Protein AF-Q54VB5-F1 (afdb_monomer_lite)

pLDDT: mean 70.69, std 23.84, range [20.03, 97.38]

Radius of gyration: 65.0 Å; chains: 1; bounding box: 183×133×172 Å

Foldseek 3Di:
DDDDDPFDADPPWDWDADPVRQTWIAHPVVRDIGSDHPPPRDDDDDDDDDDDDDPDDDDDDDDDDDDFDFDDADPQKDWDADPVRQIWIARNPVRDIGSDGCVLVVVVVDPDPDDDDDDDDDDDDDDDDDDDDDDDDDDDDDDDDDDDDDDDDDDDPPDDDPPPPPDDDDDDDDDDDDDDDDDDDDDDDDDDDDDDDDDDDDDDDDDDDDDDDDDDDDDDDDDDDDDDDDDDDDDDDDDDDDDDDDCPPVLADDDDPPCPPPQQAAPPPRHGDDPVQHWDAAPPQRGTHTCVQWVFWDQDVSHPRNDTDIHGPVCVVCVVPPAADPLLPLLVCLLPPDPDLVVNQVSLVVLVVVCVVCVVPLSNNLNNLVVALPSLLVVLLVPVPLPRPSNLSSLVSLLSNLLRCSNLVNQLDQVSLLSLLVCLLPHPDLSSVLSSLSNNLSSLVNVVVPDDDPDDDDDDDDDDDDDDDDDDDDDDDDDDDDDDDDDDDDDDDDDDDDQSHPLVSLLSLLVVLLDPPSVSSNLSSLSSVVSSCVPVVSVLSCVVSVNLVSLVVQCPPPDPSSVVSSLVNVVSNCVVCVPCVVVSVVVVVVVCVVVVVVVPSDPPPVVVVCVVQLADLPDPVNVVVLVVLLVVLVPDDPVVNQVSLVSCQVRLSNLLSLLVCCVPVVCVVSSLSSLLSSLQHPVNLVSNVVSPNLVSLVVQLPPPVHLNLSSLSSLLSSLAVDQVSLVVCVVVPVVVSLVCLLPPDQDPQDDPDDDDDDDDDDDDDDDDDDDDDDDDDDDDDDDDDDDDDDVSVVVSVVVNVSSVSSNLSSLSSLLSSLQHPVSLVVCCPVVPNVSLLSLLVQLAPPHDPSSLLSSLSNLLSSLLDVSSLVSCVVSVSLVSLQVQLPPPDLSNVLSSLSNLLSNLQNDLVSLVVCVVDCNLLSLLVQLPDPDPSSVLSSLSSLLSSLVVPPPSLVVNVVSVNLVSLLVCQLVCLVVLVSLLSSLSSLLSQLPPDVVSLVVVVVDCSLVVLLVSLVVLQDDPDDDPVCPVVVVSSLSSLLSSLSSLLSSLDLVCVVVLVVCVVSVSLLSLLSQLVPPDPSSLLSSLSNLLSNLVVDDPVNLVVNVVSPSLLSLLVQLPDPDPSNLLSSLSSLLSSLLAQSSLSSCLSSCSLLSLLCLCQDPPRDPSSNVSSLSNLVSNCVRYPPNVSSLVSSCVRNPQLSLLVQCPDPDLSSVLSSLLVLLVQLQDPVSLVRCVVSVNLLSLLVQLQDPQLSSVQSSLSNLLSNLQDLVCLVVCVVSPVLVSLLVQLPDCVNVPHPVNDPSNLSSLSSLLSSLVHPVSLVVQLVDPRNLLSLQVLLPPDPDQSSLLSSLSSLLRNLPALVSLVVCVVSVVLLSLLQQLAPPHDLSSNLSSLSNLLSSCVHPVVVLVVLQCHAYPVRHRSVLRLLVLLLDDDDDPDDDDDDDDDDDDDDDDPPPSSLSSLLSSLSSLLSSLVDPVNLVSCLVSVSLLSLLSNLVSLLVVQPPPPPDDDDDPPVLVSSLSSVLSSLSSLLSNLLDPSSVVSCLVSCSLLSLLLLADFDDDPDDPDPPPCVPPPVPPPPDDDDDDDDDDPDSPNRPRPDDPVSNVVSLLSSLSSLLSLLVDPSSLVSCVVSVVLLRLLRQCPPPDLSSVLSSLSSLLSNLQDPVSLVVCVVSCSLVSLLVSLPDPDDDPSNVLSSLSNLLSNVVDVVSVVVCVVVVCLVSLLVVQLVDPDLSSVQSSLSSCQPRQLDQVRLCCCCVPVVVLLSLLVCCVPPPDPSSVLSSLSSLLSNCVHPSSVVSLVVRHDLVSLVVQCPDPDPSSNVSSVSSNVSCPPDPD

Organism: Dictyostelium discoideum (NCBI:txid44689)

InterPro domains:
  IPR000225 Armadillo [PS50176] (1194-1236)
  IPR000225 Armadillo [PS50176] (1235-1277)
  IPR000225 Armadillo [SM00185] (535-575)
  IPR000225 Armadillo [SM00185] (681-720)
  IPR000225 Armadillo [SM00185] (820-864)
  IPR000225 Armadillo [SM00185] (906-947)
  IPR000225 Armadillo [SM00185] (949-988)
  IPR000225 Armadillo [SM00185] (1052-1092)
  IPR000225 Armadillo [SM00185] (1095-1135)
  IPR000225 Armadillo [SM00185] (1182-1223)
  IPR000225 Armadillo [SM00185] (1224-1264)
  IPR000225 Armadillo [SM00185] (1265-1312)
  IPR000225 Armadillo [SM00185] (1356-1397)
  IPR000225 Armadillo [SM00185] (1469-1530)
  IPR000225 Armadillo [SM00185] (1616-1653)
  IPR000225 Armadillo [SM00185] (1657-1699)
  IPR000306 FYVE zinc finger [PF01363] (257-319)
  IPR000306 FYVE zinc finger [SM00064] (252-321)
  IPR001202 WW domain [PF00397] (73-102)
  IPR001202 WW domain [PS01159] (77-102)

Sequence (1828 aa):
MNNNNNIKLPPPWQLVNDGMGRQLYYNPMTNQQSYTPPPGSTPQQQPTQQQPQQMQFPISNLGTPNSSISKSLPDGWEESTDNQGRVYYIDHVNKKTSWIHPSFTHQLHQQPTSPATPTNNNNNNTTSSKVTPAQSVPIVSKPITSPSPSSSYQDNAFYPSFSEYGYAPNSNNNISSSSSTTTTTTAHIPTQSKPIPSTSNNNNSNNSSYSDDSSYKSRNVASSPPSVKTPVSTSSTSPQGSGSKTNVLLSHISPLWDLEKIVPACSNCYSPFTVIKRRHHCRCCYREFCDACSTKRIKIPQFNYNDPVRVCEYCYSHTSSNEKTCISRLVPYLFENYKNATQQYQALLEIYDYVLTYQNYPTSIEAAIVGGLKPFLEYVIRDQSDKSETVALCCQIMAFTSKFEKVLKPITDKESLISLFDILYTSKNQSVQVDCAKVIKEILVYNSKKSPVGTNTSNQSINNNNTSTTTTTSTTTTTAAATTTTATTNNTTPSPTDPMIPTSTLQQFISTLDVKNKEDYQLEALKILKRLVQDENTAIAMVGAGAIDIVTPMLLSSKQGILRRVLKLLLTFIEYDQKNSDKIFNLGGALYLENANNITNMDGLLDSLLEPFNNNPNSKEFKELLLLVNNLLAATTVSNSQSLINRICAHEGFLSALISTMSVTAIEPTSIKTLLYLSQGEKVKEKLRDLGIIDPLLSVICDKSKNPLNALTILTNLAKNNESICKNIFEVGGLALLMDIVTAPTPKLAPPSVSASPSPNPVGASILSANGKLTSVPYSGDVVSTSANNTATEENDKKMSDFKATQYQSVLLLSMLSRSKDIVREFVNFENGNGVKTLVGLMNPTCDDQMKVATSECLCNFCDDETCAILVISEGGLTYAQALLSSNQTHIKANTLKLIQKLATHSPDIKLAISEGTSIQKMVEMLTNSNPELKKCAIFSLSELCRENNSNRDLAYKCGCLQLLVNSFNTYTNDTKTLVCLLEIISGYVQQSDQYRNVILGTDLVQSIIEYLFSSVPSQNPTQSESTNSSFIIQSQLYSVLILSVLIKDTSSDLIRKVIDSGIILSLIPMLAIKNSYLQEYTLATLKMVSKSTTPELRDTMISSGILACLSDLLFSKNESILTNTLHILIELSKSQDCGGYLLSTNAITQVSELVISQTTPQPVKSLAIQLISTLLETSSNTSNIWETFTSKSGIPGIISLLSSDNPSLAINAANALSSIVVDGPGRARVVENGGLPLLLQAMSSSNVNIACAALVTVLGLSLEDELCEMIVNLGGLKTLDLMISDNSYMSNSINIDTKLYACETIFNLGSNNQCRGSICQDNQIIPQIIFILLLSTNPNYHSVACKTLALLVTNAIIAKQVVELGGVIGLGPLLSNKTDEITRISASVALTNLAKYYNPSRVEILITVNENNEPCLLEYIKILSNKPPQSQSNTTENNNKDSNIIDSSTSDIRLKLQILELLELLSNEPQFSEVIENINGVPSIISLLSNHLSSSSSNNNNNNSNNNNNNEDNILLFKTLSIITNLGSNLSNRNALLNNGFLKQLAGLMTPPPETLISLDDNISNSLSSLLDIQEKPSTPSTTDFAKFNISTTDEEKEDINKLALNLIYTFSLSEDGKHIIRNSKLINIVIRFIDSKVEDQVCFALRTIALLGLSSLNRLEILNNGGMDKVLNQFSKANNNPNVILCCLVAIYNLVFLEQNLASFIQKDCLKHLVNVGLMYPNETIQQQSILIINRHLNSTKYVEELVNKFDIITLLVNILSNASSESLILHVLKTLTDFIPFDSARTSISSKIPVQILKTLQNVSNPSLREYSEKLLQLFCGIDL

Structure (mmCIF, N/CA/C/O backbone):
data_AF-Q54VB5-F1
#
_entry.id   AF-Q54VB5-F1
#
loop_
_atom_site.group_PDB
_atom_site.id
_atom_site.type_symbol
_atom_site.label_atom_id
_atom_site.label_alt_id
_atom_site.label_comp_id
_atom_site.label_asym_id
_atom_site.label_entity_id
_atom_site.label_seq_id
_atom_site.pdbx_PDB_ins_code
_atom_site.Cartn_x
_atom_site.Cartn_y
_atom_site.Cartn_z
_atom_site.occupancy
_atom_site.B_iso_or_equiv
_atom_site.auth_seq_id
_atom_site.auth_comp_id
_atom_site.auth_asym_id
_atom_site.auth_atom_id
_atom_site.pdbx_PDB_model_num
ATOM 1 N N . MET A 1 1 ? 50.742 26.862 5.890 1.00 21.30 1 MET A N 1
ATOM 2 C CA . MET A 1 1 ? 51.092 25.976 7.020 1.00 21.30 1 MET A CA 1
ATOM 3 C C . MET A 1 1 ? 50.202 26.313 8.207 1.00 21.30 1 MET A C 1
ATOM 5 O O . MET A 1 1 ? 50.382 27.366 8.793 1.00 21.30 1 MET A O 1
ATOM 9 N N . ASN A 1 2 ? 49.217 25.464 8.499 1.00 23.67 2 ASN A N 1
ATOM 10 C CA . ASN A 1 2 ? 48.636 25.269 9.832 1.00 23.67 2 ASN A CA 1
ATOM 11 C C . ASN A 1 2 ? 47.852 23.948 9.775 1.00 23.67 2 ASN A C 1
ATOM 13 O O . ASN A 1 2 ? 46.644 23.914 9.570 1.00 23.67 2 ASN A O 1
ATOM 17 N N . ASN A 1 3 ? 48.608 22.849 9.848 1.00 28.62 3 ASN A N 1
ATOM 18 C CA . ASN A 1 3 ? 48.093 21.498 10.043 1.00 28.62 3 ASN A CA 1
ATOM 19 C C . ASN A 1 3 ? 47.633 21.380 11.497 1.00 28.62 3 ASN A C 1
ATOM 21 O O . ASN A 1 3 ? 48.480 21.307 12.378 1.00 28.62 3 ASN A O 1
ATOM 25 N N . ASN A 1 4 ? 46.326 21.367 11.747 1.00 28.52 4 ASN A N 1
ATOM 26 C CA . ASN A 1 4 ? 45.745 20.871 12.996 1.00 28.52 4 ASN A CA 1
ATOM 27 C C . ASN A 1 4 ? 44.266 20.556 12.750 1.00 28.52 4 ASN A C 1
ATOM 29 O O . ASN A 1 4 ? 43.441 21.448 12.881 1.00 28.52 4 ASN A O 1
ATOM 33 N N . ASN A 1 5 ? 43.956 19.320 12.334 1.00 33.53 5 ASN A N 1
ATOM 34 C CA . ASN A 1 5 ? 42.635 18.675 12.452 1.00 33.53 5 ASN A CA 1
ATOM 35 C C . ASN A 1 5 ? 42.758 17.170 12.118 1.00 33.53 5 ASN A C 1
ATOM 37 O O . ASN A 1 5 ? 42.269 16.692 11.100 1.00 33.53 5 ASN A O 1
ATOM 41 N N . ASN A 1 6 ? 43.451 16.405 12.970 1.00 41.22 6 ASN A N 1
ATOM 42 C CA . ASN A 1 6 ? 43.485 14.938 12.881 1.00 41.22 6 ASN A CA 1
ATOM 43 C C . ASN A 1 6 ? 42.200 14.343 13.496 1.00 41.22 6 ASN A C 1
ATOM 45 O O . ASN A 1 6 ? 42.196 13.909 14.648 1.00 41.22 6 ASN A O 1
ATOM 49 N N . ILE A 1 7 ? 41.100 14.334 12.735 1.00 50.06 7 ILE A N 1
ATOM 50 C CA . ILE A 1 7 ? 39.878 13.577 13.061 1.00 50.06 7 ILE A CA 1
ATOM 51 C C . ILE A 1 7 ? 40.120 12.115 12.657 1.00 50.06 7 ILE A C 1
ATOM 53 O O . ILE A 1 7 ? 40.323 11.820 11.481 1.00 50.06 7 ILE A O 1
ATOM 57 N N . LYS A 1 8 ? 40.132 11.184 13.622 1.00 52.59 8 LYS A N 1
ATOM 58 C CA . LYS A 1 8 ? 40.300 9.747 13.344 1.00 52.59 8 LYS A CA 1
ATOM 59 C C . LYS A 1 8 ? 38.975 9.172 12.829 1.00 52.59 8 LYS A C 1
ATOM 61 O O . LYS A 1 8 ? 38.008 9.081 13.583 1.00 52.59 8 LYS A O 1
ATOM 66 N N . LEU A 1 9 ? 38.942 8.824 11.544 1.00 68.69 9 LEU A N 1
ATOM 67 C CA . LEU A 1 9 ? 37.770 8.297 10.844 1.00 68.69 9 LEU A CA 1
ATOM 68 C C . LEU A 1 9 ? 37.672 6.767 10.976 1.00 68.69 9 LEU A C 1
ATOM 70 O O . LEU A 1 9 ? 38.704 6.092 10.928 1.00 68.69 9 LEU A O 1
ATOM 74 N N . PRO A 1 10 ? 36.464 6.197 11.140 1.00 65.06 10 PRO A N 1
ATOM 75 C CA . PRO A 1 10 ? 36.273 4.751 11.118 1.00 65.06 10 PRO A CA 1
ATOM 76 C C . PRO A 1 10 ? 36.534 4.197 9.701 1.00 65.06 10 PRO A C 1
ATOM 78 O O . PRO A 1 10 ? 35.935 4.692 8.746 1.00 65.06 10 PRO A O 1
ATOM 81 N N . PRO A 1 11 ? 37.396 3.176 9.522 1.00 59.81 11 PRO A N 1
ATOM 82 C CA . PRO A 1 11 ? 37.638 2.572 8.212 1.00 59.81 11 PRO A CA 1
ATOM 83 C C . PRO A 1 11 ? 36.327 2.072 7.577 1.00 59.81 11 PRO A C 1
ATOM 85 O O . PRO A 1 11 ? 35.522 1.466 8.288 1.00 59.81 11 PRO A O 1
ATOM 88 N N . PRO A 1 12 ? 36.083 2.317 6.276 1.00 62.72 12 PRO A N 1
ATOM 89 C CA . PRO A 1 12 ? 37.011 2.826 5.264 1.00 62.72 12 PRO A CA 1
ATOM 90 C C . PRO A 1 12 ? 36.830 4.327 4.963 1.00 62.72 12 PRO A C 1
ATOM 92 O O . PRO A 1 12 ? 37.307 4.793 3.930 1.00 62.72 12 PRO A O 1
ATOM 95 N N . TRP A 1 13 ? 36.150 5.086 5.833 1.00 81.44 13 TRP A N 1
ATOM 96 C CA . TRP A 1 13 ? 35.854 6.505 5.614 1.00 81.44 13 TRP A CA 1
ATOM 97 C C . TRP A 1 13 ? 37.122 7.360 5.535 1.00 81.44 13 TRP A C 1
ATOM 99 O O . TRP A 1 13 ? 38.021 7.256 6.370 1.00 81.44 13 TRP A O 1
ATOM 109 N N . GLN A 1 14 ? 37.158 8.244 4.542 1.00 85.62 14 GLN A N 1
ATOM 110 C CA . GLN A 1 14 ? 38.266 9.146 4.238 1.00 85.62 14 GLN A CA 1
ATOM 111 C C . GLN A 1 14 ? 37.756 10.584 4.139 1.00 85.62 14 GLN A C 1
ATOM 113 O O . GLN A 1 14 ? 36.587 10.813 3.832 1.00 85.62 14 GLN A O 1
ATOM 118 N N . LEU A 1 15 ? 38.631 11.557 4.379 1.00 83.50 15 LEU A N 1
ATOM 119 C CA . LEU A 1 15 ? 38.334 12.967 4.142 1.00 83.50 15 LEU A CA 1
ATOM 120 C C . LEU A 1 15 ? 38.836 13.340 2.743 1.00 83.50 15 LEU A C 1
ATOM 122 O O . LEU A 1 15 ? 40.022 13.177 2.460 1.00 83.50 15 LEU A O 1
ATOM 126 N N . VAL A 1 16 ? 37.952 13.826 1.879 1.00 82.62 16 VAL A N 1
ATOM 127 C CA . VAL A 1 16 ? 38.259 14.191 0.489 1.00 82.62 16 VAL A CA 1
ATOM 128 C C . VAL A 1 16 ? 37.841 15.642 0.276 1.00 82.62 16 VAL A C 1
ATOM 130 O O . VAL A 1 16 ? 36.862 16.096 0.863 1.00 82.62 16 VAL A O 1
ATOM 133 N N . ASN A 1 17 ? 38.591 16.392 -0.526 1.00 73.56 17 ASN A N 1
ATOM 134 C CA . ASN A 1 17 ? 38.191 17.740 -0.923 1.00 73.56 17 ASN A CA 1
ATOM 135 C C . ASN A 1 17 ? 37.389 17.647 -2.224 1.00 73.56 17 ASN A C 1
ATOM 137 O O . ASN A 1 17 ? 37.867 17.032 -3.177 1.00 73.56 17 ASN A O 1
ATOM 141 N N . ASP A 1 18 ? 36.196 18.244 -2.276 1.00 57.81 18 ASP A N 1
ATOM 142 C CA . ASP A 1 18 ? 35.494 18.416 -3.552 1.00 57.81 18 ASP A CA 1
ATOM 143 C C . ASP A 1 18 ? 36.240 19.398 -4.473 1.00 57.81 18 ASP A C 1
ATOM 145 O O . ASP A 1 18 ? 37.185 20.081 -4.065 1.00 57.81 18 ASP A O 1
ATOM 149 N N . GLY A 1 19 ? 35.793 19.502 -5.729 1.00 53.75 19 GLY A N 1
ATOM 150 C CA . GLY A 1 19 ? 36.325 20.468 -6.699 1.00 53.75 19 GLY A CA 1
ATOM 151 C C . GLY A 1 19 ? 36.214 21.939 -6.262 1.00 53.75 19 GLY A C 1
ATOM 152 O O . GLY A 1 19 ? 36.756 22.809 -6.934 1.00 53.75 19 GLY A O 1
ATOM 153 N N . MET A 1 20 ? 35.548 22.230 -5.136 1.00 46.59 20 MET A N 1
ATOM 154 C CA . MET A 1 20 ? 35.440 23.559 -4.527 1.00 46.59 20 MET A CA 1
ATOM 155 C C . MET A 1 20 ? 36.318 23.723 -3.270 1.00 46.59 20 MET A C 1
ATOM 157 O O . MET A 1 20 ? 36.219 24.741 -2.582 1.00 46.59 20 MET A O 1
ATOM 161 N N . GLY A 1 21 ? 37.169 22.744 -2.944 1.00 48.09 21 GLY A N 1
ATOM 162 C CA . GLY A 1 21 ? 38.066 22.782 -1.787 1.00 48.09 21 GLY A CA 1
ATOM 163 C C . GLY A 1 21 ? 37.377 22.552 -0.437 1.00 48.09 21 GLY A C 1
ATOM 164 O O . GLY A 1 21 ? 37.997 22.785 0.604 1.00 48.09 21 GLY A O 1
ATOM 165 N N . ARG A 1 22 ? 36.112 22.110 -0.419 1.00 58.22 22 ARG A N 1
ATOM 166 C CA . ARG A 1 22 ? 35.388 21.787 0.817 1.00 58.22 22 ARG A CA 1
ATOM 167 C C . ARG A 1 22 ? 35.664 20.339 1.205 1.00 58.22 22 ARG A C 1
ATOM 169 O O . ARG A 1 22 ? 35.585 19.436 0.378 1.00 58.22 22 ARG A O 1
ATOM 176 N N . GLN A 1 23 ? 35.960 20.129 2.484 1.00 66.06 23 GLN A N 1
ATOM 177 C CA . GLN A 1 23 ? 36.181 18.799 3.048 1.00 66.06 23 GLN A CA 1
ATOM 178 C C . GLN A 1 23 ? 34.847 18.054 3.189 1.00 66.06 23 GLN A C 1
ATOM 180 O O . GLN A 1 23 ? 33.942 18.528 3.879 1.00 66.06 23 GLN A O 1
ATOM 185 N N . LEU A 1 24 ? 34.744 16.881 2.567 1.00 79.94 24 LEU A N 1
ATOM 186 C CA . LEU A 1 24 ? 33.637 15.935 2.704 1.00 79.94 24 LEU A CA 1
ATOM 187 C C . LEU A 1 24 ? 34.157 14.551 3.109 1.00 79.94 24 LEU A C 1
ATOM 189 O O . LEU A 1 24 ? 35.277 14.156 2.788 1.00 79.94 24 LEU A O 1
ATOM 193 N N . TYR A 1 25 ? 33.334 13.809 3.837 1.00 84.62 25 TYR A N 1
ATOM 194 C CA . TYR A 1 25 ? 33.599 12.446 4.275 1.00 84.62 25 TYR A CA 1
ATOM 195 C C . TYR A 1 25 ? 33.120 11.478 3.192 1.00 84.62 25 TYR A C 1
ATOM 197 O O . TYR A 1 25 ? 31.936 11.459 2.858 1.00 84.62 25 TYR A O 1
ATOM 205 N N . TYR A 1 26 ? 34.037 10.687 2.645 1.00 84.94 26 TYR A N 1
ATOM 206 C CA . TYR A 1 26 ? 33.799 9.748 1.552 1.00 84.94 26 TYR A CA 1
ATOM 207 C C . TYR A 1 26 ? 34.070 8.318 2.008 1.00 84.94 26 TYR A C 1
ATOM 209 O O . TYR A 1 26 ? 35.111 8.041 2.606 1.00 84.94 26 TYR A O 1
ATOM 217 N N . ASN A 1 27 ? 33.153 7.404 1.713 1.00 83.88 27 ASN A N 1
ATOM 218 C CA . ASN A 1 27 ? 33.331 5.978 1.943 1.00 83.88 27 ASN A CA 1
ATOM 219 C C . ASN A 1 27 ? 33.593 5.265 0.602 1.00 83.88 27 ASN A C 1
ATOM 221 O O . ASN A 1 27 ? 32.649 5.064 -0.159 1.00 83.88 27 ASN A O 1
ATOM 225 N N . PRO A 1 28 ? 34.834 4.835 0.309 1.00 69.81 28 PRO A N 1
ATOM 226 C CA . PRO A 1 28 ? 35.188 4.209 -0.966 1.00 69.81 28 PRO A CA 1
ATOM 227 C C . PRO A 1 28 ? 34.551 2.836 -1.188 1.00 69.81 28 PRO A C 1
ATOM 229 O O . PRO A 1 28 ? 34.497 2.378 -2.320 1.00 69.81 28 PRO A O 1
ATOM 232 N N . MET A 1 29 ? 34.109 2.147 -0.129 1.00 65.62 29 MET A N 1
ATOM 233 C CA . MET A 1 29 ? 33.472 0.831 -0.279 1.00 65.62 29 MET A CA 1
ATOM 234 C C . MET A 1 29 ? 32.002 0.946 -0.679 1.00 65.62 29 MET A C 1
ATOM 236 O O . MET A 1 29 ? 31.451 0.005 -1.237 1.00 65.62 29 MET A O 1
ATOM 240 N N . THR A 1 30 ? 31.356 2.073 -0.374 1.00 74.94 30 THR A N 1
ATOM 241 C CA . THR A 1 30 ? 29.920 2.275 -0.623 1.00 74.94 30 THR A CA 1
ATOM 242 C C . THR A 1 30 ? 29.632 3.444 -1.561 1.00 74.94 30 THR A C 1
ATOM 244 O O . THR A 1 30 ? 28.468 3.726 -1.831 1.00 74.94 30 THR A O 1
ATOM 247 N N . ASN A 1 31 ? 30.669 4.158 -2.014 1.00 64.94 31 ASN A N 1
ATOM 248 C CA . ASN A 1 31 ? 30.592 5.433 -2.735 1.00 64.94 31 ASN A CA 1
ATOM 249 C C . ASN A 1 31 ? 29.731 6.508 -2.037 1.00 64.94 31 ASN A C 1
ATOM 251 O O . ASN A 1 31 ? 29.302 7.475 -2.663 1.00 64.94 31 ASN A O 1
ATOM 255 N N . GLN A 1 32 ? 29.489 6.378 -0.727 1.00 69.88 32 GLN A N 1
ATOM 256 C CA . GLN A 1 32 ? 28.712 7.351 0.043 1.00 69.88 32 GLN A CA 1
ATOM 257 C C . GLN A 1 32 ? 29.534 8.608 0.348 1.00 69.88 32 GLN A C 1
ATOM 259 O O . GLN A 1 32 ? 30.713 8.525 0.698 1.00 69.88 32 GLN A O 1
ATOM 264 N N . GLN A 1 33 ? 28.886 9.772 0.269 1.00 76.19 33 GLN A N 1
ATOM 265 C CA . GLN A 1 33 ? 29.459 11.092 0.548 1.00 76.19 33 GLN A CA 1
ATOM 266 C C . GLN A 1 33 ? 28.624 11.822 1.610 1.00 76.19 33 GLN A C 1
ATOM 268 O O . GLN A 1 33 ? 27.396 11.773 1.581 1.00 76.19 33 GLN A O 1
ATOM 273 N N . SER A 1 34 ? 29.278 12.498 2.557 1.00 68.06 34 SER A N 1
ATOM 274 C CA . SER A 1 34 ? 28.623 13.254 3.634 1.00 68.06 34 SER A CA 1
ATOM 275 C C . SER A 1 34 ? 29.439 14.489 4.019 1.00 68.06 34 SER A C 1
ATOM 277 O O . SER A 1 34 ? 30.654 14.409 4.153 1.00 68.06 34 SER A O 1
ATOM 279 N N . TYR A 1 35 ? 28.786 15.628 4.269 1.00 75.19 35 TYR A N 1
ATOM 280 C CA . TYR A 1 35 ? 29.441 16.829 4.826 1.00 75.19 35 TYR A CA 1
ATOM 281 C C . TYR A 1 35 ? 29.495 16.828 6.362 1.00 75.19 35 TYR A C 1
ATOM 283 O O . TYR A 1 35 ? 30.181 17.646 6.973 1.00 75.19 35 TYR A O 1
ATOM 291 N N . THR A 1 36 ? 28.794 15.893 7.003 1.00 67.56 36 THR A N 1
ATOM 292 C CA . THR A 1 36 ? 28.841 15.666 8.451 1.00 67.56 36 THR A CA 1
ATOM 293 C C . THR A 1 36 ? 29.678 14.423 8.776 1.00 67.56 36 THR A C 1
ATOM 295 O O . THR A 1 36 ? 29.600 13.448 8.021 1.00 67.56 36 THR A O 1
ATOM 298 N N . PRO A 1 37 ? 30.456 14.410 9.878 1.00 72.81 37 PRO A N 1
ATOM 299 C CA . PRO A 1 37 ? 31.285 13.263 10.241 1.00 72.81 37 PRO A CA 1
ATOM 300 C C . PRO A 1 37 ? 30.444 11.982 10.374 1.00 72.81 37 PRO A C 1
ATOM 302 O O . PRO A 1 37 ? 29.387 12.026 11.010 1.00 72.81 37 PRO A O 1
ATOM 305 N N . PRO A 1 38 ? 30.889 10.841 9.818 1.00 68.25 38 PRO A N 1
ATOM 306 C CA . PRO A 1 38 ? 30.165 9.583 9.928 1.00 68.25 38 PRO A CA 1
ATOM 307 C C . PRO A 1 38 ? 30.090 9.114 11.396 1.00 68.25 38 PRO A C 1
ATOM 309 O O . PRO A 1 38 ? 31.000 9.408 12.189 1.00 68.25 38 PRO A O 1
ATOM 312 N N . PRO A 1 39 ? 29.031 8.375 11.779 1.00 65.25 39 PRO A N 1
ATOM 313 C CA . PRO A 1 39 ? 28.871 7.840 13.130 1.00 65.25 39 PRO A CA 1
ATOM 314 C C . PRO A 1 39 ? 30.124 7.067 13.577 1.00 65.25 39 PRO A C 1
ATOM 316 O O . PRO A 1 39 ? 30.583 6.173 12.873 1.00 65.25 39 PRO A O 1
ATOM 319 N N . GLY A 1 40 ? 30.696 7.421 14.734 1.00 63.94 40 GLY A N 1
ATOM 320 C CA . GLY A 1 40 ? 31.933 6.814 15.263 1.00 63.94 40 GLY A CA 1
ATOM 321 C C . GLY A 1 40 ? 33.203 7.665 15.120 1.00 63.94 40 GLY A C 1
ATOM 322 O O . GLY A 1 40 ? 34.245 7.295 15.655 1.00 63.94 40 GLY A O 1
ATOM 323 N N . SER A 1 41 ? 33.126 8.825 14.466 1.00 58.66 41 SER A N 1
ATOM 324 C CA . SER A 1 41 ? 34.224 9.802 14.411 1.00 58.66 41 SER A CA 1
ATOM 325 C C . SER A 1 41 ? 34.435 10.439 15.795 1.00 58.66 41 SER A C 1
ATOM 327 O O . SER A 1 41 ? 33.615 11.251 16.215 1.00 58.66 41 SER A O 1
ATOM 329 N N . THR A 1 42 ? 35.485 10.063 16.539 1.00 40.50 42 THR A N 1
ATOM 330 C CA . THR A 1 42 ? 35.721 10.545 17.919 1.00 40.50 42 THR A CA 1
ATOM 331 C C . THR A 1 42 ? 36.396 11.925 17.948 1.00 40.50 42 THR A C 1
ATOM 333 O O . THR A 1 42 ? 37.559 12.025 17.546 1.00 40.50 42 THR A O 1
ATOM 336 N N . PRO A 1 43 ? 35.748 12.977 18.483 1.00 36.22 43 PRO A N 1
ATOM 337 C CA . PRO A 1 43 ? 36.381 14.257 18.789 1.00 36.22 43 PRO A CA 1
ATOM 338 C C . PRO A 1 43 ? 37.043 14.189 20.175 1.00 36.22 43 PRO A C 1
ATOM 340 O O . PRO A 1 43 ? 36.449 13.666 21.122 1.00 36.22 43 PRO A O 1
ATOM 343 N N . GLN A 1 44 ? 38.266 14.713 20.320 1.00 28.91 44 GLN A N 1
ATOM 344 C CA . GLN A 1 44 ? 38.910 14.835 21.632 1.00 28.91 44 GLN A CA 1
ATOM 345 C C . GLN A 1 44 ? 38.082 15.757 22.541 1.00 28.91 44 GLN A C 1
ATOM 347 O O . GLN A 1 44 ? 37.864 16.929 22.248 1.00 28.91 44 GLN A O 1
ATOM 352 N N . GLN A 1 45 ? 37.591 15.165 23.627 1.00 27.72 45 GLN A N 1
ATOM 353 C CA . GLN A 1 45 ? 36.764 15.764 24.669 1.00 27.72 45 GLN A CA 1
ATOM 354 C C . GLN A 1 45 ? 37.531 16.800 25.496 1.00 27.72 45 GLN A C 1
ATOM 356 O O . GLN A 1 45 ? 38.700 16.574 25.802 1.00 27.72 45 GLN A O 1
ATOM 361 N N . GLN A 1 46 ? 36.826 17.823 25.996 1.00 25.03 46 GLN A N 1
ATOM 362 C CA . GLN A 1 46 ? 36.972 18.331 27.371 1.00 25.03 46 GLN A CA 1
ATOM 363 C C . GLN A 1 46 ? 35.771 19.228 27.762 1.00 25.03 46 GLN A C 1
ATOM 365 O O . GLN A 1 46 ? 35.064 19.707 26.878 1.00 25.03 46 GLN A O 1
ATOM 370 N N . PRO A 1 47 ? 35.441 19.350 29.063 1.00 42.94 47 PRO A N 1
ATOM 371 C CA . PRO A 1 47 ? 34.280 18.691 29.679 1.00 42.94 47 PRO A CA 1
ATOM 372 C C . PRO A 1 47 ? 33.306 19.748 30.260 1.00 42.94 47 PRO A C 1
ATOM 374 O O . PRO A 1 47 ? 33.607 20.932 30.240 1.00 42.94 47 PRO A O 1
ATOM 377 N N . THR A 1 48 ? 32.092 19.490 30.737 1.00 22.45 48 THR A N 1
ATOM 378 C CA . THR A 1 48 ? 31.595 18.569 31.769 1.00 22.45 48 THR A CA 1
ATOM 379 C C . THR A 1 48 ? 30.079 18.814 31.812 1.00 22.45 48 THR A C 1
ATOM 381 O O . THR A 1 48 ? 29.674 19.971 31.816 1.00 22.45 48 THR A O 1
ATOM 384 N N . GLN A 1 49 ? 29.242 17.782 31.926 1.00 25.38 49 GLN A N 1
ATOM 385 C CA . GLN A 1 49 ? 28.088 17.773 32.842 1.00 25.38 49 GLN A CA 1
ATOM 386 C C . GLN A 1 49 ? 27.395 16.409 32.787 1.00 25.38 49 GLN A C 1
ATOM 388 O O . GLN A 1 49 ? 27.174 15.820 31.734 1.00 25.38 49 GLN A O 1
ATOM 393 N N . GLN A 1 50 ? 27.175 15.884 33.983 1.00 24.00 50 GLN A N 1
ATOM 394 C CA . GLN A 1 50 ? 26.881 14.500 34.314 1.00 24.00 50 GLN A CA 1
ATOM 395 C C . GLN A 1 50 ? 25.532 14.052 33.737 1.00 24.00 50 GLN A C 1
ATOM 397 O O . GLN A 1 50 ? 24.499 14.636 34.051 1.00 24.00 50 GLN A O 1
ATOM 402 N N . GLN A 1 51 ? 25.537 12.986 32.934 1.00 20.38 51 GLN A N 1
ATOM 403 C CA . GLN A 1 51 ? 24.333 12.220 32.617 1.00 20.38 51 GLN A CA 1
ATOM 404 C C . GLN A 1 51 ? 24.054 11.248 33.775 1.00 20.38 51 GLN A C 1
ATOM 406 O O . GLN A 1 51 ? 24.893 10.384 34.045 1.00 20.38 51 GLN A O 1
ATOM 411 N N . PRO A 1 52 ? 22.906 11.358 34.470 1.00 25.08 52 PRO A N 1
ATOM 412 C CA . PRO A 1 52 ? 22.460 10.339 35.402 1.00 25.08 52 PRO A CA 1
ATOM 413 C C . PRO A 1 52 ? 22.079 9.087 34.616 1.00 25.08 52 PRO A C 1
ATOM 415 O O . PRO A 1 52 ? 21.381 9.145 33.603 1.00 25.08 52 PRO A O 1
ATOM 418 N N . GLN A 1 53 ? 22.578 7.964 35.110 1.00 23.42 53 GLN A N 1
ATOM 419 C CA . GLN A 1 53 ? 22.402 6.625 34.577 1.00 23.42 53 GLN A CA 1
ATOM 420 C C . GLN A 1 53 ? 20.920 6.312 34.331 1.00 23.42 53 GLN A C 1
ATOM 422 O O . GLN A 1 53 ? 20.081 6.388 35.228 1.00 23.42 53 GLN A O 1
ATOM 427 N N . GLN A 1 54 ? 20.626 5.948 33.084 1.00 21.91 54 GLN A N 1
ATOM 428 C CA . GLN A 1 54 ? 19.345 5.426 32.633 1.00 21.91 54 GLN A CA 1
ATOM 429 C C . GLN A 1 54 ? 19.088 4.072 33.309 1.00 21.91 54 GLN A C 1
ATOM 431 O O . GLN A 1 54 ? 19.562 3.038 32.844 1.00 21.91 54 GLN A O 1
ATOM 436 N N . MET A 1 55 ? 18.324 4.065 34.404 1.00 20.33 55 MET A N 1
ATOM 437 C CA . MET A 1 55 ? 17.606 2.860 34.813 1.00 20.33 55 MET A CA 1
ATOM 438 C C . MET A 1 55 ? 16.430 2.661 33.855 1.00 20.33 55 MET A C 1
ATOM 440 O O . MET A 1 55 ? 15.453 3.409 33.872 1.00 20.33 55 MET A O 1
ATOM 444 N N . GLN A 1 56 ? 16.573 1.659 32.989 1.00 20.44 56 GLN A N 1
ATOM 445 C CA . GLN A 1 56 ? 15.514 1.104 32.156 1.00 20.44 56 GLN A CA 1
ATOM 446 C C . GLN A 1 56 ? 14.384 0.585 33.052 1.00 20.44 56 GLN A C 1
ATOM 448 O O . GLN A 1 56 ? 14.508 -0.472 33.667 1.00 20.44 56 GLN A O 1
ATOM 453 N N . PHE A 1 57 ? 13.269 1.310 33.100 1.00 22.97 57 PHE A N 1
ATOM 454 C CA . PHE A 1 57 ? 11.991 0.742 33.515 1.00 22.97 57 PHE A CA 1
ATOM 455 C C . PHE A 1 57 ? 11.243 0.280 32.256 1.00 22.97 57 PHE A C 1
ATOM 457 O O . PHE A 1 57 ? 11.002 1.098 31.363 1.00 22.97 57 PHE A O 1
ATOM 464 N N . PRO A 1 58 ? 10.906 -1.015 32.139 1.00 24.97 58 PRO A N 1
ATOM 465 C CA . PRO A 1 58 ? 10.237 -1.552 30.969 1.00 24.97 58 PRO A CA 1
ATOM 466 C C . PRO A 1 58 ? 8.755 -1.182 31.039 1.00 24.97 58 PRO A C 1
ATOM 468 O O . PRO A 1 58 ? 8.017 -1.693 31.876 1.00 24.97 58 PRO A O 1
ATOM 471 N N . ILE A 1 59 ? 8.316 -0.289 30.155 1.00 23.91 59 ILE A N 1
ATOM 472 C CA . ILE A 1 59 ? 6.892 -0.048 29.907 1.00 23.91 59 ILE A CA 1
ATOM 473 C C . ILE A 1 59 ? 6.591 -0.594 28.517 1.00 23.91 59 ILE A C 1
ATOM 475 O O . ILE A 1 59 ? 6.572 0.116 27.515 1.00 23.91 59 ILE A O 1
ATOM 479 N N . SER A 1 60 ? 6.407 -1.907 28.475 1.00 21.83 60 SER A N 1
ATOM 480 C CA . SER A 1 60 ? 5.667 -2.573 27.415 1.00 21.83 60 SER A CA 1
ATOM 481 C C . SER A 1 60 ? 4.178 -2.271 27.617 1.00 21.83 60 SER A C 1
ATOM 483 O O . SER A 1 60 ? 3.681 -2.372 28.736 1.00 21.83 60 SER A O 1
ATOM 485 N N . ASN A 1 61 ? 3.481 -1.984 26.517 1.00 22.66 61 ASN A N 1
ATOM 486 C CA . ASN A 1 61 ? 2.021 -1.900 26.363 1.00 22.66 61 ASN A CA 1
ATOM 487 C C . ASN A 1 61 ? 1.333 -0.589 26.774 1.00 22.66 61 ASN A C 1
ATOM 489 O O . ASN A 1 61 ? 0.669 -0.520 27.801 1.00 22.66 61 ASN A O 1
ATOM 493 N N . LEU A 1 62 ? 1.306 0.376 25.851 1.00 21.91 62 LEU A N 1
ATOM 494 C CA . LEU A 1 62 ? 0.050 1.049 25.505 1.00 21.91 62 LEU A CA 1
ATOM 495 C C . LEU A 1 62 ? -0.020 1.222 23.989 1.00 21.91 62 LEU A C 1
ATOM 497 O O . LEU A 1 62 ? 0.668 2.045 23.392 1.00 21.91 62 LEU A O 1
ATOM 501 N N . GLY A 1 63 ? -0.825 0.345 23.392 1.00 22.64 63 GLY A N 1
ATOM 502 C CA . GLY A 1 63 ? -1.092 0.281 21.970 1.00 22.64 63 GLY A CA 1
ATOM 503 C C . GLY A 1 63 ? -1.826 1.516 21.462 1.00 22.64 63 GLY A C 1
ATOM 504 O O . GLY A 1 63 ? -2.744 2.038 22.090 1.00 22.64 63 GLY A O 1
ATOM 505 N N . THR A 1 64 ? -1.397 1.928 20.281 1.00 24.12 64 THR A N 1
ATOM 506 C CA . THR A 1 64 ? -2.071 2.802 19.329 1.00 24.12 64 THR A CA 1
ATOM 507 C C . THR A 1 64 ? -3.360 2.159 18.807 1.00 24.12 64 THR A C 1
ATOM 509 O O . THR A 1 64 ? -3.316 1.016 18.351 1.00 24.12 64 THR A O 1
ATOM 512 N N . PRO A 1 65 ? -4.489 2.890 18.785 1.00 23.22 65 PRO A N 1
ATOM 513 C CA . PRO A 1 65 ? -5.509 2.662 17.770 1.00 23.22 65 PRO A CA 1
ATOM 514 C C . PRO A 1 65 ? -5.903 3.971 17.061 1.00 23.22 65 PRO A C 1
ATOM 516 O O . PRO A 1 65 ? -6.622 4.808 17.598 1.00 23.22 65 PRO A O 1
ATOM 519 N N . ASN A 1 66 ? -5.376 4.082 15.842 1.00 23.61 66 ASN A N 1
ATOM 520 C CA . ASN A 1 66 ? -6.041 4.365 14.566 1.00 23.61 66 ASN A CA 1
ATOM 521 C C . ASN A 1 66 ? -6.886 5.635 14.360 1.00 23.61 66 ASN A C 1
ATOM 523 O O . ASN A 1 66 ? -8.023 5.775 14.800 1.00 23.61 66 ASN A O 1
ATOM 527 N N . SER A 1 67 ? -6.299 6.479 13.512 1.00 25.88 67 SER A N 1
ATOM 528 C CA . SER A 1 67 ? -6.849 7.529 12.662 1.00 25.88 67 SER A CA 1
ATOM 529 C C . SER A 1 67 ? -7.452 6.981 11.355 1.00 25.88 67 SER A C 1
ATOM 531 O O . SER A 1 67 ? -6.765 6.256 10.635 1.00 25.88 67 SER A O 1
ATOM 533 N N . SER A 1 68 ? -8.664 7.418 10.999 1.00 25.28 68 SER A N 1
ATOM 534 C CA . SER A 1 68 ? -9.222 7.369 9.633 1.00 25.28 68 SER A CA 1
ATOM 535 C C . SER A 1 68 ? -10.298 8.456 9.437 1.00 25.28 68 SER A C 1
ATOM 537 O O . SER A 1 68 ? -11.430 8.311 9.887 1.00 25.28 68 SER A O 1
ATOM 539 N N . ILE A 1 69 ? -9.944 9.564 8.767 1.00 30.58 69 ILE A N 1
ATOM 540 C CA . ILE A 1 69 ? -10.870 10.494 8.084 1.00 30.58 69 ILE A CA 1
ATOM 541 C C . ILE A 1 69 ? -10.123 11.066 6.869 1.00 30.58 69 ILE A C 1
ATOM 543 O O . ILE A 1 69 ? -9.262 11.929 7.029 1.00 30.58 69 ILE A O 1
ATOM 547 N N . SER A 1 70 ? -10.488 10.636 5.662 1.00 32.69 70 SER A N 1
ATOM 548 C CA . SER A 1 70 ? -10.038 11.237 4.396 1.00 32.69 70 SER A CA 1
ATOM 549 C C . SER A 1 70 ? -11.238 11.405 3.464 1.00 32.69 70 SER A C 1
ATOM 551 O O . SER A 1 70 ? -12.067 10.514 3.304 1.00 32.69 70 SER A O 1
ATOM 553 N N . LYS A 1 71 ? -11.365 12.599 2.889 1.00 43.19 71 LYS A N 1
ATOM 554 C CA . LYS A 1 71 ? -12.334 12.979 1.853 1.00 43.19 71 LYS A CA 1
ATOM 555 C C . LYS A 1 71 ? -11.562 13.807 0.829 1.00 43.19 71 LYS A C 1
ATOM 557 O O . LYS A 1 71 ? -10.881 14.740 1.241 1.00 43.19 71 LYS A O 1
ATOM 562 N N . SER A 1 72 ? -11.698 13.440 -0.443 1.00 48.91 72 SER A N 1
ATOM 563 C CA . SER A 1 72 ? -11.010 13.934 -1.649 1.00 48.91 72 SER A CA 1
ATOM 564 C C . SER A 1 72 ? -10.977 15.462 -1.849 1.00 48.91 72 SER A C 1
ATOM 566 O O . SER A 1 72 ? -11.792 16.208 -1.297 1.00 48.91 72 SER A O 1
ATOM 568 N N . LEU A 1 73 ? -9.989 15.914 -2.636 1.00 66.88 73 LEU A N 1
ATOM 569 C CA . LEU A 1 73 ? -9.653 17.312 -2.948 1.00 66.88 73 LEU A CA 1
ATOM 570 C C . LEU A 1 73 ? -10.654 17.934 -3.950 1.00 66.88 73 LEU A C 1
ATOM 572 O O . LEU A 1 73 ? -11.040 17.251 -4.894 1.00 66.88 73 LEU A O 1
ATOM 576 N N . PRO A 1 74 ? -11.085 19.203 -3.783 1.00 64.50 74 PRO A N 1
ATOM 577 C CA . PRO A 1 74 ? -11.901 19.924 -4.766 1.00 64.50 74 PRO A CA 1
ATOM 578 C C . PRO A 1 74 ? -11.165 20.180 -6.090 1.00 64.50 74 PRO A C 1
ATOM 580 O O . PRO A 1 74 ? -9.939 20.286 -6.108 1.00 64.50 74 PRO A O 1
ATOM 583 N N . ASP A 1 75 ? -11.920 20.371 -7.176 1.00 65.69 75 ASP A N 1
ATOM 584 C CA . ASP A 1 75 ? -11.378 20.645 -8.512 1.00 65.69 75 ASP A CA 1
ATOM 585 C C . ASP A 1 75 ? -10.364 21.799 -8.517 1.00 65.69 75 ASP A C 1
ATOM 587 O O . ASP A 1 75 ? -10.603 22.884 -7.979 1.00 65.69 75 ASP A O 1
ATOM 591 N N . GLY A 1 76 ? -9.217 21.548 -9.152 1.00 65.31 76 GLY A N 1
ATOM 592 C CA . GLY A 1 76 ? -8.095 22.482 -9.223 1.00 65.31 76 GLY A CA 1
ATOM 593 C C . GLY A 1 76 ? -7.117 22.406 -8.050 1.00 65.31 76 GLY A C 1
ATOM 594 O O . GLY A 1 76 ? -6.128 23.134 -8.074 1.00 65.31 76 GLY A O 1
ATOM 595 N N . TRP A 1 77 ? -7.345 21.539 -7.059 1.00 80.75 77 TRP A N 1
ATOM 596 C CA . TRP A 1 77 ? -6.398 21.299 -5.973 1.00 80.75 77 TRP A CA 1
ATOM 597 C C . TRP A 1 77 ? -5.619 19.991 -6.143 1.00 80.75 77 TRP A C 1
ATOM 599 O O . TRP A 1 77 ? -6.195 18.945 -6.421 1.00 80.75 77 TRP A O 1
ATOM 609 N N . GLU A 1 78 ? -4.313 20.049 -5.913 1.00 82.56 78 GLU A N 1
ATOM 610 C CA . GLU A 1 78 ? -3.386 18.912 -5.924 1.00 82.56 78 GLU A CA 1
ATOM 611 C C . GLU A 1 78 ? -2.754 18.741 -4.538 1.00 82.56 78 GLU A C 1
ATOM 613 O O . GLU A 1 78 ? -2.554 19.720 -3.827 1.00 82.56 78 GLU A O 1
ATOM 618 N N . GLU A 1 79 ? -2.436 17.516 -4.136 1.00 82.12 79 GLU A N 1
ATOM 619 C CA . GLU A 1 79 ? -1.664 17.202 -2.930 1.00 82.12 79 GLU A CA 1
ATOM 620 C C . GLU A 1 79 ? -0.238 16.814 -3.338 1.00 82.12 79 GLU A C 1
ATOM 622 O O . GLU A 1 79 ? -0.046 16.077 -4.297 1.00 82.12 79 GLU A O 1
ATOM 627 N N . SER A 1 80 ? 0.770 17.325 -2.639 1.00 77.81 80 SER A N 1
ATOM 628 C CA . SER A 1 80 ? 2.185 17.126 -2.949 1.00 77.81 80 SER A CA 1
ATOM 629 C C . SER A 1 80 ? 3.005 17.004 -1.664 1.00 77.81 80 SER A C 1
ATOM 631 O O . SER A 1 80 ? 2.591 17.473 -0.606 1.00 77.81 80 SER A O 1
ATOM 633 N N . THR A 1 81 ? 4.190 16.398 -1.730 1.00 71.44 81 THR A N 1
ATOM 634 C CA . THR A 1 81 ? 5.096 16.231 -0.581 1.00 71.44 81 THR A CA 1
ATOM 635 C C . THR A 1 81 ? 6.405 16.974 -0.779 1.00 71.44 81 THR A C 1
ATOM 637 O O . THR A 1 81 ? 6.990 16.948 -1.861 1.00 71.44 81 THR A O 1
ATOM 640 N N . ASP A 1 82 ? 6.902 17.619 0.275 1.00 69.62 82 ASP A N 1
ATOM 641 C CA . ASP A 1 82 ? 8.249 18.183 0.261 1.00 69.62 82 ASP A CA 1
ATOM 642 C C . ASP A 1 82 ? 9.335 17.110 0.470 1.00 69.62 82 ASP A C 1
ATOM 644 O O . ASP A 1 82 ? 9.069 15.945 0.762 1.00 69.62 82 ASP A O 1
ATOM 648 N N . ASN A 1 83 ? 10.597 17.515 0.352 1.00 52.56 83 ASN A N 1
ATOM 649 C CA . ASN A 1 83 ? 11.772 16.666 0.571 1.00 52.56 83 ASN A CA 1
ATOM 650 C C . ASN A 1 83 ? 11.935 16.142 2.016 1.00 52.56 83 ASN A C 1
ATOM 652 O O . ASN A 1 83 ? 12.849 15.362 2.276 1.00 52.56 83 ASN A O 1
ATOM 656 N N . GLN A 1 84 ? 11.082 16.561 2.957 1.00 47.62 84 GLN A N 1
ATOM 657 C CA . GLN A 1 84 ? 10.992 16.015 4.317 1.00 47.62 84 GLN A CA 1
ATOM 658 C C . GLN A 1 84 ? 9.790 15.066 4.477 1.00 47.62 84 GLN A C 1
ATOM 660 O O . GLN A 1 84 ? 9.509 14.628 5.593 1.00 47.62 84 GLN A O 1
ATOM 665 N N . GLY A 1 85 ? 9.079 14.757 3.387 1.00 42.12 85 GLY A N 1
ATOM 666 C CA . GLY A 1 85 ? 7.888 13.910 3.377 1.00 42.12 85 GLY A CA 1
ATOM 667 C C . GLY A 1 85 ? 6.632 14.601 3.913 1.00 42.12 85 GLY A C 1
ATOM 668 O O . GLY A 1 85 ? 5.668 13.921 4.259 1.00 42.12 85 GLY A O 1
ATOM 669 N N . ARG A 1 86 ? 6.620 15.937 4.036 1.00 51.28 86 ARG A N 1
ATOM 670 C CA . ARG A 1 86 ? 5.452 16.678 4.537 1.00 51.28 86 ARG A CA 1
ATOM 671 C C . ARG A 1 86 ? 4.504 17.013 3.396 1.00 51.28 86 ARG A C 1
ATOM 673 O O . ARG A 1 86 ? 4.914 17.627 2.414 1.00 51.28 86 ARG A O 1
ATOM 680 N N . VAL A 1 87 ? 3.234 16.677 3.588 1.00 64.25 87 VAL A N 1
ATOM 681 C CA . VAL A 1 87 ? 2.146 16.912 2.636 1.00 64.25 87 VAL A CA 1
ATOM 682 C C . VAL A 1 87 ? 1.691 18.378 2.649 1.00 64.25 87 VAL A C 1
ATOM 684 O O . VAL A 1 87 ? 1.365 18.915 3.710 1.00 64.25 87 VAL A O 1
ATOM 687 N N . TYR A 1 88 ? 1.622 19.012 1.480 1.00 77.38 88 TYR A N 1
ATOM 688 C CA . TYR A 1 88 ? 0.998 20.310 1.221 1.00 77.38 88 TYR A CA 1
ATOM 689 C C . TYR A 1 88 ? 0.091 20.233 -0.014 1.00 77.38 88 TYR A C 1
ATOM 691 O O . TYR A 1 88 ? 0.237 19.364 -0.858 1.00 77.38 88 TYR A O 1
ATOM 699 N N . TYR A 1 89 ? -0.855 21.155 -0.126 1.00 78.50 89 TYR A N 1
ATOM 700 C CA . TYR A 1 89 ? -1.899 21.206 -1.139 1.00 78.50 89 TYR A CA 1
ATOM 701 C C . TYR A 1 89 ? -1.736 22.451 -2.014 1.00 78.50 89 TYR A C 1
ATOM 703 O O . TYR A 1 89 ? -1.484 23.544 -1.503 1.00 78.50 89 TYR A O 1
ATOM 711 N N . ILE A 1 90 ? -1.879 22.307 -3.323 1.00 77.38 90 ILE A N 1
ATOM 712 C CA . ILE A 1 90 ? -1.626 23.322 -4.344 1.00 77.38 90 ILE A CA 1
ATOM 713 C C . ILE A 1 90 ? -2.948 23.636 -5.044 1.00 77.38 90 ILE A C 1
ATOM 715 O O . ILE A 1 90 ? -3.525 22.767 -5.679 1.00 77.38 90 ILE A O 1
ATOM 719 N N . ASP A 1 91 ? -3.425 24.873 -4.940 1.00 78.94 91 ASP A N 1
ATOM 720 C CA . ASP A 1 91 ? -4.574 25.397 -5.682 1.00 78.94 91 ASP A CA 1
ATOM 721 C C . ASP A 1 91 ? -4.091 25.983 -7.016 1.00 78.94 91 ASP A C 1
ATOM 723 O O . ASP A 1 91 ? -3.531 27.089 -7.056 1.00 78.94 91 ASP A O 1
ATOM 727 N N . HIS A 1 92 ? -4.307 25.251 -8.109 1.00 64.88 92 HIS A N 1
ATOM 728 C CA . HIS A 1 92 ? -3.937 25.648 -9.472 1.00 64.88 92 HIS A CA 1
ATOM 729 C C . HIS A 1 92 ? -4.778 26.814 -10.003 1.00 64.88 92 HIS A C 1
ATOM 731 O O . HIS A 1 92 ? -4.292 27.592 -10.828 1.00 64.88 92 HIS A O 1
ATOM 737 N N . VAL A 1 93 ? -6.006 26.990 -9.501 1.00 62.38 93 VAL A N 1
ATOM 738 C CA . VAL A 1 93 ? -6.929 28.054 -9.931 1.00 62.38 93 VAL A CA 1
ATOM 739 C C . VAL A 1 93 ? -6.495 29.399 -9.353 1.00 62.38 93 VAL A C 1
ATOM 741 O O . VAL A 1 93 ? -6.419 30.396 -10.072 1.00 62.38 93 VAL A O 1
ATOM 744 N N . ASN A 1 94 ? -6.157 29.432 -8.061 1.00 66.06 94 ASN A N 1
ATOM 745 C CA . ASN A 1 94 ? -5.746 30.657 -7.371 1.00 66.06 94 ASN A CA 1
ATOM 746 C C . ASN A 1 94 ? -4.223 30.843 -7.280 1.00 66.06 94 ASN A C 1
ATOM 748 O O . ASN A 1 94 ? -3.783 31.866 -6.745 1.00 66.06 94 ASN A O 1
ATOM 752 N N . LYS A 1 95 ? -3.432 29.880 -7.775 1.00 62.38 95 LYS A N 1
ATOM 753 C CA . LYS A 1 95 ? -1.962 29.821 -7.674 1.00 62.38 95 LYS A CA 1
ATOM 754 C C . LYS A 1 95 ? -1.465 29.986 -6.233 1.00 62.38 95 LYS A C 1
ATOM 756 O O . LYS A 1 95 ? -0.622 30.838 -5.943 1.00 62.38 95 LYS A O 1
ATOM 761 N N . LYS A 1 96 ? -2.026 29.201 -5.310 1.00 61.03 96 LYS A N 1
ATOM 762 C CA . LYS A 1 96 ? -1.702 29.233 -3.870 1.00 61.03 96 LYS A CA 1
ATOM 763 C C . LYS A 1 96 ? -1.299 27.848 -3.388 1.00 61.03 96 LYS A C 1
ATOM 765 O O . LYS A 1 96 ? -1.748 26.853 -3.934 1.00 61.03 96 LYS A O 1
ATOM 770 N N . THR A 1 97 ? -0.496 27.791 -2.332 1.00 73.50 97 THR A N 1
ATOM 771 C CA . THR A 1 97 ? -0.194 26.545 -1.623 1.00 73.50 97 THR A CA 1
ATOM 772 C C . THR A 1 97 ? -0.653 26.645 -0.171 1.00 73.50 97 THR A C 1
ATOM 774 O O . THR A 1 97 ? -0.614 27.713 0.445 1.00 73.50 97 THR A O 1
ATOM 777 N N . SER A 1 98 ? -1.142 25.537 0.368 1.00 58.97 98 SER A N 1
ATOM 778 C CA . SER A 1 98 ? -1.732 25.403 1.696 1.00 58.97 98 SER A CA 1
ATOM 779 C C . SER A 1 98 ? -1.190 24.141 2.345 1.00 58.97 98 SER A C 1
ATOM 781 O O . SER A 1 98 ? -1.054 23.128 1.688 1.00 58.97 98 SER A O 1
ATOM 783 N N . TRP A 1 99 ? -0.930 24.141 3.647 1.00 69.56 99 TRP A N 1
ATOM 784 C CA . TRP A 1 99 ? -0.625 22.892 4.369 1.00 69.56 99 TRP A CA 1
ATOM 785 C C . TRP A 1 99 ? -1.900 22.165 4.836 1.00 69.56 99 TRP A C 1
ATOM 787 O O . TRP A 1 99 ? -1.827 21.161 5.536 1.00 69.56 99 TRP A O 1
ATOM 797 N N . ILE A 1 100 ? -3.073 22.705 4.489 1.00 51.81 100 ILE A N 1
ATOM 798 C CA . ILE A 1 100 ? -4.396 22.276 4.949 1.00 51.81 100 ILE A CA 1
ATOM 799 C C . ILE A 1 100 ? -5.220 21.837 3.743 1.00 51.81 100 ILE A C 1
ATOM 801 O O . ILE A 1 100 ? -5.293 22.568 2.751 1.00 51.81 100 ILE A O 1
ATOM 805 N N . HIS A 1 101 ? -5.865 20.679 3.871 1.00 62.97 101 HIS A N 1
ATOM 806 C CA . HIS A 1 101 ? -6.659 20.068 2.818 1.00 62.97 101 HIS A CA 1
ATOM 807 C C . HIS A 1 101 ? -7.889 20.947 2.462 1.00 62.97 101 HIS A C 1
ATOM 809 O O . HIS A 1 101 ? -8.689 21.283 3.342 1.00 62.97 101 HIS A O 1
ATOM 815 N N . PRO A 1 102 ? -8.089 21.317 1.188 1.00 58.22 102 PRO A N 1
ATOM 816 C CA . PRO A 1 102 ? -9.106 22.275 0.718 1.00 58.22 102 PRO A CA 1
ATOM 817 C C . PRO A 1 102 ? -10.574 21.896 0.956 1.00 58.22 102 PRO A C 1
ATOM 819 O O . PRO A 1 102 ? -11.441 22.773 0.992 1.00 58.22 102 PRO A O 1
ATOM 822 N N . SER A 1 103 ? -10.888 20.619 1.193 1.00 54.12 103 SER A N 1
ATOM 823 C CA . SER A 1 103 ? -12.246 20.221 1.606 1.00 54.12 103 SER A CA 1
ATOM 824 C C . SER A 1 103 ? -12.669 20.828 2.956 1.00 54.12 103 SER A C 1
ATOM 826 O O . SER A 1 103 ? -13.868 20.958 3.210 1.00 54.12 103 SER A O 1
ATOM 828 N N . PHE A 1 104 ? -11.725 21.314 3.774 1.00 43.47 104 PHE A N 1
ATOM 829 C CA . PHE A 1 104 ? -12.045 22.101 4.967 1.00 43.47 104 PHE A CA 1
ATOM 830 C C . PHE A 1 104 ? -12.597 23.492 4.607 1.00 43.47 104 PHE A C 1
ATOM 832 O O . PHE A 1 104 ? -13.526 23.972 5.247 1.00 43.47 104 PHE A O 1
ATOM 839 N N . THR A 1 105 ? -12.097 24.124 3.537 1.00 39.56 105 THR A N 1
ATOM 840 C CA . THR A 1 105 ? -12.527 25.468 3.110 1.00 39.56 105 THR A CA 1
ATOM 841 C C . THR A 1 105 ? -13.901 25.450 2.431 1.00 39.56 105 THR A C 1
ATOM 843 O O . THR A 1 105 ? -14.681 26.389 2.591 1.00 39.56 105 THR A O 1
ATOM 846 N N . HIS A 1 106 ? -14.241 24.366 1.720 1.00 39.88 106 HIS A N 1
ATOM 847 C CA . HIS A 1 106 ? -15.547 24.220 1.062 1.00 39.88 106 HIS A CA 1
ATOM 848 C C . HIS A 1 106 ? -16.705 23.970 2.043 1.00 39.88 106 HIS A C 1
ATOM 850 O O . HIS A 1 106 ? -17.812 24.452 1.804 1.00 39.88 106 HIS A O 1
ATOM 856 N N . GLN A 1 107 ? -16.464 23.304 3.180 1.00 30.83 107 GLN A N 1
ATOM 857 C CA . GLN A 1 107 ? -17.501 23.107 4.207 1.00 30.83 107 GLN A CA 1
ATOM 858 C C . GLN A 1 107 ? -17.900 24.403 4.928 1.00 30.83 107 GLN A C 1
ATOM 860 O O . GLN A 1 107 ? -18.973 24.468 5.521 1.00 30.83 107 GLN A O 1
ATOM 865 N N . LEU A 1 108 ? -17.095 25.461 4.819 1.00 30.95 108 LEU A N 1
ATOM 866 C CA . LEU A 1 108 ? -17.387 26.761 5.425 1.00 30.95 108 LEU A CA 1
ATOM 867 C C . LEU A 1 108 ? -18.122 27.718 4.477 1.00 30.95 108 LEU A C 1
ATOM 869 O O . LEU A 1 108 ? -18.715 28.689 4.934 1.00 30.95 108 LEU A O 1
ATOM 873 N N . HIS A 1 109 ? -18.134 27.443 3.167 1.00 32.00 109 HIS A N 1
ATOM 874 C CA . HIS A 1 109 ? -18.883 28.236 2.178 1.00 32.00 109 HIS A CA 1
ATOM 875 C C . HIS A 1 109 ? -20.092 27.512 1.569 1.00 32.00 109 HIS A C 1
ATOM 877 O O . HIS A 1 109 ? -20.795 28.089 0.743 1.00 32.00 109 HIS A O 1
ATOM 883 N N . GLN A 1 110 ? -20.392 26.290 2.010 1.00 25.09 110 GLN A N 1
ATOM 884 C CA . GLN A 1 110 ? -21.620 25.581 1.654 1.00 25.09 110 GLN A CA 1
ATOM 885 C C . GLN A 1 110 ? -22.392 25.172 2.914 1.00 25.09 110 GLN A C 1
ATOM 887 O O . GLN A 1 110 ? -22.526 23.992 3.219 1.00 25.09 110 GLN A O 1
ATOM 892 N N . GLN A 1 111 ? -22.962 26.148 3.630 1.00 24.11 111 GLN A N 1
ATOM 893 C CA . GLN A 1 111 ? -24.294 25.914 4.192 1.00 24.11 111 GLN A CA 1
ATOM 894 C C . GLN A 1 111 ? -25.282 26.059 3.026 1.00 24.11 111 GLN A C 1
ATOM 896 O O . GLN A 1 111 ? -25.471 27.172 2.530 1.00 24.11 111 GLN A O 1
ATOM 901 N N . PRO A 1 112 ? -25.840 24.953 2.502 1.00 27.28 112 PRO A N 1
ATOM 902 C CA . PRO A 1 112 ? -26.513 24.964 1.215 1.00 27.28 112 PRO A CA 1
ATOM 903 C C . PRO A 1 112 ? -27.902 25.578 1.346 1.00 27.28 112 PRO A C 1
ATOM 905 O O . PRO A 1 112 ? -28.745 25.103 2.114 1.00 27.28 112 PRO A O 1
ATOM 908 N N . THR A 1 113 ? -28.168 26.586 0.518 1.00 25.05 113 THR A N 1
ATOM 909 C CA . THR A 1 113 ? -29.514 26.939 0.062 1.00 25.05 113 THR A CA 1
ATOM 910 C C . THR A 1 113 ? -30.144 25.688 -0.548 1.00 25.05 113 THR A C 1
ATOM 912 O O . THR A 1 113 ? -29.896 25.350 -1.705 1.00 25.05 113 THR A O 1
ATOM 915 N N . SER A 1 114 ? -30.879 24.946 0.274 1.00 25.92 114 SER A N 1
ATOM 916 C CA . SER A 1 114 ? -31.467 23.668 -0.106 1.00 25.92 114 SER A CA 1
ATOM 917 C C . SER A 1 114 ? -32.792 23.924 -0.837 1.00 25.92 114 SER A C 1
ATOM 919 O O . SER A 1 114 ? -33.635 24.664 -0.321 1.00 25.92 114 SER A O 1
ATOM 921 N N . PRO A 1 115 ? -32.967 23.379 -2.051 1.00 26.80 115 PRO A N 1
ATOM 922 C CA . PRO A 1 115 ? -34.080 23.688 -2.932 1.00 26.80 115 PRO A CA 1
ATOM 923 C C . PRO A 1 115 ? -35.382 23.040 -2.463 1.00 26.80 115 PRO A C 1
ATOM 925 O O . PRO A 1 115 ? -35.431 21.908 -1.986 1.00 26.80 115 PRO A O 1
ATOM 928 N N . ALA A 1 116 ? -36.443 23.820 -2.638 1.00 23.83 116 ALA A N 1
ATOM 929 C CA . ALA A 1 116 ? -37.817 23.522 -2.296 1.00 23.83 116 ALA A CA 1
ATOM 930 C C . ALA A 1 116 ? -38.328 22.211 -2.914 1.00 23.83 116 ALA A C 1
ATOM 932 O O . ALA A 1 116 ? -38.268 22.014 -4.125 1.00 23.83 116 ALA A O 1
ATOM 933 N N . THR A 1 117 ? -38.953 21.377 -2.087 1.00 24.03 117 THR A N 1
ATOM 934 C CA . THR A 1 117 ? -40.015 20.452 -2.507 1.00 24.03 117 THR A CA 1
ATOM 935 C C . THR A 1 117 ? -41.164 20.521 -1.492 1.00 24.03 117 THR A C 1
ATOM 937 O O . THR A 1 117 ? -40.938 20.836 -0.324 1.00 24.03 117 THR A O 1
ATOM 940 N N . PRO A 1 118 ? -42.419 20.399 -1.955 1.00 29.81 118 PRO A N 1
ATOM 941 C CA . PRO A 1 118 ? -43.512 21.228 -1.469 1.00 29.81 118 PRO A CA 1
ATOM 942 C C . PRO A 1 118 ? -44.168 20.691 -0.197 1.00 29.81 118 PRO A C 1
ATOM 944 O O . PRO A 1 118 ? -44.523 19.520 -0.080 1.00 29.81 118 PRO A O 1
ATOM 947 N N . THR A 1 119 ? -44.388 21.622 0.725 1.00 24.31 119 THR A N 1
ATOM 948 C CA . THR A 1 119 ? -45.170 21.490 1.948 1.00 24.31 119 THR A CA 1
ATOM 949 C C . THR A 1 119 ? -46.628 21.165 1.636 1.00 24.31 119 THR A C 1
ATOM 951 O O . THR A 1 119 ? -47.332 21.961 1.013 1.00 24.31 119 THR A O 1
ATOM 954 N N . ASN A 1 120 ? -47.087 20.004 2.108 1.00 22.78 120 ASN A N 1
ATOM 955 C CA . ASN A 1 120 ? -48.493 19.631 2.087 1.00 22.78 120 ASN A CA 1
ATOM 956 C C . ASN A 1 120 ? -49.166 20.080 3.391 1.00 22.78 120 ASN A C 1
ATOM 958 O O . ASN A 1 120 ? -48.688 19.810 4.493 1.00 22.78 120 ASN A O 1
ATOM 962 N N . ASN A 1 121 ? -50.253 20.821 3.206 1.00 21.53 121 ASN A N 1
ATOM 963 C CA . ASN A 1 121 ? -51.100 21.460 4.201 1.00 21.53 121 ASN A CA 1
ATOM 964 C C . ASN A 1 121 ? -51.597 20.489 5.278 1.00 21.53 121 ASN A C 1
ATOM 966 O O . ASN A 1 121 ? -52.008 19.382 4.943 1.00 21.53 121 ASN A O 1
ATOM 970 N N . ASN A 1 122 ? -51.700 20.956 6.529 1.00 22.08 122 ASN A N 1
ATOM 971 C CA . ASN A 1 122 ? -52.962 20.875 7.272 1.00 22.08 122 ASN A CA 1
ATOM 972 C C . ASN A 1 122 ? -52.955 21.656 8.598 1.00 22.08 122 ASN A C 1
ATOM 974 O O . ASN A 1 122 ? -52.035 21.557 9.403 1.00 22.08 122 ASN A O 1
ATOM 978 N N . ASN A 1 123 ? -54.093 22.323 8.814 1.00 23.62 123 ASN A N 1
ATOM 979 C CA . ASN A 1 123 ? -54.704 22.732 10.084 1.00 23.62 123 ASN A CA 1
ATOM 980 C C . ASN A 1 123 ? -54.356 24.106 10.678 1.00 23.62 123 ASN A C 1
ATOM 982 O O . ASN A 1 123 ? -53.609 24.252 11.638 1.00 23.62 123 ASN A O 1
ATOM 986 N N . ASN A 1 124 ? -55.046 25.115 10.131 1.00 22.45 124 ASN A N 1
ATOM 987 C CA . ASN A 1 124 ? -56.100 25.876 10.819 1.00 22.45 124 ASN A CA 1
ATOM 988 C C . ASN A 1 124 ? -56.035 25.915 12.357 1.00 22.45 124 ASN A C 1
ATOM 990 O O . ASN A 1 124 ? -56.385 24.942 13.018 1.00 22.45 124 ASN A O 1
ATOM 994 N N . ASN A 1 125 ? -55.770 27.102 12.909 1.00 25.25 125 ASN A N 1
ATOM 995 C CA . ASN A 1 125 ? -56.773 27.823 13.698 1.00 25.25 125 ASN A CA 1
ATOM 996 C C . ASN A 1 125 ? -56.323 29.266 13.981 1.00 25.25 125 ASN A C 1
ATOM 998 O O . ASN A 1 125 ? -55.415 29.543 14.755 1.00 25.25 125 ASN A O 1
ATOM 1002 N N . THR A 1 126 ? -57.012 30.171 13.289 1.00 21.70 126 THR A N 1
ATOM 1003 C CA . THR A 1 126 ? -57.435 31.517 13.693 1.00 21.70 126 THR A CA 1
ATOM 1004 C C . THR A 1 126 ? -57.128 31.958 15.128 1.00 21.70 126 THR A C 1
ATOM 1006 O O . THR A 1 126 ? -57.605 31.343 16.075 1.00 21.70 126 THR A O 1
ATOM 1009 N N . THR A 1 127 ? -56.536 33.146 15.280 1.00 25.52 127 THR A N 1
ATOM 1010 C CA . THR A 1 127 ? -57.181 34.268 15.991 1.00 25.52 127 THR A CA 1
ATOM 1011 C C . THR A 1 127 ? -56.477 35.597 15.700 1.00 25.52 127 THR A C 1
ATOM 1013 O O . THR A 1 127 ? -55.274 35.767 15.866 1.00 25.52 127 THR A O 1
ATOM 1016 N N . SER A 1 128 ? -57.288 36.536 15.217 1.00 20.84 128 SER A N 1
ATOM 1017 C CA . SER A 1 128 ? -57.008 37.941 14.938 1.00 20.84 128 SER A CA 1
ATOM 1018 C C . SER A 1 128 ? -56.336 38.694 16.085 1.00 20.84 128 SER A C 1
ATOM 1020 O O . SER A 1 128 ? -56.772 38.576 17.226 1.00 20.84 128 SER A O 1
ATOM 1022 N N . SER A 1 129 ? -55.443 39.629 15.750 1.00 25.06 129 SER A N 1
ATOM 1023 C CA . SER A 1 129 ? -55.427 40.985 16.325 1.00 25.06 129 SER A CA 1
ATOM 1024 C C . SER A 1 129 ? -54.637 41.934 15.425 1.00 25.06 129 SER A C 1
ATOM 1026 O O . SER A 1 129 ? -53.572 41.618 14.911 1.00 25.06 129 SER A O 1
ATOM 1028 N N . LYS A 1 130 ? -55.247 43.088 15.192 1.00 22.16 130 LYS A N 1
ATOM 1029 C CA . LYS A 1 130 ? -55.127 43.996 14.054 1.00 22.16 130 LYS A CA 1
ATOM 1030 C C . LYS A 1 130 ? -54.474 45.289 14.540 1.00 22.16 130 LYS A C 1
ATOM 1032 O O . LYS A 1 130 ? -55.036 45.909 15.434 1.00 22.16 130 LYS A O 1
ATOM 1037 N N . VAL A 1 131 ? -53.366 45.732 13.943 1.00 25.58 131 VAL A N 1
ATOM 1038 C CA . VAL A 1 131 ? -52.904 47.129 14.055 1.00 25.58 131 VAL A CA 1
ATOM 1039 C C . VAL A 1 131 ? -52.398 47.597 12.689 1.00 25.58 131 VAL A C 1
ATOM 1041 O O . VAL A 1 131 ? -51.498 47.011 12.096 1.00 25.58 131 VAL A O 1
ATOM 1044 N N . THR A 1 132 ? -53.078 48.615 12.174 1.00 25.92 132 THR A N 1
ATOM 1045 C CA . THR A 1 132 ? -52.974 49.235 10.847 1.00 25.92 132 THR A CA 1
ATOM 1046 C C . THR A 1 132 ? -51.866 50.300 10.746 1.00 25.92 132 THR A C 1
ATOM 1048 O O . THR A 1 132 ? -51.446 50.832 11.772 1.00 25.92 132 THR A O 1
ATOM 1051 N N . PRO A 1 133 ? -51.421 50.647 9.519 1.00 38.78 133 PRO A N 1
ATOM 1052 C CA . PRO A 1 133 ? -50.222 51.445 9.254 1.00 38.78 133 PRO A CA 1
ATOM 1053 C C . PRO A 1 133 ? -50.511 52.941 9.008 1.00 38.78 133 PRO A C 1
ATOM 1055 O O . PRO A 1 133 ? -51.553 53.298 8.462 1.00 38.78 133 PRO A O 1
ATOM 1058 N N . ALA A 1 134 ? -49.538 53.802 9.323 1.00 23.91 134 ALA A N 1
ATOM 1059 C CA . ALA A 1 134 ? -49.468 55.212 8.914 1.00 23.91 134 ALA A CA 1
ATOM 1060 C C . ALA A 1 134 ? -48.051 55.467 8.360 1.00 23.91 134 ALA A C 1
ATOM 1062 O O . ALA A 1 134 ? -47.064 55.249 9.053 1.00 23.91 134 ALA A O 1
ATOM 1063 N N . GLN A 1 135 ? -47.906 55.560 7.038 1.00 24.50 135 GLN A N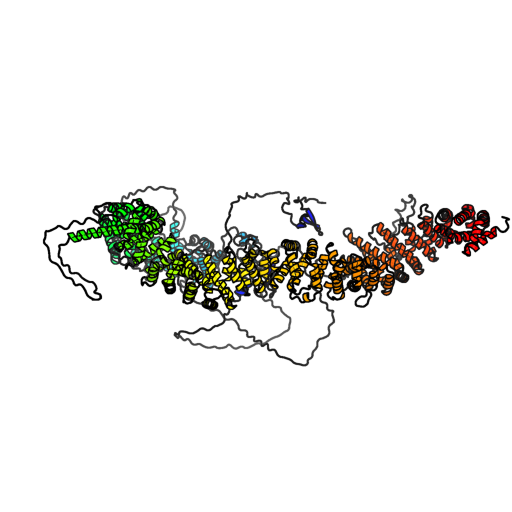 1
ATOM 1064 C CA . GLN A 1 135 ? -47.908 56.785 6.223 1.00 24.50 135 GLN A CA 1
ATOM 1065 C C . GLN A 1 135 ? -46.592 57.586 6.260 1.00 24.50 135 GLN A C 1
ATOM 1067 O O . GLN A 1 135 ? -46.265 58.319 7.184 1.00 24.50 135 GLN A O 1
ATOM 1072 N N . SER A 1 136 ? -45.891 57.408 5.143 1.00 21.58 136 SER A N 1
ATOM 1073 C CA . SER A 1 136 ? -44.856 58.201 4.485 1.00 21.58 136 SER A CA 1
ATOM 1074 C C . SER A 1 136 ? -45.082 59.716 4.444 1.00 21.58 136 SER A C 1
ATOM 1076 O O . SER A 1 136 ? -46.173 60.144 4.075 1.00 21.58 136 SER A O 1
ATOM 1078 N N . VAL A 1 137 ? -44.003 60.498 4.602 1.00 25.88 137 VAL A N 1
ATOM 1079 C CA . VAL A 1 137 ? -43.827 61.820 3.963 1.00 25.88 137 VAL A CA 1
ATOM 1080 C C . VAL A 1 137 ? -42.342 62.010 3.572 1.00 25.88 137 VAL A C 1
ATOM 1082 O O . VAL A 1 137 ? -41.468 61.671 4.371 1.00 25.88 137 VAL A O 1
ATOM 1085 N N . PRO A 1 138 ? -42.041 62.508 2.353 1.00 30.48 138 PRO A N 1
ATOM 1086 C CA . PRO A 1 138 ? -40.698 62.587 1.775 1.00 30.48 138 PRO A CA 1
ATOM 1087 C C . PRO A 1 138 ? -40.010 63.934 2.052 1.00 30.48 138 PRO A C 1
ATOM 1089 O O . PRO A 1 138 ? -40.674 64.967 2.138 1.00 30.48 138 PRO A O 1
ATOM 1092 N N . ILE A 1 139 ? -38.673 63.947 2.101 1.00 26.09 139 ILE A N 1
ATOM 1093 C CA . ILE A 1 139 ? -37.880 65.185 2.097 1.00 26.09 139 ILE A CA 1
ATOM 1094 C C . ILE A 1 139 ? -37.111 65.294 0.782 1.00 26.09 139 ILE A C 1
ATOM 1096 O O . ILE A 1 139 ? -36.380 64.402 0.360 1.00 26.09 139 ILE A O 1
ATOM 1100 N N . VAL A 1 140 ? -37.376 66.426 0.144 1.00 25.11 140 VAL A N 1
ATOM 1101 C CA . VAL A 1 140 ? -37.010 66.862 -1.195 1.00 25.11 140 VAL A CA 1
ATOM 1102 C C . VAL A 1 140 ? -35.532 67.244 -1.287 1.00 25.11 140 VAL A C 1
ATOM 1104 O O . VAL A 1 140 ? -35.001 68.006 -0.485 1.00 25.11 140 VAL A O 1
ATOM 1107 N N . SER A 1 141 ? -34.916 66.748 -2.352 1.00 23.64 141 SER A N 1
ATOM 1108 C CA . SER A 1 141 ? -33.659 67.166 -2.968 1.00 23.64 141 SER A CA 1
ATOM 1109 C C . SER A 1 141 ? -33.680 68.614 -3.476 1.00 23.64 141 SER A C 1
ATOM 1111 O O . SER A 1 141 ? -34.632 68.994 -4.159 1.00 23.64 141 SER A O 1
ATOM 1113 N N . LYS A 1 142 ? -32.580 69.365 -3.304 1.00 25.72 142 LYS A N 1
ATOM 1114 C CA . LYS A 1 142 ? -32.156 70.406 -4.264 1.00 25.72 142 LYS A CA 1
ATOM 1115 C C . LYS A 1 142 ? -30.627 70.650 -4.245 1.00 25.72 142 LYS A C 1
ATOM 1117 O O . LYS A 1 142 ? -30.009 70.428 -3.208 1.00 25.72 142 LYS A O 1
ATOM 1122 N N . PRO A 1 143 ? -30.029 71.073 -5.380 1.00 38.81 143 PRO A N 1
ATOM 1123 C CA . PRO A 1 143 ? -28.593 71.000 -5.677 1.00 38.81 143 PRO A CA 1
ATOM 1124 C C . PRO A 1 143 ? -27.880 72.362 -5.608 1.00 38.81 143 PRO A C 1
ATOM 1126 O O . PRO A 1 143 ? -28.514 73.387 -5.853 1.00 38.81 143 PRO A O 1
ATOM 1129 N N . ILE A 1 144 ? -26.554 72.370 -5.400 1.00 26.20 144 ILE A N 1
ATOM 1130 C CA . ILE A 1 144 ? -25.677 73.526 -5.677 1.00 26.20 144 ILE A CA 1
ATOM 1131 C C . ILE A 1 144 ? -24.333 73.043 -6.269 1.00 26.20 144 ILE A C 1
ATOM 1133 O O . ILE A 1 144 ? -23.489 72.487 -5.578 1.00 26.20 144 ILE A O 1
ATOM 1137 N N . THR A 1 145 ? -24.234 73.227 -7.589 1.00 25.94 145 THR A N 1
ATOM 1138 C CA . THR A 1 145 ? -23.096 73.608 -8.459 1.00 25.94 145 THR A CA 1
ATOM 1139 C C . THR A 1 145 ? -21.639 73.194 -8.178 1.00 25.94 145 THR A C 1
ATOM 1141 O O . THR A 1 145 ? -21.014 73.566 -7.191 1.00 25.94 145 THR A O 1
ATOM 1144 N N . SER A 1 146 ? -21.093 72.577 -9.231 1.00 20.73 146 SER A N 1
ATOM 1145 C CA . SER A 1 146 ? -19.702 72.410 -9.680 1.00 20.73 146 SER A CA 1
ATOM 1146 C C . SER A 1 146 ? -18.760 73.608 -9.502 1.00 20.73 146 SER A C 1
ATOM 1148 O O . SER A 1 146 ? -19.151 74.744 -9.783 1.00 20.73 146 SER A O 1
ATOM 1150 N N . PRO A 1 147 ? -17.469 73.319 -9.257 1.00 27.88 147 PRO A N 1
ATOM 1151 C CA . PRO A 1 147 ? -16.446 73.687 -10.240 1.00 27.88 147 PRO A CA 1
ATOM 1152 C C . PRO A 1 147 ? -15.430 72.557 -10.508 1.00 27.88 147 PRO A C 1
ATOM 1154 O O . PRO A 1 147 ? -14.902 71.926 -9.596 1.00 27.88 147 PRO A O 1
ATOM 1157 N N . SER A 1 148 ? -15.149 72.325 -11.789 1.00 20.39 148 SER A N 1
ATOM 1158 C CA . SER A 1 148 ? -14.041 71.503 -12.297 1.00 20.39 148 SER A CA 1
ATOM 1159 C C . SER A 1 148 ? -12.723 72.287 -12.215 1.00 20.39 148 SER A C 1
ATOM 1161 O O . SER A 1 148 ? -12.736 73.489 -12.489 1.00 20.39 148 SER A O 1
ATOM 1163 N N . PRO A 1 149 ? -11.588 71.641 -11.882 1.00 27.58 149 PRO A N 1
ATOM 1164 C CA . PRO A 1 149 ? -10.543 71.506 -12.906 1.00 27.58 149 PRO A CA 1
ATOM 1165 C C . PRO A 1 149 ? -9.695 70.210 -12.831 1.00 27.58 149 PRO A C 1
ATOM 1167 O O . PRO A 1 149 ? -9.232 69.789 -11.778 1.00 27.58 149 PRO A O 1
ATOM 1170 N N . SER A 1 150 ? -9.485 69.628 -14.017 1.00 24.31 150 SER A N 1
ATOM 1171 C CA . SER A 1 150 ? -8.277 68.952 -14.538 1.00 24.31 150 SER A CA 1
ATOM 1172 C C . SER A 1 150 ? -7.417 68.028 -13.648 1.00 24.31 150 SER A C 1
ATOM 1174 O O . SER A 1 150 ? -6.529 68.469 -12.927 1.00 24.31 150 SER A O 1
ATOM 1176 N N . SER A 1 151 ? -7.595 66.723 -13.887 1.00 21.70 151 SER A N 1
ATOM 1177 C CA . SER A 1 151 ? -6.569 65.734 -14.285 1.00 21.70 151 SER A CA 1
ATOM 1178 C C . SER A 1 151 ? -5.166 65.764 -13.643 1.00 21.70 151 SER A C 1
ATOM 1180 O O . SER A 1 151 ? -4.253 66.400 -14.166 1.00 21.70 151 SER A O 1
ATOM 1182 N N . SER A 1 152 ? -4.947 64.880 -12.669 1.00 25.08 152 SER A N 1
ATOM 1183 C CA . SER A 1 152 ? -3.874 63.869 -12.695 1.00 25.08 152 SER A CA 1
ATOM 1184 C C . SER A 1 152 ? -4.182 62.780 -11.655 1.00 25.08 152 SER A C 1
ATOM 1186 O O . SER A 1 152 ? -4.722 63.051 -10.587 1.00 25.08 152 SER A O 1
ATOM 1188 N N . TYR A 1 153 ? -3.956 61.525 -12.043 1.00 22.88 153 TYR A N 1
ATOM 1189 C CA . TYR A 1 153 ? -4.391 60.302 -11.366 1.00 22.88 153 TYR A CA 1
ATOM 1190 C C . TYR A 1 153 ? -3.877 60.205 -9.916 1.00 22.88 153 TYR A C 1
ATOM 1192 O O . TYR A 1 153 ? -2.670 60.174 -9.689 1.00 22.88 153 TYR A O 1
ATOM 1200 N N . GLN A 1 154 ? -4.798 60.115 -8.948 1.00 25.59 154 GLN A N 1
ATOM 1201 C CA . GLN A 1 154 ? -4.523 59.714 -7.567 1.00 25.59 154 GLN A CA 1
ATOM 1202 C C . GLN A 1 154 ? -4.910 58.249 -7.366 1.00 25.59 154 GLN A C 1
ATOM 1204 O O . GLN A 1 154 ? -6.061 57.862 -7.570 1.00 25.59 154 GLN A O 1
ATOM 1209 N N . ASP A 1 155 ? -3.918 57.468 -6.949 1.00 25.27 155 ASP A N 1
ATOM 1210 C CA . ASP A 1 155 ? -4.053 56.095 -6.489 1.00 25.27 155 ASP A CA 1
ATOM 1211 C C . ASP A 1 155 ? -4.703 56.027 -5.101 1.00 25.27 155 ASP A C 1
ATOM 1213 O O . ASP A 1 155 ? -4.400 56.793 -4.182 1.00 25.27 155 ASP A O 1
ATOM 1217 N N . ASN A 1 156 ? -5.596 55.050 -4.972 1.00 25.62 156 ASN A N 1
ATOM 1218 C CA . ASN A 1 156 ? -6.388 54.724 -3.796 1.00 25.62 156 ASN A CA 1
ATOM 1219 C C . ASN A 1 156 ? -5.528 54.133 -2.666 1.00 25.62 156 ASN A C 1
ATOM 1221 O O . ASN A 1 156 ? -5.245 52.935 -2.653 1.00 25.62 156 ASN A O 1
ATOM 1225 N N . ALA A 1 157 ? -5.206 54.935 -1.650 1.00 26.55 157 ALA A N 1
ATOM 1226 C CA . ALA A 1 157 ? -4.767 54.437 -0.346 1.00 26.55 157 ALA A CA 1
ATOM 1227 C C . ALA A 1 157 ? -5.983 54.240 0.582 1.00 26.55 157 ALA A C 1
ATOM 1229 O O . ALA A 1 157 ? -6.320 55.081 1.414 1.00 26.55 157 ALA A O 1
ATOM 1230 N N . PHE A 1 158 ? -6.658 53.100 0.422 1.00 27.67 158 PHE A N 1
ATOM 1231 C CA . PHE A 1 158 ? -7.620 52.552 1.380 1.00 27.67 158 PHE A CA 1
ATOM 1232 C C . PHE A 1 158 ? -6.843 52.062 2.611 1.00 27.67 158 PHE A C 1
ATOM 1234 O O . PHE A 1 158 ? -6.451 50.910 2.632 1.00 27.67 158 PHE A O 1
ATOM 1241 N N . TYR A 1 159 ? -6.493 52.952 3.546 1.00 23.98 159 TYR A N 1
ATOM 1242 C CA . TYR A 1 159 ? -6.369 52.732 5.002 1.00 23.98 159 TYR A CA 1
ATOM 1243 C C . TYR A 1 159 ? -5.778 54.006 5.651 1.00 23.98 159 TYR A C 1
ATOM 1245 O O . TYR A 1 159 ? -4.676 54.421 5.285 1.00 23.98 159 TYR A O 1
ATOM 1253 N N . PRO A 1 160 ? -6.486 54.649 6.599 1.00 25.95 160 PRO A N 1
ATOM 1254 C CA . PRO A 1 160 ? -6.061 55.912 7.195 1.00 25.95 160 PRO A CA 1
ATOM 1255 C C . PRO A 1 160 ? -4.867 55.738 8.150 1.00 25.95 160 PRO A C 1
ATOM 1257 O O . PRO A 1 160 ? -4.774 54.773 8.910 1.00 25.95 160 PRO A O 1
ATOM 1260 N N . SER A 1 161 ? -3.947 56.702 8.075 1.00 26.25 161 SER A N 1
ATOM 1261 C CA . SER A 1 161 ? -2.655 56.767 8.771 1.00 26.25 161 SER A CA 1
ATOM 1262 C C . SER A 1 161 ? -2.792 56.899 10.296 1.00 26.25 161 SER A C 1
ATOM 1264 O O . SER A 1 161 ? -3.457 57.796 10.800 1.00 26.25 161 SER A O 1
ATOM 1266 N N . PHE A 1 162 ? -2.080 56.039 11.030 1.00 27.39 162 PHE A N 1
ATOM 1267 C CA . PHE A 1 162 ? -2.108 55.880 12.493 1.00 27.39 162 PHE A CA 1
ATOM 1268 C C . PHE A 1 162 ? -1.298 56.924 13.293 1.00 27.39 162 PHE A C 1
ATOM 1270 O O . PHE A 1 162 ? -1.022 56.716 14.476 1.00 27.39 162 PHE A O 1
ATOM 1277 N N . SER A 1 163 ? -0.931 58.064 12.699 1.00 31.48 163 SER A N 1
ATOM 1278 C CA . SER A 1 163 ? -0.253 59.154 13.427 1.00 31.48 163 SER A CA 1
ATOM 1279 C C . SER A 1 163 ? -1.130 59.824 14.498 1.00 31.48 163 SER A C 1
ATOM 1281 O O . SER A 1 163 ? -0.631 60.647 15.259 1.00 31.48 163 SER A O 1
ATOM 1283 N N . GLU A 1 164 ? -2.407 59.451 14.610 1.00 28.95 164 GLU A N 1
ATOM 1284 C CA . GLU A 1 164 ? -3.342 60.007 15.596 1.00 28.95 164 GLU A CA 1
ATOM 1285 C C . GLU A 1 164 ? -3.356 59.266 16.951 1.00 28.95 164 GLU A C 1
ATOM 1287 O O . GLU A 1 164 ? -3.956 59.749 17.905 1.00 28.95 164 GLU A O 1
ATOM 1292 N N . TYR A 1 165 ? -2.637 58.142 17.097 1.00 31.98 165 TYR A N 1
ATOM 1293 C CA . TYR A 1 165 ? -2.602 57.377 18.359 1.00 31.98 165 TYR A CA 1
ATOM 1294 C C . TYR A 1 165 ? -1.261 57.411 19.108 1.00 31.98 165 TYR A C 1
ATOM 1296 O O . TYR A 1 165 ? -0.979 56.538 19.922 1.00 31.98 165 TYR A O 1
ATOM 1304 N N . GLY A 1 166 ? -0.448 58.448 18.890 1.00 25.36 166 GLY A N 1
ATOM 1305 C CA . GLY A 1 166 ? 0.512 58.931 19.897 1.00 25.36 166 GLY A CA 1
ATOM 1306 C C . GLY A 1 166 ? 1.704 58.033 20.261 1.00 25.36 166 GLY A C 1
ATOM 1307 O O . GLY A 1 166 ? 2.435 58.367 21.190 1.00 25.36 166 GLY A O 1
ATOM 1308 N N . TYR A 1 167 ? 1.959 56.935 19.547 1.00 24.00 167 TYR A N 1
ATOM 1309 C CA . TYR A 1 167 ? 3.146 56.106 19.777 1.00 24.00 167 TYR A CA 1
ATOM 1310 C C . TYR A 1 167 ? 4.282 56.502 18.829 1.00 24.00 167 TYR A C 1
ATOM 1312 O O . TYR A 1 167 ? 4.338 56.083 17.674 1.00 24.00 167 TYR A O 1
ATOM 1320 N N . ALA A 1 168 ? 5.196 57.329 19.343 1.00 27.12 168 ALA A N 1
ATOM 1321 C CA . ALA A 1 168 ? 6.439 57.694 18.674 1.00 27.12 168 ALA A CA 1
ATOM 1322 C C . ALA A 1 168 ? 7.358 56.459 18.512 1.00 27.12 168 ALA A C 1
ATOM 1324 O O . ALA A 1 168 ? 7.556 55.712 19.477 1.00 27.12 168 ALA A O 1
ATOM 1325 N N . PRO A 1 169 ? 7.934 56.220 17.319 1.00 27.14 169 PRO A N 1
ATOM 1326 C CA . PRO A 1 169 ? 8.805 55.080 17.078 1.00 27.14 169 PRO A CA 1
ATOM 1327 C C . PRO A 1 169 ? 10.180 55.348 17.689 1.00 27.14 169 PRO A C 1
ATOM 1329 O O . PRO A 1 169 ? 10.930 56.213 17.240 1.00 27.14 169 PRO A O 1
ATOM 1332 N N . ASN A 1 170 ? 10.498 54.588 18.733 1.00 25.33 170 ASN A N 1
ATOM 1333 C CA . ASN A 1 170 ? 11.788 54.637 19.399 1.00 25.33 170 ASN A CA 1
ATOM 1334 C C . ASN A 1 170 ? 12.862 54.045 18.471 1.00 25.33 170 ASN A C 1
ATOM 1336 O O . ASN A 1 170 ? 12.856 52.853 18.157 1.00 25.33 170 ASN A O 1
ATOM 1340 N N . SER A 1 171 ? 13.744 54.916 17.997 1.00 22.77 171 SER A N 1
ATOM 1341 C CA . SER A 1 171 ? 14.930 54.626 17.197 1.00 22.77 171 SER A CA 1
ATOM 1342 C C . SER A 1 171 ? 16.030 53.942 18.016 1.00 22.77 171 SER A C 1
ATOM 1344 O O . SER A 1 171 ? 16.174 54.222 19.203 1.00 22.77 171 SER A O 1
ATOM 1346 N N . ASN A 1 172 ? 16.869 53.176 17.310 1.00 22.58 172 ASN A N 1
ATOM 1347 C CA . ASN A 1 172 ? 18.181 52.616 17.681 1.00 22.58 172 ASN A CA 1
ATOM 1348 C C . ASN A 1 172 ? 18.205 51.153 18.145 1.00 22.58 172 ASN A C 1
ATOM 1350 O O . ASN A 1 172 ? 18.019 50.841 19.315 1.00 22.58 172 ASN A O 1
ATOM 1354 N N . ASN A 1 173 ? 18.568 50.266 17.211 1.00 25.80 173 ASN A N 1
ATOM 1355 C CA . ASN A 1 173 ? 19.785 49.458 17.341 1.00 25.80 173 ASN A CA 1
ATOM 1356 C C . ASN A 1 173 ? 20.187 48.892 15.970 1.00 25.80 173 ASN A C 1
ATOM 1358 O O . ASN A 1 173 ? 19.666 47.881 15.505 1.00 25.80 173 ASN A O 1
ATOM 1362 N N . ASN A 1 174 ? 21.124 49.594 15.330 1.00 21.67 174 ASN A N 1
ATOM 1363 C CA . ASN A 1 174 ? 21.904 49.115 14.195 1.00 21.67 174 ASN A CA 1
ATOM 1364 C C . ASN A 1 174 ? 22.902 48.061 14.685 1.00 21.67 174 ASN A C 1
ATOM 1366 O O . ASN A 1 174 ? 23.817 48.404 15.430 1.00 21.67 174 ASN A O 1
ATOM 1370 N N . ILE A 1 175 ? 22.781 46.821 14.211 1.00 23.67 175 ILE A N 1
ATOM 1371 C CA . ILE A 1 175 ? 23.926 45.916 14.061 1.00 23.67 175 ILE A CA 1
ATOM 1372 C C . ILE A 1 175 ? 23.817 45.287 12.672 1.00 23.67 175 ILE A C 1
ATOM 1374 O O . ILE A 1 175 ? 22.969 44.440 12.405 1.00 23.67 175 ILE A O 1
ATOM 1378 N N . SER A 1 176 ? 24.675 45.782 11.788 1.00 20.83 176 SER A N 1
ATOM 1379 C CA . SER A 1 176 ? 24.920 45.301 10.433 1.00 20.83 176 SER A CA 1
ATOM 1380 C C . SER A 1 176 ? 25.966 44.185 10.452 1.00 20.83 176 SER A C 1
ATOM 1382 O O . SER A 1 176 ? 26.990 44.342 11.114 1.00 20.83 176 SER A O 1
ATOM 1384 N N . SER A 1 177 ? 25.734 43.101 9.705 1.00 22.61 177 SER A N 1
ATOM 1385 C CA . SER A 1 177 ? 26.718 42.252 8.979 1.00 22.61 177 SER A CA 1
ATOM 1386 C C . SER A 1 177 ? 25.992 40.983 8.490 1.00 22.61 177 SER A C 1
ATOM 1388 O O . SER A 1 177 ? 25.442 40.242 9.295 1.00 22.61 177 SER A O 1
ATOM 1390 N N . SER A 1 178 ? 25.689 40.883 7.185 1.00 21.31 178 SER A N 1
ATOM 1391 C CA . SER A 1 178 ? 26.355 39.997 6.193 1.00 21.31 178 SER A CA 1
ATOM 1392 C C . SER A 1 178 ? 26.292 38.503 6.578 1.00 21.31 178 SER A C 1
ATOM 1394 O O . SER A 1 178 ? 26.759 38.136 7.645 1.00 21.31 178 SER A O 1
ATOM 1396 N N . SER A 1 179 ? 25.752 37.565 5.795 1.00 22.64 179 SER A N 1
ATOM 1397 C CA . SER A 1 179 ? 26.011 37.333 4.370 1.00 22.64 179 SER A CA 1
ATOM 1398 C C . SER A 1 179 ? 24.958 36.403 3.751 1.00 22.64 179 SER A C 1
ATOM 1400 O O . SER A 1 179 ? 24.410 35.515 4.399 1.00 22.64 179 SER A O 1
ATOM 1402 N N . SER A 1 180 ? 24.730 36.639 2.468 1.00 21.80 180 SER A N 1
ATOM 1403 C CA . SER A 1 180 ? 23.807 36.036 1.510 1.00 21.80 180 SER A CA 1
ATOM 1404 C C . SER A 1 180 ? 24.106 34.563 1.190 1.00 21.80 180 SER A C 1
ATOM 1406 O O . SER A 1 180 ? 25.261 34.185 1.013 1.00 21.80 180 SER A O 1
ATOM 1408 N N . THR A 1 181 ? 23.057 33.754 1.011 1.00 23.36 181 THR A N 1
ATOM 1409 C CA . THR A 1 181 ? 23.105 32.452 0.323 1.00 23.36 181 THR A CA 1
ATOM 1410 C C . THR A 1 181 ? 22.193 32.535 -0.899 1.00 23.36 181 THR A C 1
ATOM 1412 O O . THR A 1 181 ? 20.995 32.795 -0.783 1.00 23.36 181 THR A O 1
ATOM 1415 N N . THR A 1 182 ? 22.800 32.399 -2.071 1.00 22.22 182 THR A N 1
ATOM 1416 C CA . THR A 1 182 ? 22.212 32.503 -3.406 1.00 22.22 182 THR A CA 1
ATOM 1417 C C . THR A 1 182 ? 21.321 31.301 -3.708 1.00 22.22 182 THR A C 1
ATOM 1419 O O . THR A 1 182 ? 21.693 30.155 -3.467 1.00 22.22 182 THR A O 1
ATOM 1422 N N . THR A 1 183 ? 20.135 31.589 -4.240 1.00 23.33 183 THR A N 1
ATOM 1423 C CA . THR A 1 183 ? 19.143 30.633 -4.735 1.00 23.33 183 THR A CA 1
ATOM 1424 C C . THR A 1 183 ? 19.085 30.688 -6.260 1.00 23.33 183 THR A C 1
ATOM 1426 O O . THR A 1 183 ? 19.183 31.742 -6.883 1.00 23.33 183 THR A O 1
ATOM 1429 N N . THR A 1 184 ? 18.946 29.492 -6.808 1.00 22.58 184 THR A N 1
ATOM 1430 C CA . THR A 1 184 ? 18.727 29.047 -8.183 1.00 22.58 184 THR A CA 1
ATOM 1431 C C . THR A 1 184 ? 17.627 29.804 -8.948 1.00 22.58 184 THR A C 1
ATOM 1433 O O . THR A 1 184 ? 16.528 30.003 -8.442 1.00 22.58 184 THR A O 1
ATOM 1436 N N . THR A 1 185 ? 17.905 30.172 -10.204 1.00 25.58 185 THR A N 1
ATOM 1437 C CA . THR A 1 185 ? 16.929 30.643 -11.216 1.00 25.58 185 THR A CA 1
ATOM 1438 C C . THR A 1 185 ? 17.282 29.981 -12.558 1.00 25.58 185 THR A C 1
ATOM 1440 O O . THR A 1 185 ? 18.356 30.232 -13.089 1.00 25.58 185 THR A O 1
ATOM 1443 N N . THR A 1 186 ? 16.650 28.864 -12.939 1.00 25.28 186 THR A N 1
ATOM 1444 C CA . THR A 1 186 ? 15.511 28.705 -13.881 1.00 25.28 186 THR A CA 1
ATOM 1445 C C . THR A 1 186 ? 15.577 29.496 -15.195 1.00 25.28 186 THR A C 1
ATOM 1447 O O . THR A 1 186 ? 15.466 30.719 -15.234 1.00 25.28 186 THR A O 1
ATOM 1450 N N . ALA A 1 187 ? 15.703 28.725 -16.280 1.00 21.75 187 ALA A N 1
ATOM 1451 C CA . ALA A 1 187 ? 15.725 29.131 -17.676 1.00 21.75 187 ALA A CA 1
ATOM 1452 C C . ALA A 1 187 ? 14.370 29.675 -18.162 1.00 21.75 187 ALA A C 1
ATOM 1454 O O . ALA A 1 187 ? 13.320 29.090 -17.896 1.00 21.75 187 ALA A O 1
ATOM 1455 N N . HIS A 1 188 ? 14.419 30.760 -18.938 1.00 27.31 188 HIS A N 1
ATOM 1456 C CA . HIS A 1 188 ? 13.308 31.283 -19.729 1.00 27.31 188 HIS A CA 1
ATOM 1457 C C . HIS A 1 188 ? 13.664 31.222 -21.221 1.00 27.31 188 HIS A C 1
ATOM 1459 O O . HIS A 1 188 ? 14.733 31.652 -21.647 1.00 27.31 188 HIS A O 1
ATOM 1465 N N . ILE A 1 189 ? 12.726 30.659 -21.979 1.00 25.08 189 ILE A N 1
ATOM 1466 C CA . ILE A 1 189 ? 12.746 30.357 -23.413 1.00 25.08 189 ILE A CA 1
ATOM 1467 C C . ILE A 1 189 ? 12.727 31.654 -24.253 1.00 25.08 189 ILE A C 1
ATOM 1469 O O . ILE A 1 189 ? 11.902 32.529 -23.976 1.00 25.08 189 ILE A O 1
ATOM 1473 N N . PRO A 1 190 ? 13.576 31.788 -25.295 1.00 26.02 190 PRO A N 1
ATOM 1474 C CA . PRO A 1 190 ? 13.635 32.973 -26.142 1.00 26.02 190 PRO A CA 1
ATOM 1475 C C . PRO A 1 190 ? 12.701 32.844 -27.353 1.00 26.02 190 PRO A C 1
ATOM 1477 O O . PRO A 1 190 ? 12.836 31.937 -28.172 1.00 26.02 190 PRO A O 1
ATOM 1480 N N . THR A 1 191 ? 11.779 33.795 -27.504 1.00 28.53 191 THR A N 1
ATOM 1481 C CA . THR A 1 191 ? 11.020 34.007 -28.743 1.00 28.53 191 THR A CA 1
ATOM 1482 C C . THR A 1 191 ? 11.513 35.273 -29.435 1.00 28.53 191 THR A C 1
ATOM 1484 O O . THR A 1 191 ? 11.653 36.341 -28.843 1.00 28.53 191 THR A O 1
ATOM 1487 N N . GLN A 1 192 ? 11.855 35.093 -30.705 1.00 22.19 192 GLN A N 1
ATOM 1488 C CA . GLN A 1 192 ? 12.327 36.095 -31.647 1.00 22.19 192 GLN A CA 1
ATOM 1489 C C . GLN A 1 192 ? 11.187 37.039 -32.053 1.00 22.19 192 GLN A C 1
ATOM 1491 O O . GLN A 1 192 ? 10.118 36.560 -32.415 1.00 22.19 192 GLN A O 1
ATOM 1496 N N . SER A 1 193 ? 11.452 38.345 -32.152 1.00 25.50 193 SER A N 1
ATOM 1497 C CA . SER A 1 193 ? 10.885 39.181 -33.225 1.00 25.50 193 SER A CA 1
ATOM 1498 C C . SER A 1 193 ? 11.539 40.565 -33.272 1.00 25.50 193 SER A C 1
ATOM 1500 O O . SER A 1 193 ? 11.635 41.265 -32.268 1.00 25.50 193 SER A O 1
ATOM 1502 N N . LYS A 1 194 ? 11.993 40.916 -34.479 1.00 24.98 194 LY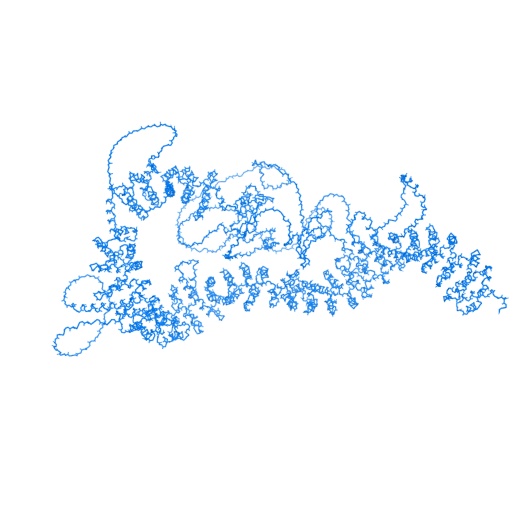S A N 1
ATOM 1503 C CA . LYS A 1 194 ? 12.661 42.156 -34.903 1.00 24.98 194 LYS A CA 1
ATOM 1504 C C . LYS A 1 194 ? 11.819 43.431 -34.676 1.00 24.98 194 LYS A C 1
ATOM 1506 O O . LYS A 1 194 ? 10.594 43.356 -34.731 1.00 24.98 194 LYS A O 1
ATOM 1511 N N . PRO A 1 195 ? 12.462 44.610 -34.539 1.00 36.31 195 PRO A N 1
ATOM 1512 C CA . PRO A 1 195 ? 11.799 45.902 -34.373 1.00 36.31 195 PRO A CA 1
ATOM 1513 C C . PRO A 1 195 ? 11.531 46.579 -35.727 1.00 36.31 195 PRO A C 1
ATOM 1515 O O . PRO A 1 195 ? 12.433 46.661 -36.560 1.00 36.31 195 PRO A O 1
ATOM 1518 N N . ILE A 1 196 ? 10.320 47.100 -35.945 1.00 26.00 196 ILE A N 1
ATOM 1519 C CA . ILE A 1 196 ? 9.971 47.958 -37.096 1.00 26.00 196 ILE A CA 1
ATOM 1520 C C . ILE A 1 196 ? 9.013 49.071 -36.606 1.00 26.00 196 ILE A C 1
ATOM 1522 O O . ILE A 1 196 ? 8.224 48.814 -35.695 1.00 26.00 196 ILE A O 1
ATOM 1526 N N . PRO A 1 197 ? 9.132 50.321 -37.105 1.00 40.38 197 PRO A N 1
ATOM 1527 C CA . PRO A 1 197 ? 8.958 51.519 -36.292 1.00 40.38 197 PRO A CA 1
ATOM 1528 C C . PRO A 1 197 ? 7.594 52.204 -36.432 1.00 40.38 197 PRO A C 1
ATOM 1530 O O . PRO A 1 197 ? 6.840 52.003 -37.380 1.00 40.38 197 PRO A O 1
ATOM 1533 N N . SER A 1 198 ? 7.364 53.097 -35.470 1.00 21.48 198 SER A N 1
ATOM 1534 C CA . SER A 1 198 ? 6.426 54.221 -35.465 1.00 21.48 198 SER A CA 1
ATOM 1535 C C . SER A 1 198 ? 5.945 54.698 -36.840 1.00 21.48 198 SER A C 1
ATOM 1537 O O . SER A 1 198 ? 6.742 55.194 -37.632 1.00 21.48 198 SER A O 1
ATOM 1539 N N . THR A 1 199 ? 4.630 54.696 -37.058 1.00 26.27 199 THR A N 1
ATOM 1540 C CA . THR A 1 199 ? 3.932 55.739 -37.830 1.00 26.27 199 THR A CA 1
ATOM 1541 C C . THR A 1 199 ? 2.451 55.791 -37.435 1.00 26.27 199 THR A C 1
ATOM 1543 O O . THR A 1 199 ? 1.673 54.891 -37.715 1.00 26.27 199 THR A O 1
ATOM 1546 N N . SER A 1 200 ? 2.109 56.866 -36.719 1.00 23.64 200 SER A N 1
ATOM 1547 C CA . SER A 1 200 ? 0.854 57.633 -36.775 1.00 23.64 200 SER A CA 1
ATOM 1548 C C . SER A 1 200 ? -0.468 56.901 -37.068 1.00 23.64 200 SER A C 1
ATOM 1550 O O . SER A 1 200 ? -0.880 56.747 -38.216 1.00 23.64 200 SER A O 1
ATOM 1552 N N . ASN A 1 201 ? -1.188 56.629 -35.976 1.00 21.81 201 ASN A N 1
ATOM 1553 C CA . ASN A 1 201 ? -2.640 56.464 -35.893 1.00 21.81 201 ASN A CA 1
ATOM 1554 C C . ASN A 1 201 ? -3.394 57.668 -36.481 1.00 21.81 201 ASN A C 1
ATOM 1556 O O . ASN A 1 201 ? -3.192 58.792 -36.022 1.00 21.81 201 ASN A O 1
ATOM 1560 N N . ASN A 1 202 ? -4.331 57.421 -37.400 1.00 24.59 202 ASN A N 1
ATOM 1561 C CA . ASN A 1 202 ? -5.555 58.215 -37.524 1.00 24.59 202 ASN A CA 1
ATOM 1562 C C . ASN A 1 202 ? -6.611 57.497 -38.382 1.00 24.59 202 ASN A C 1
ATOM 1564 O O . ASN A 1 202 ? -6.382 57.218 -39.552 1.00 24.59 202 ASN A O 1
ATOM 1568 N N . ASN A 1 203 ? -7.763 57.248 -37.751 1.00 23.30 203 ASN A N 1
ATOM 1569 C CA . ASN A 1 203 ? -9.132 57.373 -38.262 1.00 23.30 203 ASN A CA 1
ATOM 1570 C C . ASN A 1 203 ? -9.409 57.036 -39.738 1.00 23.30 203 ASN A C 1
ATOM 1572 O O . ASN A 1 203 ? -9.087 57.827 -40.619 1.00 23.30 203 ASN A O 1
ATOM 1576 N N . ASN A 1 204 ? -10.202 55.987 -39.984 1.00 23.69 204 ASN A N 1
ATOM 1577 C CA . ASN A 1 204 ? -11.619 56.129 -40.366 1.00 23.69 204 ASN A CA 1
ATOM 1578 C C . ASN A 1 204 ? -12.216 54.806 -40.882 1.00 23.69 204 ASN A C 1
ATOM 1580 O O . ASN A 1 204 ? -11.718 54.204 -41.826 1.00 23.69 204 ASN A O 1
ATOM 1584 N N . SER A 1 205 ? -13.305 54.399 -40.224 1.00 21.33 205 SER A N 1
ATOM 1585 C CA . SER A 1 205 ? -14.575 53.950 -40.816 1.00 21.33 205 SER A CA 1
ATOM 1586 C C . SER A 1 205 ? -14.577 53.321 -42.223 1.00 21.33 205 SER A C 1
ATOM 1588 O O . SER A 1 205 ? -14.406 54.011 -43.222 1.00 21.33 205 SER A O 1
ATOM 1590 N N . ASN A 1 206 ? -14.989 52.048 -42.315 1.00 23.02 206 ASN A N 1
ATOM 1591 C CA . ASN A 1 206 ? -16.301 51.646 -42.858 1.00 23.02 206 ASN A CA 1
ATOM 1592 C C . ASN A 1 206 ? -16.375 50.150 -43.227 1.00 23.02 206 ASN A C 1
ATOM 1594 O O . ASN A 1 206 ? -15.507 49.617 -43.906 1.00 23.02 206 ASN A O 1
ATOM 1598 N N . ASN A 1 207 ? -17.539 49.580 -42.901 1.00 23.16 207 ASN A N 1
ATOM 1599 C CA . ASN A 1 207 ? -18.302 48.599 -43.681 1.00 23.16 207 ASN A CA 1
ATOM 1600 C C . ASN A 1 207 ? -17.940 47.096 -43.697 1.00 23.16 207 ASN A C 1
ATOM 1602 O O . ASN A 1 207 ? -17.126 46.616 -44.472 1.00 23.16 207 ASN A O 1
ATOM 1606 N N . SER A 1 208 ? -18.793 46.372 -42.955 1.00 22.58 208 SER A N 1
ATOM 1607 C CA . SER A 1 208 ? -19.732 45.342 -43.445 1.00 22.58 208 SER A CA 1
ATOM 1608 C C . SER A 1 208 ? -19.189 44.010 -43.977 1.00 22.58 208 SER A C 1
ATOM 1610 O O . SER A 1 208 ? -18.697 43.939 -45.098 1.00 22.58 208 SER A O 1
ATOM 1612 N N . SER A 1 209 ? -19.495 42.912 -43.274 1.00 24.02 209 SER A N 1
ATOM 1613 C CA . SER A 1 209 ? -20.490 41.906 -43.714 1.00 24.02 209 SER A CA 1
ATOM 1614 C C . SER A 1 209 ? -20.555 40.693 -42.757 1.00 24.02 209 SER A C 1
ATOM 1616 O O . SER A 1 209 ? -19.534 40.101 -42.439 1.00 24.02 209 SER A O 1
ATOM 1618 N N . TYR A 1 210 ? -21.780 40.411 -42.281 1.00 20.03 210 TYR A N 1
ATOM 1619 C CA . TYR A 1 210 ? -22.431 39.130 -41.925 1.00 20.03 210 TYR A CA 1
ATOM 1620 C C . TYR A 1 210 ? -21.545 37.886 -41.658 1.00 20.03 210 TYR A C 1
ATOM 1622 O O . TYR A 1 210 ? -20.782 37.464 -42.516 1.00 20.03 210 TYR A O 1
ATOM 1630 N N . SER A 1 211 ? -21.695 37.140 -40.553 1.00 27.64 211 SER A N 1
ATOM 1631 C CA . SER A 1 211 ? -22.908 36.366 -40.217 1.00 27.64 211 SER A CA 1
ATOM 1632 C C . SER A 1 211 ? -22.947 35.991 -38.722 1.00 27.64 211 SER A C 1
ATOM 1634 O O . SER A 1 211 ? -22.052 35.302 -38.234 1.00 27.64 211 SER A O 1
ATOM 1636 N N . ASP A 1 212 ? -23.999 36.444 -38.038 1.00 21.52 212 ASP A N 1
ATOM 1637 C CA . ASP A 1 212 ? -24.461 36.022 -36.708 1.00 21.52 212 ASP A CA 1
ATOM 1638 C C . ASP A 1 212 ? -25.087 34.614 -36.755 1.00 21.52 212 ASP A C 1
ATOM 1640 O O . ASP A 1 212 ? -25.722 34.277 -37.753 1.00 21.52 212 ASP A O 1
ATOM 1644 N N . ASP A 1 213 ? -24.969 33.828 -35.675 1.00 22.31 213 ASP A N 1
ATOM 1645 C CA . ASP A 1 213 ? -26.106 33.450 -34.802 1.00 22.31 213 ASP A CA 1
ATOM 1646 C C . ASP A 1 213 ? -25.674 32.385 -33.764 1.00 22.31 213 ASP A C 1
ATOM 1648 O O . ASP A 1 213 ? -25.602 31.192 -34.051 1.00 22.31 213 ASP A O 1
ATOM 1652 N N . SER A 1 214 ? -25.381 32.800 -32.527 1.00 24.62 214 SER A N 1
ATOM 1653 C CA . SER A 1 214 ? -25.525 31.921 -31.356 1.00 24.62 214 SER A CA 1
ATOM 1654 C C . SER A 1 214 ? -25.678 32.767 -30.094 1.00 24.62 214 SER A C 1
ATOM 1656 O O . SER A 1 214 ? -24.729 33.324 -29.539 1.00 24.62 214 SER A O 1
ATOM 1658 N N . SER A 1 215 ? -26.932 32.884 -29.679 1.00 22.78 215 SER A N 1
ATOM 1659 C CA . SER A 1 215 ? -27.449 33.667 -28.568 1.00 22.78 215 SER A CA 1
ATOM 1660 C C . SER A 1 215 ? -26.880 33.270 -27.196 1.00 22.78 215 SER A C 1
ATOM 1662 O O . SER A 1 215 ? -27.332 32.300 -26.589 1.00 22.78 215 SER A O 1
ATOM 1664 N N . TYR A 1 216 ? -25.987 34.093 -26.643 1.00 20.23 216 TYR A N 1
ATOM 1665 C CA . TYR A 1 216 ? -25.710 34.165 -25.204 1.00 20.23 216 TYR A CA 1
ATOM 1666 C C . TYR A 1 216 ? -26.410 35.402 -24.628 1.00 20.23 216 TYR A C 1
ATOM 1668 O O . TYR A 1 216 ? -25.987 36.538 -24.842 1.00 20.23 216 TYR A O 1
ATOM 1676 N N . LYS A 1 217 ? -27.517 35.198 -23.903 1.00 23.39 217 LYS A N 1
ATOM 1677 C CA . LYS A 1 217 ? -28.193 36.261 -23.146 1.00 23.39 217 LYS A CA 1
ATOM 1678 C C . LYS A 1 217 ? -27.758 36.231 -21.686 1.00 23.39 217 LYS A C 1
ATOM 1680 O O . LYS A 1 217 ? -28.237 35.428 -20.892 1.00 23.39 217 LYS A O 1
ATOM 1685 N N . SER A 1 218 ? -26.901 37.190 -21.356 1.00 20.36 218 SER A N 1
ATOM 1686 C CA . SER A 1 218 ? -26.674 37.719 -20.015 1.00 20.36 218 SER A CA 1
ATOM 1687 C C . SER A 1 218 ? -27.973 38.202 -19.364 1.00 20.36 218 SER A C 1
ATOM 1689 O O . SER A 1 218 ? -28.787 38.878 -20.000 1.00 20.36 218 SER A O 1
ATOM 1691 N N . ARG A 1 219 ? -28.110 37.978 -18.053 1.00 21.45 219 ARG A N 1
ATOM 1692 C CA . ARG A 1 219 ? -28.947 38.824 -17.194 1.00 21.45 219 ARG A CA 1
ATOM 1693 C C . ARG A 1 219 ? -28.314 38.984 -15.811 1.00 21.45 219 ARG A C 1
ATOM 1695 O O . ARG A 1 219 ? -28.450 38.140 -14.937 1.00 21.45 219 ARG A O 1
ATOM 1702 N N . ASN A 1 220 ? -27.630 40.117 -15.663 1.00 21.30 220 ASN A N 1
ATOM 1703 C CA . ASN A 1 220 ? -27.396 40.815 -14.402 1.00 21.30 220 ASN A CA 1
ATOM 1704 C C . ASN A 1 220 ? -28.724 41.046 -13.674 1.00 21.30 220 ASN A C 1
ATOM 1706 O O . ASN A 1 220 ? -29.636 41.541 -14.331 1.00 21.30 220 ASN A O 1
ATOM 1710 N N . VAL A 1 221 ? -28.781 40.842 -12.353 1.00 23.56 221 VAL A N 1
ATOM 1711 C CA . VAL A 1 221 ? -29.395 41.788 -11.397 1.00 23.56 221 VAL A CA 1
ATOM 1712 C C . VAL A 1 221 ? -28.746 41.587 -10.022 1.00 23.56 221 VAL A C 1
ATOM 1714 O O . VAL A 1 221 ? -28.759 40.497 -9.460 1.00 23.56 221 VAL A O 1
ATOM 1717 N N . ALA A 1 222 ? -28.193 42.680 -9.502 1.00 21.23 222 ALA A N 1
ATOM 1718 C CA . ALA A 1 222 ? -27.733 42.858 -8.136 1.00 21.23 222 ALA A CA 1
ATOM 1719 C C . ALA A 1 222 ? -28.913 43.064 -7.168 1.00 21.23 222 ALA A C 1
ATOM 1721 O O . ALA A 1 222 ? -29.853 43.786 -7.497 1.00 21.23 222 ALA A O 1
ATOM 1722 N N . SER A 1 223 ? -28.829 42.532 -5.946 1.00 23.91 223 SER A N 1
ATOM 1723 C CA . SER A 1 223 ? -29.662 42.989 -4.825 1.00 23.91 223 SER A CA 1
ATOM 1724 C C . SER A 1 223 ? -28.990 42.742 -3.472 1.00 23.91 223 SER A C 1
ATOM 1726 O O . SER A 1 223 ? -28.476 41.660 -3.203 1.00 23.91 223 SER A O 1
ATOM 1728 N N . SER A 1 224 ? -28.999 43.799 -2.663 1.00 22.39 224 SER A N 1
ATOM 1729 C CA . SER A 1 224 ? -28.326 44.022 -1.380 1.00 22.39 224 SER A CA 1
ATOM 1730 C C . SER A 1 224 ? -28.879 43.192 -0.195 1.00 22.39 224 SER A C 1
ATOM 1732 O O . SER A 1 224 ? -30.003 42.696 -0.276 1.00 22.39 224 SER A O 1
ATOM 1734 N N . PRO A 1 225 ? -28.116 43.054 0.913 1.00 23.80 225 PRO A N 1
ATOM 1735 C CA . PRO A 1 225 ? -28.327 42.037 1.949 1.00 23.80 225 PRO A CA 1
ATOM 1736 C C . PRO A 1 225 ? -29.261 42.491 3.098 1.00 23.80 225 PRO A C 1
ATOM 1738 O O . PRO A 1 225 ? -29.215 43.663 3.483 1.00 23.80 225 PRO A O 1
ATOM 1741 N N . PRO A 1 226 ? -30.077 41.587 3.688 1.00 24.97 226 PRO A N 1
ATOM 1742 C CA . PRO A 1 226 ? -31.023 41.913 4.754 1.00 24.97 226 PRO A CA 1
ATOM 1743 C C . PRO A 1 226 ? -30.530 41.557 6.170 1.00 24.97 226 PRO A C 1
ATOM 1745 O O . PRO A 1 226 ? -29.805 40.590 6.397 1.00 24.97 226 PRO A O 1
ATOM 1748 N N . SER A 1 227 ? -30.997 42.361 7.125 1.00 22.36 227 SER A N 1
ATOM 1749 C CA . SER A 1 227 ? -30.674 42.363 8.553 1.00 22.36 227 SER A CA 1
ATOM 1750 C C . SER A 1 227 ? -31.311 41.219 9.358 1.00 22.36 227 SER A C 1
ATOM 1752 O O . SER A 1 227 ? -32.493 40.909 9.213 1.00 22.36 227 SER A O 1
ATOM 1754 N N . VAL A 1 228 ? -30.513 40.662 10.273 1.00 24.66 228 VAL A N 1
ATOM 1755 C CA . VAL A 1 228 ? -30.805 39.550 11.193 1.00 24.66 228 VAL A CA 1
ATOM 1756 C C . VAL A 1 228 ? -31.686 40.003 12.368 1.00 24.66 228 VAL A C 1
ATOM 1758 O O . VAL A 1 228 ? -31.392 41.009 13.014 1.00 24.66 228 VAL A O 1
ATOM 1761 N N . LYS A 1 229 ? -32.746 39.240 12.674 1.00 22.25 229 LYS A N 1
ATOM 1762 C CA . LYS A 1 229 ? -33.538 39.346 13.912 1.00 22.25 229 LYS A CA 1
ATOM 1763 C C . LYS A 1 229 ? -33.391 38.074 14.751 1.00 22.25 229 LYS A C 1
ATOM 1765 O O . LYS A 1 229 ? -33.425 36.965 14.229 1.00 22.25 229 LYS A O 1
ATOM 1770 N N . THR A 1 230 ? -33.219 38.301 16.046 1.00 22.27 230 THR A N 1
ATOM 1771 C CA . THR A 1 230 ? -32.934 37.376 17.148 1.00 22.27 230 THR A CA 1
ATOM 1772 C C . THR A 1 230 ? -34.130 36.483 17.536 1.00 22.27 230 THR A C 1
ATOM 1774 O O . THR A 1 230 ? -35.257 36.984 17.580 1.00 22.27 230 THR A O 1
ATOM 1777 N N . PRO A 1 231 ? -33.913 35.186 17.851 1.00 26.81 231 PRO A N 1
ATOM 1778 C CA . PRO A 1 231 ? -34.963 34.246 18.253 1.00 26.81 231 PRO A CA 1
ATOM 1779 C C . PRO A 1 231 ? -35.044 34.015 19.777 1.00 26.81 231 PRO A C 1
ATOM 1781 O O . PRO A 1 231 ? -34.058 34.133 20.500 1.00 26.81 231 PRO A O 1
ATOM 1784 N N . VAL A 1 232 ? -36.252 33.671 20.235 1.00 23.89 232 VAL A N 1
ATOM 1785 C CA . VAL A 1 232 ? -36.700 33.535 21.632 1.00 23.89 232 VAL A CA 1
ATOM 1786 C C . VAL A 1 232 ? -36.864 32.058 22.031 1.00 23.89 232 VAL A C 1
ATOM 1788 O O . VAL A 1 232 ? -37.509 31.292 21.323 1.00 23.89 232 VAL A O 1
ATOM 1791 N N . SER A 1 233 ? -36.294 31.738 23.197 1.00 22.78 233 SER A N 1
ATOM 1792 C CA . SER A 1 233 ? -36.675 30.800 24.273 1.00 22.78 233 SER A CA 1
ATOM 1793 C C . SER A 1 233 ? -37.262 29.413 23.963 1.00 22.78 233 SER A C 1
ATOM 1795 O O . SER A 1 233 ? -38.439 29.258 23.646 1.00 22.78 233 SER A O 1
ATOM 1797 N N . THR A 1 234 ? -36.460 28.389 24.268 1.00 25.22 234 THR A N 1
ATOM 1798 C CA . THR A 1 234 ? -36.829 26.969 24.366 1.00 25.22 234 THR A CA 1
ATOM 1799 C C . THR A 1 234 ? -36.992 26.519 25.818 1.00 25.22 234 THR A C 1
ATOM 1801 O O . THR A 1 234 ? -36.126 26.758 26.661 1.00 25.22 234 THR A O 1
ATOM 1804 N N . SER A 1 235 ? -38.099 25.832 26.086 1.00 22.22 235 SER A N 1
ATOM 1805 C CA . SER A 1 235 ? -38.460 25.203 27.352 1.00 22.22 235 SER A CA 1
ATOM 1806 C C . SER A 1 235 ? -37.889 23.787 27.498 1.00 22.22 235 SER A C 1
ATOM 1808 O O . SER A 1 235 ? -37.716 23.028 26.549 1.00 22.22 235 SER A O 1
ATOM 1810 N N . SER A 1 236 ? -37.614 23.476 28.758 1.00 21.95 236 SER A N 1
ATOM 1811 C CA . SER A 1 236 ? -37.051 22.276 29.366 1.00 21.95 236 SER A CA 1
ATOM 1812 C C . SER A 1 236 ? -37.800 20.965 29.106 1.00 21.95 236 SER A C 1
ATOM 1814 O O . SER A 1 236 ? -39.003 20.882 29.356 1.00 21.95 236 SER A O 1
ATOM 1816 N N . THR A 1 237 ? -37.062 19.887 28.827 1.00 24.66 237 THR A N 1
ATOM 1817 C CA . THR A 1 237 ? -37.375 18.547 29.360 1.00 24.66 237 THR A CA 1
ATOM 1818 C C . THR A 1 237 ? -36.091 17.726 29.510 1.00 24.66 237 THR A C 1
ATOM 1820 O O . THR A 1 237 ? -35.301 17.589 28.581 1.00 24.66 237 THR A O 1
ATOM 1823 N N . SER A 1 238 ? -35.874 17.231 30.722 1.00 22.27 238 SER A N 1
ATOM 1824 C CA . SER A 1 238 ? -34.721 16.466 31.199 1.00 22.27 238 SER A CA 1
ATOM 1825 C C . SER A 1 238 ? -34.826 14.982 30.826 1.00 22.27 238 SER A C 1
ATOM 1827 O O . SER A 1 238 ? -35.908 14.412 30.968 1.00 22.27 238 SER A O 1
ATOM 1829 N N . PRO A 1 239 ? -33.702 14.320 30.500 1.00 27.23 239 PRO A N 1
ATOM 1830 C CA . PRO A 1 239 ? -33.575 12.887 30.759 1.00 27.23 239 PRO A CA 1
ATOM 1831 C C . PRO A 1 239 ? -32.277 12.509 31.496 1.00 27.23 239 PRO A C 1
ATOM 1833 O O . PRO A 1 239 ? -31.186 13.004 31.225 1.00 27.23 239 PRO A O 1
ATOM 1836 N N . GLN A 1 240 ? -32.451 11.601 32.455 1.00 22.16 240 GLN A N 1
ATOM 1837 C CA . GLN A 1 240 ? -31.446 10.908 33.261 1.00 22.16 240 GLN A CA 1
ATOM 1838 C C . GLN A 1 240 ? -30.795 9.763 32.461 1.00 22.16 240 GLN A C 1
ATOM 1840 O O . GLN A 1 240 ? -31.489 9.090 31.704 1.00 22.16 240 GLN A O 1
ATOM 1845 N N . GLY A 1 241 ? -29.508 9.469 32.692 1.00 24.34 241 GLY A N 1
ATOM 1846 C CA . GLY A 1 241 ? -28.884 8.223 32.218 1.00 24.34 241 GLY A CA 1
ATOM 1847 C C . GLY A 1 241 ? -27.356 8.257 32.120 1.00 24.34 241 GLY A C 1
ATOM 1848 O O . GLY A 1 241 ? -26.785 9.017 31.354 1.00 24.34 241 GLY A O 1
ATOM 1849 N N . SER A 1 242 ? -26.709 7.419 32.924 1.00 22.72 242 SER A N 1
ATOM 1850 C CA . SER A 1 242 ? -25.272 7.238 33.162 1.00 22.72 242 SER A CA 1
ATOM 1851 C C . SER A 1 242 ? -24.479 6.571 32.027 1.00 22.72 242 SER A C 1
ATOM 1853 O O . SER A 1 242 ? -24.944 5.592 31.452 1.00 22.72 242 SER A O 1
ATOM 1855 N N . GLY A 1 243 ? -23.222 6.992 31.829 1.00 23.77 243 GLY A N 1
ATOM 1856 C CA . GLY A 1 243 ? -22.233 6.308 30.983 1.00 23.77 243 GLY A CA 1
ATOM 1857 C C . GLY A 1 243 ? -20.966 7.140 30.776 1.00 23.77 243 GLY A C 1
ATOM 1858 O O . GLY A 1 243 ? -20.824 7.830 29.775 1.00 23.77 243 GLY A O 1
ATOM 1859 N N . SER A 1 244 ? -20.062 7.104 31.757 1.00 26.62 244 SER A N 1
ATOM 1860 C CA . SER A 1 244 ? -18.791 7.837 31.788 1.00 26.62 244 SER A CA 1
ATOM 1861 C C . SER A 1 244 ? -17.850 7.409 30.648 1.00 26.62 244 SER A C 1
ATOM 1863 O O . SER A 1 244 ? -17.102 6.443 30.775 1.00 26.62 244 SER A O 1
ATOM 1865 N N . LYS A 1 245 ? -17.870 8.137 29.528 1.00 24.81 245 LYS A N 1
ATOM 1866 C CA . LYS A 1 245 ? -16.713 8.297 28.639 1.00 24.81 245 LYS A CA 1
ATOM 1867 C C . LYS A 1 245 ? -16.285 9.749 28.758 1.00 24.81 245 LYS A C 1
ATOM 1869 O O . LYS A 1 245 ? -16.987 10.666 28.341 1.00 24.81 245 LYS A O 1
ATOM 1874 N N . THR A 1 246 ? -15.171 9.936 29.449 1.00 25.27 246 THR A N 1
ATOM 1875 C CA . THR A 1 246 ? -14.534 11.212 29.748 1.00 25.27 246 THR A CA 1
ATOM 1876 C C . THR A 1 246 ? -14.231 11.959 28.452 1.00 25.27 246 THR A C 1
ATOM 1878 O O . THR A 1 246 ? -13.201 11.725 27.821 1.00 25.27 246 THR A O 1
ATOM 1881 N N . ASN A 1 247 ? -15.132 12.862 28.064 1.00 26.27 247 ASN A N 1
ATOM 1882 C CA . ASN A 1 247 ? -14.906 13.891 27.055 1.00 26.27 247 ASN A CA 1
ATOM 1883 C C . ASN A 1 247 ? -13.856 14.881 27.582 1.00 26.27 247 ASN A C 1
ATOM 1885 O O . ASN A 1 247 ? -14.158 16.009 27.963 1.00 26.27 247 ASN A O 1
ATOM 1889 N N . VAL A 1 248 ? -12.594 14.445 27.575 1.00 25.72 248 VAL A N 1
ATOM 1890 C CA . VAL A 1 248 ? -11.395 15.293 27.598 1.00 25.72 248 VAL A CA 1
ATOM 1891 C C . VAL A 1 248 ? -11.275 15.946 26.212 1.00 25.72 248 VAL A C 1
ATOM 1893 O O . VAL A 1 248 ? -10.333 15.724 25.456 1.00 25.72 248 VAL A O 1
ATOM 1896 N N . LEU A 1 249 ? -12.317 16.681 25.817 1.00 29.12 249 LEU A N 1
ATOM 1897 C CA . LEU A 1 249 ? -12.573 17.018 24.416 1.00 29.12 249 LEU A CA 1
ATOM 1898 C C . LEU A 1 249 ? -12.092 18.424 24.027 1.00 29.12 249 LEU A C 1
ATOM 1900 O O . LEU A 1 249 ? -12.219 18.803 22.873 1.00 29.12 249 LEU A O 1
ATOM 1904 N N . LEU A 1 250 ? -11.463 19.172 24.945 1.00 26.03 250 LEU A N 1
ATOM 1905 C CA . LEU A 1 250 ? -10.775 20.431 24.609 1.00 26.03 250 LEU A CA 1
ATOM 1906 C C . LEU A 1 250 ? -9.249 20.418 24.799 1.00 26.03 250 LEU A C 1
ATOM 1908 O O . LEU A 1 250 ? -8.606 21.412 24.476 1.00 26.03 250 LEU A O 1
ATOM 1912 N N . SER A 1 251 ? -8.644 19.308 25.242 1.00 28.50 251 SER A N 1
ATOM 1913 C CA . SER A 1 251 ? -7.184 19.123 25.126 1.00 28.50 251 SER A CA 1
ATOM 1914 C C . SER A 1 251 ? -6.773 18.096 24.069 1.00 28.50 251 SER A C 1
ATOM 1916 O O . SER A 1 251 ? -5.600 18.065 23.712 1.00 28.50 251 SER A O 1
ATOM 1918 N N . HIS A 1 252 ? -7.702 17.290 23.538 1.00 28.59 252 HIS A N 1
ATOM 1919 C CA . HIS A 1 252 ? -7.381 16.239 22.559 1.00 28.59 252 HIS A CA 1
ATOM 1920 C C . HIS A 1 252 ? -8.138 16.313 21.226 1.00 28.59 252 HIS A C 1
ATOM 1922 O O . HIS A 1 252 ? -7.956 15.431 20.393 1.00 28.59 252 HIS A O 1
ATOM 1928 N N . ILE A 1 253 ? -8.921 17.364 20.966 1.00 24.36 253 ILE A N 1
ATOM 1929 C CA . ILE A 1 253 ? -9.511 17.596 19.639 1.00 24.36 253 ILE A CA 1
ATOM 1930 C C . ILE A 1 253 ? -9.039 18.946 19.116 1.00 24.36 253 ILE A C 1
ATOM 1932 O O . ILE A 1 253 ? -9.233 19.956 19.783 1.00 24.36 253 ILE A O 1
ATOM 1936 N N . SER A 1 254 ? -8.408 18.949 17.936 1.00 26.44 254 SER A N 1
ATOM 1937 C CA . SER A 1 254 ? -8.053 20.157 17.179 1.00 26.44 254 SER A CA 1
ATOM 1938 C C . SER A 1 254 ? -9.312 20.994 16.909 1.00 26.44 254 SER A C 1
ATOM 1940 O O . SER A 1 254 ? -10.137 20.567 16.098 1.00 26.44 254 SER A O 1
ATOM 1942 N N . PRO A 1 255 ? -9.506 22.167 17.547 1.00 30.86 255 PRO A N 1
ATOM 1943 C CA . PRO A 1 255 ? -10.725 22.946 17.375 1.00 30.86 255 PRO A CA 1
ATOM 1944 C C . PRO A 1 255 ? -10.572 23.982 16.249 1.00 30.86 255 PRO A C 1
ATOM 1946 O O . PRO A 1 255 ? -9.694 24.841 16.293 1.00 30.86 255 PRO A O 1
ATOM 1949 N N . LEU A 1 256 ? -11.454 23.848 15.255 1.00 24.97 256 LEU A N 1
ATOM 1950 C CA . LEU A 1 256 ? -12.039 24.833 14.328 1.00 24.97 256 LEU A CA 1
ATOM 1951 C C . LEU A 1 256 ? -11.223 26.116 14.020 1.00 24.97 256 LEU A C 1
ATOM 1953 O O . LEU A 1 256 ? -11.366 27.142 14.680 1.00 24.97 256 LEU A O 1
ATOM 1957 N N . TRP A 1 257 ? -10.411 26.082 12.957 1.00 33.50 257 TRP A N 1
ATOM 1958 C CA . TRP A 1 257 ? -9.517 27.174 12.518 1.00 33.50 257 TRP A CA 1
ATOM 1959 C C . TRP A 1 257 ? -10.202 28.335 11.777 1.00 33.50 257 TRP A C 1
ATOM 1961 O O . TRP A 1 257 ? -9.530 29.129 11.127 1.00 33.50 257 TRP A O 1
ATOM 1971 N N . ASP A 1 258 ? -11.521 28.499 11.881 1.00 31.02 258 ASP A N 1
ATOM 1972 C CA . ASP A 1 258 ? -12.225 29.448 11.009 1.00 31.02 258 ASP A CA 1
ATOM 1973 C C . ASP A 1 258 ? -12.342 30.890 11.534 1.00 31.02 258 ASP A C 1
ATOM 1975 O O . ASP A 1 258 ? -13.090 31.709 11.004 1.00 31.02 258 ASP A O 1
ATOM 1979 N N . LEU A 1 259 ? -11.546 31.249 12.548 1.00 27.56 259 LEU A N 1
ATOM 1980 C CA . LEU A 1 259 ? -11.354 32.649 12.951 1.00 27.56 259 LEU A CA 1
ATOM 1981 C C . LEU A 1 259 ? -10.100 33.311 12.345 1.00 27.56 259 LEU A C 1
ATOM 1983 O O . LEU A 1 259 ? -9.795 34.449 12.709 1.00 27.56 259 LEU A O 1
ATOM 1987 N N . GLU A 1 260 ? -9.430 32.673 11.371 1.00 32.69 260 GLU A N 1
ATOM 1988 C CA . GLU A 1 260 ? -8.240 33.205 10.665 1.00 32.69 260 GLU A CA 1
ATOM 1989 C C . GLU A 1 260 ? -8.470 34.565 9.967 1.00 32.69 260 GLU A C 1
ATOM 1991 O O . GLU A 1 260 ? -7.523 35.254 9.579 1.00 32.69 260 GLU A O 1
ATOM 1996 N N . LYS A 1 261 ? -9.729 34.994 9.791 1.00 39.97 261 LYS A N 1
ATOM 1997 C CA . LYS A 1 261 ? -10.059 36.261 9.116 1.00 39.97 261 LYS A CA 1
ATOM 1998 C C . LYS A 1 261 ? -10.431 37.425 10.039 1.00 39.97 261 LYS A C 1
ATOM 2000 O O . LYS A 1 261 ? -10.609 38.527 9.524 1.00 39.97 261 LYS A O 1
ATOM 2005 N N . ILE A 1 262 ? -10.503 37.248 11.364 1.00 45.41 262 ILE A N 1
ATOM 2006 C CA . ILE A 1 262 ? -10.994 38.309 12.279 1.00 45.41 262 ILE A CA 1
ATOM 2007 C C . ILE A 1 262 ? -9.905 38.862 13.209 1.00 45.41 262 ILE A C 1
ATOM 2009 O O . ILE A 1 262 ? -10.146 39.844 13.901 1.00 45.41 262 ILE A O 1
ATOM 2013 N N . VAL A 1 263 ? -8.683 38.318 13.215 1.00 50.31 263 VAL A N 1
ATOM 2014 C CA . VAL A 1 263 ? -7.601 38.853 14.060 1.00 50.31 263 VAL A CA 1
ATOM 2015 C C . VAL A 1 263 ? -6.710 39.796 13.225 1.00 50.31 263 VAL A C 1
ATOM 2017 O O . VAL A 1 263 ? -5.806 39.353 12.506 1.00 50.31 263 VAL A O 1
ATOM 2020 N N . PRO A 1 264 ? -6.955 41.127 13.237 1.00 56.28 264 PRO A N 1
ATOM 2021 C CA . PRO A 1 264 ? -6.202 42.068 12.406 1.00 56.28 264 PRO A CA 1
ATOM 2022 C C . PRO A 1 264 ? -4.775 42.295 12.912 1.00 56.28 264 PRO A C 1
ATOM 2024 O O . PRO A 1 264 ? -3.963 42.864 12.186 1.00 56.28 264 PRO A O 1
ATOM 2027 N N . ALA A 1 265 ? -4.454 41.878 14.141 1.00 54.56 265 ALA A N 1
ATOM 2028 C CA . ALA A 1 265 ? -3.219 42.233 14.821 1.00 54.56 265 ALA A CA 1
ATOM 2029 C C . ALA A 1 265 ? -2.671 41.127 15.728 1.00 54.56 265 ALA A C 1
ATOM 2031 O O . ALA A 1 265 ? -3.409 40.304 16.258 1.00 54.56 265 ALA A O 1
ATOM 2032 N N . CYS A 1 266 ? -1.356 41.141 15.944 1.00 69.75 266 CYS A N 1
ATOM 2033 C CA . CYS A 1 266 ? -0.660 40.196 16.814 1.00 69.75 266 CYS A CA 1
ATOM 2034 C C . CYS A 1 266 ? -1.281 40.145 18.219 1.00 69.75 266 CYS A C 1
ATOM 2036 O O . CYS A 1 266 ? -1.327 41.153 18.908 1.00 69.75 266 CYS A O 1
ATOM 2038 N N . SER A 1 267 ? -1.635 38.961 18.718 1.00 72.81 267 SER A N 1
ATOM 2039 C CA . SER A 1 267 ? -2.264 38.774 20.040 1.00 72.81 267 SER A CA 1
ATOM 2040 C C . SER A 1 267 ? -1.365 39.124 21.239 1.00 72.81 267 SER A C 1
ATOM 2042 O O . SER A 1 267 ? -1.805 39.024 22.383 1.00 72.81 267 SER A O 1
ATOM 2044 N N . ASN A 1 268 ? -0.090 39.456 20.998 1.00 68.00 268 ASN A N 1
ATOM 2045 C CA . ASN A 1 268 ? 0.859 39.884 22.030 1.00 68.00 268 ASN A CA 1
ATOM 2046 C C . ASN A 1 268 ? 1.211 41.369 21.913 1.00 68.00 268 ASN A C 1
ATOM 2048 O O . ASN A 1 268 ? 0.999 42.123 22.852 1.00 68.00 268 ASN A O 1
ATOM 2052 N N . CYS A 1 269 ? 1.764 41.793 20.772 1.00 67.31 269 CYS A N 1
ATOM 2053 C CA . CYS A 1 269 ? 2.177 43.187 20.587 1.00 67.31 269 CYS A CA 1
ATOM 2054 C C . CYS A 1 269 ? 1.092 44.073 19.969 1.00 67.31 269 CYS A C 1
ATOM 2056 O O . CYS A 1 269 ? 1.336 45.259 19.776 1.00 67.31 269 CYS A O 1
ATOM 2058 N N . TYR A 1 270 ? -0.056 43.499 19.597 1.00 61.34 270 TYR A N 1
ATOM 2059 C CA . TYR A 1 270 ? -1.201 44.169 18.968 1.00 61.34 270 TYR A CA 1
ATOM 2060 C C . TYR A 1 270 ? -0.847 44.979 17.715 1.00 61.34 270 TYR A C 1
ATOM 2062 O O . TYR A 1 270 ? -1.628 45.794 17.238 1.00 61.34 270 TYR A O 1
ATOM 2070 N N . SER A 1 271 ? 0.323 44.707 17.130 1.00 59.06 271 SER A N 1
ATOM 2071 C CA . SER A 1 271 ? 0.738 45.284 15.862 1.00 59.06 271 SER A CA 1
ATOM 2072 C C . SER A 1 271 ? -0.063 44.627 14.736 1.00 59.06 271 SER A C 1
ATOM 2074 O O . SER A 1 271 ? -0.082 43.391 14.674 1.00 59.06 271 SER A O 1
ATOM 2076 N N . PRO A 1 272 ? -0.704 45.418 13.859 1.00 50.47 272 PRO A N 1
ATOM 2077 C CA . PRO A 1 272 ? -1.486 44.889 12.756 1.00 50.47 272 PRO A CA 1
ATOM 2078 C C . PRO A 1 272 ? -0.620 44.039 11.830 1.00 50.47 272 PRO A C 1
ATOM 2080 O O . PRO A 1 272 ? 0.561 44.328 11.604 1.00 50.47 272 PRO A O 1
ATOM 2083 N N . PHE A 1 273 ? -1.209 42.966 11.318 1.00 57.62 273 PHE A N 1
ATOM 2084 C CA . PHE A 1 273 ? -0.544 42.100 10.360 1.00 57.62 273 PHE A CA 1
ATOM 2085 C C . PHE A 1 273 ? -0.473 42.786 8.994 1.00 57.62 273 PHE A C 1
ATOM 2087 O O . PHE A 1 273 ? -1.457 43.341 8.509 1.00 57.62 273 PHE A O 1
ATOM 2094 N N . THR A 1 274 ? 0.704 42.749 8.373 1.00 66.38 274 THR A N 1
ATOM 2095 C CA . THR A 1 274 ? 0.977 43.343 7.055 1.00 66.38 274 THR A CA 1
ATOM 2096 C C . THR A 1 274 ? 1.637 42.313 6.138 1.00 66.38 274 THR A C 1
ATOM 2098 O O . THR A 1 274 ? 1.972 41.208 6.568 1.00 66.38 274 THR A O 1
ATOM 2101 N N . VAL A 1 275 ? 1.875 42.665 4.869 1.00 59.97 275 VAL A N 1
ATOM 2102 C CA . VAL A 1 275 ? 2.567 41.785 3.902 1.00 59.97 275 VAL A CA 1
ATOM 2103 C C . VAL A 1 275 ? 3.951 41.348 4.410 1.00 59.97 275 VAL A C 1
ATOM 2105 O O . VAL A 1 275 ? 4.360 40.204 4.187 1.00 59.97 275 VAL A O 1
ATOM 2108 N N . ILE A 1 276 ? 4.641 42.243 5.131 1.00 61.06 276 ILE A N 1
ATOM 2109 C CA . ILE A 1 276 ? 5.975 42.013 5.704 1.00 61.06 276 ILE A CA 1
ATOM 2110 C C . ILE A 1 276 ? 5.868 41.454 7.134 1.00 61.06 276 ILE A C 1
ATOM 2112 O O . ILE A 1 276 ? 6.632 40.571 7.516 1.00 61.06 276 ILE A O 1
ATOM 2116 N N . LYS A 1 277 ? 4.893 41.913 7.932 1.00 64.81 277 LYS A N 1
ATOM 2117 C CA . LYS A 1 277 ? 4.647 41.427 9.298 1.00 64.81 277 LYS A CA 1
ATOM 2118 C C . LYS A 1 277 ? 3.546 40.366 9.279 1.00 64.81 277 LYS A C 1
ATOM 2120 O O . LYS A 1 277 ? 2.381 40.659 9.539 1.00 64.81 277 LYS A O 1
ATOM 2125 N N . ARG A 1 278 ? 3.940 39.138 8.940 1.00 75.00 278 ARG A N 1
ATOM 2126 C CA . ARG A 1 278 ? 3.034 38.002 8.715 1.00 75.00 278 ARG A CA 1
ATOM 2127 C C . ARG A 1 278 ? 2.490 37.386 10.010 1.00 75.00 278 ARG A C 1
ATOM 2129 O O . ARG A 1 278 ? 3.027 37.601 11.099 1.00 75.00 278 ARG A O 1
ATOM 2136 N N . ARG A 1 279 ? 1.405 36.621 9.858 1.00 76.00 279 ARG A N 1
ATOM 2137 C CA . ARG A 1 279 ? 0.735 35.850 10.914 1.00 76.00 279 ARG A CA 1
ATOM 2138 C C . ARG A 1 279 ? 1.484 34.554 11.209 1.00 76.00 279 ARG A C 1
ATOM 2140 O O . ARG A 1 279 ? 1.845 33.817 10.296 1.00 76.00 279 ARG A O 1
ATOM 2147 N N . HIS A 1 280 ? 1.671 34.256 12.488 1.00 77.56 280 HIS A N 1
ATOM 2148 C CA . HIS A 1 280 ? 2.291 33.032 12.980 1.00 77.56 280 HIS A CA 1
ATOM 2149 C C . HIS A 1 280 ? 1.505 32.475 14.169 1.00 77.56 280 HIS A C 1
ATOM 2151 O O . HIS A 1 280 ? 1.326 33.141 15.186 1.00 77.56 280 HIS A O 1
ATOM 2157 N N . HIS A 1 281 ? 1.074 31.222 14.059 1.00 79.94 281 HIS A N 1
ATOM 2158 C CA . HIS A 1 281 ? 0.334 30.534 15.113 1.00 79.94 281 HIS A CA 1
ATOM 2159 C C . HIS A 1 281 ? 1.263 29.921 16.164 1.00 79.94 281 HIS A C 1
ATOM 2161 O O . HIS A 1 281 ? 2.216 29.204 15.826 1.00 79.94 281 HIS A O 1
ATOM 2167 N N . CYS A 1 282 ? 0.942 30.149 17.439 1.00 81.50 282 CYS A N 1
ATOM 2168 C CA . CYS A 1 282 ? 1.527 29.407 18.553 1.00 81.50 282 CYS A CA 1
ATOM 2169 C C . CYS A 1 282 ? 0.926 27.994 18.603 1.00 81.50 282 CYS A C 1
ATOM 2171 O O . CYS A 1 282 ? -0.266 27.861 18.846 1.00 81.50 282 CYS A O 1
ATOM 2173 N N . ARG A 1 283 ? 1.732 26.935 18.459 1.00 79.75 283 ARG A N 1
ATOM 2174 C CA . ARG A 1 283 ? 1.262 25.532 18.532 1.00 79.75 283 ARG A CA 1
ATOM 2175 C C . ARG A 1 283 ? 0.793 25.090 19.926 1.00 79.75 283 ARG A C 1
ATOM 2177 O O . ARG A 1 283 ? 0.340 23.967 20.080 1.00 79.75 283 ARG A O 1
ATOM 2184 N N . CYS A 1 284 ? 0.919 25.950 20.938 1.00 67.31 284 CYS A N 1
ATOM 2185 C CA . CYS A 1 284 ? 0.461 25.671 22.297 1.00 67.31 284 CYS A CA 1
ATOM 2186 C C . CYS A 1 284 ? -0.872 26.366 22.625 1.00 67.31 284 CYS A C 1
ATOM 2188 O O . CYS A 1 284 ? -1.790 25.703 23.088 1.00 67.31 284 CYS A O 1
ATOM 2190 N N . CYS A 1 285 ? -1.007 27.677 22.379 1.00 66.44 285 CYS A N 1
ATOM 2191 C CA . CYS A 1 285 ? -2.241 28.426 22.680 1.00 66.44 285 CYS A CA 1
ATOM 2192 C C . CYS A 1 285 ? -3.087 28.792 21.453 1.00 66.44 285 CYS A C 1
ATOM 2194 O O . CYS A 1 285 ? -4.120 29.436 21.609 1.00 66.44 285 CYS A O 1
ATOM 2196 N N . TYR A 1 286 ? -2.625 28.445 20.249 1.00 62.69 286 TYR A N 1
ATOM 2197 C CA . TYR A 1 286 ? -3.311 28.596 18.958 1.00 62.69 286 TYR A CA 1
ATOM 2198 C C . TYR A 1 286 ? -3.700 30.024 18.541 1.00 62.69 286 TYR A C 1
ATOM 2200 O O . TYR A 1 286 ? -4.349 30.216 17.522 1.00 62.69 286 TYR A O 1
ATOM 2208 N N . ARG A 1 287 ? -3.243 31.053 19.264 1.00 67.69 287 ARG A N 1
ATOM 2209 C CA . ARG A 1 287 ? -3.432 32.461 18.881 1.00 67.69 287 ARG A CA 1
ATOM 2210 C C . ARG A 1 287 ? -2.458 32.904 17.782 1.00 67.69 287 ARG A C 1
ATOM 2212 O O . ARG A 1 287 ? -1.359 32.352 17.652 1.00 67.69 287 ARG A O 1
ATOM 2219 N N . GLU A 1 288 ? -2.851 33.939 17.041 1.00 72.75 288 GLU A N 1
ATOM 2220 C CA . GLU A 1 288 ? -2.053 34.577 15.988 1.00 72.75 288 GLU A CA 1
ATOM 2221 C C . GLU A 1 288 ? -1.087 35.621 16.562 1.00 72.75 288 GLU A C 1
ATOM 2223 O O . GLU A 1 288 ? -1.488 36.564 17.248 1.00 72.75 288 GLU A O 1
ATOM 2228 N N . PHE A 1 289 ? 0.197 35.489 16.239 1.00 82.12 289 PHE A N 1
ATOM 2229 C CA . PHE A 1 289 ? 1.275 36.388 16.649 1.00 82.12 289 PHE A CA 1
ATOM 2230 C C . PHE A 1 289 ? 2.115 36.810 15.441 1.00 82.12 289 PHE A C 1
ATOM 2232 O O . PHE A 1 289 ? 2.147 36.120 14.429 1.00 82.12 289 PHE A O 1
ATOM 2239 N N . CYS A 1 290 ? 2.826 37.934 15.522 1.00 83.81 290 CYS A N 1
ATOM 2240 C CA . CYS A 1 290 ? 3.868 38.240 14.540 1.00 83.81 290 CYS A CA 1
ATOM 2241 C C . CYS A 1 290 ? 5.118 37.387 14.803 1.00 83.81 290 CYS A C 1
ATOM 2243 O O . CYS A 1 290 ? 5.250 36.776 15.871 1.00 83.81 290 CYS A O 1
ATOM 2245 N N . ASP A 1 291 ? 6.047 37.359 13.844 1.00 84.56 291 ASP A N 1
ATOM 2246 C CA . ASP A 1 291 ? 7.238 36.505 13.930 1.00 84.56 291 ASP A CA 1
ATOM 2247 C C . ASP A 1 291 ? 8.035 36.781 15.212 1.00 84.56 291 ASP A C 1
ATOM 2249 O O . ASP A 1 291 ? 8.286 35.868 15.995 1.00 84.56 291 ASP A O 1
ATOM 2253 N N . ALA A 1 292 ? 8.270 38.065 15.510 1.00 81.00 292 ALA A N 1
ATOM 2254 C CA . ALA A 1 292 ? 8.978 38.522 16.706 1.00 81.00 292 ALA A CA 1
ATOM 2255 C C . ALA A 1 292 ? 8.332 38.077 18.035 1.00 81.00 292 ALA A C 1
ATOM 2257 O O . ALA A 1 292 ? 9.032 37.913 19.027 1.00 81.00 292 ALA A O 1
ATOM 2258 N N . CYS A 1 293 ? 7.011 37.863 18.077 1.00 84.81 293 CYS A N 1
ATOM 2259 C CA . CYS A 1 293 ? 6.292 37.428 19.284 1.00 84.81 293 CYS A CA 1
ATOM 2260 C C . CYS A 1 293 ? 6.165 35.898 19.410 1.00 84.81 293 CYS A C 1
ATOM 2262 O O . CYS A 1 293 ? 5.582 35.405 20.380 1.00 84.81 293 CYS A O 1
ATOM 2264 N N . SER A 1 294 ? 6.667 35.143 18.429 1.00 89.25 294 SER A N 1
ATOM 2265 C CA . SER A 1 294 ? 6.543 33.684 18.360 1.00 89.25 294 SER A CA 1
ATOM 2266 C C . SER A 1 294 ? 7.809 32.996 17.855 1.00 89.25 294 SER A C 1
ATOM 2268 O O . SER A 1 294 ? 7.735 31.989 17.158 1.00 89.25 294 SER A O 1
ATOM 2270 N N . THR A 1 295 ? 8.982 33.537 18.176 1.00 85.50 295 THR A N 1
ATOM 2271 C CA . THR A 1 295 ? 10.278 33.021 17.699 1.00 85.50 295 THR A CA 1
ATOM 2272 C C . THR A 1 295 ? 10.689 31.701 18.353 1.00 85.50 295 THR A C 1
ATOM 2274 O O . THR A 1 295 ? 11.540 30.982 17.831 1.00 85.50 295 THR A O 1
ATOM 2277 N N . LYS A 1 296 ? 10.094 31.360 19.498 1.00 85.50 296 LYS A N 1
ATOM 2278 C CA . LYS A 1 296 ? 10.492 30.215 20.313 1.00 85.50 296 LYS A CA 1
ATOM 2279 C C . LYS A 1 296 ? 9.938 28.895 19.782 1.00 85.50 296 LYS A C 1
ATOM 2281 O O . LYS A 1 296 ? 8.867 28.856 19.175 1.00 85.50 296 LYS A O 1
ATOM 2286 N N . ARG A 1 297 ? 10.656 27.794 20.033 1.00 88.56 297 ARG A N 1
ATOM 2287 C CA . ARG A 1 297 ? 10.244 26.436 19.648 1.00 88.56 297 ARG A CA 1
ATOM 2288 C C . ARG A 1 297 ? 10.421 25.442 20.790 1.00 88.56 297 ARG A C 1
ATOM 2290 O O . ARG A 1 297 ? 11.433 25.494 21.478 1.00 88.56 297 ARG A O 1
ATOM 2297 N N . ILE A 1 298 ? 9.454 24.544 20.972 1.00 76.62 298 ILE A N 1
ATOM 2298 C CA . ILE A 1 298 ? 9.441 23.504 22.019 1.00 76.62 298 ILE A CA 1
ATOM 2299 C C . ILE A 1 298 ? 8.834 22.214 21.477 1.00 76.62 298 ILE A C 1
ATOM 2301 O O . ILE A 1 298 ? 7.972 22.262 20.603 1.00 76.62 298 ILE A O 1
ATOM 2305 N N . LYS A 1 299 ? 9.255 21.061 21.998 1.00 70.69 299 LYS A N 1
ATOM 2306 C CA . LYS A 1 299 ? 8.538 19.798 21.772 1.00 70.69 299 LYS A CA 1
ATOM 2307 C C . LYS A 1 299 ? 7.256 19.825 22.602 1.00 70.69 299 LYS A C 1
ATOM 2309 O O . LYS A 1 299 ? 7.307 20.229 23.762 1.00 70.69 299 LYS A O 1
ATOM 2314 N N . ILE A 1 300 ? 6.129 19.408 22.029 1.00 63.38 300 ILE A N 1
ATOM 2315 C CA . ILE A 1 300 ? 4.835 19.357 22.727 1.00 63.38 300 ILE A CA 1
ATOM 2316 C C . ILE A 1 300 ? 4.254 17.945 22.564 1.00 63.38 300 ILE A C 1
ATOM 2318 O O . ILE A 1 300 ? 3.338 17.747 21.761 1.00 63.38 300 ILE A O 1
ATOM 2322 N N . PRO A 1 301 ? 4.789 16.942 23.290 1.00 55.47 301 PRO A N 1
ATOM 2323 C CA . PRO A 1 301 ? 4.396 15.545 23.116 1.00 55.47 301 PRO A CA 1
ATOM 2324 C C . PRO A 1 301 ? 2.902 15.319 23.360 1.00 55.47 301 PRO A C 1
ATOM 2326 O O . PRO A 1 301 ? 2.297 14.507 22.669 1.00 55.47 301 PRO A O 1
ATOM 2329 N N . GLN A 1 302 ? 2.270 16.089 24.263 1.00 47.50 302 GLN A N 1
ATOM 2330 C CA . GLN A 1 302 ? 0.823 15.983 24.500 1.00 47.50 302 GLN A CA 1
ATOM 2331 C C . GLN A 1 302 ? -0.045 16.351 23.281 1.00 47.50 302 GLN A C 1
ATOM 2333 O O . GLN A 1 302 ? -1.219 15.995 23.246 1.00 47.50 302 GLN A O 1
ATOM 2338 N N . PHE A 1 303 ? 0.527 17.030 22.281 1.00 46.44 303 PHE A N 1
ATOM 2339 C CA . PHE A 1 303 ? -0.112 17.338 20.998 1.00 46.44 303 PHE A CA 1
ATOM 2340 C C . PHE A 1 303 ? 0.565 16.606 19.822 1.00 46.44 303 PHE A C 1
ATOM 2342 O O . PHE A 1 303 ? 0.483 17.067 18.688 1.00 46.44 303 PHE A O 1
ATOM 2349 N N . ASN A 1 304 ? 1.265 15.490 20.076 1.00 50.59 304 ASN A N 1
ATOM 2350 C CA . ASN A 1 304 ? 2.018 14.709 19.080 1.00 50.59 304 ASN A CA 1
ATOM 2351 C C . ASN A 1 304 ? 3.109 15.487 18.317 1.00 50.59 304 ASN A C 1
ATOM 2353 O O . ASN A 1 304 ? 3.613 15.029 17.291 1.00 50.59 304 ASN A O 1
ATOM 2357 N N . TYR A 1 305 ? 3.553 16.632 18.838 1.00 59.50 305 TYR A N 1
ATOM 2358 C CA . TYR A 1 305 ? 4.714 17.342 18.308 1.00 59.50 305 TYR A CA 1
ATOM 2359 C C . TYR A 1 305 ? 5.991 16.835 18.986 1.00 59.50 305 TYR A C 1
ATOM 2361 O O . TYR A 1 305 ? 6.489 17.430 19.946 1.00 59.50 305 TYR A O 1
ATOM 2369 N N . ASN A 1 306 ? 6.513 15.714 18.477 1.00 70.81 306 ASN A N 1
ATOM 2370 C CA . ASN A 1 306 ? 7.764 15.099 18.947 1.00 70.81 306 ASN A CA 1
ATOM 2371 C C . ASN A 1 306 ? 9.018 15.896 18.537 1.00 70.81 306 ASN A C 1
ATOM 2373 O O . ASN A 1 306 ? 10.079 15.764 19.162 1.00 70.81 306 ASN A O 1
ATOM 2377 N N . ASP A 1 307 ? 8.865 16.779 17.549 1.00 62.22 307 ASP A N 1
ATOM 2378 C CA . ASP A 1 307 ? 9.865 17.753 17.121 1.00 62.22 307 ASP A CA 1
ATOM 2379 C C . ASP A 1 307 ? 9.560 19.164 17.655 1.00 62.22 307 ASP A C 1
ATOM 2381 O O . ASP A 1 307 ? 8.399 19.493 17.915 1.00 62.22 307 ASP A O 1
ATOM 2385 N N . PRO A 1 308 ? 10.575 20.033 17.845 1.00 74.81 308 PRO A N 1
ATOM 2386 C CA . PRO A 1 308 ? 10.362 21.377 18.375 1.00 74.81 308 PRO A CA 1
ATOM 2387 C C . PRO A 1 308 ? 9.519 22.272 17.441 1.00 74.81 308 PRO A C 1
ATOM 2389 O O . PRO A 1 308 ? 9.969 22.709 16.377 1.00 74.81 308 PRO A O 1
ATOM 2392 N N . VAL A 1 309 ? 8.305 22.629 17.869 1.00 82.38 309 VAL A N 1
ATOM 2393 C CA . VAL A 1 309 ? 7.341 23.461 17.128 1.00 82.38 309 VAL A CA 1
ATOM 2394 C C . VAL A 1 309 ? 7.217 24.880 17.678 1.00 82.38 309 VAL A C 1
ATOM 2396 O O . VAL A 1 309 ? 7.485 25.139 18.847 1.00 82.38 309 VAL A O 1
ATOM 2399 N N . ARG A 1 310 ? 6.803 25.818 16.814 1.00 89.38 310 ARG A N 1
ATOM 2400 C CA . ARG A 1 310 ? 6.704 27.261 17.097 1.00 89.38 310 ARG A CA 1
ATOM 2401 C C . ARG A 1 310 ? 5.675 27.583 18.185 1.00 89.38 310 ARG A C 1
ATOM 2403 O O . ARG A 1 310 ? 4.508 27.226 18.042 1.00 89.38 310 ARG A O 1
ATOM 2410 N N . VAL A 1 311 ? 6.069 28.352 19.196 1.00 81.88 311 VAL A N 1
ATOM 2411 C CA . VAL A 1 311 ? 5.197 28.850 20.270 1.00 81.88 311 VAL A CA 1
ATOM 2412 C C . VAL A 1 311 ? 5.444 30.333 20.563 1.00 81.88 311 VAL A C 1
ATOM 2414 O O . VAL A 1 311 ? 6.508 30.867 20.258 1.00 81.88 311 VAL A O 1
ATOM 2417 N N . CYS A 1 312 ? 4.456 31.024 21.139 1.00 79.69 312 CYS A N 1
ATOM 2418 C CA . CYS A 1 312 ? 4.641 32.393 21.618 1.00 79.69 312 CYS A CA 1
ATOM 2419 C C . CYS A 1 312 ? 5.541 32.430 22.858 1.00 79.69 312 CYS A C 1
ATOM 2421 O O . CYS A 1 312 ? 5.647 31.438 23.581 1.00 79.69 312 CYS A O 1
ATOM 2423 N N . GLU A 1 313 ? 6.151 33.586 23.127 1.00 76.25 313 GLU A N 1
ATOM 2424 C CA . GLU A 1 313 ? 7.067 33.772 24.267 1.00 76.25 313 GLU A CA 1
ATOM 2425 C C . GLU A 1 313 ? 6.433 33.359 25.611 1.00 76.25 313 GLU A C 1
ATOM 2427 O O . GLU A 1 313 ? 7.092 32.790 26.482 1.00 76.25 313 GLU A O 1
ATOM 2432 N N . TYR A 1 314 ? 5.123 33.577 25.772 1.00 64.94 314 TYR A N 1
ATOM 2433 C CA . TYR A 1 314 ? 4.392 33.170 26.973 1.00 64.94 314 TYR A CA 1
ATOM 2434 C C . TYR A 1 314 ? 4.314 31.645 27.115 1.00 64.94 314 TYR A C 1
ATOM 2436 O O . TYR A 1 314 ? 4.693 31.102 28.148 1.00 64.94 314 TYR A O 1
ATOM 2444 N N . CYS A 1 315 ? 3.871 30.945 26.067 1.00 75.88 315 CYS A N 1
ATOM 2445 C CA . CYS A 1 315 ? 3.818 29.484 26.073 1.00 75.88 315 CYS A CA 1
ATOM 2446 C C . CYS A 1 315 ? 5.207 28.880 26.258 1.00 75.88 315 CYS A C 1
ATOM 2448 O O . CYS A 1 315 ? 5.340 27.908 26.986 1.00 75.88 315 CYS A O 1
ATOM 2450 N N . TYR A 1 316 ? 6.237 29.484 25.661 1.00 76.12 316 TYR A N 1
ATOM 2451 C CA . TYR A 1 316 ? 7.621 29.074 25.865 1.00 76.12 316 TYR A CA 1
ATOM 2452 C C . TYR A 1 316 ? 8.030 29.145 27.341 1.00 76.12 316 TYR A C 1
ATOM 2454 O O . TYR A 1 316 ? 8.462 28.143 27.907 1.00 76.12 316 TYR A O 1
ATOM 2462 N N . SER A 1 317 ? 7.831 30.306 27.972 1.00 69.38 317 SER A N 1
ATOM 2463 C CA . SER A 1 317 ? 8.221 30.562 29.367 1.00 69.38 317 SER A CA 1
ATOM 2464 C C . SER A 1 317 ? 7.399 29.795 30.409 1.00 69.38 317 SER A C 1
ATOM 2466 O O . SER A 1 317 ? 7.871 29.626 31.529 1.00 69.38 317 SER A O 1
ATOM 2468 N N . HIS A 1 318 ? 6.201 29.315 30.059 1.00 58.47 318 HIS A N 1
ATOM 2469 C CA . HIS A 1 318 ? 5.272 28.657 30.991 1.00 58.47 318 HIS A CA 1
ATOM 2470 C C . HIS A 1 318 ? 5.055 27.163 30.704 1.00 58.47 318 HIS A C 1
ATOM 2472 O O . HIS A 1 318 ? 4.170 26.547 31.296 1.00 58.47 318 HIS A O 1
ATOM 2478 N N . THR A 1 319 ? 5.877 26.556 29.842 1.00 55.00 319 THR A N 1
ATOM 2479 C CA . THR A 1 319 ? 5.850 25.106 29.560 1.00 55.00 319 THR A CA 1
ATOM 2480 C C . THR A 1 319 ? 6.010 24.231 30.799 1.00 55.00 319 THR A C 1
ATOM 2482 O O . THR A 1 319 ? 5.519 23.107 30.817 1.00 55.00 319 THR A O 1
ATOM 2485 N N . SER A 1 320 ? 6.674 24.733 31.840 1.00 49.03 320 SER A N 1
ATOM 2486 C CA . SER A 1 320 ? 6.890 24.007 33.091 1.00 49.03 320 SER A CA 1
ATOM 2487 C C . SER A 1 320 ? 5.669 23.980 34.021 1.00 49.03 320 SER A C 1
ATOM 2489 O O . SER A 1 320 ? 5.676 23.215 34.981 1.00 49.03 320 SER A O 1
ATOM 2491 N N . SER A 1 321 ? 4.606 24.754 33.753 1.00 37.12 321 SER A N 1
ATOM 2492 C CA . SER A 1 321 ? 3.397 24.784 34.590 1.00 37.12 321 SER A CA 1
ATOM 2493 C C . SER A 1 321 ? 2.133 24.597 33.745 1.00 37.12 321 SER A C 1
ATOM 2495 O O . SER A 1 321 ? 1.613 25.557 33.177 1.00 37.12 321 SER A O 1
ATOM 2497 N N . ASN A 1 322 ? 1.615 23.371 33.693 1.00 39.78 322 ASN A N 1
ATOM 2498 C CA . ASN A 1 322 ? 0.439 22.934 32.923 1.00 39.78 322 ASN A CA 1
ATOM 2499 C C . ASN A 1 322 ? -0.914 23.638 33.258 1.00 39.78 322 ASN A C 1
ATOM 2501 O O . ASN A 1 322 ? -1.963 23.115 32.900 1.00 39.78 322 ASN A O 1
ATOM 2505 N N . GLU A 1 323 ? -0.952 24.797 33.935 1.00 40.00 323 GLU A N 1
ATOM 2506 C CA . GLU A 1 323 ? -2.154 25.252 34.672 1.00 40.00 323 GLU A CA 1
ATOM 2507 C C . GLU A 1 323 ? -2.695 26.676 34.391 1.00 40.00 323 GLU A C 1
ATOM 2509 O O . GLU A 1 323 ? -3.550 27.140 35.140 1.00 40.00 323 GLU A O 1
ATOM 2514 N N . LYS A 1 324 ? -2.290 27.418 33.346 1.00 39.81 324 LYS A N 1
ATOM 2515 C CA . LYS A 1 324 ? -2.784 28.813 33.157 1.00 39.81 324 LYS A CA 1
ATOM 2516 C C . LYS A 1 324 ? -3.495 29.054 31.815 1.00 39.81 324 LYS A C 1
ATOM 2518 O O . LYS A 1 324 ? -2.850 29.195 30.779 1.00 39.81 324 LYS A O 1
ATOM 2523 N N . THR A 1 325 ? -4.834 29.136 31.849 1.00 47.56 325 THR A N 1
ATOM 2524 C CA . THR A 1 325 ? -5.727 29.386 30.696 1.00 47.56 325 THR A CA 1
ATOM 2525 C C . THR A 1 325 ? -6.093 30.869 30.531 1.00 47.56 325 THR A C 1
ATOM 2527 O O . THR A 1 325 ? -5.978 31.683 31.451 1.00 47.56 325 THR A O 1
ATOM 2530 N N . CYS A 1 326 ? -6.561 31.240 29.334 1.00 46.59 326 CYS A N 1
ATOM 2531 C CA . CYS A 1 326 ? -6.866 32.620 28.944 1.00 46.59 326 CYS A CA 1
ATOM 2532 C C . CYS A 1 326 ? -8.013 33.290 29.728 1.00 46.59 326 CYS A C 1
ATOM 2534 O O . CYS A 1 326 ? -8.056 34.517 29.786 1.00 46.59 326 CYS A O 1
ATOM 2536 N N . ILE A 1 327 ? -8.916 32.505 30.327 1.00 45.06 327 ILE A N 1
ATOM 2537 C CA . ILE A 1 327 ? -10.097 32.991 31.070 1.00 45.06 327 ILE A CA 1
ATOM 2538 C C . ILE A 1 327 ? -9.714 33.744 32.343 1.00 45.06 327 ILE A C 1
ATOM 2540 O O . ILE A 1 327 ? -10.404 34.687 32.720 1.00 45.06 327 ILE A O 1
ATOM 2544 N N . SER A 1 328 ? -8.550 33.431 32.922 1.00 45.25 328 SER A N 1
ATOM 2545 C CA . SER A 1 328 ? -7.979 34.161 34.064 1.00 45.25 328 SER A CA 1
ATOM 2546 C C . SER A 1 328 ? -7.858 35.678 33.849 1.00 45.25 328 SER A C 1
ATOM 2548 O O . SER A 1 328 ? -7.784 36.429 34.819 1.00 45.25 328 SER A O 1
ATOM 2550 N N . ARG A 1 329 ? -7.857 36.150 32.591 1.00 48.69 329 ARG A N 1
ATOM 2551 C CA . ARG A 1 329 ? -7.828 37.579 32.242 1.00 48.69 329 ARG A CA 1
ATOM 2552 C C . ARG A 1 329 ? -9.212 38.213 32.062 1.00 48.69 329 ARG A C 1
ATOM 2554 O O . ARG A 1 329 ? -9.301 39.434 32.129 1.00 48.69 329 ARG A O 1
ATOM 2561 N N . LEU A 1 330 ? -10.267 37.428 31.822 1.00 50.59 330 LEU A N 1
ATOM 2562 C CA . LEU A 1 330 ? -11.599 37.951 31.488 1.00 50.59 330 LEU A CA 1
ATOM 2563 C C . LEU A 1 330 ? -12.312 38.531 32.720 1.00 50.59 330 LEU A C 1
ATOM 2565 O O . LEU A 1 330 ? -12.950 39.571 32.614 1.00 50.59 330 LEU A O 1
ATOM 2569 N N . VAL A 1 331 ? -12.160 37.899 33.893 1.00 54.50 331 VAL A N 1
ATOM 2570 C CA . VAL A 1 331 ? -12.859 38.289 35.136 1.00 54.50 331 VAL A CA 1
ATOM 2571 C C . VAL A 1 331 ? -12.464 39.693 35.631 1.00 54.50 331 VAL A C 1
ATOM 2573 O O . VAL A 1 331 ? -13.368 40.495 35.849 1.00 54.50 331 VAL A O 1
ATOM 2576 N N . PRO A 1 332 ? -11.171 40.071 35.754 1.00 48.69 332 PRO A N 1
ATOM 2577 C CA . PRO A 1 332 ? -10.812 41.445 36.127 1.00 48.69 332 PRO A CA 1
ATOM 2578 C C . PRO A 1 332 ? -11.244 42.466 35.064 1.00 48.69 332 PRO A C 1
ATOM 2580 O O . PRO A 1 332 ? -11.751 43.539 35.381 1.00 48.69 332 PRO A O 1
ATOM 2583 N N . TYR A 1 333 ? -11.106 42.099 33.785 1.00 53.44 333 TYR A N 1
ATOM 2584 C CA . TYR A 1 333 ? -11.442 42.967 32.658 1.00 53.44 333 TYR A CA 1
ATOM 2585 C C . TYR A 1 333 ? -12.952 43.249 32.560 1.00 53.44 333 TYR A C 1
ATOM 2587 O O . TYR A 1 333 ? -13.335 44.374 32.231 1.00 53.44 333 TYR A O 1
ATOM 2595 N N . LEU A 1 334 ? -13.794 42.259 32.902 1.00 59.78 334 LEU A N 1
ATOM 2596 C CA . LEU A 1 334 ? -15.253 42.369 32.970 1.00 59.78 334 LEU A CA 1
ATOM 2597 C C . LEU A 1 334 ? -15.679 43.574 33.824 1.00 59.78 334 LEU A C 1
ATOM 2599 O O . LEU A 1 334 ? -16.435 44.434 33.369 1.00 59.78 334 LEU A O 1
ATOM 2603 N N . PHE A 1 335 ? -15.186 43.615 35.065 1.00 61.31 335 PHE A N 1
ATOM 2604 C CA . PHE A 1 335 ? -15.653 44.547 36.090 1.00 61.31 335 PHE A CA 1
ATOM 2605 C C . PHE A 1 335 ? -15.025 45.944 35.989 1.00 61.31 335 PHE A C 1
ATOM 2607 O O . PHE A 1 335 ? -15.636 46.903 36.468 1.00 61.31 335 PHE A O 1
ATOM 2614 N N . GLU A 1 336 ? -13.858 46.075 35.347 1.00 56.78 336 GLU A N 1
ATOM 2615 C CA . GLU A 1 336 ? -13.186 47.365 35.136 1.00 56.78 336 GLU A CA 1
ATOM 2616 C C . GLU A 1 336 ? -13.636 48.094 33.857 1.00 56.78 336 GLU A C 1
ATOM 2618 O O . GLU A 1 336 ? -13.776 49.318 33.876 1.00 56.78 336 GLU A O 1
ATOM 2623 N N . ASN A 1 337 ? -13.876 47.381 32.745 1.00 49.91 337 ASN A N 1
ATOM 2624 C CA . ASN A 1 337 ? -13.898 48.020 31.417 1.00 49.91 337 ASN A CA 1
ATOM 2625 C C . ASN A 1 337 ? -15.251 48.010 30.697 1.00 49.91 337 ASN A C 1
ATOM 2627 O O . ASN A 1 337 ? -15.512 48.896 29.877 1.00 49.91 337 ASN A O 1
ATOM 2631 N N . TYR A 1 338 ? -16.148 47.070 30.996 1.00 50.88 338 TYR A N 1
ATOM 2632 C CA . TYR A 1 338 ? -17.449 47.034 30.329 1.00 50.88 338 TYR A CA 1
ATOM 2633 C C . TYR A 1 338 ? -18.449 47.933 31.047 1.00 50.88 338 TYR A C 1
ATOM 2635 O O . TYR A 1 338 ? -19.031 47.556 32.058 1.00 50.88 338 TYR A O 1
ATOM 2643 N N . LYS A 1 339 ? -18.681 49.135 30.511 1.00 57.78 339 LYS A N 1
ATOM 2644 C CA . LYS A 1 339 ? -19.721 50.051 31.019 1.00 57.78 339 LYS A CA 1
ATOM 2645 C C . LYS A 1 339 ? -21.130 49.721 30.506 1.00 57.78 339 LYS A C 1
ATOM 2647 O O . LYS A 1 339 ? -22.102 50.214 31.063 1.00 57.78 339 LYS A O 1
ATOM 2652 N N . ASN A 1 340 ? -21.253 48.915 29.448 1.00 68.69 340 ASN A N 1
ATOM 2653 C CA . ASN A 1 340 ? -22.534 48.573 28.828 1.00 68.69 340 ASN A CA 1
ATOM 2654 C C . ASN A 1 340 ? -23.101 47.260 29.402 1.00 68.69 340 ASN A C 1
ATOM 2656 O O . ASN A 1 340 ? -22.440 46.224 29.329 1.00 68.69 340 ASN A O 1
ATOM 2660 N N . ALA A 1 341 ? -24.344 47.289 29.892 1.00 65.00 341 ALA A N 1
ATOM 2661 C CA . ALA A 1 341 ? -25.053 46.129 30.439 1.00 65.00 341 ALA A CA 1
ATOM 2662 C C . ALA A 1 341 ? -25.112 44.930 29.472 1.00 65.00 341 ALA A C 1
ATOM 2664 O O . ALA A 1 341 ? -24.985 43.791 29.908 1.00 65.00 341 ALA A O 1
ATOM 2665 N N . THR A 1 342 ? -25.230 45.163 28.156 1.00 68.44 342 THR A N 1
ATOM 2666 C CA . THR A 1 342 ? -25.241 44.073 27.157 1.00 68.44 342 THR A CA 1
ATOM 2667 C C . THR A 1 342 ? -23.898 43.349 27.090 1.00 68.44 342 THR A C 1
ATOM 2669 O O . THR A 1 342 ? -23.848 42.124 27.021 1.00 68.44 342 THR A O 1
ATOM 2672 N N . GLN A 1 343 ? -22.799 44.105 27.151 1.00 68.62 343 GLN A N 1
ATOM 2673 C CA . GLN A 1 343 ? -21.456 43.531 27.112 1.00 68.62 343 GLN A CA 1
ATOM 2674 C C . GLN A 1 343 ? -21.127 42.802 28.420 1.00 68.62 343 GLN A C 1
ATOM 2676 O O . GLN A 1 343 ? -20.525 41.733 28.390 1.00 68.62 343 GLN A O 1
ATOM 2681 N N . GLN A 1 344 ? -21.575 43.348 29.556 1.00 71.81 344 GLN A N 1
ATOM 2682 C CA . GLN A 1 344 ? -21.477 42.677 30.855 1.00 71.81 344 GLN A CA 1
ATOM 2683 C C . GLN A 1 344 ? -22.237 41.343 30.848 1.00 71.81 344 GLN A C 1
ATOM 2685 O O . GLN A 1 344 ? -21.693 40.334 31.288 1.00 71.81 344 GLN A O 1
ATOM 2690 N N . TYR A 1 345 ? -23.455 41.314 30.296 1.00 76.38 345 TYR A N 1
ATOM 2691 C CA . TYR A 1 345 ? -24.250 40.091 30.178 1.00 76.38 345 TYR A CA 1
ATOM 2692 C C . TYR A 1 345 ? -23.576 39.039 29.284 1.00 76.38 345 TYR A C 1
ATOM 2694 O O . TYR A 1 345 ? -23.449 37.886 29.688 1.00 76.38 345 TYR A O 1
ATOM 2702 N N . GLN A 1 346 ? -23.072 39.433 28.107 1.00 69.94 346 GLN A N 1
ATOM 2703 C CA . GLN A 1 346 ? -22.363 38.520 27.197 1.00 69.94 346 GLN A CA 1
ATOM 2704 C C . GLN A 1 346 ? -21.107 37.916 27.827 1.00 69.94 346 GLN A C 1
ATOM 2706 O O . GLN A 1 346 ? -20.885 36.713 27.731 1.00 69.94 346 GLN A O 1
ATOM 2711 N N . ALA A 1 347 ? -20.305 38.722 28.513 1.00 68.62 347 ALA A N 1
ATOM 2712 C CA . ALA A 1 347 ? -19.091 38.215 29.132 1.00 68.62 347 ALA A CA 1
ATOM 2713 C C . ALA A 1 347 ? -19.376 37.371 30.396 1.00 68.62 347 ALA A C 1
ATOM 2715 O O . ALA A 1 347 ? -18.632 36.432 30.678 1.00 68.62 347 ALA A O 1
ATOM 2716 N N . LEU A 1 348 ? -20.480 37.612 31.117 1.00 81.00 348 LEU A N 1
ATOM 2717 C CA . LEU A 1 348 ? -20.958 36.684 32.153 1.00 81.00 348 LEU A CA 1
ATOM 2718 C C . LEU A 1 348 ? -21.463 35.359 31.562 1.00 81.00 348 LEU A C 1
ATOM 2720 O O . LEU A 1 348 ? -21.206 34.316 32.159 1.00 81.00 348 LEU A O 1
ATOM 2724 N N . LEU A 1 349 ? -22.120 35.371 30.395 1.00 74.94 349 LEU A N 1
ATOM 2725 C CA . LEU A 1 349 ? -22.522 34.141 29.698 1.00 74.94 349 LEU A CA 1
ATOM 2726 C C . LEU A 1 349 ? -21.309 33.285 29.321 1.00 74.94 349 LEU A C 1
ATOM 2728 O O . LEU A 1 349 ? -21.329 32.083 29.561 1.00 74.94 349 LEU A O 1
ATOM 2732 N N . GLU A 1 350 ? -20.229 33.891 28.821 1.00 75.19 350 GLU A N 1
ATOM 2733 C CA . GLU A 1 350 ? -18.988 33.163 28.512 1.00 75.19 350 GLU A CA 1
ATOM 2734 C C . GLU A 1 350 ? -18.367 32.509 29.757 1.00 75.19 350 GLU A C 1
ATOM 2736 O O . GLU A 1 350 ? -17.902 31.366 29.712 1.00 75.19 350 GLU A O 1
ATOM 2741 N N . ILE A 1 351 ? -18.384 33.212 30.896 1.00 79.06 351 ILE A N 1
ATOM 2742 C CA . ILE A 1 351 ? -17.921 32.658 32.175 1.00 79.06 351 ILE A CA 1
ATOM 2743 C C . ILE A 1 351 ? -18.828 31.499 32.609 1.00 79.06 351 ILE A C 1
ATOM 2745 O O . ILE A 1 351 ? -18.327 30.463 33.053 1.00 79.06 351 ILE A O 1
ATOM 2749 N N . TYR A 1 352 ? -20.146 31.652 32.477 1.00 83.38 352 TYR A N 1
ATOM 2750 C CA . TYR A 1 352 ? -21.113 30.625 32.851 1.00 83.38 352 TYR A CA 1
ATOM 2751 C C . TYR A 1 352 ? -20.975 29.360 31.993 1.00 83.38 352 TYR A C 1
ATOM 2753 O O . TYR A 1 352 ? -20.885 28.264 32.548 1.00 83.38 352 TYR A O 1
ATOM 2761 N N . ASP A 1 353 ? -20.843 29.500 30.672 1.00 72.50 353 ASP A N 1
ATOM 2762 C CA . ASP A 1 353 ? -20.617 28.381 29.749 1.00 72.50 353 ASP A CA 1
ATOM 2763 C C . ASP A 1 353 ? -19.320 27.635 30.067 1.00 72.50 353 ASP A C 1
ATOM 2765 O O . ASP A 1 353 ? -19.292 26.398 30.078 1.00 72.50 353 ASP A O 1
ATOM 2769 N N . TYR A 1 354 ? -18.246 28.356 30.405 1.00 79.88 354 TYR A N 1
ATOM 2770 C CA . TYR A 1 354 ? -17.011 27.717 30.853 1.00 79.88 354 TYR A CA 1
ATOM 2771 C C . TYR A 1 354 ? -17.223 26.920 32.145 1.00 79.88 354 TYR A C 1
ATOM 2773 O O . TYR A 1 354 ? -16.815 25.763 32.251 1.00 79.88 354 TYR A O 1
ATOM 2781 N N . VAL A 1 355 ? -17.891 27.516 33.128 1.00 78.94 355 VAL A N 1
ATOM 2782 C CA . VAL A 1 355 ? -18.165 26.880 34.419 1.00 78.94 355 VAL A CA 1
ATOM 2783 C C . VAL A 1 355 ? -19.035 25.623 34.261 1.00 78.94 355 VAL A C 1
ATOM 2785 O O . VAL A 1 355 ? -18.770 24.617 34.924 1.00 78.94 355 VAL A O 1
ATOM 2788 N N . LEU A 1 356 ? -20.022 25.641 33.360 1.00 73.50 356 LEU A N 1
ATOM 2789 C CA . LEU A 1 356 ? -20.842 24.473 33.028 1.00 73.50 356 LEU A CA 1
ATOM 2790 C C . LEU A 1 356 ? -20.031 23.390 32.311 1.00 73.50 356 LEU A C 1
ATOM 2792 O O . LEU A 1 356 ? -20.108 22.216 32.679 1.00 73.50 356 LEU A O 1
ATOM 2796 N N . THR A 1 357 ? -19.210 23.784 31.338 1.00 76.31 357 THR A N 1
ATOM 2797 C CA . THR A 1 357 ? -18.357 22.866 30.567 1.00 76.31 357 THR A CA 1
ATOM 2798 C C . THR A 1 357 ? -17.364 22.138 31.474 1.00 76.31 357 THR A C 1
ATOM 2800 O O . THR A 1 357 ? -17.167 20.929 31.350 1.00 76.31 357 THR A O 1
ATOM 2803 N N . TYR A 1 358 ? -16.773 22.853 32.434 1.00 76.06 358 TYR A N 1
ATOM 2804 C CA . TYR A 1 358 ? -15.738 22.328 33.325 1.00 76.06 358 TYR A CA 1
ATOM 2805 C C . TYR A 1 358 ? -16.255 21.948 34.714 1.00 76.06 358 TYR A C 1
ATOM 2807 O O . TYR A 1 358 ? -15.468 21.784 35.644 1.00 76.06 358 TYR A O 1
ATOM 2815 N N . GLN A 1 359 ? -17.563 21.744 34.881 1.00 76.56 359 GLN A N 1
ATOM 2816 C CA . GLN A 1 359 ? -18.175 21.490 36.190 1.00 76.56 359 GLN A CA 1
ATOM 2817 C C . GLN A 1 359 ? -17.612 20.286 36.956 1.00 76.56 359 GLN A C 1
ATOM 2819 O O . GLN A 1 359 ? -17.671 20.257 38.187 1.00 76.56 359 GLN A O 1
ATOM 2824 N N . ASN A 1 360 ? -17.070 19.311 36.223 1.00 76.75 360 ASN A N 1
ATOM 2825 C CA . ASN A 1 360 ? -16.457 18.096 36.759 1.00 76.75 360 ASN A CA 1
ATOM 2826 C C . ASN A 1 360 ? -14.944 18.253 37.015 1.00 76.75 360 ASN A C 1
ATOM 2828 O O . ASN A 1 360 ? -14.305 17.313 37.481 1.00 76.75 360 ASN A O 1
ATOM 2832 N N . TYR A 1 361 ? -14.371 19.426 36.728 1.00 76.75 361 TYR A N 1
ATOM 2833 C CA . TYR A 1 361 ? -12.941 19.733 36.810 1.00 76.75 361 TYR A CA 1
ATOM 2834 C C . TYR A 1 361 ? -12.701 20.917 37.765 1.00 76.75 361 TYR A C 1
ATOM 2836 O O . TYR A 1 361 ? -12.429 22.038 37.326 1.00 76.75 361 TYR A O 1
ATOM 2844 N N . PRO A 1 362 ? -12.807 20.693 39.091 1.00 75.38 362 PRO A N 1
ATOM 2845 C CA . PRO A 1 362 ? -12.739 21.753 40.099 1.00 75.38 362 PRO A CA 1
ATOM 2846 C C . PRO A 1 362 ? -11.458 22.587 40.006 1.00 75.38 362 PRO A C 1
ATOM 2848 O O . PRO A 1 362 ? -11.520 23.810 40.067 1.00 75.38 362 PRO A O 1
ATOM 2851 N N . THR A 1 363 ? -10.308 21.951 39.780 1.00 74.94 363 THR A N 1
ATOM 2852 C CA . THR A 1 363 ? -9.013 22.636 39.638 1.00 74.94 363 THR A CA 1
ATOM 2853 C C . THR A 1 363 ? -8.984 23.608 38.460 1.00 74.94 363 THR A C 1
ATOM 2855 O O . THR A 1 363 ? -8.419 24.693 38.577 1.00 74.94 363 THR A O 1
ATOM 2858 N N . SER A 1 364 ? -9.634 23.265 37.346 1.00 73.75 364 SER A N 1
ATOM 2859 C CA . SER A 1 364 ? -9.729 24.131 36.167 1.00 73.75 364 SER A CA 1
ATOM 2860 C C . SER A 1 364 ? -10.583 25.368 36.439 1.00 73.75 364 SER A C 1
ATOM 2862 O O . SER A 1 364 ? -10.199 26.471 36.057 1.00 73.75 364 SER A O 1
ATOM 2864 N N . ILE A 1 365 ? -11.701 25.208 37.153 1.00 74.25 365 ILE A N 1
ATOM 2865 C CA . ILE A 1 365 ? -12.560 26.333 37.552 1.00 74.25 365 ILE A CA 1
ATOM 2866 C C . ILE A 1 365 ? -11.835 27.235 38.560 1.00 74.25 365 ILE A C 1
ATOM 2868 O O . ILE A 1 365 ? -11.829 28.455 38.397 1.00 74.25 365 ILE A O 1
ATOM 2872 N N . GLU A 1 366 ? -11.173 26.648 39.562 1.00 79.69 366 GLU A N 1
ATOM 2873 C CA . GLU A 1 366 ? -10.389 27.387 40.560 1.00 79.69 366 GLU A CA 1
ATOM 2874 C C . GLU A 1 366 ? -9.251 28.206 39.933 1.00 79.69 366 GLU A C 1
ATOM 2876 O O . GLU A 1 366 ? -8.980 29.319 40.381 1.00 79.69 366 GLU A O 1
ATOM 2881 N N . ALA A 1 367 ? -8.598 27.681 38.891 1.00 68.19 367 ALA A N 1
ATOM 2882 C CA . ALA A 1 367 ? -7.542 28.385 38.166 1.00 68.19 367 ALA A CA 1
ATOM 2883 C C . ALA A 1 367 ? -8.081 29.490 37.238 1.00 68.19 367 ALA A C 1
ATOM 2885 O O . ALA A 1 367 ? -7.397 30.488 36.998 1.00 68.19 367 ALA A O 1
ATOM 2886 N N . ALA A 1 368 ? -9.293 29.320 36.706 1.00 66.50 368 ALA A N 1
ATOM 2887 C CA . ALA A 1 368 ? -9.906 30.255 35.769 1.00 66.50 368 ALA A CA 1
ATOM 2888 C C . ALA A 1 368 ? -10.499 31.497 36.458 1.00 66.50 368 ALA A C 1
ATOM 2890 O O . ALA A 1 368 ? -10.376 32.601 35.926 1.00 66.50 368 ALA A O 1
ATOM 2891 N N . ILE A 1 369 ? -11.103 31.347 37.643 1.00 74.81 369 ILE A N 1
ATOM 2892 C CA . ILE A 1 369 ? -11.742 32.446 38.390 1.00 74.81 369 ILE A CA 1
ATOM 2893 C C . ILE A 1 369 ? -10.733 33.070 39.367 1.00 74.81 369 ILE A C 1
ATOM 2895 O O . ILE A 1 369 ? -10.821 32.940 40.592 1.00 74.81 369 ILE A O 1
ATOM 2899 N N . VAL A 1 370 ? -9.729 33.747 38.806 1.00 64.69 370 VAL A N 1
ATOM 2900 C CA . VAL A 1 370 ? -8.677 34.426 39.577 1.00 64.69 370 VAL A CA 1
ATOM 2901 C C . VAL A 1 370 ? -9.285 35.578 40.386 1.00 64.69 370 VAL A C 1
ATOM 2903 O O . VAL A 1 370 ? -9.896 36.481 39.824 1.00 64.69 370 VAL A O 1
ATOM 2906 N N . GLY A 1 371 ? -9.126 35.535 41.714 1.00 67.69 371 GLY A N 1
ATOM 2907 C CA . GLY A 1 371 ? -9.772 36.462 42.660 1.00 67.69 371 GLY A CA 1
ATOM 2908 C C . GLY A 1 371 ? -11.046 35.913 43.322 1.00 67.69 371 GLY A C 1
ATOM 2909 O O . GLY A 1 371 ? -11.544 36.513 44.275 1.00 67.69 371 GLY A O 1
ATOM 2910 N N . GLY A 1 372 ? -11.531 34.747 42.881 1.00 83.50 372 GLY A N 1
ATOM 2911 C CA . GLY A 1 372 ? -12.698 34.060 43.438 1.00 83.50 372 GLY A CA 1
ATOM 2912 C C . GLY A 1 372 ? -14.005 34.841 43.280 1.00 83.50 372 GLY A C 1
ATOM 2913 O O . GLY A 1 372 ? -14.193 35.560 42.303 1.00 83.50 372 GLY A O 1
ATOM 2914 N N . LEU A 1 373 ? -14.928 34.680 44.233 1.00 89.94 373 LEU A N 1
ATOM 2915 C CA . LEU A 1 373 ? -16.284 35.244 44.145 1.00 89.94 373 LEU A CA 1
ATOM 2916 C C . LEU A 1 373 ? -16.418 36.720 44.534 1.00 89.94 373 LEU A C 1
ATOM 2918 O O . LEU A 1 373 ? -17.475 37.306 44.308 1.00 89.94 373 LEU A O 1
ATOM 2922 N N . LYS A 1 374 ? -15.379 37.336 45.105 1.00 86.25 374 LYS A N 1
ATOM 2923 C CA . LYS A 1 374 ? -15.464 38.710 45.622 1.00 86.25 374 LYS A CA 1
ATOM 2924 C C . LYS A 1 374 ? -15.855 39.747 44.552 1.00 86.25 374 LYS A C 1
ATOM 2926 O O . LYS A 1 374 ? -16.789 40.500 44.815 1.00 86.25 374 LYS A O 1
ATOM 2931 N N . PRO A 1 375 ? -15.280 39.731 43.333 1.00 83.44 375 PRO A N 1
ATOM 2932 C CA . PRO A 1 375 ? -15.680 40.661 42.272 1.00 83.44 375 PRO A CA 1
ATOM 2933 C C . PRO A 1 375 ? -17.155 40.525 41.853 1.00 83.44 375 PRO A C 1
ATOM 2935 O O . PRO A 1 375 ? -17.810 41.516 41.540 1.00 83.44 375 PRO A O 1
ATOM 2938 N N . PHE A 1 376 ? -17.700 39.303 41.889 1.00 89.12 376 PHE A N 1
ATOM 2939 C CA . PHE A 1 376 ? -19.102 39.034 41.559 1.00 89.12 376 PHE A CA 1
ATOM 2940 C C . PHE A 1 376 ? -20.045 39.575 42.640 1.00 89.12 376 PHE A C 1
ATOM 2942 O O . PHE A 1 376 ? -21.028 40.239 42.316 1.00 89.12 376 PHE A O 1
ATOM 2949 N N . LEU A 1 377 ? -19.720 39.354 43.920 1.00 89.50 377 LEU A N 1
ATOM 2950 C CA . LEU A 1 377 ? -20.497 39.890 45.039 1.00 89.50 377 LEU A CA 1
ATOM 2951 C C . LEU A 1 377 ? -20.483 41.428 45.048 1.00 89.50 377 LEU A C 1
ATOM 2953 O O . LEU A 1 377 ? -21.538 42.044 45.168 1.00 89.50 377 LEU A O 1
ATOM 2957 N N . GLU A 1 378 ? -19.319 42.052 44.850 1.00 85.62 378 GLU A N 1
ATOM 2958 C CA . GLU A 1 378 ? -19.190 43.515 44.763 1.00 85.62 378 GLU A CA 1
ATOM 2959 C C . GLU A 1 378 ? -20.012 44.101 43.604 1.00 85.62 378 GLU A C 1
ATOM 2961 O O . GLU A 1 378 ? -20.607 45.172 43.740 1.00 85.62 378 GLU A O 1
ATOM 2966 N N . TYR A 1 379 ? -20.104 43.388 42.477 1.00 84.94 379 TYR A N 1
ATOM 2967 C CA . TYR A 1 379 ? -20.961 43.782 41.361 1.00 84.94 379 TYR A CA 1
ATOM 2968 C C . TYR A 1 379 ? -22.451 43.736 41.717 1.00 84.94 379 TYR A C 1
ATOM 2970 O O . TYR A 1 379 ? -23.155 44.707 41.442 1.00 84.94 379 TYR A O 1
ATOM 2978 N N . VAL A 1 380 ? -22.916 42.661 42.366 1.00 86.12 380 VAL A N 1
ATOM 2979 C CA . VAL A 1 380 ? -24.318 42.524 42.809 1.00 86.12 380 VAL A CA 1
ATOM 2980 C C . VAL A 1 380 ? -24.681 43.598 43.838 1.00 86.12 380 VAL A C 1
ATOM 2982 O O . VAL A 1 380 ? -25.761 44.172 43.766 1.00 86.12 380 VAL A O 1
ATOM 2985 N N . ILE A 1 381 ? -23.772 43.923 44.763 1.00 83.69 381 ILE A N 1
ATOM 2986 C CA . ILE A 1 381 ? -23.991 44.986 45.759 1.00 83.69 381 ILE A CA 1
ATOM 2987 C C . ILE A 1 381 ? -24.087 46.366 45.086 1.00 83.69 381 ILE A C 1
ATOM 2989 O O . ILE A 1 381 ? -24.895 47.203 45.494 1.00 83.69 381 ILE A O 1
ATOM 2993 N N . ARG A 1 382 ? -23.265 46.620 44.057 1.00 78.94 382 ARG A N 1
ATOM 2994 C CA . ARG A 1 382 ? -23.228 47.902 43.337 1.00 78.94 382 ARG A CA 1
ATOM 2995 C C . ARG A 1 382 ? -24.446 48.108 42.436 1.00 78.94 382 ARG A C 1
ATOM 2997 O O . ARG A 1 382 ? -24.937 49.232 42.340 1.00 78.94 382 ARG A O 1
ATOM 3004 N N . ASP A 1 383 ? -24.908 47.059 41.760 1.00 69.38 383 ASP A N 1
ATOM 3005 C CA . ASP A 1 383 ? -26.062 47.112 40.862 1.00 69.38 383 ASP A CA 1
ATOM 3006 C C . ASP A 1 383 ? -27.339 46.666 41.589 1.00 69.38 383 ASP A C 1
ATOM 3008 O O . ASP A 1 383 ? -27.793 45.532 41.463 1.00 69.38 383 ASP A O 1
ATOM 3012 N N . GLN A 1 384 ? -27.955 47.587 42.340 1.00 59.50 384 GLN A N 1
ATOM 3013 C CA . GLN A 1 384 ? -29.208 47.341 43.078 1.00 59.50 384 GLN A CA 1
ATOM 3014 C C . GLN A 1 384 ? -30.440 47.120 42.175 1.00 59.50 384 GLN A C 1
ATOM 3016 O O . GLN A 1 384 ? -31.580 47.097 42.652 1.00 59.50 384 GLN A O 1
ATOM 3021 N N . SER A 1 385 ? -30.263 46.976 40.858 1.00 62.34 385 SER A N 1
ATOM 3022 C CA . SER A 1 385 ? -31.357 46.643 39.955 1.00 62.34 385 SER A CA 1
ATOM 3023 C C . SER A 1 385 ? -31.699 45.149 40.052 1.00 62.34 385 SER A C 1
ATOM 3025 O O . SER A 1 385 ? -31.347 44.341 39.203 1.00 62.34 385 SER A O 1
ATOM 3027 N N . ASP A 1 386 ? -32.499 44.778 41.056 1.00 52.94 386 ASP A N 1
ATOM 3028 C CA . ASP A 1 386 ? -33.055 43.419 41.257 1.00 52.94 386 ASP A CA 1
ATOM 3029 C C . ASP A 1 386 ? -33.731 42.797 40.010 1.00 52.94 386 ASP A C 1
ATOM 3031 O O . ASP A 1 386 ? -34.038 41.603 39.971 1.00 52.94 386 ASP A O 1
ATOM 3035 N N . LYS A 1 387 ? -34.034 43.620 38.999 1.00 53.69 387 LYS A N 1
ATOM 3036 C CA . LYS A 1 387 ? -34.667 43.227 37.734 1.00 53.69 387 LYS A CA 1
ATOM 3037 C C . LYS A 1 387 ? -33.679 42.979 36.587 1.00 53.69 387 LYS A C 1
ATOM 3039 O O . LYS A 1 387 ? -34.128 42.616 35.505 1.00 53.69 387 LYS A O 1
ATOM 3044 N N . SER A 1 388 ? -32.381 43.202 36.780 1.00 68.81 388 SER A N 1
ATOM 3045 C CA . SER A 1 388 ? -31.366 43.011 35.742 1.00 68.81 388 SER A CA 1
ATOM 3046 C C . SER A 1 388 ? -31.085 41.522 35.535 1.00 68.81 388 SER A C 1
ATOM 3048 O O . SER A 1 388 ? -30.689 40.812 36.461 1.00 68.81 388 SER A O 1
ATOM 3050 N N . GLU A 1 389 ? -31.266 41.039 34.303 1.00 78.19 389 GLU A N 1
ATOM 3051 C CA . GLU A 1 389 ? -30.882 39.676 33.898 1.00 78.19 389 GLU A CA 1
ATOM 3052 C C . GLU A 1 389 ? -29.397 39.400 34.192 1.00 78.19 389 GLU A C 1
ATOM 3054 O O . GLU A 1 389 ? -29.017 38.272 34.503 1.00 78.19 389 GLU A O 1
ATOM 3059 N N . THR A 1 390 ? -28.570 40.448 34.181 1.00 82.62 390 THR A N 1
ATOM 3060 C CA . THR A 1 390 ? -27.143 40.409 34.507 1.00 82.62 390 THR A CA 1
ATOM 3061 C C . THR A 1 390 ? -26.891 40.081 35.979 1.00 82.62 390 THR A C 1
ATOM 3063 O O . THR A 1 390 ? -26.024 39.260 36.277 1.00 82.62 390 THR A O 1
ATOM 3066 N N . VAL A 1 391 ? -27.675 40.648 36.906 1.00 84.19 391 VAL A N 1
ATOM 3067 C CA . VAL A 1 391 ? -27.589 40.332 38.346 1.00 84.19 391 VAL A CA 1
ATOM 3068 C C . VAL A 1 391 ? -28.022 38.888 38.600 1.00 84.19 391 VAL A C 1
ATOM 3070 O O . VAL A 1 391 ? -27.329 38.155 39.305 1.00 84.19 391 VAL A O 1
ATOM 3073 N N . ALA A 1 392 ? -29.112 38.442 37.967 1.00 85.06 392 ALA A N 1
ATOM 3074 C CA . ALA A 1 392 ? -29.578 37.061 38.088 1.00 85.06 392 ALA A CA 1
ATOM 3075 C C . ALA A 1 392 ? -28.528 36.049 37.591 1.00 85.06 392 ALA A C 1
ATOM 3077 O O . ALA A 1 392 ? -28.231 35.083 38.295 1.00 85.06 392 ALA A O 1
ATOM 3078 N N . LEU A 1 393 ? -27.913 36.297 36.427 1.00 88.38 393 LEU A N 1
ATOM 3079 C CA . LEU A 1 393 ? -26.842 35.453 35.886 1.00 88.38 393 LEU A CA 1
ATOM 3080 C C . LEU A 1 393 ? -25.592 35.465 36.784 1.00 88.38 393 LEU A C 1
ATOM 3082 O O . LEU A 1 393 ? -24.979 34.422 37.012 1.00 88.38 393 LEU A O 1
ATOM 3086 N N . CYS A 1 394 ? -25.246 36.619 37.361 1.00 88.94 394 CYS A N 1
ATOM 3087 C CA . CYS A 1 394 ? -24.149 36.744 38.322 1.00 88.94 394 CYS A CA 1
ATOM 3088 C C . CYS A 1 394 ? -24.389 35.880 39.578 1.00 88.94 394 CYS A C 1
ATOM 3090 O O . CYS A 1 394 ? -23.524 35.089 39.968 1.00 88.94 394 CYS A O 1
ATOM 3092 N N . CYS A 1 395 ? -25.590 35.945 40.165 1.00 91.50 395 CYS A N 1
ATOM 3093 C CA . CYS A 1 395 ? -25.975 35.112 41.309 1.00 91.50 395 CYS A CA 1
ATOM 3094 C C . CYS A 1 395 ? -25.974 33.612 40.970 1.00 91.50 395 CYS A C 1
ATOM 3096 O O . CYS A 1 395 ? -25.538 32.807 41.795 1.00 91.50 395 CYS A O 1
ATOM 3098 N N . GLN A 1 396 ? -26.384 33.226 39.758 1.00 90.12 396 GLN A N 1
ATOM 3099 C CA . GLN A 1 396 ? -26.320 31.834 39.295 1.00 90.12 396 GLN A CA 1
ATOM 3100 C C . GLN A 1 396 ? -24.878 31.324 39.195 1.00 90.12 396 GLN A C 1
ATOM 3102 O O . GLN A 1 396 ? -24.582 30.221 39.667 1.00 90.12 396 GLN A O 1
ATOM 3107 N N . ILE A 1 397 ? -23.965 32.132 38.640 1.00 91.69 397 ILE A N 1
ATOM 3108 C CA . ILE A 1 397 ? -22.530 31.813 38.593 1.00 91.69 397 ILE A CA 1
ATOM 3109 C C . ILE A 1 397 ? -21.987 31.638 40.015 1.00 91.69 397 ILE A C 1
ATOM 3111 O O . ILE A 1 397 ? -21.332 30.628 40.295 1.00 91.69 397 ILE A O 1
ATOM 3115 N N . MET A 1 398 ? -22.295 32.565 40.930 1.00 94.19 398 MET A N 1
ATOM 3116 C CA . MET A 1 398 ? -21.877 32.477 42.334 1.00 94.19 398 MET A CA 1
ATOM 3117 C C . MET A 1 398 ? -22.406 31.208 43.009 1.00 94.19 398 MET A C 1
ATOM 3119 O O . MET A 1 398 ? -21.635 30.474 43.623 1.00 94.19 398 MET A O 1
ATOM 3123 N N . ALA A 1 399 ? -23.696 30.901 42.863 1.00 92.31 399 ALA A N 1
ATOM 3124 C CA . ALA A 1 399 ? -24.302 29.710 43.450 1.00 92.31 399 ALA A CA 1
ATOM 3125 C C . ALA A 1 399 ? -23.658 28.425 42.924 1.00 92.31 399 ALA A C 1
ATOM 3127 O O . ALA A 1 399 ? -23.341 27.529 43.708 1.00 92.31 399 ALA A O 1
ATOM 3128 N N . PHE A 1 400 ? -23.400 28.343 41.619 1.00 90.12 400 PHE A N 1
ATOM 3129 C CA . PHE A 1 400 ? -22.792 27.161 41.020 1.00 90.12 400 PHE A CA 1
ATOM 3130 C C . PHE A 1 400 ? -21.341 26.951 41.462 1.00 90.12 400 PHE A C 1
ATOM 3132 O O . PHE A 1 400 ? -20.923 25.819 41.718 1.00 90.12 400 PHE A O 1
ATOM 3139 N N . THR A 1 401 ? -20.570 28.036 41.540 1.00 90.38 401 THR A N 1
ATOM 3140 C CA . THR A 1 401 ? -19.132 27.989 41.837 1.00 90.38 401 THR A CA 1
ATOM 3141 C C . THR A 1 401 ? -18.826 28.017 43.335 1.00 90.38 401 THR A C 1
ATOM 3143 O O . THR A 1 401 ? -17.734 27.618 43.732 1.00 90.38 401 THR A O 1
ATOM 3146 N N . SER A 1 402 ? -19.796 28.375 44.186 1.00 91.38 402 SER A N 1
ATOM 3147 C CA . SER A 1 402 ? -19.653 28.400 45.653 1.00 91.38 402 SER A CA 1
ATOM 3148 C C . SER A 1 402 ? -19.255 27.058 46.278 1.00 91.38 402 SER A C 1
ATOM 3150 O O . SER A 1 402 ? -18.648 27.039 47.343 1.00 91.38 402 SER A O 1
ATOM 3152 N N . LYS A 1 403 ? -19.513 25.935 45.597 1.00 87.12 403 LYS A N 1
ATOM 3153 C CA . LYS A 1 403 ? -19.062 24.595 46.014 1.00 87.12 403 LYS A CA 1
ATOM 3154 C C . LYS A 1 403 ? -17.538 24.397 45.942 1.00 87.12 403 LYS A C 1
ATOM 3156 O O . LYS A 1 403 ? -17.031 23.424 46.496 1.00 87.12 403 LYS A O 1
ATOM 3161 N N . PHE A 1 404 ? -16.811 25.275 45.243 1.00 89.56 404 PHE A N 1
ATOM 3162 C CA . PHE A 1 404 ? -15.357 25.198 45.083 1.00 89.56 404 PHE A CA 1
ATOM 3163 C C . PHE A 1 404 ? -14.654 26.082 46.116 1.00 89.56 404 PHE A C 1
ATOM 3165 O O . PHE A 1 404 ? -14.734 27.311 46.084 1.00 89.56 404 PHE A O 1
ATOM 3172 N N . GLU A 1 405 ? -13.933 25.445 47.036 1.00 85.06 405 GLU A N 1
ATOM 3173 C CA . GLU A 1 405 ? -13.425 26.080 48.253 1.00 85.06 405 GLU A CA 1
ATOM 3174 C C . GLU A 1 405 ? -12.483 27.267 47.984 1.00 85.06 405 GLU A C 1
ATOM 3176 O O . GLU A 1 405 ? -12.609 28.313 48.630 1.00 85.06 405 GLU A O 1
ATOM 3181 N N . LYS A 1 406 ? -11.575 27.162 46.999 1.00 81.62 406 LYS A N 1
ATOM 3182 C CA . LYS A 1 406 ? -10.652 28.269 46.675 1.00 81.62 406 LYS A CA 1
ATOM 3183 C C . LYS A 1 406 ? -11.362 29.480 46.073 1.00 81.62 406 LYS A C 1
ATOM 3185 O O . LYS A 1 406 ? -10.918 30.605 46.293 1.00 81.62 406 LYS A O 1
ATOM 3190 N N . VAL A 1 407 ? -12.455 29.250 45.346 1.00 87.19 407 VAL A N 1
ATOM 3191 C CA . VAL A 1 407 ? -13.272 30.298 44.716 1.00 87.19 407 VAL A CA 1
ATOM 3192 C C . VAL A 1 407 ? -14.175 30.972 45.753 1.00 87.19 407 VAL A C 1
ATOM 3194 O O . VAL A 1 407 ? -14.353 32.188 45.702 1.00 87.19 407 VAL A O 1
ATOM 3197 N N . LEU A 1 408 ? -14.670 30.209 46.736 1.00 91.69 408 LEU A N 1
ATOM 3198 C CA . LEU A 1 408 ? -15.510 30.691 47.838 1.00 91.69 408 LEU A CA 1
ATOM 3199 C C . LEU A 1 408 ? -14.739 31.525 48.873 1.00 91.69 408 LEU A C 1
ATOM 3201 O O . LEU A 1 408 ? -15.256 32.527 49.362 1.00 91.69 408 LEU A O 1
ATOM 3205 N N . LYS A 1 409 ? -13.497 31.136 49.200 1.00 87.31 409 LYS A N 1
ATOM 3206 C CA . LYS A 1 409 ? -12.669 31.730 50.270 1.00 87.31 409 LYS A CA 1
ATOM 3207 C C . LYS A 1 409 ? -12.706 33.273 50.360 1.00 87.31 409 LYS A C 1
ATOM 3209 O O . LYS A 1 409 ? -12.786 33.756 51.490 1.00 87.31 409 LYS A O 1
ATOM 3214 N N . PRO A 1 410 ? -12.666 34.053 49.261 1.00 87.00 410 PRO A N 1
ATOM 3215 C CA . PRO A 1 410 ? -12.652 35.518 49.317 1.00 87.00 410 PRO A CA 1
ATOM 3216 C C . PRO A 1 410 ? -13.923 36.197 49.847 1.00 87.00 410 PRO A C 1
ATOM 3218 O O . PRO A 1 410 ? -13.840 37.378 50.157 1.00 87.00 410 PRO A O 1
ATOM 3221 N N . ILE A 1 411 ? -15.059 35.491 49.938 1.00 90.62 411 ILE A N 1
ATOM 3222 C CA . ILE A 1 411 ? -16.354 36.036 50.409 1.00 90.62 411 ILE A CA 1
ATOM 3223 C C . ILE A 1 411 ? -16.860 35.359 51.694 1.00 90.62 411 ILE A C 1
ATOM 3225 O O . ILE A 1 411 ? -18.055 35.337 51.974 1.00 90.62 411 ILE A O 1
ATOM 3229 N N . THR A 1 412 ? -15.964 34.719 52.448 1.00 88.06 412 THR A N 1
ATOM 3230 C CA . THR A 1 412 ? -16.322 33.939 53.654 1.00 88.06 412 THR A CA 1
ATOM 3231 C C . THR A 1 412 ? -16.292 34.752 54.947 1.00 88.06 412 THR A C 1
ATOM 3233 O O . THR A 1 412 ? -16.588 34.229 56.022 1.00 88.06 412 THR A O 1
ATOM 3236 N N . ASP A 1 413 ? -15.933 36.028 54.846 1.00 86.81 413 ASP A N 1
ATOM 3237 C CA . ASP A 1 413 ? -15.929 36.990 55.938 1.00 86.81 413 ASP A CA 1
ATOM 3238 C C . ASP A 1 413 ? -17.353 37.401 56.366 1.00 86.81 413 ASP A C 1
ATOM 3240 O O . ASP A 1 413 ? -18.341 37.203 55.655 1.00 86.81 413 ASP A O 1
ATOM 3244 N N . LYS A 1 414 ? -17.456 37.971 57.572 1.00 82.12 414 LYS A N 1
ATOM 3245 C CA . LYS A 1 414 ? -18.735 38.353 58.190 1.00 82.12 414 LYS A CA 1
ATOM 3246 C C . LYS A 1 414 ? -19.470 39.437 57.390 1.00 82.12 414 LYS A C 1
ATOM 3248 O O . LYS A 1 414 ? -20.695 39.418 57.357 1.00 82.12 414 LYS A O 1
ATOM 3253 N N . GLU A 1 415 ? -18.745 40.349 56.744 1.00 85.44 415 GLU A N 1
ATOM 3254 C CA . GLU A 1 415 ? -19.314 41.466 55.978 1.00 85.44 415 GLU A CA 1
ATOM 3255 C C . GLU A 1 415 ? -19.961 40.968 54.677 1.00 85.44 415 GLU A C 1
ATOM 3257 O O . GLU A 1 415 ? -21.115 41.297 54.391 1.00 85.44 415 GLU A O 1
ATOM 3262 N N . SER A 1 416 ? -19.287 40.066 53.959 1.00 89.25 416 SER A N 1
ATOM 3263 C CA . SER A 1 416 ? -19.839 39.373 52.789 1.00 89.25 416 SER A CA 1
ATOM 3264 C C . SER A 1 416 ? -21.074 38.537 53.142 1.00 89.25 416 SER A C 1
ATOM 3266 O O . SER A 1 416 ? -22.062 38.538 52.406 1.00 89.25 416 SER A O 1
ATOM 3268 N N . LEU A 1 417 ? -21.048 37.845 54.288 1.00 87.88 417 LEU A N 1
ATOM 3269 C CA . LEU A 1 417 ? -22.171 37.032 54.758 1.00 87.88 417 LEU A CA 1
ATOM 3270 C C . LEU A 1 417 ? -23.392 37.897 55.108 1.00 87.88 417 LEU A C 1
ATOM 3272 O O . LEU A 1 417 ? -24.497 37.562 54.684 1.00 87.88 417 LEU A O 1
ATOM 3276 N N . ILE A 1 418 ? -23.204 39.021 55.811 1.00 85.88 418 ILE A N 1
ATOM 3277 C CA . ILE A 1 418 ? -24.275 39.999 56.079 1.00 85.88 418 ILE A CA 1
ATOM 3278 C C . ILE A 1 418 ? -24.836 40.543 54.760 1.00 85.88 418 ILE A C 1
ATOM 3280 O O . ILE A 1 418 ? -26.046 40.500 54.560 1.00 85.88 418 ILE A O 1
ATOM 3284 N N . SER A 1 419 ? -23.966 40.945 53.828 1.00 87.88 419 SER A N 1
ATOM 3285 C CA . SER A 1 419 ? -24.375 41.456 52.510 1.00 87.88 419 SER A CA 1
ATOM 3286 C C . SER A 1 419 ? -25.239 40.453 51.733 1.00 87.88 419 SER A C 1
ATOM 3288 O O . SER A 1 419 ? -26.222 40.826 51.100 1.00 87.88 419 SER A O 1
ATOM 3290 N N . LEU A 1 420 ? -24.909 39.158 51.795 1.00 90.44 420 LEU A N 1
ATOM 3291 C CA . LEU A 1 420 ? -25.696 38.101 51.150 1.00 90.44 420 LEU A CA 1
ATOM 3292 C C . LEU A 1 420 ? -27.064 37.891 51.804 1.00 90.44 420 LEU A C 1
ATOM 3294 O O . LEU A 1 420 ? -28.041 37.646 51.094 1.00 90.44 420 LEU A O 1
ATOM 3298 N N . PHE A 1 421 ? -27.143 37.975 53.134 1.00 88.06 421 PHE A N 1
ATOM 3299 C CA . PHE A 1 421 ? -28.423 37.948 53.837 1.00 88.06 421 PHE A CA 1
ATOM 3300 C C . PHE A 1 421 ? -29.274 39.168 53.468 1.00 88.06 421 PHE A C 1
ATOM 3302 O O . PHE A 1 421 ? -30.447 38.999 53.144 1.00 88.06 421 PHE A O 1
ATOM 3309 N N . ASP A 1 422 ? -28.678 40.358 53.394 1.00 84.44 422 ASP A N 1
ATOM 3310 C CA . ASP A 1 422 ? -29.372 41.572 52.956 1.00 84.44 422 ASP A CA 1
ATOM 3311 C C . ASP A 1 422 ? -29.925 41.431 51.530 1.00 84.44 422 ASP A C 1
ATOM 3313 O O . ASP A 1 422 ? -31.091 41.759 51.295 1.00 84.44 422 ASP A O 1
ATOM 3317 N N . ILE A 1 423 ? -29.157 40.866 50.589 1.00 85.38 423 ILE A N 1
ATOM 3318 C CA . ILE A 1 423 ? -29.638 40.563 49.226 1.00 85.38 423 ILE A CA 1
ATOM 3319 C C . ILE A 1 423 ? -30.802 39.556 49.266 1.00 85.38 423 ILE A C 1
ATOM 3321 O O . ILE A 1 423 ? -31.812 39.737 48.585 1.00 85.38 423 ILE A O 1
ATOM 3325 N N . LEU A 1 424 ? -30.704 38.510 50.091 1.00 84.06 424 LEU A N 1
ATOM 3326 C CA . LEU A 1 424 ? -31.740 37.481 50.236 1.00 84.06 424 LEU A CA 1
ATOM 3327 C C . LEU A 1 424 ? -33.072 38.056 50.758 1.00 84.06 424 LEU A C 1
ATOM 3329 O O . LEU A 1 424 ? -34.142 37.626 50.311 1.00 84.06 424 LEU A O 1
ATOM 3333 N N . TYR A 1 425 ? -33.017 39.053 51.647 1.00 80.25 425 TYR A N 1
ATOM 3334 C CA . TYR A 1 425 ? -34.201 39.749 52.164 1.00 80.25 425 TYR A CA 1
ATOM 3335 C C . TYR A 1 425 ? -34.757 40.796 51.199 1.00 80.25 425 TYR A C 1
ATOM 3337 O O . TYR A 1 425 ? -35.974 40.905 51.046 1.00 80.25 425 TYR A O 1
ATOM 3345 N N . THR A 1 426 ? -33.883 41.588 50.576 1.00 79.12 426 THR A N 1
ATOM 3346 C CA . THR A 1 426 ? -34.284 42.724 49.731 1.00 79.12 426 THR A CA 1
ATOM 3347 C C . THR A 1 426 ? -34.777 42.282 48.358 1.00 79.12 426 THR A C 1
ATOM 3349 O O . THR A 1 426 ? -35.688 42.912 47.810 1.00 79.12 426 THR A O 1
ATOM 3352 N N . SER A 1 427 ? -34.262 41.163 47.837 1.00 81.19 427 SER A N 1
ATOM 3353 C CA . SER A 1 427 ? -34.557 40.752 46.471 1.00 81.19 427 SER A CA 1
ATOM 3354 C C . SER A 1 427 ? -35.988 40.251 46.287 1.00 81.19 427 SER A C 1
ATOM 3356 O O . SER A 1 427 ? -36.460 39.312 46.941 1.00 81.19 427 SER A O 1
ATOM 3358 N N . LYS A 1 428 ? -36.689 40.837 45.312 1.00 77.00 428 LYS A N 1
ATOM 3359 C CA . LYS A 1 428 ? -38.015 40.366 44.866 1.00 77.00 428 LYS A CA 1
ATOM 3360 C C . LYS A 1 428 ? -37.937 39.165 43.920 1.00 77.00 428 LYS A C 1
ATOM 3362 O O . LYS A 1 428 ? -38.963 38.527 43.678 1.00 77.00 428 LYS A O 1
ATOM 3367 N N . ASN A 1 429 ? -36.757 38.859 43.377 1.00 81.25 429 ASN A N 1
ATOM 3368 C CA . ASN A 1 429 ? -36.565 37.779 42.416 1.00 81.25 429 ASN A CA 1
ATOM 3369 C C . ASN A 1 429 ? -36.314 36.448 43.141 1.00 81.25 429 ASN A C 1
ATOM 3371 O O . ASN A 1 429 ? -35.296 36.263 43.804 1.00 81.25 429 ASN A O 1
ATOM 3375 N N . GLN A 1 430 ? -37.232 35.492 42.979 1.00 79.00 430 GLN A N 1
ATOM 3376 C CA . GLN A 1 430 ? -37.129 34.183 43.627 1.00 79.00 430 GLN A CA 1
ATOM 3377 C C . GLN A 1 430 ? -35.873 33.401 43.204 1.00 79.00 430 GLN A C 1
ATOM 3379 O O . GLN A 1 430 ? -35.312 32.693 44.037 1.00 79.00 430 GLN A O 1
ATOM 3384 N N . SER A 1 431 ? -35.401 33.538 41.957 1.00 79.44 431 SER A N 1
ATOM 3385 C CA . SER A 1 431 ? -34.159 32.880 41.513 1.00 79.44 431 SER A CA 1
ATOM 3386 C C . SER A 1 431 ? -32.962 33.416 42.288 1.00 79.44 431 SER A C 1
ATOM 3388 O O . SER A 1 431 ? -32.180 32.636 42.820 1.00 79.44 431 SER A O 1
ATOM 3390 N N . VAL A 1 432 ? -32.870 34.742 42.425 1.00 85.31 432 VAL A N 1
ATOM 3391 C CA . VAL A 1 432 ? -31.800 35.402 43.185 1.00 85.31 432 VAL A CA 1
ATOM 3392 C C . VAL A 1 432 ? -31.851 34.975 44.652 1.00 85.31 432 VAL A C 1
ATOM 3394 O O . VAL A 1 432 ? -30.828 34.587 45.203 1.00 85.31 432 VAL A O 1
ATOM 3397 N N . GLN A 1 433 ? -33.041 34.929 45.263 1.00 85.81 433 GLN A N 1
ATOM 3398 C CA . GLN A 1 433 ? -33.208 34.448 46.643 1.00 85.81 433 GLN A CA 1
ATOM 3399 C C . GLN A 1 433 ? -32.705 33.010 46.828 1.00 85.81 433 GLN A C 1
ATOM 3401 O O . GLN A 1 433 ? -31.998 32.718 47.793 1.00 85.81 433 GLN A O 1
ATOM 3406 N N . VAL A 1 434 ? -33.051 32.106 45.907 1.00 85.38 434 VAL A N 1
ATOM 3407 C CA . VAL A 1 434 ? -32.611 30.702 45.942 1.00 85.38 434 VAL A CA 1
ATOM 3408 C C . VAL A 1 434 ? -31.098 30.591 45.749 1.00 85.38 434 VAL A C 1
ATOM 3410 O O . VAL A 1 434 ? -30.439 29.834 46.463 1.00 85.38 434 VAL A O 1
ATOM 3413 N N . ASP A 1 435 ? -30.533 31.339 44.807 1.00 90.38 435 ASP A N 1
ATOM 3414 C CA . ASP A 1 435 ? -29.108 31.281 44.495 1.00 90.38 435 ASP A CA 1
ATOM 3415 C C . ASP A 1 435 ? -28.258 31.900 45.614 1.00 90.38 435 ASP A C 1
ATOM 3417 O O . ASP A 1 435 ? -27.291 31.278 46.058 1.00 90.38 435 ASP A O 1
ATOM 3421 N N . CYS A 1 436 ? -28.683 33.025 46.194 1.00 89.69 436 CYS A N 1
ATOM 3422 C CA . CYS A 1 436 ? -28.079 33.587 47.403 1.00 89.69 436 CYS A CA 1
ATOM 3423 C C . CYS A 1 436 ? -28.159 32.617 48.591 1.00 89.69 436 CYS A C 1
ATOM 3425 O O . CYS A 1 436 ? -27.159 32.426 49.286 1.00 89.69 436 CYS A O 1
ATOM 3427 N N . ALA A 1 437 ? -29.294 31.936 48.795 1.00 89.06 437 ALA A N 1
ATOM 3428 C CA . ALA A 1 437 ? -29.439 30.946 49.865 1.00 89.06 437 ALA A CA 1
ATOM 3429 C C . ALA A 1 437 ? -28.429 29.790 49.726 1.00 89.06 437 ALA A C 1
ATOM 3431 O O . ALA A 1 437 ? -27.835 29.351 50.716 1.00 89.06 437 ALA A O 1
ATOM 3432 N N . LYS A 1 438 ? -28.177 29.320 48.495 1.00 91.06 438 LYS A N 1
ATOM 3433 C CA . LYS A 1 438 ? -27.157 28.290 48.229 1.00 91.06 438 LYS A CA 1
ATOM 3434 C C . LYS A 1 438 ? -25.755 28.781 48.586 1.00 91.06 438 LYS A C 1
ATOM 3436 O O . LYS A 1 438 ? -25.023 28.040 49.240 1.00 91.06 438 LYS A O 1
ATOM 3441 N N . VAL A 1 439 ? -25.402 30.013 48.208 1.00 93.19 439 VAL A N 1
ATOM 3442 C CA . VAL A 1 439 ? -24.090 30.602 48.527 1.00 93.19 439 VAL A CA 1
ATOM 3443 C C . VAL A 1 439 ? -23.909 30.720 50.042 1.00 93.19 439 VAL A C 1
ATOM 3445 O O . VAL A 1 439 ? -22.904 30.250 50.570 1.00 93.19 439 VAL A O 1
ATOM 3448 N N . ILE A 1 440 ? -24.905 31.254 50.761 1.00 91.69 440 ILE A N 1
ATOM 3449 C CA . ILE A 1 440 ? -24.878 31.366 52.230 1.00 91.69 440 ILE A CA 1
ATOM 3450 C C . ILE A 1 440 ? -24.666 29.994 52.871 1.00 91.69 440 ILE A C 1
ATOM 3452 O O . ILE A 1 440 ? -23.818 29.841 53.751 1.00 91.69 440 ILE A O 1
ATOM 3456 N N . LYS A 1 441 ? -25.395 28.973 52.407 1.00 89.50 441 LYS A N 1
ATOM 3457 C CA . LYS A 1 441 ? -25.247 27.599 52.898 1.00 89.50 441 LYS A CA 1
ATOM 3458 C C . LYS A 1 441 ? -23.804 27.102 52.748 1.00 89.50 441 LYS A C 1
ATOM 3460 O O . LYS A 1 441 ? -23.273 26.533 53.699 1.00 89.50 441 LYS A O 1
ATOM 3465 N N . GLU A 1 442 ? -23.168 27.312 51.594 1.00 90.62 442 GLU A N 1
ATOM 3466 C CA . GLU A 1 442 ? -21.771 26.900 51.381 1.00 90.62 442 GLU A CA 1
ATOM 3467 C C . GLU A 1 442 ? -20.783 27.698 52.249 1.00 90.62 442 GLU A C 1
ATOM 3469 O O . GLU A 1 442 ? -19.849 27.110 52.796 1.00 90.62 442 GLU A O 1
ATOM 3474 N N . ILE A 1 443 ? -21.019 28.995 52.485 1.00 89.50 443 ILE A N 1
ATOM 3475 C CA . ILE A 1 443 ? -20.196 29.796 53.413 1.00 89.50 443 ILE A CA 1
ATOM 3476 C C . ILE A 1 443 ? -20.301 29.258 54.844 1.00 89.50 443 ILE A C 1
ATOM 3478 O O . ILE A 1 443 ? -19.281 29.091 55.514 1.00 89.50 443 ILE A O 1
ATOM 3482 N N . LEU A 1 444 ? -21.509 28.932 55.317 1.00 86.00 444 LEU A N 1
ATOM 3483 C CA . LEU A 1 444 ? -21.703 28.347 56.650 1.00 86.00 444 LEU A CA 1
ATOM 3484 C C . LEU A 1 444 ? -20.995 26.991 56.778 1.00 86.00 444 LEU A C 1
ATOM 3486 O O . LEU A 1 444 ? -20.355 26.708 57.795 1.00 86.00 444 LEU A O 1
ATOM 3490 N N . VAL A 1 445 ? -21.061 26.160 55.733 1.00 84.25 445 VAL A N 1
ATOM 3491 C CA . VAL A 1 445 ? -20.329 24.886 55.670 1.00 84.25 445 VAL A CA 1
ATOM 3492 C C . VAL A 1 445 ? -18.820 25.123 55.719 1.00 84.25 445 VAL A C 1
ATOM 3494 O O . VAL A 1 445 ? -18.130 24.449 56.479 1.00 84.25 445 VAL A O 1
ATOM 3497 N N . TYR A 1 446 ? -18.299 26.096 54.979 1.00 85.25 446 TYR A N 1
ATOM 3498 C CA . TYR A 1 446 ? -16.877 26.424 54.996 1.00 85.25 446 TYR A CA 1
ATOM 3499 C C . TYR A 1 446 ? -16.407 26.953 56.360 1.00 85.25 446 TYR A C 1
ATOM 3501 O O . TYR A 1 446 ? -15.427 26.452 56.909 1.00 85.25 446 TYR A O 1
ATOM 3509 N N . ASN A 1 447 ? -17.133 27.899 56.958 1.00 82.44 447 ASN A N 1
ATOM 3510 C CA . ASN A 1 447 ? -16.753 28.508 58.236 1.00 82.44 447 ASN A CA 1
ATOM 3511 C C . ASN A 1 447 ? -16.763 27.494 59.387 1.00 82.44 447 ASN A C 1
ATOM 3513 O O . ASN A 1 447 ? -15.849 27.475 60.207 1.00 82.44 447 ASN A O 1
ATOM 3517 N N . SER A 1 448 ? -17.722 26.569 59.390 1.00 75.12 448 SER A N 1
ATOM 3518 C CA . SER A 1 448 ? -17.765 25.485 60.380 1.00 75.12 448 SER A CA 1
ATOM 3519 C C . SER A 1 448 ? -16.610 24.472 60.279 1.00 75.12 448 SER A C 1
ATOM 3521 O O . SER A 1 448 ? -16.322 23.797 61.262 1.00 75.12 448 SER A O 1
ATOM 3523 N N . LYS A 1 449 ? -15.919 24.366 59.132 1.00 76.50 449 LYS A N 1
ATOM 3524 C CA . LYS A 1 449 ? -14.705 23.535 58.994 1.00 76.50 449 LYS A CA 1
ATOM 3525 C C . LYS A 1 449 ? -13.451 24.203 59.577 1.00 76.50 449 LYS A C 1
ATOM 3527 O O . LYS A 1 449 ? -12.447 23.524 59.762 1.00 76.50 449 LYS A O 1
ATOM 3532 N N . LYS A 1 450 ? -13.481 25.521 59.819 1.00 62.25 450 LYS A N 1
ATOM 3533 C CA . LYS A 1 450 ? -12.302 26.340 60.146 1.00 62.25 450 LYS A CA 1
ATOM 3534 C C . LYS A 1 450 ? -12.083 26.632 61.627 1.00 62.25 450 LYS A C 1
ATOM 3536 O O . LYS A 1 450 ? -11.013 27.144 61.955 1.00 62.25 450 LYS A O 1
ATOM 3541 N N . SER A 1 451 ? -13.039 26.340 62.510 1.00 42.94 451 SER A N 1
ATOM 3542 C CA . SER A 1 451 ? -12.789 26.500 63.946 1.00 42.94 451 SER A CA 1
ATOM 3543 C C . SER A 1 451 ? -11.602 25.621 64.362 1.00 42.94 451 SER A C 1
ATOM 3545 O O . SER A 1 451 ? -11.582 24.433 64.032 1.00 42.94 451 SER A O 1
ATOM 3547 N N . PRO A 1 452 ? -10.579 26.205 65.014 1.00 36.34 452 PRO A N 1
ATOM 3548 C CA . PRO A 1 452 ? -9.278 25.583 65.181 1.00 36.34 452 PRO A CA 1
ATOM 3549 C C . PRO A 1 452 ? -9.399 24.371 66.097 1.00 36.34 452 PRO A C 1
ATOM 3551 O O . PRO A 1 452 ? -9.678 24.491 67.289 1.00 36.34 452 PRO A O 1
ATOM 3554 N N . VAL A 1 453 ? -9.157 23.194 65.525 1.00 32.53 453 VAL A N 1
ATOM 3555 C CA . VAL A 1 453 ? -8.876 21.976 66.278 1.00 32.53 453 VAL A CA 1
ATOM 3556 C C . VAL A 1 453 ? -7.580 22.229 67.038 1.00 32.53 453 VAL A C 1
ATOM 3558 O O . VAL A 1 453 ? -6.495 22.238 66.455 1.00 32.53 453 VAL A O 1
ATOM 3561 N N . GLY A 1 454 ? -7.718 22.493 68.338 1.00 30.05 454 GLY A N 1
ATOM 3562 C CA . GLY A 1 454 ? -6.618 22.495 69.285 1.00 30.05 454 GLY A CA 1
ATOM 3563 C C . GLY A 1 454 ? -5.835 21.200 69.125 1.00 30.05 454 GLY A C 1
ATOM 3564 O O . GLY A 1 454 ? -6.340 20.102 69.349 1.00 30.05 454 GLY A O 1
ATOM 3565 N N . THR A 1 455 ? -4.602 21.349 68.671 1.00 25.64 455 THR A N 1
ATOM 3566 C CA . THR A 1 455 ? -3.602 20.298 68.610 1.00 25.64 455 THR A CA 1
ATOM 3567 C C . THR A 1 455 ? -3.354 19.772 70.016 1.00 25.64 455 THR A C 1
ATOM 3569 O O . THR A 1 455 ? -2.792 20.489 70.835 1.00 25.64 455 THR A O 1
ATOM 3572 N N . ASN A 1 456 ? -3.757 18.533 70.283 1.00 25.03 456 ASN A N 1
ATOM 3573 C CA . ASN A 1 456 ? -2.992 17.591 71.095 1.00 25.03 456 ASN A CA 1
ATOM 3574 C C . ASN A 1 456 ? -3.418 16.164 70.729 1.00 25.03 456 ASN A C 1
ATOM 3576 O O . ASN A 1 456 ? -4.416 15.627 71.191 1.00 25.03 456 ASN A O 1
ATOM 3580 N N . THR A 1 457 ? -2.652 15.629 69.779 1.00 24.78 457 THR A N 1
ATOM 3581 C CA . THR A 1 457 ? -2.066 14.283 69.763 1.00 24.78 457 THR A CA 1
ATOM 3582 C C . THR A 1 457 ? -2.807 13.134 70.457 1.00 24.78 457 THR A C 1
ATOM 3584 O O . THR A 1 457 ? -2.841 13.028 71.678 1.00 24.78 457 THR A O 1
ATOM 3587 N N . SER A 1 458 ? -3.174 12.181 69.592 1.00 22.47 458 SER A N 1
ATOM 3588 C CA . SER A 1 458 ? -3.072 10.723 69.752 1.00 22.47 458 SER A CA 1
ATOM 3589 C C . SER A 1 458 ? -3.940 10.026 70.804 1.00 22.47 458 SER A C 1
ATOM 3591 O O . SER A 1 458 ? -3.630 10.024 71.986 1.00 22.47 458 SER A O 1
ATOM 3593 N N . ASN A 1 459 ? -4.918 9.280 70.275 1.00 21.84 459 ASN A N 1
ATOM 3594 C CA . ASN A 1 459 ? -5.214 7.882 70.604 1.00 21.84 459 ASN A CA 1
ATOM 3595 C C . ASN A 1 459 ? -5.256 7.507 72.095 1.00 21.84 459 ASN A C 1
ATOM 3597 O O . ASN A 1 459 ? -4.239 7.142 72.666 1.00 21.84 459 ASN A O 1
ATOM 3601 N N . GLN A 1 460 ? -6.455 7.375 72.659 1.00 22.19 460 GLN A N 1
ATOM 3602 C CA . GLN A 1 460 ? -7.090 6.064 72.853 1.00 22.19 460 GLN A CA 1
ATOM 3603 C C . GLN A 1 460 ? -8.401 6.219 73.628 1.00 22.19 460 GLN A C 1
ATOM 3605 O O . GLN A 1 460 ? -8.498 6.886 74.652 1.00 22.19 460 GLN A O 1
ATOM 3610 N N . SER A 1 461 ? -9.410 5.560 73.079 1.00 21.02 461 SER A N 1
ATOM 3611 C CA . SER A 1 461 ? -10.687 5.205 73.675 1.00 21.02 461 SER A CA 1
ATOM 3612 C C . SER A 1 461 ? -10.558 4.669 75.100 1.00 21.02 461 SER A C 1
ATOM 3614 O O . SER A 1 461 ? -10.007 3.585 75.257 1.00 21.02 461 SER A O 1
ATOM 3616 N N . ILE A 1 462 ? -11.178 5.322 76.085 1.00 21.08 462 ILE A N 1
ATOM 3617 C CA . ILE A 1 462 ? -11.877 4.632 77.179 1.00 21.08 462 ILE A CA 1
ATOM 3618 C C . ILE A 1 462 ? -13.137 5.440 77.516 1.00 21.08 462 ILE A C 1
ATOM 3620 O O . ILE A 1 462 ? -13.074 6.560 78.016 1.00 21.08 462 ILE A O 1
ATOM 3624 N N . ASN A 1 463 ? -14.280 4.827 77.198 1.00 22.17 463 ASN A N 1
ATOM 3625 C CA . ASN A 1 463 ? -15.590 5.087 77.785 1.00 22.17 463 ASN A CA 1
ATOM 3626 C C . ASN A 1 463 ? -15.475 5.295 79.296 1.00 22.17 463 ASN A C 1
ATOM 3628 O O . ASN A 1 463 ? -14.933 4.427 79.969 1.00 22.17 463 ASN A O 1
ATOM 3632 N N . ASN A 1 464 ? -16.106 6.335 79.834 1.00 22.94 464 ASN A N 1
ATOM 3633 C CA . ASN A 1 464 ? -16.888 6.152 81.050 1.00 22.94 464 ASN A CA 1
ATOM 3634 C C . ASN A 1 464 ? -17.925 7.261 81.202 1.00 22.94 464 ASN A C 1
ATOM 3636 O O . ASN A 1 464 ? -17.613 8.428 81.430 1.00 22.94 464 ASN A O 1
ATOM 3640 N N . ASN A 1 465 ? -19.178 6.824 81.102 1.00 22.52 465 ASN A N 1
ATOM 3641 C CA . ASN A 1 465 ? -20.324 7.464 81.715 1.00 22.52 465 ASN A CA 1
ATOM 3642 C C . ASN A 1 465 ? -20.023 7.717 83.194 1.00 22.52 465 ASN A C 1
ATOM 3644 O O . ASN A 1 465 ? -19.614 6.797 83.896 1.00 22.52 465 ASN A O 1
ATOM 3648 N N . ASN A 1 466 ? -20.284 8.934 83.662 1.00 23.08 466 ASN A N 1
ATOM 3649 C CA . ASN A 1 466 ? -20.961 9.135 84.937 1.00 23.08 466 ASN A CA 1
ATOM 3650 C C . ASN A 1 466 ? -21.571 10.536 84.981 1.00 23.08 466 ASN A C 1
ATOM 3652 O O . ASN A 1 466 ? -20.917 11.551 85.202 1.00 23.08 466 ASN A O 1
ATOM 3656 N N . THR A 1 467 ? -22.874 10.532 84.738 1.00 22.27 467 THR A N 1
ATOM 3657 C CA . THR A 1 467 ? -23.855 11.536 85.118 1.00 22.27 467 THR A CA 1
ATOM 3658 C C . THR A 1 467 ? -23.956 11.646 86.638 1.00 22.27 467 THR A C 1
ATOM 3660 O O . THR A 1 467 ? -24.284 10.659 87.294 1.00 22.27 467 THR A O 1
ATOM 3663 N N . SER A 1 468 ? -23.799 12.855 87.176 1.00 21.58 468 SER A N 1
ATOM 3664 C CA . SER A 1 468 ? -24.426 13.257 88.442 1.00 21.58 468 SER A CA 1
ATOM 3665 C C . SER A 1 468 ? -24.391 14.782 88.622 1.00 21.58 468 SER A C 1
ATOM 3667 O O . SER A 1 468 ? -23.357 15.348 88.955 1.00 21.58 468 SER A O 1
ATOM 3669 N N . THR A 1 469 ? -25.554 15.403 88.383 1.00 22.08 469 THR A N 1
ATOM 3670 C CA . THR A 1 469 ? -26.253 16.384 89.248 1.00 22.08 469 THR A CA 1
ATOM 3671 C C . THR A 1 469 ? -25.468 17.480 89.985 1.00 22.08 469 THR A C 1
ATOM 3673 O O . THR A 1 469 ? -24.669 17.162 90.860 1.00 22.08 469 THR A O 1
ATOM 3676 N N . THR A 1 470 ? -25.858 18.751 89.770 1.00 22.59 470 THR A N 1
ATOM 3677 C CA . THR A 1 470 ? -26.218 19.798 90.782 1.00 22.59 470 THR A CA 1
ATOM 3678 C C . THR A 1 470 ? -26.415 21.162 90.071 1.00 22.59 470 THR A C 1
ATOM 3680 O O . THR A 1 470 ? -25.510 21.646 89.409 1.00 22.59 470 THR A O 1
ATOM 3683 N N . THR A 1 471 ? -27.644 21.671 89.874 1.00 21.05 471 THR A N 1
ATOM 3684 C CA . THR A 1 471 ? -28.406 22.659 90.695 1.00 21.05 471 THR A CA 1
ATOM 3685 C C . THR A 1 471 ? -27.662 23.928 91.128 1.00 21.05 471 THR A C 1
ATOM 3687 O O . THR A 1 471 ? -26.747 23.790 91.927 1.00 21.05 471 THR A O 1
ATOM 3690 N N . THR A 1 472 ? -28.160 25.112 90.701 1.00 23.03 472 THR A N 1
ATOM 3691 C CA . THR A 1 472 ? -28.506 26.353 91.476 1.00 23.03 472 THR A CA 1
ATOM 3692 C C . THR A 1 472 ? -28.629 27.562 90.513 1.00 23.03 472 THR A C 1
ATOM 3694 O O . THR A 1 472 ? -27.690 27.822 89.773 1.00 23.03 472 THR A O 1
ATOM 3697 N N . THR A 1 473 ? -29.816 28.169 90.293 1.00 20.59 473 THR A N 1
ATOM 3698 C CA . THR A 1 473 ? -30.330 29.445 90.894 1.00 20.59 473 THR A CA 1
ATOM 3699 C C . THR A 1 473 ? -29.344 30.629 90.758 1.00 20.59 473 THR A C 1
ATOM 3701 O O . THR A 1 473 ? -28.201 30.470 91.148 1.00 20.59 473 THR A O 1
ATOM 3704 N N . SER A 1 474 ? -29.641 31.847 90.275 1.00 21.22 474 SER A N 1
ATOM 3705 C CA . SER A 1 474 ? -30.812 32.723 90.467 1.00 21.22 474 SER A CA 1
ATOM 3706 C C . SER A 1 474 ? -30.590 34.112 89.802 1.00 21.22 474 SER A C 1
ATOM 3708 O O . SER A 1 474 ? -29.488 34.640 89.866 1.00 21.22 474 SER A O 1
ATOM 3710 N N . THR A 1 475 ? -31.674 34.708 89.278 1.00 21.33 475 THR A N 1
ATOM 3711 C CA . THR A 1 475 ? -32.118 36.130 89.389 1.00 21.33 475 THR A CA 1
ATOM 3712 C C . THR A 1 475 ? -31.304 37.358 88.899 1.00 21.33 475 THR A C 1
ATOM 3714 O O . THR A 1 475 ? -30.153 37.575 89.255 1.00 21.33 475 THR A O 1
ATOM 3717 N N . THR A 1 476 ? -32.090 38.281 88.300 1.00 22.28 476 THR A N 1
ATOM 3718 C CA . THR A 1 476 ? -32.176 39.760 88.500 1.00 22.28 476 THR A CA 1
ATOM 3719 C C . THR A 1 476 ? -31.408 40.775 87.615 1.00 22.28 476 THR A C 1
ATOM 3721 O O . THR A 1 476 ? -30.243 41.066 87.831 1.00 22.28 476 THR A O 1
ATOM 3724 N N . THR A 1 477 ? -32.193 41.411 86.721 1.00 21.70 477 THR A N 1
ATOM 3725 C CA . THR A 1 477 ? -32.480 42.869 86.566 1.00 21.70 477 THR A CA 1
ATOM 3726 C C . THR A 1 477 ? -31.470 43.902 86.014 1.00 21.70 477 THR A C 1
ATOM 3728 O O . THR A 1 477 ? -30.417 44.156 86.581 1.00 21.70 477 THR A O 1
ATOM 3731 N N . THR A 1 478 ? -32.007 44.655 85.030 1.00 22.20 478 THR A N 1
ATOM 3732 C CA . THR A 1 478 ? -32.026 46.135 84.842 1.00 22.20 478 THR A CA 1
ATOM 3733 C C . THR A 1 478 ? -30.859 46.904 84.190 1.00 22.20 478 THR A C 1
ATOM 3735 O O . THR A 1 478 ? -29.825 47.136 84.794 1.00 22.20 478 THR A O 1
ATOM 3738 N N . THR A 1 479 ? -31.172 47.422 82.986 1.00 22.84 479 THR A N 1
ATOM 3739 C CA . THR A 1 479 ? -31.036 48.815 82.474 1.00 22.84 479 THR A CA 1
ATOM 3740 C C . THR A 1 479 ? -29.712 49.592 82.590 1.00 22.84 479 THR A C 1
ATOM 3742 O O . THR A 1 479 ? -29.313 49.945 83.691 1.00 22.84 479 THR A O 1
ATOM 3745 N N . ALA A 1 480 ? -29.189 50.072 81.446 1.00 24.02 480 ALA A N 1
ATOM 3746 C CA . ALA A 1 480 ? -29.159 51.499 81.041 1.00 24.02 480 ALA A CA 1
ATOM 3747 C C . ALA A 1 480 ? -27.972 51.871 80.110 1.00 24.02 480 ALA A C 1
ATOM 3749 O O . ALA A 1 480 ? -26.811 51.725 80.459 1.00 24.02 480 ALA A O 1
ATOM 3750 N N . ALA A 1 481 ? -28.337 52.378 78.927 1.00 22.73 481 ALA A N 1
ATOM 3751 C CA . ALA A 1 481 ? -27.817 53.526 78.166 1.00 22.73 481 ALA A CA 1
ATOM 3752 C C . ALA A 1 481 ? -26.334 54.007 78.221 1.00 22.73 481 ALA A C 1
ATOM 3754 O O . ALA A 1 481 ? -25.845 54.466 79.245 1.00 22.73 481 ALA A O 1
ATOM 3755 N N . ALA A 1 482 ? -25.798 54.167 76.995 1.00 23.83 482 ALA A N 1
ATOM 3756 C CA . ALA A 1 482 ? -25.164 55.374 76.418 1.00 23.83 482 ALA A CA 1
ATOM 3757 C C . ALA A 1 482 ? -23.620 55.536 76.325 1.00 23.83 482 ALA A C 1
ATOM 3759 O O . ALA A 1 482 ? -22.889 55.583 77.306 1.00 23.83 482 ALA A O 1
ATOM 3760 N N . THR A 1 483 ? -23.222 55.848 75.074 1.00 23.62 483 THR A N 1
ATOM 3761 C CA . THR A 1 483 ? -22.176 56.789 74.587 1.00 23.62 483 THR A CA 1
ATOM 3762 C C . THR A 1 483 ? -20.673 56.432 74.586 1.00 23.62 483 THR A C 1
ATOM 3764 O O . THR A 1 483 ? -19.977 56.548 75.582 1.00 23.62 483 THR A O 1
ATOM 3767 N N . THR A 1 484 ? -20.183 56.138 73.366 1.00 24.81 484 THR A N 1
ATOM 3768 C CA . THR A 1 484 ? -19.011 56.715 72.644 1.00 24.81 484 THR A CA 1
ATOM 3769 C C . THR A 1 484 ? -17.725 57.103 73.397 1.00 24.81 484 THR A C 1
ATOM 3771 O O . THR A 1 484 ? -17.727 58.108 74.100 1.00 24.81 484 THR A O 1
ATOM 3774 N N . THR A 1 485 ? -16.581 56.478 73.050 1.00 23.64 485 THR A N 1
ATOM 3775 C CA . THR A 1 485 ? -15.390 57.113 72.401 1.00 23.64 485 THR A CA 1
ATOM 3776 C C . THR A 1 485 ? -14.186 56.152 72.205 1.00 23.64 485 THR A C 1
ATOM 3778 O O . THR A 1 485 ? -13.798 55.411 73.094 1.00 23.64 485 THR A O 1
ATOM 3781 N N . THR A 1 486 ? -13.636 56.184 70.982 1.00 23.42 486 THR A N 1
ATOM 3782 C CA . THR A 1 486 ? -12.241 56.010 70.491 1.00 23.42 486 THR A CA 1
ATOM 3783 C C . THR A 1 486 ? -11.146 55.211 71.243 1.00 23.42 486 THR A C 1
ATOM 3785 O O . THR A 1 486 ? -10.651 55.633 72.278 1.00 23.42 486 THR A O 1
ATOM 3788 N N . ALA A 1 487 ? -10.624 54.206 70.515 1.00 24.31 487 ALA A N 1
ATOM 3789 C CA . ALA A 1 487 ? -9.210 53.860 70.248 1.00 24.31 487 ALA A CA 1
ATOM 3790 C C . ALA A 1 487 ? -8.211 53.615 71.406 1.00 24.31 487 ALA A C 1
ATOM 3792 O O . ALA A 1 487 ? -7.689 54.552 71.994 1.00 24.31 487 ALA A O 1
ATOM 3793 N N . THR A 1 488 ? -7.769 52.361 71.586 1.00 23.52 488 THR A N 1
ATOM 3794 C CA . THR A 1 488 ? -6.409 51.847 71.263 1.00 23.52 488 THR A CA 1
ATOM 3795 C C . THR A 1 488 ? -6.200 50.427 71.817 1.00 23.52 488 THR A C 1
ATOM 3797 O O . THR A 1 488 ? -6.866 49.973 72.737 1.00 23.52 488 THR A O 1
ATOM 3800 N N . THR A 1 489 ? -5.293 49.717 71.158 1.00 25.05 489 THR A N 1
ATOM 3801 C CA . THR A 1 489 ? -4.862 48.318 71.279 1.00 25.05 489 THR A CA 1
ATOM 3802 C C . THR A 1 489 ? -4.432 47.855 72.678 1.00 25.05 489 THR A C 1
ATOM 3804 O O . THR A 1 489 ? -3.595 48.512 73.290 1.00 25.05 489 THR A O 1
ATOM 3807 N N . ASN A 1 490 ? -4.875 46.665 73.113 1.00 25.02 490 ASN A N 1
ATOM 3808 C CA . ASN A 1 490 ? -4.000 45.548 73.520 1.00 25.02 490 ASN A CA 1
ATOM 3809 C C . ASN A 1 490 ? -4.796 44.304 73.961 1.00 25.02 490 ASN A C 1
ATOM 3811 O O . ASN A 1 490 ? -5.821 44.395 74.625 1.00 25.02 490 ASN A O 1
ATOM 3815 N N . ASN A 1 491 ? -4.278 43.145 73.551 1.00 24.84 491 ASN A N 1
ATOM 3816 C CA . ASN A 1 491 ? -4.829 41.803 73.717 1.00 24.84 491 ASN A CA 1
ATOM 3817 C C . ASN A 1 491 ? -5.009 41.375 75.184 1.00 24.84 491 ASN A C 1
ATOM 3819 O O . ASN A 1 491 ? -4.023 41.228 75.905 1.00 24.84 491 ASN A O 1
ATOM 3823 N N . THR A 1 492 ? -6.238 41.009 75.552 1.00 26.97 492 THR A N 1
ATOM 3824 C CA . THR A 1 492 ? -6.573 40.144 76.695 1.00 26.97 492 THR A CA 1
ATOM 3825 C C . THR A 1 492 ? -7.803 39.287 76.357 1.00 26.97 492 THR A C 1
ATOM 3827 O O . THR A 1 492 ? -8.859 39.818 76.043 1.00 26.97 492 THR A O 1
ATOM 3830 N N . THR A 1 493 ? -7.618 37.958 76.410 1.00 26.41 493 THR A N 1
ATOM 3831 C CA . THR A 1 493 ? -8.596 36.861 76.648 1.00 26.41 493 THR A CA 1
ATOM 3832 C C . THR A 1 493 ? -9.986 36.906 75.968 1.00 26.41 493 THR A C 1
ATOM 3834 O O . THR A 1 493 ? -10.794 37.768 76.307 1.00 26.41 493 THR A O 1
ATOM 3837 N N . PRO A 1 494 ? -10.342 35.930 75.098 1.00 30.59 494 PRO A N 1
ATOM 3838 C CA . PRO A 1 494 ? -11.626 35.917 74.397 1.00 30.59 494 PRO A CA 1
ATOM 3839 C C . PRO A 1 494 ? -12.779 35.560 75.347 1.00 30.59 494 PRO A C 1
ATOM 3841 O O . PRO A 1 494 ? -12.882 34.442 75.851 1.00 30.59 494 PRO A O 1
ATOM 3844 N N . SER A 1 495 ? -13.632 36.551 75.587 1.00 30.08 495 SER A N 1
ATOM 3845 C CA . SER A 1 495 ? -14.975 36.445 76.156 1.00 30.08 495 SER A CA 1
ATOM 3846 C C . SER A 1 495 ? -15.942 35.784 75.139 1.00 30.08 495 SER A C 1
ATOM 3848 O O . SER A 1 495 ? -15.550 35.560 73.990 1.00 30.08 495 SER A O 1
ATOM 3850 N N . PRO A 1 496 ? -17.159 35.369 75.550 1.00 41.69 496 PRO A N 1
ATOM 3851 C CA . PRO A 1 496 ? -17.926 34.322 74.882 1.00 41.69 496 PRO A CA 1
ATOM 3852 C C . PRO A 1 496 ? -18.342 34.745 73.475 1.00 41.69 496 PRO A C 1
ATOM 3854 O O . PRO A 1 496 ? -18.797 35.863 73.247 1.00 41.69 496 PRO A O 1
ATOM 3857 N N . THR A 1 497 ? -18.139 33.818 72.544 1.00 45.44 497 THR A N 1
ATOM 3858 C CA . THR A 1 497 ? -18.333 33.964 71.104 1.00 45.44 497 THR A CA 1
ATOM 3859 C C . THR A 1 497 ? -19.700 34.553 70.780 1.00 45.44 497 THR A C 1
ATOM 3861 O O . THR A 1 497 ? -20.721 33.897 70.989 1.00 45.44 497 THR A O 1
ATOM 3864 N N . ASP A 1 498 ? -19.699 35.775 70.245 1.00 50.59 498 ASP A N 1
ATOM 3865 C CA . ASP A 1 498 ? -20.857 36.377 69.588 1.00 50.59 498 ASP A CA 1
ATOM 3866 C C . ASP A 1 498 ? -21.506 35.362 68.630 1.00 50.59 498 ASP A C 1
ATOM 3868 O O . ASP A 1 498 ? -20.776 34.640 67.934 1.00 50.59 498 ASP A O 1
ATOM 3872 N N . PRO A 1 499 ? -22.850 35.317 68.543 1.00 56.53 499 PRO A N 1
ATOM 3873 C CA . PRO A 1 499 ? -23.529 34.477 67.570 1.00 56.53 499 PRO A CA 1
ATOM 3874 C C . PRO A 1 499 ? -22.966 34.754 66.173 1.00 56.53 499 PRO A C 1
ATOM 3876 O O . PRO A 1 499 ? -22.673 35.897 65.798 1.00 56.53 499 PRO A O 1
ATOM 3879 N N . MET A 1 500 ? -22.803 33.676 65.401 1.00 67.44 500 MET A N 1
ATOM 3880 C CA . MET A 1 500 ? -22.158 33.684 64.082 1.00 67.44 500 MET A CA 1
ATOM 3881 C C . MET A 1 500 ? -22.778 34.730 63.132 1.00 67.44 500 MET A C 1
ATOM 3883 O O . MET A 1 500 ? -22.119 35.229 62.218 1.00 67.44 500 MET A O 1
ATOM 3887 N N . ILE A 1 501 ? -24.039 35.086 63.389 1.00 74.00 501 ILE A N 1
ATOM 3888 C CA . ILE A 1 501 ? -24.838 36.092 62.700 1.00 74.00 501 ILE A CA 1
ATOM 3889 C C . ILE A 1 501 ? -25.503 36.984 63.767 1.00 74.00 501 ILE A C 1
ATOM 3891 O O . ILE A 1 501 ? -25.983 36.450 64.769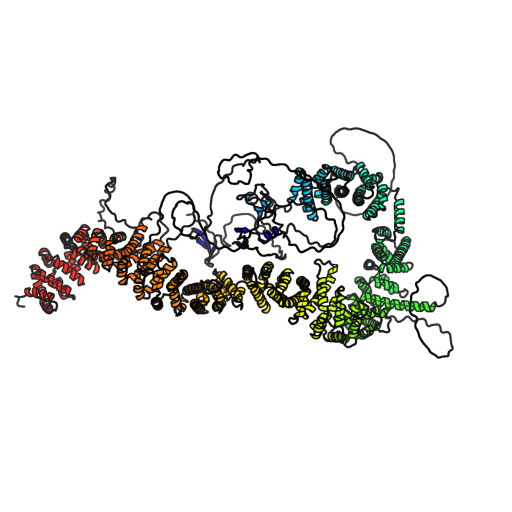 1.00 74.00 501 ILE A O 1
ATOM 3895 N N . PRO A 1 502 ? -25.581 38.318 63.582 1.00 76.38 502 PRO A N 1
ATOM 3896 C CA . PRO A 1 502 ? -26.321 39.193 64.491 1.00 76.38 502 PRO A CA 1
ATOM 3897 C C . PRO A 1 502 ? -27.774 38.732 64.679 1.00 76.38 502 PRO A C 1
ATOM 3899 O O . PRO A 1 502 ? -28.453 38.384 63.710 1.00 76.38 502 PRO A O 1
ATOM 3902 N N . THR A 1 503 ? -28.285 38.784 65.910 1.00 75.38 503 THR A N 1
ATOM 3903 C CA . THR A 1 503 ? -29.650 38.334 66.244 1.00 75.38 503 THR A CA 1
ATOM 3904 C C . THR A 1 503 ? -30.729 39.053 65.424 1.00 75.38 503 THR A C 1
ATOM 3906 O O . THR A 1 503 ? -31.726 38.440 65.052 1.00 75.38 503 THR A O 1
ATOM 3909 N N . SER A 1 504 ? -30.516 40.327 65.074 1.00 79.50 504 SER A N 1
ATOM 3910 C CA . SER A 1 504 ? -31.415 41.097 64.200 1.00 79.50 504 SER A CA 1
ATOM 3911 C C . SER A 1 504 ? -31.524 40.499 62.793 1.00 79.50 504 SER A C 1
ATOM 3913 O O . SER A 1 504 ? -32.627 40.332 62.273 1.00 79.50 504 SER A O 1
ATOM 3915 N N . THR A 1 505 ? -30.390 40.121 62.199 1.00 82.62 505 THR A N 1
ATOM 3916 C CA . THR A 1 505 ? -30.313 39.452 60.894 1.00 82.62 505 THR A CA 1
ATOM 3917 C C . THR A 1 505 ? -30.967 38.069 60.959 1.00 82.62 505 THR A C 1
ATOM 3919 O O . THR A 1 505 ? -31.708 37.699 60.053 1.00 82.62 505 THR A O 1
ATOM 3922 N N . LEU A 1 506 ? -30.769 37.321 62.051 1.00 81.12 506 LEU A N 1
ATOM 3923 C CA . LEU A 1 506 ? -31.399 36.012 62.272 1.00 81.12 506 LEU A CA 1
ATOM 3924 C C . LEU A 1 506 ? -32.933 36.115 62.365 1.00 81.12 506 LEU A C 1
ATOM 3926 O O . LEU A 1 506 ? -33.650 35.315 61.764 1.00 81.12 506 LEU A O 1
ATOM 3930 N N . GLN A 1 507 ? -33.441 37.117 63.086 1.00 80.25 507 GLN A N 1
ATOM 3931 C CA . GLN A 1 507 ? -34.876 37.345 63.248 1.00 80.25 507 GLN A CA 1
ATOM 3932 C C . GLN A 1 507 ? -35.534 37.749 61.919 1.00 80.25 507 GLN A C 1
ATOM 3934 O O . GLN A 1 507 ? -36.607 37.244 61.581 1.00 80.25 507 GLN A O 1
ATOM 3939 N N . GLN A 1 508 ? -34.859 38.584 61.120 1.00 81.81 508 GLN A N 1
ATOM 3940 C CA . GLN A 1 508 ? -35.285 38.890 59.752 1.00 81.81 508 GLN A CA 1
ATOM 3941 C C . GLN A 1 508 ? -35.313 37.632 58.876 1.00 81.81 508 GLN A C 1
ATOM 3943 O O . GLN A 1 508 ? -36.328 37.387 58.226 1.00 81.81 508 GLN A O 1
ATOM 3948 N N . PHE A 1 509 ? -34.283 36.780 58.921 1.00 85.75 509 PHE A N 1
ATOM 3949 C CA . PHE A 1 509 ? -34.269 35.518 58.173 1.00 85.75 509 PHE A CA 1
ATOM 3950 C C . PHE A 1 509 ? -35.440 34.609 58.520 1.00 85.75 509 PHE A C 1
ATOM 3952 O O . PHE A 1 509 ? -36.151 34.159 57.621 1.00 85.75 509 PHE A O 1
ATOM 3959 N N . ILE A 1 510 ? -35.669 34.370 59.811 1.00 82.69 510 ILE A N 1
ATOM 3960 C CA . ILE A 1 510 ? -36.740 33.490 60.286 1.00 82.69 510 ILE A CA 1
ATOM 3961 C C . ILE A 1 510 ? -38.107 33.986 59.792 1.00 82.69 510 ILE A C 1
ATOM 3963 O O . ILE A 1 510 ? -38.900 33.189 59.292 1.00 82.69 510 ILE A O 1
ATOM 3967 N N . SER A 1 511 ? -38.345 35.302 59.813 1.00 79.06 511 SER A N 1
ATOM 3968 C CA . SER A 1 511 ? -39.597 35.885 59.312 1.00 79.06 511 SER A CA 1
ATOM 3969 C C . SER A 1 511 ? -39.843 35.641 57.814 1.00 79.06 511 SER A C 1
ATOM 3971 O O . SER A 1 511 ? -40.991 35.580 57.379 1.00 79.06 511 SER A O 1
ATOM 3973 N N . THR A 1 512 ? -38.792 35.431 57.010 1.00 80.00 512 THR A N 1
ATOM 3974 C CA . THR A 1 512 ? -38.946 35.150 55.570 1.00 80.00 512 THR A CA 1
ATOM 3975 C C . THR A 1 512 ? -39.443 33.735 55.255 1.00 80.00 512 THR A C 1
ATOM 3977 O O . THR A 1 512 ? -39.872 33.484 54.127 1.00 80.00 512 THR A O 1
ATOM 3980 N N . LEU A 1 513 ? -39.407 32.796 56.210 1.00 78.62 513 LEU A N 1
ATOM 3981 C CA . LEU A 1 513 ? -39.895 31.425 55.994 1.00 78.62 513 LEU A CA 1
ATOM 3982 C C . LEU A 1 513 ? -41.426 31.331 55.959 1.00 78.62 513 LEU A C 1
ATOM 3984 O O . LEU A 1 513 ? -41.953 30.412 55.328 1.00 78.62 513 LEU A O 1
ATOM 3988 N N . ASP A 1 514 ? -42.125 32.306 56.548 1.00 73.12 514 ASP A N 1
ATOM 3989 C CA . ASP A 1 514 ? -43.595 32.378 56.600 1.00 73.12 514 ASP A CA 1
ATOM 3990 C C . ASP A 1 514 ? -44.239 32.766 55.245 1.00 73.12 514 ASP A C 1
ATOM 3992 O O . ASP A 1 514 ? -45.455 32.894 55.095 1.00 73.12 514 ASP A O 1
ATOM 3996 N N . VAL A 1 515 ? -43.436 32.944 54.189 1.00 66.06 515 VAL A N 1
ATOM 3997 C CA . VAL A 1 515 ? -43.951 33.315 52.866 1.00 66.06 515 VAL A CA 1
ATOM 3998 C C . VAL A 1 515 ? -44.610 32.108 52.188 1.00 66.06 515 VAL A C 1
ATOM 4000 O O . VAL A 1 515 ? -43.948 31.233 51.623 1.00 66.06 515 VAL A O 1
ATOM 4003 N N . LYS A 1 516 ? -45.949 32.092 52.198 1.00 57.12 516 LYS A N 1
ATOM 4004 C CA . LYS A 1 516 ? -46.773 31.120 51.461 1.00 57.12 516 LYS A CA 1
ATOM 4005 C C . LYS A 1 516 ? -46.419 31.133 49.963 1.00 57.12 516 LYS A C 1
ATOM 4007 O O . LYS A 1 516 ? -46.289 32.197 49.362 1.00 57.12 516 LYS A O 1
ATOM 4012 N N . ASN A 1 517 ? -46.315 29.944 49.362 1.00 59.94 517 ASN A N 1
ATOM 4013 C CA . ASN A 1 517 ? -46.060 29.683 47.931 1.00 59.94 517 ASN A CA 1
ATOM 4014 C C . ASN A 1 517 ? -44.606 29.823 47.419 1.00 59.94 517 ASN A C 1
ATOM 4016 O O . ASN A 1 517 ? -44.405 29.903 46.209 1.00 59.94 517 ASN A O 1
ATOM 4020 N N . LYS A 1 518 ? -43.579 29.789 48.283 1.00 70.62 518 LYS A N 1
ATOM 4021 C CA . LYS A 1 518 ? -42.154 29.786 47.867 1.00 70.62 518 LYS A CA 1
ATOM 4022 C C . LYS A 1 518 ? -41.384 28.543 48.333 1.00 70.62 518 LYS A C 1
ATOM 4024 O O . LYS A 1 518 ? -40.337 28.645 48.969 1.00 70.62 518 LYS A O 1
ATOM 4029 N N . GLU A 1 519 ? -41.878 27.352 48.007 1.00 75.56 519 GLU A N 1
ATOM 4030 C CA . GLU A 1 519 ? -41.339 26.099 48.559 1.00 75.56 519 GLU A CA 1
ATOM 4031 C C . GLU A 1 519 ? -39.853 25.825 48.233 1.00 75.56 519 GLU A C 1
ATOM 4033 O O . GLU A 1 519 ? -39.144 25.253 49.057 1.00 75.56 519 GLU A O 1
ATOM 4038 N N . ASP A 1 520 ? -39.348 26.227 47.059 1.00 76.75 520 ASP A N 1
ATOM 4039 C CA . ASP A 1 520 ? -37.937 25.985 46.696 1.00 76.75 520 ASP A CA 1
ATOM 4040 C C . ASP A 1 520 ? -36.976 26.867 47.501 1.00 76.75 520 ASP A C 1
ATOM 4042 O O . ASP A 1 520 ? -35.917 26.416 47.939 1.00 76.75 520 ASP A O 1
ATOM 4046 N N . TYR A 1 521 ? -37.389 28.107 47.768 1.00 82.06 521 TYR A N 1
ATOM 4047 C CA . TYR A 1 521 ? -36.691 28.994 48.689 1.00 82.06 521 TYR A CA 1
ATOM 4048 C C . TYR A 1 521 ? -36.767 28.457 50.121 1.00 82.06 521 TYR A C 1
ATOM 4050 O O . TYR A 1 521 ? -35.737 28.341 50.780 1.00 82.06 521 TYR A O 1
ATOM 4058 N N . GLN A 1 522 ? -37.956 28.044 50.576 1.00 82.81 522 GLN A N 1
ATOM 4059 C CA . GLN A 1 522 ? -38.147 27.429 51.894 1.00 82.81 522 GLN A CA 1
ATOM 4060 C C . GLN A 1 522 ? -37.243 26.205 52.087 1.00 82.81 522 GLN A C 1
ATOM 4062 O O . GLN A 1 522 ? -36.663 26.024 53.155 1.00 82.81 522 GLN A O 1
ATOM 4067 N N . LEU A 1 523 ? -37.068 25.379 51.055 1.00 81.88 523 LEU A N 1
ATOM 4068 C CA . LEU A 1 523 ? -36.202 24.208 51.112 1.00 81.88 523 LEU A CA 1
ATOM 4069 C C . LEU A 1 523 ? -34.723 24.570 51.313 1.00 81.88 523 LEU A C 1
ATOM 4071 O O . LEU A 1 523 ? -34.049 23.904 52.104 1.00 81.88 523 LEU A O 1
ATOM 4075 N N . GLU A 1 524 ? -34.202 25.579 50.609 1.00 85.19 524 GLU A N 1
ATOM 4076 C CA . GLU A 1 524 ? -32.828 26.063 50.822 1.00 85.19 524 GLU A CA 1
ATOM 4077 C C . GLU A 1 524 ? -32.689 26.798 52.161 1.00 85.19 524 GLU A C 1
ATOM 4079 O O . GLU A 1 524 ? -31.735 26.544 52.900 1.00 85.19 524 GLU A O 1
ATOM 4084 N N . ALA A 1 525 ? -33.678 27.605 52.547 1.00 84.38 525 ALA A N 1
ATOM 4085 C CA . ALA A 1 525 ? -33.713 28.286 53.837 1.00 84.38 525 ALA A CA 1
ATOM 4086 C C . ALA A 1 525 ? -33.691 27.289 55.012 1.00 84.38 525 ALA A C 1
ATOM 4088 O O . ALA A 1 525 ? -32.921 27.455 55.955 1.00 84.38 525 ALA A O 1
ATOM 4089 N N . LEU A 1 526 ? -34.428 26.177 54.924 1.00 84.94 526 LEU A N 1
ATOM 4090 C CA . LEU A 1 526 ? -34.386 25.095 55.918 1.00 84.94 526 LEU A CA 1
ATOM 4091 C C . LEU A 1 526 ? -33.008 24.423 56.018 1.00 84.94 526 LEU A C 1
ATOM 4093 O O . LEU A 1 526 ? -32.644 23.919 57.083 1.00 84.94 526 LEU A O 1
ATOM 4097 N N . LYS A 1 527 ? -32.215 24.394 54.937 1.00 85.38 527 LYS A N 1
ATOM 4098 C CA . LYS A 1 527 ? -30.831 23.888 55.000 1.00 85.38 527 LYS A CA 1
ATOM 4099 C C . LYS A 1 527 ? -29.917 24.858 55.743 1.00 85.38 527 LYS A C 1
ATOM 4101 O O . LYS A 1 527 ? -29.064 24.390 56.495 1.00 85.38 527 LYS A O 1
ATOM 4106 N N . ILE A 1 528 ? -30.113 26.164 55.555 1.00 86.25 528 ILE A N 1
ATOM 4107 C CA . ILE A 1 528 ? -29.424 27.209 56.321 1.00 86.25 528 ILE A CA 1
ATOM 4108 C C . ILE A 1 528 ? -29.795 27.078 57.805 1.00 86.25 528 ILE A C 1
ATOM 4110 O O . ILE A 1 528 ? -28.895 26.921 58.626 1.00 86.25 528 ILE A O 1
ATOM 4114 N N . LEU A 1 529 ? -31.095 27.005 58.139 1.00 85.62 529 LEU A N 1
ATOM 4115 C CA . LEU A 1 529 ? -31.581 26.812 59.517 1.00 85.62 529 LEU A CA 1
ATOM 4116 C C . LEU A 1 529 ? -30.939 25.591 60.178 1.00 85.62 529 LEU A C 1
ATOM 4118 O O . LEU A 1 529 ? -30.387 25.700 61.266 1.00 85.62 529 LEU A O 1
ATOM 4122 N N . LYS A 1 530 ? -30.935 24.436 59.499 1.00 82.62 530 LYS A N 1
ATOM 4123 C CA . LYS A 1 530 ? -30.313 23.212 60.023 1.00 82.62 530 LYS A CA 1
ATOM 4124 C C . LYS A 1 530 ? -28.839 23.413 60.385 1.00 82.62 530 LYS A C 1
ATOM 4126 O O . LYS A 1 530 ? -28.364 22.778 61.320 1.00 82.62 530 LYS A O 1
ATOM 4131 N N . ARG A 1 531 ? -28.097 24.222 59.622 1.00 82.12 531 ARG A N 1
ATOM 4132 C CA . ARG A 1 531 ? -26.679 24.468 59.906 1.00 82.12 531 ARG A CA 1
ATOM 4133 C C . ARG A 1 531 ? -26.500 25.470 61.043 1.00 82.12 531 ARG A C 1
ATOM 4135 O O . ARG A 1 531 ? -25.620 25.255 61.864 1.00 82.12 531 ARG A O 1
ATOM 4142 N N . LEU A 1 532 ? -27.347 26.495 61.108 1.00 82.75 532 LEU A N 1
ATOM 4143 C CA . LEU A 1 532 ? -27.340 27.493 62.180 1.00 82.75 532 LEU A CA 1
ATOM 4144 C C . LEU A 1 532 ? -27.712 26.895 63.544 1.00 82.75 532 LEU A C 1
ATOM 4146 O O . LEU A 1 532 ? -27.076 27.231 64.532 1.00 82.75 532 LEU A O 1
ATOM 4150 N N . VAL A 1 533 ? -28.649 25.941 63.589 1.00 81.31 533 VAL A N 1
ATOM 4151 C CA . VAL A 1 533 ? -29.054 25.233 64.823 1.00 81.31 533 VAL A CA 1
ATOM 4152 C C . VAL A 1 533 ? -27.923 24.408 65.455 1.00 81.31 533 VAL A C 1
ATOM 4154 O O . VAL A 1 533 ? -28.023 24.011 66.606 1.00 81.31 533 VAL A O 1
ATOM 4157 N N . GLN A 1 534 ? -26.831 24.135 64.737 1.00 78.25 534 GLN A N 1
ATOM 4158 C CA . GLN A 1 534 ? -25.703 23.394 65.316 1.00 78.25 534 GLN A CA 1
ATOM 4159 C C . GLN A 1 534 ? -24.839 24.233 66.257 1.00 78.25 534 GLN A C 1
ATOM 4161 O O . GLN A 1 534 ? -24.060 23.666 67.017 1.00 78.25 534 GLN A O 1
ATOM 4166 N N . ASP A 1 535 ? -24.941 25.558 66.178 1.00 75.88 535 ASP A N 1
ATOM 4167 C CA . ASP A 1 535 ? -24.366 26.450 67.173 1.00 75.88 535 ASP A CA 1
ATOM 4168 C C . ASP A 1 535 ? -25.403 26.676 68.273 1.00 75.88 535 ASP A C 1
ATOM 4170 O O . ASP A 1 535 ? -26.482 27.199 68.003 1.00 75.88 535 ASP A O 1
ATOM 4174 N N . GLU A 1 536 ? -25.087 26.278 69.503 1.00 75.50 536 GLU A N 1
ATOM 4175 C CA . GLU A 1 536 ? -26.022 26.299 70.635 1.00 75.50 536 GLU A CA 1
ATOM 4176 C C . GLU A 1 536 ? -26.576 27.708 70.906 1.00 75.50 536 GLU A C 1
ATOM 4178 O O . GLU A 1 536 ? -27.786 27.884 71.055 1.00 75.50 536 GLU A O 1
ATOM 4183 N N . ASN A 1 537 ? -25.719 28.735 70.870 1.00 78.56 537 ASN A N 1
ATOM 4184 C CA . ASN A 1 537 ? -26.132 30.129 71.060 1.00 78.56 537 ASN A CA 1
ATOM 4185 C C . ASN A 1 537 ? -27.092 30.592 69.956 1.00 78.56 537 ASN A C 1
ATOM 4187 O O . ASN A 1 537 ? -28.102 31.247 70.230 1.00 78.56 537 ASN A O 1
ATOM 4191 N N . THR A 1 538 ? -26.806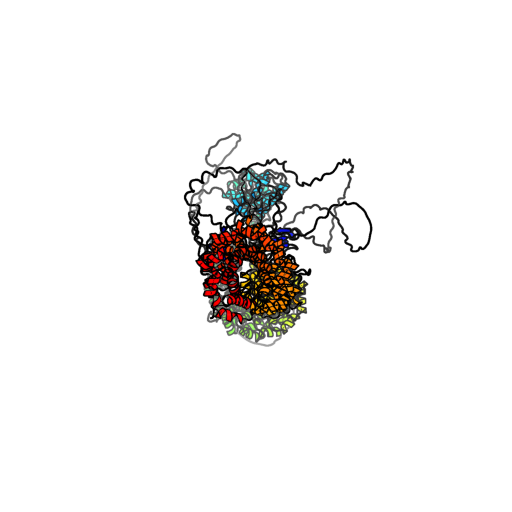 30.225 68.704 1.00 81.44 538 THR A N 1
ATOM 4192 C CA . THR A 1 538 ? -27.696 30.499 67.575 1.00 81.44 538 THR A CA 1
ATOM 4193 C C . THR A 1 538 ? -28.998 29.700 67.696 1.00 81.44 538 THR A C 1
ATOM 4195 O O . THR A 1 538 ? -30.061 30.275 67.488 1.00 81.44 538 THR A O 1
ATOM 4198 N N . ALA A 1 539 ? -28.968 28.427 68.102 1.00 79.00 539 ALA A N 1
ATOM 4199 C CA . ALA A 1 539 ? -30.156 27.592 68.298 1.00 79.00 539 ALA A CA 1
ATOM 4200 C C . ALA A 1 539 ? -31.107 28.179 69.352 1.00 79.00 539 ALA A C 1
ATOM 4202 O O . ALA A 1 539 ? -32.303 28.321 69.086 1.00 79.00 539 ALA A O 1
ATOM 4203 N N . ILE A 1 540 ? -30.569 28.606 70.499 1.00 77.12 540 ILE A N 1
ATOM 4204 C CA . ILE A 1 540 ? -31.328 29.290 71.556 1.00 77.12 540 ILE A CA 1
ATOM 4205 C C . ILE A 1 540 ? -31.929 30.597 71.020 1.00 77.12 540 ILE A C 1
ATOM 4207 O O . ILE A 1 540 ? -33.114 30.864 71.230 1.00 77.12 540 ILE A O 1
ATOM 4211 N N . ALA A 1 541 ? -31.153 31.391 70.272 1.00 80.12 541 ALA A N 1
ATOM 4212 C CA . ALA A 1 541 ? -31.644 32.620 69.650 1.00 80.12 541 ALA A CA 1
ATOM 4213 C C . ALA A 1 541 ? -32.746 32.360 68.602 1.00 80.12 541 ALA A C 1
ATOM 4215 O O . ALA A 1 541 ? -33.690 33.140 68.506 1.00 80.12 541 ALA A O 1
ATOM 4216 N N . MET A 1 542 ? -32.668 31.259 67.846 1.00 82.56 542 MET A N 1
ATOM 4217 C CA . MET A 1 542 ? -33.677 30.855 66.857 1.00 82.56 542 MET A CA 1
ATOM 4218 C C . MET A 1 542 ? -34.988 30.429 67.520 1.00 82.56 542 MET A C 1
ATOM 4220 O O . MET A 1 542 ? -36.061 30.847 67.079 1.00 82.56 542 MET A O 1
ATOM 4224 N N . VAL A 1 543 ? -34.907 29.627 68.587 1.00 78.25 543 VAL A N 1
ATOM 4225 C CA . VAL A 1 543 ? -36.075 29.259 69.401 1.00 78.25 543 VAL A CA 1
ATOM 4226 C C . VAL A 1 543 ? -36.700 30.521 70.001 1.00 78.25 543 VAL A C 1
ATOM 4228 O O . VAL A 1 543 ? -37.900 30.738 69.842 1.00 78.25 543 VAL A O 1
ATOM 4231 N N . GLY A 1 544 ? -35.885 31.411 70.582 1.00 77.94 544 GLY A N 1
ATOM 4232 C CA . GLY A 1 544 ? -36.333 32.700 71.122 1.00 77.94 544 GLY A CA 1
ATOM 4233 C C . GLY A 1 544 ? -36.932 33.655 70.078 1.00 77.94 544 GLY A C 1
ATOM 4234 O O . GLY A 1 544 ? -37.795 34.461 70.414 1.00 77.94 544 GLY A O 1
ATOM 4235 N N . ALA A 1 545 ? -36.529 33.541 68.810 1.00 78.69 545 ALA A N 1
ATOM 4236 C CA . ALA A 1 545 ? -37.082 34.294 67.684 1.00 78.69 545 ALA A CA 1
ATOM 4237 C C . ALA A 1 545 ? -38.364 33.673 67.083 1.00 78.69 545 ALA A C 1
ATOM 4239 O O . ALA A 1 545 ? -38.858 34.177 66.074 1.00 78.69 545 ALA A O 1
ATOM 4240 N N . GLY A 1 546 ? -38.911 32.602 67.676 1.00 78.31 546 GLY A N 1
ATOM 4241 C CA . GLY A 1 546 ? -40.174 31.984 67.250 1.00 78.31 546 GLY A CA 1
ATOM 4242 C C . GLY A 1 546 ? -40.044 30.971 66.106 1.00 78.31 546 GLY A C 1
ATOM 4243 O O . GLY A 1 546 ? -41.018 30.717 65.397 1.00 78.31 546 GLY A O 1
ATOM 4244 N N . ALA A 1 547 ? -38.865 30.368 65.900 1.00 81.81 547 ALA A N 1
ATOM 4245 C CA . ALA A 1 547 ? -38.651 29.412 64.806 1.00 81.81 547 ALA A CA 1
ATOM 4246 C C . ALA A 1 547 ? -39.587 28.188 64.864 1.00 81.81 547 ALA A C 1
ATOM 4248 O O . ALA A 1 547 ? -40.001 27.694 63.817 1.00 81.81 547 ALA A O 1
ATOM 4249 N N . ILE A 1 548 ? -39.946 27.707 66.060 1.00 76.38 548 ILE A N 1
ATOM 4250 C CA . ILE A 1 548 ? -40.849 26.554 66.221 1.00 76.38 548 ILE A CA 1
ATOM 4251 C C . ILE A 1 548 ? -42.225 26.872 65.624 1.00 76.38 548 ILE A C 1
ATOM 4253 O O . ILE A 1 548 ? -42.733 26.094 64.816 1.00 76.38 548 ILE A O 1
ATOM 4257 N N . ASP A 1 549 ? -42.796 28.032 65.953 1.00 73.69 549 ASP A N 1
ATOM 4258 C CA . ASP A 1 549 ? -44.135 28.431 65.504 1.00 73.69 549 ASP A CA 1
ATOM 4259 C C . ASP A 1 549 ? -44.199 28.665 63.988 1.00 73.69 549 ASP A C 1
ATOM 4261 O O . ASP A 1 549 ? -45.215 28.378 63.359 1.00 73.69 549 ASP A O 1
ATOM 4265 N N . ILE A 1 550 ? -43.100 29.126 63.385 1.00 77.75 550 ILE A N 1
ATOM 4266 C CA . ILE A 1 550 ? -43.008 29.374 61.937 1.00 77.75 550 ILE A CA 1
ATOM 4267 C C . ILE A 1 550 ? -42.787 28.074 61.151 1.00 77.75 550 ILE A C 1
ATOM 4269 O O . ILE A 1 550 ? -43.325 27.903 60.057 1.00 77.75 550 ILE A O 1
ATOM 4273 N N . VAL A 1 551 ? -42.010 27.133 61.696 1.00 79.06 551 VAL A N 1
ATOM 4274 C CA . VAL A 1 551 ? -41.622 25.902 60.989 1.00 79.06 551 VAL A CA 1
ATOM 4275 C C . VAL A 1 551 ? -42.646 24.775 61.196 1.00 79.06 551 VAL A C 1
ATOM 4277 O O . VAL A 1 551 ? -42.826 23.944 60.308 1.00 79.06 551 VAL A O 1
ATOM 4280 N N . THR A 1 552 ? -43.384 24.757 62.311 1.00 72.06 552 THR A N 1
ATOM 4281 C CA . THR A 1 552 ? -44.405 23.725 62.599 1.00 72.06 552 THR A CA 1
ATOM 4282 C C . THR A 1 552 ? -45.503 23.625 61.526 1.00 72.06 552 THR A C 1
ATOM 4284 O O . THR A 1 552 ? -45.774 22.508 61.077 1.00 72.06 552 THR A O 1
ATOM 4287 N N . PRO A 1 553 ? -46.099 24.728 61.021 1.00 68.12 553 PRO A N 1
ATOM 4288 C CA . PRO A 1 553 ? -47.082 24.677 59.934 1.00 68.12 553 PRO A CA 1
ATOM 4289 C C . PRO A 1 553 ? -46.554 24.017 58.653 1.00 68.12 553 PRO A C 1
ATOM 4291 O O . PRO A 1 553 ? -47.332 23.488 57.859 1.00 68.12 553 PRO A O 1
ATOM 4294 N N . MET A 1 554 ? -45.232 23.992 58.452 1.00 74.62 554 MET A N 1
ATOM 4295 C CA . MET A 1 554 ? -44.601 23.361 57.290 1.00 74.62 554 MET A CA 1
ATOM 4296 C C . MET A 1 554 ? -44.661 21.822 57.333 1.00 74.62 554 MET A C 1
ATOM 4298 O O . MET A 1 554 ? -44.366 21.186 56.320 1.00 74.62 554 MET A O 1
ATOM 4302 N N . LEU A 1 555 ? -45.096 21.210 58.446 1.00 67.50 555 LEU A N 1
ATOM 4303 C CA . LEU A 1 555 ? -45.469 19.786 58.505 1.00 67.50 555 LEU A CA 1
ATOM 4304 C C . LEU A 1 555 ? -46.661 19.444 57.599 1.00 67.50 555 LEU A C 1
ATOM 4306 O O . LEU A 1 555 ? -46.867 18.280 57.277 1.00 67.50 555 LEU A O 1
ATOM 4310 N N . LEU A 1 556 ? -47.424 20.447 57.157 1.00 62.00 556 LEU A N 1
ATOM 4311 C CA . LEU A 1 556 ? -48.500 20.285 56.179 1.00 62.00 556 LEU A CA 1
ATOM 4312 C C . LEU A 1 556 ? -47.999 20.372 54.724 1.00 62.00 556 LEU A C 1
ATOM 4314 O O . LEU A 1 556 ? -48.799 20.275 53.794 1.00 62.00 556 LEU A O 1
ATOM 4318 N N . SER A 1 557 ? -46.695 20.585 54.498 1.00 63.19 557 SER A N 1
ATOM 4319 C CA . SER A 1 557 ? -46.140 20.676 53.145 1.00 63.19 557 SER A CA 1
ATOM 4320 C C . SER A 1 557 ? -46.222 19.335 52.417 1.00 63.19 557 SER A C 1
ATOM 4322 O O . SER A 1 557 ? -45.833 18.292 52.942 1.00 63.19 557 SER A O 1
ATOM 4324 N N . SER A 1 558 ? -46.642 19.386 51.152 1.00 61.91 558 SER A N 1
ATOM 4325 C CA . SER A 1 558 ? -46.626 18.228 50.252 1.00 61.91 558 SER A CA 1
ATOM 4326 C C . SER A 1 558 ? -45.210 17.830 49.803 1.00 61.91 558 SER A C 1
ATOM 4328 O O . SER A 1 558 ? -44.991 16.700 49.360 1.00 61.91 558 SER A O 1
ATOM 4330 N N . LYS A 1 559 ? -44.212 18.720 49.940 1.00 62.44 559 LYS A N 1
ATOM 4331 C CA . LYS A 1 559 ? -42.821 18.429 49.570 1.00 62.44 559 LYS A CA 1
ATOM 4332 C C . LYS A 1 559 ? -42.107 17.661 50.681 1.00 62.44 559 LYS A C 1
ATOM 4334 O O . LYS A 1 559 ? -41.674 18.226 51.684 1.00 62.44 559 LYS A O 1
ATOM 4339 N N . GLN A 1 560 ? -41.840 16.379 50.428 1.00 59.91 560 GLN A N 1
ATOM 4340 C CA . GLN A 1 560 ? -41.109 15.462 51.320 1.00 59.91 560 GLN A CA 1
ATOM 4341 C C . GLN A 1 560 ? -39.787 16.046 51.865 1.00 59.91 560 GLN A C 1
ATOM 4343 O O . GLN A 1 560 ? -39.410 15.818 53.017 1.00 59.91 560 GLN A O 1
ATOM 4348 N N . GLY A 1 561 ? -39.075 16.834 51.048 1.00 63.22 561 GLY A N 1
ATOM 4349 C CA . GLY A 1 561 ? -37.826 17.491 51.439 1.00 63.22 561 GLY A CA 1
ATOM 4350 C C . GLY A 1 561 ? -37.984 18.551 52.536 1.00 63.22 561 GLY A C 1
ATOM 4351 O O . GLY A 1 561 ? -37.039 18.734 53.311 1.00 63.22 561 GLY A O 1
ATOM 4352 N N . ILE A 1 562 ? -39.142 19.212 52.599 1.00 66.00 562 ILE A N 1
ATOM 4353 C CA . ILE A 1 562 ? -39.525 20.165 53.647 1.00 66.00 562 ILE A CA 1
ATOM 4354 C C . ILE A 1 562 ? -39.912 19.379 54.898 1.00 66.00 562 ILE A C 1
ATOM 4356 O O . ILE A 1 562 ? -39.260 19.549 55.927 1.00 66.00 562 ILE A O 1
ATOM 4360 N N . LEU A 1 563 ? -40.848 18.428 54.770 1.00 60.59 563 LEU A N 1
ATOM 4361 C CA . LEU A 1 563 ? -41.342 17.587 55.869 1.00 60.59 563 LEU A CA 1
ATOM 4362 C C . LEU A 1 563 ? -40.195 16.962 56.681 1.00 60.59 563 LEU A C 1
ATOM 4364 O O . LEU A 1 563 ? -40.108 17.129 57.895 1.00 60.59 563 LEU A O 1
ATOM 4368 N N . ARG A 1 564 ? -39.239 16.319 55.994 1.00 62.25 564 ARG A N 1
ATOM 4369 C CA . ARG A 1 564 ? -38.083 15.659 56.625 1.00 62.25 564 ARG A CA 1
ATOM 4370 C C . ARG A 1 564 ? -37.180 16.629 57.392 1.00 62.25 564 ARG A C 1
ATOM 4372 O O . ARG A 1 564 ? -36.590 16.254 58.404 1.00 62.25 564 ARG A O 1
ATOM 4379 N N . ARG A 1 565 ? -36.995 17.847 56.878 1.00 71.56 565 ARG A N 1
ATOM 4380 C CA . ARG A 1 565 ? -36.121 18.860 57.494 1.00 71.56 565 ARG A CA 1
ATOM 4381 C C . ARG A 1 565 ? -36.801 19.520 58.682 1.00 71.56 565 ARG A C 1
ATOM 4383 O O . ARG A 1 565 ? -36.147 19.676 59.705 1.00 71.56 565 ARG A O 1
ATOM 4390 N N . VAL A 1 566 ? -38.089 19.825 58.551 1.00 72.25 566 VAL A N 1
ATOM 4391 C CA . VAL A 1 566 ? -38.947 20.337 59.624 1.00 72.25 566 VAL A CA 1
ATOM 4392 C C . VAL A 1 566 ? -38.957 19.364 60.798 1.00 72.25 566 VAL A C 1
ATOM 4394 O O . VAL A 1 566 ? -38.665 19.769 61.913 1.00 72.25 566 VAL A O 1
ATOM 4397 N N . LEU A 1 567 ? -39.178 18.071 60.544 1.00 65.81 567 LEU A N 1
ATOM 4398 C CA . LEU A 1 567 ? -39.225 17.060 61.603 1.00 65.81 567 LEU A CA 1
ATOM 4399 C C . LEU A 1 567 ? -37.886 16.937 62.346 1.00 65.81 567 LEU A C 1
ATOM 4401 O O . LEU A 1 567 ? -37.860 16.913 63.571 1.00 65.81 567 LEU A O 1
ATOM 4405 N N . LYS A 1 568 ? -36.762 16.918 61.611 1.00 68.12 568 LYS A N 1
ATOM 4406 C CA . LYS A 1 568 ? -35.423 16.925 62.226 1.00 68.12 568 LYS A CA 1
ATOM 4407 C C . LYS A 1 568 ? -35.164 18.195 63.032 1.00 68.12 568 LYS A C 1
ATOM 4409 O O . LYS A 1 568 ? -34.597 18.096 64.107 1.00 68.12 568 LYS A O 1
ATOM 4414 N N . LEU A 1 569 ? -35.568 19.358 62.521 1.00 69.94 569 LEU A N 1
ATOM 4415 C CA . LEU A 1 569 ? -35.440 20.629 63.234 1.00 69.94 569 LEU A CA 1
ATOM 4416 C C . LEU A 1 569 ? -36.277 20.638 64.512 1.00 69.94 569 LEU A C 1
ATOM 4418 O O . LEU A 1 569 ? -35.761 21.042 65.541 1.00 69.94 569 LEU A O 1
ATOM 4422 N N . LEU A 1 570 ? -37.519 20.146 64.472 1.00 71.44 570 LEU A N 1
ATOM 4423 C CA . LEU A 1 570 ? -38.375 20.029 65.654 1.00 71.44 570 LEU A CA 1
ATOM 4424 C C . LEU A 1 570 ? -37.772 19.075 66.690 1.00 71.44 570 LEU A C 1
ATOM 4426 O O . LEU A 1 570 ? -37.728 19.428 67.860 1.00 71.44 570 LEU A O 1
ATOM 4430 N N . LEU A 1 571 ? -37.241 17.923 66.264 1.00 67.50 571 LEU A N 1
ATOM 4431 C CA . LEU A 1 571 ? -36.513 17.004 67.149 1.00 67.50 571 LEU A CA 1
ATOM 4432 C C . LEU A 1 571 ? -35.292 17.668 67.796 1.00 67.50 571 LEU A C 1
ATOM 4434 O O . LEU A 1 571 ? -35.055 17.460 68.977 1.00 67.50 571 LEU A O 1
ATOM 4438 N N . THR A 1 572 ? -34.546 18.494 67.059 1.00 68.00 572 THR A N 1
ATOM 4439 C CA . THR A 1 572 ? -33.426 19.250 67.637 1.00 68.00 572 THR A CA 1
ATOM 4440 C C . THR A 1 572 ? -33.911 20.382 68.549 1.00 68.00 572 THR A C 1
ATOM 4442 O O . THR A 1 572 ? -33.345 20.592 69.611 1.00 68.00 572 THR A O 1
ATOM 4445 N N . PHE A 1 573 ? -34.989 21.089 68.201 1.00 70.06 573 PHE A N 1
ATOM 4446 C CA . PHE A 1 573 ? -35.564 22.139 69.047 1.00 70.06 573 PHE A CA 1
ATOM 4447 C C . PHE A 1 573 ? -36.150 21.599 70.356 1.00 70.06 573 PHE A C 1
ATOM 4449 O O . PHE A 1 573 ? -36.133 22.321 71.348 1.00 70.06 573 PHE A O 1
ATOM 4456 N N . ILE A 1 574 ? -36.600 20.339 70.393 1.00 66.50 574 ILE A N 1
ATOM 4457 C CA . ILE A 1 574 ? -37.048 19.660 71.622 1.00 66.50 574 ILE A CA 1
ATOM 4458 C C . ILE A 1 574 ? -35.949 19.630 72.691 1.00 66.50 574 ILE A C 1
ATOM 4460 O O . ILE A 1 574 ? -36.263 19.740 73.876 1.00 66.50 574 ILE A O 1
ATOM 4464 N N . GLU A 1 575 ? -34.676 19.522 72.298 1.00 66.69 575 GLU A N 1
ATOM 4465 C CA . GLU A 1 575 ? -33.550 19.538 73.244 1.00 66.69 575 GLU A CA 1
ATOM 4466 C C . GLU A 1 575 ? -33.413 20.899 73.951 1.00 66.69 575 GLU A C 1
ATOM 4468 O O . GLU A 1 575 ? -32.975 20.954 75.099 1.00 66.69 575 GLU A O 1
ATOM 4473 N N . TYR A 1 576 ? -33.852 21.983 73.302 1.00 66.19 576 TYR A N 1
ATOM 4474 C CA . TYR A 1 576 ? -33.733 23.363 73.788 1.00 66.19 576 TYR A CA 1
ATOM 4475 C C . TYR A 1 576 ? -35.050 23.951 74.324 1.00 66.19 576 TYR A C 1
ATOM 4477 O O . TYR A 1 576 ? -35.027 24.949 75.044 1.00 66.19 576 TYR A O 1
ATOM 4485 N N . ASP A 1 577 ? -36.195 23.335 74.014 1.00 62.91 577 ASP A N 1
ATOM 4486 C CA . ASP A 1 577 ? -37.521 23.720 74.503 1.00 62.91 577 ASP A CA 1
ATOM 4487 C C . ASP A 1 577 ? -38.278 22.516 75.085 1.00 62.91 577 ASP A C 1
ATOM 4489 O O . ASP A 1 577 ? -39.204 21.952 74.491 1.00 62.91 577 ASP A O 1
ATOM 4493 N N . GLN A 1 578 ? -37.909 22.157 76.318 1.00 56.34 578 GLN A N 1
ATOM 4494 C CA . GLN A 1 578 ? -38.586 21.108 77.089 1.00 56.34 578 GLN A CA 1
ATOM 4495 C C . GLN A 1 578 ? -40.089 21.367 77.275 1.00 56.34 578 GLN A C 1
ATOM 4497 O O . GLN A 1 578 ? -40.838 20.432 77.548 1.00 56.34 578 GLN A O 1
ATOM 4502 N N . LYS A 1 579 ? -40.566 22.612 77.131 1.00 55.28 579 LYS A N 1
ATOM 4503 C CA . LYS A 1 579 ? -41.965 22.972 77.394 1.00 55.28 579 LYS A CA 1
ATOM 4504 C C . LYS A 1 579 ? -42.926 22.466 76.309 1.00 55.28 579 LYS A C 1
ATOM 4506 O O . LYS A 1 579 ? -44.129 22.400 76.560 1.00 55.28 579 LYS A O 1
ATOM 4511 N N . ASN A 1 580 ? -42.412 22.102 75.129 1.00 49.31 580 ASN A N 1
ATOM 4512 C CA . ASN A 1 580 ? -43.198 21.672 73.968 1.00 49.31 580 ASN A CA 1
ATOM 4513 C C . ASN A 1 580 ? -42.966 20.201 73.536 1.00 49.31 580 ASN A C 1
ATOM 4515 O O . ASN A 1 580 ? -43.616 19.751 72.589 1.00 49.31 580 ASN A O 1
ATOM 4519 N N . SER A 1 581 ? -42.118 19.422 74.224 1.00 50.06 581 SER A N 1
ATOM 4520 C CA . SER A 1 581 ? -41.744 18.041 73.840 1.00 50.06 581 SER A CA 1
ATOM 4521 C C . SER A 1 581 ? -42.929 17.061 73.774 1.00 50.06 581 SER A C 1
ATOM 4523 O O . SER A 1 581 ? -43.091 16.339 72.787 1.00 50.06 581 SER A O 1
ATOM 4525 N N . ASP A 1 582 ? -43.812 17.085 74.774 1.00 48.50 582 ASP A N 1
ATOM 4526 C CA . ASP A 1 582 ? -44.961 16.171 74.876 1.00 48.50 582 ASP A CA 1
ATOM 4527 C C . ASP A 1 582 ? -46.006 16.395 73.772 1.00 48.50 582 ASP A C 1
ATOM 4529 O O . ASP A 1 582 ? -46.671 15.458 73.317 1.00 48.50 582 ASP A O 1
ATOM 4533 N N . LYS A 1 583 ? -46.149 17.641 73.300 1.00 46.88 583 LYS A N 1
ATOM 4534 C CA . LYS A 1 583 ? -47.050 17.967 72.183 1.00 46.88 583 LYS A CA 1
ATOM 4535 C C . LYS A 1 583 ? -46.549 17.376 70.867 1.00 46.88 583 LYS A C 1
ATOM 4537 O O . LYS A 1 583 ? -47.365 17.020 70.023 1.00 46.88 583 LYS A O 1
ATOM 4542 N N . ILE A 1 584 ? -45.235 17.235 70.704 1.00 48.47 584 ILE A N 1
ATOM 4543 C CA . ILE A 1 584 ? -44.613 16.737 69.473 1.00 48.47 584 ILE A CA 1
ATOM 4544 C C . ILE A 1 584 ? -44.712 15.199 69.381 1.00 48.47 584 ILE A C 1
ATOM 4546 O O . ILE A 1 584 ? -45.022 14.681 68.307 1.00 48.47 584 ILE A O 1
ATOM 4550 N N . PHE A 1 585 ? -44.559 14.460 70.493 1.00 52.88 585 PHE A N 1
ATOM 4551 C CA . PHE A 1 585 ? -44.685 12.987 70.514 1.00 52.88 585 PHE A CA 1
ATOM 4552 C C . PHE A 1 585 ? -46.122 12.485 70.304 1.00 52.88 585 PHE A C 1
ATOM 4554 O O . PHE A 1 585 ? -46.346 11.563 69.516 1.00 52.88 585 PHE A O 1
ATOM 4561 N N . ASN A 1 586 ? -47.106 13.119 70.952 1.00 49.44 586 ASN A N 1
ATOM 4562 C CA . ASN A 1 586 ? -48.521 12.766 70.775 1.00 49.44 586 ASN A CA 1
ATOM 4563 C C . ASN A 1 586 ? -49.007 13.032 69.340 1.00 49.44 586 ASN A C 1
ATOM 4565 O O . ASN A 1 586 ? -49.793 12.259 68.792 1.00 49.44 586 ASN A O 1
ATOM 4569 N N . LEU A 1 587 ? -48.484 14.085 68.702 1.00 43.28 587 LEU A N 1
ATOM 4570 C CA . LEU A 1 587 ? -48.754 14.393 67.300 1.00 43.28 587 LEU A CA 1
ATOM 4571 C C . LEU A 1 587 ? -48.149 13.331 66.358 1.00 43.28 587 LEU A C 1
ATOM 4573 O O . LEU A 1 587 ? -48.797 12.935 65.392 1.00 43.28 587 LEU A O 1
ATOM 4577 N N . GLY A 1 588 ? -46.950 12.815 66.663 1.00 48.88 588 GLY A N 1
ATOM 4578 C CA . GLY A 1 588 ? -46.272 11.780 65.869 1.00 48.88 588 GLY A CA 1
ATOM 4579 C C . GLY A 1 588 ? -46.982 10.420 65.861 1.00 48.88 588 GLY A C 1
ATOM 4580 O O . GLY A 1 588 ? -47.095 9.801 64.805 1.00 48.88 588 GLY A O 1
ATOM 4581 N N . GLY A 1 589 ? -47.507 9.975 67.010 1.00 47.97 589 GLY A N 1
ATOM 4582 C CA . GLY A 1 589 ? -48.264 8.719 67.120 1.00 47.97 589 GLY A CA 1
ATOM 4583 C C . GLY A 1 589 ? -49.640 8.771 66.441 1.00 47.97 589 GLY A C 1
ATOM 4584 O O . GLY A 1 589 ? -50.012 7.835 65.731 1.00 47.97 589 GLY A O 1
ATOM 4585 N N . ALA A 1 590 ? -50.369 9.883 66.599 1.00 40.72 590 ALA A N 1
ATOM 4586 C CA . ALA A 1 590 ? -51.684 10.080 65.982 1.00 40.72 590 ALA A CA 1
ATOM 4587 C C . ALA A 1 590 ? -51.601 10.188 64.447 1.00 40.72 590 ALA A C 1
ATOM 4589 O O . ALA A 1 590 ? -52.376 9.544 63.741 1.00 40.72 590 ALA A O 1
ATOM 4590 N N . LEU A 1 591 ? -50.602 10.910 63.922 1.00 45.28 591 LEU A N 1
ATOM 4591 C CA . LEU A 1 591 ? -50.377 11.035 62.477 1.00 45.28 591 LEU A CA 1
ATOM 4592 C C . LEU A 1 591 ? -49.958 9.711 61.803 1.00 45.28 591 LEU A C 1
ATOM 4594 O O . LEU A 1 591 ? -50.153 9.571 60.593 1.00 45.28 591 LEU A O 1
ATOM 4598 N N . TYR A 1 592 ? -49.395 8.743 62.547 1.00 44.34 592 TYR A N 1
ATOM 4599 C CA . TYR A 1 592 ? -48.922 7.463 61.990 1.00 44.34 592 TYR A CA 1
ATOM 4600 C C . TYR A 1 592 ? -50.042 6.421 61.830 1.00 44.34 592 TYR A C 1
ATOM 4602 O O . TYR A 1 592 ? -50.048 5.682 60.846 1.00 44.34 592 TYR A O 1
ATOM 4610 N N . LEU A 1 593 ? -51.016 6.387 62.750 1.00 44.78 593 LEU A N 1
ATOM 4611 C CA . LEU A 1 593 ? -52.190 5.504 62.650 1.00 44.78 593 LEU A CA 1
ATOM 4612 C C . LEU A 1 593 ? -53.176 5.961 61.564 1.00 44.78 593 LEU A C 1
ATOM 4614 O O . LEU A 1 593 ? -53.742 5.117 60.873 1.00 44.78 593 LEU A O 1
ATOM 4618 N N . GLU A 1 594 ? -53.345 7.271 61.356 1.00 46.25 594 GLU A N 1
ATOM 4619 C CA . GLU A 1 594 ? -54.250 7.795 60.319 1.00 46.25 594 GLU A CA 1
ATOM 4620 C C . GLU A 1 594 ? -53.723 7.597 58.886 1.00 46.25 594 GLU A C 1
ATOM 4622 O O . GLU A 1 594 ? -54.509 7.493 57.947 1.00 46.25 594 GLU A O 1
ATOM 4627 N N . ASN A 1 595 ? -52.403 7.482 58.695 1.00 43.47 595 ASN A N 1
ATOM 4628 C CA . ASN A 1 595 ? -51.779 7.408 57.368 1.00 43.47 595 ASN A CA 1
ATOM 4629 C C . ASN A 1 595 ? -51.195 6.028 57.008 1.00 43.47 595 ASN A C 1
ATOM 4631 O O . ASN A 1 595 ? -50.351 5.937 56.114 1.00 43.47 595 ASN A O 1
ATOM 4635 N N . ALA A 1 596 ? -51.671 4.936 57.624 1.00 44.09 596 ALA A N 1
ATOM 4636 C CA . ALA A 1 596 ? -51.221 3.563 57.343 1.00 44.09 596 ALA A CA 1
ATOM 4637 C C . ALA A 1 596 ? -51.357 3.132 55.858 1.00 44.09 596 ALA A C 1
ATOM 4639 O O . ALA A 1 596 ? -50.666 2.223 55.404 1.00 44.09 596 ALA A O 1
ATOM 4640 N N . ASN A 1 597 ? -52.172 3.816 55.049 1.00 47.12 597 ASN A N 1
ATOM 4641 C CA . ASN A 1 597 ? -52.233 3.562 53.603 1.00 47.12 597 ASN A CA 1
ATOM 4642 C C . ASN A 1 597 ? -51.079 4.208 52.800 1.00 47.12 597 ASN A C 1
ATOM 4644 O O . ASN A 1 597 ? -50.865 3.829 51.653 1.00 47.12 597 ASN A O 1
ATOM 4648 N N . ASN A 1 598 ? -50.284 5.106 53.401 1.00 45.81 598 ASN A N 1
ATOM 4649 C CA . ASN A 1 598 ? -49.148 5.806 52.773 1.00 45.81 598 ASN A CA 1
ATOM 4650 C C . ASN A 1 598 ? -47.760 5.315 53.272 1.00 45.81 598 ASN A C 1
ATOM 4652 O O . ASN A 1 598 ? -46.751 6.003 53.087 1.00 45.81 598 ASN A O 1
ATOM 4656 N N . ILE A 1 599 ? -47.686 4.115 53.877 1.00 47.38 599 ILE A N 1
ATOM 4657 C CA . ILE A 1 599 ? -46.502 3.508 54.547 1.00 47.38 599 ILE A CA 1
ATOM 4658 C C . ILE A 1 599 ? -45.215 3.455 53.693 1.00 47.38 599 ILE A C 1
ATOM 4660 O O . ILE A 1 599 ? -44.107 3.373 54.242 1.00 47.38 599 ILE A O 1
ATOM 4664 N N . THR A 1 600 ? -45.299 3.541 52.363 1.00 47.47 600 THR A N 1
ATOM 4665 C CA . THR A 1 600 ? -44.107 3.439 51.509 1.00 47.47 600 THR A CA 1
ATOM 4666 C C . THR A 1 600 ? -43.164 4.644 51.619 1.00 47.47 600 THR A C 1
ATOM 4668 O O . THR A 1 600 ? -41.963 4.454 51.459 1.00 47.47 600 THR A O 1
ATOM 4671 N N . ASN A 1 601 ? -43.636 5.849 51.978 1.00 47.97 601 ASN A N 1
ATOM 4672 C CA . ASN A 1 601 ? -42.832 7.085 51.860 1.00 47.97 601 ASN A CA 1
ATOM 4673 C C . ASN A 1 601 ? -42.216 7.639 53.168 1.00 47.97 601 ASN A C 1
ATOM 4675 O O . ASN A 1 601 ? -41.548 8.678 53.130 1.00 47.97 601 ASN A O 1
ATOM 4679 N N . MET A 1 602 ? -42.401 6.966 54.311 1.00 44.88 602 MET A N 1
ATOM 4680 C CA . MET A 1 602 ? -41.920 7.415 55.634 1.00 44.88 602 MET A CA 1
ATOM 4681 C C . MET A 1 602 ? -40.637 6.680 56.068 1.00 44.88 602 MET A C 1
ATOM 4683 O O . MET A 1 602 ? -40.638 5.891 57.011 1.00 44.88 602 MET A O 1
ATOM 4687 N N . ASP A 1 603 ? -39.532 6.914 55.356 1.00 47.47 603 ASP A N 1
ATOM 4688 C CA . ASP A 1 603 ? -38.220 6.328 55.675 1.00 47.47 603 ASP A CA 1
ATOM 4689 C C . ASP A 1 603 ? -37.640 6.862 57.004 1.00 47.47 603 ASP A C 1
ATOM 4691 O O . ASP A 1 603 ? -37.467 8.074 57.174 1.00 47.47 603 ASP A O 1
ATOM 4695 N N . GLY A 1 604 ? -37.289 5.943 57.917 1.00 51.69 604 GLY A N 1
ATOM 4696 C CA . GLY A 1 604 ? -36.559 6.196 59.171 1.00 51.69 604 GLY A CA 1
ATOM 4697 C C . GLY A 1 604 ? -37.347 5.989 60.471 1.00 51.69 604 GLY A C 1
ATOM 4698 O O . GLY A 1 604 ? -36.744 5.839 61.525 1.00 51.69 604 GLY A O 1
ATOM 4699 N N . LEU A 1 605 ? -38.684 5.970 60.427 1.00 51.91 605 LEU A N 1
ATOM 4700 C CA . LEU A 1 605 ? -39.503 5.941 61.652 1.00 51.91 605 LEU A CA 1
ATOM 4701 C C . LEU A 1 605 ? -39.653 4.528 62.241 1.00 51.91 605 LEU A C 1
ATOM 4703 O O . LEU A 1 605 ? -39.579 4.364 63.456 1.00 51.91 605 LEU A O 1
ATOM 4707 N N . LEU A 1 606 ? -39.798 3.503 61.385 1.00 58.94 606 LEU A N 1
ATOM 4708 C CA . LEU A 1 606 ? -39.734 2.098 61.818 1.00 58.94 606 LEU A CA 1
ATOM 4709 C C . LEU A 1 606 ? -38.372 1.790 62.457 1.00 58.94 606 LEU A C 1
ATOM 4711 O O . LEU A 1 606 ? -38.321 1.064 63.446 1.00 58.94 606 LEU A O 1
ATOM 4715 N N . ASP A 1 607 ? -37.306 2.405 61.932 1.00 58.62 607 ASP A N 1
ATOM 4716 C CA . ASP A 1 607 ? -35.951 2.211 62.439 1.00 58.62 607 ASP A CA 1
ATOM 4717 C C . ASP A 1 607 ? -35.849 2.681 63.896 1.00 58.62 607 ASP A C 1
ATOM 4719 O O . ASP A 1 607 ? -35.378 1.934 64.750 1.00 58.62 607 ASP A O 1
ATOM 4723 N N . SER A 1 608 ? -36.406 3.856 64.211 1.00 56.41 608 SER A N 1
ATOM 4724 C CA . SER A 1 608 ? -36.460 4.396 65.577 1.00 56.41 608 SER A CA 1
ATOM 4725 C C . SER A 1 608 ? -37.357 3.599 66.539 1.00 56.41 608 SER A C 1
ATOM 4727 O O . SER A 1 608 ? -37.133 3.643 67.745 1.00 56.41 608 SER A O 1
ATOM 4729 N N . LEU A 1 609 ? -38.368 2.874 66.040 1.00 57.38 609 LEU A N 1
ATOM 4730 C CA . LEU A 1 609 ? -39.242 2.017 66.862 1.00 57.38 609 LEU A CA 1
ATOM 4731 C C . LEU A 1 609 ? -38.601 0.669 67.210 1.00 57.38 609 LEU A C 1
ATOM 4733 O O . LEU A 1 609 ? -38.850 0.133 68.288 1.00 57.38 609 LEU A O 1
ATOM 4737 N N . LEU A 1 610 ? -37.811 0.106 66.294 1.00 64.06 610 LEU A N 1
ATOM 4738 C CA . LEU A 1 610 ? -37.159 -1.194 66.471 1.00 64.06 610 LEU A CA 1
ATOM 4739 C C . LEU A 1 610 ? -35.818 -1.078 67.221 1.00 64.06 610 LEU A C 1
ATOM 4741 O O . LEU A 1 610 ? -35.417 -2.030 67.890 1.00 64.06 610 LEU A O 1
ATOM 4745 N N . GLU A 1 611 ? -35.152 0.084 67.162 1.00 61.28 611 GLU A N 1
ATOM 4746 C CA . GLU A 1 611 ? -33.851 0.359 67.801 1.00 61.28 611 GLU A CA 1
ATOM 4747 C C . GLU A 1 611 ? -33.770 -0.001 69.305 1.00 61.28 611 GLU A C 1
ATOM 4749 O O . GLU A 1 611 ? -32.783 -0.633 69.698 1.00 61.28 611 GLU A O 1
ATOM 4754 N N . PRO A 1 612 ? -34.784 0.281 70.156 1.00 58.69 612 PRO A N 1
ATOM 4755 C CA . PRO A 1 612 ? -34.716 -0.013 71.592 1.00 58.69 612 PRO A CA 1
ATOM 4756 C C . PRO A 1 612 ? -34.731 -1.510 71.946 1.00 58.69 612 PRO A C 1
ATOM 4758 O O . PRO A 1 612 ? -34.331 -1.884 73.048 1.00 58.69 612 PRO A O 1
ATOM 4761 N N . PHE A 1 613 ? -35.193 -2.383 71.044 1.00 56.31 613 PHE A N 1
ATOM 4762 C CA . PHE A 1 613 ? -35.515 -3.784 71.357 1.00 56.31 613 PHE A CA 1
ATOM 4763 C C . PHE A 1 613 ? -34.463 -4.796 70.897 1.00 56.31 613 PHE A C 1
ATOM 4765 O O . PHE A 1 613 ? -34.687 -6.003 70.979 1.00 56.31 613 PHE A O 1
ATOM 4772 N N . ASN A 1 614 ? -33.290 -4.327 70.468 1.00 60.25 614 ASN A N 1
ATOM 4773 C CA . ASN A 1 614 ? -32.230 -5.183 69.934 1.00 60.25 614 ASN A CA 1
ATOM 4774 C C . ASN A 1 614 ? -31.664 -6.225 70.930 1.00 60.25 614 ASN A C 1
ATOM 4776 O O . ASN A 1 614 ? -31.006 -7.154 70.477 1.00 60.25 614 ASN A O 1
ATOM 4780 N N . ASN A 1 615 ? -31.910 -6.112 72.248 1.00 56.38 615 ASN A N 1
ATOM 4781 C CA . ASN A 1 615 ? -31.135 -6.845 73.265 1.00 56.38 615 ASN A CA 1
ATOM 4782 C C . ASN A 1 615 ? -31.934 -7.656 74.319 1.00 56.38 615 ASN A C 1
ATOM 4784 O O . ASN A 1 615 ? -31.315 -8.127 75.271 1.00 56.38 615 ASN A O 1
ATOM 4788 N N . ASN A 1 616 ? -33.265 -7.837 74.229 1.00 61.03 616 ASN A N 1
ATOM 4789 C CA . ASN A 1 616 ? -34.005 -8.539 75.304 1.00 61.03 616 ASN A CA 1
ATOM 4790 C C . ASN A 1 616 ? -35.222 -9.382 74.833 1.00 61.03 616 ASN A C 1
ATOM 4792 O O . ASN A 1 616 ? -36.356 -8.906 74.899 1.00 61.03 616 ASN A O 1
ATOM 4796 N N . PRO A 1 617 ? -35.031 -10.648 74.396 1.00 55.50 617 PRO A N 1
ATOM 4797 C CA . PRO A 1 617 ? -36.111 -11.490 73.851 1.00 55.50 617 PRO A CA 1
ATOM 4798 C C . PRO A 1 617 ? -37.189 -11.893 74.874 1.00 55.50 617 PRO A C 1
ATOM 4800 O O . PRO A 1 617 ? -38.301 -12.244 74.487 1.00 55.50 617 PRO A O 1
ATOM 4803 N N . ASN A 1 618 ? -36.883 -11.843 76.175 1.00 54.53 618 ASN A N 1
ATOM 4804 C CA . ASN A 1 618 ? -37.786 -12.294 77.242 1.00 54.53 618 ASN A CA 1
ATOM 4805 C C . ASN A 1 618 ? -38.633 -11.170 77.857 1.00 54.53 618 ASN A C 1
ATOM 4807 O O . ASN A 1 618 ? -39.354 -11.407 78.829 1.00 54.53 618 ASN A O 1
ATOM 4811 N N . SER A 1 619 ? -38.544 -9.945 77.336 1.00 63.12 619 SER A N 1
ATOM 4812 C CA . SER A 1 619 ? -39.295 -8.824 77.888 1.00 63.12 619 SER A CA 1
ATOM 4813 C C . SER A 1 619 ? -40.779 -8.917 77.500 1.00 63.12 619 SER A C 1
ATOM 4815 O O . SER A 1 619 ? -41.142 -9.381 76.413 1.00 63.12 619 SER A O 1
ATOM 4817 N N . LYS A 1 620 ? -41.670 -8.493 78.403 1.00 55.31 620 LYS A N 1
ATOM 4818 C CA . LYS A 1 620 ? -43.118 -8.476 78.135 1.00 55.31 620 LYS A CA 1
ATOM 4819 C C . LYS A 1 620 ? -43.433 -7.557 76.945 1.00 55.31 620 LYS A C 1
ATOM 4821 O O . LYS A 1 620 ? -44.292 -7.875 76.126 1.00 55.31 620 LYS A O 1
ATOM 4826 N N . GLU A 1 621 ? -42.651 -6.490 76.818 1.00 60.94 621 GLU A N 1
ATOM 4827 C CA . GLU A 1 621 ? -42.658 -5.523 75.724 1.00 60.94 621 GLU A CA 1
ATOM 4828 C C . GLU A 1 621 ? -42.265 -6.173 74.386 1.00 60.94 621 GLU A C 1
ATOM 4830 O O . GLU A 1 621 ? -42.883 -5.870 73.370 1.00 60.94 621 GLU A O 1
ATOM 4835 N N . PHE A 1 622 ? -41.320 -7.129 74.366 1.00 64.19 622 PHE A N 1
ATOM 4836 C CA . PHE A 1 622 ? -40.967 -7.861 73.142 1.00 64.19 622 PHE A CA 1
ATOM 4837 C C . PHE A 1 622 ? -42.107 -8.767 72.667 1.00 64.19 622 PHE A C 1
ATOM 4839 O O . PHE A 1 622 ? -42.340 -8.876 71.468 1.00 64.19 622 PHE A O 1
ATOM 4846 N N . LYS A 1 623 ? -42.869 -9.388 73.580 1.00 59.72 623 LYS A N 1
ATOM 4847 C CA . LYS A 1 623 ? -44.048 -10.194 73.209 1.00 59.72 623 LYS A CA 1
ATOM 4848 C C . LYS A 1 623 ? -45.158 -9.334 72.596 1.00 59.72 623 LYS A C 1
ATOM 4850 O O . LYS A 1 623 ? -45.775 -9.749 71.615 1.00 59.72 623 LYS A O 1
ATOM 4855 N N . GLU A 1 624 ? -45.408 -8.152 73.158 1.00 63.34 624 GLU A N 1
ATOM 4856 C CA . GLU A 1 624 ? -46.373 -7.184 72.617 1.00 63.34 624 GLU A CA 1
ATOM 4857 C C . GLU A 1 624 ? -45.904 -6.622 71.269 1.00 63.34 624 GLU A C 1
ATOM 4859 O O . GLU A 1 624 ? -46.693 -6.565 70.325 1.00 63.34 624 GLU A O 1
ATOM 4864 N N . LEU A 1 625 ? -44.608 -6.323 71.136 1.00 69.06 625 LEU A N 1
ATOM 4865 C CA . LEU A 1 625 ? -43.989 -5.926 69.874 1.00 69.06 625 LEU A CA 1
ATOM 4866 C C . LEU A 1 625 ? -44.073 -7.042 68.826 1.00 69.06 625 LEU A C 1
ATOM 4868 O O . LEU A 1 625 ? -44.434 -6.774 67.686 1.00 69.06 625 LEU A O 1
ATOM 4872 N N . LEU A 1 626 ? -43.789 -8.295 69.190 1.00 71.50 626 LEU A N 1
ATOM 4873 C CA . LEU A 1 626 ? -43.868 -9.439 68.280 1.00 71.50 626 LEU A CA 1
ATOM 4874 C C . LEU A 1 626 ? -45.307 -9.668 67.810 1.00 71.50 626 LEU A C 1
ATOM 4876 O O . LEU A 1 626 ? -45.523 -9.960 66.635 1.00 71.50 626 LEU A O 1
ATOM 4880 N N . LEU A 1 627 ? -46.294 -9.492 68.694 1.00 63.56 627 LEU A N 1
ATOM 4881 C CA . LEU A 1 627 ? -47.707 -9.545 68.326 1.00 63.56 627 LEU A CA 1
ATOM 4882 C C . LEU A 1 627 ? -48.091 -8.378 67.405 1.00 63.56 627 LEU A C 1
ATOM 4884 O O . LEU A 1 627 ? -48.784 -8.604 66.416 1.00 63.56 627 LEU A O 1
ATOM 4888 N N . LEU A 1 628 ? -47.611 -7.160 67.681 1.00 66.62 628 LEU A N 1
ATOM 4889 C CA . LEU A 1 628 ? -47.808 -5.982 66.830 1.00 66.62 628 LEU A CA 1
ATOM 4890 C C . LEU A 1 628 ? -47.194 -6.190 65.440 1.00 66.62 628 LEU A C 1
ATOM 4892 O O . LEU A 1 628 ? -47.863 -5.947 64.441 1.00 66.62 628 LEU A O 1
ATOM 4896 N N . VAL A 1 629 ? -45.959 -6.690 65.367 1.00 73.19 629 VAL A N 1
ATOM 4897 C CA . VAL A 1 629 ? -45.254 -7.004 64.115 1.00 73.19 629 VAL A CA 1
ATOM 4898 C C . VAL A 1 629 ? -45.975 -8.113 63.354 1.00 73.19 629 VAL A C 1
ATOM 4900 O O . VAL A 1 629 ? -46.200 -7.974 62.156 1.00 73.19 629 VAL A O 1
ATOM 4903 N N . ASN A 1 630 ? -46.398 -9.182 64.031 1.00 67.19 630 ASN A N 1
ATOM 4904 C CA . ASN A 1 630 ? -47.168 -10.258 63.410 1.00 67.19 630 ASN A CA 1
ATOM 4905 C C . ASN A 1 630 ? -48.528 -9.754 62.890 1.00 67.19 630 ASN A C 1
ATOM 4907 O O . ASN A 1 630 ? -48.921 -10.100 61.780 1.00 67.19 630 ASN A O 1
ATOM 4911 N N . ASN A 1 631 ? -49.215 -8.884 63.636 1.00 65.38 631 ASN A N 1
ATOM 4912 C CA . ASN A 1 631 ? -50.463 -8.258 63.194 1.00 65.38 631 ASN A CA 1
ATOM 4913 C C . ASN A 1 631 ? -50.238 -7.289 62.024 1.00 65.38 631 ASN A C 1
ATOM 4915 O O . ASN A 1 631 ? -51.039 -7.282 61.098 1.00 65.38 631 ASN A O 1
ATOM 4919 N N . LEU A 1 632 ? -49.145 -6.519 62.015 1.00 67.31 632 LEU A N 1
ATOM 4920 C CA . LEU A 1 632 ? -48.755 -5.649 60.897 1.00 67.31 632 LEU A CA 1
ATOM 4921 C C . LEU A 1 632 ? -48.441 -6.464 59.635 1.00 67.31 632 LEU A C 1
ATOM 4923 O O . LEU A 1 632 ? -48.901 -6.128 58.545 1.00 67.31 632 LEU A O 1
ATOM 4927 N N . LEU A 1 633 ? -47.696 -7.562 59.773 1.00 71.75 633 LEU A N 1
ATOM 4928 C CA . LEU A 1 633 ? -47.400 -8.479 58.670 1.00 71.75 633 LEU A CA 1
ATOM 4929 C C . LEU A 1 633 ? -48.668 -9.180 58.162 1.00 71.75 633 LEU A C 1
ATOM 4931 O O . LEU A 1 633 ? -48.820 -9.353 56.959 1.00 71.75 633 LEU A O 1
ATOM 4935 N N . ALA A 1 634 ? -49.602 -9.525 59.052 1.00 63.41 634 ALA A N 1
ATOM 4936 C CA . ALA A 1 634 ? -50.880 -10.125 58.677 1.00 63.41 634 ALA A CA 1
ATOM 4937 C C . ALA A 1 634 ? -51.867 -9.121 58.048 1.00 63.41 634 ALA A C 1
ATOM 4939 O O . ALA A 1 634 ? -52.653 -9.507 57.187 1.00 63.41 634 ALA A O 1
ATOM 4940 N N . ALA A 1 635 ? -51.841 -7.852 58.470 1.00 61.53 635 ALA A N 1
ATOM 4941 C CA . ALA A 1 635 ? -52.743 -6.797 57.997 1.00 61.53 635 ALA A CA 1
ATOM 4942 C C . ALA A 1 635 ? -52.268 -6.109 56.707 1.00 61.53 635 ALA A C 1
ATOM 4944 O O . ALA A 1 635 ? -53.029 -5.362 56.089 1.00 61.53 635 ALA A O 1
ATOM 4945 N N . THR A 1 636 ? -51.018 -6.320 56.291 1.00 61.00 636 THR A N 1
ATOM 4946 C CA . THR A 1 636 ? -50.473 -5.691 55.084 1.00 61.00 636 THR A CA 1
ATOM 4947 C C . THR A 1 636 ? -50.886 -6.444 53.823 1.00 61.00 636 THR A C 1
ATOM 4949 O O . THR A 1 636 ? -50.844 -7.669 53.743 1.00 61.00 636 THR A O 1
ATOM 4952 N N . THR A 1 637 ? -51.278 -5.691 52.794 1.00 53.66 637 THR A N 1
ATOM 4953 C CA . THR A 1 637 ? -51.478 -6.228 51.445 1.00 53.66 637 THR A CA 1
ATOM 4954 C C . THR A 1 637 ? -50.156 -6.771 50.889 1.00 53.66 637 THR A C 1
ATOM 4956 O O . THR A 1 637 ? -49.080 -6.302 51.262 1.00 53.66 637 THR A O 1
ATOM 4959 N N . VAL A 1 638 ? -50.224 -7.739 49.965 1.00 55.16 638 VAL A N 1
ATOM 4960 C CA . VAL A 1 638 ? -49.059 -8.472 49.413 1.00 55.16 638 VAL A CA 1
ATOM 4961 C C . VAL A 1 638 ? -47.944 -7.551 48.883 1.00 55.16 638 VAL A C 1
ATOM 4963 O O . VAL A 1 638 ? -46.772 -7.906 48.931 1.00 55.16 638 VAL A O 1
ATOM 4966 N N . SER A 1 639 ? -48.276 -6.353 48.391 1.00 50.09 639 SER A N 1
ATOM 4967 C CA . SER A 1 639 ? -47.284 -5.368 47.937 1.00 50.09 639 SER A CA 1
ATOM 4968 C C . SER A 1 639 ? -46.593 -4.630 49.089 1.00 50.09 639 SER A C 1
ATOM 4970 O O . SER A 1 639 ? -45.391 -4.368 49.031 1.00 50.09 639 SER A O 1
ATOM 4972 N N . ASN A 1 640 ? -47.339 -4.294 50.144 1.00 57.28 640 ASN A N 1
ATOM 4973 C CA . ASN A 1 640 ? -46.823 -3.547 51.290 1.00 57.28 640 ASN A CA 1
ATOM 4974 C C . ASN A 1 640 ? -45.997 -4.444 52.219 1.00 57.28 640 ASN A C 1
ATOM 4976 O O . ASN A 1 640 ? -45.024 -3.966 52.815 1.00 57.28 640 ASN A O 1
ATOM 4980 N N . SER A 1 641 ? -46.330 -5.738 52.281 1.00 64.12 641 SER A N 1
ATOM 4981 C CA . SER A 1 641 ? -45.630 -6.719 53.112 1.00 64.12 641 SER A CA 1
ATOM 4982 C C . SER A 1 641 ? -44.136 -6.778 52.786 1.00 64.12 641 SER A C 1
ATOM 4984 O O . SER A 1 641 ? -43.331 -6.729 53.707 1.00 64.12 641 SER A O 1
ATOM 4986 N N . GLN A 1 642 ? -43.723 -6.739 51.512 1.00 68.00 642 GLN A N 1
ATOM 4987 C CA . GLN A 1 642 ? -42.299 -6.827 51.150 1.00 68.00 642 GLN A CA 1
ATOM 4988 C C . GLN A 1 642 ? -41.464 -5.638 51.651 1.00 68.00 642 GLN A C 1
ATOM 4990 O O . GLN A 1 642 ? -40.313 -5.806 52.063 1.00 68.00 642 GLN A O 1
ATOM 4995 N N . SER A 1 643 ? -42.033 -4.428 51.634 1.00 65.25 643 SER A N 1
ATOM 4996 C CA . SER A 1 643 ? -41.358 -3.229 52.150 1.00 65.25 643 SER A CA 1
ATOM 4997 C C . SER A 1 643 ? -41.160 -3.312 53.664 1.00 65.25 643 SER A C 1
ATOM 4999 O O . SER A 1 643 ? -40.074 -3.022 54.168 1.00 65.25 643 SER A O 1
ATOM 5001 N N . LEU A 1 644 ? -42.190 -3.785 54.369 1.00 70.62 644 LEU A N 1
ATOM 5002 C CA . LEU A 1 644 ? -42.184 -3.963 55.811 1.00 70.62 644 LEU A CA 1
ATOM 5003 C C . LEU A 1 644 ? -41.217 -5.081 56.217 1.00 70.62 644 LEU A C 1
ATOM 5005 O O . LEU A 1 644 ? -40.380 -4.871 57.089 1.00 70.62 644 LEU A O 1
ATOM 5009 N N . ILE A 1 645 ? -41.269 -6.224 55.528 1.00 76.06 645 ILE A N 1
ATOM 5010 C CA . ILE A 1 645 ? -40.374 -7.370 55.723 1.00 76.06 645 ILE A CA 1
ATOM 5011 C C . ILE A 1 645 ? -38.906 -6.939 55.571 1.00 76.06 645 ILE A C 1
ATOM 5013 O O . ILE A 1 645 ? -38.092 -7.209 56.453 1.00 76.06 645 ILE A O 1
ATOM 5017 N N . ASN A 1 646 ? -38.564 -6.209 54.501 1.00 74.44 646 ASN A N 1
ATOM 5018 C CA . ASN A 1 646 ? -37.195 -5.734 54.274 1.00 74.44 646 ASN A CA 1
ATOM 5019 C C . ASN A 1 646 ? -36.704 -4.777 55.371 1.00 74.44 646 ASN A C 1
ATOM 5021 O O . ASN A 1 646 ? -35.528 -4.833 55.729 1.00 74.44 646 ASN A O 1
ATOM 5025 N N . ARG A 1 647 ? -37.579 -3.911 55.902 1.00 75.12 647 ARG A N 1
ATOM 5026 C CA . ARG A 1 647 ? -37.214 -2.980 56.982 1.00 75.12 647 ARG A CA 1
ATOM 5027 C C . ARG A 1 647 ? -37.066 -3.689 58.324 1.00 75.12 647 ARG A C 1
ATOM 5029 O O . ARG A 1 647 ? -36.069 -3.467 58.994 1.00 75.12 647 ARG A O 1
ATOM 5036 N N . ILE A 1 648 ? -37.975 -4.605 58.676 1.00 76.50 648 ILE A N 1
ATOM 5037 C CA . ILE A 1 648 ? -37.819 -5.455 59.873 1.00 76.50 648 ILE A CA 1
ATOM 5038 C C . ILE A 1 648 ? -36.463 -6.169 59.827 1.00 76.50 648 ILE A C 1
ATOM 5040 O O . ILE A 1 648 ? -35.763 -6.255 60.831 1.00 76.50 648 ILE A O 1
ATOM 5044 N N . CYS A 1 649 ? -36.041 -6.597 58.637 1.00 76.44 649 CYS A N 1
ATOM 5045 C CA . CYS A 1 649 ? -34.773 -7.296 58.469 1.00 76.44 649 CYS A CA 1
ATOM 5046 C C . CYS A 1 649 ? -33.528 -6.405 58.509 1.00 76.44 649 CYS A C 1
ATOM 5048 O O . CYS A 1 649 ? -32.415 -6.922 58.613 1.00 76.44 649 CYS A O 1
ATOM 5050 N N . ALA A 1 650 ? -33.674 -5.079 58.489 1.00 76.69 650 ALA A N 1
ATOM 5051 C CA . ALA A 1 650 ? -32.560 -4.183 58.783 1.00 76.69 650 ALA A CA 1
ATOM 5052 C C . ALA A 1 650 ? -32.104 -4.305 60.252 1.00 76.69 650 ALA A C 1
ATOM 5054 O O . ALA A 1 650 ? -30.930 -4.073 60.535 1.00 76.69 650 ALA A O 1
ATOM 5055 N N . HIS A 1 651 ? -32.979 -4.756 61.159 1.00 79.06 651 HIS A N 1
ATOM 5056 C CA . HIS A 1 651 ? -32.704 -4.866 62.592 1.00 79.06 651 HIS A CA 1
ATOM 5057 C C . HIS A 1 651 ? -32.220 -6.268 62.982 1.00 79.06 651 HIS A C 1
ATOM 5059 O O . HIS A 1 651 ? -32.999 -7.141 63.363 1.00 79.06 651 HIS A O 1
ATOM 5065 N N . GLU A 1 652 ? -30.905 -6.476 62.911 1.00 80.56 652 GLU A N 1
ATOM 5066 C CA . GLU A 1 652 ? -30.257 -7.752 63.265 1.00 80.56 652 GLU A CA 1
ATOM 5067 C C . GLU A 1 652 ? -30.544 -8.201 64.695 1.00 80.56 652 GLU A C 1
ATOM 5069 O O . GLU A 1 652 ? -30.805 -9.383 64.914 1.00 80.56 652 GLU A O 1
ATOM 5074 N N . GLY A 1 653 ? -30.561 -7.267 65.653 1.00 78.56 653 GLY A N 1
ATOM 5075 C CA . GLY A 1 653 ? -30.859 -7.580 67.052 1.00 78.56 653 GLY A CA 1
ATOM 5076 C C . GLY A 1 653 ? -32.261 -8.165 67.228 1.00 78.56 653 GLY A C 1
ATOM 5077 O O . GLY A 1 653 ? -32.424 -9.194 67.883 1.00 78.56 653 GLY A O 1
ATOM 5078 N N . PHE A 1 654 ? -33.265 -7.588 66.558 1.00 81.56 654 PHE A N 1
ATOM 5079 C CA . PHE A 1 654 ? -34.633 -8.119 66.555 1.00 81.56 654 PHE A CA 1
ATOM 5080 C C . PHE A 1 654 ? -34.719 -9.521 65.931 1.00 81.56 654 PHE A C 1
ATOM 5082 O O . PHE A 1 654 ? -35.365 -10.405 66.494 1.00 81.56 654 PHE A O 1
ATOM 5089 N N . LEU A 1 655 ? -34.064 -9.748 64.787 1.00 85.62 655 LEU A N 1
ATOM 5090 C CA . LEU A 1 655 ? -34.074 -11.057 64.125 1.00 85.62 655 LEU A CA 1
ATOM 5091 C C . LEU A 1 655 ? -33.379 -12.140 64.966 1.00 85.62 655 LEU A C 1
ATOM 5093 O O . LEU A 1 655 ? -33.891 -13.254 65.068 1.00 85.62 655 LEU A O 1
ATOM 5097 N N . SER A 1 656 ? -32.250 -11.808 65.599 1.00 81.88 656 SER A N 1
ATOM 5098 C CA . SER A 1 656 ? -31.526 -12.714 66.500 1.00 81.88 656 SER A CA 1
ATOM 5099 C C . SER A 1 656 ? -32.382 -13.090 67.716 1.00 81.88 656 SER A C 1
ATOM 5101 O O . SER A 1 656 ? -32.547 -14.271 68.039 1.00 81.88 656 SER A O 1
ATOM 5103 N N . ALA A 1 657 ? -33.037 -12.093 68.326 1.00 80.69 657 ALA A N 1
ATOM 5104 C CA . ALA A 1 657 ? -34.009 -12.306 69.392 1.00 80.69 657 ALA A CA 1
ATOM 5105 C C . ALA A 1 657 ? -35.154 -13.225 68.930 1.00 80.69 657 ALA A C 1
ATOM 5107 O O . ALA A 1 657 ? -35.456 -14.207 69.607 1.00 80.69 657 ALA A O 1
ATOM 5108 N N . LEU A 1 658 ? -35.732 -12.984 67.749 1.00 86.25 658 LEU A N 1
ATOM 5109 C CA . LEU A 1 658 ? -36.799 -13.812 67.184 1.00 86.25 658 LEU A CA 1
ATOM 5110 C C . LEU A 1 658 ? -36.372 -15.277 66.988 1.00 86.25 658 LEU A C 1
ATOM 5112 O O . LEU A 1 658 ? -37.110 -16.173 67.399 1.00 86.25 658 LEU A O 1
ATOM 5116 N N . ILE A 1 659 ? -35.192 -15.541 66.421 1.00 87.25 659 ILE A N 1
ATOM 5117 C CA . ILE A 1 659 ? -34.691 -16.912 66.205 1.00 87.25 659 ILE A CA 1
ATOM 5118 C C . ILE A 1 659 ? -34.491 -17.635 67.543 1.00 87.25 659 ILE A C 1
ATOM 5120 O O . ILE A 1 659 ? -34.916 -18.782 67.689 1.00 87.25 659 ILE A O 1
ATOM 5124 N N . SER A 1 660 ? -33.952 -16.952 68.561 1.00 82.31 660 SER A N 1
ATOM 5125 C CA . SER A 1 660 ? -33.749 -17.546 69.892 1.00 82.31 660 SER A CA 1
ATOM 5126 C C . SER A 1 660 ? -35.055 -18.035 70.542 1.00 82.31 660 SER A C 1
ATOM 5128 O O . SER A 1 660 ? -35.070 -19.069 71.217 1.00 82.31 660 SER A O 1
ATOM 5130 N N . THR A 1 661 ? -36.181 -17.360 70.268 1.00 84.19 661 THR A N 1
ATOM 5131 C CA . THR A 1 661 ? -37.497 -17.736 70.817 1.00 84.19 661 THR A CA 1
ATOM 5132 C C . THR A 1 661 ? -38.072 -19.031 70.236 1.00 84.19 661 THR A C 1
ATOM 5134 O O . THR A 1 661 ? -39.015 -19.567 70.814 1.00 84.19 661 THR A O 1
ATOM 5137 N N . MET A 1 662 ? -37.506 -19.590 69.157 1.00 83.25 662 MET A N 1
ATOM 5138 C CA . MET A 1 662 ? -37.926 -20.904 68.636 1.00 83.25 662 MET A CA 1
ATOM 5139 C C . MET A 1 662 ? -37.662 -22.049 69.623 1.00 83.25 662 MET A C 1
ATOM 5141 O O . MET A 1 662 ? -38.330 -23.075 69.562 1.00 83.25 662 MET A O 1
ATOM 5145 N N . SER A 1 663 ? -36.722 -21.865 70.554 1.00 76.62 663 SER A N 1
ATOM 5146 C CA . SER A 1 663 ? -36.463 -22.815 71.644 1.00 76.62 663 SER A CA 1
ATOM 5147 C C . SER A 1 663 ? -37.470 -22.708 72.803 1.00 76.62 663 SER A C 1
ATOM 5149 O O . SER A 1 663 ? -37.507 -23.572 73.679 1.00 76.62 663 SER A O 1
ATOM 5151 N N . VAL A 1 664 ? -38.302 -21.658 72.820 1.00 79.56 664 VAL A N 1
ATOM 5152 C CA . VAL A 1 664 ? -39.247 -21.353 73.901 1.00 79.56 664 VAL A CA 1
ATOM 5153 C C . VAL A 1 664 ? -40.641 -21.838 73.513 1.00 79.56 664 VAL A C 1
ATOM 5155 O O . VAL A 1 664 ? -41.379 -21.151 72.808 1.00 79.56 664 VAL A O 1
ATOM 5158 N N . THR A 1 665 ? -41.048 -22.990 74.044 1.00 74.25 665 THR A N 1
ATOM 5159 C CA . THR A 1 665 ? -42.310 -23.686 73.715 1.00 74.25 665 THR A CA 1
ATOM 5160 C C . THR A 1 665 ? -43.572 -22.812 73.756 1.00 74.25 665 THR A C 1
ATOM 5162 O O . THR A 1 665 ? -44.487 -23.026 72.966 1.00 74.25 665 THR A O 1
ATOM 5165 N N . ALA A 1 666 ? -43.648 -21.810 74.641 1.00 73.19 666 ALA A N 1
ATOM 5166 C CA . ALA A 1 666 ? -44.823 -20.936 74.761 1.00 73.19 666 ALA A CA 1
ATOM 5167 C C . ALA A 1 666 ? -44.970 -19.909 73.620 1.00 73.19 666 ALA A C 1
ATOM 5169 O O . ALA A 1 666 ? -46.082 -19.455 73.343 1.00 73.19 666 ALA A O 1
ATOM 5170 N N . ILE A 1 667 ? -43.861 -19.503 72.995 1.00 78.88 667 ILE A N 1
ATOM 5171 C CA . ILE A 1 667 ? -43.825 -18.453 71.962 1.00 78.88 667 ILE A CA 1
ATOM 5172 C C . ILE A 1 667 ? -43.501 -19.062 70.592 1.00 78.88 667 ILE A C 1
ATOM 5174 O O . ILE A 1 667 ? -43.961 -18.524 69.586 1.00 78.88 667 ILE A O 1
ATOM 5178 N N . GLU A 1 668 ? -42.837 -20.225 70.558 1.00 83.12 668 GLU A N 1
ATOM 5179 C CA . GLU A 1 668 ? -42.437 -20.979 69.362 1.00 83.12 668 GLU A CA 1
ATOM 5180 C C . GLU A 1 668 ? -43.498 -20.969 68.243 1.00 83.12 668 GLU A C 1
ATOM 5182 O O . GLU A 1 668 ? -43.137 -20.607 67.124 1.00 83.12 668 GLU A O 1
ATOM 5187 N N . PRO A 1 669 ? -44.801 -21.247 68.474 1.00 78.88 669 PRO A N 1
ATOM 5188 C CA . PRO A 1 669 ? -45.790 -21.229 67.391 1.00 78.88 669 PRO A CA 1
ATOM 5189 C C . PRO A 1 669 ? -45.970 -19.843 66.756 1.00 78.88 669 PRO A C 1
ATOM 5191 O O . PRO A 1 669 ? -46.145 -19.725 65.543 1.00 78.88 669 PRO A O 1
ATOM 5194 N N . THR A 1 670 ? -45.917 -18.788 67.573 1.00 78.44 670 THR A N 1
ATOM 5195 C CA . THR A 1 670 ? -46.001 -17.397 67.103 1.00 78.44 670 THR A CA 1
ATOM 5196 C C . THR A 1 670 ? -44.712 -17.015 66.387 1.00 78.44 670 THR A C 1
ATOM 5198 O O . THR A 1 670 ? -44.773 -16.413 65.321 1.00 78.44 670 THR A O 1
ATOM 5201 N N . SER A 1 671 ? -43.557 -17.434 66.908 1.00 86.12 671 SER A N 1
ATOM 5202 C CA . SER A 1 671 ? -42.251 -17.200 66.289 1.00 86.12 671 SER A CA 1
ATOM 5203 C C . SER A 1 671 ? -42.132 -17.882 64.928 1.00 86.12 671 SER A C 1
ATOM 5205 O O . SER A 1 671 ? -41.778 -17.220 63.959 1.00 86.12 671 SER A O 1
ATOM 5207 N N . ILE A 1 672 ? -42.512 -19.161 64.815 1.00 85.81 672 ILE A N 1
ATOM 5208 C CA . ILE A 1 672 ? -42.545 -19.906 63.545 1.00 85.81 672 ILE A CA 1
ATOM 5209 C C . ILE A 1 672 ? -43.505 -19.235 62.560 1.00 85.81 672 ILE A C 1
ATOM 5211 O O . ILE A 1 672 ? -43.176 -19.111 61.384 1.00 85.81 672 ILE A O 1
ATOM 5215 N N . LYS A 1 673 ? -44.667 -18.753 63.015 1.00 82.31 673 LYS A N 1
ATOM 5216 C CA . LYS A 1 673 ? -45.622 -18.050 62.146 1.00 82.31 673 LYS A CA 1
ATOM 5217 C C . LYS A 1 673 ? -45.080 -16.703 61.654 1.00 82.31 673 LYS A C 1
ATOM 5219 O O . LYS A 1 673 ? -45.187 -16.409 60.466 1.00 82.31 673 LYS A O 1
ATOM 5224 N N . THR A 1 674 ? -44.448 -15.916 62.524 1.00 84.94 674 THR A N 1
ATOM 5225 C CA . THR A 1 674 ? -43.771 -14.670 62.133 1.00 84.94 674 THR A CA 1
ATOM 5226 C C . THR A 1 674 ? -42.633 -14.959 61.154 1.00 84.94 674 THR A C 1
ATOM 5228 O O . THR A 1 674 ? -42.533 -14.302 60.122 1.00 84.94 674 THR A O 1
ATOM 5231 N N . LEU A 1 675 ? -41.818 -15.987 61.414 1.00 88.44 675 LEU A N 1
ATOM 5232 C CA . LEU A 1 675 ? -40.747 -16.429 60.516 1.00 88.44 675 LEU A CA 1
ATOM 5233 C C . LEU A 1 675 ? -41.284 -16.934 59.175 1.00 88.44 675 LEU A C 1
ATOM 5235 O O . LEU A 1 675 ? -40.665 -16.680 58.147 1.00 88.44 675 LEU A O 1
ATOM 5239 N N . LEU A 1 676 ? -42.454 -17.576 59.151 1.00 85.81 676 LEU A N 1
ATOM 5240 C CA . LEU A 1 676 ? -43.126 -17.959 57.913 1.00 85.81 676 LEU A CA 1
ATOM 5241 C C . LEU A 1 676 ? -43.466 -16.726 57.064 1.00 85.81 676 LEU A C 1
ATOM 5243 O O . LEU A 1 676 ? -43.172 -16.739 55.869 1.00 85.81 676 LEU A O 1
ATOM 5247 N N . TYR A 1 677 ? -43.996 -15.649 57.659 1.00 82.19 677 TYR A N 1
ATOM 5248 C CA . TYR A 1 677 ? -44.214 -14.382 56.945 1.00 82.19 677 TYR A CA 1
ATOM 5249 C C . TYR A 1 677 ? -42.897 -13.741 56.489 1.00 82.19 677 TYR A C 1
ATOM 5251 O O . TYR A 1 677 ? -42.779 -13.333 55.336 1.00 82.19 677 TYR A O 1
ATOM 5259 N N . LEU A 1 678 ? -41.884 -13.703 57.357 1.00 86.00 678 LEU A N 1
ATOM 5260 C CA . LEU A 1 678 ? -40.578 -13.116 57.040 1.00 86.00 678 LEU A CA 1
ATOM 5261 C C . LEU A 1 678 ? -39.829 -13.891 55.943 1.00 86.00 678 LEU A C 1
ATOM 5263 O O . LEU A 1 678 ? -39.169 -13.273 55.110 1.00 86.00 678 LEU A O 1
ATOM 5267 N N . SER A 1 679 ? -39.978 -15.221 55.886 1.00 85.69 679 SER A N 1
ATOM 5268 C CA . SER A 1 679 ? -39.329 -16.090 54.888 1.00 85.69 679 SER A CA 1
ATOM 5269 C C . SER A 1 679 ? -39.755 -15.798 53.445 1.00 85.69 679 SER A C 1
ATOM 5271 O O . SER A 1 679 ? -39.071 -16.203 52.506 1.00 85.69 679 SER A O 1
ATOM 5273 N N . GLN A 1 680 ? -40.861 -15.073 53.252 1.00 79.94 680 GLN A N 1
ATOM 5274 C CA . GLN A 1 680 ? -41.333 -14.639 51.935 1.00 79.94 680 GLN A CA 1
ATOM 5275 C C . GLN A 1 680 ? -40.490 -13.483 51.365 1.00 79.94 680 GLN A C 1
ATOM 5277 O O . GLN A 1 680 ? -40.517 -13.232 50.160 1.00 79.94 680 GLN A O 1
ATOM 5282 N N . GLY A 1 681 ? -39.719 -12.789 52.210 1.00 78.19 681 GLY A N 1
ATOM 5283 C CA . GLY A 1 681 ? -38.862 -11.682 51.803 1.00 78.19 681 GLY A CA 1
ATOM 5284 C C . GLY A 1 681 ? -37.521 -12.133 51.230 1.00 78.19 681 GLY A C 1
ATOM 5285 O O . GLY A 1 681 ? -36.789 -12.872 51.875 1.00 78.19 681 GLY A O 1
ATOM 5286 N N . GLU A 1 682 ? -37.134 -11.634 50.053 1.00 74.19 682 GLU A N 1
ATOM 5287 C CA . GLU A 1 682 ? -35.894 -12.062 49.378 1.00 74.19 682 GLU A CA 1
ATOM 5288 C C . GLU A 1 682 ? -34.622 -11.655 50.142 1.00 74.19 682 GLU A C 1
ATOM 5290 O O . GLU A 1 682 ? -33.742 -12.484 50.354 1.00 74.19 682 GLU A O 1
ATOM 5295 N N . LYS A 1 683 ? -34.540 -10.410 50.642 1.00 73.56 683 LYS A N 1
ATOM 5296 C CA . LYS A 1 683 ? -33.361 -9.919 51.393 1.00 73.56 683 LYS A CA 1
ATOM 5297 C C . LYS A 1 683 ? -33.179 -10.598 52.752 1.00 73.56 683 LYS A C 1
ATOM 5299 O O . LYS A 1 683 ? -32.114 -10.535 53.354 1.00 73.56 683 LYS A O 1
ATOM 5304 N N . VAL A 1 684 ? -34.246 -11.206 53.250 1.00 78.94 684 VAL A N 1
ATOM 5305 C CA . VAL A 1 684 ? -34.324 -11.788 54.588 1.00 78.94 684 VAL A CA 1
ATOM 5306 C C . VAL A 1 684 ? -33.662 -13.154 54.635 1.00 78.94 684 VAL A C 1
ATOM 5308 O O . VAL A 1 684 ? -33.116 -13.535 55.664 1.00 78.94 684 VAL A O 1
ATOM 5311 N N . LYS A 1 685 ? -33.675 -13.874 53.509 1.00 81.31 685 LYS A N 1
ATOM 5312 C CA . LYS A 1 685 ? -33.197 -15.255 53.415 1.00 81.31 685 LYS A CA 1
ATOM 5313 C C . LYS A 1 685 ? -31.736 -15.384 53.842 1.00 81.31 685 LYS A C 1
ATOM 5315 O O . LYS A 1 685 ? -31.429 -16.194 54.709 1.00 81.31 685 LYS A O 1
ATOM 5320 N N . GLU A 1 686 ? -30.853 -14.550 53.286 1.00 79.38 686 GLU A N 1
ATOM 5321 C CA . GLU A 1 686 ? -29.421 -14.547 53.631 1.00 79.38 686 GLU A CA 1
ATOM 5322 C C . GLU A 1 686 ? -29.187 -14.146 55.086 1.00 79.38 686 GLU A C 1
ATOM 5324 O O . GLU A 1 686 ? -28.368 -14.737 55.778 1.00 79.38 686 GLU A O 1
ATOM 5329 N N . LYS A 1 687 ? -29.974 -13.194 55.582 1.00 82.81 687 LYS A N 1
ATOM 5330 C CA . LYS A 1 687 ? -29.823 -12.678 56.937 1.00 82.81 687 LYS A CA 1
ATOM 5331 C C . LYS A 1 687 ? -30.264 -13.681 58.001 1.00 82.81 687 LYS A C 1
ATOM 5333 O O . LYS A 1 687 ? -29.579 -13.862 58.999 1.00 82.81 687 LYS A O 1
ATOM 5338 N N . LEU A 1 688 ? -31.377 -14.380 57.773 1.00 84.31 688 LEU A N 1
ATOM 5339 C CA . LEU A 1 688 ? -31.816 -15.476 58.641 1.00 84.31 688 LEU A CA 1
ATOM 5340 C C . LEU A 1 688 ? -30.839 -16.659 58.596 1.00 84.31 688 LEU A C 1
ATOM 5342 O O . LEU A 1 688 ? -30.627 -17.305 59.622 1.00 84.31 688 LEU A O 1
ATOM 5346 N N . ARG A 1 689 ? -30.222 -16.926 57.434 1.00 81.12 689 ARG A N 1
ATOM 5347 C CA . ARG A 1 689 ? -29.134 -17.909 57.304 1.00 81.12 689 ARG A CA 1
ATOM 5348 C C . ARG A 1 689 ? -27.949 -17.523 58.185 1.00 81.12 689 ARG A C 1
ATOM 5350 O O . ARG A 1 689 ? -27.504 -18.358 58.964 1.00 81.12 689 ARG A O 1
ATOM 5357 N N . ASP A 1 690 ? -27.474 -16.284 58.088 1.00 82.69 690 ASP A N 1
ATOM 5358 C CA . ASP A 1 690 ? -26.310 -15.803 58.848 1.00 82.69 690 ASP A CA 1
ATOM 5359 C C . ASP A 1 690 ? -26.561 -15.798 60.361 1.00 82.69 690 ASP A C 1
ATOM 5361 O O . ASP A 1 690 ? -25.643 -15.999 61.150 1.00 82.69 690 ASP A O 1
ATOM 5365 N N . LEU A 1 691 ? -27.824 -15.647 60.766 1.00 85.88 691 LEU A N 1
ATOM 5366 C CA . LEU A 1 691 ? -28.263 -15.765 62.156 1.00 85.88 691 LEU A CA 1
ATOM 5367 C C . LEU A 1 691 ? -28.541 -17.215 62.606 1.00 85.88 691 LEU A C 1
ATOM 5369 O O . LEU A 1 691 ? -29.011 -17.422 63.723 1.00 85.88 691 LEU A O 1
ATOM 5373 N N . GLY A 1 692 ? -28.265 -18.220 61.768 1.00 84.88 692 GLY A N 1
ATOM 5374 C CA . GLY A 1 692 ? -28.303 -19.634 62.151 1.00 84.88 692 GLY A CA 1
ATOM 5375 C C . GLY A 1 692 ? -29.698 -20.263 62.229 1.00 84.88 692 GLY A C 1
ATOM 5376 O O . GLY A 1 692 ? -29.906 -21.171 63.025 1.00 84.88 692 GLY A O 1
ATOM 5377 N N . ILE A 1 693 ? -30.672 -19.823 61.419 1.00 88.25 693 ILE A N 1
ATOM 5378 C CA . ILE A 1 693 ? -32.052 -20.360 61.462 1.00 88.25 693 ILE A CA 1
ATOM 5379 C C . ILE A 1 693 ? -32.184 -21.836 61.025 1.00 88.25 693 ILE A C 1
ATOM 5381 O O . ILE A 1 693 ? -33.176 -22.493 61.346 1.00 88.25 693 ILE A O 1
ATOM 5385 N N . ILE A 1 694 ? -31.218 -22.361 60.264 1.00 86.12 694 ILE A N 1
ATOM 5386 C CA . ILE A 1 694 ? -31.336 -23.667 59.595 1.00 86.12 694 ILE A CA 1
ATOM 5387 C C . ILE A 1 694 ? -31.347 -24.815 60.614 1.00 86.12 694 ILE A C 1
ATOM 5389 O O . ILE A 1 694 ? -32.248 -25.651 60.550 1.00 86.12 694 ILE A O 1
ATOM 5393 N N . ASP A 1 695 ? -30.434 -24.824 61.591 1.00 84.50 695 ASP A N 1
ATOM 5394 C CA . ASP A 1 695 ? -30.363 -25.887 62.607 1.00 84.50 695 ASP A CA 1
ATOM 5395 C C . ASP A 1 695 ? -31.625 -25.957 63.490 1.00 84.50 695 ASP A C 1
ATOM 5397 O O . ASP A 1 695 ? -32.170 -27.053 63.656 1.00 84.50 695 ASP A O 1
ATOM 5401 N N . PRO A 1 696 ? -32.181 -24.833 63.999 1.00 85.56 696 PRO A N 1
ATOM 5402 C CA . PRO A 1 696 ? -33.477 -24.833 64.671 1.00 85.56 696 PRO A CA 1
ATOM 5403 C C . PRO A 1 696 ? -34.599 -25.434 63.821 1.00 85.56 696 PRO A C 1
ATOM 5405 O O . PRO A 1 696 ? -35.380 -26.238 64.328 1.00 85.56 696 PRO A O 1
ATOM 5408 N N . LEU A 1 697 ? -34.682 -25.097 62.531 1.00 88.81 697 LEU A N 1
ATOM 5409 C CA . LEU A 1 697 ? -35.716 -25.641 61.646 1.00 88.81 697 LEU A CA 1
ATOM 5410 C C . LEU A 1 697 ? -35.534 -27.142 61.411 1.00 88.81 697 LEU A C 1
ATOM 5412 O O . LEU A 1 697 ? -36.510 -27.885 61.492 1.00 88.81 697 LEU A O 1
ATOM 5416 N N . LEU A 1 698 ? -34.303 -27.601 61.177 1.00 84.12 698 LEU A N 1
ATOM 5417 C CA . LEU A 1 698 ? -34.004 -29.026 61.036 1.00 84.12 698 LEU A CA 1
ATOM 5418 C C . LEU A 1 698 ? -34.308 -29.791 62.329 1.00 84.12 698 LEU A C 1
ATOM 5420 O O . LEU A 1 698 ? -34.889 -30.871 62.265 1.00 84.12 698 LEU A O 1
ATOM 5424 N N . SER A 1 699 ? -34.037 -29.206 63.501 1.00 83.50 699 SER A N 1
ATOM 5425 C CA . SER A 1 699 ? -34.390 -29.811 64.792 1.00 83.50 699 SER A CA 1
ATOM 5426 C C . SER A 1 699 ? -35.901 -30.013 64.954 1.00 83.50 699 SER A C 1
ATOM 5428 O O . SER A 1 699 ? -36.332 -31.061 65.434 1.00 83.50 699 SER A O 1
ATOM 5430 N N . VAL A 1 700 ? -36.713 -29.057 64.480 1.00 84.69 700 VAL A N 1
ATOM 5431 C CA . VAL A 1 700 ? -38.181 -29.166 64.469 1.00 84.69 700 VAL A CA 1
ATOM 5432 C C . VAL A 1 700 ? -38.645 -30.268 63.517 1.00 84.69 700 VAL A C 1
ATOM 5434 O O . VAL A 1 700 ? -39.640 -30.927 63.802 1.00 84.69 700 VAL A O 1
ATOM 5437 N N . ILE A 1 701 ? -37.936 -30.493 62.408 1.00 85.50 701 ILE A N 1
ATOM 5438 C CA . ILE A 1 701 ? -38.281 -31.542 61.438 1.00 85.50 701 ILE A CA 1
ATOM 5439 C C . ILE A 1 701 ? -37.879 -32.935 61.948 1.00 85.50 701 ILE A C 1
ATOM 5441 O O . ILE A 1 701 ? -38.621 -33.896 61.751 1.00 85.50 701 ILE A O 1
ATOM 5445 N N . CYS A 1 702 ? -36.736 -33.052 62.630 1.00 81.88 702 CYS A N 1
ATOM 5446 C CA . CYS A 1 702 ? -36.284 -34.296 63.261 1.00 81.88 702 CYS A CA 1
ATOM 5447 C C . CYS A 1 702 ? -37.177 -34.728 64.437 1.00 81.88 702 CYS A C 1
ATOM 5449 O O . CYS A 1 702 ? -37.247 -35.918 64.763 1.00 81.88 702 CYS A O 1
ATOM 5451 N N . ASP A 1 703 ? -37.841 -33.777 65.098 1.00 80.44 703 ASP A N 1
ATOM 5452 C CA . ASP A 1 703 ? -38.720 -34.045 66.231 1.00 80.44 703 ASP A CA 1
ATOM 5453 C C . ASP A 1 703 ? -40.053 -34.652 65.772 1.00 80.44 703 ASP A C 1
ATOM 5455 O O . ASP A 1 703 ? -40.986 -33.960 65.367 1.00 80.44 703 ASP A O 1
ATOM 5459 N N . LYS A 1 704 ? -40.166 -35.978 65.913 1.00 73.06 704 LYS A N 1
ATOM 5460 C CA . LYS A 1 704 ? -41.369 -36.750 65.557 1.00 73.06 704 LYS A CA 1
ATOM 5461 C C . LYS A 1 704 ? -42.636 -36.326 66.317 1.00 73.06 704 LYS A C 1
ATOM 5463 O O . LYS A 1 704 ? -43.723 -36.757 65.935 1.00 73.06 704 LYS A O 1
ATOM 5468 N N . SER A 1 705 ? -42.521 -35.541 67.394 1.00 75.75 705 SER A N 1
ATOM 5469 C CA . SER A 1 705 ? -43.674 -35.000 68.131 1.00 75.75 705 SER A CA 1
ATOM 5470 C C . SER A 1 705 ? -44.248 -33.723 67.511 1.00 75.75 705 SER A C 1
ATOM 5472 O O . SER A 1 705 ? -45.397 -33.367 67.790 1.00 75.75 705 SER A O 1
ATOM 5474 N N . LYS A 1 706 ? -43.473 -33.042 66.661 1.00 79.44 706 LYS A N 1
ATOM 5475 C CA . LYS A 1 706 ? -43.839 -31.774 66.032 1.00 79.44 706 LYS A CA 1
ATOM 5476 C C . LYS A 1 706 ? -44.313 -32.009 64.603 1.00 79.44 706 LYS A C 1
ATOM 5478 O O . LYS A 1 706 ? -43.915 -32.958 63.937 1.00 79.44 706 LYS A O 1
ATOM 5483 N N . ASN A 1 707 ? -45.191 -31.131 64.120 1.00 79.25 707 ASN A N 1
ATOM 5484 C CA . ASN A 1 707 ? -45.583 -31.149 62.715 1.00 79.25 707 ASN A CA 1
ATOM 5485 C C . ASN A 1 707 ? -44.481 -30.455 61.887 1.00 79.25 707 ASN A C 1
ATOM 5487 O O . ASN A 1 707 ? -44.314 -29.236 62.022 1.00 79.25 707 ASN A O 1
ATOM 5491 N N . PRO A 1 708 ? -43.748 -31.182 61.022 1.00 85.81 708 PRO A N 1
ATOM 5492 C CA . PRO A 1 708 ? -42.629 -30.621 60.269 1.00 85.81 708 PRO A CA 1
ATOM 5493 C C . PRO A 1 708 ? -43.076 -29.656 59.162 1.00 85.81 708 PRO A C 1
ATOM 5495 O O . PRO A 1 708 ? -42.242 -28.950 58.600 1.00 85.81 708 PRO A O 1
ATOM 5498 N N . LEU A 1 709 ? -44.373 -29.587 58.838 1.00 87.50 709 LEU A N 1
ATOM 5499 C CA . LEU A 1 709 ? -44.891 -28.887 57.661 1.00 87.50 709 LEU A CA 1
ATOM 5500 C C . LEU A 1 709 ? -44.482 -27.408 57.593 1.00 87.50 709 LEU A C 1
ATOM 5502 O O . LEU A 1 709 ? -43.990 -26.951 56.561 1.00 87.50 709 LEU A O 1
ATOM 5506 N N . ASN A 1 710 ? -44.644 -26.651 58.684 1.00 87.56 710 ASN A N 1
ATOM 5507 C CA . ASN A 1 710 ? -44.270 -25.231 58.697 1.00 87.56 710 ASN A CA 1
ATOM 5508 C C . ASN A 1 710 ? -42.753 -25.050 58.577 1.00 87.56 710 ASN A C 1
ATOM 5510 O O . ASN A 1 710 ? -42.306 -24.160 57.858 1.00 87.56 710 ASN A O 1
ATOM 5514 N N . ALA A 1 711 ? -41.964 -25.908 59.228 1.00 89.12 711 ALA A N 1
ATOM 5515 C CA . ALA A 1 711 ? -40.509 -25.852 59.149 1.00 89.12 711 ALA A CA 1
ATOM 5516 C C . ALA A 1 711 ? -40.010 -26.183 57.732 1.00 89.12 711 ALA A C 1
ATOM 5518 O O . ALA A 1 711 ? -39.202 -25.436 57.180 1.00 89.12 711 ALA A O 1
ATOM 5519 N N . LEU A 1 712 ? -40.569 -27.218 57.093 1.00 90.12 712 LEU A N 1
ATOM 5520 C CA . LEU A 1 712 ? -40.312 -27.549 55.688 1.00 90.12 712 LEU A CA 1
ATOM 5521 C C . LEU A 1 712 ? -40.720 -26.406 54.753 1.00 90.12 712 LEU A C 1
ATOM 5523 O O . LEU A 1 712 ? -39.987 -26.084 53.820 1.00 90.12 712 LEU A O 1
ATOM 5527 N N . THR A 1 713 ? -41.857 -25.755 55.009 1.00 89.50 713 THR A N 1
ATOM 5528 C CA . THR A 1 713 ? -42.327 -24.611 54.211 1.00 89.50 713 THR A CA 1
ATOM 5529 C C . THR A 1 713 ? -41.378 -23.420 54.329 1.00 89.50 713 THR A C 1
ATOM 5531 O O . THR A 1 713 ? -41.016 -22.822 53.316 1.00 89.50 713 THR A O 1
ATOM 5534 N N . ILE A 1 714 ? -40.912 -23.111 55.543 1.00 89.12 714 ILE A N 1
ATOM 5535 C CA . ILE A 1 714 ? -39.911 -22.063 55.774 1.00 89.12 714 ILE A CA 1
ATOM 5536 C C . ILE A 1 714 ? -38.613 -22.415 55.042 1.00 89.12 714 ILE A C 1
ATOM 5538 O O . ILE A 1 714 ? -38.128 -21.591 54.272 1.00 89.12 714 ILE A O 1
ATOM 5542 N N . LEU A 1 715 ? -38.087 -23.637 55.193 1.00 89.81 715 LEU A N 1
ATOM 5543 C CA . LEU A 1 715 ? -36.884 -24.073 54.470 1.00 89.81 715 LEU A CA 1
ATOM 5544 C C . LEU A 1 715 ? -37.065 -24.002 52.950 1.00 89.81 715 LEU A C 1
ATOM 5546 O O . LEU A 1 715 ? -36.152 -23.577 52.251 1.00 89.81 715 LEU A O 1
ATOM 5550 N N . THR A 1 716 ? -38.248 -24.340 52.435 1.00 89.69 716 THR A N 1
ATOM 5551 C CA . THR A 1 716 ? -38.566 -24.227 51.002 1.00 89.69 716 THR A CA 1
ATOM 5552 C C . THR A 1 716 ? -38.517 -22.771 50.539 1.00 89.69 716 THR A C 1
ATOM 5554 O O . THR A 1 716 ? -37.910 -22.474 49.509 1.00 89.69 716 THR A O 1
ATOM 5557 N N . ASN A 1 717 ? -39.104 -21.846 51.304 1.00 86.25 717 ASN A N 1
ATOM 5558 C CA . ASN A 1 717 ? -39.063 -20.413 51.002 1.00 86.25 717 ASN A CA 1
ATOM 5559 C C . ASN A 1 717 ? -37.634 -19.860 51.057 1.00 86.25 717 ASN A C 1
ATOM 5561 O O . ASN A 1 717 ? -37.245 -19.089 50.180 1.00 86.25 717 ASN A O 1
ATOM 5565 N N . LEU A 1 718 ? -36.850 -20.286 52.051 1.00 87.69 718 LEU A N 1
ATOM 5566 C CA . LEU A 1 718 ? -35.452 -19.897 52.213 1.00 87.69 718 LEU A CA 1
ATOM 5567 C C . LEU A 1 718 ? -34.574 -20.442 51.075 1.00 87.69 718 LEU A C 1
ATOM 5569 O O . LEU A 1 718 ? -33.784 -19.691 50.514 1.00 87.69 718 LEU A O 1
ATOM 5573 N N . ALA A 1 719 ? -34.749 -21.707 50.684 1.00 86.00 719 ALA A N 1
ATOM 5574 C CA . ALA A 1 719 ? -33.993 -22.350 49.607 1.00 86.00 719 ALA A CA 1
ATOM 5575 C C . ALA A 1 719 ? -34.353 -21.810 48.212 1.00 86.00 719 ALA A C 1
ATOM 5577 O O . ALA A 1 719 ? -33.542 -21.856 47.284 1.00 86.00 719 ALA A O 1
ATOM 5578 N N . LYS A 1 720 ? -35.569 -21.277 48.034 1.00 82.19 720 LYS A N 1
ATOM 5579 C CA . LYS A 1 720 ? -36.032 -20.746 46.749 1.00 82.19 720 LYS A CA 1
ATOM 5580 C C . LYS A 1 720 ? -35.098 -19.634 46.262 1.00 82.19 720 LYS A C 1
ATOM 5582 O O . LYS A 1 720 ? -35.127 -18.521 46.786 1.00 82.19 720 LYS A O 1
ATOM 5587 N N . ASN A 1 721 ? -34.345 -19.941 45.206 1.00 74.56 721 ASN A N 1
ATOM 5588 C CA . ASN A 1 721 ? -33.360 -19.068 44.557 1.00 74.56 721 ASN A CA 1
ATOM 5589 C C . ASN A 1 721 ? -32.166 -18.674 45.452 1.00 74.56 721 ASN A C 1
ATOM 5591 O O . ASN A 1 721 ? -31.564 -17.630 45.216 1.00 74.56 721 ASN A O 1
ATOM 5595 N N . ASN A 1 722 ? -31.811 -19.487 46.456 1.00 82.69 722 ASN A N 1
ATOM 5596 C CA . ASN A 1 722 ? -30.668 -19.212 47.330 1.00 82.69 722 ASN A CA 1
ATOM 5597 C C . ASN A 1 722 ? -29.739 -20.431 47.464 1.00 82.69 722 ASN A C 1
ATOM 5599 O O . ASN A 1 722 ? -29.955 -21.313 48.293 1.00 82.69 722 ASN A O 1
ATOM 5603 N N . GLU A 1 723 ? -28.674 -20.450 46.662 1.00 81.50 723 GLU A N 1
ATOM 5604 C CA . GLU A 1 723 ? -27.740 -21.580 46.575 1.00 81.50 723 GLU A CA 1
ATOM 5605 C C . GLU A 1 723 ? -26.987 -21.852 47.884 1.00 81.50 723 GLU A C 1
ATOM 5607 O O . GLU A 1 723 ? -26.808 -23.005 48.269 1.00 81.50 723 GLU A O 1
ATOM 5612 N N . SER A 1 724 ? -26.613 -20.805 48.619 1.00 79.94 724 SER A N 1
ATOM 5613 C CA . SER A 1 724 ? -25.917 -20.958 49.902 1.00 79.94 724 SER A CA 1
ATOM 5614 C C . SER A 1 724 ? -26.766 -21.682 50.953 1.00 79.94 724 SER A C 1
ATOM 5616 O O . SER A 1 724 ? -26.262 -22.512 51.702 1.00 79.94 724 SER A O 1
ATOM 5618 N N . ILE A 1 725 ? -28.073 -21.408 50.982 1.00 83.00 725 ILE A N 1
ATOM 5619 C CA . ILE A 1 725 ? -29.005 -22.055 51.906 1.00 83.00 725 ILE A CA 1
ATOM 5620 C C . ILE A 1 725 ? -29.218 -23.501 51.484 1.00 83.00 725 ILE A C 1
ATOM 5622 O O . ILE A 1 725 ? -29.216 -24.383 52.340 1.00 83.00 725 ILE A O 1
ATOM 5626 N N . CYS A 1 726 ? -29.343 -23.758 50.178 1.00 83.94 726 CYS A N 1
ATOM 5627 C CA . CYS A 1 726 ? -29.398 -25.121 49.661 1.00 83.94 726 CYS A CA 1
ATOM 5628 C C . CYS A 1 726 ? -28.176 -25.933 50.115 1.00 83.94 726 CYS A C 1
ATOM 5630 O O . CYS A 1 726 ? -28.338 -27.054 50.596 1.00 83.94 726 CYS A O 1
ATOM 5632 N N . LYS A 1 727 ? -26.973 -25.348 50.025 1.00 82.56 727 LYS A N 1
ATOM 5633 C CA . LYS A 1 727 ? -25.725 -25.982 50.461 1.00 82.56 727 LYS A CA 1
ATOM 5634 C C . LYS A 1 727 ? -25.707 -26.263 51.965 1.00 82.56 727 LYS A C 1
ATOM 5636 O O . LYS A 1 727 ? -25.380 -27.372 52.362 1.00 82.56 727 LYS A O 1
ATOM 5641 N N . ASN A 1 728 ? -26.142 -25.317 52.795 1.00 81.12 728 ASN A N 1
ATOM 5642 C CA . ASN A 1 728 ? -26.208 -25.526 54.245 1.00 81.12 728 ASN A CA 1
ATOM 5643 C C . ASN A 1 728 ? -27.220 -26.622 54.632 1.00 81.12 728 ASN A C 1
ATOM 5645 O O . ASN A 1 728 ? -26.918 -27.464 55.469 1.00 81.12 728 ASN A O 1
ATOM 5649 N N . ILE A 1 729 ? -28.409 -26.653 54.008 1.00 82.31 729 ILE A N 1
ATOM 5650 C CA . ILE A 1 729 ? -29.400 -27.728 54.230 1.00 82.31 729 ILE A CA 1
ATOM 5651 C C . ILE A 1 729 ? -28.792 -29.092 53.875 1.00 82.31 729 ILE A C 1
ATOM 5653 O O . ILE A 1 729 ? -29.033 -30.086 54.562 1.00 82.31 729 ILE A O 1
ATOM 5657 N N . PHE A 1 730 ? -28.002 -29.132 52.802 1.00 80.00 730 PHE A N 1
ATOM 5658 C CA . PHE A 1 730 ? -27.291 -30.324 52.366 1.00 80.00 730 PHE A CA 1
ATOM 5659 C C . PHE A 1 730 ? -26.196 -30.752 53.364 1.00 80.00 730 PHE A C 1
ATOM 5661 O O . PHE A 1 730 ? -26.197 -31.907 53.788 1.00 80.00 730 PHE A O 1
ATOM 5668 N N . GLU A 1 731 ? -25.319 -29.837 53.793 1.00 79.00 731 GLU A N 1
ATOM 5669 C CA . GLU A 1 731 ? -24.182 -30.114 54.693 1.00 79.00 731 GLU A CA 1
ATOM 5670 C C . GLU A 1 731 ? -24.610 -30.673 56.063 1.00 79.00 731 GLU A C 1
ATOM 5672 O O . GLU A 1 731 ? -23.895 -31.486 56.645 1.00 79.00 731 GLU A O 1
ATOM 5677 N N . VAL A 1 732 ? -25.799 -30.311 56.556 1.00 75.06 732 VAL A N 1
ATOM 5678 C CA . VAL A 1 732 ? -26.346 -30.806 57.838 1.00 75.06 732 VAL A CA 1
ATOM 5679 C C . VAL A 1 732 ? -27.035 -32.183 57.691 1.00 75.06 732 VAL A C 1
ATOM 5681 O O . VAL A 1 732 ? -27.627 -32.705 58.633 1.00 75.06 732 VAL A O 1
ATOM 5684 N N . GLY A 1 733 ? -26.956 -32.822 56.518 1.00 74.00 733 GLY A N 1
ATOM 5685 C CA . GLY A 1 733 ? -27.535 -34.150 56.271 1.00 74.00 733 GLY A CA 1
ATOM 5686 C C . GLY A 1 733 ? -29.018 -34.129 55.887 1.00 74.00 733 GLY A C 1
ATOM 5687 O O . GLY A 1 733 ? -29.703 -35.148 55.994 1.00 74.00 733 GLY A O 1
ATOM 5688 N N . GLY A 1 734 ? -29.531 -32.989 55.411 1.00 77.94 734 GLY A N 1
ATOM 5689 C CA . GLY A 1 734 ? -30.948 -32.816 55.080 1.00 77.94 734 GLY A CA 1
ATOM 5690 C C . GLY A 1 734 ? -31.472 -33.765 53.995 1.00 77.94 734 GLY A C 1
ATOM 5691 O O . GLY A 1 734 ? -32.649 -34.105 54.016 1.00 77.94 734 GLY A O 1
ATOM 5692 N N . LEU A 1 735 ? -30.627 -34.245 53.074 1.00 81.00 735 LEU A N 1
ATOM 5693 C CA . LEU A 1 735 ? -31.060 -35.157 52.004 1.00 81.00 735 LEU A CA 1
ATOM 5694 C C . LEU A 1 735 ? -31.583 -36.498 52.523 1.00 81.00 735 LEU A C 1
ATOM 5696 O O . LEU A 1 735 ? -32.654 -36.921 52.093 1.00 81.00 735 LEU A O 1
ATOM 5700 N N . ALA A 1 736 ? -30.856 -37.143 53.442 1.00 81.44 736 ALA A N 1
ATOM 5701 C CA . ALA A 1 736 ? -31.270 -38.427 54.007 1.00 81.44 736 ALA A CA 1
ATOM 5702 C C . ALA A 1 736 ? -32.615 -38.287 54.725 1.00 81.44 736 ALA A C 1
ATOM 5704 O O . ALA A 1 736 ? -33.542 -39.049 54.479 1.00 81.44 736 ALA A O 1
ATOM 5705 N N . LEU A 1 737 ? -32.759 -37.215 55.506 1.00 83.69 737 LEU A N 1
ATOM 5706 C CA . LEU A 1 737 ? -33.993 -36.896 56.208 1.00 83.69 737 LEU A CA 1
ATOM 5707 C C . LEU A 1 737 ? -35.170 -36.626 55.251 1.00 83.69 737 LEU A C 1
ATOM 5709 O O . LEU A 1 737 ? -36.289 -37.071 55.505 1.00 83.69 737 LEU A O 1
ATOM 5713 N N . LEU A 1 738 ? -34.947 -35.921 54.138 1.00 87.50 738 LEU A N 1
ATOM 5714 C CA . LEU A 1 738 ? -35.998 -35.687 53.143 1.00 87.50 738 LEU A CA 1
ATOM 5715 C C . LEU A 1 738 ? -36.402 -36.986 52.446 1.00 87.50 738 LEU A C 1
ATOM 5717 O O . LEU A 1 738 ? -37.596 -37.221 52.258 1.00 87.50 738 LEU A O 1
ATOM 5721 N N . MET A 1 739 ? -35.437 -37.842 52.109 1.00 87.12 739 MET A N 1
ATOM 5722 C CA . MET A 1 739 ? -35.710 -39.143 51.500 1.00 87.12 739 MET A CA 1
ATOM 5723 C C . MET A 1 739 ? -36.420 -40.098 52.462 1.00 87.12 739 MET A C 1
ATOM 5725 O O . MET A 1 739 ? -37.353 -40.778 52.034 1.00 87.12 739 MET A O 1
ATOM 5729 N N . ASP A 1 740 ? -36.086 -40.082 53.752 1.00 84.00 740 ASP A N 1
ATOM 5730 C CA . ASP A 1 740 ? -36.807 -40.821 54.795 1.00 84.00 740 ASP A CA 1
ATOM 5731 C C . ASP A 1 740 ? -38.275 -40.385 54.874 1.00 84.00 740 ASP A C 1
ATOM 5733 O O . ASP A 1 740 ? -39.172 -41.221 54.981 1.00 84.00 740 ASP A O 1
ATOM 5737 N N . ILE A 1 741 ? -38.550 -39.079 54.771 1.00 86.62 741 ILE A N 1
ATOM 5738 C CA . ILE A 1 741 ? -39.924 -38.553 54.754 1.00 86.62 741 ILE A CA 1
ATOM 5739 C C . ILE A 1 741 ? -40.662 -38.984 53.478 1.00 86.62 741 ILE A C 1
ATOM 5741 O O . ILE A 1 741 ? -41.824 -39.390 53.542 1.00 86.62 741 ILE A O 1
ATOM 5745 N N . VAL A 1 742 ? -40.011 -38.903 52.315 1.00 85.50 742 VAL A N 1
ATOM 5746 C CA . VAL A 1 742 ? -40.619 -39.262 51.021 1.00 85.50 742 VAL A CA 1
ATOM 5747 C C . VAL A 1 742 ? -40.912 -40.762 50.939 1.00 85.50 742 VAL A C 1
ATOM 5749 O O . VAL A 1 742 ? -41.970 -41.148 50.444 1.00 85.50 742 VAL A O 1
ATOM 5752 N N . THR A 1 743 ? -40.017 -41.602 51.457 1.00 84.75 743 THR A N 1
ATOM 5753 C CA . THR A 1 743 ? -40.151 -43.070 51.457 1.00 84.75 743 THR A CA 1
ATOM 5754 C C . THR A 1 743 ? -40.912 -43.615 52.667 1.00 84.75 743 THR A C 1
ATOM 5756 O O . THR A 1 743 ? -41.182 -44.818 52.725 1.00 84.75 743 THR A O 1
ATOM 5759 N N . ALA A 1 744 ? -41.304 -42.753 53.613 1.00 82.69 744 ALA A N 1
ATOM 5760 C CA . ALA A 1 744 ? -42.027 -43.156 54.809 1.00 82.69 744 ALA A CA 1
ATOM 5761 C C . ALA A 1 744 ? -43.298 -43.949 54.446 1.00 82.69 744 ALA A C 1
ATOM 5763 O O . ALA A 1 744 ? -44.098 -43.501 53.615 1.00 82.69 744 ALA A O 1
ATOM 5764 N N . PRO A 1 745 ? -43.534 -45.116 55.076 1.00 74.44 745 PRO A N 1
ATOM 5765 C CA . PRO A 1 745 ? -44.753 -45.873 54.846 1.00 74.44 745 PRO A CA 1
ATOM 5766 C C . PRO A 1 745 ? -45.964 -45.050 55.287 1.00 74.44 745 PRO A C 1
ATOM 5768 O O . PRO A 1 745 ? -45.930 -44.387 56.326 1.00 74.44 745 PRO A O 1
ATOM 5771 N N . THR A 1 746 ? -47.052 -45.128 54.516 1.00 71.88 746 THR A N 1
ATOM 5772 C CA . THR A 1 746 ? -48.311 -44.451 54.850 1.00 71.88 746 THR A CA 1
ATOM 5773 C C . THR A 1 746 ? -48.709 -44.752 56.297 1.00 71.88 746 THR A C 1
ATOM 5775 O O . THR A 1 746 ? -48.707 -45.928 56.687 1.00 71.88 746 THR A O 1
ATOM 5778 N N . PRO A 1 747 ? -49.054 -43.728 57.099 1.00 67.62 747 PRO A N 1
ATOM 5779 C CA . PRO A 1 747 ? -49.346 -43.905 58.512 1.00 67.62 747 PRO A CA 1
ATOM 5780 C C . PRO A 1 747 ? -50.487 -44.910 58.687 1.00 67.62 747 PRO A C 1
ATOM 5782 O O . PRO A 1 747 ? -51.521 -44.814 58.024 1.00 67.62 747 PRO A O 1
ATOM 5785 N N . LYS A 1 748 ? -50.289 -45.898 59.572 1.00 62.94 748 LYS A N 1
ATOM 5786 C CA . LYS A 1 748 ? -51.321 -46.884 59.918 1.00 62.94 748 LYS A CA 1
ATOM 5787 C C . LYS A 1 748 ? -52.516 -46.146 60.522 1.00 62.94 748 LYS A C 1
ATOM 5789 O O . LYS A 1 748 ? -52.465 -45.727 61.675 1.00 62.94 748 LYS A O 1
ATOM 5794 N N . LEU A 1 749 ? -53.575 -45.985 59.733 1.00 56.16 749 LEU A N 1
ATOM 5795 C CA . LEU A 1 749 ? -54.860 -45.478 60.202 1.00 56.16 749 LEU A CA 1
ATOM 5796 C C . LEU A 1 749 ? -55.403 -46.447 61.259 1.00 56.16 749 LEU A C 1
ATOM 5798 O O . LEU A 1 749 ? -55.382 -47.664 61.054 1.00 56.16 749 LEU A O 1
ATOM 5802 N N . ALA A 1 750 ? -55.844 -45.922 62.403 1.00 51.22 750 ALA A N 1
ATOM 5803 C CA . ALA A 1 750 ? -56.435 -46.748 63.450 1.00 51.22 750 ALA A CA 1
ATOM 5804 C C . ALA A 1 750 ? -57.642 -47.514 62.867 1.00 51.22 750 ALA A C 1
ATOM 5806 O O . ALA A 1 750 ? -58.479 -46.889 62.210 1.00 51.22 750 ALA A O 1
ATOM 5807 N N . PRO A 1 751 ? -57.734 -48.846 63.051 1.00 45.44 751 PRO A N 1
ATOM 5808 C CA . PRO A 1 751 ? -58.830 -49.618 62.485 1.00 45.44 751 PRO A CA 1
ATOM 5809 C C . PRO A 1 751 ? -60.170 -49.112 63.043 1.00 45.44 751 PRO A C 1
ATOM 5811 O O . PRO A 1 751 ? -60.267 -48.857 64.248 1.00 45.44 751 PRO A O 1
ATOM 5814 N N . PRO A 1 752 ? -61.207 -48.966 62.199 1.00 44.94 752 PRO A N 1
ATOM 5815 C CA . PRO A 1 752 ? -62.528 -48.581 62.665 1.00 44.94 752 PRO A CA 1
ATOM 5816 C C . PRO A 1 752 ? -63.074 -49.678 63.585 1.00 44.94 752 PRO A C 1
ATOM 5818 O O . PRO A 1 752 ? -63.028 -50.865 63.260 1.00 44.94 752 PRO A O 1
ATOM 5821 N N . SER A 1 753 ? -63.564 -49.278 64.755 1.00 43.31 753 SER A N 1
ATOM 5822 C CA . SER A 1 753 ? -64.145 -50.169 65.757 1.00 43.31 753 SER A CA 1
ATOM 5823 C C . SER A 1 753 ? -65.296 -50.986 65.158 1.00 43.31 753 SER A C 1
ATOM 5825 O O . SER A 1 753 ? -66.337 -50.433 64.809 1.00 43.31 753 SER A O 1
ATOM 5827 N N . VAL A 1 754 ? -65.099 -52.301 65.044 1.00 38.72 754 VAL A N 1
ATOM 5828 C CA . VAL A 1 754 ? -66.085 -53.265 64.538 1.00 38.72 754 VAL A CA 1
ATOM 5829 C C . VAL A 1 754 ? -67.230 -53.406 65.546 1.00 38.72 754 VAL A C 1
ATOM 5831 O O . VAL A 1 754 ? -67.035 -53.945 66.633 1.00 38.72 754 VAL A O 1
ATOM 5834 N N . SER A 1 755 ? -68.431 -52.962 65.175 1.00 35.62 755 SER A N 1
ATOM 5835 C CA . SER A 1 755 ? -69.694 -53.445 65.741 1.00 35.62 755 SER A CA 1
ATOM 5836 C C . SER A 1 755 ? -70.246 -54.570 64.854 1.00 35.62 755 SER A C 1
ATOM 5838 O O . SER A 1 755 ? -70.161 -54.526 63.627 1.00 35.62 755 SER A O 1
ATOM 5840 N N . ALA A 1 756 ? -70.734 -55.637 65.484 1.00 31.14 756 ALA A N 1
ATOM 5841 C CA . ALA A 1 756 ? -71.145 -56.880 64.838 1.00 31.14 756 ALA A CA 1
ATOM 5842 C C . ALA A 1 756 ? -72.463 -56.760 64.030 1.00 31.14 756 ALA A C 1
ATOM 5844 O O . ALA A 1 756 ? -73.427 -56.206 64.546 1.00 31.14 756 ALA A O 1
ATOM 5845 N N . SER A 1 757 ? -72.422 -57.281 62.785 1.00 29.34 757 SER A N 1
ATOM 5846 C CA . SER A 1 757 ? -73.388 -58.090 61.975 1.00 29.34 757 SER A CA 1
ATOM 5847 C C . SER A 1 757 ? -74.927 -57.980 62.169 1.00 29.34 757 SER A C 1
ATOM 5849 O O . SER A 1 757 ? -75.368 -57.715 63.280 1.00 29.34 757 SER A O 1
ATOM 5851 N N . PRO A 1 758 ? -75.798 -58.299 61.160 1.00 33.78 758 PRO A N 1
ATOM 5852 C CA . PRO A 1 758 ? -75.568 -59.065 59.920 1.00 33.78 758 PRO A CA 1
ATOM 5853 C C . PRO A 1 758 ? -76.132 -58.475 58.592 1.00 33.78 758 PRO A C 1
ATOM 5855 O O . PRO A 1 758 ? -77.020 -57.632 58.547 1.00 33.78 758 PRO A O 1
ATOM 5858 N N . SER A 1 759 ? -75.589 -59.023 57.501 1.00 28.20 759 SER A N 1
ATOM 5859 C CA . SER A 1 759 ? -75.996 -59.038 56.077 1.00 28.20 759 SER A CA 1
ATOM 5860 C C . SER A 1 759 ? -77.442 -59.508 55.791 1.00 28.20 759 SER A C 1
ATOM 5862 O O . SER A 1 759 ? -78.064 -60.040 56.708 1.00 28.20 759 SER A O 1
ATOM 5864 N N . PRO A 1 760 ? -77.888 -59.652 54.519 1.00 42.34 760 PRO A N 1
ATOM 5865 C CA . PRO A 1 760 ? -77.637 -58.902 53.272 1.00 42.34 760 PRO A CA 1
ATOM 5866 C C . PRO A 1 760 ? -78.966 -58.497 52.576 1.00 42.34 760 PRO A C 1
ATOM 5868 O O . PRO A 1 760 ? -80.025 -59.017 52.911 1.00 42.34 760 PRO A O 1
ATOM 5871 N N . ASN A 1 761 ? -78.923 -57.656 51.534 1.00 30.58 761 ASN A N 1
ATOM 5872 C CA . ASN A 1 761 ? -79.551 -58.003 50.246 1.00 30.58 761 ASN A CA 1
ATOM 5873 C C . ASN A 1 761 ? -79.218 -57.002 49.123 1.00 30.58 761 ASN A C 1
ATOM 5875 O O . ASN A 1 761 ? -78.871 -55.857 49.411 1.00 30.58 761 ASN A O 1
ATOM 5879 N N . PRO A 1 762 ? -79.272 -57.443 47.850 1.00 34.69 762 PRO A N 1
ATOM 5880 C CA . PRO A 1 762 ? -78.534 -56.827 46.756 1.00 34.69 762 PRO A CA 1
ATOM 5881 C C . PRO A 1 762 ? -79.431 -56.272 45.625 1.00 34.69 762 PRO A C 1
ATOM 5883 O O . PRO A 1 762 ? -80.628 -56.530 45.568 1.00 34.69 762 PRO A O 1
ATOM 5886 N N . VAL A 1 763 ? -78.750 -55.650 44.652 1.00 25.22 763 VAL A N 1
ATOM 5887 C CA . VAL A 1 763 ? -79.087 -55.515 43.214 1.00 25.22 763 VAL A CA 1
ATOM 5888 C C . VAL A 1 763 ? -79.804 -54.237 42.735 1.00 25.22 763 VAL A C 1
ATOM 5890 O O . VAL A 1 763 ? -80.944 -53.967 43.088 1.00 25.22 763 VAL A O 1
ATOM 5893 N N . GLY A 1 764 ? -79.147 -53.570 41.767 1.00 24.12 764 GLY A N 1
ATOM 5894 C CA . GLY A 1 764 ? -79.766 -52.819 40.656 1.00 24.12 764 GLY A CA 1
ATOM 5895 C C . GLY A 1 764 ? -79.603 -51.296 40.750 1.00 24.12 764 GLY A C 1
ATOM 5896 O O . GLY A 1 764 ? -80.366 -50.654 41.449 1.00 24.12 764 GLY A O 1
ATOM 5897 N N . ALA A 1 765 ? -78.535 -50.674 40.236 1.00 23.47 765 ALA A N 1
ATOM 5898 C CA . ALA A 1 765 ? -78.245 -50.343 38.827 1.00 23.47 765 ALA A CA 1
ATOM 5899 C C . ALA A 1 765 ? -79.136 -49.234 38.216 1.00 23.47 765 ALA A C 1
ATOM 5901 O O . ALA A 1 765 ? -80.359 -49.326 38.264 1.00 23.47 765 ALA A O 1
ATOM 5902 N N . SER A 1 766 ? -78.472 -48.284 37.527 1.00 22.42 766 SER A N 1
ATOM 5903 C CA . SER A 1 766 ? -78.970 -47.137 36.716 1.00 22.42 766 SER A CA 1
ATOM 5904 C C . SER A 1 766 ? -78.914 -45.790 37.462 1.00 22.42 766 SER A C 1
ATOM 5906 O O . SER A 1 766 ? -79.814 -45.475 38.224 1.00 22.42 766 SER A O 1
ATOM 5908 N N . ILE A 1 767 ? -77.846 -44.979 37.443 1.00 21.97 767 ILE A N 1
ATOM 5909 C CA . ILE A 1 767 ? -76.950 -44.498 36.367 1.00 21.97 767 ILE A CA 1
ATOM 5910 C C . ILE A 1 767 ? -77.651 -43.575 35.345 1.00 21.97 767 ILE A C 1
ATOM 5912 O O . ILE A 1 767 ? -78.286 -44.030 34.405 1.00 21.97 767 ILE A O 1
ATOM 5916 N N . LEU A 1 768 ? -77.359 -42.280 35.545 1.00 21.81 768 LEU A N 1
ATOM 5917 C CA . LEU A 1 768 ? -77.016 -41.216 34.587 1.00 21.81 768 LEU A CA 1
ATOM 5918 C C . LEU A 1 768 ? -78.067 -40.483 33.740 1.00 21.81 768 LEU A C 1
ATOM 5920 O O . LEU A 1 768 ? -78.915 -41.053 33.063 1.00 21.81 768 LEU A O 1
ATOM 5924 N N . SER A 1 769 ? -77.733 -39.188 33.636 1.00 23.11 769 SER A N 1
ATOM 5925 C CA . SER A 1 769 ? -77.980 -38.193 32.581 1.00 23.11 769 SER A CA 1
ATOM 5926 C C . SER A 1 769 ? -79.043 -37.148 32.950 1.00 23.11 769 SER A C 1
ATOM 5928 O O . SER A 1 769 ? -80.084 -37.487 33.486 1.00 23.11 769 SER A O 1
ATOM 5930 N N . ALA A 1 770 ? -78.874 -35.845 32.722 1.00 24.17 770 ALA A N 1
ATOM 5931 C CA . ALA A 1 770 ? -77.747 -35.044 32.259 1.00 24.17 770 ALA A CA 1
ATOM 5932 C C . ALA A 1 770 ? -78.091 -33.546 32.435 1.00 24.17 770 ALA A C 1
ATOM 5934 O O . ALA A 1 770 ? -79.257 -33.170 32.459 1.00 24.17 770 ALA A O 1
ATOM 5935 N N . ASN A 1 771 ? -77.038 -32.722 32.426 1.00 23.72 771 ASN A N 1
ATOM 5936 C CA . ASN A 1 771 ? -76.979 -31.339 31.929 1.00 23.72 771 ASN A CA 1
ATOM 5937 C C . ASN A 1 771 ? -77.687 -30.209 32.703 1.00 23.72 771 ASN A C 1
ATOM 5939 O O . ASN A 1 771 ? -78.854 -29.904 32.487 1.00 23.72 771 ASN A O 1
ATOM 5943 N N . GLY A 1 772 ? -76.882 -29.446 33.450 1.00 23.77 772 GLY A N 1
ATOM 5944 C CA . GLY A 1 772 ? -77.202 -28.093 33.910 1.00 23.77 772 GLY A CA 1
ATOM 5945 C C . GLY A 1 772 ? -75.932 -27.250 34.021 1.00 23.77 772 GLY A C 1
ATOM 5946 O O . GLY A 1 772 ? -75.083 -27.496 34.868 1.00 23.77 772 GLY A O 1
ATOM 5947 N N . LYS A 1 773 ? -75.788 -26.302 33.096 1.00 23.39 773 LYS A N 1
ATOM 5948 C CA . LYS A 1 773 ? -74.639 -25.422 32.859 1.00 23.39 773 LYS A CA 1
ATOM 5949 C C . LYS A 1 773 ? -74.489 -24.384 33.981 1.00 23.39 773 LYS A C 1
ATOM 5951 O O . LYS A 1 773 ? -75.478 -23.813 34.427 1.00 23.39 773 LYS A O 1
ATOM 5956 N N . LEU A 1 774 ? -73.241 -24.127 34.377 1.00 20.39 774 LEU A N 1
ATOM 5957 C CA . LEU A 1 774 ? -72.833 -23.070 35.303 1.00 20.39 774 LEU A CA 1
ATOM 5958 C C . LEU A 1 774 ? -73.223 -21.674 34.795 1.00 20.39 774 LEU A C 1
ATOM 5960 O O . LEU A 1 774 ? -72.775 -21.268 33.724 1.00 20.39 774 LEU A O 1
ATOM 5964 N N . THR A 1 775 ? -73.901 -20.902 35.643 1.00 23.58 775 THR A N 1
ATOM 5965 C CA . THR A 1 775 ? -73.780 -19.439 35.704 1.00 23.58 775 THR A CA 1
ATOM 5966 C C . THR A 1 775 ? -73.874 -18.987 37.158 1.00 23.58 775 THR A C 1
ATOM 5968 O O . THR A 1 775 ? -74.928 -19.090 37.776 1.00 23.58 775 THR A O 1
ATOM 5971 N N . SER A 1 776 ? -72.729 -18.528 37.669 1.00 23.45 776 SER A N 1
ATOM 5972 C CA . SER A 1 776 ? -72.538 -17.428 38.626 1.00 23.45 776 SER A CA 1
ATOM 5973 C C . SER A 1 776 ? -73.600 -17.193 39.709 1.00 23.45 776 SER A C 1
ATOM 5975 O O . SER A 1 776 ? -74.663 -16.640 39.433 1.00 23.45 776 SER A O 1
ATOM 5977 N N . VAL A 1 777 ? -73.215 -17.418 40.968 1.00 25.47 777 VAL A N 1
ATOM 5978 C CA . VAL A 1 777 ? -73.793 -16.712 42.120 1.00 25.47 777 VAL A CA 1
ATOM 5979 C C . VAL A 1 777 ? -72.643 -16.172 42.980 1.00 25.47 777 VAL A C 1
ATOM 5981 O O . VAL A 1 777 ? -71.738 -16.939 43.317 1.00 25.47 777 VAL A O 1
ATOM 5984 N N . PRO A 1 778 ? -72.631 -14.864 43.293 1.00 25.05 778 PRO A N 1
ATOM 5985 C CA . PRO A 1 778 ? -71.631 -14.251 44.146 1.00 25.05 778 PRO A CA 1
ATOM 5986 C C . PRO A 1 778 ? -71.936 -14.464 45.632 1.00 25.05 778 PRO A C 1
ATOM 5988 O O . PRO A 1 778 ? -73.081 -14.512 46.076 1.00 25.05 778 PRO A O 1
ATOM 5991 N N . TYR A 1 779 ? -70.832 -14.550 46.362 1.00 20.88 779 TYR A N 1
ATOM 5992 C CA . TYR A 1 779 ? -70.653 -14.523 47.807 1.00 20.88 779 TYR A CA 1
ATOM 5993 C C . TYR A 1 779 ? -71.379 -13.369 48.519 1.00 20.88 779 TYR A C 1
ATOM 5995 O O . TYR A 1 779 ? -71.141 -12.213 48.177 1.00 20.88 779 TYR A O 1
ATOM 6003 N N . SER A 1 780 ? -72.098 -13.686 49.605 1.00 23.98 780 SER A N 1
ATOM 6004 C CA . SER A 1 780 ? -71.955 -13.023 50.917 1.00 23.98 780 SER A CA 1
ATOM 6005 C C . SER A 1 780 ? -72.872 -13.645 51.985 1.00 23.98 780 SER A C 1
ATOM 6007 O O . SER A 1 780 ? -74.080 -13.705 51.773 1.00 23.98 780 SER A O 1
ATOM 6009 N N . GLY A 1 781 ? -72.303 -13.975 53.152 1.00 23.77 781 GLY A N 1
ATOM 6010 C CA . GLY A 1 781 ? -72.944 -13.728 54.454 1.00 23.77 781 GLY A CA 1
ATOM 6011 C C . GLY A 1 781 ? -73.642 -14.891 55.167 1.00 23.77 781 GLY A C 1
ATOM 6012 O O . GLY A 1 781 ? -74.847 -15.058 55.038 1.00 23.77 781 GLY A O 1
ATOM 6013 N N . ASP A 1 782 ? -72.861 -15.618 55.968 1.00 23.33 782 ASP A N 1
ATOM 6014 C CA . ASP A 1 782 ? -73.136 -16.076 57.342 1.00 23.33 782 ASP A CA 1
ATOM 6015 C C . ASP A 1 782 ? -74.559 -16.495 57.757 1.00 23.33 782 ASP A C 1
ATOM 6017 O O . ASP A 1 782 ? -75.392 -15.657 58.088 1.00 23.33 782 ASP A O 1
ATOM 6021 N N . VAL A 1 783 ? -74.747 -17.804 57.985 1.00 25.72 783 VAL A N 1
ATOM 6022 C CA . VAL A 1 783 ? -75.489 -18.302 59.157 1.00 25.72 783 VAL A CA 1
ATOM 6023 C C . VAL A 1 783 ? -74.782 -19.538 59.716 1.00 25.72 783 VAL A C 1
ATOM 6025 O O . VAL A 1 783 ? -74.654 -20.572 59.064 1.00 25.72 783 VAL A O 1
ATOM 6028 N N . VAL A 1 784 ? -74.335 -19.401 60.961 1.00 25.97 784 VAL A N 1
ATOM 6029 C CA . VAL A 1 784 ? -73.862 -20.462 61.849 1.00 25.97 784 VAL A CA 1
ATOM 6030 C C . VAL A 1 784 ? -75.034 -21.383 62.198 1.00 25.97 784 VAL A C 1
ATOM 6032 O O . VAL A 1 784 ? -76.004 -20.939 62.808 1.00 25.97 784 VAL A O 1
ATOM 6035 N N . SER A 1 785 ? -74.929 -22.677 61.892 1.00 24.89 785 SER A N 1
ATOM 6036 C CA . SER A 1 785 ? -75.743 -23.704 62.548 1.00 24.89 785 SER A CA 1
ATOM 6037 C C . SER A 1 785 ? -74.937 -24.980 62.774 1.00 24.89 785 SER A C 1
ATOM 6039 O O . SER A 1 785 ? -74.498 -25.661 61.853 1.00 24.89 785 SER A O 1
ATOM 6041 N N . THR A 1 786 ? -74.764 -25.249 64.057 1.00 26.94 786 THR A N 1
ATOM 6042 C CA . THR A 1 786 ? -74.217 -26.418 64.736 1.00 26.94 786 THR A CA 1
ATOM 6043 C C . THR A 1 786 ? -74.838 -27.754 64.316 1.00 26.94 786 THR A C 1
ATOM 6045 O O . THR A 1 786 ? -76.057 -27.894 64.364 1.00 26.94 786 THR A O 1
ATOM 6048 N N . SER A 1 787 ? -74.005 -28.778 64.115 1.00 27.48 787 SER A N 1
ATOM 6049 C CA . SER A 1 787 ? -74.267 -30.135 64.622 1.00 27.48 787 SER A CA 1
ATOM 6050 C C . SER A 1 787 ? -72.970 -30.948 64.653 1.00 27.48 787 SER A C 1
ATOM 6052 O O . SER A 1 787 ? -72.372 -31.226 63.617 1.00 27.48 787 SER A O 1
ATOM 6054 N N . ALA A 1 788 ? -72.545 -31.292 65.867 1.00 30.72 788 ALA A N 1
ATOM 6055 C CA . ALA A 1 788 ? -71.383 -32.103 66.189 1.00 30.72 788 ALA A CA 1
ATOM 6056 C C . ALA A 1 788 ? -71.675 -33.604 66.029 1.00 30.72 788 ALA A C 1
ATOM 6058 O O . ALA A 1 788 ? -72.715 -34.068 66.492 1.00 30.72 788 ALA A O 1
ATOM 6059 N N . ASN A 1 789 ? -70.742 -34.324 65.392 1.00 35.66 789 ASN A N 1
ATOM 6060 C CA . ASN A 1 789 ? -70.244 -35.677 65.709 1.00 35.66 789 ASN A CA 1
ATOM 6061 C C . ASN A 1 789 ? -69.651 -36.319 64.440 1.00 35.66 789 ASN A C 1
ATOM 6063 O O . ASN A 1 789 ? -70.339 -37.084 63.780 1.00 35.66 789 ASN A O 1
ATOM 6067 N N . ASN A 1 790 ? -68.394 -35.992 64.099 1.00 43.16 790 ASN A N 1
ATOM 6068 C CA . ASN A 1 790 ? -67.548 -36.715 63.121 1.00 43.16 790 ASN A CA 1
ATOM 6069 C C . ASN A 1 790 ? -66.034 -36.459 63.359 1.00 43.16 790 ASN A C 1
ATOM 6071 O O . ASN A 1 790 ? -65.218 -36.464 62.439 1.00 43.16 790 ASN A O 1
ATOM 6075 N N . THR A 1 791 ? -65.623 -36.231 64.612 1.00 52.16 791 THR A N 1
ATOM 6076 C CA . THR A 1 791 ? -64.259 -35.775 64.948 1.00 52.16 791 THR A CA 1
ATOM 6077 C C . THR A 1 791 ? -63.163 -36.824 64.709 1.00 52.16 791 THR A C 1
ATOM 6079 O O . THR A 1 791 ? -62.042 -36.457 64.376 1.00 52.16 791 THR A O 1
ATOM 6082 N N . ALA A 1 792 ? -63.458 -38.126 64.815 1.00 51.84 792 ALA A N 1
ATOM 6083 C CA . ALA A 1 792 ? -62.451 -39.178 64.610 1.00 51.84 792 ALA A CA 1
ATOM 6084 C C . ALA A 1 792 ? -62.086 -39.392 63.127 1.00 51.84 792 ALA A C 1
ATOM 6086 O O . ALA A 1 792 ? -60.939 -39.703 62.806 1.00 51.84 792 ALA A O 1
ATOM 6087 N N . THR A 1 793 ? -63.050 -39.208 62.220 1.00 54.69 793 THR A N 1
ATOM 6088 C CA . THR A 1 793 ? -62.810 -39.222 60.770 1.00 54.69 793 THR A CA 1
ATOM 6089 C C . THR A 1 793 ? -62.064 -37.968 60.334 1.00 54.69 793 THR A C 1
ATOM 6091 O O . THR A 1 793 ? -61.056 -38.092 59.651 1.00 54.69 793 THR A O 1
ATOM 6094 N N . GLU A 1 794 ? -62.446 -36.787 60.835 1.00 55.09 794 GLU A N 1
ATOM 6095 C CA . GLU A 1 794 ? -61.740 -35.532 60.535 1.00 55.09 794 GLU A CA 1
ATOM 6096 C C . GLU A 1 794 ? -60.286 -35.536 61.022 1.00 55.09 794 GLU A C 1
ATOM 6098 O O . GLU A 1 794 ? -59.409 -35.022 60.333 1.00 55.09 794 GLU A O 1
ATOM 6103 N N . GLU A 1 795 ? -59.990 -36.127 62.185 1.00 60.16 795 GLU A N 1
ATOM 6104 C CA . GLU A 1 795 ? -58.617 -36.182 62.697 1.00 60.16 795 GLU A CA 1
ATOM 6105 C C . GLU A 1 795 ? -57.736 -37.159 61.900 1.00 60.16 795 GLU A C 1
ATOM 6107 O O . GLU A 1 795 ? -56.566 -36.869 61.643 1.00 60.16 795 GLU A O 1
ATOM 6112 N N . ASN A 1 796 ? -58.292 -38.296 61.467 1.00 71.75 796 ASN A N 1
ATOM 6113 C CA . ASN A 1 796 ? -57.595 -39.242 60.592 1.00 71.75 796 ASN A CA 1
ATOM 6114 C C . ASN A 1 796 ? -57.397 -38.675 59.179 1.00 71.75 796 ASN A C 1
ATOM 6116 O O . ASN A 1 796 ? -56.304 -38.805 58.624 1.00 71.75 796 ASN A O 1
ATOM 6120 N N . ASP A 1 797 ? -58.408 -37.999 58.632 1.00 70.44 797 ASP A N 1
ATOM 6121 C CA . ASP A 1 797 ? -58.327 -37.310 57.343 1.00 70.44 797 ASP A CA 1
ATOM 6122 C C . ASP A 1 797 ? -57.313 -36.169 57.406 1.00 70.44 797 ASP A C 1
ATOM 6124 O O . ASP A 1 797 ? -56.490 -36.025 56.502 1.00 70.44 797 ASP A O 1
ATOM 6128 N N . LYS A 1 798 ? -57.285 -35.418 58.514 1.00 74.19 798 LYS A N 1
ATOM 6129 C CA . LYS A 1 798 ? -56.280 -34.384 58.762 1.00 74.19 798 LYS A CA 1
ATOM 6130 C C . LYS A 1 798 ? -54.879 -34.972 58.892 1.00 74.19 798 LYS A C 1
ATOM 6132 O O . LYS A 1 798 ? -53.978 -34.465 58.244 1.00 74.19 798 LYS A O 1
ATOM 6137 N N . LYS A 1 799 ? -54.674 -36.062 59.643 1.00 73.56 799 LYS A N 1
ATOM 6138 C CA . LYS A 1 799 ? -53.358 -36.730 59.741 1.00 73.56 799 LYS A CA 1
ATOM 6139 C C . LYS A 1 799 ? -52.883 -37.273 58.396 1.00 73.56 799 LYS A C 1
ATOM 6141 O O . LYS A 1 799 ? -51.708 -37.140 58.069 1.00 73.56 799 LYS A O 1
ATOM 6146 N N . MET A 1 800 ? -53.780 -37.863 57.606 1.00 78.88 800 MET A N 1
ATOM 6147 C CA . MET A 1 800 ? -53.462 -38.341 56.260 1.00 78.88 800 MET A CA 1
ATOM 6148 C C . MET A 1 800 ? -53.173 -37.177 55.299 1.00 78.88 800 MET A C 1
ATOM 6150 O O . MET A 1 800 ? -52.245 -37.258 54.495 1.00 78.88 800 MET A O 1
ATOM 6154 N N . SER A 1 801 ? -53.936 -36.086 55.396 1.00 76.12 801 SER A N 1
ATOM 6155 C CA . SER A 1 801 ? -53.723 -34.853 54.631 1.00 76.12 801 SER A CA 1
ATOM 6156 C C . SER A 1 801 ? -52.393 -34.197 54.991 1.00 76.12 801 SER A C 1
ATOM 6158 O O . SER A 1 801 ? -51.617 -33.875 54.098 1.00 76.12 801 SER A O 1
ATOM 6160 N N . ASP A 1 802 ? -52.090 -34.061 56.281 1.00 78.50 802 ASP A N 1
ATOM 6161 C CA . ASP A 1 802 ? -50.835 -33.504 56.786 1.00 78.50 802 ASP A CA 1
ATOM 6162 C C . ASP A 1 802 ? -49.644 -34.382 56.375 1.00 78.50 802 ASP A C 1
ATOM 6164 O O . ASP A 1 802 ? -48.607 -33.857 55.972 1.00 78.50 802 ASP A O 1
ATOM 6168 N N . PHE A 1 803 ? -49.792 -35.713 56.398 1.00 82.94 803 PHE A N 1
ATOM 6169 C CA . PHE A 1 803 ? -48.769 -36.651 55.918 1.00 82.94 803 PHE A CA 1
ATOM 6170 C C . PHE A 1 803 ? -48.481 -36.471 54.424 1.00 82.94 803 PHE A C 1
ATOM 6172 O O . PHE A 1 803 ? -47.325 -36.300 54.038 1.00 82.94 803 PHE A O 1
ATOM 6179 N N . LYS A 1 804 ? -49.522 -36.434 53.582 1.00 82.06 804 LYS A N 1
ATOM 6180 C CA . LYS A 1 804 ? -49.374 -36.174 52.141 1.00 82.06 804 LYS A CA 1
ATOM 6181 C C . LYS A 1 804 ? -48.784 -34.789 51.873 1.00 82.06 804 LYS A C 1
ATOM 6183 O O . LYS A 1 804 ? -47.895 -34.668 51.036 1.00 82.06 804 LYS A O 1
ATOM 6188 N N . ALA A 1 805 ? -49.231 -33.767 52.604 1.00 83.00 805 ALA A N 1
ATOM 6189 C CA . ALA A 1 805 ? -48.692 -32.413 52.517 1.00 83.00 805 ALA A CA 1
ATOM 6190 C C . ALA A 1 805 ? -47.211 -32.369 52.919 1.00 83.00 805 ALA A C 1
ATOM 6192 O O . ALA A 1 805 ? -46.424 -31.694 52.268 1.00 83.00 805 ALA A O 1
ATOM 6193 N N . THR A 1 806 ? -46.817 -33.135 53.937 1.00 86.44 806 THR A N 1
ATOM 6194 C CA . THR A 1 806 ? -45.422 -33.268 54.374 1.00 86.44 806 THR A CA 1
ATOM 6195 C C . THR A 1 806 ? -44.568 -33.947 53.304 1.00 86.44 806 THR A C 1
ATOM 6197 O O . THR A 1 806 ? -43.519 -33.415 52.952 1.00 86.44 806 THR A O 1
ATOM 6200 N N . GLN A 1 807 ? -45.028 -35.063 52.723 1.00 87.25 807 GLN A N 1
ATOM 6201 C CA . GLN A 1 807 ? -44.326 -35.725 51.614 1.00 87.25 807 GLN A CA 1
ATOM 6202 C C . GLN A 1 807 ? -44.170 -34.797 50.406 1.00 87.25 807 GLN A C 1
ATOM 6204 O O . GLN A 1 807 ? -43.066 -34.640 49.887 1.00 87.25 807 GLN A O 1
ATOM 6209 N N . TYR A 1 808 ? -45.259 -34.145 49.992 1.00 88.06 808 TYR A N 1
ATOM 6210 C CA . TYR A 1 808 ? -45.247 -33.159 48.916 1.00 88.06 808 TYR A CA 1
ATOM 6211 C C . TYR A 1 808 ? -44.259 -32.025 49.204 1.00 88.06 808 TYR A C 1
ATOM 6213 O O . TYR A 1 808 ? -43.450 -31.686 48.342 1.00 88.06 808 TYR A O 1
ATOM 6221 N N . GLN A 1 809 ? -44.272 -31.473 50.420 1.00 89.31 809 GLN A N 1
ATOM 6222 C CA . GLN A 1 809 ? -43.390 -30.371 50.786 1.00 89.31 809 GLN A CA 1
ATOM 6223 C C . GLN A 1 809 ? -41.915 -30.792 50.818 1.00 89.31 809 GLN A C 1
ATOM 6225 O O . GLN A 1 809 ? -41.055 -30.002 50.432 1.00 89.31 809 GLN A O 1
ATOM 6230 N N . SER A 1 810 ? -41.614 -32.038 51.194 1.00 90.50 810 SER A N 1
ATOM 6231 C CA . SER A 1 810 ? -40.262 -32.599 51.100 1.00 90.50 810 SER A CA 1
ATOM 6232 C C . SER A 1 810 ? -39.791 -32.733 49.652 1.00 90.50 810 SER A C 1
ATOM 6234 O O . SER A 1 810 ? -38.669 -32.334 49.340 1.00 90.50 810 SER A O 1
ATOM 6236 N N . VAL A 1 811 ? -40.646 -33.220 48.743 1.00 90.56 811 VAL A N 1
ATOM 6237 C CA . VAL A 1 811 ? -40.330 -33.264 47.301 1.00 90.56 811 VAL A CA 1
ATOM 6238 C C . VAL A 1 811 ? -40.193 -31.851 46.726 1.00 90.56 811 VAL A C 1
ATOM 6240 O O . VAL A 1 811 ? -39.309 -31.600 45.910 1.00 90.56 811 VAL A O 1
ATOM 6243 N N . LEU A 1 812 ? -41.012 -30.898 47.175 1.00 89.56 812 LEU A N 1
ATOM 6244 C CA . LEU A 1 812 ? -40.916 -29.503 46.749 1.00 89.56 812 LEU A CA 1
ATOM 6245 C C . LEU A 1 812 ? -39.600 -28.861 47.209 1.00 89.56 812 LEU A C 1
ATOM 6247 O O . LEU A 1 812 ? -38.962 -28.150 46.430 1.00 89.56 812 LEU A O 1
ATOM 6251 N N . LEU A 1 813 ? -39.155 -29.146 48.435 1.00 90.12 813 LEU A N 1
ATOM 6252 C CA . LEU A 1 813 ? -37.845 -28.722 48.922 1.00 90.12 813 LEU A CA 1
ATOM 6253 C C . LEU A 1 813 ? -36.717 -29.374 48.110 1.00 90.12 813 LEU A C 1
ATOM 6255 O O . LEU A 1 813 ? -35.833 -28.658 47.647 1.00 90.12 813 LEU A O 1
ATOM 6259 N N . LEU A 1 814 ? -36.784 -30.684 47.839 1.00 89.38 814 LEU A N 1
ATOM 6260 C CA . LEU A 1 814 ? -35.851 -31.374 46.932 1.00 89.38 814 LEU A CA 1
ATOM 6261 C C . LEU A 1 814 ? -35.816 -30.720 45.544 1.00 89.38 814 LEU A C 1
ATOM 6263 O O . LEU A 1 814 ? -34.743 -30.514 44.982 1.00 89.38 814 LEU A O 1
ATOM 6267 N N . SER A 1 815 ? -36.966 -30.303 45.011 1.00 86.56 815 SER A N 1
ATOM 6268 C CA . SER A 1 815 ? -37.036 -29.554 43.755 1.00 86.56 815 SER A CA 1
ATOM 6269 C C . SER A 1 815 ? -36.321 -28.200 43.840 1.00 86.56 815 SER A C 1
ATOM 6271 O O . SER A 1 815 ? -35.716 -27.776 42.857 1.00 86.56 815 SER A O 1
ATOM 6273 N N . MET A 1 816 ? -36.339 -27.511 44.985 1.00 88.00 816 MET A N 1
ATOM 6274 C CA . MET A 1 816 ? -35.551 -26.281 45.161 1.00 88.00 816 MET A CA 1
ATOM 6275 C C . MET A 1 816 ? -34.049 -26.585 45.257 1.00 88.00 816 MET A C 1
ATOM 6277 O O . MET A 1 816 ? -33.252 -25.906 44.611 1.00 88.00 816 MET A O 1
ATOM 6281 N N . LEU A 1 817 ? -33.673 -27.630 46.003 1.00 86.69 817 LEU A N 1
ATOM 6282 C CA . LEU A 1 817 ? -32.283 -28.069 46.178 1.00 86.69 817 LEU A CA 1
ATOM 6283 C C . LEU A 1 817 ? -31.653 -28.548 44.862 1.00 86.69 817 LEU A C 1
ATOM 6285 O O . LEU A 1 817 ? -30.496 -28.240 44.590 1.00 86.69 817 LEU A O 1
ATOM 6289 N N . SER A 1 818 ? -32.437 -29.216 44.009 1.00 85.75 818 SER A N 1
ATOM 6290 C CA . SER A 1 818 ? -32.003 -29.745 42.706 1.00 85.75 818 SER A CA 1
ATOM 6291 C C . SER A 1 818 ? -31.470 -28.682 41.737 1.00 85.75 818 SER A C 1
ATOM 6293 O O . SER A 1 818 ? -30.847 -29.022 40.739 1.00 85.75 818 SER A O 1
ATOM 6295 N N . ARG A 1 819 ? -31.684 -27.389 42.018 1.00 83.31 819 ARG A N 1
ATOM 6296 C CA . ARG A 1 819 ? -31.137 -26.282 41.218 1.00 83.31 819 ARG A CA 1
ATOM 6297 C C . ARG A 1 819 ? -29.644 -26.036 41.461 1.00 83.31 819 ARG A C 1
ATOM 6299 O O . ARG A 1 819 ? -29.022 -25.363 40.643 1.00 83.31 819 ARG A O 1
ATOM 6306 N N . SER A 1 820 ? -29.070 -26.541 42.557 1.00 83.81 820 SER A N 1
ATOM 6307 C CA . SER A 1 820 ? -27.631 -26.427 42.829 1.00 83.81 820 SER A CA 1
ATOM 6308 C C . SER A 1 820 ? -26.874 -27.618 42.250 1.00 83.81 820 SER A C 1
ATOM 6310 O O . SER A 1 820 ? -27.155 -28.769 42.588 1.00 83.81 820 SER A O 1
ATOM 6312 N N . LYS A 1 821 ? -25.876 -27.338 41.405 1.00 79.38 821 LYS A N 1
ATOM 6313 C CA . LYS A 1 821 ? -25.097 -28.367 40.696 1.00 79.38 821 LYS A CA 1
ATOM 6314 C C . LYS A 1 821 ? -24.302 -29.274 41.634 1.00 79.38 821 LYS A C 1
ATOM 6316 O O . LYS A 1 821 ? -24.143 -30.452 41.335 1.00 79.38 821 LYS A O 1
ATOM 6321 N N . ASP A 1 822 ? -23.813 -28.745 42.752 1.00 79.19 822 ASP A N 1
ATOM 6322 C CA . ASP A 1 822 ? -23.031 -29.536 43.708 1.00 79.19 822 ASP A CA 1
ATOM 6323 C C . ASP A 1 822 ? -23.917 -30.552 44.439 1.00 79.19 822 ASP A C 1
ATOM 6325 O O . ASP A 1 822 ? -23.545 -31.717 44.569 1.00 79.19 822 ASP A O 1
ATOM 6329 N N . ILE A 1 823 ? -25.139 -30.145 44.800 1.00 83.19 823 ILE A N 1
ATOM 6330 C CA . ILE A 1 823 ? -26.138 -31.036 45.404 1.00 83.19 823 ILE A CA 1
ATOM 6331 C C . ILE A 1 823 ? -26.580 -32.109 44.410 1.00 83.19 823 ILE A C 1
ATOM 6333 O O . ILE A 1 823 ? -26.762 -33.256 44.806 1.00 83.19 823 ILE A O 1
ATOM 6337 N N . VAL A 1 824 ? -26.730 -31.765 43.124 1.00 81.56 824 VAL A N 1
ATOM 6338 C CA . VAL A 1 824 ? -27.060 -32.744 42.074 1.00 81.56 824 VAL A CA 1
ATOM 6339 C C . VAL A 1 824 ? -26.025 -33.869 42.026 1.00 81.56 824 VAL A C 1
ATOM 6341 O O . VAL A 1 824 ? -26.412 -35.033 42.101 1.00 81.56 824 VAL A O 1
ATOM 6344 N N . ARG A 1 825 ? -24.722 -33.550 41.964 1.00 80.50 825 ARG A N 1
ATOM 6345 C CA . ARG A 1 825 ? -23.658 -34.572 41.878 1.00 80.50 825 ARG A CA 1
ATOM 6346 C C . ARG A 1 825 ? -23.638 -35.509 43.086 1.00 80.50 825 ARG A C 1
ATOM 6348 O O . ARG A 1 825 ? -23.427 -36.708 42.935 1.00 80.50 825 ARG A O 1
ATOM 6355 N N . GLU A 1 826 ? -23.852 -34.968 44.279 1.00 81.94 826 GLU A N 1
ATOM 6356 C CA . GLU A 1 826 ? -23.916 -35.754 45.514 1.00 81.94 826 GLU A CA 1
ATOM 6357 C C . GLU A 1 826 ? -25.190 -36.611 45.575 1.00 81.94 826 GLU A C 1
ATOM 6359 O O . GLU A 1 826 ? -25.124 -37.804 45.871 1.00 81.94 826 GLU A O 1
ATOM 6364 N N . PHE A 1 827 ? -26.350 -36.043 45.224 1.00 83.38 827 PHE A N 1
ATOM 6365 C CA . PHE A 1 827 ? -27.635 -36.750 45.236 1.00 83.38 827 PHE A CA 1
ATOM 6366 C C . PHE A 1 827 ? -27.668 -37.931 44.260 1.00 83.38 827 PHE A C 1
ATOM 6368 O O . PHE A 1 827 ? -28.264 -38.962 44.559 1.00 83.38 827 PHE A O 1
ATOM 6375 N N . VAL A 1 828 ? -26.998 -37.818 43.113 1.00 79.69 828 VAL A N 1
ATOM 6376 C CA . VAL A 1 828 ? -26.867 -38.924 42.152 1.00 79.69 828 VAL A CA 1
ATOM 6377 C C . VAL A 1 828 ? -26.169 -40.142 42.770 1.00 79.69 828 VAL A C 1
ATOM 6379 O O . VAL A 1 828 ? -26.547 -41.276 42.480 1.00 79.69 828 VAL A O 1
ATOM 6382 N N . ASN A 1 829 ? -25.205 -39.918 43.666 1.00 80.19 829 ASN A N 1
ATOM 6383 C CA . ASN A 1 829 ? -24.473 -40.977 44.366 1.00 80.19 829 ASN A CA 1
ATOM 6384 C C . ASN A 1 829 ? -25.148 -41.414 45.677 1.00 80.19 829 ASN A C 1
ATOM 6386 O O . ASN A 1 829 ? -24.766 -42.431 46.263 1.00 80.19 829 ASN A O 1
ATOM 6390 N N . PHE A 1 830 ? -26.156 -40.669 46.138 1.00 80.19 830 PHE A N 1
ATOM 6391 C CA . PHE A 1 830 ? -26.873 -40.946 47.376 1.00 80.19 830 PHE A CA 1
ATOM 6392 C C . PHE A 1 830 ? -27.534 -42.331 47.321 1.00 80.19 830 PHE A C 1
ATOM 6394 O O . PHE A 1 830 ? -28.332 -42.625 46.426 1.00 80.19 830 PHE A O 1
ATOM 6401 N N . GLU A 1 831 ? -27.164 -43.195 48.273 1.00 79.81 831 GLU A N 1
ATOM 6402 C CA . GLU A 1 831 ? -27.612 -44.592 48.363 1.00 79.81 831 GLU A CA 1
ATOM 6403 C C . GLU A 1 831 ? -27.503 -45.368 47.035 1.00 79.81 831 GLU A C 1
ATOM 6405 O O . GLU A 1 831 ? -28.409 -46.111 46.657 1.00 79.81 831 GLU A O 1
ATOM 6410 N N . ASN A 1 832 ? -26.398 -45.192 46.299 1.00 79.81 832 ASN A N 1
ATOM 6411 C CA . ASN A 1 832 ? -26.166 -45.837 44.998 1.00 79.81 832 ASN A CA 1
ATOM 6412 C C . ASN A 1 832 ? -27.276 -45.546 43.961 1.00 79.81 832 ASN A C 1
ATOM 6414 O O . ASN A 1 832 ? -27.649 -46.424 43.182 1.00 79.81 832 ASN A O 1
ATOM 6418 N N . GLY A 1 833 ? -27.836 -44.331 43.966 1.00 81.62 833 GLY A N 1
ATOM 6419 C CA . GLY A 1 833 ? -28.864 -43.895 43.011 1.00 81.62 833 GLY A CA 1
ATOM 6420 C C . GLY A 1 833 ? -30.304 -44.252 43.405 1.00 81.62 833 GLY A C 1
ATOM 6421 O O . GLY A 1 833 ? -31.240 -43.940 42.663 1.00 81.62 833 GLY A O 1
ATOM 6422 N N . ASN A 1 834 ? -30.522 -44.851 44.582 1.00 83.31 834 ASN A N 1
ATOM 6423 C CA . ASN A 1 834 ? -31.856 -45.218 45.075 1.00 83.31 834 ASN A CA 1
ATOM 6424 C C . ASN A 1 834 ? -32.799 -44.001 45.216 1.00 83.31 834 ASN A C 1
ATOM 6426 O O . ASN A 1 834 ? -34.012 -44.105 44.999 1.00 83.31 834 ASN A O 1
ATOM 6430 N N . GLY A 1 835 ? -32.241 -42.820 45.502 1.00 86.69 835 GLY A N 1
ATOM 6431 C CA . GLY A 1 835 ? -32.991 -41.563 45.515 1.00 86.69 835 GLY A CA 1
ATOM 6432 C C . GLY A 1 835 ? -33.596 -41.222 44.150 1.00 86.69 835 GLY A C 1
ATOM 6433 O O . GLY A 1 835 ? -34.799 -40.972 44.047 1.00 86.69 835 GLY A O 1
ATOM 6434 N N . VAL A 1 836 ? -32.793 -41.295 43.082 1.00 88.56 836 VAL A N 1
ATOM 6435 C CA . VAL A 1 836 ? -33.247 -41.052 41.700 1.00 88.56 836 VAL A CA 1
ATOM 6436 C C . VAL A 1 836 ? -34.312 -42.072 41.299 1.00 88.56 836 VAL A C 1
ATOM 6438 O O . VAL A 1 836 ? -35.364 -41.689 40.789 1.00 88.56 836 VAL A O 1
ATOM 6441 N N . LYS A 1 837 ? -34.097 -43.354 41.612 1.00 87.94 837 LYS A N 1
ATOM 6442 C CA . LYS A 1 837 ? -35.074 -44.429 41.380 1.00 87.94 837 LYS A CA 1
ATOM 6443 C C . LYS A 1 837 ? -36.425 -44.153 42.044 1.00 87.94 837 LYS A C 1
ATOM 6445 O O . LYS A 1 837 ? -37.474 -44.307 41.417 1.00 87.94 837 LYS A O 1
ATOM 6450 N N . THR A 1 838 ? -36.401 -43.708 43.298 1.00 88.75 838 THR A N 1
ATOM 6451 C CA . THR A 1 838 ? -37.612 -43.346 44.048 1.00 88.75 838 THR A CA 1
ATOM 6452 C C . THR A 1 838 ? -38.354 -42.198 43.365 1.00 88.75 838 THR A C 1
ATOM 6454 O O . THR A 1 838 ? -39.565 -42.285 43.159 1.00 88.75 838 THR A O 1
ATOM 6457 N N . LEU A 1 839 ? -37.637 -41.150 42.943 1.00 90.62 839 LEU A N 1
ATOM 6458 C CA . LEU A 1 839 ? -38.230 -40.026 42.215 1.00 90.62 839 LEU A CA 1
ATOM 6459 C C . LEU A 1 839 ? -38.819 -40.460 40.865 1.00 90.62 839 LEU A C 1
ATOM 6461 O O . LEU A 1 839 ? -39.927 -40.049 40.534 1.00 90.62 839 LEU A O 1
ATOM 6465 N N . VAL A 1 840 ? -38.146 -41.331 40.109 1.00 90.50 840 VAL A N 1
ATOM 6466 C CA . VAL A 1 840 ? -38.690 -41.876 38.851 1.00 90.50 840 VAL A CA 1
ATOM 6467 C C . VAL A 1 840 ? -40.002 -42.631 39.098 1.00 90.50 840 VAL A C 1
ATOM 6469 O O . VAL A 1 840 ? -40.968 -42.437 38.362 1.00 90.50 840 VAL A O 1
ATOM 6472 N N . GLY A 1 841 ? -40.094 -43.414 40.178 1.00 87.19 841 GLY A N 1
ATOM 6473 C CA . GLY A 1 841 ? -41.331 -44.101 40.569 1.00 87.19 841 GLY A CA 1
ATOM 6474 C C . GLY A 1 841 ? -42.503 -43.157 40.877 1.00 87.19 841 GLY A C 1
ATOM 6475 O O . GLY A 1 841 ? -43.653 -43.490 40.585 1.00 87.19 841 GLY A O 1
ATOM 6476 N N . LEU A 1 842 ? -42.227 -41.954 41.393 1.00 89.06 842 LEU A N 1
ATOM 6477 C CA . LEU A 1 842 ? -43.240 -40.926 41.674 1.00 89.06 842 LEU A CA 1
ATOM 6478 C C . LEU A 1 842 ? -43.785 -40.233 40.409 1.00 89.06 842 LEU A C 1
ATOM 6480 O O . LEU A 1 842 ? -44.789 -39.524 40.486 1.00 89.06 842 LEU A O 1
ATOM 6484 N N . MET A 1 843 ? -43.178 -40.457 39.237 1.00 87.12 843 MET A N 1
ATOM 6485 C CA . MET A 1 843 ? -43.734 -40.019 37.949 1.00 87.12 843 MET A CA 1
ATOM 6486 C C . MET A 1 843 ? -44.848 -40.933 37.423 1.00 87.12 843 MET A C 1
ATOM 6488 O O . MET A 1 843 ? -45.453 -40.620 36.393 1.00 87.12 843 MET A O 1
ATOM 6492 N N . ASN A 1 844 ? -45.129 -42.052 38.096 1.00 84.75 844 ASN A N 1
ATOM 6493 C CA . ASN A 1 844 ? -46.179 -42.975 37.689 1.00 84.75 844 ASN A CA 1
ATOM 6494 C C . ASN A 1 844 ? -47.516 -42.220 37.499 1.00 84.75 844 ASN A C 1
ATOM 6496 O O . ASN A 1 844 ? -47.935 -41.483 38.397 1.00 84.75 844 ASN A O 1
ATOM 6500 N N . PRO A 1 845 ? -48.221 -42.395 36.362 1.00 76.06 845 PRO A N 1
ATOM 6501 C CA . PRO A 1 845 ? -49.503 -41.741 36.104 1.00 76.06 845 PRO A CA 1
ATOM 6502 C C . PRO A 1 845 ? -50.553 -41.883 37.219 1.00 76.06 845 PRO A C 1
ATOM 6504 O O . PRO A 1 845 ? -51.416 -41.011 37.326 1.00 76.06 845 PRO A O 1
ATOM 6507 N N . THR A 1 846 ? -50.475 -42.933 38.049 1.00 77.50 846 THR A N 1
ATOM 6508 C CA . THR A 1 846 ? -51.380 -43.169 39.190 1.00 77.50 846 THR A CA 1
ATOM 6509 C C . THR A 1 846 ? -51.121 -42.268 40.401 1.00 77.50 846 THR A C 1
ATOM 6511 O O . THR A 1 846 ? -51.959 -42.213 41.299 1.00 77.50 846 THR A O 1
ATOM 6514 N N . CYS A 1 847 ? -49.972 -41.592 40.469 1.00 83.12 847 CYS A N 1
ATOM 6515 C CA . CYS A 1 847 ? -49.647 -40.655 41.543 1.00 83.12 847 CYS A CA 1
ATOM 6516 C C . CYS A 1 847 ? -50.449 -39.350 41.415 1.00 83.12 847 CYS A C 1
ATOM 6518 O O . CYS A 1 847 ? -50.925 -38.995 40.331 1.00 83.12 847 CYS A O 1
ATOM 6520 N N . ASP A 1 848 ? -50.583 -38.631 42.533 1.00 82.00 848 ASP A N 1
ATOM 6521 C CA . ASP A 1 848 ? -51.278 -37.343 42.582 1.00 82.00 848 ASP A CA 1
ATOM 6522 C C . ASP A 1 848 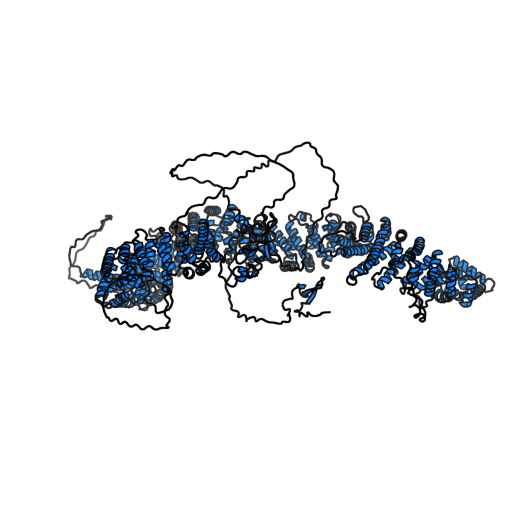? -50.634 -36.300 41.651 1.00 82.00 848 ASP A C 1
ATOM 6524 O O . ASP A 1 848 ? -49.419 -36.295 41.429 1.00 82.00 848 ASP A O 1
ATOM 6528 N N . ASP A 1 849 ? -51.452 -35.407 41.098 1.00 85.12 849 ASP A N 1
ATOM 6529 C CA . ASP A 1 849 ? -51.013 -34.413 40.118 1.00 85.12 849 ASP A CA 1
ATOM 6530 C C . ASP A 1 849 ? -49.993 -33.430 40.711 1.00 85.12 849 ASP A C 1
ATOM 6532 O O . ASP A 1 849 ? -49.015 -33.108 40.035 1.00 85.12 849 ASP A O 1
ATOM 6536 N N . GLN A 1 850 ? -50.154 -33.003 41.970 1.00 83.69 850 GLN A N 1
ATOM 6537 C CA . GLN A 1 850 ? -49.198 -32.092 42.617 1.00 83.69 850 GLN A CA 1
ATOM 6538 C C . GLN A 1 850 ? -47.834 -32.756 42.822 1.00 83.69 850 GLN A C 1
ATOM 6540 O O . GLN A 1 850 ? -46.798 -32.150 42.537 1.00 83.69 850 GLN A O 1
ATOM 6545 N N . MET A 1 851 ? -47.839 -34.025 43.239 1.00 86.38 851 MET A N 1
ATOM 6546 C CA . MET A 1 851 ? -46.621 -34.822 43.388 1.00 86.38 851 MET A CA 1
ATOM 6547 C C . MET A 1 851 ? -45.899 -34.963 42.045 1.00 86.38 851 MET A C 1
ATOM 6549 O O . MET A 1 851 ? -44.715 -34.650 41.949 1.00 86.38 851 MET A O 1
ATOM 6553 N N . LYS A 1 852 ? -46.624 -35.314 40.972 1.00 88.19 852 LYS A N 1
ATOM 6554 C CA . LYS A 1 852 ? -46.054 -35.422 39.616 1.00 88.19 852 LYS A CA 1
ATOM 6555 C C . LYS A 1 852 ? -45.438 -34.106 39.134 1.00 88.19 852 LYS A C 1
ATOM 6557 O O . LYS A 1 852 ? -44.384 -34.134 38.497 1.00 88.19 852 LYS A O 1
ATOM 6562 N N . VAL A 1 853 ? -46.050 -32.954 39.430 1.00 87.06 853 VAL A N 1
ATOM 6563 C CA . VAL A 1 853 ? -45.479 -31.636 39.091 1.00 87.06 853 VAL A CA 1
ATOM 6564 C C . VAL A 1 853 ? -44.141 -31.423 39.801 1.00 87.06 853 VAL A C 1
ATOM 6566 O O . VAL A 1 853 ? -43.156 -31.120 39.128 1.00 87.06 853 VAL A O 1
ATOM 6569 N N . ALA A 1 854 ? -44.089 -31.625 41.120 1.00 86.12 854 ALA A N 1
ATOM 6570 C CA . ALA A 1 854 ? -42.877 -31.409 41.910 1.00 86.12 854 ALA A CA 1
ATOM 6571 C C . ALA A 1 854 ? -41.756 -32.396 41.533 1.00 86.12 854 ALA A C 1
ATOM 6573 O O . ALA A 1 854 ? -40.614 -31.994 41.320 1.00 86.12 854 ALA A O 1
ATOM 6574 N N . THR A 1 855 ? -42.087 -33.678 41.365 1.00 90.19 855 THR A N 1
ATOM 6575 C CA . THR A 1 855 ? -41.135 -34.719 40.958 1.00 90.19 855 THR A CA 1
ATOM 6576 C C . THR A 1 855 ? -40.569 -34.462 39.562 1.00 90.19 855 THR A C 1
ATOM 6578 O O . THR A 1 855 ? -39.359 -34.560 39.366 1.00 90.19 855 THR A O 1
ATOM 6581 N N . SER A 1 856 ? -41.414 -34.105 38.588 1.00 88.25 856 SER A N 1
ATOM 6582 C CA . SER A 1 856 ? -40.947 -33.813 37.224 1.00 88.25 856 SER A CA 1
ATOM 6583 C C . SER A 1 856 ? -40.083 -32.551 37.154 1.00 88.25 856 SER A C 1
ATOM 6585 O O . SER A 1 856 ? -39.125 -32.530 36.385 1.00 88.25 856 SER A O 1
ATOM 6587 N N . GLU A 1 857 ? -40.363 -31.522 37.966 1.00 87.81 857 GLU A N 1
ATOM 6588 C CA . GLU A 1 857 ? -39.483 -30.349 38.093 1.00 87.81 857 GLU A CA 1
ATOM 6589 C C . GLU A 1 857 ? -38.122 -30.734 38.689 1.00 87.81 857 GLU A C 1
ATOM 6591 O O . GLU A 1 857 ? -37.079 -30.344 38.163 1.00 87.81 857 GLU A O 1
ATOM 6596 N N . CYS A 1 858 ? -38.134 -31.546 39.746 1.00 88.75 858 CYS A N 1
ATOM 6597 C CA . CYS A 1 858 ? -36.936 -32.019 40.427 1.00 88.75 858 CYS A CA 1
ATOM 6598 C C . CYS A 1 858 ? -36.034 -32.847 39.493 1.00 88.75 858 CYS A C 1
ATOM 6600 O O . CYS A 1 858 ? -34.860 -32.519 39.315 1.00 88.75 858 CYS A O 1
ATOM 6602 N N . LEU A 1 859 ? -36.594 -33.855 38.814 1.00 90.62 859 LEU A N 1
ATOM 6603 C CA . LEU A 1 859 ? -35.858 -34.684 37.852 1.00 90.62 859 LEU A CA 1
ATOM 6604 C C . LEU A 1 859 ? -35.368 -33.882 36.649 1.00 90.62 859 LEU A C 1
ATOM 6606 O O . LEU A 1 859 ? -34.259 -34.114 36.175 1.00 90.62 859 LEU A O 1
ATOM 6610 N N . CYS A 1 860 ? -36.158 -32.912 36.180 1.00 87.50 860 CYS A N 1
ATOM 6611 C CA . CYS A 1 860 ? -35.714 -31.981 35.151 1.00 87.50 860 CYS A CA 1
ATOM 6612 C C . CYS A 1 860 ? -34.429 -31.271 35.597 1.00 87.50 860 CYS A C 1
ATOM 6614 O O . CYS A 1 860 ? -33.461 -31.248 34.851 1.00 87.50 860 CYS A O 1
ATOM 6616 N N . ASN A 1 861 ? -34.356 -30.711 36.802 1.00 85.69 861 ASN A N 1
ATOM 6617 C CA . ASN A 1 861 ? -33.129 -30.045 37.255 1.00 85.69 861 ASN A CA 1
ATOM 6618 C C . ASN A 1 861 ? -31.951 -31.020 37.412 1.00 85.69 861 ASN A C 1
ATOM 6620 O O . ASN A 1 861 ? -30.854 -30.710 36.956 1.00 85.69 861 ASN A O 1
ATOM 6624 N N . PHE A 1 862 ? -32.182 -32.217 37.957 1.00 87.25 862 PHE A N 1
ATOM 6625 C CA . PHE A 1 862 ? -31.119 -33.209 38.123 1.00 87.25 862 PHE A CA 1
ATOM 6626 C C . PHE A 1 862 ? -30.540 -33.733 36.804 1.00 87.25 862 PHE A C 1
ATOM 6628 O O . PHE A 1 862 ? -29.340 -33.973 36.727 1.00 87.25 862 PHE A O 1
ATOM 6635 N N . CYS A 1 863 ? -31.349 -33.841 35.747 1.00 88.69 863 CYS A N 1
ATOM 6636 C CA . CYS A 1 863 ? -30.884 -34.289 34.432 1.00 88.69 863 CYS A CA 1
ATOM 6637 C C . CYS A 1 863 ? -29.989 -33.272 33.701 1.00 88.69 863 CYS A C 1
ATOM 6639 O O . CYS A 1 863 ? -29.645 -33.522 32.553 1.00 88.69 863 CYS A O 1
ATOM 6641 N N . ASP A 1 864 ? -29.598 -32.143 34.308 1.00 82.12 864 ASP A N 1
ATOM 6642 C CA . ASP A 1 864 ? -28.446 -31.374 33.803 1.00 82.12 864 ASP A CA 1
ATOM 6643 C C . ASP A 1 864 ? -27.127 -32.153 33.985 1.00 82.12 864 ASP A C 1
ATOM 6645 O O . ASP A 1 864 ? -26.157 -31.893 33.276 1.00 82.12 864 ASP A O 1
ATOM 6649 N N . ASP A 1 865 ? -27.097 -33.112 34.916 1.00 82.88 865 ASP A N 1
ATOM 6650 C CA . ASP A 1 865 ? -26.002 -34.058 35.109 1.00 82.88 865 ASP A CA 1
ATOM 6651 C C . ASP A 1 865 ? -26.212 -35.326 34.266 1.00 82.88 865 ASP A C 1
ATOM 6653 O O . ASP A 1 865 ? -27.275 -35.955 34.297 1.00 82.88 865 ASP A O 1
ATOM 6657 N N . GLU A 1 866 ? -25.177 -35.706 33.517 1.00 84.06 866 GLU A N 1
ATOM 6658 C CA . GLU A 1 866 ? -25.202 -36.850 32.600 1.00 84.06 866 GLU A CA 1
ATOM 6659 C C . GLU A 1 866 ? -25.421 -38.179 33.341 1.00 84.06 866 GLU A C 1
ATOM 6661 O O . GLU A 1 866 ? -26.194 -39.026 32.893 1.00 84.06 866 GLU A O 1
ATOM 6666 N N . THR A 1 867 ? -24.817 -38.344 34.522 1.00 84.94 867 THR A N 1
ATOM 6667 C CA . THR A 1 867 ? -24.953 -39.567 35.328 1.00 84.94 867 THR A CA 1
ATOM 6668 C C . THR A 1 867 ? -26.392 -39.726 35.815 1.00 84.94 867 THR A C 1
ATOM 6670 O O . THR A 1 867 ? -26.958 -40.820 35.748 1.00 84.94 867 THR A O 1
ATOM 6673 N N . CYS A 1 868 ? -27.026 -38.627 36.240 1.00 86.94 868 CYS A N 1
ATOM 6674 C CA . CYS A 1 868 ? -28.448 -38.641 36.574 1.00 86.94 868 CYS A CA 1
ATOM 6675 C C . CYS A 1 868 ? -29.314 -39.005 35.366 1.00 86.94 868 CYS A C 1
ATOM 6677 O O . CYS A 1 868 ? -30.204 -39.846 35.487 1.00 86.94 868 CYS A O 1
ATOM 6679 N N . ALA A 1 869 ? -29.049 -38.405 34.202 1.00 88.06 869 ALA A N 1
ATOM 6680 C CA . ALA A 1 869 ? -29.801 -38.695 32.985 1.00 88.06 869 ALA A CA 1
ATOM 6681 C C . ALA A 1 869 ? -29.731 -40.190 32.622 1.00 88.06 869 ALA A C 1
ATOM 6683 O O . ALA A 1 869 ? -30.767 -40.794 32.332 1.00 88.06 869 ALA A O 1
ATOM 6684 N N . ILE A 1 870 ? -28.547 -40.807 32.727 1.00 86.00 870 ILE A N 1
ATOM 6685 C CA . ILE A 1 870 ? -28.353 -42.251 32.521 1.00 86.00 870 ILE A CA 1
ATOM 6686 C C . ILE A 1 870 ? -29.197 -43.065 33.513 1.00 86.00 870 ILE A C 1
ATOM 6688 O O . ILE A 1 870 ? -29.911 -43.975 33.089 1.00 86.00 870 ILE A O 1
ATOM 6692 N N . LEU A 1 871 ? -29.177 -42.719 34.807 1.00 86.69 871 LEU A N 1
ATOM 6693 C CA . LEU A 1 871 ? -29.962 -43.414 35.839 1.00 86.69 871 LEU A CA 1
ATOM 6694 C C . LEU A 1 871 ? -31.476 -43.281 35.626 1.00 86.69 871 LEU A C 1
ATOM 6696 O O . LEU A 1 871 ? -32.220 -44.257 35.746 1.00 86.69 871 LEU A O 1
ATOM 6700 N N . VAL A 1 872 ? -31.944 -42.079 35.283 1.00 89.25 872 VAL A N 1
ATOM 6701 C CA . VAL A 1 872 ? -33.358 -41.823 34.976 1.00 89.25 872 VAL A CA 1
ATOM 6702 C C . VAL A 1 872 ? -33.801 -42.674 33.791 1.00 89.25 872 VAL A C 1
ATOM 6704 O O . VAL A 1 872 ? -34.892 -43.243 33.822 1.00 89.25 872 VAL A O 1
ATOM 6707 N N . ILE A 1 873 ? -32.960 -42.808 32.765 1.00 88.00 873 ILE A N 1
ATOM 6708 C CA . ILE A 1 873 ? -33.246 -43.658 31.606 1.00 88.00 873 ILE A CA 1
ATOM 6709 C C . ILE A 1 873 ? -33.241 -45.139 31.999 1.00 88.00 873 ILE A C 1
ATOM 6711 O O . ILE A 1 873 ? -34.186 -45.847 31.644 1.00 88.00 873 ILE A O 1
ATOM 6715 N N . SER A 1 874 ? -32.248 -45.605 32.768 1.00 87.06 874 SER A N 1
ATOM 6716 C CA . SER A 1 874 ? -32.146 -47.015 33.172 1.00 87.06 874 SER A CA 1
ATOM 6717 C C . SER A 1 874 ? -33.298 -47.476 34.068 1.00 87.06 874 SER A C 1
ATOM 6719 O O . SER A 1 874 ? -33.696 -48.635 34.000 1.00 87.06 874 SER A O 1
ATOM 6721 N N . GLU A 1 875 ? -33.878 -46.575 34.864 1.00 89.38 875 GLU A N 1
ATOM 6722 C CA . GLU A 1 875 ? -35.042 -46.857 35.720 1.00 89.38 875 GLU A CA 1
ATOM 6723 C C . GLU A 1 875 ? -36.391 -46.624 35.001 1.00 89.38 875 GLU A C 1
ATOM 6725 O O . GLU A 1 875 ? -37.450 -46.582 35.628 1.00 89.38 875 GLU A O 1
ATOM 6730 N N . GLY A 1 876 ? -36.386 -46.474 33.670 1.00 87.38 876 GLY A N 1
ATOM 6731 C CA . GLY A 1 876 ? -37.603 -46.350 32.861 1.00 87.38 876 GLY A CA 1
ATOM 6732 C C . GLY A 1 876 ? -38.240 -44.957 32.867 1.00 87.38 876 GLY A C 1
ATOM 6733 O O . GLY A 1 876 ? -39.351 -44.788 32.358 1.00 87.38 876 GLY A O 1
ATOM 6734 N N . GLY A 1 877 ? -37.552 -43.933 33.375 1.00 89.38 877 GLY A N 1
ATOM 6735 C CA . GLY A 1 877 ? -38.045 -42.555 33.458 1.00 89.38 877 GLY A CA 1
ATOM 6736 C C . GLY A 1 877 ? -38.439 -41.948 32.112 1.00 89.38 877 GLY A C 1
ATOM 6737 O O . GLY A 1 877 ? -39.417 -41.204 32.049 1.00 89.38 877 GLY A O 1
ATOM 6738 N N . LEU A 1 878 ? -37.770 -42.330 31.015 1.00 88.38 878 LEU A N 1
ATOM 6739 C CA . LEU A 1 878 ? -38.166 -41.907 29.667 1.00 88.38 878 LEU A CA 1
ATOM 6740 C C . LEU A 1 878 ? -39.583 -42.388 29.307 1.00 88.38 878 LEU A C 1
ATOM 6742 O O . LEU A 1 878 ? -40.372 -41.616 28.763 1.00 88.38 878 LEU A O 1
ATOM 6746 N N . THR A 1 879 ? -39.941 -43.626 29.663 1.00 88.00 879 THR A N 1
ATOM 6747 C CA . THR A 1 879 ? -41.277 -44.180 29.378 1.00 88.00 879 THR A CA 1
ATOM 6748 C C . THR A 1 879 ? -42.367 -43.452 30.166 1.00 88.00 879 THR A C 1
ATOM 6750 O O . THR A 1 879 ? -43.402 -43.084 29.602 1.00 88.00 879 THR A O 1
ATOM 6753 N N . TYR A 1 880 ? -42.110 -43.141 31.444 1.00 90.19 880 TYR A N 1
ATOM 6754 C CA . TYR A 1 880 ? -43.017 -42.330 32.257 1.00 90.19 880 TYR A CA 1
ATOM 6755 C C . TYR A 1 880 ? -43.149 -40.910 31.706 1.00 90.19 880 TYR A C 1
ATOM 6757 O O . TYR A 1 880 ? -44.267 -40.417 31.560 1.00 90.19 880 TYR A O 1
ATOM 6765 N N . ALA A 1 881 ? -42.041 -40.269 31.325 1.00 90.12 881 ALA A N 1
ATOM 6766 C CA . ALA A 1 881 ? -42.071 -38.949 30.702 1.00 90.12 881 ALA A CA 1
ATOM 6767 C C . ALA A 1 881 ? -42.912 -38.958 29.409 1.00 90.12 881 ALA A C 1
ATOM 6769 O O . ALA A 1 881 ? -43.815 -38.140 29.242 1.00 90.12 881 ALA A O 1
ATOM 6770 N N . GLN A 1 882 ? -42.716 -39.934 28.520 1.00 88.94 882 GLN A N 1
ATOM 6771 C CA . GLN A 1 882 ? -43.510 -40.065 27.291 1.00 88.94 882 GLN A CA 1
ATOM 6772 C C . GLN A 1 882 ? -45.014 -40.278 27.561 1.00 88.94 882 GLN A C 1
ATOM 6774 O O . GLN A 1 882 ? -45.856 -39.757 26.816 1.00 88.94 882 GLN A O 1
ATOM 6779 N N . ALA A 1 883 ? -45.371 -40.998 28.631 1.00 86.94 883 ALA A N 1
ATOM 6780 C CA . ALA A 1 883 ? -46.760 -41.163 29.063 1.00 86.94 883 ALA A CA 1
ATOM 6781 C C . ALA A 1 883 ? -47.357 -39.850 29.606 1.00 86.94 883 ALA A C 1
ATOM 6783 O O . ALA A 1 883 ? -48.485 -39.488 29.257 1.00 86.94 883 ALA A O 1
ATOM 6784 N N . LEU A 1 884 ? -46.594 -39.089 30.398 1.00 90.19 884 LEU A N 1
ATOM 6785 C CA . LEU A 1 884 ? -47.035 -37.821 30.991 1.00 90.19 884 LEU A CA 1
ATOM 6786 C C . LEU A 1 884 ? -47.251 -36.695 29.968 1.00 90.19 884 LEU A C 1
ATOM 6788 O O . LEU A 1 884 ? -48.015 -35.768 30.251 1.00 90.19 884 LEU A O 1
ATOM 6792 N N . LEU A 1 885 ? -46.700 -36.797 28.750 1.00 89.06 885 LEU A N 1
ATOM 6793 C CA . LEU A 1 885 ? -47.057 -35.895 27.640 1.00 89.06 885 LEU A CA 1
ATOM 6794 C C . LEU A 1 885 ? -48.562 -35.920 27.316 1.00 89.06 885 LEU A C 1
ATOM 6796 O O . LEU A 1 885 ? -49.095 -34.942 26.790 1.00 89.06 885 LEU A O 1
ATOM 6800 N N . SER A 1 886 ? -49.265 -37.003 27.659 1.00 86.75 886 SER A N 1
ATOM 6801 C CA . SER A 1 886 ? -50.717 -37.142 27.493 1.00 86.75 886 SER A CA 1
ATOM 6802 C C . SER A 1 886 ? -51.535 -36.645 28.698 1.00 86.75 886 SER A C 1
ATOM 6804 O O . SER A 1 886 ? -52.755 -36.771 28.684 1.00 86.75 886 SER A O 1
ATOM 6806 N N . SER A 1 887 ? -50.908 -36.054 29.723 1.00 87.19 887 SER A N 1
ATOM 6807 C CA . SER A 1 887 ? -51.605 -35.532 30.911 1.00 87.19 887 SER A CA 1
ATOM 6808 C C . SER A 1 887 ? -52.561 -34.374 30.586 1.00 87.19 887 SER A C 1
ATOM 6810 O O . SER A 1 887 ? -52.286 -33.540 29.723 1.00 87.19 887 SER A O 1
ATOM 6812 N N . ASN A 1 888 ? -53.669 -34.254 31.319 1.00 84.06 888 ASN A N 1
ATOM 6813 C CA . ASN A 1 888 ? -54.573 -33.103 31.199 1.00 84.06 888 ASN A CA 1
ATOM 6814 C C . ASN A 1 888 ? -54.007 -31.831 31.859 1.00 84.06 888 ASN A C 1
ATOM 6816 O O . ASN A 1 888 ? -54.466 -30.731 31.559 1.00 84.06 888 ASN A O 1
ATOM 6820 N N . GLN A 1 889 ? -52.988 -31.964 32.714 1.00 86.56 889 GLN A N 1
ATOM 6821 C CA . GLN A 1 889 ? -52.385 -30.845 33.436 1.00 86.56 889 GLN A CA 1
ATOM 6822 C C . GLN A 1 889 ? -51.279 -30.175 32.617 1.00 86.56 889 GLN A C 1
ATOM 6824 O O . GLN A 1 889 ? -50.262 -30.790 32.281 1.00 86.56 889 GLN A O 1
ATOM 6829 N N . THR A 1 890 ? -51.429 -28.875 32.366 1.00 88.31 890 THR A N 1
ATOM 6830 C CA . THR A 1 890 ? -50.462 -28.099 31.575 1.00 88.31 890 THR A CA 1
ATOM 6831 C C . THR A 1 890 ? -49.079 -28.029 32.225 1.00 88.31 890 THR A C 1
ATOM 6833 O O . THR A 1 890 ? -48.073 -28.143 31.530 1.00 88.31 890 THR A O 1
ATOM 6836 N N . HIS A 1 891 ? -49.011 -27.902 33.555 1.00 84.56 891 HIS A N 1
ATOM 6837 C CA . HIS A 1 891 ? -47.739 -27.857 34.288 1.00 84.56 891 HIS A CA 1
ATOM 6838 C C . HIS A 1 891 ? -46.956 -29.168 34.177 1.00 84.56 891 HIS A C 1
ATOM 6840 O O . HIS A 1 891 ? -45.754 -29.142 33.924 1.00 84.56 891 HIS A O 1
ATOM 6846 N N . ILE A 1 892 ? -47.644 -30.311 34.285 1.00 87.06 892 ILE A N 1
ATOM 6847 C CA . ILE A 1 892 ? -47.023 -31.633 34.131 1.00 87.06 892 ILE A CA 1
ATOM 6848 C C . ILE A 1 892 ? -46.448 -31.772 32.724 1.00 87.06 892 ILE A C 1
ATOM 6850 O O . ILE A 1 892 ? -45.287 -32.145 32.578 1.00 87.06 892 ILE A O 1
ATOM 6854 N N . LYS A 1 893 ? -47.222 -31.413 31.692 1.00 90.56 893 LYS A N 1
ATOM 6855 C CA . LYS A 1 893 ? -46.741 -31.418 30.303 1.00 90.56 893 LYS A CA 1
ATOM 6856 C C . LYS A 1 893 ? -45.502 -30.540 30.126 1.00 90.56 893 LYS A C 1
ATOM 6858 O O . LYS A 1 893 ? -44.523 -30.999 29.551 1.00 90.56 893 LYS A O 1
ATOM 6863 N N . ALA A 1 894 ? -45.513 -29.315 30.652 1.00 88.81 894 ALA A N 1
ATOM 6864 C CA . ALA A 1 894 ? -44.384 -28.392 30.540 1.00 88.81 894 ALA A CA 1
ATOM 6865 C C . ALA A 1 894 ? -43.110 -28.928 31.219 1.00 88.81 894 ALA A C 1
ATOM 6867 O O . ALA A 1 894 ? -42.038 -28.893 30.616 1.00 88.81 894 ALA A O 1
ATOM 6868 N N . ASN A 1 895 ? -43.214 -29.465 32.437 1.00 89.38 895 ASN A N 1
ATOM 6869 C CA . ASN A 1 895 ? -42.069 -30.057 33.139 1.00 89.38 895 ASN A CA 1
ATOM 6870 C C . ASN A 1 895 ? -41.565 -31.323 32.439 1.00 89.38 895 ASN A C 1
ATOM 6872 O O . ASN A 1 895 ? -40.361 -31.519 32.303 1.00 89.38 895 ASN A O 1
ATOM 6876 N N . THR A 1 896 ? -42.485 -32.140 31.928 1.00 91.12 896 THR A N 1
ATOM 6877 C CA . THR A 1 896 ? -42.168 -33.343 31.152 1.00 91.12 896 THR A CA 1
ATOM 6878 C C . THR A 1 896 ? -41.416 -33.001 29.865 1.00 91.12 896 THR A C 1
ATOM 6880 O O . THR A 1 896 ? -40.422 -33.645 29.552 1.00 91.12 896 THR A O 1
ATOM 6883 N N . LEU A 1 897 ? -41.843 -31.962 29.140 1.00 92.12 897 LEU A N 1
ATOM 6884 C CA . LEU A 1 897 ? -41.139 -31.467 27.954 1.00 92.12 897 LEU A CA 1
ATOM 6885 C C . LEU A 1 897 ? -39.709 -31.033 28.293 1.00 92.12 897 LEU A C 1
ATOM 6887 O O . LEU A 1 897 ? -38.771 -31.476 27.639 1.00 92.12 897 LEU A O 1
ATOM 6891 N N . LYS A 1 898 ? -39.530 -30.241 29.359 1.00 90.44 898 LYS A N 1
ATOM 6892 C CA . LYS A 1 898 ? -38.198 -29.812 29.818 1.00 90.44 898 LYS A CA 1
ATOM 6893 C C . LYS A 1 898 ? -37.312 -30.992 30.222 1.00 90.44 898 LYS A C 1
ATOM 6895 O O . LYS A 1 898 ? -36.128 -30.995 29.904 1.00 90.44 898 LYS A O 1
ATOM 6900 N N . LEU A 1 899 ? -37.878 -31.999 30.886 1.00 91.38 899 LEU A N 1
ATOM 6901 C CA . LEU A 1 899 ? -37.160 -33.225 31.227 1.00 91.38 899 LEU A CA 1
ATOM 6902 C C . LEU A 1 899 ? -36.706 -33.967 29.962 1.00 91.38 899 LEU A C 1
ATOM 6904 O O . LEU A 1 899 ? -35.529 -34.285 29.843 1.00 91.38 899 LEU A O 1
ATOM 6908 N N . ILE A 1 900 ? -37.603 -34.185 28.994 1.00 90.81 900 ILE A N 1
ATOM 6909 C CA . ILE A 1 900 ? -37.262 -34.841 27.720 1.00 90.81 900 ILE A CA 1
ATOM 6910 C C . ILE A 1 900 ? -36.189 -34.048 26.965 1.00 90.81 900 ILE A C 1
ATOM 6912 O O . ILE A 1 900 ? -35.252 -34.644 26.441 1.00 90.81 900 ILE A O 1
ATOM 6916 N N . GLN A 1 901 ? -36.294 -32.716 26.945 1.00 89.75 901 GLN A N 1
ATOM 6917 C CA . GLN A 1 901 ? -35.285 -31.839 26.357 1.00 89.75 901 GLN A CA 1
ATOM 6918 C C . GLN A 1 901 ? -33.907 -32.067 26.992 1.00 89.75 901 GLN A C 1
ATOM 6920 O O . GLN A 1 901 ? -32.931 -32.229 26.270 1.00 89.75 901 GLN A O 1
ATOM 6925 N N . LYS A 1 902 ? -33.816 -32.107 28.324 1.00 89.38 902 LYS A N 1
ATOM 6926 C CA . LYS A 1 902 ? -32.543 -32.326 29.027 1.00 89.38 902 LYS A CA 1
ATOM 6927 C C . LYS A 1 902 ? -31.997 -33.740 28.859 1.00 89.38 902 LYS A C 1
ATOM 6929 O O . LYS A 1 902 ? -30.798 -33.919 28.731 1.00 89.38 902 LYS A O 1
ATOM 6934 N N . LEU A 1 903 ? -32.853 -34.756 28.785 1.00 89.88 903 LEU A N 1
ATOM 6935 C CA . LEU A 1 903 ? -32.397 -36.107 28.441 1.00 89.88 903 LEU A CA 1
ATOM 6936 C C . LEU A 1 903 ? -31.805 -36.145 27.021 1.00 89.88 903 LEU A C 1
ATOM 6938 O O . LEU A 1 903 ? -30.787 -36.791 26.789 1.00 89.88 903 LEU A O 1
ATOM 6942 N N . ALA A 1 904 ? -32.406 -35.406 26.085 1.00 89.06 904 ALA A N 1
ATOM 6943 C CA . ALA A 1 904 ? -31.945 -35.320 24.704 1.00 89.06 904 ALA A CA 1
ATOM 6944 C C . ALA A 1 904 ? -30.571 -34.639 24.541 1.00 89.06 904 ALA A C 1
ATOM 6946 O O . ALA A 1 904 ? -29.898 -34.927 23.553 1.00 89.06 904 ALA A O 1
ATOM 6947 N N . THR A 1 905 ? -30.127 -33.772 25.464 1.00 87.75 905 THR A N 1
ATOM 6948 C CA . THR A 1 905 ? -28.831 -33.072 25.333 1.00 87.75 905 THR A CA 1
ATOM 6949 C C . THR A 1 905 ? -27.617 -33.982 25.521 1.00 87.75 905 THR A C 1
ATOM 6951 O O . THR A 1 905 ? -26.537 -33.632 25.056 1.00 87.75 905 THR A O 1
ATOM 6954 N N . HIS A 1 906 ? -27.769 -35.127 26.198 1.00 85.62 906 HIS A N 1
ATOM 6955 C CA . HIS A 1 906 ? -26.632 -35.963 26.616 1.00 85.62 906 HIS A CA 1
ATOM 6956 C C . HIS A 1 906 ? -26.191 -36.997 25.584 1.00 85.62 906 HIS A C 1
ATOM 6958 O O . HIS A 1 906 ? -25.013 -37.325 25.518 1.00 85.62 906 HIS A O 1
ATOM 6964 N N . SER A 1 907 ? -27.103 -37.525 24.762 1.00 80.38 907 SER A N 1
ATOM 6965 C CA . SER A 1 907 ? -26.726 -38.504 23.738 1.00 80.38 907 SER A CA 1
ATOM 6966 C C . SER A 1 907 ? -27.631 -38.457 22.503 1.00 80.38 907 SER A C 1
ATOM 6968 O O . SER A 1 907 ? -28.860 -38.399 22.631 1.00 80.38 907 SER A O 1
ATOM 6970 N N . PRO A 1 908 ? -27.052 -38.540 21.289 1.00 81.19 908 PRO A N 1
ATOM 6971 C CA . PRO A 1 908 ? -27.821 -38.670 20.055 1.00 81.19 908 PRO A CA 1
ATOM 6972 C C . PRO A 1 908 ? -28.677 -39.948 20.019 1.00 81.19 908 PRO A C 1
ATOM 6974 O O . PRO A 1 908 ? -29.760 -39.920 19.433 1.00 81.19 908 PRO A O 1
ATOM 6977 N N . ASP A 1 909 ? -28.269 -41.024 20.700 1.00 81.06 909 ASP A N 1
ATOM 6978 C CA . ASP A 1 909 ? -29.061 -42.260 20.802 1.00 81.06 909 ASP A CA 1
ATOM 6979 C C . ASP A 1 909 ? -30.347 -42.026 21.603 1.00 81.06 909 ASP A C 1
ATOM 6981 O O . ASP A 1 909 ? -31.411 -42.535 21.254 1.00 81.06 909 ASP A O 1
ATOM 6985 N N . ILE A 1 910 ? -30.287 -41.171 22.630 1.00 83.69 910 ILE A N 1
ATOM 6986 C CA . ILE A 1 910 ? -31.471 -40.760 23.394 1.00 83.69 910 ILE A CA 1
ATOM 6987 C C . ILE A 1 910 ? -32.407 -39.931 22.506 1.00 83.69 910 ILE A C 1
ATOM 6989 O O . ILE A 1 910 ? -33.623 -40.125 22.553 1.00 83.69 910 ILE A O 1
ATOM 6993 N N . LYS A 1 911 ? -31.868 -39.047 21.648 1.00 87.94 911 LYS A N 1
ATOM 6994 C CA . LYS A 1 911 ? -32.681 -38.287 20.676 1.00 87.94 911 LYS A CA 1
ATOM 6995 C C . LYS A 1 911 ? -33.452 -39.208 19.729 1.00 87.94 911 LYS A C 1
ATOM 6997 O O . LYS A 1 911 ? -34.574 -38.860 19.358 1.00 87.94 911 LYS A O 1
ATOM 7002 N N . LEU A 1 912 ? -32.867 -40.346 19.344 1.00 81.56 912 LEU A N 1
ATOM 7003 C CA . LEU A 1 912 ? -33.525 -41.378 18.536 1.00 81.56 912 LEU A CA 1
ATOM 7004 C C . LEU A 1 912 ? -34.542 -42.184 19.362 1.00 81.56 912 LEU A C 1
ATOM 7006 O O . LEU A 1 912 ? -35.685 -42.329 18.945 1.00 81.56 912 LEU A O 1
ATOM 7010 N N . ALA A 1 913 ? -34.198 -42.608 20.579 1.00 82.62 913 ALA A N 1
ATOM 7011 C CA . ALA A 1 913 ? -35.123 -43.334 21.458 1.00 82.62 913 ALA A CA 1
ATOM 7012 C C . ALA A 1 913 ? -36.379 -42.510 21.817 1.00 82.62 913 ALA A C 1
ATOM 7014 O O . ALA A 1 913 ? -37.489 -43.035 21.916 1.00 82.62 913 ALA A O 1
ATOM 7015 N N . ILE A 1 914 ? -36.238 -41.189 21.979 1.00 84.75 914 ILE A N 1
ATOM 7016 C CA . ILE A 1 914 ? -37.378 -40.284 22.179 1.00 84.75 914 ILE A CA 1
ATOM 7017 C C . ILE A 1 914 ? -38.285 -40.255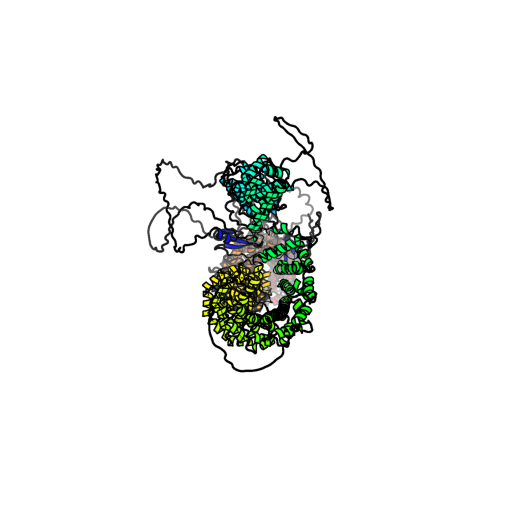 20.934 1.00 84.75 914 ILE A C 1
ATOM 7019 O O . ILE A 1 914 ? -39.508 -40.117 21.081 1.00 84.75 914 ILE A O 1
ATOM 7023 N N . SER A 1 915 ? -37.707 -40.376 19.732 1.00 82.81 915 SER A N 1
ATOM 7024 C CA . SER A 1 915 ? -38.405 -40.245 18.450 1.00 82.81 915 SER A CA 1
ATOM 7025 C C . SER A 1 915 ? -38.993 -41.543 17.891 1.00 82.81 915 SER A C 1
ATOM 7027 O O . SER A 1 915 ? -39.890 -41.454 17.057 1.00 82.81 915 SER A O 1
ATOM 7029 N N . GLU A 1 916 ? -38.603 -42.720 18.393 1.00 80.00 916 GLU A N 1
ATOM 7030 C CA . GLU A 1 916 ? -39.209 -44.018 18.027 1.00 80.00 916 GLU A CA 1
ATOM 7031 C C . GLU A 1 916 ? -40.719 -44.113 18.355 1.00 80.00 916 GLU A C 1
ATOM 7033 O O . GLU A 1 916 ? -41.426 -44.965 17.818 1.00 80.00 916 GLU A O 1
ATOM 7038 N N . GLY A 1 917 ? -41.242 -43.225 19.209 1.00 77.62 917 GLY A N 1
ATOM 7039 C CA . GLY A 1 917 ? -42.656 -43.163 19.589 1.00 77.62 917 GLY A CA 1
ATOM 7040 C C . GLY A 1 917 ? -43.440 -41.974 19.012 1.00 77.62 917 GLY A C 1
ATOM 7041 O O . GLY A 1 917 ? -43.007 -41.241 18.130 1.00 77.62 917 GLY A O 1
ATOM 7042 N N . THR A 1 918 ? -44.618 -41.713 19.584 1.00 85.94 918 THR A N 1
ATOM 7043 C CA . THR A 1 918 ? -45.480 -40.568 19.211 1.00 85.94 918 THR A CA 1
ATOM 7044 C C . THR A 1 918 ? -45.035 -39.235 19.831 1.00 85.94 918 THR A C 1
ATOM 7046 O O . THR A 1 918 ? -45.754 -38.242 19.748 1.00 85.94 918 THR A O 1
ATOM 7049 N N . SER A 1 919 ? -43.862 -39.180 20.469 1.00 89.88 919 SER A N 1
ATOM 7050 C CA . SER A 1 919 ? -43.396 -38.016 21.238 1.00 89.88 919 SER A CA 1
ATOM 7051 C C . SER A 1 919 ? -43.273 -36.758 20.377 1.00 89.88 919 SER A C 1
ATOM 7053 O O . SER A 1 919 ? -43.822 -35.723 20.746 1.00 89.88 919 SER A O 1
ATOM 7055 N N . ILE A 1 920 ? -42.615 -36.851 19.212 1.00 91.44 920 ILE A N 1
ATOM 7056 C CA . ILE A 1 920 ? -42.462 -35.713 18.288 1.00 91.44 920 ILE A CA 1
ATOM 7057 C C . ILE A 1 920 ? -43.831 -35.253 17.780 1.00 91.44 920 ILE A C 1
ATOM 7059 O O . ILE A 1 920 ? -44.113 -34.058 17.810 1.00 91.44 920 ILE A O 1
ATOM 7063 N N . GLN A 1 921 ? -44.716 -36.182 17.407 1.00 92.12 921 GLN A N 1
ATOM 7064 C CA . GLN A 1 921 ? -46.080 -35.849 16.993 1.00 92.12 921 GLN A CA 1
ATOM 7065 C C . GLN A 1 921 ? -46.826 -35.074 18.092 1.00 92.12 921 GLN A C 1
ATOM 7067 O O . GLN A 1 921 ? -47.348 -33.993 17.829 1.00 92.12 921 GLN A O 1
ATOM 7072 N N . LYS A 1 922 ? -46.808 -35.568 19.337 1.00 91.31 922 LYS A N 1
ATOM 7073 C CA . LYS A 1 922 ? -47.433 -34.890 20.485 1.00 91.31 922 LYS A CA 1
ATOM 7074 C C . LYS A 1 922 ? -46.843 -33.496 20.722 1.00 91.31 922 LYS A C 1
ATOM 7076 O O . LYS A 1 922 ? -47.585 -32.567 21.022 1.00 91.31 922 LYS A O 1
ATOM 7081 N N . MET A 1 923 ? -45.525 -33.324 20.587 1.00 92.81 923 MET A N 1
ATOM 7082 C CA . MET A 1 923 ? -44.876 -32.011 20.716 1.00 92.81 923 MET A CA 1
ATOM 7083 C C . MET A 1 923 ? -45.325 -31.039 19.620 1.00 92.81 923 MET A C 1
ATOM 7085 O O . MET A 1 923 ? -45.587 -29.873 19.909 1.00 92.81 923 MET A O 1
ATOM 7089 N N . VAL A 1 924 ? -45.459 -31.516 18.381 1.00 93.31 924 VAL A N 1
ATOM 7090 C CA . VAL A 1 924 ? -45.953 -30.706 17.259 1.00 93.31 924 VAL A CA 1
ATOM 7091 C C . VAL A 1 924 ? -47.422 -30.327 17.461 1.00 93.31 924 VAL A C 1
ATOM 7093 O O . VAL A 1 924 ? -47.776 -29.162 17.287 1.00 93.31 924 VAL A O 1
ATOM 7096 N N . GLU A 1 925 ? -48.266 -31.249 17.933 1.00 90.81 925 GLU A N 1
ATOM 7097 C CA . GLU A 1 925 ? -49.655 -30.953 18.313 1.00 90.81 925 GLU A CA 1
ATOM 7098 C C . GLU A 1 925 ? -49.721 -29.852 19.390 1.00 90.81 925 GLU A C 1
ATOM 7100 O O . GLU A 1 925 ? -50.553 -28.945 19.305 1.00 90.81 925 GLU A O 1
ATOM 7105 N N . MET A 1 926 ? -48.799 -29.849 20.362 1.00 92.56 926 MET A N 1
ATOM 7106 C CA . MET A 1 926 ? -48.737 -28.826 21.418 1.00 92.56 926 MET A CA 1
ATOM 7107 C C . MET A 1 926 ? -48.416 -27.411 20.908 1.00 92.56 926 MET A C 1
ATOM 7109 O O . MET A 1 926 ? -48.771 -26.450 21.592 1.00 92.56 926 MET A O 1
ATOM 7113 N N . LEU A 1 927 ? -47.849 -27.241 19.706 1.00 91.38 927 LEU A N 1
ATOM 7114 C CA . LEU A 1 927 ? -47.657 -25.914 19.091 1.00 91.38 927 LEU A CA 1
ATOM 7115 C C . LEU A 1 927 ? -48.994 -25.213 18.779 1.00 91.38 927 LEU A C 1
ATOM 7117 O O . LEU A 1 927 ? -49.061 -23.982 18.715 1.00 91.38 927 LEU A O 1
ATOM 7121 N N . THR A 1 928 ? -50.079 -25.981 18.645 1.00 88.75 928 THR A N 1
ATOM 7122 C CA . THR A 1 928 ? -51.440 -25.462 18.415 1.00 88.75 928 THR A CA 1
ATOM 7123 C C . THR A 1 928 ? -52.209 -25.155 19.706 1.00 88.75 928 THR A C 1
ATOM 7125 O O . THR A 1 928 ? -53.304 -24.598 19.652 1.00 88.75 928 THR A O 1
ATOM 7128 N N . ASN A 1 929 ? -51.645 -25.466 20.879 1.00 87.94 929 ASN A N 1
ATOM 7129 C CA . ASN A 1 929 ? -52.321 -25.306 22.168 1.00 87.94 929 ASN A CA 1
ATOM 7130 C C . ASN A 1 929 ? -52.594 -23.828 22.512 1.00 87.94 929 ASN A C 1
ATOM 7132 O O . ASN A 1 929 ? -51.818 -22.955 22.152 1.00 87.94 929 ASN A O 1
ATOM 7136 N N . SER A 1 930 ? -53.654 -23.510 23.255 1.00 84.88 930 SER A N 1
ATOM 7137 C CA . SER A 1 930 ? -53.939 -22.122 23.659 1.00 84.88 930 SER A CA 1
ATOM 7138 C C . SER A 1 930 ? -52.959 -21.555 24.699 1.00 84.88 930 SER A C 1
ATOM 7140 O O . SER A 1 930 ? -52.870 -20.337 24.841 1.00 84.88 930 SER A O 1
ATOM 7142 N N . ASN A 1 931 ? -52.209 -22.399 25.417 1.00 88.12 931 ASN A N 1
ATOM 7143 C CA . ASN A 1 931 ? -51.273 -21.964 26.452 1.00 88.12 931 ASN A CA 1
ATOM 7144 C C . ASN A 1 931 ? -49.892 -21.581 25.866 1.00 88.12 931 ASN A C 1
ATOM 7146 O O . ASN A 1 931 ? -49.193 -22.455 25.344 1.00 88.12 931 ASN A O 1
ATOM 7150 N N . PRO A 1 932 ? -49.443 -20.316 26.004 1.00 86.62 932 PRO A N 1
ATOM 7151 C CA . PRO A 1 932 ? -48.185 -19.849 25.423 1.00 86.62 932 PRO A CA 1
ATOM 7152 C C . PRO A 1 932 ? -46.944 -20.499 26.048 1.00 86.62 932 PRO A C 1
ATOM 7154 O O . PRO A 1 932 ? -45.997 -20.797 25.327 1.00 86.62 932 PRO A O 1
ATOM 7157 N N . GLU A 1 933 ? -46.940 -20.768 27.355 1.00 85.12 933 GLU A N 1
ATOM 7158 C CA . GLU A 1 933 ? -45.795 -21.384 28.040 1.00 85.12 933 GLU A CA 1
ATOM 7159 C C . GLU A 1 933 ? -45.597 -22.839 27.609 1.00 85.12 933 GLU A C 1
ATOM 7161 O O . GLU A 1 933 ? -44.466 -23.302 27.440 1.00 85.12 933 GLU A O 1
ATOM 7166 N N . LEU A 1 934 ? -46.699 -23.549 27.352 1.00 88.69 934 LEU A N 1
ATOM 7167 C CA . LEU A 1 934 ? -46.636 -24.904 26.819 1.00 88.69 934 LEU A CA 1
ATOM 7168 C C . LEU A 1 934 ? -46.075 -24.918 25.390 1.00 88.69 934 LEU A C 1
ATOM 7170 O O . LEU A 1 934 ? -45.221 -25.753 25.088 1.00 88.69 934 LEU A O 1
ATOM 7174 N N . LYS A 1 935 ? -46.484 -23.964 24.539 1.00 91.81 935 LYS A N 1
ATOM 7175 C CA . LYS A 1 935 ? -45.905 -23.802 23.195 1.00 91.81 935 LYS A CA 1
ATOM 7176 C C . LYS A 1 935 ? -44.397 -23.561 23.251 1.00 91.81 935 LYS A C 1
ATOM 7178 O O . LYS A 1 935 ? -43.660 -24.219 22.525 1.00 91.81 935 LYS A O 1
ATOM 7183 N N . LYS A 1 936 ? -43.928 -22.671 24.137 1.00 92.25 936 LYS A N 1
ATOM 7184 C CA . LYS A 1 936 ? -42.489 -22.394 24.316 1.00 92.25 936 LYS A CA 1
ATOM 7185 C C . LYS A 1 936 ? -41.716 -23.656 24.687 1.00 92.25 936 LYS A C 1
ATOM 7187 O O . LYS A 1 936 ? -40.706 -23.962 24.063 1.00 92.25 936 LYS A O 1
ATOM 7192 N N . CYS A 1 937 ? -42.221 -24.427 25.651 1.00 90.75 937 CYS A N 1
ATOM 7193 C CA . CYS A 1 937 ? -41.594 -25.688 26.053 1.00 90.75 937 CYS A CA 1
ATOM 7194 C C . CYS A 1 937 ? -41.536 -26.699 24.896 1.00 90.75 937 CYS A C 1
ATOM 7196 O O . CYS A 1 937 ? -40.533 -27.399 24.747 1.00 90.75 937 CYS A O 1
ATOM 7198 N N . ALA A 1 938 ? -42.578 -26.757 24.059 1.00 93.06 938 ALA A N 1
ATOM 7199 C CA . ALA A 1 938 ? -42.597 -27.617 22.878 1.00 93.06 938 ALA A CA 1
ATOM 7200 C C . ALA A 1 938 ? -41.554 -27.173 21.838 1.00 93.06 938 ALA A C 1
ATOM 7202 O O . ALA A 1 938 ? -40.815 -28.015 21.338 1.00 93.06 938 ALA A O 1
ATOM 7203 N N . ILE A 1 939 ? -41.425 -25.864 21.580 1.00 94.81 939 ILE A N 1
ATOM 7204 C CA . ILE A 1 939 ? -40.387 -25.303 20.697 1.00 94.81 939 ILE A CA 1
ATOM 7205 C C . ILE A 1 939 ? -38.987 -25.648 21.221 1.00 94.81 939 ILE A C 1
ATOM 7207 O O . ILE A 1 939 ? -38.170 -26.157 20.462 1.00 94.81 939 ILE A O 1
ATOM 7211 N N . PHE A 1 940 ? -38.712 -25.436 22.512 1.00 93.25 940 PHE A N 1
ATOM 7212 C CA . PHE A 1 940 ? -37.407 -25.753 23.108 1.00 93.25 940 PHE A CA 1
ATOM 7213 C C . PHE A 1 940 ? -37.049 -27.236 22.980 1.00 93.25 940 PHE A C 1
ATOM 7215 O O . PHE A 1 940 ? -35.925 -27.576 22.611 1.00 93.25 940 PHE A O 1
ATOM 7222 N N . SER A 1 941 ? -38.022 -28.112 23.226 1.00 91.94 941 SER A N 1
ATOM 7223 C CA . SER A 1 941 ? -37.834 -29.561 23.115 1.00 91.94 941 SER A CA 1
ATOM 7224 C C . SER A 1 941 ? -37.596 -29.989 21.666 1.00 91.94 941 SER A C 1
ATOM 7226 O O . SER A 1 941 ? -36.692 -30.776 21.395 1.00 91.94 941 SER A O 1
ATOM 7228 N N . LEU A 1 942 ? -38.368 -29.443 20.720 1.00 93.88 942 LEU A N 1
ATOM 7229 C CA . LEU A 1 942 ? -38.201 -29.716 19.292 1.00 93.88 942 LEU A CA 1
ATOM 7230 C C . LEU A 1 942 ? -36.863 -29.196 18.761 1.00 93.88 942 LEU A C 1
ATOM 7232 O O . LEU A 1 942 ? -36.248 -29.886 17.951 1.00 93.88 942 LEU A O 1
ATOM 7236 N N . SER A 1 943 ? -36.399 -28.033 19.231 1.00 93.31 943 SER A N 1
ATOM 7237 C CA . SER A 1 943 ? -35.087 -27.480 18.869 1.00 93.31 943 SER A CA 1
ATOM 7238 C C . SER A 1 943 ? -33.982 -28.459 19.222 1.00 93.31 943 SER A C 1
ATOM 7240 O O . SER A 1 943 ? -33.203 -28.843 18.356 1.00 93.31 943 SER A O 1
ATOM 7242 N N . GLU A 1 944 ? -33.980 -28.960 20.458 1.00 92.12 944 GLU A N 1
ATOM 7243 C CA . GLU A 1 944 ? -32.950 -29.894 20.905 1.00 92.12 944 GLU A CA 1
ATOM 7244 C C . GLU A 1 944 ? -33.034 -31.249 20.188 1.00 92.12 944 GLU A C 1
ATOM 7246 O O . GLU A 1 944 ? -32.017 -31.797 19.760 1.00 92.12 944 GLU A O 1
ATOM 7251 N N . LEU A 1 945 ? -34.244 -31.777 19.980 1.00 92.00 945 LEU A N 1
ATOM 7252 C CA . LEU A 1 945 ? -34.436 -33.052 19.283 1.00 92.00 945 LEU A CA 1
ATOM 7253 C C . LEU A 1 945 ? -34.077 -32.993 17.797 1.00 92.00 945 LEU A C 1
ATOM 7255 O O . LEU A 1 945 ? -33.654 -34.011 17.249 1.00 92.00 945 LEU A O 1
ATOM 7259 N N . CYS A 1 946 ? -34.264 -31.842 17.146 1.00 91.62 946 CYS A N 1
ATOM 7260 C CA . CYS A 1 946 ? -33.943 -31.644 15.731 1.00 91.62 946 CYS A CA 1
ATOM 7261 C C . CYS A 1 946 ? -32.517 -31.120 15.511 1.00 91.62 946 CYS A C 1
ATOM 7263 O O . CYS A 1 946 ? -32.013 -31.207 14.386 1.00 91.62 946 CYS A O 1
ATOM 7265 N N . ARG A 1 947 ? -31.860 -30.560 16.534 1.00 89.06 947 ARG A N 1
ATOM 7266 C CA . ARG A 1 947 ? -30.470 -30.093 16.455 1.00 89.06 947 ARG A CA 1
ATOM 7267 C C . ARG A 1 947 ? -29.571 -31.261 16.062 1.00 89.06 947 ARG A C 1
ATOM 7269 O O . ARG A 1 947 ? -29.548 -32.286 16.741 1.00 89.06 947 ARG A O 1
ATOM 7276 N N . GLU A 1 948 ? -28.880 -31.088 14.934 1.00 83.00 948 GLU A N 1
ATOM 7277 C CA . GLU A 1 948 ? -27.961 -32.074 14.340 1.00 83.00 948 GLU A CA 1
ATOM 7278 C C . GLU A 1 948 ? -28.576 -33.463 14.060 1.00 83.00 948 GLU A C 1
ATOM 7280 O O . GLU A 1 948 ? -27.858 -34.420 13.791 1.00 83.00 948 GLU A O 1
ATOM 7285 N N . ASN A 1 949 ? -29.910 -33.591 14.050 1.00 89.12 949 ASN A N 1
ATOM 7286 C CA . ASN A 1 949 ? -30.599 -34.857 13.796 1.00 89.12 949 ASN A CA 1
ATOM 7287 C C . ASN A 1 949 ? -31.591 -34.719 12.631 1.00 89.12 949 ASN A C 1
ATOM 7289 O O . ASN A 1 949 ? -32.725 -34.261 12.790 1.00 89.12 949 ASN A O 1
ATOM 7293 N N . ASN A 1 950 ? -31.143 -35.134 11.444 1.00 90.00 950 ASN A N 1
ATOM 7294 C CA . ASN A 1 950 ? -31.927 -35.061 10.208 1.00 90.00 950 ASN A CA 1
ATOM 7295 C C . ASN A 1 950 ? -33.175 -35.959 10.252 1.00 90.00 950 ASN A C 1
ATOM 7297 O O . ASN A 1 950 ? -34.237 -35.541 9.800 1.00 90.00 950 ASN A O 1
ATOM 7301 N N . SER A 1 951 ? -33.084 -37.147 10.860 1.00 88.75 951 SER A N 1
ATOM 7302 C CA . SER A 1 951 ? -34.207 -38.090 10.973 1.00 88.75 951 SER A CA 1
ATOM 7303 C C . SER A 1 951 ? -35.355 -37.517 11.805 1.00 88.75 951 SER A C 1
ATOM 7305 O O . SER A 1 951 ? -36.517 -37.571 11.397 1.00 88.75 951 SER A O 1
ATOM 7307 N N . ASN A 1 952 ? -35.034 -36.914 12.952 1.00 92.06 952 ASN A N 1
ATOM 7308 C CA . ASN A 1 952 ? -36.024 -36.262 13.809 1.00 92.06 952 ASN A CA 1
ATOM 7309 C C . ASN A 1 952 ? -36.652 -35.051 13.118 1.00 92.06 952 ASN A C 1
ATOM 7311 O O . ASN A 1 952 ? -37.858 -34.831 13.235 1.00 92.06 952 ASN A O 1
ATOM 7315 N N . ARG A 1 953 ? -35.849 -34.296 12.360 1.00 93.38 953 ARG A N 1
ATOM 7316 C CA . ARG A 1 953 ? -36.322 -33.159 11.571 1.00 93.38 953 ARG A CA 1
ATOM 7317 C C . ARG A 1 953 ? -37.296 -33.599 10.472 1.00 93.38 953 ARG A C 1
ATOM 7319 O O . ARG A 1 953 ? -38.362 -33.004 10.334 1.00 93.38 953 ARG A O 1
ATOM 7326 N N . ASP A 1 954 ? -37.001 -34.687 9.765 1.00 91.25 954 ASP A N 1
ATOM 7327 C CA . ASP A 1 954 ? -37.897 -35.261 8.752 1.00 91.25 954 ASP A CA 1
ATOM 7328 C C . ASP A 1 954 ? -39.203 -35.787 9.363 1.00 91.25 954 ASP A C 1
ATOM 7330 O O . ASP A 1 954 ? -40.282 -35.610 8.790 1.00 91.25 954 ASP A O 1
ATOM 7334 N N . LEU A 1 955 ? -39.132 -36.409 10.544 1.00 91.50 955 LEU A N 1
ATOM 7335 C CA . LEU A 1 955 ? -40.319 -36.853 11.273 1.00 91.50 955 LEU A CA 1
ATOM 7336 C C . LEU A 1 955 ? -41.176 -35.660 11.722 1.00 91.50 955 LEU A C 1
ATOM 7338 O O . LEU A 1 955 ? -42.387 -35.656 11.502 1.00 91.50 955 LEU A O 1
ATOM 7342 N N . ALA A 1 956 ? -40.558 -34.613 12.272 1.00 93.50 956 ALA A N 1
ATOM 7343 C CA . ALA A 1 956 ? -41.253 -33.387 12.654 1.00 93.50 956 ALA A CA 1
ATOM 7344 C C . ALA A 1 956 ? -41.906 -32.694 11.443 1.00 93.50 956 ALA A C 1
ATOM 7346 O O . ALA A 1 956 ? -43.040 -32.216 11.549 1.00 93.50 956 ALA A O 1
ATOM 7347 N N . TYR A 1 957 ? -41.251 -32.694 10.277 1.00 93.62 957 TYR A N 1
ATOM 7348 C CA . TYR A 1 957 ? -41.840 -32.195 9.033 1.00 93.62 957 TYR A CA 1
ATOM 7349 C C . TYR A 1 957 ? -43.084 -32.988 8.629 1.00 93.62 957 TYR A C 1
ATOM 7351 O O . TYR A 1 957 ? -44.119 -32.384 8.348 1.00 93.62 957 TYR A O 1
ATOM 7359 N N . LYS A 1 958 ? -43.022 -34.328 8.670 1.00 90.75 958 LYS A N 1
ATOM 7360 C CA . LYS A 1 958 ? -44.179 -35.201 8.392 1.00 90.75 958 LYS A CA 1
ATOM 7361 C C . LYS A 1 958 ? -45.354 -34.937 9.338 1.00 90.75 958 LYS A C 1
ATOM 7363 O O . LYS A 1 958 ? -46.500 -35.094 8.930 1.00 90.75 958 LYS A O 1
ATOM 7368 N N . CYS A 1 959 ? -45.086 -34.491 10.566 1.00 92.25 959 CYS A N 1
ATOM 7369 C CA . CYS A 1 959 ? -46.107 -34.078 11.532 1.00 92.25 959 CYS A CA 1
ATOM 7370 C C . CYS A 1 959 ? -46.643 -32.643 11.321 1.00 92.25 959 CYS A C 1
ATOM 7372 O O . CYS A 1 959 ? -47.487 -32.204 12.096 1.00 92.25 959 CYS A O 1
ATOM 7374 N N . GLY A 1 960 ? -46.177 -31.895 10.313 1.00 92.12 960 GLY A N 1
ATOM 7375 C CA . GLY A 1 960 ? -46.643 -30.530 10.019 1.00 92.12 960 GLY A CA 1
ATOM 7376 C C . GLY A 1 960 ? -45.933 -29.416 10.799 1.00 92.12 960 GLY A C 1
ATOM 7377 O O . GLY A 1 960 ? -46.414 -28.283 10.827 1.00 92.12 960 GLY A O 1
ATOM 7378 N N . CYS A 1 961 ? -44.782 -29.704 11.417 1.00 94.50 961 CYS A N 1
ATOM 7379 C CA . CYS A 1 961 ? -44.058 -28.762 12.279 1.00 94.50 961 CYS A CA 1
ATOM 7380 C C . CYS A 1 961 ? -43.671 -27.455 11.565 1.00 94.50 961 CYS A C 1
ATOM 7382 O O . CYS A 1 961 ? -43.903 -26.370 12.096 1.00 94.50 961 CYS A O 1
ATOM 7384 N N . LEU A 1 962 ? -43.128 -27.542 10.344 1.00 93.81 962 LEU A N 1
ATOM 7385 C CA . LEU A 1 962 ? -42.577 -26.384 9.632 1.00 93.81 962 LEU A CA 1
ATOM 7386 C C . LEU A 1 962 ? -43.606 -25.255 9.446 1.00 93.81 962 LEU A C 1
ATOM 7388 O O . LEU A 1 962 ? -43.318 -24.109 9.781 1.00 93.81 962 LEU A O 1
ATOM 7392 N N . GLN A 1 963 ? -44.820 -25.573 8.985 1.00 91.12 963 GLN A N 1
ATOM 7393 C CA . GLN A 1 963 ? -45.861 -24.562 8.767 1.00 91.12 963 GLN A CA 1
ATOM 7394 C C . GLN A 1 963 ? -46.321 -23.915 10.082 1.00 91.12 963 GLN A C 1
ATOM 7396 O O . GLN A 1 963 ? -46.563 -22.710 10.132 1.00 91.12 963 GLN A O 1
ATOM 7401 N N . LEU A 1 964 ? -46.416 -24.697 11.163 1.00 93.38 964 LEU A N 1
ATOM 7402 C CA . LEU A 1 964 ? -46.796 -24.188 12.483 1.00 93.38 964 LEU A CA 1
ATOM 7403 C C . LEU A 1 964 ? -45.743 -23.230 13.054 1.00 93.38 964 LEU A C 1
ATOM 7405 O O . LEU A 1 964 ? -46.108 -22.214 13.651 1.00 93.38 964 LEU A O 1
ATOM 7409 N N . LEU A 1 965 ? -44.454 -23.520 12.849 1.00 93.69 965 LEU A N 1
ATOM 7410 C CA . LEU A 1 965 ? -43.357 -22.648 13.276 1.00 93.69 965 LEU A CA 1
ATOM 7411 C C . LEU A 1 965 ? -43.326 -21.343 12.479 1.00 93.69 965 LEU A C 1
ATOM 7413 O O . LEU A 1 965 ? -43.236 -20.277 13.085 1.00 93.69 965 LEU A O 1
ATOM 7417 N N . VAL A 1 966 ? -43.485 -21.415 11.153 1.00 92.12 966 VAL A N 1
ATOM 7418 C CA . VAL A 1 966 ? -43.586 -20.227 10.287 1.00 92.12 966 VAL A CA 1
ATOM 7419 C C . VAL A 1 966 ? -44.714 -19.308 10.762 1.00 92.12 966 VAL A C 1
ATOM 7421 O O . VAL A 1 966 ? -44.485 -18.127 11.009 1.00 92.12 966 VAL A O 1
ATOM 7424 N N . ASN A 1 967 ? -45.907 -19.863 10.999 1.00 89.50 967 ASN A N 1
ATOM 7425 C CA . ASN A 1 967 ? -47.065 -19.094 11.464 1.00 89.50 967 ASN A CA 1
ATOM 7426 C C . ASN A 1 967 ? -46.870 -18.500 12.874 1.00 89.50 967 ASN A C 1
ATOM 7428 O O . ASN A 1 967 ? -47.548 -17.542 13.243 1.00 89.50 967 ASN A O 1
ATOM 7432 N N . SER A 1 968 ? -45.961 -19.064 13.673 1.00 90.50 968 SER A N 1
ATOM 7433 C CA . SER A 1 968 ? -45.698 -18.628 15.048 1.00 90.50 968 SER A CA 1
ATOM 7434 C C . SER A 1 968 ? -44.588 -17.579 15.156 1.00 90.50 968 SER A C 1
ATOM 7436 O O . SER A 1 968 ? -44.468 -16.955 16.209 1.00 90.50 968 SER A O 1
ATOM 7438 N N . PHE A 1 969 ? -43.799 -17.345 14.101 1.00 93.44 969 PHE A N 1
ATOM 7439 C CA . PHE A 1 969 ? -42.644 -16.437 14.119 1.00 93.44 969 PHE A CA 1
ATOM 7440 C C . PHE A 1 969 ? -42.998 -15.043 14.669 1.00 93.44 969 PHE A C 1
ATOM 7442 O O . PHE A 1 969 ? -42.435 -14.610 15.675 1.00 93.44 969 PHE A O 1
ATOM 7449 N N . ASN A 1 970 ? -44.020 -14.396 14.097 1.00 90.38 970 ASN A N 1
ATOM 7450 C CA . ASN A 1 970 ? -44.449 -13.046 14.488 1.00 90.38 970 ASN A CA 1
ATOM 7451 C C . ASN A 1 970 ? -44.980 -12.959 15.930 1.00 90.38 970 ASN A C 1
ATOM 7453 O O . ASN A 1 970 ? -45.013 -11.879 16.511 1.00 90.38 970 ASN A O 1
ATOM 7457 N N . THR A 1 971 ? -45.366 -14.088 16.535 1.00 89.00 971 THR A N 1
ATOM 7458 C CA . THR A 1 971 ? -45.833 -14.130 17.933 1.00 89.00 971 THR A CA 1
ATOM 7459 C C . THR A 1 971 ? -44.675 -13.999 18.927 1.00 89.00 971 THR A C 1
ATOM 7461 O O . THR A 1 971 ? -44.869 -13.504 20.036 1.00 89.00 971 THR A O 1
ATOM 7464 N N . TYR A 1 972 ? -43.472 -14.439 18.546 1.00 90.62 972 TYR A N 1
ATOM 7465 C CA . TYR A 1 972 ? -42.321 -14.557 19.445 1.00 90.62 972 TYR A CA 1
ATOM 7466 C C . TYR A 1 972 ? -41.218 -13.526 19.189 1.00 90.62 972 TYR A C 1
ATOM 7468 O O . TYR A 1 972 ? -40.177 -13.597 19.830 1.00 90.62 972 TYR A O 1
ATOM 7476 N N . THR A 1 973 ? -41.438 -12.525 18.334 1.00 87.69 973 THR A N 1
ATOM 7477 C CA . THR A 1 973 ? -40.459 -11.451 18.059 1.00 87.69 973 THR A CA 1
ATOM 7478 C C . THR A 1 973 ? -40.000 -10.710 19.322 1.00 87.69 973 THR A C 1
ATOM 7480 O O . THR A 1 973 ? -38.837 -10.322 19.417 1.00 87.69 973 THR A O 1
ATOM 7483 N N . ASN A 1 974 ? -40.881 -10.593 20.322 1.00 84.00 974 ASN A N 1
ATOM 7484 C CA . ASN A 1 974 ? -40.592 -9.985 21.627 1.00 84.00 974 ASN A CA 1
ATOM 7485 C C . ASN A 1 974 ? -40.003 -10.962 22.670 1.00 84.00 974 ASN A C 1
ATOM 7487 O O . ASN A 1 974 ? -39.522 -10.520 23.711 1.00 84.00 974 ASN A O 1
ATOM 7491 N N . ASP A 1 975 ? -40.045 -12.276 22.426 1.00 88.88 975 ASP A N 1
ATOM 7492 C CA . ASP A 1 975 ? -39.468 -13.312 23.297 1.00 88.88 975 ASP A CA 1
ATOM 7493 C C . ASP A 1 975 ? -38.250 -13.931 22.605 1.00 88.88 975 ASP A C 1
ATOM 7495 O O . ASP A 1 975 ? -38.314 -15.000 21.991 1.00 88.88 975 ASP A O 1
ATOM 7499 N N . THR A 1 976 ? -37.128 -13.217 22.696 1.00 86.31 976 THR A N 1
ATOM 7500 C CA . THR A 1 976 ? -35.889 -13.493 21.953 1.00 86.31 976 THR A CA 1
ATOM 7501 C C . THR A 1 976 ? -35.375 -14.914 22.167 1.00 86.31 976 THR A C 1
ATOM 7503 O O . THR A 1 976 ? -34.959 -15.560 21.210 1.00 86.31 976 THR A O 1
ATOM 7506 N N . LYS A 1 977 ? -35.472 -15.456 23.386 1.00 90.00 977 LYS A N 1
ATOM 7507 C CA . LYS A 1 977 ? -35.054 -16.834 23.679 1.00 90.00 977 LYS A CA 1
ATOM 7508 C C . LYS A 1 977 ? -35.904 -17.858 22.924 1.00 90.00 977 LYS A C 1
ATOM 7510 O O . LYS A 1 977 ? -35.360 -18.787 22.331 1.00 90.00 977 LYS A O 1
ATOM 7515 N N . THR A 1 978 ? -37.226 -17.697 22.941 1.00 92.62 978 THR A N 1
ATOM 7516 C CA . THR A 1 978 ? -38.134 -18.579 22.189 1.00 92.62 978 THR A CA 1
ATOM 7517 C C . THR A 1 978 ? -37.916 -18.436 20.686 1.00 92.62 978 THR A C 1
ATOM 7519 O O . THR A 1 978 ? -37.878 -19.441 19.973 1.00 92.62 978 THR A O 1
ATOM 7522 N N . LEU A 1 979 ? -37.707 -17.206 20.215 1.00 94.12 979 LEU A N 1
ATOM 7523 C CA . LEU A 1 979 ? -37.436 -16.918 18.813 1.00 94.12 979 LEU A CA 1
ATOM 7524 C C . LEU A 1 979 ? -36.152 -17.587 18.313 1.00 94.12 979 LEU A C 1
ATOM 7526 O O . LEU A 1 979 ? -36.163 -18.149 17.223 1.00 94.12 979 LEU A O 1
ATOM 7530 N N . VAL A 1 980 ? -35.071 -17.574 19.104 1.00 94.06 980 VAL A N 1
ATOM 7531 C CA . VAL A 1 980 ? -33.803 -18.241 18.758 1.00 94.06 980 VAL A CA 1
ATOM 7532 C C . VAL A 1 980 ? -34.024 -19.727 18.490 1.00 94.06 980 VAL A C 1
ATOM 7534 O O . VAL A 1 980 ? -33.620 -20.214 17.441 1.00 94.06 980 VAL A O 1
ATOM 7537 N N . CYS A 1 981 ? -34.710 -20.438 19.388 1.00 94.06 981 CYS A N 1
ATOM 7538 C CA . CYS A 1 981 ? -34.980 -21.867 19.205 1.00 94.06 981 CYS A CA 1
ATOM 7539 C C . CYS A 1 981 ? -35.922 -22.135 18.022 1.00 94.06 981 CYS A C 1
ATOM 7541 O O . CYS A 1 981 ? -35.730 -23.091 17.276 1.00 94.06 981 CYS A O 1
ATOM 7543 N N . LEU A 1 982 ? -36.927 -21.280 17.809 1.00 95.75 982 LEU A N 1
ATOM 7544 C CA . LEU A 1 982 ? -37.801 -21.376 16.638 1.00 95.75 982 LEU A CA 1
ATOM 7545 C C . LEU A 1 982 ? -36.996 -21.229 15.338 1.00 95.75 982 LEU A C 1
ATOM 7547 O O . LEU A 1 982 ? -37.143 -22.041 14.423 1.00 95.75 982 LEU A O 1
ATOM 7551 N N . LEU A 1 983 ? -36.133 -20.214 15.264 1.00 95.44 983 LEU A N 1
ATOM 7552 C CA . LEU A 1 983 ? -35.300 -19.938 14.098 1.00 95.44 983 LEU A CA 1
ATOM 7553 C C . LEU A 1 983 ? -34.229 -21.004 13.877 1.00 95.44 983 LEU A C 1
ATOM 7555 O O . LEU A 1 983 ? -33.967 -21.342 12.731 1.00 95.44 983 LEU A O 1
ATOM 7559 N N . GLU A 1 984 ? -33.664 -21.575 14.938 1.00 94.31 984 GLU A N 1
ATOM 7560 C CA . GLU A 1 984 ? -32.711 -22.684 14.858 1.00 94.31 984 GLU A CA 1
ATOM 7561 C C . GLU A 1 984 ? -33.327 -23.917 14.174 1.00 94.31 984 GLU A C 1
ATOM 7563 O O . GLU A 1 984 ? -32.721 -24.521 13.280 1.00 94.31 984 GLU A O 1
ATOM 7568 N N . ILE A 1 985 ? -34.571 -24.263 14.529 1.00 94.38 985 ILE A N 1
ATOM 7569 C CA . ILE A 1 985 ? -35.295 -25.359 13.872 1.00 94.38 985 ILE A CA 1
ATOM 7570 C C . ILE A 1 985 ? -35.491 -25.045 12.384 1.00 94.38 985 ILE A C 1
ATOM 7572 O O . ILE A 1 985 ? -35.221 -25.893 11.527 1.00 94.38 985 ILE A O 1
ATOM 7576 N N . ILE A 1 986 ? -35.942 -23.826 12.065 1.00 95.06 986 ILE A N 1
ATOM 7577 C CA . ILE A 1 986 ? -36.162 -23.396 10.679 1.00 95.06 986 ILE A CA 1
ATOM 7578 C C . ILE A 1 986 ? -34.845 -23.386 9.896 1.00 95.06 986 ILE A C 1
ATOM 7580 O O . ILE A 1 986 ? -34.818 -23.892 8.775 1.00 95.06 986 ILE A O 1
ATOM 7584 N N . SER A 1 987 ? -33.743 -22.895 10.467 1.00 94.56 987 SER A N 1
ATOM 7585 C CA . SER A 1 987 ? -32.438 -22.918 9.802 1.00 94.56 987 SER A CA 1
ATOM 7586 C C . SER A 1 987 ? -31.989 -24.344 9.508 1.00 94.56 987 SER A C 1
ATOM 7588 O O . SER A 1 987 ? -31.514 -24.610 8.407 1.00 94.56 987 SER A O 1
ATOM 7590 N N . GLY A 1 988 ? -32.243 -25.285 10.425 1.00 92.94 988 GLY A N 1
ATOM 7591 C CA . GLY A 1 988 ? -31.988 -26.705 10.190 1.00 92.94 988 GLY A CA 1
ATOM 7592 C C . GLY A 1 988 ? -32.781 -27.260 9.000 1.00 92.94 988 GLY A C 1
ATOM 7593 O O . GLY A 1 988 ? -32.221 -27.974 8.168 1.00 92.94 988 GLY A O 1
ATOM 7594 N N . TYR A 1 989 ? -34.062 -26.893 8.863 1.00 94.62 989 TYR A N 1
ATOM 7595 C CA . TYR A 1 989 ? -34.867 -27.266 7.689 1.00 94.62 989 TYR A CA 1
ATOM 7596 C C . TYR A 1 989 ? -34.293 -26.669 6.403 1.00 94.62 989 TYR A C 1
ATOM 7598 O O . TYR A 1 989 ? -34.083 -27.379 5.420 1.00 94.62 989 TYR A O 1
ATOM 7606 N N . VAL A 1 990 ? -34.004 -25.369 6.421 1.00 92.12 990 VAL A N 1
ATOM 7607 C CA . VAL A 1 990 ? -33.459 -24.637 5.274 1.00 92.12 990 VAL A CA 1
ATOM 7608 C C . VAL A 1 990 ? -32.108 -25.214 4.840 1.00 92.12 990 VAL A C 1
ATOM 7610 O O . VAL A 1 990 ? -31.818 -25.262 3.648 1.00 92.12 990 VAL A O 1
ATOM 7613 N N . GLN A 1 991 ? -31.269 -25.685 5.759 1.00 91.69 991 GLN A N 1
ATOM 7614 C CA . GLN A 1 991 ? -29.965 -26.261 5.424 1.00 91.69 991 GLN A CA 1
ATOM 7615 C C . GLN A 1 991 ? -30.057 -27.689 4.865 1.00 91.69 991 GLN A C 1
ATOM 7617 O O . GLN A 1 991 ? -29.260 -28.033 3.995 1.00 91.69 991 GLN A O 1
ATOM 7622 N N . GLN A 1 992 ? -31.032 -28.495 5.300 1.00 93.00 992 GLN A N 1
ATOM 7623 C CA . GLN A 1 992 ? -31.073 -29.932 5.006 1.00 93.00 992 GLN A CA 1
ATOM 7624 C C . GLN A 1 992 ? -31.508 -30.289 3.575 1.00 93.00 992 GLN A C 1
ATOM 7626 O O . GLN A 1 992 ? -30.908 -31.172 2.968 1.00 93.00 992 GLN A O 1
ATOM 7631 N N . SER A 1 993 ? -32.570 -29.674 3.043 1.00 87.81 993 SER A N 1
ATOM 7632 C CA . SER A 1 993 ? -33.169 -30.104 1.767 1.00 87.81 993 SER A CA 1
ATOM 7633 C C . SER A 1 993 ? -33.810 -28.952 0.998 1.00 87.81 993 SER A C 1
ATOM 7635 O O . SER A 1 993 ? -34.472 -28.090 1.579 1.00 87.81 993 SER A O 1
ATOM 7637 N N . ASP A 1 994 ? -33.680 -28.971 -0.332 1.00 84.88 994 ASP A N 1
ATOM 7638 C CA . ASP A 1 994 ? -34.352 -28.015 -1.222 1.00 84.88 994 ASP A CA 1
ATOM 7639 C C . ASP A 1 994 ? -35.885 -28.117 -1.150 1.00 84.88 994 ASP A C 1
ATOM 7641 O O . ASP A 1 994 ? -36.574 -27.115 -1.340 1.00 84.88 994 ASP A O 1
ATOM 7645 N N . GLN A 1 995 ? -36.433 -29.284 -0.786 1.00 87.69 995 GLN A N 1
ATOM 7646 C CA . GLN A 1 995 ? -37.873 -29.442 -0.557 1.00 87.69 995 GLN A CA 1
ATOM 7647 C C . GLN A 1 995 ? -38.378 -28.464 0.513 1.00 87.69 995 GLN A C 1
ATOM 7649 O O . GLN A 1 995 ? -39.402 -27.811 0.323 1.00 87.69 995 GLN A O 1
ATOM 7654 N N . TYR A 1 996 ? -37.651 -28.333 1.625 1.00 92.31 996 TYR A N 1
ATOM 7655 C CA . TYR A 1 996 ? -38.030 -27.450 2.727 1.00 92.31 996 TYR A CA 1
ATOM 7656 C C . TYR A 1 996 ? -37.853 -25.977 2.362 1.00 92.31 996 TYR A C 1
ATOM 7658 O O . TYR A 1 996 ? -38.707 -25.157 2.699 1.00 92.31 996 TYR A O 1
ATOM 7666 N N . ARG A 1 997 ? -36.797 -25.652 1.603 1.00 90.94 997 ARG A N 1
ATOM 7667 C CA . ARG A 1 997 ? -36.574 -24.300 1.067 1.00 90.94 997 ARG A CA 1
ATOM 7668 C C . ARG A 1 997 ? -37.754 -23.841 0.214 1.00 90.94 997 ARG A C 1
ATOM 7670 O O . ARG A 1 997 ? -38.262 -22.749 0.436 1.00 90.94 997 ARG A O 1
ATOM 7677 N N . ASN A 1 998 ? -38.237 -24.693 -0.692 1.00 87.06 998 ASN A N 1
ATOM 7678 C CA . ASN A 1 998 ? -39.366 -24.371 -1.569 1.00 87.06 998 ASN A CA 1
ATOM 7679 C C . ASN A 1 998 ? -40.662 -24.114 -0.790 1.00 87.06 998 ASN A C 1
ATOM 7681 O O . ASN A 1 998 ? -41.409 -23.204 -1.138 1.00 87.06 998 ASN A O 1
ATOM 7685 N N . VAL A 1 999 ? -40.909 -24.873 0.285 1.00 88.62 999 VAL A N 1
ATOM 7686 C CA . VAL A 1 999 ? -42.060 -24.629 1.170 1.00 88.62 999 VAL A CA 1
ATOM 7687 C C . VAL A 1 999 ? -41.937 -23.263 1.841 1.00 88.62 999 VAL A C 1
ATOM 7689 O O . VAL A 1 999 ? -42.888 -22.493 1.812 1.00 88.62 999 VAL A O 1
ATOM 7692 N N . ILE A 1 1000 ? -40.767 -22.931 2.393 1.00 91.44 1000 ILE A N 1
ATOM 7693 C CA . ILE A 1 1000 ? -40.541 -21.654 3.089 1.00 91.44 1000 ILE A CA 1
ATOM 7694 C C . ILE A 1 1000 ? -40.644 -20.462 2.130 1.00 91.44 1000 ILE A C 1
ATOM 7696 O O . ILE A 1 1000 ? -41.252 -19.455 2.484 1.00 91.44 1000 ILE A O 1
ATOM 7700 N N . LEU A 1 1001 ? -40.116 -20.582 0.908 1.00 86.06 1001 LEU A N 1
ATOM 7701 C CA . LEU A 1 1001 ? -40.239 -19.552 -0.131 1.00 86.06 1001 LEU A CA 1
ATOM 7702 C C . LEU A 1 1001 ? -41.693 -19.293 -0.558 1.00 86.06 1001 LEU A C 1
ATOM 7704 O O . LEU A 1 1001 ? -41.990 -18.214 -1.062 1.00 86.06 1001 LEU A O 1
ATOM 7708 N N . GLY A 1 1002 ? -42.597 -20.253 -0.341 1.00 84.19 1002 GLY A N 1
ATOM 7709 C CA . GLY A 1 1002 ? -44.037 -20.089 -0.548 1.00 84.19 1002 GLY A CA 1
ATOM 7710 C C . GLY A 1 1002 ? -44.775 -19.384 0.598 1.00 84.19 1002 GLY A C 1
ATOM 7711 O O . GLY A 1 1002 ? -45.997 -19.277 0.536 1.00 84.19 1002 GLY A O 1
ATOM 7712 N N . THR A 1 1003 ? -44.072 -18.933 1.643 1.00 90.31 1003 THR A N 1
ATOM 7713 C CA . THR A 1 1003 ? -44.653 -18.281 2.831 1.00 90.31 1003 THR A CA 1
ATOM 7714 C C . THR A 1 1003 ? -44.164 -16.842 3.005 1.00 90.31 1003 THR A C 1
ATOM 7716 O O . THR A 1 1003 ? -43.149 -16.444 2.436 1.00 90.31 1003 THR A O 1
ATOM 7719 N N . ASP A 1 1004 ? -44.822 -16.086 3.887 1.00 87.38 1004 ASP A N 1
ATOM 7720 C CA . ASP A 1 1004 ? -44.446 -14.705 4.230 1.00 87.38 1004 ASP A CA 1
ATOM 7721 C C . ASP A 1 1004 ? -43.258 -14.614 5.214 1.00 87.38 1004 ASP A C 1
ATOM 7723 O O . ASP A 1 1004 ? -42.951 -13.538 5.737 1.00 87.38 1004 ASP A O 1
ATOM 7727 N N . LEU A 1 1005 ? -42.572 -15.733 5.499 1.00 91.62 1005 LEU A N 1
ATOM 7728 C CA . LEU A 1 1005 ? -41.488 -15.767 6.484 1.00 91.62 1005 LEU A CA 1
ATOM 7729 C C . LEU A 1 1005 ? -40.331 -14.841 6.100 1.00 91.62 1005 LEU A C 1
ATOM 7731 O O . LEU A 1 1005 ? -39.804 -14.150 6.965 1.00 91.62 1005 LEU A O 1
ATOM 7735 N N . VAL A 1 1006 ? -39.936 -14.810 4.822 1.00 88.94 1006 VAL A N 1
ATOM 7736 C CA . VAL A 1 1006 ? -38.827 -13.957 4.356 1.00 88.94 1006 VAL A CA 1
ATOM 7737 C C . VAL A 1 1006 ? -39.124 -12.488 4.661 1.00 88.94 1006 VAL A C 1
ATOM 7739 O O . VAL A 1 1006 ? -38.285 -11.803 5.239 1.00 88.94 1006 VAL A O 1
ATOM 7742 N N . GLN A 1 1007 ? -40.342 -12.035 4.353 1.00 87.94 1007 GLN A N 1
ATOM 7743 C CA . GLN A 1 1007 ? -40.790 -10.672 4.634 1.00 87.94 1007 GLN A CA 1
ATOM 7744 C C . GLN A 1 1007 ? -40.846 -10.395 6.144 1.00 87.94 1007 GLN A C 1
ATOM 7746 O O . GLN A 1 1007 ? -40.351 -9.370 6.606 1.00 87.94 1007 GLN A O 1
ATOM 7751 N N . SER A 1 1008 ? -41.357 -11.349 6.926 1.00 91.06 1008 SER A N 1
ATOM 7752 C CA . SER A 1 1008 ? -41.420 -11.233 8.389 1.00 91.06 1008 SER A CA 1
ATOM 7753 C C . SER A 1 1008 ? -40.023 -11.140 9.027 1.00 91.06 1008 SER A C 1
ATOM 7755 O O . SER A 1 1008 ? -39.809 -10.356 9.951 1.00 91.06 1008 SER A O 1
ATOM 7757 N N . ILE A 1 1009 ? -39.044 -11.903 8.522 1.00 92.12 1009 ILE A N 1
ATOM 7758 C CA . ILE A 1 1009 ? -37.645 -11.827 8.970 1.00 92.12 1009 ILE A CA 1
ATOM 7759 C C . ILE A 1 1009 ? -37.059 -10.448 8.658 1.00 92.12 1009 ILE A C 1
ATOM 7761 O O . ILE A 1 1009 ? -36.387 -9.868 9.508 1.00 92.12 1009 ILE A O 1
ATOM 7765 N N . ILE A 1 1010 ? -37.318 -9.912 7.465 1.00 88.06 1010 ILE A N 1
ATOM 7766 C CA . ILE A 1 1010 ? -36.841 -8.584 7.065 1.00 88.06 1010 ILE A CA 1
ATOM 7767 C C . ILE A 1 1010 ? -37.374 -7.514 8.024 1.00 88.06 1010 ILE A C 1
ATOM 7769 O O . ILE A 1 1010 ? -36.590 -6.749 8.583 1.00 88.06 1010 ILE A O 1
ATOM 7773 N N . GLU A 1 1011 ? -38.684 -7.502 8.278 1.00 88.62 1011 GLU A N 1
ATOM 7774 C CA . GLU A 1 1011 ? -39.327 -6.570 9.215 1.00 88.62 1011 GLU A CA 1
ATOM 7775 C C . GLU A 1 1011 ? -38.763 -6.698 10.638 1.00 88.62 1011 GLU A C 1
ATOM 7777 O O . GLU A 1 1011 ? -38.483 -5.695 11.301 1.00 88.62 1011 GLU A O 1
ATOM 7782 N N . TYR A 1 1012 ? -38.515 -7.931 11.090 1.00 91.00 1012 TYR A N 1
ATOM 7783 C CA . TYR A 1 1012 ? -37.870 -8.180 12.374 1.00 91.00 1012 TYR A CA 1
ATOM 7784 C C . TYR A 1 1012 ? -36.450 -7.600 12.431 1.00 91.00 1012 TYR A C 1
ATOM 7786 O O . TYR A 1 1012 ? -36.114 -6.910 13.398 1.00 91.00 1012 TYR A O 1
ATOM 7794 N N . LEU A 1 1013 ? -35.626 -7.824 11.401 1.00 89.88 1013 LEU A N 1
ATOM 7795 C CA . LEU A 1 1013 ? -34.252 -7.319 11.355 1.00 89.88 1013 LEU A CA 1
ATOM 7796 C C . LEU A 1 1013 ? -34.206 -5.790 11.462 1.00 89.88 1013 LEU A C 1
ATOM 7798 O O . LEU A 1 1013 ? -33.400 -5.284 12.241 1.00 89.88 1013 LEU A O 1
ATOM 7802 N N . PHE A 1 1014 ? -35.129 -5.075 10.810 1.00 84.75 1014 PHE A N 1
ATOM 7803 C CA . PHE A 1 1014 ? -35.278 -3.623 10.975 1.00 84.75 1014 PHE A CA 1
ATOM 7804 C C . PHE A 1 1014 ? -35.581 -3.209 12.418 1.00 84.75 1014 PHE A C 1
ATOM 7806 O O . PHE A 1 1014 ? -34.992 -2.254 12.921 1.00 84.75 1014 PHE A O 1
ATOM 7813 N N . SER A 1 1015 ? -36.479 -3.927 13.096 1.00 82.06 1015 SER A N 1
ATOM 7814 C CA . SER A 1 1015 ? -36.859 -3.618 14.482 1.00 82.06 1015 SER A CA 1
ATOM 7815 C C . SER A 1 1015 ? -35.790 -3.988 15.520 1.00 82.06 1015 SER A C 1
ATOM 7817 O O . SER A 1 1015 ? -35.791 -3.448 16.624 1.00 82.06 1015 SER A O 1
ATOM 7819 N N . SER A 1 1016 ? -34.878 -4.906 15.177 1.00 79.31 1016 SER A N 1
ATOM 7820 C CA . SER A 1 1016 ? -33.936 -5.528 16.119 1.00 79.31 1016 SER A CA 1
ATOM 7821 C C . SER A 1 1016 ? -32.541 -4.895 16.157 1.00 79.31 1016 SER A C 1
ATOM 7823 O O . SER A 1 1016 ? -31.689 -5.364 16.915 1.00 79.31 1016 SER A O 1
ATOM 7825 N N . VAL A 1 1017 ? -32.269 -3.861 15.351 1.00 67.19 1017 VAL A N 1
ATOM 7826 C CA . VAL A 1 1017 ? -30.938 -3.235 15.287 1.00 67.19 1017 VAL A CA 1
ATOM 7827 C C . VAL A 1 1017 ? -30.554 -2.694 16.678 1.00 67.19 1017 VAL A C 1
ATOM 7829 O O . VAL A 1 1017 ? -31.274 -1.850 17.216 1.00 67.19 1017 VAL A O 1
ATOM 7832 N N . PRO A 1 1018 ? -29.445 -3.157 17.290 1.00 54.81 1018 PRO A N 1
ATOM 7833 C CA . PRO A 1 1018 ? -29.089 -2.768 18.651 1.00 54.81 1018 PRO A CA 1
ATOM 7834 C C . PRO A 1 1018 ? -28.885 -1.253 18.777 1.00 54.81 1018 PRO A C 1
ATOM 7836 O O . PRO A 1 1018 ? -28.142 -0.650 17.999 1.00 54.81 1018 PRO A O 1
ATOM 7839 N N . SER A 1 1019 ? -29.500 -0.635 19.790 1.00 50.31 1019 SER A N 1
ATOM 7840 C CA . SER A 1 1019 ? -29.195 0.746 20.167 1.00 50.31 1019 SER A CA 1
ATOM 7841 C C . SER A 1 1019 ? -27.743 0.833 20.660 1.00 50.31 1019 SER A C 1
ATOM 7843 O O . SER A 1 1019 ? -27.234 -0.060 21.336 1.00 50.31 1019 SER A O 1
ATOM 7845 N N . GLN A 1 1020 ? -27.037 1.911 20.308 1.00 47.53 1020 GLN A N 1
ATOM 7846 C CA . GLN A 1 1020 ? -25.579 2.027 20.481 1.00 47.53 1020 GLN A CA 1
ATOM 7847 C C . GLN A 1 1020 ? -25.076 2.075 21.947 1.00 47.53 1020 GLN A C 1
ATOM 7849 O O . GLN A 1 1020 ? -23.878 2.236 22.161 1.00 47.53 1020 GLN A O 1
ATOM 7854 N N . ASN A 1 1021 ? -25.937 1.915 22.961 1.00 40.72 1021 ASN A N 1
ATOM 7855 C CA . ASN A 1 1021 ? -25.572 2.002 24.382 1.00 40.72 1021 ASN A CA 1
ATOM 7856 C C . ASN A 1 1021 ? -26.304 0.944 25.235 1.00 40.72 1021 ASN A C 1
ATOM 7858 O O . ASN A 1 1021 ? -27.332 1.264 25.831 1.00 40.72 1021 ASN A O 1
ATOM 7862 N N . PRO A 1 1022 ? -25.789 -0.294 25.343 1.00 37.47 1022 PRO A N 1
ATOM 7863 C CA . PRO A 1 1022 ? -26.407 -1.312 26.180 1.00 37.47 1022 PRO A CA 1
ATOM 7864 C C . PRO A 1 1022 ? -26.069 -1.114 27.667 1.00 37.47 1022 PRO A C 1
ATOM 7866 O O . PRO A 1 1022 ? -24.909 -0.961 28.061 1.00 37.47 1022 PRO A O 1
ATOM 7869 N N . THR A 1 1023 ? -27.097 -1.151 28.506 1.00 41.09 1023 THR A N 1
ATOM 7870 C CA . THR A 1 1023 ? -27.013 -1.195 29.972 1.00 41.09 1023 THR A CA 1
ATOM 7871 C C . THR A 1 1023 ? -26.700 -2.616 30.464 1.00 41.09 1023 THR A C 1
ATOM 7873 O O . THR A 1 1023 ? -26.942 -3.602 29.772 1.00 41.09 1023 THR A O 1
ATOM 7876 N N . GLN A 1 1024 ? -26.144 -2.769 31.674 1.00 40.84 1024 GLN A N 1
ATOM 7877 C CA . GLN A 1 1024 ? -25.687 -4.078 32.187 1.00 40.84 1024 GLN A CA 1
ATOM 7878 C C . GLN A 1 1024 ? -26.794 -5.155 32.244 1.00 40.84 1024 GLN A C 1
ATOM 7880 O O . GLN A 1 1024 ? -26.504 -6.335 32.034 1.00 40.84 1024 GLN A O 1
ATOM 7885 N N . SER A 1 1025 ? -28.057 -4.765 32.454 1.00 44.66 1025 SER A N 1
ATOM 7886 C CA . SER A 1 1025 ? -29.221 -5.666 32.410 1.00 44.66 1025 SER A CA 1
ATOM 7887 C C . SER A 1 1025 ? -29.601 -6.128 30.998 1.00 44.66 1025 SER A C 1
ATOM 7889 O O . SER A 1 1025 ? -30.302 -7.124 30.856 1.00 44.66 1025 SER A O 1
ATOM 7891 N N . GLU A 1 1026 ? -29.123 -5.454 29.952 1.00 49.22 1026 GLU A N 1
ATOM 7892 C CA . GLU A 1 1026 ? -29.341 -5.839 28.553 1.00 49.22 1026 GLU A CA 1
ATOM 7893 C C . GLU A 1 1026 ? -28.295 -6.837 28.041 1.00 49.22 1026 GLU A C 1
ATOM 7895 O O . GLU A 1 1026 ? -28.448 -7.349 26.940 1.00 49.22 1026 GLU A O 1
ATOM 7900 N N . SER A 1 1027 ? -27.252 -7.160 28.813 1.00 51.34 1027 SER A N 1
ATOM 7901 C CA . SER A 1 1027 ? -26.150 -8.031 28.362 1.00 51.34 1027 SER A CA 1
ATOM 7902 C C . SER A 1 1027 ? -26.574 -9.464 28.001 1.00 51.34 1027 SER A C 1
ATOM 7904 O O . SER A 1 1027 ? -26.028 -10.056 27.072 1.00 51.34 1027 SER A O 1
ATOM 7906 N N . THR A 1 1028 ? -27.558 -10.035 28.699 1.00 53.69 1028 THR A N 1
ATOM 7907 C CA . THR A 1 1028 ? -28.085 -11.374 28.384 1.00 53.69 1028 THR A CA 1
ATOM 7908 C C . THR A 1 1028 ? -29.085 -11.331 27.235 1.00 53.69 1028 THR A C 1
ATOM 7910 O O . THR A 1 1028 ? -29.033 -12.181 26.348 1.00 53.69 1028 THR A O 1
ATOM 7913 N N . ASN A 1 1029 ? -29.966 -10.324 27.212 1.00 65.25 1029 ASN A N 1
ATOM 7914 C CA . ASN A 1 1029 ? -30.942 -10.161 26.136 1.00 65.25 1029 ASN A CA 1
ATOM 7915 C C . ASN A 1 1029 ? -30.254 -9.816 24.806 1.00 65.25 1029 ASN A C 1
ATOM 7917 O O . ASN A 1 1029 ? -30.646 -10.327 23.763 1.00 65.25 1029 ASN A O 1
ATOM 7921 N N . SER A 1 1030 ? -29.173 -9.033 24.841 1.00 70.94 1030 SER A N 1
ATOM 7922 C CA . SER A 1 1030 ? -28.378 -8.712 23.654 1.00 70.94 1030 SER A CA 1
ATOM 7923 C C . SER A 1 1030 ? -27.729 -9.952 23.042 1.00 70.94 1030 SER A C 1
ATOM 7925 O O . SER A 1 1030 ? -27.721 -10.077 21.822 1.00 70.94 1030 SER A O 1
ATOM 7927 N N . SER A 1 1031 ? -27.277 -10.913 23.857 1.00 80.38 1031 SER A N 1
ATOM 7928 C CA . SER A 1 1031 ? -26.769 -12.199 23.358 1.00 80.38 1031 SER A CA 1
ATOM 7929 C C . SER A 1 1031 ? -27.836 -12.964 22.563 1.00 80.38 1031 SER A C 1
ATOM 7931 O O . SER A 1 1031 ? -27.568 -13.418 21.450 1.00 80.38 1031 SER A O 1
ATOM 7933 N N . PHE A 1 1032 ? -29.071 -13.041 23.076 1.00 86.19 1032 PHE A N 1
ATOM 7934 C CA . PHE A 1 1032 ? -30.177 -13.689 22.360 1.00 86.19 1032 PHE A CA 1
ATOM 7935 C C . PHE A 1 1032 ? -30.621 -12.913 21.116 1.00 86.19 1032 PHE A C 1
ATOM 7937 O O . PHE A 1 1032 ? -30.946 -13.544 20.116 1.00 86.19 1032 PHE A O 1
ATOM 7944 N N . ILE A 1 1033 ? -30.591 -11.575 21.137 1.00 86.81 1033 ILE A N 1
ATOM 7945 C CA . ILE A 1 1033 ? -30.859 -10.748 19.946 1.00 86.81 1033 ILE A CA 1
ATOM 7946 C C . ILE A 1 1033 ? -29.807 -11.016 18.863 1.00 86.81 1033 ILE A C 1
ATOM 7948 O O . ILE A 1 1033 ? -30.151 -11.209 17.702 1.00 86.81 1033 ILE A O 1
ATOM 7952 N N . ILE A 1 1034 ? -28.525 -11.099 19.227 1.00 86.50 1034 ILE A N 1
ATOM 7953 C CA . ILE A 1 1034 ? -27.459 -11.426 18.269 1.00 86.50 1034 ILE A CA 1
ATOM 7954 C C . ILE A 1 1034 ? -27.650 -12.848 17.719 1.00 86.50 1034 ILE A C 1
ATOM 7956 O O . ILE A 1 1034 ? -27.441 -13.078 16.530 1.00 86.50 1034 ILE A O 1
ATOM 7960 N N . GLN A 1 1035 ? -28.078 -13.808 18.545 1.00 89.44 1035 GLN A N 1
ATOM 7961 C CA . GLN A 1 1035 ? -28.381 -15.168 18.086 1.00 89.44 1035 GLN A CA 1
ATOM 7962 C C . GLN A 1 1035 ? -29.613 -15.232 17.171 1.00 89.44 1035 GLN A C 1
ATOM 7964 O O . GLN A 1 1035 ? -29.582 -15.945 16.169 1.00 89.44 1035 GLN A O 1
ATOM 7969 N N . SER A 1 1036 ? -30.691 -14.497 17.461 1.00 92.81 1036 SER A N 1
ATOM 7970 C CA . SER A 1 1036 ? -31.876 -14.479 16.592 1.00 92.81 1036 SER A CA 1
ATOM 7971 C C . SER A 1 1036 ? -31.553 -13.821 15.254 1.00 92.81 1036 SER A C 1
ATOM 7973 O O . SER A 1 1036 ? -31.964 -14.318 14.205 1.00 92.81 1036 SER A O 1
ATOM 7975 N N . GLN A 1 1037 ? -30.749 -12.759 15.275 1.00 91.50 1037 GLN A N 1
ATOM 7976 C CA . GLN A 1 1037 ? -30.172 -12.128 14.095 1.00 91.50 1037 GLN A CA 1
ATOM 7977 C C . GLN A 1 1037 ? -29.306 -13.102 13.292 1.00 91.50 1037 GLN A C 1
ATOM 7979 O O . GLN A 1 1037 ? -29.482 -13.213 12.081 1.00 91.50 1037 GLN A O 1
ATOM 7984 N N . LEU A 1 1038 ? -28.432 -13.863 13.959 1.00 93.88 1038 LEU A N 1
ATOM 7985 C CA . LEU A 1 1038 ? -27.583 -14.873 13.328 1.00 93.88 1038 LEU A CA 1
ATOM 7986 C C . LEU A 1 1038 ? -28.405 -15.908 12.556 1.00 93.88 1038 LEU A C 1
ATOM 7988 O O . LEU A 1 1038 ? -28.151 -16.118 11.371 1.00 93.88 1038 LEU A O 1
ATOM 7992 N N . TYR A 1 1039 ? -29.402 -16.525 13.195 1.00 95.31 1039 TYR A N 1
ATOM 7993 C CA . TYR A 1 1039 ? -30.239 -17.526 12.528 1.00 95.31 1039 TYR A CA 1
ATOM 7994 C C . TYR A 1 1039 ? -31.135 -16.919 11.445 1.00 95.31 1039 TYR A C 1
ATOM 7996 O O . TYR A 1 1039 ? -31.330 -17.535 10.399 1.00 95.31 1039 TYR A O 1
ATOM 8004 N N . SER A 1 1040 ? -31.637 -15.700 11.656 1.00 94.75 1040 SER A N 1
ATOM 8005 C CA . SER A 1 1040 ? -32.415 -14.965 10.650 1.00 94.75 1040 SER A CA 1
ATOM 8006 C C . SER A 1 1040 ? -31.603 -14.745 9.375 1.00 94.75 1040 SER A C 1
ATOM 8008 O O . SER A 1 1040 ? -32.051 -15.083 8.280 1.00 94.75 1040 SER A O 1
ATOM 8010 N N . VAL A 1 1041 ? -30.376 -14.236 9.515 1.00 93.81 1041 VAL A N 1
ATOM 8011 C CA . VAL A 1 1041 ? -29.485 -13.989 8.378 1.00 93.81 1041 VAL A CA 1
ATOM 8012 C C . VAL A 1 1041 ? -28.990 -15.303 7.769 1.00 93.81 1041 VAL A C 1
ATOM 8014 O O . VAL A 1 1041 ? -28.909 -15.404 6.549 1.00 93.81 1041 VAL A O 1
ATOM 8017 N N . LEU A 1 1042 ? -28.738 -16.342 8.572 1.00 94.81 1042 LEU A N 1
ATOM 8018 C CA . LEU A 1 1042 ? -28.426 -17.683 8.069 1.00 94.81 1042 LEU A CA 1
ATOM 8019 C C . LEU A 1 1042 ? -29.537 -18.220 7.159 1.00 94.81 1042 LEU A C 1
ATOM 8021 O O . LEU A 1 1042 ? -29.250 -18.668 6.050 1.00 94.81 1042 LEU A O 1
ATOM 8025 N N . ILE A 1 1043 ? -30.798 -18.134 7.590 1.00 94.31 1043 ILE A N 1
ATOM 8026 C CA . ILE A 1 1043 ? -31.949 -18.540 6.776 1.00 94.31 1043 ILE A CA 1
ATOM 8027 C C . ILE A 1 1043 ? -31.956 -17.771 5.451 1.00 94.31 1043 ILE A C 1
ATOM 8029 O O . ILE A 1 1043 ? -32.035 -18.393 4.391 1.00 94.31 1043 ILE A O 1
ATOM 8033 N N . LEU A 1 1044 ? -31.806 -16.443 5.490 1.00 92.19 1044 LEU A N 1
ATOM 8034 C CA . LEU A 1 1044 ? -31.766 -15.618 4.278 1.00 92.19 1044 LEU A CA 1
ATOM 8035 C C . LEU A 1 1044 ? -30.605 -16.006 3.351 1.00 92.19 1044 LEU A C 1
ATOM 8037 O O . LEU A 1 1044 ? -30.828 -16.218 2.161 1.00 92.19 1044 LEU A O 1
ATOM 8041 N N . SER A 1 1045 ? -29.400 -16.189 3.896 1.00 91.38 1045 SER A N 1
ATOM 8042 C CA . SER A 1 1045 ? -28.200 -16.547 3.127 1.00 91.38 1045 SER A CA 1
ATOM 8043 C C . SER A 1 1045 ? -28.326 -17.872 2.371 1.00 91.38 1045 SER A C 1
ATOM 8045 O O . SER A 1 1045 ? -27.718 -18.044 1.319 1.00 91.38 1045 SER A O 1
ATOM 8047 N N . VAL A 1 1046 ? -29.117 -18.815 2.893 1.00 91.25 1046 VAL A N 1
ATOM 8048 C CA . VAL A 1 1046 ? -29.300 -20.139 2.284 1.00 91.25 1046 VAL A CA 1
ATOM 8049 C C . VAL A 1 1046 ? -30.480 -20.148 1.304 1.00 91.25 1046 VAL A C 1
ATOM 8051 O O . VAL A 1 1046 ? -30.474 -20.919 0.339 1.00 91.25 1046 VAL A O 1
ATOM 8054 N N . LEU A 1 1047 ? -31.494 -19.307 1.536 1.00 89.62 1047 LEU A N 1
ATOM 8055 C CA . LEU A 1 1047 ? -32.651 -19.162 0.648 1.00 89.62 1047 LEU A CA 1
ATOM 8056 C C . LEU A 1 1047 ? -32.335 -18.320 -0.595 1.00 89.62 1047 LEU A C 1
ATOM 8058 O O . LEU A 1 1047 ? -32.786 -18.659 -1.688 1.00 89.62 1047 LEU A O 1
ATOM 8062 N N . ILE A 1 1048 ? -31.558 -17.246 -0.440 1.00 86.25 1048 ILE A N 1
ATOM 8063 C CA . ILE A 1 1048 ? -31.186 -16.338 -1.529 1.00 86.25 1048 ILE A CA 1
ATOM 8064 C C . ILE A 1 1048 ? -30.013 -16.956 -2.298 1.00 86.25 1048 ILE A C 1
ATOM 8066 O O . ILE A 1 1048 ? -28.854 -16.821 -1.916 1.00 86.25 1048 ILE A O 1
ATOM 8070 N N . LYS A 1 1049 ? -30.322 -17.653 -3.394 1.00 79.94 1049 LYS A N 1
ATOM 8071 C CA . LYS A 1 1049 ? -29.336 -18.260 -4.306 1.00 79.94 1049 LYS A CA 1
ATOM 8072 C C . LYS A 1 1049 ? -29.259 -17.489 -5.624 1.00 79.94 1049 LYS A C 1
ATOM 8074 O O . LYS A 1 1049 ? -30.229 -16.843 -6.015 1.00 79.94 1049 LYS A O 1
ATOM 8079 N N . ASP A 1 1050 ? -28.163 -17.653 -6.367 1.00 67.69 1050 ASP A N 1
ATOM 8080 C CA . ASP A 1 1050 ? -27.960 -17.025 -7.689 1.00 67.69 1050 ASP A CA 1
ATOM 8081 C C . ASP A 1 1050 ? -29.122 -17.274 -8.676 1.00 67.69 1050 ASP A C 1
ATOM 8083 O O . ASP A 1 1050 ? -29.414 -16.440 -9.525 1.00 67.69 1050 ASP A O 1
ATOM 8087 N N . THR A 1 1051 ? -29.834 -18.399 -8.549 1.00 66.94 1051 THR A N 1
ATOM 8088 C CA . THR A 1 1051 ? -30.971 -18.766 -9.411 1.00 66.94 1051 THR A CA 1
ATOM 8089 C C . THR A 1 1051 ? -32.278 -18.028 -9.086 1.00 66.94 1051 THR A C 1
ATOM 8091 O O . THR A 1 1051 ? -33.278 -18.249 -9.763 1.00 66.94 1051 THR A O 1
ATOM 8094 N N . SER A 1 1052 ? -32.318 -17.195 -8.040 1.00 73.50 1052 SER A N 1
ATOM 8095 C CA . SER A 1 1052 ? -33.550 -16.621 -7.473 1.00 73.50 1052 SER A CA 1
ATOM 8096 C C . SER A 1 1052 ? -33.720 -15.119 -7.762 1.00 73.50 1052 SER A C 1
ATOM 8098 O O . SER A 1 1052 ? -33.915 -14.322 -6.848 1.00 73.50 1052 SER A O 1
ATOM 8100 N N . SER A 1 1053 ? -33.673 -14.714 -9.038 1.00 77.88 1053 SER A N 1
ATOM 8101 C CA . SER A 1 1053 ? -33.718 -13.294 -9.451 1.00 77.88 1053 SER A CA 1
ATOM 8102 C C . SER A 1 1053 ? -34.915 -12.516 -8.889 1.00 77.88 1053 SER A C 1
ATOM 8104 O O . SER A 1 1053 ? -34.753 -11.400 -8.396 1.00 77.88 1053 SER A O 1
ATOM 8106 N N . ASP A 1 1054 ? -36.110 -13.114 -8.902 1.00 80.00 1054 ASP A N 1
ATOM 8107 C CA . ASP A 1 1054 ? -37.330 -12.472 -8.392 1.00 80.00 1054 ASP A CA 1
ATOM 8108 C C . ASP A 1 1054 ? -37.289 -12.278 -6.872 1.00 80.00 1054 ASP A C 1
ATOM 8110 O O . ASP A 1 1054 ? -37.787 -11.278 -6.353 1.00 80.00 1054 ASP A O 1
ATOM 8114 N N . LEU A 1 1055 ? -36.680 -13.224 -6.151 1.00 81.75 1055 LEU A N 1
ATOM 8115 C CA . LEU A 1 1055 ? -36.491 -13.127 -4.706 1.00 81.75 1055 LEU A CA 1
ATOM 8116 C C . LEU A 1 1055 ? -35.460 -12.050 -4.372 1.00 81.75 1055 LEU A C 1
ATOM 8118 O O . LEU A 1 1055 ? -35.729 -11.219 -3.512 1.00 81.75 1055 LEU A O 1
ATOM 8122 N N . ILE A 1 1056 ? -34.324 -12.025 -5.077 1.00 82.75 1056 ILE A N 1
ATOM 8123 C CA . ILE A 1 1056 ? -33.286 -10.999 -4.906 1.00 82.75 1056 ILE A CA 1
ATOM 8124 C C . ILE A 1 1056 ? -33.892 -9.606 -5.096 1.00 82.75 1056 ILE A C 1
ATOM 8126 O O . ILE A 1 1056 ? -33.677 -8.731 -4.260 1.00 82.75 1056 ILE A O 1
ATOM 8130 N N . ARG A 1 1057 ? -34.719 -9.415 -6.131 1.00 82.12 1057 ARG A N 1
ATOM 8131 C CA . ARG A 1 1057 ? -35.401 -8.139 -6.377 1.00 82.12 1057 ARG A CA 1
ATOM 8132 C C . ARG A 1 1057 ? -36.347 -7.752 -5.239 1.00 82.12 1057 ARG A C 1
ATOM 8134 O O . ARG A 1 1057 ? -36.246 -6.641 -4.738 1.00 82.12 1057 ARG A O 1
ATOM 8141 N N . LYS A 1 1058 ? -37.200 -8.672 -4.772 1.00 80.50 1058 LYS A N 1
ATOM 8142 C CA . LYS A 1 1058 ? -38.092 -8.421 -3.621 1.00 80.50 1058 LYS A CA 1
ATOM 8143 C C . LYS A 1 1058 ? -37.320 -8.061 -2.348 1.00 80.50 1058 LYS A C 1
ATOM 8145 O O . LYS A 1 1058 ? -37.744 -7.184 -1.606 1.00 80.50 1058 LYS A O 1
ATOM 8150 N N . VAL A 1 1059 ? -36.196 -8.734 -2.109 1.00 82.62 1059 VAL A N 1
ATOM 8151 C CA . VAL A 1 1059 ? -35.314 -8.499 -0.956 1.00 82.62 1059 VAL A CA 1
ATOM 8152 C C . VAL A 1 1059 ? -34.607 -7.139 -1.055 1.00 82.62 1059 VAL A C 1
ATOM 8154 O O . VAL A 1 1059 ? -34.400 -6.478 -0.041 1.00 82.62 1059 VAL A O 1
ATOM 8157 N N . ILE A 1 1060 ? -34.256 -6.687 -2.261 1.00 81.94 1060 ILE A N 1
ATOM 8158 C CA . ILE A 1 1060 ? -33.733 -5.331 -2.485 1.00 81.94 1060 ILE A CA 1
ATOM 8159 C C . ILE A 1 1060 ? -34.836 -4.290 -2.249 1.00 81.94 1060 ILE A C 1
ATOM 8161 O O . ILE A 1 1060 ? -34.627 -3.346 -1.486 1.00 81.94 1060 ILE A O 1
ATOM 8165 N N . ASP A 1 1061 ? -36.015 -4.493 -2.843 1.00 80.88 1061 ASP A N 1
ATOM 8166 C CA . ASP A 1 1061 ? -37.154 -3.568 -2.772 1.00 80.88 1061 ASP A CA 1
ATOM 8167 C C . ASP A 1 1061 ? -37.687 -3.396 -1.337 1.00 80.88 1061 ASP A C 1
ATOM 8169 O O . ASP A 1 1061 ? -38.263 -2.361 -1.002 1.00 80.88 1061 ASP A O 1
ATOM 8173 N N . SER A 1 1062 ? -37.456 -4.374 -0.454 1.00 81.69 1062 SER A N 1
ATOM 8174 C CA . SER A 1 1062 ? -37.808 -4.281 0.966 1.00 81.69 1062 SER A CA 1
ATOM 8175 C C . SER A 1 1062 ? -36.863 -3.387 1.784 1.00 81.69 1062 SER A C 1
ATOM 8177 O O . SER A 1 1062 ? -37.104 -3.169 2.971 1.00 81.69 1062 SER A O 1
ATOM 8179 N N . GLY A 1 1063 ? -35.753 -2.919 1.202 1.00 81.81 1063 GLY A N 1
ATOM 8180 C CA . GLY A 1 1063 ? -34.768 -2.058 1.861 1.00 81.81 1063 GLY A CA 1
ATOM 8181 C C . GLY A 1 1063 ? -33.818 -2.772 2.829 1.00 81.81 1063 GLY A C 1
ATOM 8182 O O . GLY A 1 1063 ? -33.127 -2.097 3.595 1.00 81.81 1063 GLY A O 1
ATOM 8183 N N . ILE A 1 1064 ? -33.749 -4.112 2.810 1.00 84.88 1064 ILE A N 1
ATOM 8184 C CA . ILE A 1 1064 ? -33.018 -4.929 3.807 1.00 84.88 1064 ILE A CA 1
ATOM 8185 C C . ILE A 1 1064 ? -31.550 -4.506 4.006 1.00 84.88 1064 ILE A C 1
ATOM 8187 O O . ILE A 1 1064 ? -30.963 -4.716 5.066 1.00 84.88 1064 ILE A O 1
ATOM 8191 N N . ILE A 1 1065 ? -30.947 -3.899 2.981 1.00 84.62 1065 ILE A N 1
ATOM 8192 C CA . ILE A 1 1065 ? -29.558 -3.430 2.966 1.00 84.62 1065 ILE A CA 1
ATOM 8193 C C . ILE A 1 1065 ? -29.280 -2.497 4.154 1.00 84.62 1065 ILE A C 1
ATOM 8195 O O . ILE A 1 1065 ? -28.233 -2.621 4.791 1.00 84.62 1065 ILE A O 1
ATOM 8199 N N . LEU A 1 1066 ? -30.243 -1.639 4.512 1.00 82.50 1066 LEU A N 1
ATOM 8200 C CA . LEU A 1 1066 ? -30.140 -0.722 5.652 1.00 82.50 1066 LEU A CA 1
ATOM 8201 C C . LEU A 1 1066 ? -30.065 -1.453 7.001 1.00 82.50 1066 LEU A C 1
ATOM 8203 O O . LEU A 1 1066 ? -29.490 -0.921 7.947 1.00 82.50 1066 LEU A O 1
ATOM 8207 N N . SER A 1 1067 ? -30.617 -2.666 7.100 1.00 84.88 1067 SER A N 1
ATOM 8208 C CA . SER A 1 1067 ? -30.508 -3.511 8.296 1.00 84.88 1067 SER A CA 1
ATOM 8209 C C . SER A 1 1067 ? -29.234 -4.352 8.301 1.00 84.88 1067 SER A C 1
ATOM 8211 O O . SER A 1 1067 ? -28.610 -4.480 9.348 1.00 84.88 1067 SER A O 1
ATOM 8213 N N . LEU A 1 1068 ? -28.825 -4.908 7.153 1.00 89.88 1068 LEU A N 1
ATOM 8214 C CA . LEU A 1 1068 ? -27.667 -5.810 7.064 1.00 89.88 1068 LEU A CA 1
ATOM 8215 C C . LEU A 1 1068 ? -26.328 -5.090 7.270 1.00 89.88 1068 LEU A C 1
ATOM 8217 O O . LEU A 1 1068 ? -25.429 -5.648 7.896 1.00 89.88 1068 LEU A O 1
ATOM 8221 N N . ILE A 1 1069 ? -26.174 -3.855 6.778 1.00 89.69 1069 ILE A N 1
ATOM 8222 C CA . ILE A 1 1069 ? -24.903 -3.118 6.890 1.00 89.69 1069 ILE A CA 1
ATOM 8223 C C . ILE A 1 1069 ? -24.493 -2.895 8.358 1.00 89.69 1069 ILE A C 1
ATOM 8225 O O . ILE A 1 1069 ? -23.373 -3.274 8.706 1.00 89.69 1069 ILE A O 1
ATOM 8229 N N . PRO A 1 1070 ? -25.363 -2.379 9.255 1.00 85.88 1070 PRO A N 1
ATOM 8230 C CA . PRO A 1 1070 ? -25.043 -2.271 10.680 1.00 85.88 1070 PRO A CA 1
ATOM 8231 C C . PRO A 1 1070 ? -24.617 -3.592 11.336 1.00 85.88 1070 PRO A C 1
ATOM 8233 O O . PRO A 1 1070 ? -23.827 -3.582 12.279 1.00 85.88 1070 PRO A O 1
ATOM 8236 N N . MET A 1 1071 ? -25.102 -4.737 10.840 1.00 88.88 1071 MET A N 1
ATOM 8237 C CA . MET A 1 1071 ? -24.773 -6.054 11.398 1.00 88.88 1071 MET A CA 1
ATOM 8238 C C . MET A 1 1071 ? -23.330 -6.477 11.105 1.00 88.88 1071 MET A C 1
ATOM 8240 O O . MET A 1 1071 ? -22.756 -7.226 11.893 1.00 88.88 1071 MET A O 1
ATOM 8244 N N . LEU A 1 1072 ? -22.704 -5.959 10.040 1.00 90.31 1072 LEU A N 1
ATOM 8245 C CA . LEU A 1 1072 ? -21.284 -6.205 9.751 1.00 90.31 1072 LEU A CA 1
ATOM 8246 C C . LEU A 1 1072 ? -20.359 -5.651 10.849 1.00 90.31 1072 LEU A C 1
ATOM 8248 O O . LEU A 1 1072 ? -19.289 -6.211 11.091 1.00 90.31 1072 LEU A O 1
ATOM 8252 N N . ALA A 1 1073 ? -20.785 -4.595 11.553 1.00 85.62 1073 ALA A N 1
ATOM 8253 C CA . ALA A 1 1073 ? -20.034 -3.998 12.657 1.00 85.62 1073 ALA A CA 1
ATOM 8254 C C . ALA A 1 1073 ? -20.108 -4.817 13.964 1.00 85.62 1073 ALA A C 1
ATOM 8256 O O . ALA A 1 1073 ? -19.311 -4.604 14.883 1.00 85.62 1073 ALA A O 1
ATOM 8257 N N . ILE A 1 1074 ? -21.044 -5.769 14.072 1.00 86.44 1074 ILE A N 1
ATOM 8258 C CA . ILE A 1 1074 ? -21.165 -6.654 15.236 1.00 86.44 1074 ILE A CA 1
ATOM 8259 C C . ILE A 1 1074 ? -20.036 -7.689 15.180 1.00 86.44 1074 ILE A C 1
ATOM 8261 O O . ILE A 1 1074 ? -19.912 -8.433 14.211 1.00 86.44 1074 ILE A O 1
ATOM 8265 N N . LYS A 1 1075 ? -19.225 -7.778 16.243 1.00 82.38 1075 LYS A N 1
ATOM 8266 C CA . LYS A 1 1075 ? -18.068 -8.693 16.344 1.00 82.38 1075 LYS A CA 1
ATOM 8267 C C . LYS A 1 1075 ? -18.477 -10.159 16.562 1.00 82.38 1075 LYS A C 1
ATOM 8269 O O . LYS A 1 1075 ? -18.133 -10.764 17.575 1.00 82.38 1075 LYS A O 1
ATOM 8274 N N . ASN A 1 1076 ? -19.216 -10.729 15.617 1.00 88.75 1076 ASN A N 1
ATOM 8275 C CA . ASN A 1 1076 ? -19.573 -12.142 15.566 1.00 88.75 1076 ASN A CA 1
ATOM 8276 C C . ASN A 1 1076 ? -19.235 -12.685 14.172 1.00 88.75 1076 ASN A C 1
ATOM 8278 O O . ASN A 1 1076 ? -19.856 -12.293 13.187 1.00 88.75 1076 ASN A O 1
ATOM 8282 N N . SER A 1 1077 ? -18.257 -13.592 14.096 1.00 90.50 1077 SER A N 1
ATOM 8283 C CA . SER A 1 1077 ? -17.727 -14.091 12.822 1.00 90.50 1077 SER A CA 1
ATOM 8284 C C . SER A 1 1077 ? -18.772 -14.816 11.979 1.00 90.50 1077 SER A C 1
ATOM 8286 O O . SER A 1 1077 ? -18.808 -14.618 10.771 1.00 90.50 1077 SER A O 1
ATOM 8288 N N . TYR A 1 1078 ? -19.644 -15.614 12.602 1.00 91.75 1078 TYR A N 1
ATOM 8289 C CA . TYR A 1 1078 ? -20.703 -16.326 11.885 1.00 91.75 1078 TYR A CA 1
ATOM 8290 C C . TYR A 1 1078 ? -21.746 -15.351 11.330 1.00 91.75 1078 TYR A C 1
ATOM 8292 O O . TYR A 1 1078 ? -22.166 -15.476 10.183 1.00 91.75 1078 TYR A O 1
ATOM 8300 N N . LEU A 1 1079 ? -22.125 -14.333 12.113 1.00 92.81 1079 LEU A N 1
ATOM 8301 C CA . LEU A 1 1079 ? -23.080 -13.319 11.665 1.00 92.81 1079 LEU A CA 1
ATOM 8302 C C . LEU A 1 1079 ? -22.502 -12.502 10.512 1.00 92.81 1079 LEU A C 1
ATOM 8304 O O . LEU A 1 1079 ? -23.181 -12.308 9.507 1.00 92.81 1079 LEU A O 1
ATOM 8308 N N . GLN A 1 1080 ? -21.248 -12.065 10.634 1.00 94.06 1080 GLN A N 1
ATOM 8309 C CA . GLN A 1 1080 ? -20.540 -11.357 9.570 1.00 94.06 1080 GLN A CA 1
ATOM 8310 C C . GLN A 1 1080 ? -20.464 -12.211 8.303 1.00 94.06 1080 GLN A C 1
ATOM 8312 O O . GLN A 1 1080 ? -20.777 -11.719 7.225 1.00 94.06 1080 GLN A O 1
ATOM 8317 N N . GLU A 1 1081 ? -20.129 -13.495 8.425 1.00 94.25 1081 GLU A N 1
ATOM 8318 C CA . GLU A 1 1081 ? -20.048 -14.416 7.293 1.00 94.25 1081 GLU A CA 1
ATOM 8319 C C . GLU A 1 1081 ? -21.390 -14.582 6.566 1.00 94.25 1081 GLU A C 1
ATOM 8321 O O . GLU A 1 1081 ? -21.444 -14.398 5.349 1.00 94.25 1081 GLU A O 1
ATOM 8326 N N . TYR A 1 1082 ? -22.485 -14.855 7.283 1.00 94.00 1082 TYR A N 1
ATOM 8327 C CA . TYR A 1 1082 ? -23.808 -15.017 6.662 1.00 94.00 1082 TYR A CA 1
ATOM 8328 C C . TYR A 1 1082 ? -24.366 -13.697 6.112 1.00 94.00 1082 TYR A C 1
ATOM 8330 O O . TYR A 1 1082 ? -25.018 -13.680 5.063 1.00 94.00 1082 TYR A O 1
ATOM 8338 N N . THR A 1 1083 ? -24.070 -12.577 6.779 1.00 94.62 1083 THR A N 1
ATOM 8339 C CA . THR A 1 1083 ? -24.439 -11.234 6.303 1.00 94.62 1083 THR A CA 1
ATOM 8340 C C . THR A 1 1083 ? -23.712 -10.922 4.999 1.00 94.62 1083 THR A C 1
ATOM 8342 O O . THR A 1 1083 ? -24.348 -10.535 4.019 1.00 94.62 1083 THR A O 1
ATOM 8345 N N . LEU A 1 1084 ? -22.400 -11.169 4.942 1.00 95.31 1084 LEU A N 1
ATOM 8346 C CA . LEU A 1 1084 ? -21.602 -11.010 3.727 1.00 95.31 1084 LEU A CA 1
ATOM 8347 C C . LEU A 1 1084 ? -22.038 -11.972 2.620 1.00 95.31 1084 LEU A C 1
ATOM 8349 O O . LEU A 1 1084 ? -22.087 -11.566 1.465 1.00 95.31 1084 LEU A O 1
ATOM 8353 N N . ALA A 1 1085 ? -22.385 -13.221 2.939 1.00 92.38 1085 ALA A N 1
ATOM 8354 C CA . ALA A 1 1085 ? -22.891 -14.173 1.952 1.00 92.38 1085 ALA A CA 1
ATOM 8355 C C . ALA A 1 1085 ? -24.187 -13.660 1.303 1.00 92.38 1085 ALA A C 1
ATOM 8357 O O . ALA A 1 1085 ? -24.309 -13.660 0.079 1.00 92.38 1085 ALA A O 1
ATOM 8358 N N . THR A 1 1086 ? -25.109 -13.134 2.115 1.00 91.25 1086 THR A N 1
ATOM 8359 C CA . THR A 1 1086 ? -26.356 -12.523 1.635 1.00 91.25 1086 THR A CA 1
ATOM 8360 C C . THR A 1 1086 ? -26.074 -11.286 0.779 1.00 91.25 1086 THR A C 1
ATOM 8362 O O . THR A 1 1086 ? -26.559 -11.187 -0.349 1.00 91.25 1086 THR A O 1
ATOM 8365 N N . LEU A 1 1087 ? -25.233 -10.368 1.270 1.00 92.12 1087 LEU A N 1
ATOM 8366 C CA . LEU A 1 1087 ? -24.859 -9.148 0.548 1.00 92.12 1087 LEU A CA 1
ATOM 8367 C C . LEU A 1 1087 ? -24.120 -9.445 -0.759 1.00 92.12 1087 LEU A C 1
ATOM 8369 O O . LEU A 1 1087 ? -24.344 -8.741 -1.734 1.00 92.12 1087 LEU A O 1
ATOM 8373 N N . LYS A 1 1088 ? -23.302 -10.500 -0.818 1.00 91.31 1088 LYS A N 1
ATOM 8374 C CA . LYS A 1 1088 ? -22.625 -10.952 -2.041 1.00 91.31 1088 LYS A CA 1
ATOM 8375 C C . LYS A 1 1088 ? -23.614 -11.434 -3.100 1.00 91.31 1088 LYS A C 1
ATOM 8377 O O . LYS A 1 1088 ? -23.413 -11.172 -4.282 1.00 91.31 1088 LYS A O 1
ATOM 8382 N N . MET A 1 1089 ? -24.664 -12.162 -2.711 1.00 86.94 1089 MET A N 1
ATOM 8383 C CA . MET A 1 1089 ? -25.695 -12.595 -3.667 1.00 86.94 1089 MET A CA 1
ATOM 8384 C C . MET A 1 1089 ? -26.488 -11.396 -4.193 1.00 86.94 1089 MET A C 1
ATOM 8386 O O . MET A 1 1089 ? -26.710 -11.281 -5.397 1.00 86.94 1089 MET A O 1
ATOM 8390 N N . VAL A 1 1090 ? -26.834 -10.457 -3.308 1.00 86.25 1090 VAL A N 1
ATOM 8391 C CA . VAL A 1 1090 ? -27.488 -9.195 -3.684 1.00 86.25 1090 VAL A CA 1
ATOM 8392 C C . VAL A 1 1090 ? -26.582 -8.358 -4.596 1.00 86.25 1090 VAL A C 1
ATOM 8394 O O . VAL A 1 1090 ? -27.042 -7.854 -5.620 1.00 86.25 1090 VAL A O 1
ATOM 8397 N N . SER A 1 1091 ? -25.279 -8.282 -4.299 1.00 84.00 1091 SER A N 1
ATOM 8398 C CA . SER A 1 1091 ? -24.335 -7.436 -5.032 1.00 84.00 1091 SER A CA 1
ATOM 8399 C C . SER A 1 1091 ? -24.054 -7.916 -6.460 1.00 84.00 1091 SER A C 1
ATOM 8401 O O . SER A 1 1091 ? -23.625 -7.124 -7.294 1.00 84.00 1091 SER A O 1
ATOM 8403 N N . LYS A 1 1092 ? -24.311 -9.185 -6.795 1.00 78.81 1092 LYS A N 1
ATOM 8404 C CA . LYS A 1 1092 ? -24.205 -9.668 -8.185 1.00 78.81 1092 LYS A CA 1
ATOM 8405 C C . LYS A 1 1092 ? -25.279 -9.086 -9.107 1.00 78.81 1092 LYS A C 1
ATOM 8407 O O . LYS A 1 1092 ? -25.063 -9.003 -10.309 1.00 78.81 1092 LYS A O 1
ATOM 8412 N N . SER A 1 1093 ? -26.422 -8.683 -8.552 1.00 70.38 1093 SER A N 1
ATOM 8413 C CA . SER A 1 1093 ? -27.562 -8.134 -9.303 1.00 70.38 1093 SER A CA 1
ATOM 8414 C C . SER A 1 1093 ? -27.576 -6.596 -9.308 1.00 70.38 1093 SER A C 1
ATOM 8416 O O . SER A 1 1093 ? -28.617 -5.983 -9.535 1.00 70.38 1093 SER A O 1
ATOM 8418 N N . THR A 1 1094 ? -26.435 -5.965 -9.008 1.00 67.62 1094 THR A N 1
ATOM 8419 C CA . THR A 1 1094 ? -26.337 -4.529 -8.714 1.00 67.62 1094 THR A CA 1
ATOM 8420 C C . THR A 1 1094 ? -26.548 -3.660 -9.946 1.00 67.62 1094 THR A C 1
ATOM 8422 O O . THR A 1 1094 ? -25.714 -3.636 -10.853 1.00 67.62 1094 THR A O 1
ATOM 8425 N N . THR A 1 1095 ? -27.623 -2.873 -9.938 1.00 80.75 1095 THR A N 1
ATOM 8426 C CA . THR A 1 1095 ? -27.754 -1.689 -10.795 1.00 80.75 1095 THR A CA 1
ATOM 8427 C C . THR A 1 1095 ? -26.928 -0.529 -10.213 1.00 80.75 1095 THR A C 1
ATOM 8429 O O . THR A 1 1095 ? -26.625 -0.544 -9.015 1.00 80.75 1095 THR A O 1
ATOM 8432 N N . PRO A 1 1096 ? -26.532 0.483 -11.007 1.00 79.06 1096 PRO A N 1
ATOM 8433 C CA . PRO A 1 1096 ? -25.797 1.647 -10.499 1.00 79.06 1096 PRO A CA 1
ATOM 8434 C C . PRO A 1 1096 ? -26.473 2.310 -9.288 1.00 79.06 1096 PRO A C 1
ATOM 8436 O O . PRO A 1 1096 ? -25.808 2.606 -8.301 1.00 79.06 1096 PRO A O 1
ATOM 8439 N N . GLU A 1 1097 ? -27.804 2.412 -9.293 1.00 79.12 1097 GLU A N 1
ATOM 8440 C CA . GLU A 1 1097 ? -28.582 2.997 -8.195 1.00 79.12 1097 GLU A CA 1
ATOM 8441 C C . GLU A 1 1097 ? -28.475 2.167 -6.903 1.00 79.12 1097 GLU A C 1
ATOM 8443 O O . GLU A 1 1097 ? -28.397 2.711 -5.796 1.00 79.12 1097 GLU A O 1
ATOM 8448 N N . LEU A 1 1098 ? -28.436 0.833 -7.027 1.00 82.56 1098 LEU A N 1
ATOM 8449 C CA . LEU A 1 1098 ? -28.230 -0.056 -5.884 1.00 82.56 1098 LEU A CA 1
ATOM 8450 C C . LEU A 1 1098 ? -26.816 0.097 -5.307 1.00 82.56 1098 LEU A C 1
ATOM 8452 O O . LEU A 1 1098 ? -26.617 0.081 -4.093 1.00 82.56 1098 LEU A O 1
ATOM 8456 N N . ARG A 1 1099 ? -25.820 0.283 -6.176 1.00 86.75 1099 ARG A N 1
ATOM 8457 C CA . ARG A 1 1099 ? -24.433 0.509 -5.760 1.00 86.75 1099 ARG A CA 1
ATOM 8458 C C . ARG A 1 1099 ? -24.315 1.789 -4.936 1.00 86.75 1099 ARG A C 1
ATOM 8460 O O . ARG A 1 1099 ? -23.731 1.769 -3.853 1.00 86.75 1099 ARG A O 1
ATOM 8467 N N . ASP A 1 1100 ? -24.924 2.868 -5.415 1.00 83.06 1100 ASP A N 1
ATOM 8468 C CA . ASP A 1 1100 ? -24.882 4.177 -4.762 1.00 83.06 1100 ASP A CA 1
ATOM 8469 C C . ASP A 1 1100 ? -25.642 4.170 -3.429 1.00 83.06 1100 ASP A C 1
ATOM 8471 O O . ASP A 1 1100 ? -25.184 4.747 -2.437 1.00 83.06 1100 ASP A O 1
ATOM 8475 N N . THR A 1 1101 ? -26.762 3.445 -3.348 1.00 83.62 1101 THR A N 1
ATOM 8476 C CA . THR A 1 1101 ? -27.485 3.239 -2.079 1.00 83.62 1101 THR A CA 1
ATOM 8477 C C . THR A 1 1101 ? -26.679 2.405 -1.079 1.00 83.62 1101 THR A C 1
ATOM 8479 O O . THR A 1 1101 ? -26.623 2.765 0.099 1.00 83.62 1101 THR A O 1
ATOM 8482 N N . MET A 1 1102 ? -25.976 1.352 -1.512 1.00 87.50 1102 MET A N 1
ATOM 8483 C CA . MET A 1 1102 ? -25.072 0.586 -0.639 1.00 87.50 1102 MET A CA 1
ATOM 8484 C C . MET A 1 1102 ? -23.906 1.445 -0.124 1.00 87.50 1102 MET A C 1
ATOM 8486 O O . MET A 1 1102 ? -23.609 1.419 1.074 1.00 87.50 1102 MET A O 1
ATOM 8490 N N . ILE A 1 1103 ? -23.272 2.236 -0.998 1.00 87.62 1103 ILE A N 1
ATOM 8491 C CA . ILE A 1 1103 ? -22.153 3.124 -0.641 1.00 87.62 1103 ILE A CA 1
ATOM 8492 C C . ILE A 1 1103 ? -22.613 4.214 0.337 1.00 87.62 1103 ILE A C 1
ATOM 8494 O O . ILE A 1 1103 ? -22.002 4.384 1.395 1.00 87.62 1103 ILE A O 1
ATOM 8498 N N . SER A 1 1104 ? -23.715 4.907 0.035 1.00 84.19 1104 SER A N 1
ATOM 8499 C CA . SER A 1 1104 ? -24.270 5.966 0.896 1.00 84.19 1104 SER A CA 1
ATOM 8500 C C . SER A 1 1104 ? -24.763 5.454 2.254 1.00 84.19 1104 SER A C 1
ATOM 8502 O O . SER A 1 1104 ? -24.760 6.208 3.225 1.00 84.19 1104 SER A O 1
ATOM 8504 N N . SER A 1 1105 ? -25.089 4.162 2.359 1.00 84.31 1105 SER A N 1
ATOM 8505 C CA . SER A 1 1105 ? -25.446 3.498 3.622 1.00 84.31 1105 SER A CA 1
ATOM 8506 C C . SER A 1 1105 ? -24.240 3.168 4.520 1.00 84.31 1105 SER A C 1
ATOM 8508 O O . SER A 1 1105 ? -24.417 2.623 5.607 1.00 84.31 1105 SER A O 1
ATOM 8510 N N . GLY A 1 1106 ? -23.008 3.481 4.097 1.00 86.88 1106 GLY A N 1
ATOM 8511 C CA . GLY A 1 1106 ? -21.801 3.323 4.918 1.00 86.88 1106 GLY A CA 1
ATOM 8512 C C . GLY A 1 1106 ? -21.171 1.927 4.888 1.00 86.88 1106 GLY A C 1
ATOM 8513 O O . GLY A 1 1106 ? -20.334 1.621 5.739 1.00 86.88 1106 GLY A O 1
ATOM 8514 N N . ILE A 1 1107 ? -21.521 1.081 3.908 1.00 91.75 1107 ILE A N 1
ATOM 8515 C CA . ILE A 1 1107 ? -20.986 -0.288 3.804 1.00 91.75 1107 ILE A CA 1
ATOM 8516 C C . ILE A 1 1107 ? -19.455 -0.327 3.709 1.00 91.75 1107 ILE A C 1
ATOM 8518 O O . ILE A 1 1107 ? -18.825 -1.227 4.263 1.00 91.75 1107 ILE A O 1
ATOM 8522 N N . LEU A 1 1108 ? -18.847 0.664 3.047 1.00 92.12 1108 LEU A N 1
ATOM 8523 C CA . LEU A 1 1108 ? -17.408 0.687 2.794 1.00 92.12 1108 LEU A CA 1
ATOM 8524 C C . LEU A 1 1108 ? -16.592 0.764 4.092 1.00 92.12 1108 LEU A C 1
ATOM 8526 O O . LEU A 1 1108 ? -15.552 0.122 4.166 1.00 92.12 1108 LEU A O 1
ATOM 8530 N N . ALA A 1 1109 ? -17.079 1.460 5.129 1.00 89.62 1109 ALA A N 1
ATOM 8531 C CA . ALA A 1 1109 ? -16.426 1.487 6.443 1.00 89.62 1109 ALA A CA 1
ATOM 8532 C C . ALA A 1 1109 ? -16.285 0.068 7.013 1.00 89.62 1109 ALA A C 1
ATOM 8534 O O . ALA A 1 1109 ? -15.203 -0.361 7.403 1.00 89.62 1109 ALA A O 1
ATOM 8535 N N . CYS A 1 1110 ? -17.395 -0.676 6.996 1.00 91.19 1110 CYS A N 1
ATOM 8536 C CA . CYS A 1 1110 ? -17.459 -2.025 7.542 1.00 91.19 1110 CYS A CA 1
ATOM 8537 C C . CYS A 1 1110 ? -16.601 -3.003 6.728 1.00 91.19 1110 CYS A C 1
ATOM 8539 O O . CYS A 1 1110 ? -15.908 -3.836 7.302 1.00 91.19 1110 CYS A O 1
ATOM 8541 N N . LEU A 1 1111 ? -16.626 -2.906 5.395 1.00 94.31 1111 LEU A N 1
ATOM 8542 C CA . LEU A 1 1111 ? -15.823 -3.775 4.528 1.00 94.31 1111 LEU A CA 1
ATOM 8543 C C . LEU A 1 1111 ? -14.323 -3.498 4.674 1.00 94.31 1111 LEU A C 1
ATOM 8545 O O . LEU A 1 1111 ? -13.547 -4.450 4.722 1.00 94.31 1111 LEU A O 1
ATOM 8549 N N . SER A 1 1112 ? -13.915 -2.231 4.810 1.00 91.44 1112 SER A N 1
ATOM 8550 C CA . SER A 1 1112 ? -12.517 -1.871 5.074 1.00 91.44 1112 SER A CA 1
ATOM 8551 C C . SER A 1 1112 ? -12.003 -2.491 6.376 1.00 91.44 1112 SER A C 1
ATOM 8553 O O . SER A 1 1112 ? -10.907 -3.048 6.389 1.00 91.44 1112 SER A O 1
ATOM 8555 N N . ASP A 1 1113 ? -12.806 -2.480 7.443 1.00 89.62 1113 ASP A N 1
ATOM 8556 C CA . ASP A 1 1113 ? -12.451 -3.127 8.713 1.00 89.62 1113 ASP A CA 1
ATOM 8557 C C . ASP A 1 1113 ? -12.376 -4.663 8.586 1.00 89.62 1113 ASP A C 1
ATOM 8559 O O . ASP A 1 1113 ? -11.531 -5.314 9.208 1.00 89.62 1113 ASP A O 1
ATOM 8563 N N . LEU A 1 1114 ? -13.232 -5.268 7.755 1.00 93.38 1114 LEU A N 1
ATOM 8564 C CA . LEU A 1 1114 ? -13.281 -6.721 7.552 1.00 93.38 1114 LEU A CA 1
ATOM 8565 C C . LEU A 1 1114 ? -12.129 -7.270 6.696 1.00 93.38 1114 LEU A C 1
ATOM 8567 O O . LEU A 1 1114 ? -11.841 -8.466 6.786 1.00 93.38 1114 LEU A O 1
ATOM 8571 N N . LEU A 1 1115 ? -11.406 -6.424 5.951 1.00 91.75 1115 LEU A N 1
ATOM 8572 C CA . LEU A 1 1115 ? -10.171 -6.814 5.249 1.00 91.75 1115 LEU A CA 1
ATOM 8573 C C . LEU A 1 1115 ? -9.039 -7.248 6.204 1.00 91.75 1115 LEU A C 1
ATOM 8575 O O . LEU A 1 1115 ? -8.091 -7.906 5.773 1.00 91.75 1115 LEU A O 1
ATOM 8579 N N . PHE A 1 1116 ? -9.142 -6.927 7.498 1.00 88.06 1116 PHE A N 1
ATOM 8580 C CA . PHE A 1 1116 ? -8.214 -7.380 8.543 1.00 88.06 1116 PHE A CA 1
ATOM 8581 C C . PHE A 1 1116 ? -8.605 -8.735 9.166 1.00 88.06 1116 PHE A C 1
ATOM 8583 O O . PHE A 1 1116 ? -7.919 -9.235 10.063 1.00 88.06 1116 PHE A O 1
ATOM 8590 N N . SER A 1 1117 ? -9.717 -9.340 8.735 1.00 88.62 1117 SER A N 1
ATOM 8591 C CA . SER A 1 1117 ? -10.187 -10.619 9.270 1.00 88.62 1117 SER A CA 1
ATOM 8592 C C . SER A 1 1117 ? -9.256 -11.775 8.896 1.00 88.62 1117 SER A C 1
ATOM 8594 O O . SER A 1 1117 ? -8.784 -11.882 7.768 1.00 88.62 1117 SER A O 1
ATOM 8596 N N . LYS A 1 1118 ? -9.049 -12.701 9.841 1.00 84.56 1118 LYS A N 1
ATOM 8597 C CA . LYS A 1 1118 ? -8.336 -13.968 9.599 1.00 84.56 1118 LYS A CA 1
ATOM 8598 C C . LYS A 1 1118 ? -9.234 -15.066 9.018 1.00 84.56 1118 LYS A C 1
ATOM 8600 O O . LYS A 1 1118 ? -8.732 -16.123 8.654 1.00 84.56 1118 LYS A O 1
ATOM 8605 N N . ASN A 1 1119 ? -10.552 -14.856 8.985 1.00 88.56 1119 ASN A N 1
ATOM 8606 C CA . ASN A 1 1119 ? -11.490 -15.822 8.419 1.00 88.56 1119 ASN A CA 1
ATOM 8607 C C . ASN A 1 1119 ? -11.513 -15.673 6.888 1.00 88.56 1119 ASN A C 1
ATOM 8609 O O . ASN A 1 1119 ? -11.921 -14.635 6.366 1.00 88.56 1119 ASN A O 1
ATOM 8613 N N . GLU A 1 1120 ? -11.104 -16.729 6.183 1.00 89.19 1120 GLU A N 1
ATOM 8614 C CA . GLU A 1 1120 ? -11.017 -16.770 4.719 1.00 89.19 1120 GLU A CA 1
ATOM 8615 C C . GLU A 1 1120 ? -12.367 -16.539 4.020 1.00 89.19 1120 GLU A C 1
ATOM 8617 O O . GLU A 1 1120 ? -12.407 -15.860 2.993 1.00 89.19 1120 GLU A O 1
ATOM 8622 N N . SER A 1 1121 ? -13.475 -17.034 4.582 1.00 90.12 1121 SER A N 1
ATOM 8623 C CA . SER A 1 1121 ? -14.825 -16.851 4.026 1.00 90.12 1121 SER A CA 1
ATOM 8624 C C . SER A 1 1121 ? -15.265 -15.385 4.101 1.00 90.12 1121 SER A C 1
ATOM 8626 O O . SER A 1 1121 ? -15.732 -14.809 3.113 1.00 90.12 1121 SER A O 1
ATOM 8628 N N . ILE A 1 1122 ? -15.018 -14.740 5.250 1.00 94.06 1122 ILE A N 1
ATOM 8629 C CA . ILE A 1 1122 ? -15.265 -13.303 5.452 1.00 94.06 1122 ILE A CA 1
ATOM 8630 C C . ILE A 1 1122 ? -14.433 -12.484 4.466 1.00 94.06 1122 ILE A C 1
ATOM 8632 O O . ILE A 1 1122 ? -14.973 -11.609 3.790 1.00 94.06 1122 ILE A O 1
ATOM 8636 N N . LEU A 1 1123 ? -13.138 -12.784 4.348 1.00 91.62 1123 LEU A N 1
ATOM 8637 C CA . LEU A 1 1123 ? -12.227 -12.041 3.484 1.00 91.62 1123 LEU A CA 1
ATOM 8638 C C . LEU A 1 1123 ? -12.604 -12.186 2.002 1.00 91.62 1123 LEU A C 1
ATOM 8640 O O . LEU A 1 1123 ? -12.733 -11.189 1.292 1.00 91.62 1123 LEU A O 1
ATOM 8644 N N . THR A 1 1124 ? -12.876 -13.416 1.560 1.00 90.88 1124 THR A N 1
ATOM 8645 C CA . THR A 1 1124 ? -13.333 -13.736 0.200 1.00 90.88 1124 THR A CA 1
ATOM 8646 C C . THR A 1 1124 ? -14.625 -12.999 -0.152 1.00 90.88 1124 THR A C 1
ATOM 8648 O O . THR A 1 1124 ? -14.708 -12.340 -1.190 1.00 90.88 1124 THR A O 1
ATOM 8651 N N . ASN A 1 1125 ? -15.645 -13.063 0.710 1.00 94.06 1125 ASN A N 1
ATOM 8652 C CA . ASN A 1 1125 ? -16.921 -12.400 0.440 1.00 94.06 1125 ASN A CA 1
ATOM 8653 C C . ASN A 1 1125 ? -16.801 -10.868 0.501 1.00 94.06 1125 ASN A C 1
ATOM 8655 O O . ASN A 1 1125 ? -17.413 -10.188 -0.320 1.00 94.06 1125 ASN A O 1
ATOM 8659 N N . THR A 1 1126 ? -15.966 -10.334 1.399 1.00 95.88 1126 THR A N 1
ATOM 8660 C CA . THR A 1 1126 ? -15.656 -8.895 1.475 1.00 95.88 1126 THR A CA 1
ATOM 8661 C C . THR A 1 1126 ? -15.041 -8.400 0.168 1.00 95.88 1126 THR A C 1
ATOM 8663 O O . THR A 1 1126 ? -15.523 -7.419 -0.399 1.00 95.88 1126 THR A O 1
ATOM 8666 N N . LEU A 1 1127 ? -14.035 -9.106 -0.361 1.00 92.56 1127 LEU A N 1
ATOM 8667 C CA . LEU A 1 1127 ? -13.386 -8.747 -1.625 1.00 92.56 1127 LEU A CA 1
ATOM 8668 C C . LEU A 1 1127 ? -14.356 -8.812 -2.811 1.00 92.56 1127 LEU A C 1
ATOM 8670 O O . LEU A 1 1127 ? -14.375 -7.889 -3.619 1.00 92.56 1127 LEU A O 1
ATOM 8674 N N . HIS A 1 1128 ? -15.207 -9.840 -2.898 1.00 91.75 1128 HIS A N 1
ATOM 8675 C CA . HIS A 1 1128 ? -16.228 -9.918 -3.952 1.00 91.75 1128 HIS A CA 1
ATOM 8676 C C . HIS A 1 1128 ? -17.189 -8.726 -3.945 1.00 91.75 1128 HIS A C 1
ATOM 8678 O O . HIS A 1 1128 ? -17.491 -8.180 -5.005 1.00 91.75 1128 HIS A O 1
ATOM 8684 N N . ILE A 1 1129 ? -17.666 -8.319 -2.766 1.00 94.56 1129 ILE A N 1
ATOM 8685 C CA . ILE A 1 1129 ? -18.564 -7.165 -2.649 1.00 94.56 1129 ILE A CA 1
ATOM 8686 C C . ILE A 1 1129 ? -17.812 -5.888 -3.032 1.00 94.56 1129 ILE A C 1
ATOM 8688 O O . ILE A 1 1129 ? -18.329 -5.092 -3.812 1.00 94.56 1129 ILE A O 1
ATOM 8692 N N . LEU A 1 1130 ? -16.576 -5.708 -2.553 1.00 92.75 1130 LEU A N 1
ATOM 8693 C CA . LEU A 1 1130 ? -15.754 -4.552 -2.913 1.00 92.75 1130 LEU A CA 1
ATOM 8694 C C . LEU A 1 1130 ? -15.478 -4.470 -4.419 1.00 92.75 1130 LEU A C 1
ATOM 8696 O O . LEU A 1 1130 ? -15.481 -3.365 -4.942 1.00 92.75 1130 LEU A O 1
ATOM 8700 N N . ILE A 1 1131 ? -15.290 -5.591 -5.124 1.00 87.56 1131 ILE A N 1
ATOM 8701 C CA . ILE A 1 1131 ? -15.122 -5.614 -6.591 1.00 87.56 1131 ILE A CA 1
ATOM 8702 C C . ILE A 1 1131 ? -16.394 -5.132 -7.308 1.00 87.56 1131 ILE A C 1
ATOM 8704 O O . ILE A 1 1131 ? -16.319 -4.429 -8.312 1.00 87.56 1131 ILE A O 1
ATOM 8708 N N . GLU A 1 1132 ? -17.580 -5.484 -6.809 1.00 89.38 1132 GLU A N 1
ATOM 8709 C CA . GLU A 1 1132 ? -18.837 -5.005 -7.401 1.00 89.38 1132 GLU A CA 1
ATOM 8710 C C . GLU A 1 1132 ? -19.118 -3.529 -7.079 1.00 89.38 1132 GLU A C 1
ATOM 8712 O O . GLU A 1 1132 ? -19.652 -2.803 -7.923 1.00 89.38 1132 GLU A O 1
ATOM 8717 N N . LEU A 1 1133 ? -18.729 -3.062 -5.887 1.00 91.62 1133 LEU A N 1
ATOM 8718 C CA . LEU A 1 1133 ? -18.871 -1.662 -5.471 1.00 91.62 1133 LEU A CA 1
ATOM 8719 C C . LEU A 1 1133 ? -17.807 -0.742 -6.083 1.00 91.62 1133 LEU A C 1
ATOM 8721 O O . LEU A 1 1133 ? -18.102 0.419 -6.367 1.00 91.62 1133 LEU A O 1
ATOM 8725 N N . SER A 1 1134 ? -16.596 -1.246 -6.335 1.00 86.69 1134 SER A N 1
ATOM 8726 C CA . SER A 1 1134 ? -15.489 -0.472 -6.909 1.00 86.69 1134 SER A CA 1
ATOM 8727 C C . SER A 1 1134 ? -15.777 0.015 -8.319 1.00 86.69 1134 SER A C 1
ATOM 8729 O O . SER A 1 1134 ? -15.202 1.007 -8.749 1.00 86.69 1134 SER A O 1
ATOM 8731 N N . LYS A 1 1135 ? -16.735 -0.602 -9.016 1.00 83.75 1135 LYS A N 1
ATOM 8732 C CA . LYS A 1 1135 ? -17.246 -0.120 -10.302 1.00 83.75 1135 LYS A CA 1
ATOM 8733 C C . LYS A 1 1135 ? -17.903 1.275 -10.224 1.00 83.75 1135 LYS A C 1
ATOM 8735 O O . LYS A 1 1135 ? -18.207 1.842 -11.268 1.00 83.75 1135 LYS A O 1
ATOM 8740 N N . SER A 1 1136 ? -18.178 1.817 -9.029 1.00 84.88 1136 SER A N 1
ATOM 8741 C CA . SER A 1 1136 ? -18.541 3.234 -8.831 1.00 84.88 1136 SER A CA 1
ATOM 8742 C C . SER A 1 1136 ? -17.291 4.105 -8.674 1.00 84.88 1136 SER A C 1
ATOM 8744 O O . SER A 1 1136 ? -16.370 3.743 -7.939 1.00 84.88 1136 SER A O 1
ATOM 8746 N N . GLN A 1 1137 ? -17.292 5.281 -9.308 1.00 78.75 1137 GLN A N 1
ATOM 8747 C CA . GLN A 1 1137 ? -16.160 6.218 -9.309 1.00 78.75 1137 GLN A CA 1
ATOM 8748 C C . GLN A 1 1137 ? -15.786 6.714 -7.899 1.00 78.75 1137 GLN A C 1
ATOM 8750 O O . GLN A 1 1137 ? -14.613 6.983 -7.633 1.00 78.75 1137 GLN A O 1
ATOM 8755 N N . ASP A 1 1138 ? -16.751 6.768 -6.974 1.00 79.69 1138 ASP A N 1
ATOM 8756 C CA . ASP A 1 1138 ? -16.560 7.284 -5.610 1.00 79.69 1138 ASP A CA 1
ATOM 8757 C C . ASP A 1 1138 ? -15.884 6.281 -4.660 1.00 79.69 1138 ASP A C 1
ATOM 8759 O O . ASP A 1 1138 ? -15.311 6.660 -3.632 1.00 79.69 1138 ASP A O 1
ATOM 8763 N N . CYS A 1 1139 ? -15.916 4.986 -4.992 1.00 85.88 1139 CYS A N 1
ATOM 8764 C CA . CYS A 1 1139 ? -15.428 3.929 -4.106 1.00 85.88 1139 CYS A CA 1
ATOM 8765 C C . CYS A 1 1139 ? -13.918 4.048 -3.839 1.00 85.88 1139 CYS A C 1
ATOM 8767 O O . CYS A 1 1139 ? -13.456 3.823 -2.718 1.00 85.88 1139 CYS A O 1
ATOM 8769 N N . GLY A 1 1140 ? -13.136 4.423 -4.855 1.00 82.00 1140 GLY A N 1
ATOM 8770 C CA . GLY A 1 1140 ? -11.680 4.488 -4.755 1.00 82.00 1140 GLY A CA 1
ATOM 8771 C C . GLY A 1 1140 ? -11.170 5.538 -3.766 1.00 82.00 1140 GLY A C 1
ATOM 8772 O O . GLY A 1 1140 ? -10.298 5.237 -2.949 1.00 82.00 1140 GLY A O 1
ATOM 8773 N N . GLY A 1 1141 ? -11.763 6.737 -3.770 1.00 82.06 1141 GLY A N 1
ATOM 8774 C CA . GLY A 1 1141 ? -11.417 7.798 -2.817 1.00 82.06 1141 GLY A CA 1
ATOM 8775 C C . GLY A 1 1141 ? -11.711 7.405 -1.365 1.00 82.06 1141 GLY A C 1
ATOM 8776 O O . GLY A 1 1141 ? -10.936 7.711 -0.457 1.00 82.06 1141 GLY A O 1
ATOM 8777 N N . TYR A 1 1142 ? -12.788 6.649 -1.137 1.00 86.62 1142 TYR A N 1
ATOM 8778 C CA . TYR A 1 1142 ? -13.123 6.156 0.197 1.00 86.62 1142 TYR A CA 1
ATOM 8779 C C . TYR A 1 1142 ? -12.172 5.047 0.679 1.00 86.62 1142 TYR A C 1
ATOM 8781 O O . TYR A 1 1142 ? -11.749 5.046 1.838 1.00 86.62 1142 TYR A O 1
ATOM 8789 N N . LEU A 1 1143 ? -11.793 4.099 -0.180 1.00 87.88 1143 LEU A N 1
ATOM 8790 C CA . LEU A 1 1143 ? -10.870 3.024 0.211 1.00 87.88 1143 LEU A CA 1
ATOM 8791 C C . LEU A 1 1143 ? -9.455 3.541 0.498 1.00 87.88 1143 LEU A C 1
ATOM 8793 O O . LEU A 1 1143 ? -8.794 3.040 1.410 1.00 87.88 1143 LEU A O 1
ATOM 8797 N N . LEU A 1 1144 ? -9.022 4.588 -0.210 1.00 81.06 1144 LEU A N 1
ATOM 8798 C CA . LEU A 1 1144 ? -7.837 5.361 0.168 1.00 81.06 1144 LEU A CA 1
ATOM 8799 C C . LEU A 1 1144 ? -7.980 5.926 1.580 1.00 81.06 1144 LEU A C 1
ATOM 8801 O O . LEU A 1 1144 ? -7.054 5.837 2.385 1.00 81.06 1144 LEU A O 1
ATOM 8805 N N . SER A 1 1145 ? -9.165 6.448 1.907 1.00 83.31 1145 SER A N 1
ATOM 8806 C CA . SER A 1 1145 ? -9.371 7.122 3.181 1.00 83.31 1145 SER A CA 1
ATOM 8807 C C . SER A 1 1145 ? -9.318 6.234 4.422 1.00 83.31 1145 SER A C 1
ATOM 8809 O O . SER A 1 1145 ? -8.989 6.669 5.526 1.00 83.31 1145 SER A O 1
ATOM 8811 N N . THR A 1 1146 ? -9.641 4.961 4.227 1.00 83.00 1146 THR A N 1
ATOM 8812 C CA . THR A 1 1146 ? -9.739 3.958 5.290 1.00 83.00 1146 THR A CA 1
ATOM 8813 C C . THR A 1 1146 ? -8.507 3.062 5.364 1.00 83.00 1146 THR A C 1
ATOM 8815 O O . THR A 1 1146 ? -8.515 2.074 6.091 1.00 83.00 1146 THR A O 1
ATOM 8818 N N . ASN A 1 1147 ? -7.436 3.396 4.630 1.00 81.44 1147 ASN A N 1
ATOM 8819 C CA . ASN A 1 1147 ? -6.214 2.593 4.524 1.00 81.44 1147 ASN A CA 1
ATOM 8820 C C . ASN A 1 1147 ? -6.449 1.168 3.968 1.00 81.44 1147 ASN A C 1
ATOM 8822 O O . ASN A 1 1147 ? -5.585 0.298 4.080 1.00 81.44 1147 ASN A O 1
ATOM 8826 N N . ALA A 1 1148 ? -7.601 0.922 3.334 1.00 88.56 1148 ALA A N 1
ATOM 8827 C CA . ALA A 1 1148 ? -7.963 -0.384 2.790 1.00 88.56 1148 ALA A CA 1
ATOM 8828 C C . ALA A 1 1148 ? -7.022 -0.807 1.653 1.00 88.56 1148 ALA A C 1
ATOM 8830 O O . ALA A 1 1148 ? -6.660 -1.975 1.561 1.00 88.56 1148 ALA A O 1
ATOM 8831 N N . ILE A 1 1149 ? -6.558 0.145 0.832 1.00 85.88 1149 ILE A N 1
ATOM 8832 C CA . ILE A 1 1149 ? -5.594 -0.117 -0.253 1.00 85.88 1149 ILE A CA 1
ATOM 8833 C C . ILE A 1 1149 ? -4.284 -0.712 0.285 1.00 85.88 1149 ILE A C 1
ATOM 8835 O O . ILE A 1 1149 ? -3.751 -1.651 -0.304 1.00 85.88 1149 ILE A O 1
ATOM 8839 N N . THR A 1 1150 ? -3.804 -0.230 1.437 1.00 82.88 1150 THR A N 1
ATOM 8840 C CA . THR A 1 1150 ? -2.617 -0.779 2.113 1.00 82.88 1150 THR A CA 1
ATOM 8841 C C . THR A 1 1150 ? -2.830 -2.237 2.511 1.00 82.88 1150 THR A C 1
ATOM 8843 O O . THR A 1 1150 ? -1.971 -3.076 2.249 1.00 82.88 1150 THR A O 1
ATOM 8846 N N . GLN A 1 1151 ? -3.996 -2.557 3.077 1.00 86.56 1151 GLN A N 1
ATOM 8847 C CA . GLN A 1 1151 ? -4.323 -3.921 3.486 1.00 86.56 1151 GLN A CA 1
ATOM 8848 C C . GLN A 1 1151 ? -4.463 -4.861 2.283 1.00 86.56 1151 GLN A C 1
ATOM 8850 O O . GLN A 1 1151 ? -3.944 -5.974 2.299 1.00 86.56 1151 GLN A O 1
ATOM 8855 N N . VAL A 1 1152 ? -5.111 -4.406 1.206 1.00 86.00 1152 VAL A N 1
ATOM 8856 C CA . VAL A 1 1152 ? -5.207 -5.170 -0.048 1.00 86.00 1152 VAL A CA 1
ATOM 8857 C C . VAL A 1 1152 ? -3.815 -5.435 -0.625 1.00 86.00 1152 VAL A C 1
ATOM 8859 O O . VAL A 1 1152 ? -3.535 -6.550 -1.057 1.00 86.00 1152 VAL A O 1
ATOM 8862 N N . SER A 1 1153 ? -2.914 -4.455 -0.558 1.00 79.62 1153 SER A N 1
ATOM 8863 C CA . SER A 1 1153 ? -1.507 -4.626 -0.922 1.00 79.62 1153 SER A CA 1
ATOM 8864 C C . SER A 1 1153 ? -0.814 -5.728 -0.099 1.00 79.62 1153 SER A C 1
ATOM 8866 O O . SER A 1 1153 ? -0.160 -6.599 -0.674 1.00 79.62 1153 SER A O 1
ATOM 8868 N N . GLU A 1 1154 ? -0.983 -5.749 1.228 1.00 82.69 1154 GLU A N 1
ATOM 8869 C CA . GLU A 1 1154 ? -0.413 -6.807 2.082 1.00 82.69 1154 GLU A CA 1
ATOM 8870 C C . GLU A 1 1154 ? -0.946 -8.204 1.720 1.00 82.69 1154 GLU A C 1
ATOM 8872 O O . GLU A 1 1154 ? -0.175 -9.169 1.695 1.00 82.69 1154 GLU A O 1
ATOM 8877 N N . LEU A 1 1155 ? -2.236 -8.317 1.373 1.00 83.94 1155 LEU A N 1
ATOM 8878 C CA . LEU A 1 1155 ? -2.838 -9.581 0.929 1.00 83.94 1155 LEU A CA 1
ATOM 8879 C C . LEU A 1 1155 ? -2.188 -10.114 -0.354 1.00 83.94 1155 LEU A C 1
ATOM 8881 O O . LEU A 1 1155 ? -1.985 -11.326 -0.461 1.00 83.94 1155 LEU A O 1
ATOM 8885 N N . VAL A 1 1156 ? -1.835 -9.229 -1.293 1.00 75.94 1156 VAL A N 1
ATOM 8886 C CA . VAL A 1 1156 ? -1.173 -9.594 -2.558 1.00 75.94 1156 VAL A CA 1
ATOM 8887 C C . VAL A 1 1156 ? 0.251 -10.107 -2.313 1.00 75.94 1156 VAL A C 1
ATOM 8889 O O . VAL A 1 1156 ? 0.620 -11.154 -2.850 1.00 75.94 1156 VAL A O 1
ATOM 8892 N N . ILE A 1 1157 ? 1.039 -9.421 -1.475 1.00 71.56 1157 ILE A N 1
ATOM 8893 C CA . ILE A 1 1157 ? 2.445 -9.791 -1.226 1.00 71.56 1157 ILE A CA 1
ATOM 8894 C C . ILE A 1 1157 ? 2.564 -11.047 -0.357 1.00 71.56 1157 ILE A C 1
ATOM 8896 O O . ILE A 1 1157 ? 3.422 -11.899 -0.600 1.00 71.56 1157 ILE A O 1
ATOM 8900 N N . SER A 1 1158 ? 1.747 -11.153 0.695 1.00 78.19 1158 SER A N 1
ATOM 8901 C CA . SER A 1 1158 ? 1.958 -12.134 1.760 1.00 78.19 1158 SER A CA 1
ATOM 8902 C C . SER A 1 1158 ? 1.935 -13.572 1.232 1.00 78.19 1158 SER A C 1
ATOM 8904 O O . SER A 1 1158 ? 0.983 -14.012 0.589 1.00 78.19 1158 SER A O 1
ATOM 8906 N N . GLN A 1 1159 ? 2.983 -14.351 1.517 1.00 71.25 1159 GLN A N 1
ATOM 8907 C CA . GLN A 1 1159 ? 3.078 -15.755 1.090 1.00 71.25 1159 GLN A CA 1
ATOM 8908 C C . GLN A 1 1159 ? 2.030 -16.657 1.757 1.00 71.25 1159 GLN A C 1
ATOM 8910 O O . GLN A 1 1159 ? 1.702 -17.706 1.211 1.00 71.25 1159 GLN A O 1
ATOM 8915 N N . THR A 1 1160 ? 1.485 -16.245 2.905 1.00 78.94 1160 THR A N 1
ATOM 8916 C CA . THR A 1 1160 ? 0.482 -17.014 3.653 1.00 78.94 1160 THR A CA 1
ATOM 8917 C C . THR A 1 1160 ? -0.944 -16.819 3.138 1.00 78.94 1160 THR A C 1
ATOM 8919 O O . THR A 1 1160 ? -1.829 -17.575 3.533 1.00 78.94 1160 THR A O 1
ATOM 8922 N N . THR A 1 1161 ? -1.190 -15.834 2.265 1.00 81.25 1161 THR A N 1
ATOM 8923 C CA . THR A 1 1161 ? -2.534 -15.573 1.734 1.00 81.25 1161 THR A CA 1
ATOM 8924 C C . THR A 1 1161 ? -2.964 -16.690 0.767 1.00 81.25 1161 THR A C 1
ATOM 8926 O O . THR A 1 1161 ? -2.226 -16.974 -0.184 1.00 81.25 1161 THR A O 1
ATOM 8929 N N . PRO A 1 1162 ? -4.152 -17.305 0.945 1.00 79.50 1162 PRO A N 1
ATOM 8930 C CA . PRO A 1 1162 ? -4.691 -18.301 0.018 1.00 79.50 1162 PRO A CA 1
ATOM 8931 C C . PRO A 1 1162 ? -4.810 -17.764 -1.416 1.00 79.50 1162 PRO A C 1
ATOM 8933 O O . PRO A 1 1162 ? -5.174 -16.606 -1.628 1.00 79.50 1162 PRO A O 1
ATOM 8936 N N . GLN A 1 1163 ? -4.542 -18.608 -2.417 1.00 73.25 1163 GLN A N 1
ATOM 8937 C CA . GLN A 1 1163 ? -4.545 -18.197 -3.832 1.00 73.25 1163 GLN A CA 1
ATOM 8938 C C . GLN A 1 1163 ? -5.857 -17.541 -4.314 1.00 73.25 1163 GLN A C 1
ATOM 8940 O O . GLN A 1 1163 ? -5.773 -16.506 -4.976 1.00 73.25 1163 GLN A O 1
ATOM 8945 N N . PRO A 1 1164 ? -7.060 -18.034 -3.952 1.00 76.12 1164 PRO A N 1
ATOM 8946 C CA . PRO A 1 1164 ? -8.314 -17.376 -4.333 1.00 76.12 1164 PRO A CA 1
ATOM 8947 C C . PRO A 1 1164 ? -8.449 -15.952 -3.772 1.00 76.12 1164 PRO A C 1
ATOM 8949 O O . PRO A 1 1164 ? -8.953 -15.054 -4.440 1.00 76.12 1164 PRO A O 1
ATOM 8952 N N . VAL A 1 1165 ? -7.961 -15.717 -2.550 1.00 83.06 1165 VAL A N 1
ATOM 8953 C CA . VAL A 1 1165 ? -7.972 -14.387 -1.922 1.00 83.06 1165 VAL A CA 1
ATOM 8954 C C . VAL A 1 1165 ? -6.997 -13.455 -2.635 1.00 83.06 1165 VAL A C 1
ATOM 8956 O O . VAL A 1 1165 ? -7.345 -12.308 -2.911 1.00 83.06 1165 VAL A O 1
ATOM 8959 N N . LYS A 1 1166 ? -5.798 -13.944 -2.980 1.00 77.56 1166 LYS A N 1
ATOM 8960 C CA . LYS A 1 1166 ? -4.821 -13.166 -3.754 1.00 77.56 1166 LYS A CA 1
ATOM 8961 C C . LYS A 1 1166 ? -5.387 -12.731 -5.100 1.00 77.56 1166 LYS A C 1
ATOM 8963 O O . LYS A 1 1166 ? -5.273 -11.557 -5.443 1.00 77.56 1166 LYS A O 1
ATOM 8968 N N . SER A 1 1167 ? -6.028 -13.643 -5.836 1.00 70.31 1167 SER A N 1
ATOM 8969 C CA . SER A 1 1167 ? -6.601 -13.307 -7.144 1.00 70.31 1167 SER A CA 1
ATOM 8970 C C . SER A 1 1167 ? -7.704 -12.256 -7.020 1.00 70.31 1167 SER A C 1
ATOM 8972 O O . SER A 1 1167 ? -7.757 -11.331 -7.825 1.00 70.31 1167 SER A O 1
ATOM 8974 N N . LEU A 1 1168 ? -8.544 -12.343 -5.984 1.00 80.50 1168 LEU A N 1
ATOM 8975 C CA . LEU A 1 1168 ? -9.587 -11.350 -5.718 1.00 80.50 1168 LEU A CA 1
ATOM 8976 C C . LEU A 1 1168 ? -9.016 -9.996 -5.277 1.00 80.50 1168 LEU A C 1
ATOM 8978 O O . LEU A 1 1168 ? -9.513 -8.961 -5.709 1.00 80.50 1168 LEU A O 1
ATOM 8982 N N . ALA A 1 1169 ? -7.959 -9.973 -4.462 1.00 82.56 1169 ALA A N 1
ATOM 8983 C CA . ALA A 1 1169 ? -7.270 -8.740 -4.077 1.00 82.56 1169 ALA A CA 1
ATOM 8984 C C . ALA A 1 1169 ? -6.671 -8.025 -5.303 1.00 82.56 1169 ALA A C 1
ATOM 8986 O O . ALA A 1 1169 ? -6.844 -6.814 -5.465 1.00 82.56 1169 ALA A O 1
ATOM 8987 N N . ILE A 1 1170 ? -6.050 -8.790 -6.208 1.00 72.69 1170 ILE A N 1
ATOM 8988 C CA . ILE A 1 1170 ? -5.561 -8.289 -7.497 1.00 72.69 1170 ILE A CA 1
ATOM 8989 C C . ILE A 1 1170 ? -6.729 -7.766 -8.335 1.00 72.69 1170 ILE A C 1
ATOM 8991 O O . ILE A 1 1170 ? -6.661 -6.639 -8.818 1.00 72.69 1170 ILE A O 1
ATOM 8995 N N . GLN A 1 1171 ? -7.823 -8.524 -8.460 1.00 72.12 1171 GLN A N 1
ATOM 8996 C CA . GLN A 1 1171 ? -9.016 -8.116 -9.211 1.00 72.12 1171 GLN A CA 1
ATOM 8997 C C . GLN A 1 1171 ? -9.677 -6.848 -8.638 1.00 72.12 1171 GLN A C 1
ATOM 8999 O O . GLN A 1 1171 ? -10.211 -6.028 -9.388 1.00 72.12 1171 GLN A O 1
ATOM 9004 N N . LEU A 1 1172 ? -9.628 -6.643 -7.322 1.00 84.00 1172 LEU A N 1
ATOM 9005 C CA . LEU A 1 1172 ? -10.133 -5.428 -6.687 1.00 84.00 1172 LEU A CA 1
ATOM 9006 C C . LEU A 1 1172 ? -9.306 -4.204 -7.085 1.00 84.00 1172 LEU A C 1
ATOM 9008 O O . LEU A 1 1172 ? -9.878 -3.226 -7.563 1.00 84.00 1172 LEU A O 1
ATOM 9012 N N . ILE A 1 1173 ? -7.979 -4.265 -6.934 1.00 79.25 1173 ILE A N 1
ATOM 9013 C CA . ILE A 1 1173 ? -7.081 -3.175 -7.356 1.00 79.25 1173 ILE A CA 1
ATOM 9014 C C . ILE A 1 1173 ? -7.210 -2.930 -8.857 1.00 79.25 1173 ILE A C 1
ATOM 9016 O O . ILE A 1 1173 ? -7.294 -1.786 -9.288 1.00 79.25 1173 ILE A O 1
ATOM 9020 N N . SER A 1 1174 ? -7.324 -4.008 -9.629 1.00 66.38 1174 SER A N 1
ATOM 9021 C CA . SER A 1 1174 ? -7.574 -3.983 -11.068 1.00 66.38 1174 SER A CA 1
ATOM 9022 C C . SER A 1 1174 ? -8.801 -3.142 -11.418 1.00 66.38 1174 SER A C 1
ATOM 9024 O O . SER A 1 1174 ? -8.716 -2.185 -12.182 1.00 66.38 1174 SER A O 1
ATOM 9026 N N . THR A 1 1175 ? -9.934 -3.466 -10.791 1.00 75.50 1175 THR A N 1
ATOM 9027 C CA . THR A 1 1175 ? -11.202 -2.772 -11.033 1.00 75.50 1175 THR A CA 1
ATOM 9028 C C . THR A 1 1175 ? -11.121 -1.317 -10.569 1.00 75.50 1175 THR A C 1
ATOM 9030 O O . THR A 1 1175 ? -11.525 -0.425 -11.301 1.00 75.50 1175 THR A O 1
ATOM 9033 N N . LEU A 1 1176 ? -10.531 -1.051 -9.397 1.00 80.06 1176 LEU A N 1
ATOM 9034 C CA . LEU A 1 1176 ? -10.375 0.308 -8.864 1.00 80.06 1176 LEU A CA 1
ATOM 9035 C C . LEU A 1 1176 ? -9.534 1.214 -9.764 1.00 80.06 1176 LEU A C 1
ATOM 9037 O O . LEU A 1 1176 ? -9.839 2.397 -9.878 1.00 80.06 1176 LEU A O 1
ATOM 9041 N N . LEU A 1 1177 ? -8.482 0.687 -10.388 1.00 69.06 1177 LEU A N 1
ATOM 9042 C CA . LEU A 1 1177 ? -7.642 1.463 -11.300 1.00 69.06 1177 LEU A CA 1
ATOM 9043 C C . LEU A 1 1177 ? -8.349 1.772 -12.628 1.00 69.06 1177 LEU A C 1
ATOM 9045 O O . LEU A 1 1177 ? -8.013 2.764 -13.270 1.00 69.06 1177 LEU A O 1
ATOM 9049 N N . GLU A 1 1178 ? -9.318 0.949 -13.025 1.00 64.25 1178 GLU A N 1
ATOM 9050 C CA . GLU A 1 1178 ? -10.120 1.151 -14.233 1.00 64.25 1178 GLU A CA 1
ATOM 9051 C C . GLU A 1 1178 ? -11.254 2.165 -14.023 1.00 64.25 1178 GLU A C 1
ATOM 9053 O O . GLU A 1 1178 ? -11.561 2.942 -14.925 1.00 64.25 1178 GLU A O 1
ATOM 9058 N N . THR A 1 1179 ? -11.877 2.178 -12.841 1.00 75.69 1179 THR A N 1
ATOM 9059 C CA . THR A 1 1179 ? -13.136 2.908 -12.611 1.00 75.69 1179 THR A CA 1
ATOM 9060 C C . THR A 1 1179 ? -13.023 4.127 -11.702 1.00 75.69 1179 THR A C 1
ATOM 9062 O O . THR A 1 1179 ? -13.907 4.980 -11.740 1.00 75.69 1179 THR A O 1
ATOM 9065 N N . SER A 1 1180 ? -11.990 4.236 -10.865 1.00 75.12 1180 SER A N 1
ATOM 9066 C CA . SER A 1 1180 ? -11.856 5.336 -9.901 1.00 75.12 1180 SER A CA 1
ATOM 9067 C C . SER A 1 1180 ? -11.461 6.656 -10.568 1.00 75.12 1180 SER A C 1
ATOM 9069 O O . SER A 1 1180 ? -10.674 6.682 -11.507 1.00 75.12 1180 SER A O 1
ATOM 9071 N N . SER A 1 1181 ? -11.922 7.780 -10.016 1.00 72.19 1181 SER A N 1
ATOM 9072 C CA . SER A 1 1181 ? -11.403 9.119 -10.349 1.00 72.19 1181 SER A CA 1
ATOM 9073 C C . SER A 1 1181 ? -10.052 9.433 -9.684 1.00 72.19 1181 SER A C 1
ATOM 9075 O O . SER A 1 1181 ? -9.353 10.353 -10.095 1.00 72.19 1181 SER A O 1
ATOM 9077 N N . ASN A 1 1182 ? -9.664 8.663 -8.660 1.00 70.94 1182 ASN A N 1
ATOM 9078 C CA . ASN A 1 1182 ? -8.449 8.859 -7.856 1.00 70.94 1182 ASN A CA 1
ATOM 9079 C C . ASN A 1 1182 ? -7.337 7.855 -8.217 1.00 70.94 1182 ASN A C 1
ATOM 9081 O O . ASN A 1 1182 ? -6.572 7.434 -7.347 1.00 70.94 1182 ASN A O 1
ATOM 9085 N N . THR A 1 1183 ? -7.266 7.425 -9.480 1.00 64.00 1183 THR A N 1
ATOM 9086 C CA . THR A 1 1183 ? -6.358 6.362 -9.948 1.00 64.00 1183 THR A CA 1
ATOM 9087 C C . THR A 1 1183 ? -4.905 6.604 -9.548 1.00 64.00 1183 THR A C 1
ATOM 9089 O O . THR A 1 1183 ? -4.268 5.681 -9.048 1.00 64.00 1183 THR A O 1
ATOM 9092 N N . SER A 1 1184 ? -4.410 7.843 -9.675 1.00 60.94 1184 SER A N 1
ATOM 9093 C CA . SER A 1 1184 ? -3.030 8.208 -9.309 1.00 60.94 1184 SER A CA 1
ATOM 9094 C C . SER A 1 1184 ? -2.719 7.889 -7.842 1.00 60.94 1184 SER A C 1
ATOM 9096 O O . SER A 1 1184 ? -1.781 7.154 -7.549 1.00 60.94 1184 SER A O 1
ATOM 9098 N N . ASN A 1 1185 ? -3.566 8.349 -6.918 1.00 70.44 1185 ASN A N 1
ATOM 9099 C CA . ASN A 1 1185 ? -3.350 8.177 -5.478 1.00 70.44 1185 ASN A CA 1
ATOM 9100 C C . ASN A 1 1185 ? -3.497 6.709 -5.045 1.00 70.44 1185 ASN A C 1
ATOM 9102 O O . ASN A 1 1185 ? -2.760 6.235 -4.175 1.00 70.44 1185 ASN A O 1
ATOM 9106 N N . ILE A 1 1186 ? -4.444 5.972 -5.649 1.00 71.94 1186 ILE A N 1
ATOM 9107 C CA . ILE A 1 1186 ? -4.631 4.528 -5.407 1.00 71.94 1186 ILE A CA 1
ATOM 9108 C C . ILE A 1 1186 ? -3.375 3.776 -5.807 1.00 71.94 1186 ILE A C 1
ATOM 9110 O O . ILE A 1 1186 ? -2.867 2.957 -5.042 1.00 71.94 1186 ILE A O 1
ATOM 9114 N N . TRP A 1 1187 ? -2.881 4.072 -7.002 1.00 63.16 1187 TRP A N 1
ATOM 9115 C CA . TRP A 1 1187 ? -1.717 3.421 -7.555 1.00 63.16 1187 TRP A CA 1
ATOM 9116 C C . TRP A 1 1187 ? -0.445 3.757 -6.766 1.00 63.16 1187 TRP A C 1
ATOM 9118 O O . TRP A 1 1187 ? 0.343 2.854 -6.487 1.00 63.16 1187 TRP A O 1
ATOM 9128 N N . GLU A 1 1188 ? -0.270 5.007 -6.324 1.00 63.09 1188 GLU A N 1
ATOM 9129 C CA . GLU A 1 1188 ? 0.860 5.431 -5.485 1.00 63.09 1188 GLU A CA 1
ATOM 9130 C C . GLU A 1 1188 ? 0.832 4.740 -4.114 1.00 63.09 1188 GLU A C 1
ATOM 9132 O O . GLU A 1 1188 ? 1.829 4.157 -3.678 1.00 63.09 1188 GLU A O 1
ATOM 9137 N N . THR A 1 1189 ? -0.338 4.707 -3.468 1.00 72.75 1189 THR A N 1
ATOM 9138 C CA . THR A 1 1189 ? -0.520 4.038 -2.171 1.00 72.75 1189 THR A CA 1
ATOM 9139 C C . THR A 1 1189 ? -0.265 2.537 -2.286 1.00 72.75 1189 THR A C 1
ATOM 9141 O O . THR A 1 1189 ? 0.493 1.989 -1.483 1.00 72.75 1189 THR A O 1
ATOM 9144 N N . PHE A 1 1190 ? -0.848 1.878 -3.295 1.00 71.38 1190 PHE A N 1
ATOM 9145 C CA . PHE A 1 1190 ? -0.636 0.454 -3.553 1.00 71.38 1190 PHE A CA 1
ATOM 9146 C C . PHE A 1 1190 ? 0.851 0.167 -3.773 1.00 71.38 1190 PHE A C 1
ATOM 9148 O O . PHE A 1 1190 ? 1.413 -0.640 -3.044 1.00 71.38 1190 PHE A O 1
ATOM 9155 N N . THR A 1 1191 ? 1.514 0.910 -4.663 1.00 60.75 1191 THR A N 1
ATOM 9156 C CA . THR A 1 1191 ? 2.950 0.778 -4.969 1.00 60.75 1191 THR A CA 1
ATOM 9157 C C . THR A 1 1191 ? 3.838 0.964 -3.737 1.00 60.75 1191 THR A C 1
ATOM 9159 O O . THR A 1 1191 ? 4.741 0.160 -3.494 1.00 60.75 1191 THR A O 1
ATOM 9162 N N . SER A 1 1192 ? 3.561 1.983 -2.915 1.00 64.25 1192 SER A N 1
ATOM 9163 C CA . SER A 1 1192 ? 4.345 2.286 -1.708 1.00 64.25 1192 SER A CA 1
ATOM 9164 C C . SER A 1 1192 ? 4.333 1.155 -0.667 1.00 64.25 1192 SER A C 1
ATOM 9166 O O . SER A 1 1192 ? 5.246 1.064 0.155 1.00 64.25 1192 SER A O 1
ATOM 9168 N N . LYS A 1 1193 ? 3.310 0.287 -0.700 1.00 63.06 1193 LYS A N 1
ATOM 9169 C CA . LYS A 1 1193 ? 3.090 -0.802 0.262 1.00 63.06 1193 LYS A CA 1
ATOM 9170 C C . LYS A 1 1193 ? 3.335 -2.184 -0.335 1.00 63.06 1193 LYS A C 1
ATOM 9172 O O . LYS A 1 1193 ? 3.937 -3.015 0.340 1.00 63.06 1193 LYS A O 1
ATOM 9177 N N . SER A 1 1194 ? 2.920 -2.417 -1.584 1.00 56.84 1194 SER A N 1
ATOM 9178 C CA . SER A 1 1194 ? 3.051 -3.704 -2.283 1.00 56.84 1194 SER A CA 1
ATOM 9179 C C . SER A 1 1194 ? 4.493 -3.969 -2.696 1.00 56.84 1194 SER A C 1
ATOM 9181 O O . SER A 1 1194 ? 4.881 -5.092 -3.026 1.00 56.84 1194 SER A O 1
ATOM 9183 N N . GLY A 1 1195 ? 5.278 -2.892 -2.731 1.00 62.81 1195 GLY A N 1
ATOM 9184 C CA . GLY A 1 1195 ? 6.595 -2.880 -3.312 1.00 62.81 1195 GLY A CA 1
ATOM 9185 C C . GLY A 1 1195 ? 6.563 -3.300 -4.777 1.00 62.81 1195 GLY A C 1
ATOM 9186 O O . GLY A 1 1195 ? 5.528 -3.376 -5.445 1.00 62.81 1195 GLY A O 1
ATOM 9187 N N . ILE A 1 1196 ? 7.755 -3.607 -5.255 1.00 68.19 1196 ILE A N 1
ATOM 9188 C CA . ILE A 1 1196 ? 8.044 -3.972 -6.636 1.00 68.19 1196 ILE A CA 1
ATOM 9189 C C . ILE A 1 1196 ? 7.461 -5.342 -7.059 1.00 68.19 1196 ILE A C 1
ATOM 9191 O O . ILE A 1 1196 ? 6.966 -5.419 -8.185 1.00 68.19 1196 ILE A O 1
ATOM 9195 N N . PRO A 1 1197 ? 7.401 -6.398 -6.210 1.00 68.44 1197 PRO A N 1
ATOM 9196 C CA . PRO A 1 1197 ? 6.843 -7.695 -6.617 1.00 68.44 1197 PRO A CA 1
ATOM 9197 C C . PRO A 1 1197 ? 5.370 -7.635 -7.042 1.00 68.44 1197 PRO A C 1
ATOM 9199 O O . PRO A 1 1197 ? 4.981 -8.248 -8.035 1.00 68.44 1197 PRO A O 1
ATOM 9202 N N . GLY A 1 1198 ? 4.544 -6.886 -6.299 1.00 70.19 1198 GLY A N 1
ATOM 9203 C CA . GLY A 1 1198 ? 3.113 -6.761 -6.589 1.00 70.19 1198 GLY A CA 1
ATOM 9204 C C . GLY A 1 1198 ? 2.863 -6.118 -7.952 1.00 70.19 1198 GLY A C 1
ATOM 9205 O O . GLY A 1 1198 ? 2.053 -6.614 -8.729 1.00 70.19 1198 GLY A O 1
ATOM 9206 N N . ILE A 1 1199 ? 3.627 -5.077 -8.281 1.00 73.25 1199 ILE A N 1
ATOM 9207 C CA . ILE A 1 1199 ? 3.546 -4.370 -9.564 1.00 73.25 1199 ILE A CA 1
ATOM 9208 C C . ILE A 1 1199 ? 3.971 -5.278 -10.719 1.00 73.25 1199 ILE A C 1
ATOM 9210 O O . ILE A 1 1199 ? 3.285 -5.338 -11.736 1.00 73.25 1199 ILE A O 1
ATOM 9214 N N . ILE A 1 1200 ? 5.062 -6.031 -10.551 1.00 81.25 1200 ILE A N 1
ATOM 9215 C CA . ILE A 1 1200 ? 5.549 -6.973 -11.567 1.00 81.25 1200 ILE A CA 1
ATOM 9216 C C . ILE A 1 1200 ? 4.479 -8.024 -11.906 1.00 81.25 1200 ILE A C 1
ATOM 9218 O O . ILE A 1 1200 ? 4.287 -8.337 -13.079 1.00 81.25 1200 ILE A O 1
ATOM 9222 N N . SER A 1 1201 ? 3.719 -8.512 -10.916 1.00 76.25 1201 SER A N 1
ATOM 9223 C CA . SER A 1 1201 ? 2.639 -9.485 -11.158 1.00 76.25 1201 SER A CA 1
ATOM 9224 C C . SER A 1 1201 ? 1.505 -8.948 -12.045 1.00 76.25 1201 SER A C 1
ATOM 9226 O O . SER A 1 1201 ? 0.861 -9.720 -12.755 1.00 76.25 1201 SER A O 1
ATOM 9228 N N . LEU A 1 1202 ? 1.291 -7.627 -12.063 1.00 76.94 1202 LEU A N 1
ATOM 9229 C CA . LEU A 1 1202 ? 0.239 -6.976 -12.850 1.00 76.94 1202 LEU A CA 1
ATOM 9230 C C . LEU A 1 1202 ? 0.595 -6.834 -14.339 1.00 76.94 1202 LEU A C 1
ATOM 9232 O O . LEU A 1 1202 ? -0.311 -6.668 -15.159 1.00 76.94 1202 LEU A O 1
ATOM 9236 N N . LEU A 1 1203 ? 1.876 -6.955 -14.716 1.00 82.25 1203 LEU A N 1
ATOM 9237 C CA . LEU A 1 1203 ? 2.304 -6.943 -16.124 1.00 82.25 1203 LEU A CA 1
ATOM 9238 C C . LEU A 1 1203 ? 1.697 -8.095 -16.935 1.00 82.25 1203 LEU A C 1
ATOM 9240 O O . LEU A 1 1203 ? 1.497 -7.957 -18.136 1.00 82.25 1203 LEU A O 1
ATOM 9244 N N . SER A 1 1204 ? 1.406 -9.225 -16.283 1.00 79.19 1204 SER A N 1
ATOM 9245 C CA . SER A 1 1204 ? 0.799 -10.411 -16.908 1.00 79.19 1204 SER A CA 1
ATOM 9246 C C . SER A 1 1204 ? -0.731 -10.428 -16.822 1.00 79.19 1204 SER A C 1
ATOM 9248 O O . SER A 1 1204 ? -1.338 -11.478 -17.012 1.00 79.19 1204 SER A O 1
ATOM 9250 N N . SER A 1 1205 ? -1.367 -9.307 -16.474 1.00 73.44 1205 SER A N 1
ATOM 9251 C CA . SER A 1 1205 ? -2.826 -9.248 -16.369 1.00 73.44 1205 SER A CA 1
ATOM 9252 C C . SER A 1 1205 ? -3.501 -9.267 -17.745 1.00 73.44 1205 SER A C 1
ATOM 9254 O O . SER A 1 1205 ? -3.021 -8.655 -18.697 1.00 73.44 1205 SER A O 1
ATOM 9256 N N . ASP A 1 1206 ? -4.666 -9.917 -17.833 1.00 71.94 1206 ASP A N 1
ATOM 9257 C CA . ASP A 1 1206 ? -5.488 -9.940 -19.055 1.00 71.94 1206 ASP A CA 1
ATOM 9258 C C . ASP A 1 1206 ? -6.100 -8.565 -19.390 1.00 71.94 1206 ASP A C 1
ATOM 9260 O O . ASP A 1 1206 ? -6.648 -8.371 -20.474 1.00 71.94 1206 ASP A O 1
ATOM 9264 N N . ASN A 1 1207 ? -6.029 -7.603 -18.460 1.00 71.50 1207 ASN A N 1
ATOM 9265 C CA . ASN A 1 1207 ? -6.537 -6.247 -18.637 1.00 71.50 1207 ASN A CA 1
ATOM 9266 C C . ASN A 1 1207 ? -5.418 -5.322 -19.156 1.00 71.50 1207 ASN A C 1
ATOM 9268 O O . ASN A 1 1207 ? -4.492 -4.994 -18.406 1.00 71.50 1207 ASN A O 1
ATOM 9272 N N . PRO A 1 1208 ? -5.516 -4.822 -20.402 1.00 77.62 1208 PRO A N 1
ATOM 9273 C CA . PRO A 1 1208 ? -4.475 -3.988 -20.993 1.00 77.62 1208 PRO A CA 1
ATOM 9274 C C . PRO A 1 1208 ? -4.157 -2.721 -20.203 1.00 77.62 1208 PRO A C 1
ATOM 9276 O O . PRO A 1 1208 ? -2.991 -2.351 -20.087 1.00 77.62 1208 PRO A O 1
ATOM 9279 N N . SER A 1 1209 ? -5.174 -2.067 -19.635 1.00 70.38 1209 SER A N 1
ATOM 9280 C CA . SER A 1 1209 ? -5.009 -0.821 -18.879 1.00 70.38 1209 SER A CA 1
ATOM 9281 C C . SER A 1 1209 ? -4.128 -1.024 -17.647 1.00 70.38 1209 SER A C 1
ATOM 9283 O O . SER A 1 1209 ? -3.343 -0.150 -17.285 1.00 70.38 1209 SER A O 1
ATOM 9285 N N . LEU A 1 1210 ? -4.205 -2.199 -17.022 1.00 69.81 1210 LEU A N 1
ATOM 9286 C CA . LEU A 1 1210 ? -3.394 -2.537 -15.856 1.00 69.81 1210 LEU A CA 1
ATOM 9287 C C . LEU A 1 1210 ? -1.969 -2.888 -16.216 1.00 69.81 1210 LEU A C 1
ATOM 9289 O O . LEU A 1 1210 ? -1.064 -2.429 -15.529 1.00 69.81 1210 LEU A O 1
ATOM 9293 N N . ALA A 1 1211 ? -1.764 -3.652 -17.287 1.00 82.19 1211 ALA A N 1
ATOM 9294 C CA . ALA A 1 1211 ? -0.423 -3.937 -17.777 1.00 82.19 1211 ALA A CA 1
ATOM 9295 C C . ALA A 1 1211 ? 0.306 -2.636 -18.169 1.00 82.19 1211 ALA A C 1
ATOM 9297 O O . ALA A 1 1211 ? 1.464 -2.451 -17.798 1.00 82.19 1211 ALA A O 1
ATOM 9298 N N . ILE A 1 1212 ? -0.395 -1.690 -18.815 1.00 79.50 1212 ILE A N 1
ATOM 9299 C CA . ILE A 1 1212 ? 0.121 -0.341 -19.118 1.00 79.50 1212 ILE A CA 1
ATOM 9300 C C . ILE A 1 1212 ? 0.468 0.410 -17.828 1.00 79.50 1212 ILE A C 1
ATOM 9302 O O . ILE A 1 1212 ? 1.582 0.911 -17.686 1.00 79.50 1212 ILE A O 1
ATOM 9306 N N . ASN A 1 1213 ? -0.455 0.464 -16.863 1.00 69.06 1213 ASN A N 1
ATOM 9307 C CA . ASN A 1 1213 ? -0.223 1.160 -15.597 1.00 69.06 1213 ASN A CA 1
ATOM 9308 C C . ASN A 1 1213 ? 0.905 0.520 -14.776 1.00 69.06 1213 ASN A C 1
ATOM 9310 O O . ASN A 1 1213 ? 1.664 1.236 -14.133 1.00 69.06 1213 ASN A O 1
ATOM 9314 N N . ALA A 1 1214 ? 1.043 -0.804 -14.793 1.00 78.00 1214 ALA A N 1
ATOM 9315 C CA . ALA A 1 1214 ? 2.126 -1.516 -14.125 1.00 78.00 1214 ALA A CA 1
ATOM 9316 C C . ALA A 1 1214 ? 3.478 -1.221 -14.786 1.00 78.00 1214 ALA A C 1
ATOM 9318 O O . ALA A 1 1214 ? 4.449 -0.939 -14.086 1.00 78.00 1214 ALA A O 1
ATOM 9319 N N . ALA A 1 1215 ? 3.540 -1.205 -16.120 1.00 85.25 1215 ALA A N 1
ATOM 9320 C CA . ALA A 1 1215 ? 4.741 -0.812 -16.850 1.00 85.25 1215 ALA A CA 1
ATOM 9321 C C . ALA A 1 1215 ? 5.126 0.648 -16.556 1.00 85.25 1215 ALA A C 1
ATOM 9323 O O . ALA A 1 1215 ? 6.265 0.918 -16.186 1.00 85.25 1215 ALA A O 1
ATOM 9324 N N . ASN A 1 1216 ? 4.168 1.579 -16.576 1.00 74.31 1216 ASN A N 1
ATOM 9325 C CA . ASN A 1 1216 ? 4.410 2.974 -16.190 1.00 74.31 1216 ASN A CA 1
ATOM 9326 C C . ASN A 1 1216 ? 4.917 3.098 -14.739 1.00 74.31 1216 ASN A C 1
ATOM 9328 O O . ASN A 1 1216 ? 5.725 3.975 -14.435 1.00 74.31 1216 ASN A O 1
ATOM 9332 N N . ALA A 1 1217 ? 4.503 2.192 -13.848 1.00 66.75 1217 ALA A N 1
ATOM 9333 C CA . ALA A 1 1217 ? 4.972 2.152 -12.461 1.00 66.75 1217 ALA A CA 1
ATOM 9334 C C . ALA A 1 1217 ? 6.433 1.813 -12.357 1.00 66.75 1217 ALA A C 1
ATOM 9336 O O . ALA A 1 1217 ? 7.203 2.500 -11.685 1.00 66.75 1217 ALA A O 1
ATOM 9337 N N . LEU A 1 1218 ? 6.808 0.751 -13.053 1.00 80.81 1218 LEU A N 1
ATOM 9338 C CA . LEU A 1 1218 ? 8.176 0.291 -13.079 1.00 80.81 1218 LEU A CA 1
ATOM 9339 C C . LEU A 1 1218 ? 9.066 1.341 -13.745 1.00 80.81 1218 LEU A C 1
ATOM 9341 O O . LEU A 1 1218 ? 10.152 1.590 -13.232 1.00 80.81 1218 LEU A O 1
ATOM 9345 N N . SER A 1 1219 ? 8.579 2.044 -14.774 1.00 77.88 1219 SER A N 1
ATOM 9346 C CA . SER A 1 1219 ? 9.286 3.176 -15.385 1.00 77.88 1219 SER A CA 1
ATOM 9347 C C . SER A 1 1219 ? 9.636 4.277 -14.374 1.00 77.88 1219 SER A C 1
ATOM 9349 O O . SER A 1 1219 ? 10.750 4.795 -14.402 1.00 77.88 1219 SER A O 1
ATOM 9351 N N . SER A 1 1220 ? 8.723 4.621 -13.461 1.00 65.50 1220 SER A N 1
ATOM 9352 C CA . SER A 1 1220 ? 8.982 5.606 -12.397 1.00 65.50 1220 SER A CA 1
ATOM 9353 C C . SER A 1 1220 ? 9.938 5.092 -11.315 1.00 65.50 1220 SER A C 1
ATOM 9355 O O . SER A 1 1220 ? 10.521 5.885 -10.578 1.00 65.50 1220 SER A O 1
ATOM 9357 N N . ILE A 1 1221 ? 10.116 3.772 -11.208 1.00 69.38 1221 ILE A N 1
ATOM 9358 C CA . ILE A 1 1221 ? 11.013 3.135 -10.235 1.00 69.38 1221 ILE A CA 1
ATOM 9359 C C . ILE A 1 1221 ? 12.439 3.023 -10.789 1.00 69.38 1221 ILE A C 1
ATOM 9361 O O . ILE A 1 1221 ? 13.387 3.208 -10.037 1.00 69.38 1221 ILE A O 1
ATOM 9365 N N . VAL A 1 1222 ? 12.622 2.770 -12.088 1.00 77.94 1222 VAL A N 1
ATOM 9366 C CA . VAL A 1 1222 ? 13.946 2.548 -12.718 1.00 77.94 1222 VAL A CA 1
ATOM 9367 C C . VAL A 1 1222 ? 14.738 3.836 -13.012 1.00 77.94 1222 VAL A C 1
ATOM 9369 O O . VAL A 1 1222 ? 15.707 3.822 -13.777 1.00 77.94 1222 VAL A O 1
ATOM 9372 N N . VAL A 1 1223 ? 14.351 4.958 -12.396 1.00 68.69 1223 VAL A N 1
ATOM 9373 C CA . VAL A 1 1223 ? 14.997 6.272 -12.565 1.00 68.69 1223 VAL A CA 1
ATOM 9374 C C . VAL A 1 1223 ? 16.403 6.289 -11.952 1.00 68.69 1223 VAL A C 1
ATOM 9376 O O . VAL A 1 1223 ? 17.296 6.943 -12.493 1.00 68.69 1223 VAL A O 1
ATOM 9379 N N . ASP A 1 1224 ? 16.629 5.530 -10.876 1.00 62.97 1224 ASP A N 1
ATOM 9380 C CA . ASP A 1 1224 ? 17.923 5.385 -10.204 1.00 62.97 1224 ASP A CA 1
ATOM 9381 C C . ASP A 1 1224 ? 18.429 3.927 -10.182 1.00 62.97 1224 ASP A C 1
ATOM 9383 O O . ASP A 1 1224 ? 17.680 2.972 -10.399 1.00 62.97 1224 ASP A O 1
ATOM 9387 N N . GLY A 1 1225 ? 19.731 3.747 -9.926 1.00 70.62 1225 GLY A N 1
ATOM 9388 C CA . GLY A 1 1225 ? 20.372 2.424 -9.878 1.00 70.62 1225 GLY A CA 1
ATOM 9389 C C . GLY A 1 1225 ? 19.724 1.445 -8.877 1.00 70.62 1225 GLY A C 1
ATOM 9390 O O . GLY A 1 1225 ? 19.403 0.317 -9.257 1.00 70.62 1225 GLY A O 1
ATOM 9391 N N . PRO A 1 1226 ? 19.451 1.840 -7.613 1.00 67.94 1226 PRO A N 1
ATOM 9392 C CA . PRO A 1 1226 ? 18.766 0.976 -6.644 1.00 67.94 1226 PRO A CA 1
ATOM 9393 C C . PRO A 1 1226 ? 17.345 0.564 -7.056 1.00 67.94 1226 PRO A C 1
ATOM 9395 O O . PRO A 1 1226 ? 16.879 -0.522 -6.702 1.00 67.94 1226 PRO A O 1
ATOM 9398 N N . GLY A 1 1227 ? 16.613 1.418 -7.771 1.00 67.12 1227 GLY A N 1
ATOM 9399 C CA . GLY A 1 1227 ? 15.322 1.088 -8.361 1.00 67.12 1227 GLY A CA 1
ATOM 9400 C C . GLY A 1 1227 ? 15.433 0.013 -9.439 1.00 67.12 1227 GLY A C 1
ATOM 9401 O O . GLY A 1 1227 ? 14.702 -0.978 -9.379 1.00 67.12 1227 GLY A O 1
ATOM 9402 N N . ARG A 1 1228 ? 16.403 0.151 -10.353 1.00 84.56 1228 ARG A N 1
ATOM 9403 C CA . ARG A 1 1228 ? 16.699 -0.845 -11.403 1.00 84.56 1228 ARG A CA 1
ATOM 9404 C C . ARG A 1 1228 ? 17.020 -2.215 -10.813 1.00 84.56 1228 ARG A C 1
ATOM 9406 O O . ARG A 1 1228 ? 16.374 -3.194 -11.187 1.00 84.56 1228 ARG A O 1
ATOM 9413 N N . ALA A 1 1229 ? 17.928 -2.270 -9.835 1.00 76.19 1229 ALA A N 1
ATOM 9414 C CA . ALA A 1 1229 ? 18.314 -3.512 -9.162 1.00 76.19 1229 ALA A CA 1
ATOM 9415 C C . ALA A 1 1229 ? 17.098 -4.243 -8.572 1.00 76.19 1229 ALA A C 1
ATOM 9417 O O . ALA A 1 1229 ? 16.868 -5.415 -8.866 1.00 76.19 1229 ALA A O 1
ATOM 9418 N N . ARG A 1 1230 ? 16.240 -3.527 -7.832 1.00 75.69 1230 ARG A N 1
ATOM 9419 C CA . ARG A 1 1230 ? 15.052 -4.130 -7.214 1.00 75.69 1230 ARG A CA 1
ATOM 9420 C C . ARG A 1 1230 ? 14.039 -4.654 -8.239 1.00 75.69 1230 ARG A C 1
ATOM 9422 O O . ARG A 1 1230 ? 13.401 -5.670 -7.972 1.00 75.69 1230 ARG A O 1
ATOM 9429 N N . VAL A 1 1231 ? 13.854 -3.999 -9.389 1.00 82.38 1231 VAL A N 1
ATOM 9430 C CA . VAL A 1 1231 ? 12.951 -4.503 -10.449 1.00 82.38 1231 VAL A CA 1
ATOM 9431 C C . VAL A 1 1231 ? 13.472 -5.815 -11.034 1.00 82.38 1231 VAL A C 1
ATOM 9433 O O . VAL A 1 1231 ? 12.697 -6.755 -11.223 1.00 82.38 1231 VAL A O 1
ATOM 9436 N N . VAL A 1 1232 ? 14.781 -5.912 -11.264 1.00 87.94 1232 VAL A N 1
ATOM 9437 C CA . VAL A 1 1232 ? 15.409 -7.113 -11.832 1.00 87.94 1232 VAL A CA 1
ATOM 9438 C C . VAL A 1 1232 ? 15.436 -8.266 -10.827 1.00 87.94 1232 VAL A C 1
ATOM 9440 O O . VAL A 1 1232 ? 15.022 -9.370 -11.176 1.00 87.94 1232 VAL A O 1
ATOM 9443 N N . GLU A 1 1233 ? 15.826 -8.014 -9.573 1.00 83.06 1233 GLU A N 1
ATOM 9444 C CA . GLU A 1 1233 ? 15.865 -9.020 -8.496 1.00 83.06 1233 GLU A CA 1
ATOM 9445 C C . GLU A 1 1233 ? 14.501 -9.682 -8.244 1.00 83.06 1233 GLU A C 1
ATOM 9447 O O . GLU A 1 1233 ? 14.433 -10.851 -7.871 1.00 83.06 1233 GLU A O 1
ATOM 9452 N N . ASN A 1 1234 ? 13.405 -8.957 -8.490 1.00 81.12 1234 ASN A N 1
ATOM 9453 C CA . ASN A 1 1234 ? 12.040 -9.465 -8.340 1.00 81.12 1234 ASN A CA 1
ATOM 9454 C C . ASN A 1 1234 ? 11.464 -10.079 -9.632 1.00 81.12 1234 ASN A C 1
ATOM 9456 O O . ASN A 1 1234 ? 10.255 -10.282 -9.730 1.00 81.12 1234 ASN A O 1
ATOM 9460 N N . GLY A 1 1235 ? 12.307 -10.381 -10.626 1.00 87.44 1235 GLY A N 1
ATOM 9461 C CA . GLY A 1 1235 ? 11.901 -11.062 -11.860 1.00 87.44 1235 GLY A CA 1
ATOM 9462 C C . GLY A 1 1235 ? 11.146 -10.176 -12.853 1.00 87.44 1235 GLY A C 1
ATOM 9463 O O . GLY A 1 1235 ? 10.423 -10.689 -13.705 1.00 87.44 1235 GLY A O 1
ATOM 9464 N N . GLY A 1 1236 ? 11.298 -8.851 -12.761 1.00 90.88 1236 GLY A N 1
ATOM 9465 C CA . GLY A 1 1236 ? 10.574 -7.904 -13.609 1.00 90.88 1236 GLY A CA 1
ATOM 9466 C C . GLY A 1 1236 ? 11.022 -7.918 -15.069 1.00 90.88 1236 GLY A C 1
ATOM 9467 O O . GLY A 1 1236 ? 10.187 -7.785 -15.958 1.00 90.88 1236 GLY A O 1
ATOM 9468 N N . LEU A 1 1237 ? 12.318 -8.121 -15.339 1.00 94.62 1237 LEU A N 1
ATOM 9469 C CA . LEU A 1 1237 ? 12.865 -8.005 -16.695 1.00 94.62 1237 LEU A CA 1
ATOM 9470 C C . LEU A 1 1237 ? 12.276 -9.024 -17.700 1.00 94.62 1237 LEU A C 1
ATOM 9472 O O . LEU A 1 1237 ? 11.832 -8.588 -18.763 1.00 94.62 1237 LEU A O 1
ATOM 9476 N N . PRO A 1 1238 ? 12.188 -10.340 -17.404 1.00 93.81 1238 PRO A N 1
ATOM 9477 C CA . PRO A 1 1238 ? 11.550 -11.294 -18.316 1.00 93.81 1238 PRO A CA 1
ATOM 9478 C C . PRO A 1 1238 ? 10.091 -10.940 -18.638 1.00 93.81 1238 PRO A C 1
ATOM 9480 O O . PRO A 1 1238 ? 9.675 -11.023 -19.793 1.00 93.81 1238 PRO A O 1
ATOM 9483 N N . LEU A 1 1239 ? 9.324 -10.497 -17.634 1.00 92.88 1239 LEU A N 1
ATOM 9484 C CA . LEU A 1 1239 ? 7.919 -10.119 -17.807 1.00 92.88 1239 LEU A CA 1
ATOM 9485 C C . LEU A 1 1239 ? 7.759 -8.803 -18.576 1.00 92.88 1239 LEU A C 1
ATOM 9487 O O . LEU A 1 1239 ? 6.834 -8.679 -19.376 1.00 92.88 1239 LEU A O 1
ATOM 9491 N N . LEU A 1 1240 ? 8.678 -7.849 -18.403 1.00 95.06 1240 LEU A N 1
ATOM 9492 C CA . LEU A 1 1240 ? 8.726 -6.628 -19.210 1.00 95.06 1240 LEU A CA 1
ATOM 9493 C C . LEU A 1 1240 ? 9.015 -6.937 -20.682 1.00 95.06 1240 LEU A C 1
ATOM 9495 O O . LEU A 1 1240 ? 8.356 -6.373 -21.547 1.00 95.06 1240 LEU A O 1
ATOM 9499 N N . LEU A 1 1241 ? 9.931 -7.861 -20.988 1.00 94.81 1241 LEU A N 1
ATOM 9500 C CA . LEU A 1 1241 ? 10.209 -8.265 -22.374 1.00 94.81 1241 LEU A CA 1
ATOM 9501 C C . LEU A 1 1241 ? 9.045 -9.044 -23.005 1.00 94.81 1241 LEU A C 1
ATOM 9503 O O . LEU A 1 1241 ? 8.745 -8.863 -24.189 1.00 94.81 1241 LEU A O 1
ATOM 9507 N N . GLN A 1 1242 ? 8.341 -9.857 -22.213 1.00 92.62 1242 GLN A N 1
ATOM 9508 C CA . GLN A 1 1242 ? 7.093 -10.489 -22.641 1.00 92.62 1242 GLN A CA 1
ATOM 9509 C C . GLN A 1 1242 ? 6.009 -9.438 -22.935 1.00 92.62 1242 GLN A C 1
ATOM 9511 O O . GLN A 1 1242 ? 5.363 -9.510 -23.978 1.00 92.62 1242 GLN A O 1
ATOM 9516 N N . ALA A 1 1243 ? 5.844 -8.438 -22.063 1.00 92.94 1243 ALA A N 1
ATOM 9517 C CA . ALA A 1 1243 ? 4.904 -7.332 -22.257 1.00 92.94 1243 ALA A CA 1
ATOM 9518 C C . ALA A 1 1243 ? 5.275 -6.457 -23.470 1.00 92.94 1243 ALA A C 1
ATOM 9520 O O . ALA A 1 1243 ? 4.398 -6.077 -24.247 1.00 92.94 1243 ALA A O 1
ATOM 9521 N N . MET A 1 1244 ? 6.573 -6.218 -23.691 1.00 94.38 1244 MET A N 1
ATOM 9522 C CA . MET A 1 1244 ? 7.117 -5.538 -24.874 1.00 94.38 1244 MET A CA 1
ATOM 9523 C C . MET A 1 1244 ? 6.805 -6.296 -26.172 1.00 94.38 1244 MET A C 1
ATOM 9525 O O . MET A 1 1244 ? 6.689 -5.688 -27.227 1.00 94.38 1244 MET A O 1
ATOM 9529 N N . SER A 1 1245 ? 6.612 -7.614 -26.090 1.00 90.94 1245 SER A N 1
ATOM 9530 C CA . SER A 1 1245 ? 6.246 -8.482 -27.219 1.00 90.94 1245 SER A CA 1
ATOM 9531 C C . SER A 1 1245 ? 4.734 -8.750 -27.311 1.00 90.94 1245 SER A C 1
ATOM 9533 O O . SER A 1 1245 ? 4.307 -9.670 -28.011 1.00 90.94 1245 SER A O 1
ATOM 9535 N N . SER A 1 1246 ? 3.910 -8.004 -26.570 1.00 90.56 1246 SER A N 1
ATOM 9536 C CA . SER A 1 1246 ? 2.458 -8.195 -26.569 1.00 90.56 1246 SER A CA 1
ATOM 9537 C C . SER A 1 1246 ? 1.814 -7.732 -27.880 1.00 90.56 1246 SER A C 1
ATOM 9539 O O . SER A 1 1246 ? 2.278 -6.805 -28.538 1.00 90.56 1246 SER A O 1
ATOM 9541 N N . SER A 1 1247 ? 0.681 -8.339 -28.244 1.00 88.19 1247 SER A N 1
ATOM 9542 C CA . SER A 1 1247 ? -0.105 -7.913 -29.412 1.00 88.19 1247 SER A CA 1
ATOM 9543 C C . SER A 1 1247 ? -0.788 -6.555 -29.218 1.00 88.19 1247 SER A C 1
ATOM 9545 O O . SER A 1 1247 ? -1.309 -5.983 -30.174 1.00 88.19 1247 SER A O 1
ATOM 9547 N N . ASN A 1 1248 ? -0.845 -6.052 -27.981 1.00 90.12 1248 ASN A N 1
ATOM 9548 C CA . ASN A 1 1248 ? -1.380 -4.735 -27.683 1.00 90.12 1248 ASN A CA 1
ATOM 9549 C C . ASN A 1 1248 ? -0.247 -3.707 -27.716 1.00 90.12 1248 ASN A C 1
ATOM 9551 O O . ASN A 1 1248 ? 0.555 -3.616 -26.788 1.00 90.12 1248 ASN A O 1
ATOM 9555 N N . VAL A 1 1249 ? -0.252 -2.886 -28.764 1.00 91.69 1249 VAL A N 1
ATOM 9556 C CA . VAL A 1 1249 ? 0.729 -1.821 -28.991 1.00 91.69 1249 VAL A CA 1
ATOM 9557 C C . VAL A 1 1249 ? 0.959 -0.954 -27.747 1.00 91.69 1249 VAL A C 1
ATOM 9559 O O . VAL A 1 1249 ? 2.100 -0.645 -27.430 1.00 91.69 1249 VAL A O 1
ATOM 9562 N N . ASN A 1 1250 ? -0.086 -0.594 -26.998 1.00 89.81 1250 ASN A N 1
ATOM 9563 C CA . ASN A 1 1250 ? 0.061 0.289 -25.839 1.00 89.81 1250 ASN A CA 1
ATOM 9564 C C . ASN A 1 1250 ? 0.806 -0.382 -24.678 1.00 89.81 1250 ASN A C 1
ATOM 9566 O O . ASN A 1 1250 ? 1.632 0.261 -24.035 1.00 89.81 1250 ASN A O 1
ATOM 9570 N N . ILE A 1 1251 ? 0.545 -1.670 -24.424 1.00 91.00 1251 ILE A N 1
ATOM 9571 C CA . ILE A 1 1251 ? 1.278 -2.438 -23.406 1.00 91.00 1251 ILE A CA 1
ATOM 9572 C C . ILE A 1 1251 ? 2.751 -2.527 -23.814 1.00 91.00 1251 ILE A C 1
ATOM 9574 O O . ILE A 1 1251 ? 3.636 -2.262 -23.000 1.00 91.00 1251 ILE A O 1
ATOM 9578 N N . ALA A 1 1252 ? 3.005 -2.843 -25.086 1.00 93.88 1252 ALA A N 1
ATOM 9579 C CA . ALA A 1 1252 ? 4.353 -2.964 -25.615 1.00 93.88 1252 ALA A CA 1
ATOM 9580 C C . ALA A 1 1252 ? 5.148 -1.650 -25.505 1.00 93.88 1252 ALA A C 1
ATOM 9582 O O . ALA A 1 1252 ? 6.281 -1.650 -25.022 1.00 93.88 1252 ALA A O 1
ATOM 9583 N N . CYS A 1 1253 ? 4.536 -0.519 -25.870 1.00 93.31 1253 CYS A N 1
ATOM 9584 C CA . CYS A 1 1253 ? 5.149 0.804 -25.761 1.00 93.31 1253 CYS A CA 1
ATOM 9585 C C . CYS A 1 1253 ? 5.415 1.213 -24.303 1.00 93.31 1253 CYS A C 1
ATOM 9587 O O . CYS A 1 1253 ? 6.478 1.755 -24.014 1.00 93.31 1253 CYS A O 1
ATOM 9589 N N . ALA A 1 1254 ? 4.495 0.932 -23.373 1.00 88.62 1254 ALA A N 1
ATOM 9590 C CA . ALA A 1 1254 ? 4.695 1.237 -21.954 1.00 88.62 1254 ALA A CA 1
ATOM 9591 C C . ALA A 1 1254 ? 5.836 0.397 -21.350 1.00 88.62 1254 ALA A C 1
ATOM 9593 O O . ALA A 1 1254 ? 6.672 0.906 -20.599 1.00 88.62 1254 ALA A O 1
ATOM 9594 N N . ALA A 1 1255 ? 5.914 -0.887 -21.717 1.00 95.25 1255 ALA A N 1
ATOM 9595 C CA . ALA A 1 1255 ? 6.997 -1.772 -21.295 1.00 95.25 1255 ALA A CA 1
ATOM 9596 C C . ALA A 1 1255 ? 8.361 -1.304 -21.830 1.00 95.25 1255 ALA A C 1
ATOM 9598 O O . ALA A 1 1255 ? 9.338 -1.302 -21.077 1.00 95.25 1255 ALA A O 1
ATOM 9599 N N . LEU A 1 1256 ? 8.419 -0.833 -23.083 1.00 96.50 1256 LEU A N 1
ATOM 9600 C CA . LEU A 1 1256 ? 9.638 -0.304 -23.703 1.00 96.50 1256 LEU A CA 1
ATOM 9601 C C . LEU A 1 1256 ? 10.256 0.852 -22.904 1.00 96.50 1256 LEU A C 1
ATOM 9603 O O . LEU A 1 1256 ? 11.472 0.872 -22.745 1.00 96.50 1256 LEU A O 1
ATOM 9607 N N . VAL A 1 1257 ? 9.459 1.775 -22.347 1.00 92.62 1257 VAL A N 1
ATOM 9608 C CA . VAL A 1 1257 ? 9.996 2.881 -21.519 1.00 92.62 1257 VAL A CA 1
ATOM 9609 C C . VAL A 1 1257 ? 10.759 2.351 -20.309 1.00 92.62 1257 VAL A C 1
ATOM 9611 O O . VAL A 1 1257 ? 11.840 2.835 -19.973 1.00 92.62 1257 VAL A O 1
ATOM 9614 N N . THR A 1 1258 ? 10.222 1.312 -19.672 1.00 92.12 1258 THR A N 1
ATOM 9615 C CA . THR A 1 1258 ? 10.878 0.698 -18.515 1.00 92.12 1258 THR A CA 1
ATOM 9616 C C . THR A 1 1258 ? 12.149 -0.037 -18.937 1.00 92.12 1258 THR A C 1
ATOM 9618 O O . THR A 1 1258 ? 13.175 0.085 -18.271 1.00 92.12 1258 THR A O 1
ATOM 9621 N N . VAL A 1 1259 ? 12.110 -0.770 -20.056 1.00 97.00 1259 VAL A N 1
ATOM 9622 C CA . VAL A 1 1259 ? 13.281 -1.480 -20.600 1.00 97.00 1259 VAL A CA 1
ATOM 9623 C C . VAL A 1 1259 ? 14.381 -0.500 -21.016 1.00 97.00 1259 VAL A C 1
ATOM 9625 O O . VAL A 1 1259 ? 15.549 -0.764 -20.740 1.00 97.00 1259 VAL A O 1
ATOM 9628 N N . LEU A 1 1260 ? 14.027 0.657 -21.581 1.00 95.94 1260 LEU A N 1
ATOM 9629 C CA . LEU A 1 1260 ? 14.964 1.742 -21.863 1.00 95.94 1260 LEU A CA 1
ATOM 9630 C C . LEU A 1 1260 ? 15.674 2.194 -20.578 1.00 95.94 1260 LEU A C 1
ATOM 9632 O O . LEU A 1 1260 ? 16.902 2.253 -20.551 1.00 95.94 1260 LEU A O 1
ATOM 9636 N N . GLY A 1 1261 ? 14.928 2.422 -19.491 1.00 90.75 1261 GLY A N 1
ATOM 9637 C CA . GLY A 1 1261 ? 15.506 2.761 -18.186 1.00 90.75 1261 GLY A CA 1
ATOM 9638 C C . GLY A 1 1261 ? 16.425 1.673 -17.614 1.00 90.75 1261 GLY A C 1
ATOM 9639 O O . GLY A 1 1261 ? 17.454 1.991 -17.020 1.00 90.75 1261 GLY A O 1
ATOM 9640 N N . LEU A 1 1262 ? 16.100 0.394 -17.830 1.00 94.50 1262 LEU A N 1
ATOM 9641 C CA . LEU A 1 1262 ? 16.937 -0.743 -17.420 1.00 94.50 1262 LEU A CA 1
ATOM 9642 C C . LEU A 1 1262 ? 18.195 -0.903 -18.289 1.00 94.50 1262 LEU A C 1
ATOM 9644 O O . LEU A 1 1262 ? 19.236 -1.297 -17.772 1.00 94.50 1262 LEU A O 1
ATOM 9648 N N . SER A 1 1263 ? 18.128 -0.562 -19.579 1.00 95.19 1263 SER A N 1
ATOM 9649 C CA . SER A 1 1263 ? 19.263 -0.659 -20.514 1.00 95.19 1263 SER A CA 1
ATOM 9650 C C . SER A 1 1263 ? 20.417 0.300 -20.199 1.00 95.19 1263 SER A C 1
ATOM 9652 O O . SER A 1 1263 ? 21.473 0.203 -20.808 1.00 95.19 1263 SER A O 1
ATOM 9654 N N . LEU A 1 1264 ? 20.237 1.223 -19.251 1.00 91.94 1264 LEU A N 1
ATOM 9655 C CA . LEU A 1 1264 ? 21.298 2.118 -18.785 1.00 91.94 1264 LEU A CA 1
ATOM 9656 C C . LEU A 1 1264 ? 22.365 1.403 -17.936 1.00 91.94 1264 LEU A C 1
ATOM 9658 O O . LEU A 1 1264 ? 23.433 1.970 -17.727 1.00 91.94 1264 LEU A O 1
ATOM 9662 N N . GLU A 1 1265 ? 22.080 0.200 -17.427 1.00 90.31 1265 GLU A N 1
ATOM 9663 C CA . GLU A 1 1265 ? 23.033 -0.608 -16.658 1.00 90.31 1265 GLU A CA 1
ATOM 9664 C C . GLU A 1 1265 ? 23.698 -1.653 -17.561 1.00 90.31 1265 GLU A C 1
ATOM 9666 O O . GLU A 1 1265 ? 23.028 -2.544 -18.093 1.00 90.31 1265 GLU A O 1
ATOM 9671 N N . ASP A 1 1266 ? 25.027 -1.593 -17.680 1.00 86.75 1266 ASP A N 1
ATOM 9672 C CA . ASP A 1 1266 ? 25.799 -2.473 -18.568 1.00 86.75 1266 ASP A CA 1
ATOM 9673 C C . ASP A 1 1266 ? 25.548 -3.968 -18.299 1.00 86.75 1266 ASP A C 1
ATOM 9675 O O . ASP A 1 1266 ? 25.464 -4.751 -19.247 1.00 86.75 1266 ASP A O 1
ATOM 9679 N N . GLU A 1 1267 ? 25.384 -4.365 -17.032 1.00 85.75 1267 GLU A N 1
ATOM 9680 C CA . GLU A 1 1267 ? 25.114 -5.755 -16.624 1.00 85.75 1267 GLU A CA 1
ATOM 9681 C C . GLU A 1 1267 ? 23.755 -6.273 -17.131 1.00 85.75 1267 GLU A C 1
ATOM 9683 O O . GLU A 1 1267 ? 23.588 -7.468 -17.384 1.00 85.75 1267 GLU A O 1
ATOM 9688 N N . LEU A 1 1268 ? 22.774 -5.382 -17.316 1.00 92.12 1268 LEU A N 1
ATOM 9689 C CA . LEU A 1 1268 ? 21.429 -5.743 -17.770 1.00 92.12 1268 LEU A CA 1
ATOM 9690 C C . LEU A 1 1268 ? 21.328 -5.814 -19.295 1.00 92.12 1268 LEU A C 1
ATOM 9692 O O . LEU A 1 1268 ? 20.491 -6.560 -19.808 1.00 92.12 1268 LEU A O 1
ATOM 9696 N N . CYS A 1 1269 ? 22.187 -5.095 -20.025 1.00 94.56 1269 CYS A N 1
ATOM 9697 C CA . CYS A 1 1269 ? 22.213 -5.110 -21.489 1.00 94.56 1269 CYS A CA 1
ATOM 9698 C C . CYS A 1 1269 ? 22.386 -6.527 -22.053 1.00 94.56 1269 CYS A C 1
ATOM 9700 O O . CYS A 1 1269 ? 21.638 -6.931 -22.946 1.00 94.56 1269 CYS A O 1
ATOM 9702 N N . GLU A 1 1270 ? 23.316 -7.310 -21.495 1.00 92.06 1270 GLU A N 1
ATOM 9703 C CA . GLU A 1 1270 ? 23.538 -8.698 -21.921 1.00 92.06 1270 GLU A CA 1
ATOM 9704 C C . GLU A 1 1270 ? 22.290 -9.559 -21.668 1.00 92.06 1270 GLU A C 1
ATOM 9706 O O . GLU A 1 1270 ? 21.852 -10.318 -22.534 1.00 92.06 1270 GLU A O 1
ATOM 9711 N N . MET A 1 1271 ? 21.657 -9.384 -20.502 1.00 92.62 1271 MET A N 1
ATOM 9712 C CA . MET A 1 1271 ? 20.441 -10.106 -20.130 1.00 92.62 1271 MET A CA 1
ATOM 9713 C C . MET A 1 1271 ? 19.265 -9.771 -21.059 1.00 92.62 1271 MET A C 1
ATOM 9715 O O . MET A 1 1271 ? 18.540 -10.678 -21.467 1.00 92.62 1271 MET A O 1
ATOM 9719 N N . ILE A 1 1272 ? 19.100 -8.502 -21.448 1.00 95.75 1272 ILE A N 1
ATOM 9720 C CA . ILE A 1 1272 ? 18.067 -8.060 -22.400 1.00 95.75 1272 ILE A CA 1
ATOM 9721 C C . ILE A 1 1272 ? 18.248 -8.748 -23.759 1.00 95.75 1272 ILE A C 1
ATOM 9723 O O . ILE A 1 1272 ? 17.279 -9.263 -24.325 1.00 95.75 1272 ILE A O 1
ATOM 9727 N N . VAL A 1 1273 ? 19.481 -8.788 -24.276 1.00 93.50 1273 VAL A N 1
ATOM 9728 C CA . VAL A 1 1273 ? 19.786 -9.438 -25.561 1.00 93.50 1273 VAL A CA 1
ATOM 9729 C C . VAL A 1 1273 ? 19.561 -10.951 -25.472 1.00 93.50 1273 VAL A C 1
ATOM 9731 O O . VAL A 1 1273 ? 18.880 -11.510 -26.333 1.00 93.50 1273 VAL A O 1
ATOM 9734 N N . ASN A 1 1274 ? 20.044 -11.602 -24.409 1.00 90.62 1274 ASN A N 1
ATOM 9735 C CA . ASN A 1 1274 ? 19.916 -13.050 -24.202 1.00 90.62 1274 ASN A CA 1
ATOM 9736 C C . ASN A 1 1274 ? 18.458 -13.511 -24.031 1.00 90.62 1274 ASN A C 1
ATOM 9738 O O . ASN A 1 1274 ? 18.108 -14.615 -24.445 1.00 90.62 1274 ASN A O 1
ATOM 9742 N N . LEU A 1 1275 ? 17.592 -12.663 -23.467 1.00 92.69 1275 LEU A N 1
ATOM 9743 C CA . LEU A 1 1275 ? 16.150 -12.914 -23.347 1.00 92.69 1275 LEU A CA 1
ATOM 9744 C C . LEU A 1 1275 ? 15.364 -12.597 -24.637 1.00 92.69 1275 LEU A C 1
ATOM 9746 O O . LEU A 1 1275 ? 14.139 -12.701 -24.648 1.00 92.69 1275 LEU A O 1
ATOM 9750 N N . GLY A 1 1276 ? 16.043 -12.235 -25.731 1.00 90.69 1276 GLY A N 1
ATOM 9751 C CA . GLY A 1 1276 ? 15.432 -12.011 -27.044 1.00 90.69 1276 GLY A CA 1
ATOM 9752 C C . GLY A 1 1276 ? 14.927 -10.588 -27.292 1.00 90.69 1276 GLY A C 1
ATOM 9753 O O . GLY A 1 1276 ? 14.264 -10.358 -28.303 1.00 90.69 1276 GLY A O 1
ATOM 9754 N N . GLY A 1 1277 ? 15.263 -9.622 -26.428 1.00 94.06 1277 GLY A N 1
ATOM 9755 C CA . GLY A 1 1277 ? 14.796 -8.237 -26.543 1.00 94.06 1277 GLY A CA 1
ATOM 9756 C C . GLY A 1 1277 ? 15.187 -7.554 -27.857 1.00 94.06 1277 GLY A C 1
ATOM 9757 O O . GLY A 1 1277 ? 14.411 -6.759 -28.380 1.00 94.06 1277 GLY A O 1
ATOM 9758 N N . LEU A 1 1278 ? 16.336 -7.919 -28.443 1.00 93.38 1278 LEU A N 1
ATOM 9759 C CA . LEU A 1 1278 ? 16.816 -7.346 -29.707 1.00 93.38 1278 LEU A CA 1
ATOM 9760 C C . LEU A 1 1278 ? 15.847 -7.598 -30.876 1.00 93.38 1278 LEU A C 1
ATOM 9762 O O . LEU A 1 1278 ? 15.545 -6.680 -31.633 1.00 93.38 1278 LEU A O 1
ATOM 9766 N N . LYS A 1 1279 ? 15.293 -8.814 -30.969 1.00 91.19 1279 LYS A N 1
ATOM 9767 C CA . LYS A 1 1279 ? 14.323 -9.186 -32.010 1.00 91.19 1279 LYS A CA 1
ATOM 9768 C C . LYS A 1 1279 ? 13.011 -8.411 -31.867 1.00 91.19 1279 LYS A C 1
ATOM 9770 O O . LYS A 1 1279 ? 12.386 -8.058 -32.862 1.00 91.19 1279 LYS A O 1
ATOM 9775 N N . THR A 1 1280 ? 12.583 -8.153 -30.633 1.00 92.69 1280 THR A N 1
ATOM 9776 C CA . THR A 1 1280 ? 11.379 -7.358 -30.366 1.00 92.69 1280 THR A CA 1
ATOM 9777 C C . THR A 1 1280 ? 11.602 -5.888 -30.727 1.00 92.69 1280 THR A C 1
ATOM 9779 O O . THR A 1 1280 ? 10.729 -5.288 -31.345 1.00 92.69 1280 THR A O 1
ATOM 9782 N N . LEU A 1 1281 ? 12.778 -5.321 -30.428 1.00 94.94 1281 LEU A N 1
ATOM 9783 C CA . LEU A 1 1281 ? 13.129 -3.947 -30.817 1.00 94.94 1281 LEU A CA 1
ATOM 9784 C C . LEU A 1 1281 ? 13.143 -3.762 -32.345 1.00 94.94 1281 LEU A C 1
ATOM 9786 O O . LEU A 1 1281 ? 12.582 -2.784 -32.834 1.00 94.94 1281 LEU A O 1
ATOM 9790 N N . ASP A 1 1282 ? 13.707 -4.717 -33.092 1.00 91.81 1282 ASP A N 1
ATOM 9791 C CA . ASP A 1 1282 ? 13.697 -4.725 -34.565 1.00 91.81 1282 ASP A CA 1
ATOM 9792 C C . ASP A 1 1282 ? 12.262 -4.683 -35.135 1.00 91.81 1282 ASP A C 1
ATOM 9794 O O . ASP A 1 1282 ? 11.924 -3.847 -35.982 1.00 91.81 1282 ASP A O 1
ATOM 9798 N N . LEU A 1 1283 ? 11.370 -5.519 -34.590 1.00 91.25 1283 LEU A N 1
ATOM 9799 C CA . LEU A 1 1283 ? 9.950 -5.525 -34.956 1.00 91.25 1283 LEU A CA 1
ATOM 9800 C C . LEU A 1 1283 ? 9.262 -4.187 -34.643 1.00 91.25 1283 LEU A C 1
ATOM 9802 O O . LEU A 1 1283 ? 8.502 -3.690 -35.473 1.00 91.25 1283 LEU A O 1
ATOM 9806 N N . MET A 1 1284 ? 9.540 -3.587 -33.481 1.00 92.88 1284 MET A N 1
ATOM 9807 C CA . MET A 1 1284 ? 8.938 -2.310 -33.071 1.00 92.88 1284 MET A CA 1
ATOM 9808 C C . MET A 1 1284 ? 9.403 -1.120 -33.924 1.00 92.88 1284 MET A C 1
ATOM 9810 O O . MET A 1 1284 ? 8.649 -0.162 -34.087 1.00 92.88 1284 MET A O 1
ATOM 9814 N N . ILE A 1 1285 ? 10.620 -1.161 -34.477 1.00 91.69 1285 ILE A N 1
ATOM 9815 C CA . ILE A 1 1285 ? 11.133 -0.119 -35.384 1.00 91.69 1285 ILE A CA 1
ATOM 9816 C C . ILE A 1 1285 ? 10.548 -0.273 -36.795 1.00 91.69 1285 ILE A C 1
ATOM 9818 O O . ILE A 1 1285 ? 10.290 0.735 -37.465 1.00 91.69 1285 ILE A O 1
ATOM 9822 N N . SER A 1 1286 ? 10.348 -1.516 -37.242 1.00 89.12 1286 SER A N 1
ATOM 9823 C CA . SER A 1 1286 ? 9.793 -1.844 -38.561 1.00 89.12 1286 SER A CA 1
ATOM 9824 C C . SER A 1 1286 ? 8.292 -1.595 -38.679 1.00 89.12 1286 SER A C 1
ATOM 9826 O O . SER A 1 1286 ? 7.822 -1.153 -39.730 1.00 89.12 1286 SER A O 1
ATOM 9828 N N . ASP A 1 1287 ? 7.524 -1.916 -37.638 1.00 89.38 1287 ASP A N 1
ATOM 9829 C CA . ASP A 1 1287 ? 6.067 -1.886 -37.698 1.00 89.38 1287 ASP A CA 1
ATOM 9830 C C . ASP A 1 1287 ? 5.506 -0.513 -37.298 1.00 89.38 1287 ASP A C 1
ATOM 9832 O O . ASP A 1 1287 ? 5.541 -0.084 -36.142 1.00 89.38 1287 ASP A O 1
ATOM 9836 N N . ASN A 1 1288 ? 4.929 0.184 -38.278 1.00 86.50 1288 ASN A N 1
ATOM 9837 C CA . ASN A 1 1288 ? 4.329 1.499 -38.070 1.00 86.50 1288 ASN A CA 1
ATOM 9838 C C . ASN A 1 1288 ? 3.112 1.469 -37.127 1.00 86.50 1288 ASN A C 1
ATOM 9840 O O . ASN A 1 1288 ? 2.721 2.532 -36.637 1.00 86.50 1288 ASN A O 1
ATOM 9844 N N . SER A 1 1289 ? 2.523 0.302 -36.825 1.00 88.56 1289 SER A N 1
ATOM 9845 C CA . SER A 1 1289 ? 1.416 0.201 -35.864 1.00 88.56 1289 SER A CA 1
ATOM 9846 C C . SER A 1 1289 ? 1.801 0.716 -34.476 1.00 88.56 1289 SER A C 1
ATOM 9848 O O . SER A 1 1289 ? 0.953 1.257 -33.765 1.00 88.56 1289 SER A O 1
ATOM 9850 N N . TYR A 1 1290 ? 3.080 0.601 -34.098 1.00 89.25 1290 TYR A N 1
ATOM 9851 C CA . TYR A 1 1290 ? 3.580 1.064 -32.805 1.00 89.25 1290 TYR A CA 1
ATOM 9852 C C . TYR A 1 1290 ? 3.620 2.588 -32.667 1.00 89.25 1290 TYR A C 1
ATOM 9854 O O . TYR A 1 1290 ? 3.681 3.100 -31.546 1.00 89.25 1290 TYR A O 1
ATOM 9862 N N . MET A 1 1291 ? 3.562 3.327 -33.778 1.00 86.88 1291 MET A N 1
ATOM 9863 C CA . MET A 1 1291 ? 3.551 4.792 -33.770 1.00 86.88 1291 MET A CA 1
ATOM 9864 C C . MET A 1 1291 ? 2.164 5.373 -33.490 1.00 86.88 1291 MET A C 1
ATOM 9866 O O . MET A 1 1291 ? 2.059 6.462 -32.936 1.00 86.88 1291 MET A O 1
ATOM 9870 N N . SER A 1 1292 ? 1.093 4.638 -33.797 1.00 83.12 1292 SER A N 1
ATOM 9871 C CA . SER A 1 1292 ? -0.288 5.019 -33.471 1.00 83.12 1292 SER A CA 1
ATOM 9872 C C . SER A 1 1292 ? -0.720 4.534 -32.079 1.00 83.12 1292 SER A C 1
ATOM 9874 O O . SER A 1 1292 ? -1.823 4.013 -31.916 1.00 83.12 1292 SER A O 1
ATOM 9876 N N . ASN A 1 1293 ? 0.155 4.651 -31.075 1.00 85.38 1293 ASN A N 1
ATOM 9877 C CA . ASN A 1 1293 ? -0.164 4.266 -29.698 1.00 85.38 1293 ASN A CA 1
ATOM 9878 C C . ASN A 1 1293 ? -0.946 5.378 -28.974 1.00 85.38 1293 ASN A C 1
ATOM 9880 O O . ASN A 1 1293 ? -0.733 6.567 -29.207 1.00 85.38 1293 ASN A O 1
ATOM 9884 N N . SER A 1 1294 ? -1.854 5.004 -28.069 1.00 79.38 1294 SER A N 1
ATOM 9885 C CA . SER A 1 1294 ? -2.697 5.959 -27.332 1.00 79.38 1294 SER A CA 1
ATOM 9886 C C . SER A 1 1294 ? -1.992 6.610 -26.141 1.00 79.38 1294 SER A C 1
ATOM 9888 O O . SER A 1 1294 ? -2.560 7.505 -25.521 1.00 79.38 1294 SER A O 1
ATOM 9890 N N . ILE A 1 1295 ? -0.785 6.155 -25.796 1.00 78.31 1295 ILE A N 1
ATOM 9891 C CA . ILE A 1 1295 ? 0.006 6.674 -24.670 1.00 78.31 1295 ILE A CA 1
ATOM 9892 C C . ILE A 1 1295 ? 1.024 7.747 -25.090 1.00 78.31 1295 ILE A C 1
ATOM 9894 O O . ILE A 1 1295 ? 1.766 8.240 -24.248 1.00 78.31 1295 ILE A O 1
ATOM 9898 N N . ASN A 1 1296 ? 1.000 8.162 -26.363 1.00 80.81 1296 ASN A N 1
ATOM 9899 C CA . ASN A 1 1296 ? 1.780 9.272 -26.921 1.00 80.81 1296 ASN A CA 1
ATOM 9900 C C . ASN A 1 1296 ? 3.303 9.125 -26.733 1.00 80.81 1296 ASN A C 1
ATOM 9902 O O . ASN A 1 1296 ? 4.007 10.095 -26.447 1.00 80.81 1296 ASN A O 1
ATOM 9906 N N . ILE A 1 1297 ? 3.804 7.897 -26.877 1.00 85.19 1297 ILE A N 1
ATOM 9907 C CA . ILE A 1 1297 ? 5.233 7.580 -26.804 1.00 85.19 1297 ILE A CA 1
ATOM 9908 C C . ILE A 1 1297 ? 5.798 7.491 -28.217 1.00 85.19 1297 ILE A C 1
ATOM 9910 O O . ILE A 1 1297 ? 5.226 6.830 -29.086 1.00 85.19 1297 ILE A O 1
ATOM 9914 N N . ASP A 1 1298 ? 6.960 8.101 -28.441 1.00 90.69 1298 ASP A N 1
ATOM 9915 C CA . ASP A 1 1298 ? 7.732 7.900 -29.666 1.00 90.69 1298 ASP A CA 1
ATOM 9916 C C . ASP A 1 1298 ? 8.469 6.552 -29.600 1.00 90.69 1298 ASP A C 1
ATOM 9918 O O . ASP A 1 1298 ? 9.667 6.464 -29.329 1.00 90.69 1298 ASP A O 1
ATOM 9922 N N . THR A 1 1299 ? 7.718 5.472 -29.807 1.00 92.00 1299 THR A N 1
ATOM 9923 C CA . THR A 1 1299 ? 8.195 4.088 -29.694 1.00 92.00 1299 THR A CA 1
ATOM 9924 C C . THR A 1 1299 ? 9.449 3.820 -30.515 1.00 92.00 1299 THR A C 1
ATOM 9926 O O . THR A 1 1299 ? 10.359 3.138 -30.055 1.00 92.00 1299 THR A O 1
ATOM 9929 N N . LYS A 1 1300 ? 9.521 4.378 -31.725 1.00 91.75 1300 LYS A N 1
ATOM 9930 C CA . LYS A 1 1300 ? 10.647 4.184 -32.632 1.00 91.75 1300 LYS A CA 1
ATOM 9931 C C . LYS A 1 1300 ? 11.903 4.856 -32.088 1.00 91.75 1300 LYS A C 1
ATOM 9933 O O . LYS A 1 1300 ? 12.967 4.244 -32.104 1.00 91.75 1300 LYS A O 1
ATOM 9938 N N . LEU A 1 1301 ? 11.779 6.073 -31.551 1.00 93.81 1301 LEU A N 1
ATOM 9939 C CA . LEU A 1 1301 ? 12.898 6.768 -30.915 1.00 93.81 1301 LEU A CA 1
ATOM 9940 C C . LEU A 1 1301 ? 13.392 5.998 -29.686 1.00 93.81 1301 LEU A C 1
ATOM 9942 O O . LEU A 1 1301 ? 14.589 5.758 -29.561 1.00 93.81 1301 LEU A O 1
ATOM 9946 N N . TYR A 1 1302 ? 12.475 5.545 -28.831 1.00 95.38 1302 TYR A N 1
ATOM 9947 C CA . TYR A 1 1302 ? 12.805 4.837 -27.591 1.00 95.38 1302 TYR A CA 1
ATOM 9948 C C . TYR A 1 1302 ? 13.448 3.475 -27.881 1.00 95.38 1302 TYR A C 1
ATOM 9950 O O . TYR A 1 1302 ? 14.381 3.061 -27.191 1.00 95.38 1302 TYR A O 1
ATOM 9958 N N . ALA A 1 1303 ? 13.001 2.793 -28.939 1.00 95.81 1303 ALA A N 1
ATOM 9959 C CA . ALA A 1 1303 ? 13.621 1.559 -29.400 1.00 95.81 1303 ALA A CA 1
ATOM 9960 C C . ALA A 1 1303 ? 15.050 1.813 -29.901 1.00 95.81 1303 ALA A C 1
ATOM 9962 O O . ALA A 1 1303 ? 15.967 1.091 -29.515 1.00 95.81 1303 ALA A O 1
ATOM 9963 N N . CYS A 1 1304 ? 15.273 2.877 -30.681 1.00 94.69 1304 CYS A N 1
ATOM 9964 C CA . CYS A 1 1304 ? 16.617 3.270 -31.108 1.00 94.69 1304 CYS A CA 1
ATOM 9965 C C . CYS A 1 1304 ? 17.525 3.664 -29.932 1.00 94.69 1304 CYS A C 1
ATOM 9967 O O . CYS A 1 1304 ? 18.691 3.276 -29.923 1.00 94.69 1304 CYS A O 1
ATOM 9969 N N . GLU A 1 1305 ? 17.017 4.389 -28.932 1.00 96.19 1305 GLU A N 1
ATOM 9970 C CA . GLU A 1 1305 ? 17.785 4.738 -27.726 1.00 96.19 1305 GLU A CA 1
ATOM 9971 C C . GLU A 1 1305 ? 18.141 3.493 -26.911 1.00 96.19 1305 GLU A C 1
ATOM 9973 O O . GLU A 1 1305 ? 19.267 3.361 -26.431 1.00 96.19 1305 GLU A O 1
ATOM 9978 N N . THR A 1 1306 ? 17.223 2.529 -26.839 1.00 96.62 1306 THR A N 1
ATOM 9979 C CA . THR A 1 1306 ? 17.493 1.235 -26.209 1.00 96.62 1306 THR A CA 1
ATOM 9980 C C . THR A 1 1306 ? 18.588 0.490 -26.977 1.00 96.62 1306 THR A C 1
ATOM 9982 O O . THR A 1 1306 ? 19.536 0.012 -26.364 1.00 96.62 1306 THR A O 1
ATOM 9985 N N . ILE A 1 1307 ? 18.540 0.448 -28.317 1.00 96.12 1307 ILE A N 1
ATOM 9986 C CA . ILE A 1 1307 ? 19.601 -0.160 -29.146 1.00 96.12 1307 ILE A CA 1
ATOM 9987 C C . ILE A 1 1307 ? 20.946 0.549 -28.950 1.00 96.12 1307 ILE A C 1
ATOM 9989 O O . ILE A 1 1307 ? 21.976 -0.119 -28.876 1.00 96.12 1307 ILE A O 1
ATOM 9993 N N . PHE A 1 1308 ? 20.959 1.878 -28.837 1.00 95.31 1308 PHE A N 1
ATOM 9994 C CA . PHE A 1 1308 ? 22.170 2.639 -28.535 1.00 95.31 1308 PHE A CA 1
ATOM 9995 C C . PHE A 1 1308 ? 22.770 2.245 -27.175 1.00 95.31 1308 PHE A C 1
ATOM 9997 O O . PHE A 1 1308 ? 23.976 1.995 -27.081 1.00 95.31 1308 PHE A O 1
ATOM 10004 N N . ASN A 1 1309 ? 21.936 2.139 -26.138 1.00 94.81 1309 ASN A N 1
ATOM 10005 C CA . ASN A 1 1309 ? 22.368 1.719 -24.805 1.00 94.81 1309 ASN A CA 1
ATOM 10006 C C . ASN A 1 1309 ? 22.905 0.280 -24.822 1.00 94.81 1309 ASN A C 1
ATOM 10008 O O . ASN A 1 1309 ? 24.016 0.032 -24.358 1.00 94.81 1309 ASN A O 1
ATOM 10012 N N . LEU A 1 1310 ? 22.193 -0.650 -25.470 1.00 95.88 1310 LEU A N 1
ATOM 10013 C CA . LEU A 1 1310 ? 22.670 -2.022 -25.666 1.00 95.88 1310 LEU A CA 1
ATOM 10014 C C . LEU A 1 1310 ? 24.000 -2.042 -26.428 1.00 95.88 1310 LEU A C 1
ATOM 10016 O O . LEU A 1 1310 ? 24.934 -2.733 -26.036 1.00 95.88 1310 LEU A O 1
ATOM 10020 N N . GLY A 1 1311 ? 24.124 -1.242 -27.485 1.00 92.19 1311 GLY A N 1
ATOM 10021 C CA . GLY A 1 1311 ? 25.358 -1.094 -28.247 1.00 92.19 1311 GLY A CA 1
ATOM 10022 C C . GLY A 1 1311 ? 26.491 -0.468 -27.442 1.00 92.19 1311 GLY A C 1
ATOM 10023 O O . GLY A 1 1311 ? 27.649 -0.631 -27.812 1.00 92.19 1311 GLY A O 1
ATOM 10024 N N . SER A 1 1312 ? 26.220 0.231 -26.340 1.00 90.75 1312 SER A N 1
ATOM 10025 C CA . SER A 1 1312 ? 27.278 0.789 -25.486 1.00 90.75 1312 SER A CA 1
ATOM 10026 C C . SER A 1 1312 ? 28.022 -0.316 -24.743 1.00 90.75 1312 SER A C 1
ATOM 10028 O O . SER A 1 1312 ? 29.240 -0.215 -24.583 1.00 90.75 1312 SER A O 1
ATOM 10030 N N . ASN A 1 1313 ? 27.355 -1.440 -24.473 1.00 89.06 1313 ASN A N 1
ATOM 10031 C CA . ASN A 1 1313 ? 27.990 -2.653 -23.981 1.00 89.06 1313 ASN A CA 1
ATOM 10032 C C . ASN A 1 1313 ? 28.747 -3.393 -25.112 1.00 89.06 1313 ASN A C 1
ATOM 10034 O O . ASN A 1 1313 ? 28.177 -3.830 -26.117 1.00 89.06 1313 ASN A O 1
ATOM 10038 N N . ASN A 1 1314 ? 30.058 -3.590 -24.920 1.00 86.00 1314 ASN A N 1
ATOM 10039 C CA . ASN A 1 1314 ? 30.954 -4.242 -25.885 1.00 86.00 1314 ASN A CA 1
ATOM 10040 C C . ASN A 1 1314 ? 30.511 -5.662 -26.295 1.00 86.00 1314 ASN A C 1
ATOM 10042 O O . ASN A 1 1314 ? 30.719 -6.046 -27.446 1.00 86.00 1314 ASN A O 1
ATOM 10046 N N . GLN A 1 1315 ? 29.929 -6.440 -25.378 1.00 84.62 1315 GLN A N 1
ATOM 10047 C CA . GLN A 1 1315 ? 29.491 -7.819 -25.635 1.00 84.62 1315 GLN A CA 1
ATOM 10048 C C . GLN A 1 1315 ? 28.233 -7.857 -26.511 1.00 84.62 1315 GLN A C 1
ATOM 10050 O O . GLN A 1 1315 ? 28.094 -8.734 -27.361 1.00 84.62 1315 GLN A O 1
ATOM 10055 N N . CYS A 1 1316 ? 27.350 -6.867 -26.362 1.00 90.62 1316 CYS A N 1
ATOM 10056 C CA . CYS A 1 1316 ? 26.102 -6.776 -27.116 1.00 90.62 1316 CYS A CA 1
ATOM 10057 C C . CYS A 1 1316 ? 26.312 -6.279 -28.557 1.00 90.62 1316 CYS A C 1
ATOM 10059 O O . CYS A 1 1316 ? 25.565 -6.679 -29.453 1.00 90.62 1316 CYS A O 1
ATOM 10061 N N . ARG A 1 1317 ? 27.345 -5.454 -28.814 1.00 91.00 1317 ARG A N 1
ATOM 10062 C CA . ARG A 1 1317 ? 27.639 -4.909 -30.160 1.00 91.00 1317 ARG A CA 1
ATOM 10063 C C . ARG A 1 1317 ? 27.727 -5.985 -31.235 1.00 91.00 1317 ARG A C 1
ATOM 10065 O O . ARG A 1 1317 ? 27.225 -5.775 -32.334 1.00 91.00 1317 ARG A O 1
ATOM 10072 N N . GLY A 1 1318 ? 28.354 -7.122 -30.923 1.00 86.44 1318 GLY A N 1
ATOM 10073 C CA . GLY A 1 1318 ? 28.492 -8.237 -31.860 1.00 86.44 1318 GLY A CA 1
ATOM 10074 C C . GLY A 1 1318 ? 27.136 -8.751 -32.339 1.00 86.44 1318 GLY A C 1
ATOM 10075 O O . GLY A 1 1318 ? 26.921 -8.862 -33.542 1.00 86.44 1318 GLY A O 1
ATOM 10076 N N . SER A 1 1319 ? 26.207 -8.977 -31.409 1.00 87.19 1319 SER A N 1
ATOM 10077 C CA . SER A 1 1319 ? 24.847 -9.434 -31.706 1.00 87.19 1319 SER A CA 1
ATOM 10078 C C . SER A 1 1319 ? 24.050 -8.401 -32.506 1.00 87.19 1319 SER A C 1
ATOM 10080 O O . SER A 1 1319 ? 23.372 -8.767 -33.459 1.00 87.19 1319 SER A O 1
ATOM 10082 N N . ILE A 1 1320 ? 24.186 -7.110 -32.179 1.00 91.19 1320 ILE A N 1
ATOM 10083 C CA . ILE A 1 1320 ? 23.521 -6.019 -32.915 1.00 91.19 1320 ILE A CA 1
ATOM 10084 C C . ILE A 1 1320 ? 24.026 -5.942 -34.361 1.00 91.19 1320 ILE A C 1
ATOM 10086 O O . ILE A 1 1320 ? 23.237 -5.765 -35.280 1.00 91.19 1320 ILE A O 1
ATOM 10090 N N . CYS A 1 1321 ? 25.334 -6.103 -34.581 1.00 87.94 1321 CYS A N 1
ATOM 10091 C CA . CYS A 1 1321 ? 25.921 -6.040 -35.923 1.00 87.94 1321 CYS A CA 1
ATOM 10092 C C . CYS A 1 1321 ? 25.695 -7.314 -36.751 1.00 87.94 1321 CYS A C 1
ATOM 10094 O O . CYS A 1 1321 ? 25.825 -7.273 -37.970 1.00 87.94 1321 CYS A O 1
ATOM 10096 N N . GLN A 1 1322 ? 25.411 -8.448 -36.103 1.00 85.38 1322 GLN A N 1
ATOM 10097 C CA . GLN A 1 1322 ? 25.007 -9.688 -36.776 1.00 85.38 1322 GLN A CA 1
ATOM 10098 C C . GLN A 1 1322 ? 23.549 -9.642 -37.248 1.00 85.38 1322 GLN A C 1
ATOM 10100 O O . GLN A 1 1322 ? 23.170 -10.430 -38.115 1.00 85.38 1322 GLN A O 1
ATOM 10105 N N . ASP A 1 1323 ? 22.740 -8.734 -36.697 1.00 83.56 1323 ASP A N 1
ATOM 10106 C CA . ASP A 1 1323 ? 21.385 -8.499 -37.169 1.00 83.56 1323 ASP A CA 1
ATOM 10107 C C . ASP A 1 1323 ? 21.407 -7.718 -38.492 1.00 83.56 1323 ASP A C 1
ATOM 10109 O O . ASP A 1 1323 ? 21.866 -6.576 -38.581 1.00 83.56 1323 ASP A O 1
ATOM 10113 N N . ASN A 1 1324 ? 20.891 -8.350 -39.546 1.00 82.69 1324 ASN A N 1
ATOM 10114 C CA . ASN A 1 1324 ? 20.922 -7.796 -40.895 1.00 82.69 1324 ASN A CA 1
ATOM 10115 C C . ASN A 1 1324 ? 19.941 -6.628 -41.108 1.00 82.69 1324 ASN A C 1
ATOM 10117 O O . ASN A 1 1324 ? 20.027 -5.992 -42.158 1.00 82.69 1324 ASN A O 1
ATOM 10121 N N . GLN A 1 1325 ? 19.014 -6.352 -40.181 1.00 89.06 1325 GLN A N 1
ATOM 10122 C CA . GLN A 1 1325 ? 17.958 -5.340 -40.356 1.00 89.06 1325 GLN A CA 1
ATOM 10123 C C . GLN A 1 1325 ? 18.201 -4.048 -39.568 1.00 89.06 1325 GLN A C 1
ATOM 10125 O O . GLN A 1 1325 ? 17.843 -2.968 -40.045 1.00 89.06 1325 GLN A O 1
ATOM 10130 N N . ILE A 1 1326 ? 18.883 -4.120 -38.422 1.00 92.19 1326 ILE A N 1
ATOM 10131 C CA . ILE A 1 1326 ? 19.049 -2.967 -37.522 1.00 92.19 1326 ILE A CA 1
ATOM 10132 C C . ILE A 1 1326 ? 19.850 -1.832 -38.173 1.00 92.19 1326 ILE A C 1
ATOM 10134 O O . ILE A 1 1326 ? 19.415 -0.680 -38.163 1.00 92.19 1326 ILE A O 1
ATOM 10138 N N . ILE A 1 1327 ? 21.009 -2.132 -38.772 1.00 92.56 1327 ILE A N 1
ATOM 10139 C CA . ILE A 1 1327 ? 21.838 -1.107 -39.434 1.00 92.56 1327 ILE A CA 1
ATOM 10140 C C . ILE A 1 1327 ? 21.063 -0.434 -40.587 1.00 92.56 1327 ILE A C 1
ATOM 10142 O O . ILE A 1 1327 ? 20.989 0.798 -40.589 1.00 92.56 1327 ILE A O 1
ATOM 10146 N N . PRO A 1 1328 ? 20.430 -1.175 -41.524 1.00 93.19 1328 PRO A N 1
ATOM 10147 C CA . PRO A 1 1328 ? 19.551 -0.578 -42.530 1.00 93.19 1328 PRO A CA 1
ATOM 10148 C C . PRO A 1 1328 ? 18.452 0.322 -41.964 1.00 93.19 1328 PRO A C 1
ATOM 10150 O O . PRO A 1 1328 ? 18.226 1.403 -42.504 1.00 93.19 1328 PRO A O 1
ATOM 10153 N N . GLN A 1 1329 ? 17.795 -0.071 -40.871 1.00 92.44 1329 GLN A N 1
ATOM 10154 C CA . GLN A 1 1329 ? 16.752 0.749 -40.252 1.00 92.44 1329 GLN A CA 1
ATOM 10155 C C . GLN A 1 1329 ? 17.299 2.042 -39.649 1.00 92.44 1329 GLN A C 1
ATOM 10157 O O . GLN A 1 1329 ? 16.699 3.099 -39.841 1.00 92.44 1329 GLN A O 1
ATOM 10162 N N . ILE A 1 1330 ? 18.444 1.989 -38.963 1.00 94.50 1330 ILE A N 1
ATOM 10163 C CA . ILE A 1 1330 ? 19.093 3.186 -38.408 1.00 94.50 1330 ILE A CA 1
ATOM 10164 C C . ILE A 1 1330 ? 19.469 4.155 -39.535 1.00 94.50 1330 ILE A C 1
ATOM 10166 O O . ILE A 1 1330 ? 19.243 5.358 -39.411 1.00 94.50 1330 ILE A O 1
ATOM 10170 N N . ILE A 1 1331 ? 19.985 3.643 -40.656 1.00 93.88 1331 ILE A N 1
ATOM 10171 C CA . ILE A 1 1331 ? 20.319 4.461 -41.830 1.00 93.88 1331 ILE A CA 1
ATOM 10172 C C . ILE A 1 1331 ? 19.059 5.034 -42.485 1.00 93.88 1331 ILE A C 1
ATOM 10174 O O . ILE A 1 1331 ? 19.026 6.211 -42.831 1.00 93.88 1331 ILE A O 1
ATOM 10178 N N . PHE A 1 1332 ? 17.988 4.249 -42.595 1.00 92.38 1332 PHE A N 1
ATOM 10179 C CA . PHE A 1 1332 ? 16.704 4.725 -43.106 1.00 92.38 1332 PHE A CA 1
ATOM 10180 C C . PHE A 1 1332 ? 16.133 5.864 -42.246 1.00 92.38 1332 PHE A C 1
ATOM 10182 O O . PHE A 1 1332 ? 15.656 6.865 -42.780 1.00 92.38 1332 PHE A O 1
ATOM 10189 N N . ILE A 1 1333 ? 16.228 5.747 -40.916 1.00 91.50 1333 ILE A N 1
ATOM 10190 C CA . ILE A 1 1333 ? 15.838 6.802 -39.970 1.00 91.50 1333 ILE A CA 1
ATOM 10191 C C . ILE A 1 1333 ? 16.704 8.048 -40.160 1.00 91.50 1333 ILE A C 1
ATOM 10193 O O . ILE A 1 1333 ? 16.163 9.150 -40.211 1.00 91.50 1333 ILE A O 1
ATOM 10197 N N . LEU A 1 1334 ? 18.021 7.876 -40.301 1.00 92.44 1334 LEU A N 1
ATOM 10198 C CA . LEU A 1 1334 ? 18.962 8.971 -40.529 1.00 92.44 1334 LEU A CA 1
ATOM 10199 C C . LEU A 1 1334 ? 18.649 9.756 -41.812 1.00 92.44 1334 LEU A C 1
ATOM 10201 O O . LEU A 1 1334 ? 18.789 10.972 -41.823 1.00 92.44 1334 LEU A O 1
ATOM 10205 N N . LEU A 1 1335 ? 18.255 9.065 -42.885 1.00 91.06 1335 LEU A N 1
ATOM 10206 C CA . LEU A 1 1335 ? 18.056 9.668 -44.206 1.00 91.06 1335 LEU A CA 1
ATOM 10207 C C . LEU A 1 1335 ? 16.676 10.306 -44.403 1.00 91.06 1335 LEU A C 1
ATOM 10209 O O . LEU A 1 1335 ? 16.550 11.227 -45.205 1.00 91.06 1335 LEU A O 1
ATOM 10213 N N . LEU A 1 1336 ? 15.634 9.797 -43.739 1.00 88.50 1336 LEU A N 1
ATOM 10214 C CA . LEU A 1 1336 ? 14.244 10.180 -44.035 1.00 88.50 1336 LEU A CA 1
ATOM 10215 C C . LEU A 1 1336 ? 13.543 10.938 -42.908 1.00 88.50 1336 LEU A C 1
ATOM 10217 O O . LEU A 1 1336 ? 12.460 11.485 -43.123 1.00 88.50 1336 LEU A O 1
ATOM 10221 N N . SER A 1 1337 ? 14.119 10.961 -41.708 1.00 87.50 1337 SER A N 1
ATOM 10222 C CA . SER A 1 1337 ? 13.571 11.732 -40.597 1.00 87.50 1337 SER A CA 1
ATOM 10223 C C . SER A 1 1337 ? 13.845 13.230 -40.765 1.00 87.50 1337 SER A C 1
ATOM 10225 O O . SER A 1 1337 ? 14.867 13.640 -41.295 1.00 87.50 1337 SER A O 1
ATOM 10227 N N . THR A 1 1338 ? 12.946 14.071 -40.254 1.00 84.38 1338 THR A N 1
ATOM 10228 C CA . THR A 1 1338 ? 13.200 15.510 -40.044 1.00 84.38 1338 THR A CA 1
ATOM 10229 C C . THR A 1 1338 ? 13.344 15.870 -38.565 1.00 84.38 1338 THR A C 1
ATOM 10231 O O . THR A 1 1338 ? 13.681 17.005 -38.230 1.00 84.38 1338 THR A O 1
ATOM 10234 N N . ASN A 1 1339 ? 13.095 14.921 -37.658 1.00 87.81 1339 ASN A N 1
ATOM 10235 C CA . ASN A 1 1339 ? 13.154 15.151 -36.220 1.00 87.81 1339 ASN A CA 1
ATOM 10236 C C . ASN A 1 1339 ? 14.608 14.998 -35.713 1.00 87.81 1339 ASN A C 1
ATOM 10238 O O . ASN A 1 1339 ? 15.227 13.950 -35.928 1.00 87.81 1339 ASN A O 1
ATOM 10242 N N . PRO A 1 1340 ? 15.156 16.024 -35.028 1.00 88.06 1340 PRO A N 1
ATOM 10243 C CA . PRO A 1 1340 ? 16.552 16.054 -34.590 1.00 88.06 1340 PRO A CA 1
ATOM 10244 C C . PRO A 1 1340 ? 16.912 14.941 -33.599 1.00 88.06 1340 PRO A C 1
ATOM 10246 O O . PRO A 1 1340 ? 18.059 14.501 -33.579 1.00 88.06 1340 PRO A O 1
ATOM 10249 N N . ASN A 1 1341 ? 15.953 14.433 -32.819 1.00 90.50 1341 ASN A N 1
ATOM 10250 C CA . ASN A 1 1341 ? 16.212 13.354 -31.864 1.00 90.50 1341 ASN A CA 1
ATOM 10251 C C . ASN A 1 1341 ? 16.571 12.045 -32.581 1.00 90.50 1341 ASN A C 1
ATOM 10253 O O . ASN A 1 1341 ? 17.508 11.358 -32.175 1.00 90.50 1341 ASN A O 1
ATOM 10257 N N . TYR A 1 1342 ? 15.896 11.744 -33.697 1.00 92.38 1342 TYR A N 1
ATOM 10258 C CA . TYR A 1 1342 ? 16.227 10.589 -34.534 1.00 92.38 1342 TYR A CA 1
ATOM 10259 C C . TYR A 1 1342 ? 17.622 10.709 -35.148 1.00 92.38 1342 TYR A C 1
ATOM 10261 O O . TYR A 1 1342 ? 18.370 9.735 -35.167 1.00 92.38 1342 TYR A O 1
ATOM 10269 N N . HIS A 1 1343 ? 17.999 11.905 -35.604 1.00 91.81 1343 HIS A N 1
ATOM 10270 C CA . HIS A 1 1343 ? 19.354 12.155 -36.092 1.00 91.81 1343 HIS A CA 1
ATOM 10271 C C . HIS A 1 1343 ? 20.387 11.954 -34.984 1.00 91.81 1343 HIS A C 1
ATOM 10273 O O . HIS A 1 1343 ? 21.378 11.259 -35.193 1.00 91.81 1343 HIS A O 1
ATOM 10279 N N . SER A 1 1344 ? 20.124 12.484 -33.786 1.00 92.44 1344 SER A N 1
ATOM 10280 C CA . SER A 1 1344 ? 21.023 12.341 -32.640 1.00 92.44 1344 SER A CA 1
ATOM 10281 C C . SER A 1 1344 ? 21.275 10.879 -32.288 1.00 92.44 1344 SER A C 1
ATOM 10283 O O . SER A 1 1344 ? 22.429 10.451 -32.212 1.00 92.44 1344 SER A O 1
ATOM 10285 N N . VAL A 1 1345 ? 20.212 10.086 -32.112 1.00 94.25 1345 VAL A N 1
ATOM 10286 C CA . VAL A 1 1345 ? 20.351 8.670 -31.748 1.00 94.25 1345 VAL A CA 1
ATOM 10287 C C . VAL A 1 1345 ? 20.970 7.850 -32.879 1.00 94.25 1345 VAL A C 1
ATOM 10289 O O . VAL A 1 1345 ? 21.840 7.021 -32.613 1.00 94.25 1345 VAL A O 1
ATOM 10292 N N . ALA A 1 1346 ? 20.617 8.113 -34.142 1.00 94.94 1346 ALA A N 1
ATOM 10293 C CA . ALA A 1 1346 ? 21.194 7.409 -35.284 1.00 94.94 1346 ALA A CA 1
ATOM 10294 C C . ALA A 1 1346 ? 22.697 7.698 -35.419 1.00 94.94 1346 ALA A C 1
ATOM 10296 O O . ALA A 1 1346 ? 23.491 6.765 -35.541 1.00 94.94 1346 ALA A O 1
ATOM 10297 N N . CYS A 1 1347 ? 23.115 8.963 -35.296 1.00 94.38 1347 CYS A N 1
ATOM 10298 C CA . CYS A 1 1347 ? 24.527 9.345 -35.297 1.00 94.38 1347 CYS A CA 1
ATOM 10299 C C . CYS A 1 1347 ? 25.298 8.689 -34.147 1.00 94.38 1347 CYS A C 1
ATOM 10301 O O . CYS A 1 1347 ? 26.363 8.120 -34.380 1.00 94.38 1347 CYS A O 1
ATOM 10303 N N . LYS A 1 1348 ? 24.765 8.737 -32.918 1.00 94.56 1348 LYS A N 1
ATOM 10304 C CA . LYS A 1 1348 ? 25.382 8.101 -31.740 1.00 94.56 1348 LYS A CA 1
ATOM 10305 C C . LYS A 1 1348 ? 25.540 6.596 -31.926 1.00 94.56 1348 LYS A C 1
ATOM 10307 O O . LYS A 1 1348 ? 26.599 6.045 -31.632 1.00 94.56 1348 LYS A O 1
ATOM 10312 N N . THR A 1 1349 ? 24.511 5.946 -32.461 1.00 95.19 1349 THR A N 1
ATOM 10313 C CA . THR A 1 1349 ? 24.519 4.500 -32.691 1.00 95.19 1349 THR A CA 1
ATOM 10314 C C . THR A 1 1349 ? 25.517 4.123 -33.785 1.00 95.19 1349 THR A C 1
ATOM 10316 O O . THR A 1 1349 ? 26.322 3.220 -33.590 1.00 95.19 1349 THR A O 1
ATOM 10319 N N . LEU A 1 1350 ? 25.567 4.845 -34.907 1.00 95.56 1350 LEU A N 1
ATOM 10320 C CA . LEU A 1 1350 ? 26.537 4.568 -35.976 1.00 95.56 1350 LEU A CA 1
ATOM 10321 C C . LEU A 1 1350 ? 27.982 4.849 -35.548 1.00 95.56 1350 LEU A C 1
ATOM 10323 O O . LEU A 1 1350 ? 28.871 4.058 -35.862 1.00 95.56 1350 LEU A O 1
ATOM 10327 N N . ALA A 1 1351 ? 28.218 5.916 -34.779 1.00 94.12 1351 ALA A N 1
ATOM 10328 C CA . ALA A 1 1351 ? 29.531 6.206 -34.200 1.00 94.12 1351 ALA A CA 1
ATOM 10329 C C . ALA A 1 1351 ? 30.068 5.033 -33.363 1.00 94.12 1351 ALA A C 1
ATOM 10331 O O . ALA A 1 1351 ? 31.274 4.793 -33.330 1.00 94.12 1351 ALA A O 1
ATOM 10332 N N . LEU A 1 1352 ? 29.160 4.295 -32.724 1.00 93.69 1352 LEU A N 1
ATOM 10333 C CA . LEU A 1 1352 ? 29.445 3.167 -31.849 1.00 93.69 1352 LEU A CA 1
ATOM 10334 C C . LEU A 1 1352 ? 29.562 1.825 -32.587 1.00 93.69 1352 LEU A C 1
ATOM 10336 O O . LEU A 1 1352 ? 30.409 1.008 -32.231 1.00 93.69 1352 LEU A O 1
ATOM 10340 N N . LEU A 1 1353 ? 28.716 1.582 -33.594 1.00 93.56 1353 LEU A N 1
ATOM 10341 C CA . LEU A 1 1353 ? 28.659 0.302 -34.312 1.00 93.56 1353 LEU A CA 1
ATOM 10342 C C . LEU A 1 1353 ? 29.744 0.168 -35.392 1.00 93.56 1353 LEU A C 1
ATOM 10344 O O . LEU A 1 1353 ? 30.237 -0.938 -35.625 1.00 93.56 1353 LEU A O 1
ATOM 10348 N N . VAL A 1 1354 ? 30.157 1.269 -36.034 1.00 93.44 1354 VAL A N 1
ATOM 10349 C CA . VAL A 1 1354 ? 31.189 1.262 -37.088 1.00 93.44 1354 VAL A CA 1
ATOM 10350 C C . VAL A 1 1354 ? 32.570 1.004 -36.473 1.00 93.44 1354 VAL A C 1
ATOM 10352 O O . VAL A 1 1354 ? 33.338 1.917 -36.182 1.00 93.44 1354 VAL A O 1
ATOM 10355 N N . THR A 1 1355 ? 32.885 -0.274 -36.274 1.00 89.12 1355 THR A N 1
ATOM 10356 C CA . THR A 1 1355 ? 34.100 -0.738 -35.578 1.00 89.12 1355 THR A CA 1
ATOM 10357 C C . THR A 1 1355 ? 35.030 -1.569 -36.459 1.00 89.12 1355 THR A C 1
ATOM 10359 O O . THR A 1 1355 ? 36.159 -1.865 -36.067 1.00 89.12 1355 THR A O 1
ATOM 10362 N N . ASN A 1 1356 ? 34.577 -1.968 -37.650 1.00 90.62 1356 ASN A N 1
ATOM 10363 C CA . ASN A 1 1356 ? 35.342 -2.780 -38.588 1.00 90.62 1356 ASN A CA 1
ATOM 10364 C C . ASN A 1 1356 ? 34.973 -2.464 -40.046 1.00 90.62 1356 ASN A C 1
ATOM 10366 O O . ASN A 1 1356 ? 33.980 -1.791 -40.328 1.00 90.62 1356 ASN A O 1
ATOM 10370 N N . ALA A 1 1357 ? 35.776 -2.986 -40.976 1.00 92.38 1357 ALA A N 1
ATOM 10371 C CA . ALA A 1 1357 ? 35.635 -2.726 -42.407 1.00 92.38 1357 ALA A CA 1
ATOM 10372 C C . ALA A 1 1357 ? 34.321 -3.251 -43.016 1.00 92.38 1357 ALA A C 1
ATOM 10374 O O . ALA A 1 1357 ? 33.825 -2.662 -43.971 1.00 92.38 1357 ALA A O 1
ATOM 10375 N N . ILE A 1 1358 ? 33.747 -4.335 -42.479 1.00 91.62 1358 ILE A N 1
ATOM 10376 C CA . ILE A 1 1358 ? 32.515 -4.943 -43.010 1.00 91.62 1358 ILE A CA 1
ATOM 10377 C C . ILE A 1 1358 ? 31.326 -4.022 -42.733 1.00 91.62 1358 ILE A C 1
ATOM 10379 O O . ILE A 1 1358 ? 30.592 -3.668 -43.652 1.00 91.62 1358 ILE A O 1
ATOM 10383 N N . ILE A 1 1359 ? 31.187 -3.580 -41.482 1.00 93.00 1359 ILE A N 1
ATOM 10384 C CA . ILE A 1 1359 ? 30.121 -2.661 -41.069 1.00 93.00 1359 ILE A CA 1
ATOM 10385 C C . ILE A 1 1359 ? 30.300 -1.306 -41.754 1.00 93.00 1359 ILE A C 1
ATOM 10387 O O . ILE A 1 1359 ? 29.335 -0.745 -42.263 1.00 93.00 1359 ILE A O 1
ATOM 10391 N N . ALA A 1 1360 ? 31.533 -0.790 -41.811 1.00 95.00 1360 ALA A N 1
ATOM 10392 C CA . ALA A 1 1360 ? 31.815 0.478 -42.479 1.00 95.00 1360 ALA A CA 1
ATOM 10393 C C . ALA A 1 1360 ? 31.408 0.443 -43.959 1.00 95.00 1360 ALA A C 1
ATOM 10395 O O . ALA A 1 1360 ? 30.735 1.356 -44.432 1.00 95.00 1360 ALA A O 1
ATOM 10396 N N . LYS A 1 1361 ? 31.746 -0.644 -44.666 1.00 94.69 1361 LYS A N 1
ATOM 10397 C CA . LYS A 1 1361 ? 31.313 -0.867 -46.046 1.00 94.69 1361 LYS A CA 1
ATOM 10398 C C . LYS A 1 1361 ? 29.785 -0.894 -46.159 1.00 94.69 1361 LYS A C 1
ATOM 10400 O O . LYS A 1 1361 ? 29.241 -0.194 -47.003 1.00 94.69 1361 LYS A O 1
ATOM 10405 N N . GLN A 1 1362 ? 29.103 -1.648 -45.296 1.00 94.19 1362 GLN A N 1
ATOM 10406 C CA . GLN A 1 1362 ? 27.641 -1.750 -45.305 1.00 94.19 1362 GLN A CA 1
ATOM 10407 C C . GLN A 1 1362 ? 26.965 -0.389 -45.083 1.00 94.19 1362 GLN A C 1
ATOM 10409 O O . GLN A 1 1362 ? 26.052 -0.027 -45.818 1.00 94.19 1362 GLN A O 1
ATOM 10414 N N . VAL A 1 1363 ? 27.422 0.385 -44.094 1.00 95.62 1363 VAL A N 1
ATOM 10415 C CA . VAL A 1 1363 ? 26.883 1.721 -43.794 1.00 95.62 1363 VAL A CA 1
ATOM 10416 C C . VAL A 1 1363 ? 27.055 2.669 -44.981 1.00 95.62 1363 VAL A C 1
ATOM 10418 O O . VAL A 1 1363 ? 26.145 3.437 -45.286 1.00 95.62 1363 VAL A O 1
ATOM 10421 N N . VAL A 1 1364 ? 28.196 2.599 -45.665 1.00 94.19 1364 VAL A N 1
ATOM 10422 C CA . VAL A 1 1364 ? 28.485 3.424 -46.846 1.00 94.19 1364 VAL A CA 1
ATOM 10423 C C . VAL A 1 1364 ? 27.606 3.017 -48.028 1.00 94.19 1364 VAL A C 1
ATOM 10425 O O . VAL A 1 1364 ? 26.939 3.869 -48.602 1.00 94.19 1364 VAL A O 1
ATOM 10428 N N . GLU A 1 1365 ? 27.501 1.719 -48.329 1.00 93.19 1365 GLU A N 1
ATOM 10429 C CA . GLU A 1 1365 ? 26.653 1.203 -49.418 1.00 93.19 1365 GLU A CA 1
ATOM 10430 C C . GLU A 1 1365 ? 25.157 1.508 -49.221 1.00 93.19 1365 GLU A C 1
ATOM 10432 O O . GLU A 1 1365 ? 24.416 1.621 -50.195 1.00 93.19 1365 GLU A O 1
ATOM 10437 N N . LEU A 1 1366 ? 24.713 1.685 -47.973 1.00 93.00 1366 LEU A N 1
ATOM 10438 C CA . LEU A 1 1366 ? 23.346 2.090 -47.630 1.00 93.00 1366 LEU A CA 1
ATOM 10439 C C . LEU A 1 1366 ? 23.126 3.616 -47.664 1.00 93.00 1366 LEU A C 1
ATOM 10441 O O . LEU A 1 1366 ? 22.031 4.077 -47.349 1.00 93.00 1366 LEU A O 1
ATOM 10445 N N . GLY A 1 1367 ? 24.136 4.407 -48.039 1.00 91.12 1367 GLY A N 1
ATOM 10446 C CA . GLY A 1 1367 ? 24.046 5.867 -48.130 1.00 91.12 1367 GLY A CA 1
ATOM 10447 C C . GLY A 1 1367 ? 24.274 6.599 -46.805 1.00 91.12 1367 GLY A C 1
ATOM 10448 O O . GLY A 1 1367 ? 23.904 7.764 -46.675 1.00 91.12 1367 GLY A O 1
ATOM 10449 N N . GLY A 1 1368 ? 24.895 5.961 -45.808 1.00 93.56 1368 GLY A N 1
ATOM 10450 C CA . GLY A 1 1368 ? 25.133 6.567 -44.494 1.00 93.56 1368 GLY A CA 1
ATOM 10451 C C . GLY A 1 1368 ? 25.937 7.867 -44.544 1.00 93.56 1368 GLY A C 1
ATOM 10452 O O . GLY A 1 1368 ? 25.666 8.781 -43.770 1.00 93.56 1368 GLY A O 1
ATOM 10453 N N . VAL A 1 1369 ? 26.874 7.994 -45.489 1.00 93.94 1369 VAL A N 1
ATOM 10454 C CA . VAL A 1 1369 ? 27.663 9.223 -45.684 1.00 93.94 1369 VAL A CA 1
ATOM 10455 C C . VAL A 1 1369 ? 26.766 10.409 -46.065 1.00 93.94 1369 VAL A C 1
ATOM 10457 O O . VAL A 1 1369 ? 26.936 11.498 -45.517 1.00 93.94 1369 VAL A O 1
ATOM 10460 N N . ILE A 1 1370 ? 25.762 10.179 -46.919 1.00 90.62 1370 ILE A N 1
ATOM 10461 C CA . ILE A 1 1370 ? 24.806 11.198 -47.381 1.00 90.62 1370 ILE A CA 1
ATOM 10462 C C . ILE A 1 1370 ? 23.991 11.756 -46.207 1.00 90.62 1370 ILE A C 1
ATOM 10464 O O . ILE A 1 1370 ? 23.723 12.952 -46.166 1.00 90.62 1370 ILE A O 1
ATOM 10468 N N . GLY A 1 1371 ? 23.626 10.914 -45.234 1.00 89.75 1371 GLY A N 1
ATOM 10469 C CA . GLY A 1 1371 ? 22.895 11.342 -44.037 1.00 89.75 1371 GLY A CA 1
ATOM 10470 C C . GLY A 1 1371 ? 23.787 11.981 -42.969 1.00 89.75 1371 GLY A C 1
ATOM 10471 O O . GLY A 1 1371 ? 23.435 13.003 -42.386 1.00 89.75 1371 GLY A O 1
ATOM 10472 N N . LEU A 1 1372 ? 24.966 11.406 -42.713 1.00 93.94 1372 LEU A N 1
ATOM 10473 C CA . LEU A 1 1372 ? 25.887 11.890 -41.677 1.00 93.94 1372 LEU A CA 1
ATOM 10474 C C . LEU A 1 1372 ? 26.541 13.226 -42.054 1.00 93.94 1372 LEU A C 1
ATOM 10476 O O . LEU A 1 1372 ? 26.768 14.066 -41.183 1.00 93.94 1372 LEU A O 1
ATOM 10480 N N . GLY A 1 1373 ? 26.843 13.428 -43.339 1.00 90.94 1373 GLY A N 1
ATOM 10481 C CA . GLY A 1 1373 ? 27.582 14.590 -43.819 1.00 90.94 1373 GLY A CA 1
ATOM 10482 C C . GLY A 1 1373 ? 26.921 15.935 -43.473 1.00 90.94 1373 GLY A C 1
ATOM 10483 O O . GLY A 1 1373 ? 27.560 16.768 -42.818 1.00 90.94 1373 GLY A O 1
ATOM 10484 N N . PRO A 1 1374 ? 25.647 16.157 -43.845 1.00 89.50 1374 PRO A N 1
ATOM 10485 C CA . PRO A 1 1374 ? 24.915 17.390 -43.545 1.00 89.50 1374 PRO A CA 1
ATOM 10486 C C . PRO A 1 1374 ? 24.672 17.630 -42.046 1.00 89.50 1374 PRO A C 1
ATOM 10488 O O . PRO A 1 1374 ? 24.518 18.777 -41.623 1.00 89.50 1374 PRO A O 1
ATOM 10491 N N . LEU A 1 1375 ? 24.660 16.582 -41.216 1.00 90.12 1375 LEU A N 1
ATOM 10492 C CA . LEU A 1 1375 ? 24.395 16.699 -39.775 1.00 90.12 1375 LEU A CA 1
ATOM 10493 C C . LEU A 1 1375 ? 25.565 17.265 -38.971 1.00 90.12 1375 LEU A C 1
ATOM 10495 O O . LEU A 1 1375 ? 25.371 17.655 -37.821 1.00 90.12 1375 LEU A O 1
ATOM 10499 N N . LEU A 1 1376 ? 26.750 17.375 -39.570 1.00 87.88 1376 LEU A N 1
ATOM 10500 C CA . LEU A 1 1376 ? 27.878 18.092 -38.979 1.00 87.88 1376 LEU A CA 1
ATOM 10501 C C . LEU A 1 1376 ? 27.740 19.627 -39.124 1.00 87.88 1376 LEU A C 1
ATOM 10503 O O . LEU A 1 1376 ? 28.593 20.355 -38.634 1.00 87.88 1376 LEU A O 1
ATOM 10507 N N . SER A 1 1377 ? 26.672 20.126 -39.764 1.00 77.94 1377 SER A N 1
ATOM 10508 C CA . SER A 1 1377 ? 26.372 21.556 -39.965 1.00 77.94 1377 SER A CA 1
ATOM 10509 C C . SER A 1 1377 ? 26.105 22.340 -38.675 1.00 77.94 1377 SER A C 1
ATOM 10511 O O . SER A 1 1377 ? 25.742 21.778 -37.651 1.00 77.94 1377 SER A O 1
ATOM 10513 N N . ASN A 1 1378 ? 26.187 23.676 -38.706 1.00 68.50 1378 ASN A N 1
ATOM 10514 C CA . ASN A 1 1378 ? 25.946 24.526 -37.521 1.00 68.50 1378 ASN A CA 1
ATOM 10515 C C . ASN A 1 1378 ? 24.487 24.545 -37.017 1.00 68.50 1378 ASN A C 1
ATOM 10517 O O . ASN A 1 1378 ? 24.196 25.209 -36.021 1.00 68.50 1378 ASN A O 1
ATOM 10521 N N . LYS A 1 1379 ? 23.561 23.868 -37.703 1.00 74.88 1379 LYS A N 1
ATOM 10522 C CA . LYS A 1 1379 ? 22.132 23.847 -37.354 1.00 74.88 1379 LYS A CA 1
ATOM 10523 C C . LYS A 1 1379 ? 21.768 22.758 -36.340 1.00 74.88 1379 LYS A C 1
ATOM 10525 O O . LYS A 1 1379 ? 20.683 22.824 -35.767 1.00 74.88 1379 LYS A O 1
ATOM 10530 N N . THR A 1 1380 ? 22.626 21.762 -36.144 1.00 80.56 1380 THR A N 1
ATOM 10531 C CA . THR A 1 1380 ? 22.380 20.613 -35.263 1.00 80.56 1380 THR A CA 1
ATOM 10532 C C . THR A 1 1380 ? 22.993 20.822 -33.879 1.00 80.56 1380 THR A C 1
ATOM 10534 O O . THR A 1 1380 ? 23.910 21.629 -33.686 1.00 80.56 1380 THR A O 1
ATOM 10537 N N . ASP A 1 1381 ? 22.472 20.106 -32.880 1.00 85.62 1381 ASP A N 1
ATOM 10538 C CA . ASP A 1 1381 ? 23.038 20.141 -31.536 1.00 85.62 1381 ASP A CA 1
ATOM 10539 C C . ASP A 1 1381 ? 24.474 19.591 -31.524 1.00 85.62 1381 ASP A C 1
ATOM 10541 O O . ASP A 1 1381 ? 24.889 18.792 -32.365 1.00 85.62 1381 ASP A O 1
ATOM 10545 N N . GLU A 1 1382 ? 25.272 20.050 -30.565 1.00 84.50 1382 GLU A N 1
ATOM 10546 C CA . GLU A 1 1382 ? 26.695 19.718 -30.485 1.00 84.50 1382 GLU A CA 1
ATOM 10547 C C . GLU A 1 1382 ? 26.972 18.215 -30.363 1.00 84.50 1382 GLU A C 1
ATOM 10549 O O . GLU A 1 1382 ? 27.911 17.713 -30.980 1.00 84.50 1382 GLU A O 1
ATOM 10554 N N . ILE A 1 1383 ? 26.137 17.484 -29.625 1.00 86.44 1383 ILE A N 1
ATOM 10555 C CA . ILE A 1 1383 ? 26.332 16.051 -29.401 1.00 86.44 1383 ILE A CA 1
ATOM 10556 C C . ILE A 1 1383 ? 26.133 15.297 -30.716 1.00 86.44 1383 ILE A C 1
ATOM 10558 O O . ILE A 1 1383 ? 26.970 14.471 -31.078 1.00 86.44 1383 ILE A O 1
ATOM 10562 N N . THR A 1 1384 ? 25.078 15.624 -31.463 1.00 90.50 1384 THR A N 1
ATOM 10563 C CA . THR A 1 1384 ? 24.825 15.051 -32.791 1.00 90.50 1384 THR A CA 1
ATOM 10564 C C . THR A 1 1384 ? 25.968 15.350 -33.758 1.00 90.50 1384 THR A C 1
ATOM 10566 O O . THR A 1 1384 ? 26.406 14.444 -34.466 1.00 90.50 1384 THR A O 1
ATOM 10569 N N . ARG A 1 1385 ? 26.531 16.566 -33.731 1.00 91.44 1385 ARG A N 1
ATOM 10570 C CA . ARG A 1 1385 ? 27.707 16.928 -34.545 1.00 91.44 1385 ARG A CA 1
ATOM 10571 C C . ARG A 1 1385 ? 28.930 16.092 -34.191 1.00 91.44 1385 ARG A C 1
ATOM 10573 O O . ARG A 1 1385 ? 29.563 15.532 -35.083 1.00 91.44 1385 ARG A O 1
ATOM 10580 N N . ILE A 1 1386 ? 29.246 15.958 -32.903 1.00 90.19 1386 ILE A N 1
ATOM 10581 C CA . ILE A 1 1386 ? 30.375 15.134 -32.451 1.00 90.19 1386 ILE A CA 1
ATOM 10582 C C . ILE A 1 1386 ? 30.165 13.685 -32.898 1.00 90.19 1386 ILE A C 1
ATOM 10584 O O . ILE A 1 1386 ? 31.062 13.101 -33.499 1.00 90.19 1386 ILE A O 1
ATOM 10588 N N . SER A 1 1387 ? 28.979 13.117 -32.677 1.00 93.38 1387 SER A N 1
ATOM 10589 C CA . SER A 1 1387 ? 28.674 11.741 -33.078 1.00 93.38 1387 SER A CA 1
ATOM 10590 C C . SER A 1 1387 ? 28.719 11.539 -34.594 1.00 93.38 1387 SER A C 1
ATOM 10592 O O . SER A 1 1387 ? 29.291 10.551 -35.047 1.00 93.38 1387 SER A O 1
ATOM 10594 N N . ALA A 1 1388 ? 28.197 12.477 -35.389 1.00 94.31 1388 ALA A N 1
ATOM 10595 C CA . ALA A 1 1388 ? 28.301 12.430 -36.846 1.00 94.31 1388 ALA A CA 1
ATOM 10596 C C . ALA A 1 1388 ? 29.768 12.469 -37.300 1.00 94.31 1388 ALA A C 1
ATOM 10598 O O . ALA A 1 1388 ? 30.179 11.664 -38.134 1.00 94.31 1388 ALA A O 1
ATOM 10599 N N . SER A 1 1389 ? 30.579 13.338 -36.688 1.00 94.00 1389 SER A N 1
ATOM 10600 C CA . SER A 1 1389 ? 32.015 13.434 -36.959 1.00 94.00 1389 SER A CA 1
ATOM 10601 C C . SER A 1 1389 ? 32.758 12.139 -36.615 1.00 94.00 1389 SER A C 1
ATOM 10603 O O . SER A 1 1389 ? 33.536 11.642 -37.430 1.00 94.00 1389 SER A O 1
ATOM 10605 N N . VAL A 1 1390 ? 32.479 11.534 -35.451 1.00 95.19 1390 VAL A N 1
ATOM 10606 C CA . VAL A 1 1390 ? 33.056 10.237 -35.048 1.00 95.19 1390 VAL A CA 1
ATOM 10607 C C . VAL A 1 1390 ? 32.650 9.137 -36.029 1.00 95.19 1390 VAL A C 1
ATOM 10609 O O . VAL A 1 1390 ? 33.503 8.374 -36.475 1.00 95.19 1390 VAL A O 1
ATOM 10612 N N . ALA A 1 1391 ? 31.373 9.073 -36.416 1.00 95.94 1391 ALA A N 1
ATOM 10613 C CA . ALA A 1 1391 ? 30.891 8.087 -37.378 1.00 95.94 1391 ALA A CA 1
ATOM 10614 C C . ALA A 1 1391 ? 31.600 8.234 -38.736 1.00 95.94 1391 ALA A C 1
ATOM 10616 O O . ALA A 1 1391 ? 32.142 7.256 -39.245 1.00 95.94 1391 ALA A O 1
ATOM 10617 N N . LEU A 1 1392 ? 31.687 9.451 -39.284 1.00 96.25 1392 LEU A N 1
ATOM 10618 C CA . LEU A 1 1392 ? 32.406 9.732 -40.534 1.00 96.25 1392 LEU A CA 1
ATOM 10619 C C . LEU A 1 1392 ? 33.903 9.404 -40.432 1.00 96.25 1392 LEU A C 1
ATOM 10621 O O . LEU A 1 1392 ? 34.470 8.831 -41.363 1.00 96.25 1392 LEU A O 1
ATOM 10625 N N . THR A 1 1393 ? 34.530 9.711 -39.293 1.00 95.94 1393 THR A N 1
ATOM 10626 C CA . THR A 1 1393 ? 35.936 9.372 -39.018 1.00 95.94 1393 THR A CA 1
ATOM 10627 C C . THR A 1 1393 ? 36.133 7.857 -39.028 1.00 95.94 1393 THR A C 1
ATOM 10629 O O . THR A 1 1393 ? 37.045 7.356 -39.686 1.00 95.94 1393 THR A O 1
ATOM 10632 N N . ASN A 1 1394 ? 35.247 7.107 -38.367 1.00 95.88 1394 ASN A N 1
ATOM 10633 C CA . ASN A 1 1394 ? 35.290 5.647 -38.346 1.00 95.88 1394 ASN A CA 1
ATOM 10634 C C . ASN A 1 1394 ? 35.080 5.057 -39.747 1.00 95.88 1394 ASN A C 1
ATOM 10636 O O . ASN A 1 1394 ? 35.809 4.144 -40.133 1.00 95.88 1394 ASN A O 1
ATOM 10640 N N . LEU A 1 1395 ? 34.166 5.611 -40.550 1.00 97.38 1395 LEU A N 1
ATOM 10641 C CA . LEU A 1 1395 ? 34.002 5.204 -41.949 1.00 97.38 1395 LEU A CA 1
ATOM 10642 C C . LEU A 1 1395 ? 35.291 5.441 -42.749 1.00 97.38 1395 LEU A C 1
ATOM 10644 O O . LEU A 1 1395 ? 35.826 4.497 -43.326 1.00 97.38 1395 LEU A O 1
ATOM 10648 N N . ALA A 1 1396 ? 35.855 6.652 -42.690 1.00 95.56 1396 ALA A N 1
ATOM 10649 C CA . ALA A 1 1396 ? 37.100 7.013 -43.379 1.00 95.56 1396 ALA A CA 1
ATOM 10650 C C . ALA A 1 1396 ? 38.315 6.178 -42.934 1.00 95.56 1396 ALA A C 1
ATOM 10652 O O . ALA A 1 1396 ? 39.253 5.966 -43.712 1.00 95.56 1396 ALA A O 1
ATOM 10653 N N . LYS A 1 1397 ? 38.316 5.718 -41.678 1.00 95.31 1397 LYS A N 1
ATOM 10654 C CA . LYS A 1 1397 ? 39.368 4.886 -41.088 1.00 95.31 1397 LYS A CA 1
ATOM 10655 C C . LYS A 1 1397 ? 39.257 3.421 -41.505 1.00 95.31 1397 LYS A C 1
ATOM 10657 O O . LYS A 1 1397 ? 40.276 2.813 -41.823 1.00 95.31 1397 LYS A O 1
ATOM 10662 N N . TYR A 1 1398 ? 38.051 2.851 -41.481 1.00 95.50 1398 TYR A N 1
ATOM 10663 C CA . TYR A 1 1398 ? 37.830 1.420 -41.718 1.00 95.50 1398 TYR A CA 1
ATOM 10664 C C . TYR A 1 1398 ? 37.479 1.076 -43.174 1.00 95.50 1398 TYR A C 1
ATOM 10666 O O . TYR A 1 1398 ? 37.596 -0.089 -43.555 1.00 95.50 1398 TYR A O 1
ATOM 10674 N N . TYR A 1 1399 ? 37.089 2.055 -43.997 1.00 96.00 1399 TYR A N 1
ATOM 10675 C CA . TYR A 1 1399 ? 36.733 1.852 -45.400 1.00 96.00 1399 TYR A CA 1
ATOM 10676 C C . TYR A 1 1399 ? 37.220 3.010 -46.288 1.00 96.00 1399 TYR A C 1
ATOM 10678 O O . TYR A 1 1399 ? 36.500 3.968 -46.539 1.00 96.00 1399 TYR A O 1
ATOM 10686 N N . ASN A 1 1400 ? 38.444 2.899 -46.821 1.00 92.44 1400 ASN A N 1
ATOM 10687 C CA . ASN A 1 1400 ? 39.084 3.951 -47.632 1.00 92.44 1400 ASN A CA 1
ATOM 10688 C C . ASN A 1 1400 ? 38.202 4.570 -48.741 1.00 92.44 1400 ASN A C 1
ATOM 10690 O O . ASN A 1 1400 ? 38.255 5.791 -48.884 1.00 92.44 1400 ASN A O 1
ATOM 10694 N N . PRO A 1 1401 ? 37.372 3.817 -49.501 1.00 92.69 1401 PRO A N 1
ATOM 10695 C CA . PRO A 1 1401 ? 36.508 4.417 -50.522 1.00 92.69 1401 PRO A CA 1
ATOM 10696 C C . PRO A 1 1401 ? 35.532 5.468 -49.977 1.00 92.69 1401 PRO A C 1
ATOM 10698 O O . PRO A 1 1401 ? 35.194 6.403 -50.702 1.00 92.69 1401 PRO A O 1
ATOM 10701 N N . SER A 1 1402 ? 35.137 5.384 -48.699 1.00 94.12 1402 SER A N 1
ATOM 10702 C CA . SER A 1 1402 ? 34.263 6.394 -48.097 1.00 94.12 1402 SER A CA 1
ATOM 10703 C C . SER A 1 1402 ? 34.927 7.764 -48.015 1.00 94.12 1402 SER A C 1
ATOM 10705 O O . SER A 1 1402 ? 34.220 8.758 -47.946 1.00 94.12 1402 SER A O 1
ATOM 10707 N N . ARG A 1 1403 ? 36.264 7.865 -48.024 1.00 95.25 1403 ARG A N 1
ATOM 10708 C CA . ARG A 1 1403 ? 36.958 9.163 -47.971 1.00 95.25 1403 ARG A CA 1
ATOM 10709 C C . ARG A 1 1403 ? 36.586 10.032 -49.163 1.00 95.25 1403 ARG A C 1
ATOM 10711 O O . ARG A 1 1403 ? 36.227 11.189 -48.983 1.00 95.25 1403 ARG A O 1
ATOM 10718 N N . VAL A 1 1404 ? 36.611 9.454 -50.364 1.00 92.25 1404 VAL A N 1
ATOM 10719 C CA . VAL A 1 1404 ? 36.214 10.156 -51.591 1.00 92.25 1404 VAL A CA 1
ATOM 10720 C C . VAL A 1 1404 ? 34.731 10.516 -51.543 1.00 92.25 1404 VAL A C 1
ATOM 10722 O O . VAL A 1 1404 ? 34.372 11.631 -51.900 1.00 92.25 1404 VAL A O 1
ATOM 10725 N N . GLU A 1 1405 ? 33.883 9.621 -51.035 1.00 92.69 1405 GLU A N 1
ATOM 10726 C CA . GLU A 1 1405 ? 32.446 9.875 -50.887 1.00 92.69 1405 GLU A CA 1
ATOM 10727 C C . GLU A 1 1405 ? 32.154 11.030 -49.915 1.00 92.69 1405 GLU A C 1
ATOM 10729 O O . GLU A 1 1405 ? 31.369 11.923 -50.229 1.00 92.69 1405 GLU A O 1
ATOM 10734 N N . ILE A 1 1406 ? 32.863 11.088 -48.782 1.00 94.19 1406 ILE A N 1
ATOM 10735 C CA . ILE A 1 1406 ? 32.772 12.182 -47.803 1.00 94.19 1406 ILE A CA 1
ATOM 10736 C C . ILE A 1 1406 ? 33.213 13.511 -48.432 1.00 94.19 1406 ILE A C 1
ATOM 10738 O O . ILE A 1 1406 ? 32.563 14.532 -48.216 1.00 94.19 1406 ILE A O 1
ATOM 10742 N N . LEU A 1 1407 ? 34.281 13.510 -49.241 1.00 91.06 1407 LEU A N 1
ATOM 10743 C CA . LEU A 1 1407 ? 34.778 14.717 -49.917 1.00 91.06 1407 LEU A CA 1
ATOM 10744 C C . LEU A 1 1407 ? 33.767 15.325 -50.891 1.00 91.06 1407 LEU A C 1
ATOM 10746 O O . LEU A 1 1407 ? 33.698 16.548 -51.006 1.00 91.06 1407 LEU A O 1
ATOM 10750 N N . ILE A 1 1408 ? 33.000 14.484 -51.585 1.00 89.56 1408 ILE A N 1
ATOM 10751 C CA . ILE A 1 1408 ? 32.009 14.916 -52.581 1.00 89.56 1408 ILE A CA 1
ATOM 10752 C C . ILE A 1 1408 ? 30.598 15.067 -52.000 1.00 89.56 1408 ILE A C 1
ATOM 10754 O O . ILE A 1 1408 ? 29.672 15.404 -52.736 1.00 89.56 1408 ILE A O 1
ATOM 10758 N N . THR A 1 1409 ? 30.413 14.821 -50.699 1.00 90.75 1409 THR A N 1
ATOM 10759 C CA . THR A 1 1409 ? 29.102 14.940 -50.052 1.00 90.75 1409 THR A CA 1
ATOM 10760 C C . THR A 1 1409 ? 28.663 16.400 -50.002 1.00 90.75 1409 THR A C 1
ATOM 10762 O O . THR A 1 1409 ? 29.428 17.293 -49.621 1.00 90.75 1409 THR A O 1
ATOM 10765 N N . VAL A 1 1410 ? 27.408 16.636 -50.375 1.00 88.56 1410 VAL A N 1
ATOM 10766 C CA . VAL A 1 1410 ? 26.781 17.959 -50.405 1.00 88.56 1410 VAL A CA 1
ATOM 10767 C C . VAL A 1 1410 ? 25.664 18.059 -49.370 1.00 88.56 1410 VAL A C 1
ATOM 10769 O O . VAL A 1 1410 ? 25.039 17.063 -49.012 1.00 88.56 1410 VAL A O 1
ATOM 10772 N N . ASN A 1 1411 ? 25.414 19.272 -48.885 1.00 85.88 1411 ASN A N 1
ATOM 10773 C CA . ASN A 1 1411 ? 24.294 19.569 -47.999 1.00 85.88 1411 ASN A CA 1
ATOM 10774 C C . ASN A 1 1411 ? 22.985 19.764 -48.791 1.00 85.88 1411 ASN A C 1
ATOM 10776 O O . ASN A 1 1411 ? 22.959 19.696 -50.019 1.00 85.88 1411 ASN A O 1
ATOM 10780 N N . GLU A 1 1412 ? 21.891 20.064 -48.088 1.00 79.50 1412 GLU A N 1
ATOM 10781 C CA . GLU A 1 1412 ? 20.568 20.325 -48.686 1.00 79.50 1412 GLU A CA 1
ATOM 10782 C C . GLU A 1 1412 ? 20.567 21.463 -49.729 1.00 79.50 1412 GLU A C 1
ATOM 10784 O O . GLU A 1 1412 ? 19.724 21.481 -50.623 1.00 79.50 1412 GLU A O 1
ATOM 10789 N N . ASN A 1 1413 ? 21.520 22.399 -49.646 1.00 81.94 1413 ASN A N 1
ATOM 10790 C CA . ASN A 1 1413 ? 21.681 23.505 -50.595 1.00 81.94 1413 ASN A CA 1
ATOM 10791 C C . ASN A 1 1413 ? 22.580 23.140 -51.790 1.00 81.94 1413 ASN A C 1
ATOM 10793 O O . ASN A 1 1413 ? 22.943 24.019 -52.572 1.00 81.94 1413 ASN A O 1
ATOM 10797 N N . ASN A 1 1414 ? 22.953 21.864 -51.931 1.00 83.06 1414 ASN A N 1
ATOM 10798 C CA . ASN A 1 1414 ? 23.900 21.368 -52.928 1.00 83.06 1414 ASN A CA 1
ATOM 10799 C C . ASN A 1 1414 ? 25.302 22.008 -52.810 1.00 83.06 1414 ASN A C 1
ATOM 10801 O O . ASN A 1 1414 ? 26.047 22.080 -53.789 1.00 83.06 1414 ASN A O 1
ATOM 10805 N N . GLU A 1 1415 ? 25.665 22.488 -51.615 1.00 84.62 1415 GLU A N 1
ATOM 10806 C CA . GLU A 1 1415 ? 27.002 22.997 -51.307 1.00 84.62 1415 GLU A CA 1
ATOM 10807 C C . GLU A 1 1415 ? 27.859 21.876 -50.694 1.00 84.62 1415 GLU A C 1
ATOM 10809 O O . GLU A 1 1415 ? 27.348 21.109 -49.874 1.00 84.62 1415 GLU A O 1
ATOM 10814 N N . PRO A 1 1416 ? 29.162 21.779 -51.019 1.00 86.69 1416 PRO A N 1
ATOM 10815 C CA . PRO A 1 1416 ? 30.046 20.782 -50.418 1.00 86.69 1416 PRO A CA 1
ATOM 10816 C C . PRO A 1 1416 ? 30.074 20.891 -48.888 1.00 86.69 1416 PRO A C 1
ATOM 10818 O O . PRO A 1 1416 ? 30.432 21.941 -48.343 1.00 86.69 1416 PRO A O 1
ATOM 10821 N N . CYS A 1 1417 ? 29.766 19.798 -48.184 1.00 89.25 1417 CYS A N 1
ATOM 10822 C CA . CYS A 1 1417 ? 29.747 19.769 -46.718 1.00 89.25 1417 CYS A CA 1
ATOM 10823 C C . CYS A 1 1417 ? 31.106 20.157 -46.111 1.00 89.25 1417 CYS A C 1
ATOM 10825 O O . CYS A 1 1417 ? 31.159 20.796 -45.059 1.00 89.25 1417 CYS A O 1
ATOM 10827 N N . LEU A 1 1418 ? 32.203 19.857 -46.817 1.00 88.44 1418 LEU A N 1
ATOM 10828 C CA . LEU A 1 1418 ? 33.569 20.195 -46.411 1.00 88.44 1418 LEU A CA 1
ATOM 10829 C C . LEU A 1 1418 ? 33.751 21.688 -46.086 1.00 88.44 1418 LEU A C 1
ATOM 10831 O O . LEU A 1 1418 ? 34.476 22.036 -45.152 1.00 88.44 1418 LEU A O 1
ATOM 10835 N N . LEU A 1 1419 ? 33.067 22.577 -46.815 1.00 82.88 1419 LEU A N 1
ATOM 10836 C CA . LEU A 1 1419 ? 33.124 24.019 -46.565 1.00 82.88 1419 LEU A CA 1
ATOM 10837 C C . LEU A 1 1419 ? 32.566 24.374 -45.185 1.00 82.88 1419 LEU A C 1
ATOM 10839 O O . LEU A 1 1419 ? 33.102 25.242 -44.495 1.00 82.88 1419 LEU A O 1
ATOM 10843 N N . GLU A 1 1420 ? 31.492 23.712 -44.770 1.00 84.25 1420 GLU A N 1
ATOM 10844 C CA . GLU A 1 1420 ? 30.887 23.945 -43.467 1.00 84.25 1420 GLU A CA 1
ATOM 10845 C C . GLU A 1 1420 ? 31.760 23.398 -42.334 1.00 84.25 1420 GLU A C 1
ATOM 10847 O O . GLU A 1 1420 ? 31.931 24.072 -41.317 1.00 84.25 1420 GLU A O 1
ATOM 10852 N N . TYR A 1 1421 ? 32.409 22.251 -42.548 1.00 88.81 1421 TYR A N 1
ATOM 10853 C CA . TYR A 1 1421 ? 33.315 21.646 -41.566 1.00 88.81 1421 TYR A CA 1
ATOM 10854 C C . TYR A 1 1421 ? 34.483 22.582 -41.255 1.00 88.81 1421 TYR A C 1
ATOM 10856 O O . TYR A 1 1421 ? 34.806 22.831 -40.096 1.00 88.81 1421 TYR A O 1
ATOM 10864 N N . ILE A 1 1422 ? 35.066 23.183 -42.295 1.00 83.75 1422 ILE A N 1
ATOM 10865 C CA . ILE A 1 1422 ? 36.160 24.148 -42.157 1.00 83.75 1422 ILE A CA 1
ATOM 10866 C C . ILE A 1 1422 ? 35.677 25.446 -41.488 1.00 83.75 1422 ILE A C 1
ATOM 10868 O O . ILE A 1 1422 ? 36.394 26.019 -40.663 1.00 83.75 1422 ILE A O 1
ATOM 10872 N N . LYS A 1 1423 ? 34.453 25.909 -41.785 1.00 81.06 1423 LYS A N 1
ATOM 10873 C CA . LYS A 1 1423 ? 33.867 27.089 -41.122 1.00 81.06 1423 LYS A CA 1
ATOM 10874 C C . LYS A 1 1423 ? 33.712 26.877 -39.614 1.00 81.06 1423 LYS A C 1
ATOM 10876 O O . LYS A 1 1423 ? 34.038 27.793 -38.859 1.00 81.06 1423 LYS A O 1
ATOM 10881 N N . ILE A 1 1424 ? 33.287 25.687 -39.178 1.00 81.88 1424 ILE A N 1
ATOM 10882 C CA . ILE A 1 1424 ? 33.161 25.333 -37.750 1.00 81.88 1424 ILE A CA 1
ATOM 10883 C C . ILE A 1 1424 ? 34.500 25.494 -37.031 1.00 81.88 1424 ILE A C 1
ATOM 10885 O O . ILE A 1 1424 ? 34.555 26.100 -35.961 1.00 81.88 1424 ILE A O 1
ATOM 10889 N N . LEU A 1 1425 ? 35.590 25.045 -37.656 1.00 79.00 1425 LEU A N 1
ATOM 10890 C CA . LEU A 1 1425 ? 36.931 25.202 -37.099 1.00 79.00 1425 LEU A CA 1
ATOM 10891 C C . LEU A 1 1425 ? 37.319 26.691 -36.939 1.00 79.00 1425 LEU A C 1
ATOM 10893 O O . LEU A 1 1425 ? 37.970 27.055 -35.961 1.00 79.00 1425 LEU A O 1
ATOM 10897 N N . SER A 1 1426 ? 36.902 27.564 -37.869 1.00 71.81 1426 SER A N 1
ATOM 10898 C CA . SER A 1 1426 ? 37.318 28.980 -37.923 1.00 71.81 1426 SER A CA 1
ATOM 10899 C C . SER A 1 1426 ? 36.582 29.936 -36.971 1.00 71.81 1426 SER A C 1
ATOM 10901 O O . SER A 1 1426 ? 37.069 31.045 -36.725 1.00 71.81 1426 SER A O 1
ATOM 10903 N N . ASN A 1 1427 ? 35.428 29.538 -36.425 1.00 67.50 1427 ASN A N 1
ATOM 10904 C CA . ASN A 1 1427 ? 34.610 30.398 -35.567 1.00 67.50 1427 ASN A CA 1
ATOM 10905 C C . ASN A 1 1427 ? 35.360 30.781 -34.273 1.00 67.50 1427 ASN A C 1
ATOM 10907 O O . ASN A 1 1427 ? 35.756 29.916 -33.485 1.00 67.50 1427 ASN A O 1
ATOM 10911 N N . LYS A 1 1428 ? 35.541 32.093 -34.048 1.00 54.72 1428 LYS A N 1
ATOM 10912 C CA . LYS A 1 1428 ? 36.070 32.641 -32.788 1.00 54.72 1428 LYS A CA 1
ATOM 10913 C C . LYS A 1 1428 ? 34.996 32.575 -31.694 1.00 54.72 1428 LYS A C 1
ATOM 10915 O O . LYS A 1 1428 ? 33.852 32.938 -31.978 1.00 54.72 1428 LYS A O 1
ATOM 10920 N N . PRO A 1 1429 ? 35.345 32.203 -30.448 1.00 46.75 1429 PRO A N 1
ATOM 10921 C CA . PRO A 1 1429 ? 34.415 32.321 -29.331 1.00 46.75 1429 PRO A CA 1
ATOM 10922 C C . PRO A 1 1429 ? 33.998 33.797 -29.161 1.00 46.75 1429 PRO A C 1
ATOM 10924 O O . PRO A 1 1429 ? 34.834 34.690 -29.344 1.00 46.75 1429 PRO A O 1
ATOM 10927 N N . PRO A 1 1430 ? 32.714 34.084 -28.873 1.00 38.91 1430 PRO A N 1
ATOM 10928 C CA . PRO A 1 1430 ? 32.186 35.446 -28.858 1.00 38.91 1430 PRO A CA 1
ATOM 10929 C C . PRO A 1 1430 ? 32.934 36.324 -27.845 1.00 38.91 1430 PRO A C 1
ATOM 10931 O O . PRO A 1 1430 ? 32.928 36.062 -26.645 1.00 38.91 1430 PRO A O 1
ATOM 10934 N N . GLN A 1 1431 ? 33.586 37.382 -28.336 1.00 33.19 1431 GLN A N 1
ATOM 10935 C CA . GLN A 1 1431 ? 34.295 38.358 -27.509 1.00 33.19 1431 GLN A CA 1
ATOM 10936 C C . GLN A 1 1431 ? 33.292 39.333 -26.879 1.00 33.19 1431 GLN A C 1
ATOM 10938 O O . GLN A 1 1431 ? 32.588 40.057 -27.586 1.00 33.19 1431 GLN A O 1
ATOM 10943 N N . SER A 1 1432 ? 33.232 39.362 -25.547 1.00 34.75 1432 SER A N 1
ATOM 10944 C CA . SER A 1 1432 ? 32.430 40.307 -24.768 1.00 34.75 1432 SER A CA 1
ATOM 10945 C C . SER A 1 1432 ? 32.870 41.744 -25.063 1.00 34.75 1432 SER A C 1
ATOM 10947 O O . SER A 1 1432 ? 33.949 42.169 -24.649 1.00 34.75 1432 SER A O 1
ATOM 10949 N N . GLN A 1 1433 ? 32.047 42.496 -25.792 1.00 32.66 1433 GLN A N 1
ATOM 10950 C CA . GLN A 1 1433 ? 32.292 43.908 -26.067 1.00 32.66 1433 GLN A CA 1
ATOM 10951 C C . GLN A 1 1433 ? 32.145 44.725 -24.780 1.00 32.66 1433 GLN A C 1
ATOM 10953 O O . GLN A 1 1433 ? 31.058 44.872 -24.226 1.00 32.66 1433 GLN A O 1
ATOM 10958 N N . SER A 1 1434 ? 33.267 45.270 -24.321 1.00 29.94 1434 SER A N 1
ATOM 10959 C CA . SER A 1 1434 ? 33.348 46.290 -23.286 1.00 29.94 1434 SER A CA 1
ATOM 10960 C C . SER A 1 1434 ? 32.735 47.596 -23.797 1.00 29.94 1434 SER A C 1
ATOM 10962 O O . SER A 1 1434 ? 33.416 48.381 -24.453 1.00 29.94 1434 SER A O 1
ATOM 10964 N N . ASN A 1 1435 ? 31.467 47.846 -23.483 1.00 31.02 1435 ASN A N 1
ATOM 10965 C CA . ASN A 1 1435 ? 30.926 49.200 -23.469 1.00 31.02 1435 ASN A CA 1
ATOM 10966 C C . ASN A 1 1435 ? 30.545 49.551 -22.032 1.00 31.02 1435 ASN A C 1
ATOM 10968 O O . ASN A 1 1435 ? 29.650 48.971 -21.424 1.00 31.02 1435 ASN A O 1
ATOM 10972 N N . THR A 1 1436 ? 31.296 50.505 -21.496 1.00 30.78 1436 THR A N 1
ATOM 10973 C CA . THR A 1 1436 ? 31.050 51.238 -20.260 1.00 30.78 1436 THR A CA 1
ATOM 10974 C C . THR A 1 1436 ? 29.642 51.827 -20.246 1.00 30.78 1436 THR A C 1
ATOM 10976 O O . THR A 1 1436 ? 29.371 52.725 -21.038 1.00 30.78 1436 THR A O 1
ATOM 10979 N N . THR A 1 1437 ? 28.766 51.372 -19.351 1.00 27.70 1437 THR A N 1
ATOM 10980 C CA . THR A 1 1437 ? 28.027 52.209 -18.379 1.00 27.70 1437 THR A CA 1
ATOM 10981 C C . THR A 1 1437 ? 27.059 51.355 -17.553 1.00 27.70 1437 THR A C 1
ATOM 10983 O O . THR A 1 1437 ? 26.156 50.723 -18.080 1.00 27.70 1437 THR A O 1
ATOM 10986 N N . GLU A 1 1438 ? 27.312 51.373 -16.244 1.00 26.78 1438 GLU A N 1
ATOM 10987 C CA . GLU A 1 1438 ? 26.363 51.356 -15.124 1.00 26.78 1438 GLU A CA 1
ATOM 10988 C C . GLU A 1 1438 ? 25.287 50.254 -14.984 1.00 26.78 1438 GLU A C 1
ATOM 10990 O O . GLU A 1 1438 ? 24.316 50.162 -15.724 1.00 26.78 1438 GLU A O 1
ATOM 10995 N N . ASN A 1 1439 ? 25.398 49.583 -13.827 1.00 27.08 1439 ASN A N 1
ATOM 10996 C CA . ASN A 1 1439 ? 24.311 49.138 -12.947 1.00 27.08 1439 ASN A CA 1
ATOM 10997 C C . ASN A 1 1439 ? 23.394 47.997 -13.426 1.00 27.08 1439 ASN A C 1
ATOM 10999 O O . ASN A 1 1439 ? 22.317 48.221 -13.966 1.00 27.08 1439 ASN A O 1
ATOM 11003 N N . ASN A 1 1440 ? 23.691 46.764 -13.003 1.00 28.53 1440 ASN A N 1
ATOM 11004 C CA . ASN A 1 1440 ? 23.135 46.203 -11.757 1.00 28.53 1440 ASN A CA 1
ATOM 11005 C C . ASN A 1 1440 ? 23.320 44.678 -11.678 1.00 28.53 1440 ASN A C 1
ATOM 11007 O O . ASN A 1 1440 ? 22.992 43.931 -12.596 1.00 28.53 1440 ASN A O 1
ATOM 11011 N N . ASN A 1 1441 ? 23.790 44.258 -10.505 1.00 28.83 1441 ASN A N 1
ATOM 11012 C CA . ASN A 1 1441 ? 23.976 42.900 -10.000 1.00 28.83 1441 ASN A CA 1
ATOM 11013 C C . ASN A 1 1441 ? 22.884 41.889 -10.397 1.00 28.83 1441 ASN A C 1
ATOM 11015 O O . ASN A 1 1441 ? 21.735 42.019 -9.968 1.00 28.83 1441 ASN A O 1
ATOM 11019 N N . LYS A 1 1442 ? 23.291 40.805 -11.070 1.00 32.00 1442 LYS A N 1
ATOM 11020 C CA . LYS A 1 1442 ? 22.692 39.462 -10.960 1.00 32.00 1442 LYS A CA 1
ATOM 11021 C C . LYS A 1 1442 ? 23.797 38.413 -11.112 1.00 32.00 1442 LYS A C 1
ATOM 11023 O O . LYS A 1 1442 ? 24.056 37.916 -12.202 1.00 32.00 1442 LYS A O 1
ATOM 11028 N N . ASP A 1 1443 ? 24.450 38.112 -9.995 1.00 29.17 1443 ASP A N 1
ATOM 11029 C CA . ASP A 1 1443 ? 25.458 37.061 -9.881 1.00 29.17 1443 ASP A CA 1
ATOM 11030 C C . ASP A 1 1443 ? 24.794 35.689 -9.711 1.00 29.17 1443 ASP A C 1
ATOM 11032 O O . ASP A 1 1443 ? 24.298 35.361 -8.631 1.00 29.17 1443 ASP A O 1
ATOM 11036 N N . SER A 1 1444 ? 24.824 34.868 -10.763 1.00 27.41 1444 SER A N 1
ATOM 11037 C CA . SER A 1 1444 ? 24.887 33.406 -10.632 1.00 27.41 1444 SER A CA 1
ATOM 11038 C C . SER A 1 1444 ? 25.339 32.735 -11.938 1.00 27.41 1444 SER A C 1
ATOM 11040 O O . SER A 1 1444 ? 24.598 32.715 -12.916 1.00 27.41 1444 SER A O 1
ATOM 11042 N N . ASN A 1 1445 ? 26.527 32.122 -11.863 1.00 30.55 1445 ASN A N 1
ATOM 11043 C CA . ASN A 1 1445 ? 26.998 30.919 -12.567 1.00 30.55 1445 ASN A CA 1
ATOM 11044 C C . ASN A 1 1445 ? 27.170 30.967 -14.101 1.00 30.55 1445 ASN A C 1
ATOM 11046 O O . ASN A 1 1445 ? 26.363 30.422 -14.847 1.00 30.55 1445 ASN A O 1
ATOM 11050 N N . ILE A 1 1446 ? 28.310 31.510 -14.548 1.00 31.17 1446 ILE A N 1
ATOM 11051 C CA . ILE A 1 1446 ? 28.903 31.273 -15.877 1.00 31.17 1446 ILE A CA 1
ATOM 11052 C C . ILE A 1 1446 ? 30.095 30.326 -15.677 1.00 31.17 1446 ILE A C 1
ATOM 11054 O O . ILE A 1 1446 ? 31.156 30.778 -15.255 1.00 31.17 1446 ILE A O 1
ATOM 11058 N N . ILE A 1 1447 ? 29.920 29.027 -15.929 1.00 28.86 1447 ILE A N 1
ATOM 11059 C CA . ILE A 1 1447 ? 31.018 28.051 -16.032 1.00 28.86 1447 ILE A CA 1
ATOM 11060 C C . ILE A 1 1447 ? 30.731 27.115 -17.227 1.00 28.86 1447 ILE A C 1
ATOM 11062 O O . ILE A 1 1447 ? 29.662 26.512 -17.300 1.00 28.86 1447 ILE A O 1
ATOM 11066 N N . ASP A 1 1448 ? 31.718 27.058 -18.132 1.00 35.47 1448 ASP A N 1
ATOM 11067 C CA . ASP A 1 1448 ? 32.076 26.013 -19.113 1.00 35.47 1448 ASP A CA 1
ATOM 11068 C C . ASP A 1 1448 ? 31.320 25.828 -20.446 1.00 35.47 1448 ASP A C 1
ATOM 11070 O O . ASP A 1 1448 ? 31.084 24.708 -20.885 1.00 35.47 1448 ASP A O 1
ATOM 11074 N N . SER A 1 1449 ? 31.079 26.906 -21.202 1.00 36.34 1449 SER A N 1
ATOM 11075 C CA . SER A 1 1449 ? 30.801 26.800 -22.654 1.00 36.34 1449 SER A CA 1
ATOM 11076 C C . SER A 1 1449 ? 32.064 26.687 -23.533 1.00 36.34 1449 SER A C 1
ATOM 11078 O O . SER A 1 1449 ? 31.959 26.684 -24.755 1.00 36.34 1449 SER A O 1
ATOM 11080 N N . SER A 1 1450 ? 33.269 26.695 -22.951 1.00 39.09 1450 SER A N 1
ATOM 11081 C CA . SER A 1 1450 ? 34.540 26.768 -23.692 1.00 39.09 1450 SER A CA 1
ATOM 11082 C C . SER A 1 1450 ? 35.161 25.406 -24.014 1.00 39.09 1450 SER A C 1
ATOM 11084 O O . SER A 1 1450 ? 35.848 25.289 -25.024 1.00 39.09 1450 SER A O 1
ATOM 11086 N N . THR A 1 1451 ? 34.932 24.382 -23.188 1.00 45.22 1451 THR A N 1
ATOM 11087 C CA . THR A 1 1451 ? 35.522 23.039 -23.355 1.00 45.22 1451 THR A CA 1
ATOM 11088 C C . THR A 1 1451 ? 34.822 22.215 -24.437 1.00 45.22 1451 THR A C 1
ATOM 11090 O O . THR A 1 1451 ? 35.453 21.400 -25.106 1.00 45.22 1451 THR A O 1
ATOM 11093 N N . SER A 1 1452 ? 33.525 22.444 -24.647 1.00 50.91 1452 SER A N 1
ATOM 11094 C CA . SER A 1 1452 ? 32.695 21.659 -25.566 1.00 50.91 1452 SER A CA 1
ATOM 11095 C C . SER A 1 1452 ? 33.069 21.903 -27.046 1.00 50.91 1452 SER A C 1
ATOM 11097 O O . SER A 1 1452 ? 33.318 20.961 -27.805 1.00 50.91 1452 SER A O 1
ATOM 11099 N N . ASP A 1 1453 ? 33.323 23.164 -27.418 1.00 67.25 1453 ASP A N 1
ATOM 11100 C CA . ASP A 1 1453 ? 33.758 23.570 -28.767 1.00 67.25 1453 ASP A CA 1
ATOM 11101 C C . ASP A 1 1453 ? 35.108 22.941 -29.191 1.00 67.25 1453 ASP A C 1
ATOM 11103 O O . ASP A 1 1453 ? 35.319 22.622 -30.363 1.00 67.25 1453 ASP A O 1
ATOM 11107 N N . ILE A 1 1454 ? 36.019 22.682 -28.244 1.00 73.69 1454 ILE A N 1
ATOM 11108 C CA . ILE A 1 1454 ? 37.341 22.096 -28.537 1.00 73.69 1454 ILE A CA 1
ATOM 11109 C C . ILE A 1 1454 ? 37.213 20.634 -28.985 1.00 73.69 1454 ILE A C 1
ATOM 11111 O O . ILE A 1 1454 ? 37.847 20.225 -29.963 1.00 73.69 1454 ILE A O 1
ATOM 11115 N N . ARG A 1 1455 ? 36.344 19.848 -28.336 1.00 79.88 1455 ARG A N 1
ATOM 11116 C CA . ARG A 1 1455 ? 36.148 18.424 -28.658 1.00 79.88 1455 ARG A CA 1
ATOM 11117 C C . ARG A 1 1455 ? 35.617 18.225 -30.076 1.00 79.88 1455 ARG A C 1
ATOM 11119 O O . ARG A 1 1455 ? 36.101 17.351 -30.797 1.00 79.88 1455 ARG A O 1
ATOM 11126 N N . LEU A 1 1456 ? 34.645 19.040 -30.491 1.00 84.81 1456 LEU A N 1
ATOM 11127 C CA . LEU A 1 1456 ? 34.118 18.996 -31.855 1.00 84.81 1456 LEU A CA 1
ATOM 11128 C C . LEU A 1 1456 ? 35.204 19.357 -32.880 1.00 84.81 1456 LEU A C 1
ATOM 11130 O O . LEU A 1 1456 ? 35.350 18.663 -33.888 1.00 84.81 1456 LEU A O 1
ATOM 11134 N N . LYS A 1 1457 ? 35.999 20.399 -32.604 1.00 84.69 1457 LYS A N 1
ATOM 11135 C CA . LYS A 1 1457 ? 37.100 20.833 -33.478 1.00 84.69 1457 LYS A CA 1
ATOM 11136 C C . LYS A 1 1457 ? 38.168 19.751 -33.650 1.00 84.69 1457 LYS A C 1
ATOM 11138 O O . LYS A 1 1457 ? 38.569 19.479 -34.782 1.00 84.69 1457 LYS A O 1
ATOM 11143 N N . LEU A 1 1458 ? 38.574 19.090 -32.565 1.00 83.50 1458 LEU A N 1
ATOM 11144 C CA . LEU A 1 1458 ? 39.526 17.974 -32.611 1.00 83.50 1458 LEU A CA 1
ATOM 11145 C C . LEU A 1 1458 ? 39.009 16.814 -33.471 1.00 83.50 1458 LEU A C 1
ATOM 11147 O O . LEU A 1 1458 ? 39.752 16.304 -34.311 1.00 83.50 1458 LEU A O 1
ATOM 11151 N N . GLN A 1 1459 ? 37.734 16.441 -33.315 1.00 88.56 1459 GLN A N 1
ATOM 11152 C CA . GLN A 1 1459 ? 37.146 15.342 -34.083 1.00 88.56 1459 GLN A CA 1
ATOM 11153 C C . GLN A 1 1459 ? 37.052 15.666 -35.581 1.00 88.56 1459 GLN A C 1
ATOM 11155 O O . GLN A 1 1459 ? 37.356 14.819 -36.418 1.00 88.56 1459 GLN A O 1
ATOM 11160 N N . ILE A 1 1460 ? 36.669 16.901 -35.932 1.00 90.12 1460 ILE A N 1
ATOM 11161 C CA . ILE A 1 1460 ? 36.641 17.347 -37.334 1.00 90.12 1460 ILE A CA 1
ATOM 11162 C C . ILE A 1 1460 ? 38.056 17.345 -37.926 1.00 90.12 1460 ILE A C 1
ATOM 11164 O O . ILE A 1 1460 ? 38.236 16.903 -39.058 1.00 90.12 1460 ILE A O 1
ATOM 11168 N N . LEU A 1 1461 ? 39.075 17.796 -37.185 1.00 88.94 1461 LEU A N 1
ATOM 11169 C CA . LEU A 1 1461 ? 40.456 17.757 -37.676 1.00 88.94 1461 LEU A CA 1
ATOM 11170 C C . LEU A 1 1461 ? 40.976 16.334 -37.878 1.00 88.94 1461 LEU A C 1
ATOM 11172 O O . LEU A 1 1461 ? 41.714 16.105 -38.830 1.00 88.94 1461 LEU A O 1
ATOM 11176 N N . GLU A 1 1462 ? 40.597 15.381 -37.026 1.00 91.12 1462 GLU A N 1
ATOM 11177 C CA . GLU A 1 1462 ? 40.945 13.972 -37.229 1.00 91.12 1462 GLU A CA 1
ATOM 11178 C C . GLU A 1 1462 ? 40.346 13.420 -38.531 1.00 91.12 1462 GLU A C 1
ATOM 11180 O O . GLU A 1 1462 ? 41.051 12.764 -39.301 1.00 91.12 1462 GLU A O 1
ATOM 11185 N N . LEU A 1 1463 ? 39.087 13.757 -38.827 1.00 93.88 1463 LEU A N 1
ATOM 11186 C CA . LEU A 1 1463 ? 38.472 13.436 -40.113 1.00 93.88 1463 LEU A CA 1
ATOM 11187 C C . LEU A 1 1463 ? 39.237 14.093 -41.274 1.00 93.88 1463 LEU A C 1
ATOM 11189 O O . LEU A 1 1463 ? 39.631 13.403 -42.213 1.00 93.88 1463 LEU A O 1
ATOM 11193 N N . LEU A 1 1464 ? 39.484 15.406 -41.213 1.00 91.75 1464 LEU A N 1
ATOM 11194 C CA . LEU A 1 1464 ? 40.168 16.143 -42.284 1.00 91.75 1464 LEU A CA 1
ATOM 11195 C C . LEU A 1 1464 ? 41.593 15.642 -42.533 1.00 91.75 1464 LEU A C 1
ATOM 11197 O O . LEU A 1 1464 ? 42.027 15.604 -43.681 1.00 91.75 1464 LEU A O 1
ATOM 11201 N N . GLU A 1 1465 ? 42.310 15.226 -41.492 1.00 91.12 1465 GLU A N 1
ATOM 11202 C CA . GLU A 1 1465 ? 43.636 14.626 -41.619 1.00 91.12 1465 GLU A CA 1
ATOM 11203 C C . GLU A 1 1465 ? 43.584 13.334 -42.448 1.00 91.12 1465 GLU A C 1
ATOM 11205 O O . GLU A 1 1465 ? 44.362 13.186 -43.393 1.00 91.12 1465 GLU A O 1
ATOM 11210 N N . LEU A 1 1466 ? 42.619 12.443 -42.184 1.00 92.19 1466 LEU A N 1
ATOM 11211 C CA . LEU A 1 1466 ? 42.425 11.227 -42.984 1.00 92.19 1466 LEU A CA 1
ATOM 11212 C C . LEU A 1 1466 ? 42.065 11.545 -44.437 1.00 92.19 1466 LEU A C 1
ATOM 11214 O O . LEU A 1 1466 ? 42.615 10.921 -45.348 1.00 92.19 1466 LEU A O 1
ATOM 11218 N N . LEU A 1 1467 ? 41.174 12.519 -44.646 1.00 93.81 1467 LEU A N 1
ATOM 11219 C CA . LEU A 1 1467 ? 40.740 12.950 -45.975 1.00 93.81 1467 LEU A CA 1
ATOM 11220 C C . LEU A 1 1467 ? 41.862 13.637 -46.764 1.00 93.81 1467 LEU A C 1
ATOM 11222 O O . LEU A 1 1467 ? 41.921 13.491 -47.981 1.00 93.81 1467 LEU A O 1
ATOM 11226 N N . SER A 1 1468 ? 42.779 14.336 -46.088 1.00 90.44 1468 SER A N 1
ATOM 11227 C CA . SER A 1 1468 ? 43.874 15.076 -46.729 1.00 90.44 1468 SER A CA 1
ATOM 11228 C C . SER A 1 1468 ? 44.887 14.198 -47.464 1.00 90.44 1468 SER A C 1
ATOM 11230 O O . SER A 1 1468 ? 45.655 14.705 -48.279 1.00 90.44 1468 SER A O 1
ATOM 11232 N N . ASN A 1 1469 ? 44.865 12.887 -47.214 1.00 87.19 1469 ASN A N 1
ATOM 11233 C CA . ASN A 1 1469 ? 45.687 11.915 -47.929 1.00 87.19 1469 ASN A CA 1
ATOM 11234 C C . ASN A 1 1469 ? 45.144 11.588 -49.330 1.00 87.19 1469 ASN A C 1
ATOM 11236 O O . ASN A 1 1469 ? 45.874 11.021 -50.143 1.00 87.19 1469 ASN A O 1
ATOM 11240 N N . GLU A 1 1470 ? 43.883 11.921 -49.621 1.00 89.31 1470 GLU A N 1
ATOM 11241 C CA . GLU A 1 1470 ? 43.278 11.685 -50.931 1.00 89.31 1470 GLU A CA 1
ATOM 11242 C C . GLU A 1 1470 ? 43.588 12.850 -51.891 1.00 89.31 1470 GLU A C 1
ATOM 11244 O O . GLU A 1 1470 ? 43.407 14.017 -51.528 1.00 89.31 1470 GLU A O 1
ATOM 11249 N N . PRO A 1 1471 ? 44.003 12.588 -53.144 1.00 84.12 1471 PRO A N 1
ATOM 11250 C CA . PRO A 1 1471 ? 44.334 13.647 -54.099 1.00 84.12 1471 PRO A CA 1
ATOM 11251 C C . PRO A 1 1471 ? 43.145 14.576 -54.399 1.00 84.12 1471 PRO A C 1
ATOM 11253 O O . PRO A 1 1471 ? 43.344 15.776 -54.604 1.00 84.12 1471 PRO A O 1
ATOM 11256 N N . GLN A 1 1472 ? 41.910 14.059 -54.348 1.00 87.81 1472 GLN A N 1
ATOM 11257 C CA . GLN A 1 1472 ? 40.680 14.835 -54.535 1.00 87.81 1472 GLN A CA 1
ATOM 11258 C C . GLN A 1 1472 ? 40.491 15.909 -53.454 1.00 87.81 1472 GLN A C 1
ATOM 11260 O O . GLN A 1 1472 ? 39.868 16.932 -53.726 1.00 87.81 1472 GLN A O 1
ATOM 11265 N N . PHE A 1 1473 ? 41.050 15.740 -52.248 1.00 90.44 1473 PHE A N 1
ATOM 11266 C CA . PHE A 1 1473 ? 40.935 16.748 -51.188 1.00 90.44 1473 PHE A CA 1
ATOM 11267 C C . PHE A 1 1473 ? 41.514 18.090 -51.630 1.00 90.44 1473 PHE A C 1
ATOM 11269 O O . PHE A 1 1473 ? 40.903 19.132 -51.403 1.00 90.44 1473 PHE A O 1
ATOM 11276 N N . SER A 1 1474 ? 42.657 18.070 -52.321 1.00 86.12 1474 SER A N 1
ATOM 11277 C CA . SER A 1 1474 ? 43.281 19.295 -52.824 1.00 86.12 1474 SER A CA 1
ATOM 11278 C C . SER A 1 1474 ? 42.397 20.027 -53.836 1.00 86.12 1474 SER A C 1
ATOM 11280 O O . SER A 1 1474 ? 42.307 21.250 -53.766 1.00 86.12 1474 SER A O 1
ATOM 11282 N N . GLU A 1 1475 ? 41.733 19.293 -54.731 1.00 84.75 1475 GLU A N 1
ATOM 11283 C CA . GLU A 1 1475 ? 40.818 19.850 -55.736 1.00 84.75 1475 GLU A CA 1
ATOM 11284 C C . GLU A 1 1475 ? 39.560 20.442 -55.084 1.00 84.75 1475 GLU A C 1
ATOM 11286 O O . GLU A 1 1475 ? 39.138 21.549 -55.415 1.00 84.75 1475 GLU A O 1
ATOM 11291 N N . VAL A 1 1476 ? 38.988 19.751 -54.092 1.00 87.25 1476 VAL A N 1
ATOM 11292 C CA . VAL A 1 1476 ? 37.807 20.251 -53.372 1.00 87.25 1476 VAL A CA 1
ATOM 11293 C C . VAL A 1 1476 ? 38.147 21.507 -52.563 1.00 87.25 1476 VAL A C 1
ATOM 11295 O O . VAL A 1 1476 ? 37.384 22.470 -52.611 1.00 87.25 1476 VAL A O 1
ATOM 11298 N N . ILE A 1 1477 ? 39.290 21.539 -51.863 1.00 87.88 1477 ILE A N 1
ATOM 11299 C CA . ILE A 1 1477 ? 39.743 22.713 -51.092 1.00 87.88 1477 ILE A CA 1
ATOM 11300 C C . ILE A 1 1477 ? 39.964 23.936 -51.990 1.00 87.88 1477 ILE A C 1
ATOM 11302 O O . ILE A 1 1477 ? 39.621 25.054 -51.590 1.00 87.88 1477 ILE A O 1
ATOM 11306 N N . GLU A 1 1478 ? 40.498 23.728 -53.193 1.00 83.75 1478 GLU A N 1
ATOM 11307 C CA . GLU A 1 1478 ? 40.653 24.773 -54.204 1.00 83.75 1478 GLU A CA 1
ATOM 11308 C C . GLU A 1 1478 ? 39.284 25.303 -54.659 1.00 83.75 1478 GLU A C 1
ATOM 11310 O O . GLU A 1 1478 ? 39.035 26.508 -54.583 1.00 83.75 1478 GLU A O 1
ATOM 11315 N N . ASN A 1 1479 ? 38.361 24.406 -55.022 1.00 84.69 1479 ASN A N 1
ATOM 11316 C CA . ASN A 1 1479 ? 37.022 24.758 -55.504 1.00 84.69 1479 ASN A CA 1
ATOM 11317 C C . ASN A 1 1479 ? 36.193 25.547 -54.479 1.00 84.69 1479 ASN A C 1
ATOM 11319 O O . ASN A 1 1479 ? 35.440 26.446 -54.853 1.00 84.69 1479 ASN A O 1
ATOM 11323 N N . ILE A 1 1480 ? 36.334 25.241 -53.186 1.00 85.12 1480 ILE A N 1
ATOM 11324 C CA . ILE A 1 1480 ? 35.615 25.952 -52.115 1.00 85.12 1480 ILE A CA 1
ATOM 11325 C C . ILE A 1 1480 ? 36.368 27.182 -51.587 1.00 85.12 1480 ILE A C 1
ATOM 11327 O O . ILE A 1 1480 ? 35.882 27.830 -50.660 1.00 85.12 1480 ILE A O 1
ATOM 11331 N N . ASN A 1 1481 ? 37.550 27.498 -52.133 1.00 83.44 1481 ASN A N 1
ATOM 11332 C CA . ASN A 1 1481 ? 38.453 28.537 -51.626 1.00 83.44 1481 ASN A CA 1
ATOM 11333 C C . ASN A 1 1481 ? 38.704 28.397 -50.107 1.00 83.44 1481 ASN A C 1
ATOM 11335 O O . ASN A 1 1481 ? 38.608 29.362 -49.347 1.00 83.44 1481 ASN A O 1
ATOM 11339 N N . GLY A 1 1482 ? 38.976 27.171 -49.645 1.00 82.81 1482 GLY A N 1
ATOM 11340 C CA . GLY A 1 1482 ? 39.049 26.831 -48.215 1.00 82.81 1482 GLY A CA 1
ATOM 11341 C C . GLY A 1 1482 ? 40.364 27.219 -47.527 1.00 82.81 1482 GLY A C 1
ATOM 11342 O O . GLY A 1 1482 ? 40.436 27.263 -46.297 1.00 82.81 1482 GLY A O 1
ATOM 11343 N N . VAL A 1 1483 ? 41.406 27.534 -48.303 1.00 84.38 1483 VAL A N 1
ATOM 11344 C CA . VAL A 1 1483 ? 42.760 27.825 -47.800 1.00 84.38 1483 VAL A CA 1
ATOM 11345 C C . VAL A 1 1483 ? 42.799 28.965 -46.763 1.00 84.38 1483 VAL A C 1
ATOM 11347 O O . VAL A 1 1483 ? 43.414 28.767 -45.712 1.00 84.38 1483 VAL A O 1
ATOM 11350 N N . PRO A 1 1484 ? 42.135 30.126 -46.958 1.00 81.81 1484 PRO A N 1
ATOM 11351 C CA . PRO A 1 1484 ? 42.132 31.205 -45.965 1.00 81.81 1484 PRO A CA 1
ATOM 11352 C C . PRO A 1 1484 ? 41.537 30.778 -44.618 1.00 81.81 1484 PRO A C 1
ATOM 11354 O O . PRO A 1 1484 ? 42.035 31.182 -43.567 1.00 81.81 1484 PRO A O 1
ATOM 11357 N N . SER A 1 1485 ? 40.502 29.934 -44.633 1.00 80.50 1485 SER A N 1
ATOM 11358 C CA . SER A 1 1485 ? 39.878 29.427 -43.412 1.00 80.50 1485 SER A CA 1
ATOM 11359 C C . SER A 1 1485 ? 40.795 28.457 -42.669 1.00 80.50 1485 SER A C 1
ATOM 11361 O O . SER A 1 1485 ? 40.907 28.573 -41.452 1.00 80.50 1485 SER A O 1
ATOM 11363 N N . ILE A 1 1486 ? 41.526 27.584 -43.371 1.00 81.56 1486 ILE A N 1
ATOM 11364 C CA . ILE A 1 1486 ? 42.539 26.707 -42.751 1.00 81.56 1486 ILE A CA 1
ATOM 11365 C C . ILE A 1 1486 ? 43.675 27.539 -42.128 1.00 81.56 1486 ILE A C 1
ATOM 11367 O O . ILE A 1 1486 ? 44.069 27.289 -40.992 1.00 81.56 1486 ILE A O 1
ATOM 11371 N N . ILE A 1 1487 ? 44.151 28.586 -42.813 1.00 79.56 1487 ILE A N 1
ATOM 11372 C CA . ILE A 1 1487 ? 45.154 29.520 -42.262 1.00 79.56 1487 ILE A CA 1
ATOM 11373 C C . ILE A 1 1487 ? 44.607 30.249 -41.025 1.00 79.56 1487 ILE A C 1
ATOM 11375 O O . ILE A 1 1487 ? 45.333 30.470 -40.054 1.00 79.56 1487 ILE A O 1
ATOM 11379 N N . SER A 1 1488 ? 43.320 30.609 -41.024 1.00 79.12 1488 SER A N 1
ATOM 11380 C CA . SER A 1 1488 ? 42.707 31.296 -39.884 1.00 79.12 1488 SER A CA 1
ATOM 11381 C C . SER A 1 1488 ? 42.773 30.472 -38.591 1.00 79.12 1488 SER A C 1
ATOM 11383 O O . SER A 1 1488 ? 42.927 31.064 -37.522 1.00 79.12 1488 SER A O 1
ATOM 11385 N N . LEU A 1 1489 ? 42.773 29.134 -38.684 1.00 75.56 1489 LEU A N 1
ATOM 11386 C CA . LEU A 1 1489 ? 42.934 28.231 -37.535 1.00 75.56 1489 LEU A CA 1
ATOM 11387 C C . LEU A 1 1489 ? 44.264 28.462 -36.829 1.00 75.56 1489 LEU A C 1
ATOM 11389 O O . LEU A 1 1489 ? 44.296 28.685 -35.621 1.00 75.56 1489 LEU A O 1
ATOM 11393 N N . LEU A 1 1490 ? 45.350 28.527 -37.599 1.00 74.00 1490 LEU A N 1
ATOM 11394 C CA . LEU A 1 1490 ? 46.675 28.839 -37.069 1.00 74.00 1490 LEU A CA 1
ATOM 11395 C C . LEU A 1 1490 ? 46.716 30.236 -36.450 1.00 74.00 1490 LEU A C 1
ATOM 11397 O O . LEU A 1 1490 ? 47.273 30.423 -35.370 1.00 74.00 1490 LEU A O 1
ATOM 11401 N N . SER A 1 1491 ? 46.094 31.219 -37.108 1.00 70.81 1491 SER A N 1
ATOM 11402 C CA . SER A 1 1491 ? 46.049 32.594 -36.599 1.00 70.81 1491 SER A CA 1
ATOM 11403 C C . SER A 1 1491 ? 45.287 32.713 -35.274 1.00 70.81 1491 SER A C 1
ATOM 11405 O O . SER A 1 1491 ? 45.693 33.476 -34.395 1.00 70.81 1491 SER A O 1
ATOM 11407 N N . ASN A 1 1492 ? 44.219 31.926 -35.108 1.00 68.25 1492 ASN A N 1
ATOM 11408 C CA . ASN A 1 1492 ? 43.432 31.885 -33.883 1.00 68.25 1492 ASN A CA 1
ATOM 11409 C C . ASN A 1 1492 ? 44.273 31.318 -32.726 1.00 68.25 1492 ASN A C 1
ATOM 11411 O O . ASN A 1 1492 ? 44.318 31.954 -31.671 1.00 68.25 1492 ASN A O 1
ATOM 11415 N N . HIS A 1 1493 ? 45.026 30.234 -32.953 1.00 65.06 1493 HIS A N 1
ATOM 11416 C CA . HIS A 1 1493 ? 45.974 29.682 -31.970 1.00 65.06 1493 HIS A CA 1
ATOM 11417 C C . HIS A 1 1493 ? 47.116 30.637 -31.612 1.00 65.06 1493 HIS A C 1
ATOM 11419 O O . HIS A 1 1493 ? 47.482 30.775 -30.447 1.00 65.06 1493 HIS A O 1
ATOM 11425 N N . LEU A 1 1494 ? 47.672 31.340 -32.602 1.00 61.00 1494 LEU A N 1
ATOM 11426 C CA . LEU A 1 1494 ? 48.716 32.337 -32.358 1.00 61.00 1494 LEU A CA 1
ATOM 11427 C C . LEU A 1 1494 ? 48.185 33.465 -31.458 1.00 61.00 1494 LEU A C 1
ATOM 11429 O O . LEU A 1 1494 ? 48.852 33.871 -30.512 1.00 61.00 1494 LEU A O 1
ATOM 11433 N N . SER A 1 1495 ? 46.958 33.940 -31.688 1.00 58.84 1495 SER A N 1
ATOM 11434 C CA . SER A 1 1495 ? 46.395 35.053 -30.913 1.00 58.84 1495 SER A CA 1
ATOM 11435 C C . SER A 1 1495 ? 46.088 34.720 -29.444 1.00 58.84 1495 SER A C 1
ATOM 11437 O O . SER A 1 1495 ? 46.318 35.573 -28.583 1.00 58.84 1495 SER A O 1
ATOM 11439 N N . SER A 1 1496 ? 45.632 33.501 -29.129 1.00 50.16 1496 SER A N 1
ATOM 11440 C CA . SER A 1 1496 ? 45.236 33.117 -27.762 1.00 50.16 1496 SER A CA 1
ATOM 11441 C C . SER A 1 1496 ? 46.415 33.065 -26.782 1.00 50.16 1496 SER A C 1
ATOM 11443 O O . SER A 1 1496 ? 46.264 33.447 -25.622 1.00 50.16 1496 SER A O 1
ATOM 11445 N N . SER A 1 1497 ? 47.611 32.697 -27.251 1.00 43.97 1497 SER A N 1
ATOM 11446 C CA . SER A 1 1497 ? 48.818 32.604 -26.411 1.00 43.97 1497 SER A CA 1
ATOM 11447 C C . SER A 1 1497 ? 49.371 33.961 -25.937 1.00 43.97 1497 SER A C 1
ATOM 11449 O O . SER A 1 1497 ? 50.060 34.032 -24.922 1.00 43.97 1497 SER A O 1
ATOM 11451 N N . SER A 1 1498 ? 49.040 35.066 -26.615 1.00 40.94 1498 SER A N 1
ATOM 11452 C CA . SER A 1 1498 ? 49.607 36.390 -26.306 1.00 40.94 1498 SER A CA 1
ATOM 11453 C C . SER A 1 1498 ? 48.944 37.135 -25.135 1.00 40.94 1498 SER A C 1
ATOM 11455 O O . SER A 1 1498 ? 49.552 38.050 -24.580 1.00 40.94 1498 SER A O 1
ATOM 11457 N N . SER A 1 1499 ? 47.730 36.753 -24.714 1.00 40.28 1499 SER A N 1
ATOM 11458 C CA . SER A 1 1499 ? 46.938 37.552 -23.759 1.00 40.28 1499 SER A CA 1
ATOM 11459 C C . SER A 1 1499 ? 46.943 37.053 -22.303 1.00 40.28 1499 SER A C 1
ATOM 11461 O O . SER A 1 1499 ? 46.286 37.672 -21.470 1.00 40.28 1499 SER A O 1
ATOM 11463 N N . ASN A 1 1500 ? 47.679 35.986 -21.962 1.00 36.41 1500 ASN A N 1
ATOM 11464 C CA . ASN A 1 1500 ? 47.570 35.313 -20.653 1.00 36.41 1500 ASN A CA 1
ATOM 11465 C C . ASN A 1 1500 ? 48.838 35.341 -19.773 1.00 36.41 1500 ASN A C 1
ATOM 11467 O O . ASN A 1 1500 ? 49.005 34.505 -18.890 1.00 36.41 1500 ASN A O 1
ATOM 11471 N N . ASN A 1 1501 ? 49.716 36.335 -19.938 1.00 35.34 1501 ASN A N 1
ATOM 11472 C CA . ASN A 1 1501 ? 50.972 36.416 -19.173 1.00 35.34 1501 ASN A CA 1
ATOM 11473 C C . ASN A 1 1501 ? 50.844 36.814 -17.685 1.00 35.34 1501 ASN A C 1
ATOM 11475 O O . ASN A 1 1501 ? 51.865 36.993 -17.031 1.00 35.34 1501 ASN A O 1
ATOM 11479 N N . ASN A 1 1502 ? 49.640 36.910 -17.113 1.00 36.81 1502 ASN A N 1
ATOM 11480 C CA . ASN A 1 1502 ? 49.448 37.197 -15.688 1.00 36.81 1502 ASN A CA 1
ATOM 11481 C C . ASN A 1 1502 ? 48.349 36.304 -15.094 1.00 36.81 1502 ASN A C 1
ATOM 11483 O O . ASN A 1 1502 ? 47.216 36.752 -14.960 1.00 36.81 1502 ASN A O 1
ATOM 11487 N N . ASN A 1 1503 ? 48.671 35.043 -14.786 1.00 36.59 1503 ASN A N 1
ATOM 11488 C CA . ASN A 1 1503 ? 48.164 34.282 -13.628 1.00 36.59 1503 ASN A CA 1
ATOM 11489 C C . ASN A 1 1503 ? 48.627 32.821 -13.730 1.00 36.59 1503 ASN A C 1
ATOM 11491 O O . ASN A 1 1503 ? 48.027 31.995 -14.413 1.00 36.59 1503 ASN A O 1
ATOM 11495 N N . ASN A 1 1504 ? 49.720 32.508 -13.033 1.00 35.12 1504 ASN A N 1
ATOM 11496 C CA . ASN A 1 1504 ? 50.236 31.150 -12.919 1.00 35.12 1504 ASN A CA 1
ATOM 11497 C C . ASN A 1 1504 ? 49.338 30.290 -12.014 1.00 35.12 1504 ASN A C 1
ATOM 11499 O O . ASN A 1 1504 ? 48.932 30.730 -10.939 1.00 35.12 1504 ASN A O 1
ATOM 11503 N N . ASN A 1 1505 ? 49.161 29.034 -12.438 1.00 37.62 1505 ASN A N 1
ATOM 11504 C CA . ASN A 1 1505 ? 48.631 27.868 -11.714 1.00 37.62 1505 ASN A CA 1
ATOM 11505 C C . ASN A 1 1505 ? 47.104 27.643 -11.734 1.00 37.62 1505 ASN A C 1
ATOM 11507 O O . ASN A 1 1505 ? 46.441 27.842 -10.718 1.00 37.62 1505 ASN A O 1
ATOM 11511 N N . SER A 1 1506 ? 46.573 27.105 -12.851 1.00 34.19 1506 SER A N 1
ATOM 11512 C CA . SER A 1 1506 ? 45.546 26.023 -12.821 1.00 34.19 1506 SER A CA 1
ATOM 11513 C C . SER A 1 1506 ? 45.138 25.364 -14.161 1.00 34.19 1506 SER A C 1
ATOM 11515 O O . SER A 1 1506 ? 44.376 24.409 -14.111 1.00 34.19 1506 SER A O 1
ATOM 11517 N N . ASN A 1 1507 ? 45.641 25.746 -15.346 1.00 37.97 1507 ASN A N 1
ATOM 11518 C CA . ASN A 1 1507 ? 45.120 25.213 -16.631 1.00 37.97 1507 ASN A CA 1
ATOM 11519 C C . ASN A 1 1507 ? 46.120 24.378 -17.465 1.00 37.97 1507 ASN A C 1
ATOM 11521 O O . ASN A 1 1507 ? 46.340 24.664 -18.637 1.00 37.97 1507 ASN A O 1
ATOM 11525 N N . ASN A 1 1508 ? 46.709 23.315 -16.903 1.00 45.28 1508 ASN A N 1
ATOM 11526 C CA . ASN A 1 1508 ? 47.619 22.445 -17.674 1.00 45.28 1508 ASN A CA 1
ATOM 11527 C C . ASN A 1 1508 ? 46.922 21.560 -18.733 1.00 45.28 1508 ASN A C 1
ATOM 11529 O O . ASN A 1 1508 ? 47.571 21.200 -19.711 1.00 45.28 1508 ASN A O 1
ATOM 11533 N N . ASN A 1 1509 ? 45.633 21.216 -18.587 1.00 48.59 1509 ASN A N 1
ATOM 11534 C CA . ASN A 1 1509 ? 44.962 20.308 -19.534 1.00 48.59 1509 ASN A CA 1
ATOM 11535 C C . ASN A 1 1509 ? 44.669 20.952 -20.903 1.00 48.59 1509 ASN A C 1
ATOM 11537 O O . ASN A 1 1509 ? 44.852 20.293 -21.922 1.00 48.59 1509 ASN A O 1
ATOM 11541 N N . ASN A 1 1510 ? 44.288 22.235 -20.949 1.00 50.28 1510 ASN A N 1
ATOM 11542 C CA . ASN A 1 1510 ? 43.925 22.900 -22.212 1.00 50.28 1510 ASN A CA 1
ATOM 11543 C C . ASN A 1 1510 ? 45.120 23.056 -23.168 1.00 50.28 1510 ASN A C 1
ATOM 11545 O O . ASN A 1 1510 ? 44.955 22.956 -24.379 1.00 50.28 1510 ASN A O 1
ATOM 11549 N N . ASN A 1 1511 ? 46.333 23.232 -22.631 1.00 56.72 1511 ASN A N 1
ATOM 11550 C CA . ASN A 1 1511 ? 47.537 23.399 -23.451 1.00 56.72 1511 ASN A CA 1
ATOM 11551 C C . ASN A 1 1511 ? 47.829 22.161 -24.320 1.00 56.72 1511 ASN A C 1
ATOM 11553 O O . ASN A 1 1511 ? 48.338 22.297 -25.429 1.00 56.72 1511 ASN A O 1
ATOM 11557 N N . ASN A 1 1512 ? 47.490 20.959 -23.836 1.00 63.84 1512 ASN A N 1
ATOM 11558 C CA . ASN A 1 1512 ? 47.751 19.718 -24.565 1.00 63.84 1512 ASN A CA 1
ATOM 11559 C C . ASN A 1 1512 ? 46.794 19.549 -25.760 1.00 63.84 1512 ASN A C 1
ATOM 11561 O O . ASN A 1 1512 ? 47.206 19.128 -26.839 1.00 63.84 1512 ASN A O 1
ATOM 11565 N N . GLU A 1 1513 ? 45.520 19.919 -25.591 1.00 66.75 1513 GLU A N 1
ATOM 11566 C CA . GLU A 1 1513 ? 44.517 19.883 -26.665 1.00 66.75 1513 GLU A CA 1
ATOM 11567 C C . GLU A 1 1513 ? 44.827 20.905 -27.770 1.00 66.75 1513 GLU A C 1
ATOM 11569 O O . GLU A 1 1513 ? 44.737 20.573 -28.955 1.00 66.75 1513 GLU A O 1
ATOM 11574 N N . ASP A 1 1514 ? 45.275 22.109 -27.397 1.00 66.62 1514 ASP A N 1
ATOM 11575 C CA . ASP A 1 1514 ? 45.708 23.143 -28.346 1.00 66.62 1514 ASP A CA 1
ATOM 11576 C C . ASP A 1 1514 ? 46.927 22.699 -29.177 1.00 66.62 1514 ASP A C 1
ATOM 11578 O O . ASP A 1 1514 ? 46.976 22.950 -30.387 1.00 66.62 1514 ASP A O 1
ATOM 11582 N N . ASN A 1 1515 ? 47.884 21.987 -28.567 1.00 69.19 1515 ASN A N 1
ATOM 11583 C CA . ASN A 1 1515 ? 49.035 21.422 -29.279 1.00 69.19 1515 ASN A CA 1
ATOM 11584 C C . ASN A 1 1515 ? 48.599 20.373 -30.313 1.00 69.19 1515 ASN A C 1
ATOM 11586 O O . ASN A 1 1515 ? 49.053 20.409 -31.459 1.00 69.19 1515 ASN A O 1
ATOM 11590 N N . ILE A 1 1516 ? 47.684 19.466 -29.948 1.00 73.88 1516 ILE A N 1
ATOM 11591 C CA . ILE A 1 1516 ? 47.145 18.455 -30.874 1.00 73.88 1516 ILE A CA 1
ATOM 11592 C C . ILE A 1 1516 ? 46.431 19.132 -32.055 1.00 73.88 1516 ILE A C 1
ATOM 11594 O O . ILE A 1 1516 ? 46.613 18.714 -33.204 1.00 73.88 1516 ILE A O 1
ATOM 11598 N N . LEU A 1 1517 ? 45.662 20.200 -31.796 1.00 76.81 1517 LEU A N 1
ATOM 11599 C CA . LEU A 1 1517 ? 44.982 20.984 -32.834 1.00 76.81 1517 LEU A CA 1
ATOM 11600 C C . LEU A 1 1517 ? 45.996 21.599 -33.818 1.00 76.81 1517 LEU A C 1
ATOM 11602 O O . LEU A 1 1517 ? 45.816 21.512 -35.039 1.00 76.81 1517 LEU A O 1
ATOM 11606 N N . LEU A 1 1518 ? 47.100 22.147 -33.296 1.00 78.19 1518 LEU A N 1
ATOM 11607 C CA . LEU A 1 1518 ? 48.193 22.710 -34.090 1.00 78.19 1518 LEU A CA 1
ATOM 11608 C C . LEU A 1 1518 ? 48.871 21.648 -34.970 1.00 78.19 1518 LEU A C 1
ATOM 11610 O O . LEU A 1 1518 ? 49.026 21.869 -36.174 1.00 78.19 1518 LEU A O 1
ATOM 11614 N N . PHE A 1 1519 ? 49.233 20.492 -34.405 1.00 78.81 1519 PHE A N 1
ATOM 11615 C CA . PHE A 1 1519 ? 49.887 19.410 -35.149 1.00 78.81 1519 PHE A CA 1
ATOM 11616 C C . PHE A 1 1519 ? 49.017 18.879 -36.289 1.00 78.81 1519 PHE A C 1
ATOM 11618 O O . PHE A 1 1519 ? 49.488 18.792 -37.426 1.00 78.81 1519 PHE A O 1
ATOM 11625 N N . LYS A 1 1520 ? 47.734 18.600 -36.021 1.00 83.44 1520 LYS A N 1
ATOM 11626 C CA . LYS A 1 1520 ? 46.788 18.141 -37.052 1.00 83.44 1520 LYS A CA 1
ATOM 11627 C C . LYS A 1 1520 ? 46.602 19.184 -38.153 1.00 83.44 1520 LYS A C 1
ATOM 11629 O O . LYS A 1 1520 ? 46.602 18.841 -39.334 1.00 83.44 1520 LYS A O 1
ATOM 11634 N N . THR A 1 1521 ? 46.527 20.466 -37.791 1.00 84.94 1521 THR A N 1
ATOM 11635 C CA . THR A 1 1521 ? 46.418 21.560 -38.769 1.00 84.94 1521 THR A CA 1
ATOM 11636 C C . THR A 1 1521 ? 47.659 21.639 -39.668 1.00 84.94 1521 THR A C 1
ATOM 11638 O O . THR A 1 1521 ? 47.529 21.748 -40.888 1.00 84.94 1521 THR A O 1
ATOM 11641 N N . LEU A 1 1522 ? 48.867 21.531 -39.103 1.00 84.25 1522 LEU A N 1
ATOM 11642 C CA . LEU A 1 1522 ? 50.115 21.525 -39.880 1.00 84.25 1522 LEU A CA 1
ATOM 11643 C C . LEU A 1 1522 ? 50.249 20.278 -40.769 1.00 84.25 1522 LEU A C 1
ATOM 11645 O O . LEU A 1 1522 ? 50.733 20.394 -41.898 1.00 84.25 1522 LEU A O 1
ATOM 11649 N N . SER A 1 1523 ? 49.787 19.115 -40.299 1.00 83.75 1523 SER A N 1
ATOM 11650 C CA . SER A 1 1523 ? 49.722 17.864 -41.071 1.00 83.75 1523 SER A CA 1
ATOM 11651 C C . SER A 1 1523 ? 48.853 18.036 -42.327 1.00 83.75 1523 SER A C 1
ATOM 11653 O O . SER A 1 1523 ? 49.329 17.850 -43.451 1.00 83.75 1523 SER A O 1
ATOM 11655 N N . ILE A 1 1524 ? 47.631 18.559 -42.161 1.00 86.88 1524 ILE A N 1
ATOM 11656 C CA . ILE A 1 1524 ? 46.707 18.858 -43.270 1.00 86.88 1524 ILE A CA 1
ATOM 11657 C C . ILE A 1 1524 ? 47.325 19.861 -44.260 1.00 86.88 1524 ILE A C 1
ATOM 11659 O O . ILE A 1 1524 ? 47.253 19.664 -45.475 1.00 86.88 1524 ILE A O 1
ATOM 11663 N N . ILE A 1 1525 ? 47.969 20.928 -43.769 1.00 86.25 1525 ILE A N 1
ATOM 11664 C CA . ILE A 1 1525 ? 48.614 21.938 -44.630 1.00 86.25 1525 ILE A CA 1
ATOM 11665 C C . ILE A 1 1525 ? 49.804 21.349 -45.398 1.00 86.25 1525 ILE A C 1
ATOM 11667 O O . ILE A 1 1525 ? 50.033 21.719 -46.550 1.00 86.25 1525 ILE A O 1
ATOM 11671 N N . THR A 1 1526 ? 50.543 20.417 -44.796 1.00 83.69 1526 THR A N 1
ATOM 11672 C CA . THR A 1 1526 ? 51.655 19.722 -45.462 1.00 83.69 1526 THR A CA 1
ATOM 11673 C C . THR A 1 1526 ? 51.158 18.924 -46.661 1.00 83.69 1526 THR A C 1
ATOM 11675 O O . THR A 1 1526 ? 51.733 19.042 -47.745 1.00 83.69 1526 THR A O 1
ATOM 11678 N N . ASN A 1 1527 ? 50.036 18.216 -46.513 1.00 82.81 1527 ASN A N 1
ATOM 11679 C CA . ASN A 1 1527 ? 49.401 17.498 -47.618 1.00 82.81 1527 ASN A CA 1
ATOM 11680 C C . ASN A 1 1527 ? 48.883 18.453 -48.709 1.00 82.81 1527 ASN A C 1
ATOM 11682 O O . ASN A 1 1527 ? 49.118 18.216 -49.897 1.00 82.81 1527 ASN A O 1
ATOM 11686 N N . LEU A 1 1528 ? 48.287 19.590 -48.329 1.00 84.81 1528 LEU A N 1
ATOM 11687 C CA . LEU A 1 1528 ? 47.849 20.627 -49.276 1.00 84.81 1528 LEU A CA 1
ATOM 11688 C C . LEU A 1 1528 ? 49.003 21.275 -50.051 1.00 84.81 1528 LEU A C 1
ATOM 11690 O O . LEU A 1 1528 ? 48.839 21.625 -51.219 1.00 84.81 1528 LEU A O 1
ATOM 11694 N N . GLY A 1 1529 ? 50.174 21.422 -49.425 1.00 80.81 1529 GLY A N 1
ATOM 11695 C CA . GLY A 1 1529 ? 51.355 22.041 -50.029 1.00 80.81 1529 GLY A CA 1
ATOM 11696 C C . GLY A 1 1529 ? 51.933 21.275 -51.225 1.00 80.81 1529 GLY A C 1
ATOM 11697 O O . GLY A 1 1529 ? 52.711 21.850 -51.989 1.00 80.81 1529 GLY A O 1
ATOM 11698 N N . SER A 1 1530 ? 51.546 20.008 -51.410 1.00 79.38 1530 SER A N 1
ATOM 11699 C CA . SER A 1 1530 ? 51.942 19.192 -52.564 1.00 79.38 1530 SER A CA 1
ATOM 11700 C C . SER A 1 1530 ? 51.293 19.653 -53.879 1.00 79.38 1530 SER A C 1
ATOM 11702 O O . SER A 1 1530 ? 51.910 19.545 -54.941 1.00 79.38 1530 SER A O 1
ATOM 11704 N N . ASN A 1 1531 ? 50.084 20.226 -53.817 1.00 81.69 1531 ASN A N 1
ATOM 11705 C CA . ASN A 1 1531 ? 49.375 20.769 -54.973 1.00 81.69 1531 ASN A CA 1
ATOM 11706 C C . ASN A 1 1531 ? 49.838 22.209 -55.263 1.00 81.69 1531 ASN A C 1
ATOM 11708 O O . ASN A 1 1531 ? 49.843 23.070 -54.382 1.00 81.69 1531 ASN A O 1
ATOM 11712 N N . LEU A 1 1532 ? 50.210 22.488 -56.519 1.00 80.50 1532 LEU A N 1
ATOM 11713 C CA . LEU A 1 1532 ? 50.744 23.789 -56.937 1.00 80.50 1532 LEU A CA 1
ATOM 11714 C C . LEU A 1 1532 ? 49.774 24.955 -56.675 1.00 80.50 1532 LEU A C 1
ATOM 11716 O O . LEU A 1 1532 ? 50.223 26.015 -56.238 1.00 80.50 1532 LEU A O 1
ATOM 11720 N N . SER A 1 1533 ? 48.476 24.773 -56.929 1.00 80.81 1533 SER A N 1
ATOM 11721 C CA . SER A 1 1533 ? 47.464 25.823 -56.764 1.00 80.81 1533 SER A CA 1
ATOM 11722 C C . SER A 1 1533 ? 47.259 26.166 -55.289 1.00 80.81 1533 SER A C 1
ATOM 11724 O O . SER A 1 1533 ? 47.434 27.317 -54.881 1.00 80.81 1533 SER A O 1
ATOM 11726 N N . ASN A 1 1534 ? 47.045 25.145 -54.452 1.00 85.31 1534 ASN A N 1
ATOM 11727 C CA . ASN A 1 1534 ? 46.912 25.310 -53.001 1.00 85.31 1534 ASN A CA 1
ATOM 11728 C C . ASN A 1 1534 ? 48.176 25.900 -52.369 1.00 85.31 1534 ASN A C 1
ATOM 11730 O O . ASN A 1 1534 ? 48.093 26.776 -51.507 1.00 85.31 1534 ASN A O 1
ATOM 11734 N N . ARG A 1 1535 ? 49.357 25.488 -52.840 1.00 85.81 1535 ARG A N 1
ATOM 11735 C CA . ARG A 1 1535 ? 50.638 26.070 -52.432 1.00 85.81 1535 ARG A CA 1
ATOM 11736 C C . ARG A 1 1535 ? 50.713 27.568 -52.727 1.00 85.81 1535 ARG A C 1
ATOM 11738 O O . ARG A 1 1535 ? 51.103 28.340 -51.852 1.00 85.81 1535 ARG A O 1
ATOM 11745 N N . ASN A 1 1536 ? 50.319 27.988 -53.926 1.00 83.06 1536 ASN A N 1
ATOM 11746 C CA . ASN A 1 1536 ? 50.292 29.403 -54.294 1.00 83.06 1536 ASN A CA 1
ATOM 11747 C C . ASN A 1 1536 ? 49.254 30.177 -53.464 1.00 83.06 1536 ASN A C 1
ATOM 11749 O O . ASN A 1 1536 ? 49.535 31.286 -53.010 1.00 83.06 1536 ASN A O 1
ATOM 11753 N N . ALA A 1 1537 ? 48.092 29.582 -53.186 1.00 83.81 1537 ALA A N 1
ATOM 11754 C CA . ALA A 1 1537 ? 47.082 30.174 -52.312 1.00 83.81 1537 ALA A CA 1
ATOM 11755 C C . ALA A 1 1537 ? 47.588 30.347 -50.866 1.00 83.81 1537 ALA A C 1
ATOM 11757 O O . ALA A 1 1537 ? 47.388 31.411 -50.278 1.00 83.81 1537 ALA A O 1
ATOM 11758 N N . LEU A 1 1538 ? 48.291 29.354 -50.304 1.00 86.25 1538 LEU A N 1
ATOM 11759 C CA . LEU A 1 1538 ? 48.915 29.440 -48.975 1.00 86.25 1538 LEU A CA 1
ATOM 11760 C C . LEU A 1 1538 ? 49.935 30.587 -48.917 1.00 86.25 1538 LEU A C 1
ATOM 11762 O O . LEU A 1 1538 ? 49.925 31.395 -47.985 1.00 86.25 1538 LEU A O 1
ATOM 11766 N N . LEU A 1 1539 ? 50.781 30.687 -49.945 1.00 83.56 1539 LEU A N 1
ATOM 11767 C CA . LEU A 1 1539 ? 51.782 31.744 -50.079 1.00 83.56 1539 LEU A CA 1
ATOM 11768 C C . LEU A 1 1539 ? 51.149 33.141 -50.172 1.00 83.56 1539 LEU A C 1
ATOM 11770 O O . LEU A 1 1539 ? 51.556 34.047 -49.441 1.00 83.56 1539 LEU A O 1
ATOM 11774 N N . ASN A 1 1540 ? 50.120 33.302 -51.007 1.00 82.00 1540 ASN A N 1
ATOM 11775 C CA . ASN A 1 1540 ? 49.431 34.579 -51.218 1.00 82.00 1540 ASN A CA 1
ATOM 11776 C C . ASN A 1 1540 ? 48.657 35.058 -49.980 1.00 82.00 1540 ASN A C 1
ATOM 11778 O O . ASN A 1 1540 ? 48.495 36.260 -49.786 1.00 82.00 1540 ASN A O 1
ATOM 11782 N N . ASN A 1 1541 ? 48.226 34.138 -49.113 1.00 82.94 1541 ASN A N 1
ATOM 11783 C CA . ASN A 1 1541 ? 47.509 34.452 -47.873 1.00 82.94 1541 ASN A CA 1
ATOM 11784 C C . ASN A 1 1541 ? 48.436 34.631 -46.651 1.00 82.94 1541 ASN A C 1
ATOM 11786 O O . ASN A 1 1541 ? 47.982 34.597 -45.508 1.00 82.94 1541 ASN A O 1
ATOM 11790 N N . GLY A 1 1542 ? 49.742 34.838 -46.858 1.00 78.44 1542 GLY A N 1
ATOM 11791 C CA . GLY A 1 1542 ? 50.672 35.230 -45.791 1.00 78.44 1542 GLY A CA 1
ATOM 11792 C C . GLY A 1 1542 ? 51.005 34.132 -44.774 1.00 78.44 1542 GLY A C 1
ATOM 11793 O O . GLY A 1 1542 ? 51.561 34.438 -43.715 1.00 78.44 1542 GLY A O 1
ATOM 11794 N N . PHE A 1 1543 ? 50.718 32.864 -45.090 1.00 85.69 1543 PHE A N 1
ATOM 11795 C CA . PHE A 1 1543 ? 50.945 31.714 -44.206 1.00 85.69 1543 PHE A CA 1
ATOM 11796 C C . PHE A 1 1543 ? 52.390 31.639 -43.681 1.00 85.69 1543 PHE A C 1
ATOM 11798 O O . PHE A 1 1543 ? 52.611 31.400 -42.496 1.00 85.69 1543 PHE A O 1
ATOM 11805 N N . LEU A 1 1544 ? 53.384 31.945 -44.522 1.00 83.38 1544 LEU A N 1
ATOM 11806 C CA . LEU A 1 1544 ? 54.802 31.926 -44.143 1.00 83.38 1544 LEU A CA 1
ATOM 11807 C C . LEU A 1 1544 ? 55.149 32.850 -42.964 1.00 83.38 1544 LEU A C 1
ATOM 11809 O O . LEU A 1 1544 ? 56.004 32.506 -42.151 1.00 83.38 1544 LEU A O 1
ATOM 11813 N N . LYS A 1 1545 ? 54.477 34.002 -42.836 1.00 79.38 1545 LYS A N 1
ATOM 11814 C CA . LYS A 1 1545 ? 54.697 34.930 -41.716 1.00 79.38 1545 LYS A CA 1
ATOM 11815 C C . LYS A 1 1545 ? 54.154 34.366 -40.401 1.00 79.38 1545 LYS A C 1
ATOM 11817 O O . LYS A 1 1545 ? 54.751 34.594 -39.355 1.00 79.38 1545 LYS A O 1
ATOM 11822 N N . GLN A 1 1546 ? 53.039 33.638 -40.458 1.00 78.75 1546 GLN A N 1
ATOM 11823 C CA . GLN A 1 1546 ? 52.468 32.952 -39.295 1.00 78.75 1546 GLN A CA 1
ATOM 11824 C C . GLN A 1 1546 ? 53.330 31.754 -38.893 1.00 78.75 1546 GLN A C 1
ATOM 11826 O O . GLN A 1 1546 ? 53.658 31.608 -37.719 1.00 78.75 1546 GLN A O 1
ATOM 11831 N N . LEU A 1 1547 ? 53.777 30.966 -39.878 1.00 83.56 1547 LEU A N 1
ATOM 11832 C CA . LEU A 1 1547 ? 54.684 29.840 -39.671 1.00 83.56 1547 LEU A CA 1
ATOM 11833 C C . LEU A 1 1547 ? 55.991 30.285 -38.999 1.00 83.56 1547 LEU A C 1
ATOM 11835 O O . LEU A 1 1547 ? 56.437 29.641 -38.057 1.00 83.56 1547 LEU A O 1
ATOM 11839 N N . ALA A 1 1548 ? 56.551 31.431 -39.408 1.00 80.00 1548 ALA A N 1
ATOM 11840 C CA . ALA A 1 1548 ? 57.742 32.021 -38.789 1.00 80.00 1548 ALA A CA 1
ATOM 11841 C C . ALA A 1 1548 ? 57.593 32.244 -37.273 1.00 80.00 1548 ALA A C 1
ATOM 11843 O O . ALA A 1 1548 ? 58.557 32.066 -36.534 1.00 80.00 1548 ALA A O 1
ATOM 11844 N N . GLY A 1 1549 ? 56.397 32.637 -36.818 1.00 77.19 1549 GLY A N 1
ATOM 11845 C CA . GLY A 1 1549 ? 56.106 32.895 -35.405 1.00 77.19 1549 GLY A CA 1
ATOM 11846 C C . GLY A 1 1549 ? 55.978 31.632 -34.548 1.00 77.19 1549 GLY A C 1
ATOM 11847 O O . GLY A 1 1549 ? 56.121 31.728 -33.333 1.00 77.19 1549 GLY A O 1
ATOM 11848 N N . LEU A 1 1550 ? 55.734 30.470 -35.168 1.00 78.69 1550 LEU A N 1
ATOM 11849 C CA . LEU A 1 1550 ? 55.637 29.166 -34.495 1.00 78.69 1550 LEU A CA 1
ATOM 11850 C C . LEU A 1 1550 ? 57.003 28.494 -34.305 1.00 78.69 1550 LEU A C 1
ATOM 11852 O O . LEU A 1 1550 ? 57.157 27.628 -33.447 1.00 78.69 1550 LEU A O 1
ATOM 11856 N N . MET A 1 1551 ? 57.991 28.859 -35.124 1.00 83.75 1551 MET A N 1
ATOM 11857 C CA . MET A 1 1551 ? 59.302 28.218 -35.106 1.00 83.75 1551 MET A CA 1
ATOM 11858 C C . MET A 1 1551 ? 60.147 28.705 -33.928 1.00 83.75 1551 MET A C 1
ATOM 11860 O O . MET A 1 1551 ? 60.207 29.895 -33.618 1.00 83.75 1551 MET A O 1
ATOM 11864 N N . THR A 1 1552 ? 60.892 27.782 -33.326 1.00 83.31 1552 THR A N 1
ATOM 11865 C CA . THR A 1 1552 ? 61.850 28.058 -32.247 1.00 83.31 1552 THR A CA 1
ATOM 11866 C C . THR A 1 1552 ? 63.276 27.808 -32.744 1.00 83.31 1552 THR A C 1
ATOM 11868 O O . THR A 1 1552 ? 63.845 26.744 -32.509 1.00 83.31 1552 THR A O 1
ATOM 11871 N N . PRO A 1 1553 ? 63.878 28.762 -33.483 1.00 81.06 1553 PRO A N 1
ATOM 11872 C CA . PRO A 1 1553 ? 65.206 28.565 -34.048 1.00 81.06 1553 PRO A CA 1
ATOM 11873 C C . PRO A 1 1553 ? 66.282 28.458 -32.952 1.00 81.06 1553 PRO A C 1
ATOM 11875 O O . PRO A 1 1553 ? 66.208 29.198 -31.962 1.00 81.06 1553 PRO A O 1
ATOM 11878 N N . PRO A 1 1554 ? 67.330 27.630 -33.149 1.00 79.75 1554 PRO A N 1
ATOM 11879 C CA . PRO A 1 1554 ? 68.457 27.508 -32.221 1.00 79.75 1554 PRO A CA 1
ATOM 11880 C C . PRO A 1 1554 ? 69.046 28.880 -31.864 1.00 79.75 1554 PRO A C 1
ATOM 11882 O O . PRO A 1 1554 ? 69.130 29.731 -32.759 1.00 79.75 1554 PRO A O 1
ATOM 11885 N N . PRO A 1 1555 ? 69.404 29.151 -30.592 1.00 73.12 1555 PRO A N 1
ATOM 11886 C CA . PRO A 1 1555 ? 69.927 30.451 -30.169 1.00 73.12 1555 PRO A CA 1
ATOM 11887 C C . PRO A 1 1555 ? 71.154 30.846 -30.996 1.00 73.12 1555 PRO A C 1
ATOM 11889 O O . PRO A 1 1555 ? 71.940 29.989 -31.394 1.00 73.12 1555 PRO A O 1
ATOM 11892 N N . GLU A 1 1556 ? 71.312 32.144 -31.270 1.00 63.25 1556 GLU A N 1
ATOM 11893 C CA . GLU A 1 1556 ? 72.549 32.640 -31.872 1.00 63.25 1556 GLU A CA 1
ATOM 11894 C C . GLU A 1 1556 ? 73.697 32.299 -30.923 1.00 63.25 1556 GLU A C 1
ATOM 11896 O O . GLU A 1 1556 ? 73.690 32.700 -29.760 1.00 63.25 1556 GLU A O 1
ATOM 11901 N N . THR A 1 1557 ? 74.658 31.506 -31.395 1.00 53.78 1557 THR A N 1
ATOM 11902 C CA . THR A 1 1557 ? 75.901 31.257 -30.670 1.00 53.78 1557 THR A CA 1
ATOM 11903 C C . THR A 1 1557 ? 76.598 32.599 -30.473 1.00 53.78 1557 THR A C 1
ATOM 11905 O O . THR A 1 1557 ? 77.237 33.103 -31.397 1.00 53.78 1557 THR A O 1
ATOM 11908 N N . LEU A 1 1558 ? 76.438 33.192 -29.286 1.00 40.31 1558 LEU A N 1
ATOM 11909 C CA . LEU A 1 1558 ? 77.229 34.330 -28.841 1.00 40.31 1558 LEU A CA 1
ATOM 11910 C C . LEU A 1 1558 ? 78.686 33.884 -28.883 1.00 40.31 1558 LEU A C 1
ATOM 11912 O O . LEU A 1 1558 ? 79.078 32.956 -28.175 1.00 40.31 1558 LEU A O 1
ATOM 11916 N N . ILE A 1 1559 ? 79.459 34.505 -29.772 1.00 41.25 1559 ILE A N 1
ATOM 11917 C CA . ILE A 1 1559 ? 80.910 34.359 -29.825 1.00 41.25 1559 ILE A CA 1
ATOM 11918 C C . ILE A 1 1559 ? 81.407 34.568 -28.394 1.00 41.25 1559 ILE A C 1
ATOM 11920 O O . ILE A 1 1559 ? 81.110 35.601 -27.793 1.00 41.25 1559 ILE A O 1
ATOM 11924 N N . SER A 1 1560 ? 82.091 33.566 -27.842 1.00 37.50 1560 SER A N 1
ATOM 11925 C CA . SER A 1 1560 ? 82.728 33.634 -26.532 1.00 37.50 1560 SER A CA 1
ATOM 11926 C C . SER A 1 1560 ? 83.691 34.819 -26.534 1.00 37.50 1560 SER A C 1
ATOM 11928 O O . SER A 1 1560 ? 84.794 34.728 -27.069 1.00 37.50 1560 SER A O 1
ATOM 11930 N N . LEU A 1 1561 ? 83.243 35.961 -26.018 1.00 33.06 1561 LEU A N 1
ATOM 11931 C CA . LEU A 1 1561 ? 84.117 37.079 -25.706 1.00 33.06 1561 LEU A CA 1
ATOM 11932 C C . LEU A 1 1561 ? 85.035 36.595 -24.588 1.00 33.06 1561 LEU A C 1
ATOM 11934 O O . LEU A 1 1561 ? 84.545 36.248 -23.517 1.00 33.06 1561 LEU A O 1
ATOM 11938 N N . ASP A 1 1562 ? 86.335 36.524 -24.883 1.00 37.91 1562 ASP A N 1
ATOM 11939 C CA . ASP A 1 1562 ? 87.393 36.182 -23.932 1.00 37.91 1562 ASP A CA 1
ATOM 11940 C C . ASP A 1 1562 ? 87.133 36.837 -22.565 1.00 37.91 1562 ASP A C 1
ATOM 11942 O O . ASP A 1 1562 ? 86.859 38.039 -22.483 1.00 37.91 1562 ASP A O 1
ATOM 11946 N N . ASP A 1 1563 ? 87.263 36.047 -21.495 1.00 44.31 1563 ASP A N 1
ATOM 11947 C CA . ASP A 1 1563 ? 86.881 36.343 -20.101 1.00 44.31 1563 ASP A CA 1
ATOM 11948 C C . ASP A 1 1563 ? 87.506 37.615 -19.472 1.00 44.31 1563 ASP A C 1
ATOM 11950 O O . ASP A 1 1563 ? 87.259 37.931 -18.308 1.00 44.31 1563 ASP A O 1
ATOM 11954 N N . ASN A 1 1564 ? 88.283 38.409 -20.210 1.00 43.06 1564 ASN A N 1
ATOM 11955 C CA . ASN A 1 1564 ? 88.998 39.571 -19.682 1.00 43.06 1564 ASN A CA 1
ATOM 11956 C C . ASN A 1 1564 ? 88.279 40.929 -19.807 1.00 43.06 1564 ASN A C 1
ATOM 11958 O O . ASN A 1 1564 ? 88.823 41.923 -19.328 1.00 43.06 1564 ASN A O 1
ATOM 11962 N N . ILE A 1 1565 ? 87.067 41.024 -20.376 1.00 39.59 1565 ILE A N 1
ATOM 11963 C CA . ILE A 1 1565 ? 86.348 42.323 -20.503 1.00 39.59 1565 ILE A CA 1
ATOM 11964 C C . ILE A 1 1565 ? 85.130 42.444 -19.555 1.00 39.59 1565 ILE A C 1
ATOM 11966 O O . ILE A 1 1565 ? 84.468 43.480 -19.498 1.00 39.59 1565 ILE A O 1
ATOM 11970 N N . SER A 1 1566 ? 84.893 41.449 -18.691 1.00 40.53 1566 SER A N 1
ATOM 11971 C CA . SER A 1 1566 ? 83.821 41.462 -17.674 1.00 40.53 1566 SER A CA 1
ATOM 11972 C C . SER A 1 1566 ? 83.826 42.704 -16.763 1.00 40.53 1566 SER A C 1
ATOM 11974 O O . SER A 1 1566 ? 82.776 43.116 -16.280 1.00 40.53 1566 SER A O 1
ATOM 11976 N N . ASN A 1 1567 ? 84.975 43.345 -16.530 1.00 44.25 1567 ASN A N 1
ATOM 11977 C CA . ASN A 1 1567 ? 85.058 44.438 -15.554 1.00 44.25 1567 ASN A CA 1
ATOM 11978 C C . ASN A 1 1567 ? 84.821 45.848 -16.118 1.00 44.25 1567 ASN A C 1
ATOM 11980 O O . ASN A 1 1567 ? 84.781 46.795 -15.335 1.00 44.25 1567 ASN A O 1
ATOM 11984 N N . SER A 1 1568 ? 84.627 46.026 -17.430 1.00 38.50 1568 SER A N 1
ATOM 11985 C CA . SER A 1 1568 ? 84.416 47.369 -18.009 1.00 38.50 1568 SER A CA 1
ATOM 11986 C C . SER A 1 1568 ? 83.031 47.620 -18.607 1.00 38.50 1568 SER A C 1
ATOM 11988 O O . SER A 1 1568 ? 82.757 48.748 -19.001 1.00 38.50 1568 SER A O 1
ATOM 11990 N N . LEU A 1 1569 ? 82.130 46.635 -18.634 1.00 32.91 1569 LEU A N 1
ATOM 11991 C CA . LEU A 1 1569 ? 80.783 46.820 -19.201 1.00 32.91 1569 LEU A CA 1
ATOM 11992 C C . LEU A 1 1569 ? 79.711 47.232 -18.182 1.00 32.91 1569 LEU A C 1
ATOM 11994 O O . LEU A 1 1569 ? 78.668 47.743 -18.581 1.00 32.91 1569 LEU A O 1
ATOM 11998 N N . SER A 1 1570 ? 79.978 47.127 -16.879 1.00 41.97 1570 SER A N 1
ATOM 11999 C CA . SER A 1 1570 ? 79.017 47.544 -15.847 1.00 41.97 1570 SER A CA 1
ATOM 12000 C C . SER A 1 1570 ? 78.863 49.066 -15.717 1.00 41.97 1570 SER A C 1
ATOM 12002 O O . SER A 1 1570 ? 77.908 49.516 -15.096 1.00 41.97 1570 SER A O 1
ATOM 12004 N N . SER A 1 1571 ? 79.772 49.872 -16.282 1.00 42.28 1571 SER A N 1
ATOM 12005 C CA . SER A 1 1571 ? 79.720 51.340 -16.169 1.00 42.28 1571 SER A CA 1
ATOM 12006 C C . SER A 1 1571 ? 79.166 52.064 -17.400 1.00 42.28 1571 SER A C 1
ATOM 12008 O O . SER A 1 1571 ? 79.043 53.285 -17.355 1.00 42.28 1571 SER A O 1
ATOM 12010 N N . LEU A 1 1572 ? 78.817 51.361 -18.486 1.00 32.97 1572 LEU A N 1
ATOM 12011 C CA . LEU A 1 1572 ? 78.381 52.006 -19.736 1.00 32.97 1572 LEU A CA 1
ATOM 12012 C C . LEU A 1 1572 ? 76.879 51.865 -20.049 1.00 32.97 1572 LEU A C 1
ATOM 12014 O O . LEU A 1 1572 ? 76.466 52.167 -21.165 1.00 32.97 1572 LEU A O 1
ATOM 12018 N N . LEU A 1 1573 ? 76.065 51.426 -19.083 1.00 32.16 1573 LEU A N 1
ATOM 12019 C CA . LEU A 1 1573 ? 74.612 51.246 -19.243 1.00 32.16 1573 LEU A CA 1
ATOM 12020 C C . LEU A 1 1573 ? 73.748 52.391 -18.679 1.00 32.16 1573 LEU A C 1
ATOM 12022 O O . LEU A 1 1573 ? 72.532 52.255 -18.629 1.00 32.16 1573 LEU A O 1
ATOM 12026 N N . ASP A 1 1574 ? 74.339 53.541 -18.341 1.00 35.16 1574 ASP A N 1
ATOM 12027 C CA . ASP A 1 1574 ? 73.595 54.762 -17.996 1.00 35.16 1574 ASP A CA 1
ATOM 12028 C C . ASP A 1 1574 ? 73.666 55.794 -19.133 1.00 35.16 1574 ASP A C 1
ATOM 12030 O O . ASP A 1 1574 ? 74.353 56.811 -19.041 1.00 35.16 1574 ASP A O 1
ATOM 12034 N N . ILE A 1 1575 ? 72.938 55.554 -20.227 1.00 32.19 1575 ILE A N 1
ATOM 12035 C CA . ILE A 1 1575 ? 72.515 56.633 -21.132 1.00 32.19 1575 ILE A CA 1
ATOM 12036 C C . ILE A 1 1575 ? 71.034 56.445 -21.447 1.00 32.19 1575 ILE A C 1
ATOM 12038 O O . ILE A 1 1575 ? 70.628 55.520 -22.145 1.00 32.19 1575 ILE A O 1
ATOM 12042 N N . GLN A 1 1576 ? 70.245 57.370 -20.901 1.00 29.64 1576 GLN A N 1
ATOM 12043 C CA . GLN A 1 1576 ? 68.811 57.507 -21.099 1.00 29.64 1576 GLN A CA 1
ATOM 12044 C C . GLN A 1 1576 ? 68.446 57.601 -22.586 1.00 29.64 1576 GLN A C 1
ATOM 12046 O O . GLN A 1 1576 ? 68.950 58.456 -23.320 1.00 29.64 1576 GLN A O 1
ATOM 12051 N N . GLU A 1 1577 ? 67.516 56.741 -22.998 1.00 28.64 1577 GLU A N 1
ATOM 12052 C CA . GLU A 1 1577 ? 66.901 56.727 -24.320 1.00 28.64 1577 GLU A CA 1
ATOM 12053 C C . GLU A 1 1577 ? 66.181 58.050 -24.615 1.00 28.64 1577 GLU A C 1
ATOM 12055 O O . GLU A 1 1577 ? 65.258 58.473 -23.915 1.00 28.64 1577 GLU A O 1
ATOM 12060 N N . LYS A 1 1578 ? 66.589 58.695 -25.709 1.00 26.47 1578 LYS A N 1
ATOM 12061 C CA . LYS A 1 1578 ? 65.839 59.765 -26.368 1.00 26.47 1578 LYS A CA 1
ATOM 12062 C C . LYS A 1 1578 ? 65.045 59.132 -27.524 1.00 26.47 1578 LYS A C 1
ATOM 12064 O O . LYS A 1 1578 ? 65.631 58.368 -28.288 1.00 26.47 1578 LYS A O 1
ATOM 12069 N N . PRO A 1 1579 ? 63.741 59.420 -27.680 1.00 35.75 1579 PRO A N 1
ATOM 12070 C CA . PRO A 1 1579 ? 62.861 58.628 -28.533 1.00 35.75 1579 PRO A CA 1
ATOM 12071 C C . PRO A 1 1579 ? 63.029 58.990 -30.013 1.00 35.75 1579 PRO A C 1
ATOM 12073 O O . PRO A 1 1579 ? 62.799 60.131 -30.419 1.00 35.75 1579 PRO A O 1
ATOM 12076 N N . SER A 1 1580 ? 63.371 57.995 -30.829 1.00 28.03 1580 SER A N 1
ATOM 12077 C CA . SER A 1 1580 ? 63.322 58.051 -32.292 1.00 28.03 1580 SER A CA 1
ATOM 12078 C C . SER A 1 1580 ? 62.444 56.918 -32.832 1.00 28.03 1580 SER A C 1
ATOM 12080 O O . SER A 1 1580 ? 62.793 55.750 -32.712 1.00 28.03 1580 SER A O 1
ATOM 12082 N N . THR A 1 1581 ? 61.297 57.315 -33.393 1.00 26.16 1581 THR A N 1
ATOM 12083 C CA . THR A 1 1581 ? 60.443 56.670 -34.417 1.00 26.16 1581 THR A CA 1
ATOM 12084 C C . THR A 1 1581 ? 60.545 55.141 -34.638 1.00 26.16 1581 THR A C 1
ATOM 12086 O O . THR A 1 1581 ? 61.578 54.658 -35.104 1.00 26.16 1581 THR A O 1
ATOM 12089 N N . PRO A 1 1582 ? 59.446 54.379 -34.443 1.00 32.91 1582 PRO A N 1
ATOM 12090 C CA . PRO A 1 1582 ? 59.446 52.919 -34.490 1.00 32.91 1582 PRO A CA 1
ATOM 12091 C C . PRO A 1 1582 ? 59.456 52.403 -35.935 1.00 32.91 1582 PRO A C 1
ATOM 12093 O O . PRO A 1 1582 ? 58.510 52.607 -36.694 1.00 32.91 1582 PRO A O 1
ATOM 12096 N N . SER A 1 1583 ? 60.519 51.696 -36.315 1.00 28.00 1583 SER A N 1
ATOM 12097 C CA . SER A 1 1583 ? 60.558 50.899 -37.546 1.00 28.00 1583 SER A CA 1
ATOM 12098 C C . SER A 1 1583 ? 61.402 49.636 -37.365 1.00 28.00 1583 SER A C 1
ATOM 12100 O O . SER A 1 1583 ? 62.359 49.393 -38.085 1.00 28.00 1583 SER A O 1
ATOM 12102 N N . THR A 1 1584 ? 61.020 48.785 -36.417 1.00 32.59 1584 THR A N 1
ATOM 12103 C CA . THR A 1 1584 ? 61.491 47.396 -36.353 1.00 32.59 1584 THR A CA 1
ATOM 12104 C C . THR A 1 1584 ? 60.321 46.509 -35.955 1.00 32.59 1584 THR A C 1
ATOM 12106 O O . THR A 1 1584 ? 59.859 46.502 -34.821 1.00 32.59 1584 THR A O 1
ATOM 12109 N N . THR A 1 1585 ? 59.780 45.796 -36.941 1.00 32.16 1585 THR A N 1
ATOM 12110 C CA . THR A 1 1585 ? 58.823 44.708 -36.738 1.00 32.16 1585 THR A CA 1
ATOM 12111 C C . THR A 1 1585 ? 59.554 43.542 -36.077 1.00 32.16 1585 THR A C 1
ATOM 12113 O O . THR A 1 1585 ? 60.063 42.664 -36.777 1.00 32.16 1585 THR A O 1
ATOM 12116 N N . ASP A 1 1586 ? 59.640 43.549 -34.752 1.00 39.06 1586 ASP A N 1
ATOM 12117 C CA . ASP A 1 1586 ? 59.986 42.355 -33.992 1.00 39.06 1586 ASP A CA 1
ATOM 12118 C C . ASP A 1 1586 ? 58.878 41.322 -34.214 1.00 39.06 1586 ASP A C 1
ATOM 12120 O O . ASP A 1 1586 ? 57.694 41.593 -33.999 1.00 39.06 1586 ASP A O 1
ATOM 12124 N N . PHE A 1 1587 ? 59.241 40.139 -34.714 1.00 43.97 1587 PHE A N 1
ATOM 12125 C CA . PHE A 1 1587 ? 58.325 39.004 -34.714 1.00 43.97 1587 PHE A CA 1
ATOM 12126 C C . PHE A 1 1587 ? 57.975 38.735 -33.251 1.00 43.97 1587 PHE A C 1
ATOM 12128 O O . PHE A 1 1587 ? 58.858 38.365 -32.477 1.00 43.97 1587 PHE A O 1
ATOM 12135 N N . ALA A 1 1588 ? 56.721 38.970 -32.857 1.00 43.47 1588 ALA A N 1
ATOM 12136 C CA . ALA A 1 1588 ? 56.252 38.646 -31.518 1.00 43.47 1588 ALA A CA 1
ATOM 12137 C C . ALA A 1 1588 ? 56.578 37.169 -31.252 1.00 43.47 1588 ALA A C 1
ATOM 12139 O O . ALA A 1 1588 ? 56.013 36.284 -31.892 1.00 43.47 1588 ALA A O 1
ATOM 12140 N N . LYS A 1 1589 ? 57.556 36.903 -30.379 1.00 45.25 1589 LYS A N 1
ATOM 12141 C CA . LYS A 1 1589 ? 57.891 35.542 -29.959 1.00 45.25 1589 LYS A CA 1
ATOM 12142 C C . LYS A 1 1589 ? 56.694 35.010 -29.181 1.00 45.25 1589 LYS A C 1
ATOM 12144 O O . LYS A 1 1589 ? 56.418 35.485 -28.082 1.00 45.25 1589 LYS A O 1
ATOM 12149 N N . PHE A 1 1590 ? 55.978 34.057 -29.764 1.00 47.34 1590 PHE A N 1
ATOM 12150 C CA . PHE A 1 1590 ? 54.873 33.386 -29.097 1.00 47.34 1590 PHE A CA 1
ATOM 12151 C C . PHE A 1 1590 ? 55.447 32.345 -28.129 1.00 47.34 1590 PHE A C 1
ATOM 12153 O O . PHE A 1 1590 ? 56.126 31.406 -28.543 1.00 47.34 1590 PHE A O 1
ATOM 12160 N N . ASN A 1 1591 ? 55.215 32.531 -26.826 1.00 48.97 1591 ASN A N 1
ATOM 12161 C CA . ASN A 1 1591 ? 55.558 31.542 -25.804 1.00 48.97 1591 ASN A CA 1
ATOM 12162 C C . ASN A 1 1591 ? 54.527 30.410 -25.860 1.00 48.97 1591 ASN A C 1
ATOM 12164 O O . ASN A 1 1591 ? 53.539 30.420 -25.131 1.00 48.97 1591 ASN A O 1
ATOM 12168 N N . ILE A 1 1592 ? 54.739 29.442 -26.748 1.00 53.41 1592 ILE A N 1
ATOM 12169 C CA . ILE A 1 1592 ? 53.988 28.188 -26.715 1.00 53.41 1592 ILE A CA 1
ATOM 12170 C C . ILE A 1 1592 ? 54.604 27.335 -25.600 1.00 53.41 1592 ILE A C 1
ATOM 12172 O O . ILE A 1 1592 ? 55.803 27.043 -25.621 1.00 53.41 1592 ILE A O 1
ATOM 12176 N N . SER A 1 1593 ? 53.807 26.963 -24.597 1.00 52.88 1593 SER A N 1
ATOM 12177 C CA . SER A 1 1593 ? 54.209 26.032 -23.539 1.00 52.88 1593 SER A CA 1
ATOM 12178 C C . SER A 1 1593 ? 54.195 24.593 -24.070 1.00 52.88 1593 SER A C 1
ATOM 12180 O O . SER A 1 1593 ? 53.333 23.799 -23.708 1.00 52.88 1593 SER A O 1
ATOM 12182 N N . THR A 1 1594 ? 55.113 24.279 -24.979 1.00 58.81 1594 THR A N 1
ATOM 12183 C CA . THR A 1 1594 ? 55.331 22.936 -25.536 1.00 58.81 1594 THR A CA 1
ATOM 12184 C C . THR A 1 1594 ? 56.562 22.286 -24.919 1.00 58.81 1594 THR A C 1
ATOM 12186 O O . THR A 1 1594 ? 57.526 22.970 -24.541 1.00 58.81 1594 THR A O 1
ATOM 12189 N N . THR A 1 1595 ? 56.528 20.959 -24.820 1.00 70.19 1595 THR A N 1
ATOM 12190 C CA . THR A 1 1595 ? 57.701 20.139 -24.499 1.00 70.19 1595 THR A CA 1
ATOM 12191 C C . THR A 1 1595 ? 58.775 20.311 -25.577 1.00 70.19 1595 THR A C 1
ATOM 12193 O O . THR A 1 1595 ? 58.486 20.715 -26.706 1.00 70.19 1595 THR A O 1
ATOM 12196 N N . ASP A 1 1596 ? 60.039 20.058 -25.238 1.00 68.56 1596 ASP A N 1
ATOM 12197 C CA . ASP A 1 1596 ? 61.125 20.244 -26.207 1.00 68.56 1596 ASP A CA 1
ATOM 12198 C C . ASP A 1 1596 ? 61.006 19.275 -27.403 1.00 68.56 1596 ASP A C 1
ATOM 12200 O O . ASP A 1 1596 ? 61.280 19.691 -28.525 1.00 68.56 1596 ASP A O 1
ATOM 12204 N N . GLU A 1 1597 ? 60.481 18.057 -27.202 1.00 72.56 1597 GLU A N 1
ATOM 12205 C CA . GLU A 1 1597 ? 60.162 17.112 -28.290 1.00 72.56 1597 GLU A CA 1
ATOM 12206 C C . GLU A 1 1597 ? 59.091 17.671 -29.247 1.00 72.56 1597 GLU A C 1
ATOM 12208 O O . GLU A 1 1597 ? 59.290 17.699 -30.462 1.00 72.56 1597 GLU A O 1
ATOM 12213 N N . GLU A 1 1598 ? 57.989 18.222 -28.725 1.00 74.25 1598 GLU A N 1
ATOM 12214 C CA . GLU A 1 1598 ? 56.939 18.829 -29.559 1.00 74.25 1598 GLU A CA 1
ATOM 12215 C C . GLU A 1 1598 ? 57.459 20.030 -30.369 1.00 74.25 1598 GLU A C 1
ATOM 12217 O O . GLU A 1 1598 ? 57.085 20.222 -31.529 1.00 74.25 1598 GLU A O 1
ATOM 12222 N N . LYS A 1 1599 ? 58.348 20.850 -29.790 1.00 75.69 1599 LYS A N 1
ATOM 12223 C CA . LYS A 1 1599 ? 58.989 21.956 -30.525 1.00 75.69 1599 LYS A CA 1
ATOM 12224 C C . LYS A 1 1599 ? 59.843 21.439 -31.673 1.00 75.69 1599 LYS A C 1
ATOM 12226 O O . LYS A 1 1599 ? 59.872 22.063 -32.736 1.00 75.69 1599 LYS A O 1
ATOM 12231 N N . GLU A 1 1600 ? 60.547 20.329 -31.472 1.00 80.69 1600 GLU A N 1
ATOM 12232 C CA . GLU A 1 1600 ? 61.361 19.713 -32.516 1.00 80.69 1600 GLU A CA 1
ATOM 12233 C C . GLU A 1 1600 ? 60.507 19.226 -33.694 1.00 80.69 1600 GLU A C 1
ATOM 12235 O O . GLU A 1 1600 ? 60.873 19.496 -34.848 1.00 80.69 1600 GLU A O 1
ATOM 12240 N N . ASP A 1 1601 ? 59.348 18.622 -33.422 1.00 78.75 1601 ASP A N 1
ATOM 12241 C CA . ASP A 1 1601 ? 58.400 18.167 -34.445 1.00 78.75 1601 ASP A CA 1
ATOM 12242 C C . ASP A 1 1601 ? 57.729 19.329 -35.191 1.00 78.75 1601 ASP A C 1
ATOM 12244 O O . ASP A 1 1601 ? 57.659 19.312 -36.426 1.00 78.75 1601 ASP A O 1
ATOM 12248 N N . ILE A 1 1602 ? 57.311 20.389 -34.483 1.00 82.25 1602 ILE A N 1
ATOM 12249 C CA . ILE A 1 1602 ? 56.772 21.613 -35.108 1.00 82.25 1602 ILE A CA 1
ATOM 12250 C C . ILE A 1 1602 ? 57.818 22.231 -36.037 1.00 82.25 1602 ILE A C 1
ATOM 12252 O O . ILE A 1 1602 ? 57.514 22.573 -37.183 1.00 82.25 1602 ILE A O 1
ATOM 12256 N N . ASN A 1 1603 ? 59.067 22.345 -35.576 1.00 87.88 1603 ASN A N 1
ATOM 12257 C CA . ASN A 1 1603 ? 60.161 22.888 -36.378 1.00 87.88 1603 ASN A CA 1
ATOM 12258 C C . ASN A 1 1603 ? 60.440 22.022 -37.617 1.00 87.88 1603 ASN A C 1
ATOM 12260 O O . ASN A 1 1603 ? 60.674 22.566 -38.698 1.00 87.88 1603 ASN A O 1
ATOM 12264 N N . LYS A 1 1604 ? 60.374 20.690 -37.495 1.00 86.12 1604 LYS A N 1
ATOM 12265 C CA . LYS A 1 1604 ? 60.542 19.758 -38.620 1.00 86.12 1604 LYS A CA 1
ATOM 12266 C C . LYS A 1 1604 ? 59.430 19.918 -39.664 1.00 86.12 1604 LYS A C 1
ATOM 12268 O O . LYS A 1 1604 ? 59.739 20.072 -40.848 1.00 86.12 1604 LYS A O 1
ATOM 12273 N N . LEU A 1 1605 ? 58.162 19.952 -39.242 1.00 84.38 1605 LEU A N 1
ATOM 12274 C CA . LEU A 1 1605 ? 57.002 20.214 -40.111 1.00 84.38 1605 LEU A CA 1
ATOM 12275 C C . LEU A 1 1605 ? 57.107 21.583 -40.799 1.00 84.38 1605 LEU A C 1
ATOM 12277 O O . LEU A 1 1605 ? 56.940 21.686 -42.016 1.00 84.38 1605 LEU A O 1
ATOM 12281 N N . ALA A 1 1606 ? 57.457 22.626 -40.044 1.00 88.44 1606 ALA A N 1
ATOM 12282 C CA . ALA A 1 1606 ? 57.611 23.978 -40.571 1.00 88.44 1606 ALA A CA 1
ATOM 12283 C C . ALA A 1 1606 ? 58.741 24.076 -41.607 1.00 88.44 1606 ALA A C 1
ATOM 12285 O O . ALA A 1 1606 ? 58.552 24.660 -42.674 1.00 88.44 1606 ALA A O 1
ATOM 12286 N N . LEU A 1 1607 ? 59.901 23.465 -41.344 1.00 90.50 1607 LEU A N 1
ATOM 12287 C CA . LEU A 1 1607 ? 61.010 23.434 -42.301 1.00 90.50 1607 LEU A CA 1
ATOM 12288 C C . LEU A 1 1607 ? 60.662 22.643 -43.567 1.00 90.50 1607 LEU A C 1
ATOM 12290 O O . LEU A 1 1607 ? 61.029 23.075 -44.660 1.00 90.50 1607 LEU A O 1
ATOM 12294 N N . ASN A 1 1608 ? 59.919 21.537 -43.449 1.00 88.50 1608 ASN A N 1
ATOM 12295 C CA . ASN A 1 1608 ? 59.429 20.788 -44.608 1.00 88.50 1608 ASN A CA 1
ATOM 12296 C C . ASN A 1 1608 ? 58.473 21.630 -45.474 1.00 88.50 1608 ASN A C 1
ATOM 12298 O O . ASN A 1 1608 ? 58.580 21.645 -46.702 1.00 88.50 1608 ASN A O 1
ATOM 12302 N N . LEU A 1 1609 ? 57.577 22.396 -44.849 1.00 88.19 1609 LEU A N 1
ATOM 12303 C CA . LEU A 1 1609 ? 56.688 23.325 -45.550 1.00 88.19 1609 LEU A CA 1
ATOM 12304 C C . LEU A 1 1609 ? 57.463 24.442 -46.261 1.00 88.19 1609 LEU A C 1
ATOM 12306 O O . LEU A 1 1609 ? 57.227 24.699 -47.442 1.00 88.19 1609 LEU A O 1
ATOM 12310 N N . ILE A 1 1610 ? 58.437 25.064 -45.586 1.00 90.19 1610 ILE A N 1
ATOM 12311 C CA . ILE A 1 1610 ? 59.295 26.097 -46.191 1.00 90.19 1610 ILE A CA 1
ATOM 12312 C C . ILE A 1 1610 ? 60.075 25.517 -47.379 1.00 90.19 1610 ILE A C 1
ATOM 12314 O O . ILE A 1 1610 ? 60.128 26.136 -48.446 1.00 90.19 1610 ILE A O 1
ATOM 12318 N N . TYR A 1 1611 ? 60.626 24.311 -47.229 1.00 90.94 1611 TYR A N 1
ATOM 12319 C CA . TYR A 1 1611 ? 61.276 23.584 -48.315 1.00 90.94 1611 TYR A CA 1
ATOM 12320 C C . TYR A 1 1611 ? 60.315 23.366 -49.494 1.00 90.94 1611 TYR A C 1
ATOM 12322 O O . TYR A 1 1611 ? 60.631 23.740 -50.626 1.00 90.94 1611 TYR A O 1
ATOM 12330 N N . THR A 1 1612 ? 59.112 22.855 -49.229 1.00 86.75 1612 THR A N 1
ATOM 12331 C CA . THR A 1 1612 ? 58.075 22.593 -50.242 1.00 86.75 1612 THR A CA 1
ATOM 12332 C C . THR A 1 1612 ? 57.672 23.863 -50.995 1.00 86.75 1612 THR A C 1
ATOM 12334 O O . THR A 1 1612 ? 57.450 23.834 -52.209 1.00 86.75 1612 THR A O 1
ATOM 12337 N N . PHE A 1 1613 ? 57.626 25.007 -50.313 1.00 88.25 1613 PHE A N 1
ATOM 12338 C CA . PHE A 1 1613 ? 57.351 26.304 -50.933 1.00 88.25 1613 PHE A CA 1
ATOM 12339 C C . PHE A 1 1613 ? 58.516 26.824 -51.771 1.00 88.25 1613 PHE A C 1
ATOM 12341 O O . PHE A 1 1613 ? 58.292 27.378 -52.851 1.00 88.25 1613 PHE A O 1
ATOM 12348 N N . SER A 1 1614 ? 59.755 26.569 -51.346 1.00 89.44 1614 SER A N 1
ATOM 12349 C CA . SER A 1 1614 ? 60.965 26.960 -52.080 1.00 89.44 1614 SER A CA 1
ATOM 12350 C C . SER A 1 1614 ? 61.147 26.244 -53.427 1.00 89.44 1614 SER A C 1
ATOM 12352 O O . SER A 1 1614 ? 61.974 26.665 -54.234 1.00 89.44 1614 SER A O 1
ATOM 12354 N N . LEU A 1 1615 ? 60.357 25.201 -53.713 1.00 85.94 1615 LEU A N 1
ATOM 12355 C CA . LEU A 1 1615 ? 60.319 24.549 -55.028 1.00 85.94 1615 LEU A CA 1
ATOM 12356 C C . LEU A 1 1615 ? 59.752 25.463 -56.133 1.00 85.94 1615 LEU A C 1
ATOM 12358 O O . LEU A 1 1615 ? 60.041 25.239 -57.305 1.00 85.94 1615 LEU A O 1
ATOM 12362 N N . SER A 1 1616 ? 58.962 26.484 -55.782 1.00 84.06 1616 SER A N 1
ATOM 12363 C CA . SER A 1 1616 ? 58.409 27.473 -56.724 1.00 84.06 1616 SER A CA 1
ATOM 12364 C C . SER A 1 1616 ? 59.228 28.770 -56.744 1.00 84.06 1616 SER A C 1
ATOM 12366 O O . SER A 1 1616 ? 59.770 29.168 -55.713 1.00 84.06 1616 SER A O 1
ATOM 12368 N N . GLU A 1 1617 ? 59.306 29.460 -57.888 1.00 83.38 1617 GLU A N 1
ATOM 12369 C CA . GLU A 1 1617 ? 59.993 30.765 -57.976 1.00 83.38 1617 GLU A CA 1
ATOM 12370 C C . GLU A 1 1617 ? 59.335 31.828 -57.084 1.00 83.38 1617 GLU A C 1
ATOM 12372 O O . GLU A 1 1617 ? 60.025 32.522 -56.332 1.00 83.38 1617 GLU A O 1
ATOM 12377 N N . ASP A 1 1618 ? 58.001 31.887 -57.078 1.00 82.31 1618 ASP A N 1
ATOM 12378 C CA . ASP A 1 1618 ? 57.243 32.793 -56.207 1.00 82.31 1618 ASP A CA 1
ATOM 12379 C C . ASP A 1 1618 ? 57.506 32.497 -54.727 1.00 82.31 1618 ASP A C 1
ATOM 12381 O O . ASP A 1 1618 ? 57.761 33.408 -53.936 1.00 82.31 1618 ASP A O 1
ATOM 12385 N N . GLY A 1 1619 ? 57.549 31.217 -54.346 1.00 87.25 1619 GLY A N 1
ATOM 12386 C CA . GLY A 1 1619 ? 57.893 30.807 -52.988 1.00 87.25 1619 GLY A CA 1
ATOM 12387 C C . GLY A 1 1619 ? 59.293 31.258 -52.574 1.00 87.25 1619 GLY A C 1
ATOM 12388 O O . GLY A 1 1619 ? 59.451 31.807 -51.484 1.00 87.25 1619 GLY A O 1
ATOM 12389 N N . LYS A 1 1620 ? 60.307 31.136 -53.444 1.00 89.19 1620 LYS A N 1
ATOM 12390 C CA . LYS A 1 1620 ? 61.667 31.649 -53.167 1.00 89.19 1620 LYS A CA 1
ATOM 12391 C C . LYS A 1 1620 ? 61.668 33.159 -52.915 1.00 89.19 1620 LYS A C 1
ATOM 12393 O O . LYS A 1 1620 ? 62.391 33.629 -52.034 1.00 89.19 1620 LYS A O 1
ATOM 12398 N N . HIS A 1 1621 ? 60.872 33.914 -53.672 1.00 86.69 1621 HIS A N 1
ATOM 12399 C CA . HIS A 1 1621 ? 60.727 35.361 -53.511 1.00 86.69 1621 HIS A CA 1
ATOM 12400 C C . HIS A 1 1621 ? 60.030 35.726 -52.189 1.00 86.69 1621 HIS A C 1
ATOM 12402 O O . HIS A 1 1621 ? 60.507 36.591 -51.449 1.00 86.69 1621 HIS A O 1
ATOM 12408 N N . ILE A 1 1622 ? 58.940 35.033 -51.850 1.00 85.88 1622 ILE A N 1
ATOM 12409 C CA . ILE A 1 1622 ? 58.159 35.295 -50.633 1.00 85.88 1622 ILE A CA 1
ATOM 12410 C C . ILE A 1 1622 ? 58.932 34.880 -49.376 1.00 85.88 1622 ILE A C 1
ATOM 12412 O O . ILE A 1 1622 ? 58.906 35.620 -48.392 1.00 85.88 1622 ILE A O 1
ATOM 12416 N N . ILE A 1 1623 ? 59.674 33.766 -49.400 1.00 89.00 1623 ILE A N 1
ATOM 12417 C CA . ILE A 1 1623 ? 60.547 33.342 -48.289 1.00 89.00 1623 ILE A CA 1
ATOM 12418 C C . ILE A 1 1623 ? 61.580 34.433 -47.974 1.00 89.00 1623 ILE A C 1
ATOM 12420 O O . ILE A 1 1623 ? 61.747 34.798 -46.806 1.00 89.00 1623 ILE A O 1
ATOM 12424 N N . ARG A 1 1624 ? 62.223 35.012 -49.001 1.00 87.19 1624 ARG A N 1
ATOM 12425 C CA . ARG A 1 1624 ? 63.143 36.146 -48.820 1.00 87.19 1624 ARG A CA 1
ATOM 12426 C C . ARG A 1 1624 ? 62.428 37.352 -48.215 1.00 87.19 1624 ARG A C 1
ATOM 12428 O O . ARG A 1 1624 ? 62.870 37.874 -47.196 1.00 87.19 1624 ARG A O 1
ATOM 12435 N N . ASN A 1 1625 ? 61.317 37.779 -48.810 1.00 85.38 1625 ASN A N 1
ATOM 12436 C CA . ASN A 1 1625 ? 60.608 38.987 -48.376 1.00 85.38 1625 ASN A CA 1
ATOM 12437 C C . ASN A 1 1625 ? 59.978 38.842 -46.982 1.00 85.38 1625 ASN A C 1
ATOM 12439 O O . ASN A 1 1625 ? 59.793 39.833 -46.280 1.00 85.38 1625 ASN A O 1
ATOM 12443 N N . SER A 1 1626 ? 59.712 37.608 -46.553 1.00 83.56 1626 SER A N 1
ATOM 12444 C CA . SER A 1 1626 ? 59.253 37.281 -45.199 1.00 83.56 1626 SER A CA 1
ATOM 12445 C C . SER A 1 1626 ? 60.395 37.230 -44.174 1.00 83.56 1626 SER A C 1
ATOM 12447 O O . SER A 1 1626 ? 60.147 36.896 -43.020 1.00 83.56 1626 SER A O 1
ATOM 12449 N N . LYS A 1 1627 ? 61.642 37.536 -44.574 1.00 84.25 1627 LYS A N 1
ATOM 12450 C CA . LYS A 1 1627 ? 62.863 37.466 -43.745 1.00 84.25 1627 LYS A CA 1
ATOM 12451 C C . LYS A 1 1627 ? 63.116 36.085 -43.121 1.00 84.25 1627 LYS A C 1
ATOM 12453 O O . LYS A 1 1627 ? 63.823 35.964 -42.124 1.00 84.25 1627 LYS A O 1
ATOM 12458 N N . LEU A 1 1628 ? 62.580 35.026 -43.732 1.00 89.38 1628 LEU A N 1
ATOM 12459 C CA . LEU A 1 1628 ? 62.716 33.651 -43.243 1.00 89.38 1628 LEU A CA 1
ATOM 12460 C C . LEU A 1 1628 ? 64.109 33.064 -43.488 1.00 89.38 1628 LEU A C 1
ATOM 12462 O O . LEU A 1 1628 ? 64.482 32.100 -42.830 1.00 89.38 1628 LEU A O 1
ATOM 12466 N N . ILE A 1 1629 ? 64.891 33.644 -44.403 1.00 91.12 1629 ILE A N 1
ATOM 12467 C CA . ILE A 1 1629 ? 66.229 33.144 -44.751 1.00 91.12 1629 ILE A CA 1
ATOM 12468 C C . ILE A 1 1629 ? 67.135 33.070 -43.515 1.00 91.12 1629 ILE A C 1
ATOM 12470 O O . ILE A 1 1629 ? 67.758 32.035 -43.292 1.00 91.12 1629 ILE A O 1
ATOM 12474 N N . ASN A 1 1630 ? 67.151 34.106 -42.670 1.00 88.56 1630 ASN A N 1
ATOM 12475 C CA . ASN A 1 1630 ? 67.941 34.098 -41.434 1.00 88.56 1630 ASN A CA 1
ATOM 12476 C C . ASN A 1 1630 ? 67.478 32.991 -40.461 1.00 88.56 1630 ASN A C 1
ATOM 12478 O O . ASN A 1 1630 ? 68.290 32.266 -39.889 1.00 88.56 1630 ASN A O 1
ATOM 12482 N N . ILE A 1 1631 ? 66.161 32.789 -40.332 1.00 89.75 1631 ILE A N 1
ATOM 12483 C CA . ILE A 1 1631 ? 65.591 31.728 -39.486 1.00 89.75 1631 ILE A CA 1
ATOM 12484 C C . ILE A 1 1631 ? 66.027 30.347 -39.993 1.00 89.75 1631 ILE A C 1
ATOM 12486 O O . ILE A 1 1631 ? 66.531 29.547 -39.209 1.00 89.75 1631 ILE A O 1
ATOM 12490 N N . VAL A 1 1632 ? 65.912 30.086 -41.299 1.00 92.56 1632 VAL A N 1
ATOM 12491 C CA . VAL A 1 1632 ? 66.358 28.826 -41.920 1.00 92.56 1632 VAL A CA 1
ATOM 12492 C C . VAL A 1 1632 ? 67.860 28.605 -41.704 1.00 92.56 1632 VAL A C 1
ATOM 12494 O O . VAL A 1 1632 ? 68.269 27.502 -41.352 1.00 92.56 1632 VAL A O 1
ATOM 12497 N N . ILE A 1 1633 ? 68.682 29.651 -41.839 1.00 92.62 1633 ILE A N 1
ATOM 12498 C CA . ILE A 1 1633 ? 70.132 29.586 -41.596 1.00 92.62 1633 ILE A CA 1
ATOM 12499 C C . ILE A 1 1633 ? 70.449 29.176 -40.151 1.00 92.62 1633 ILE A C 1
ATOM 12501 O O . ILE A 1 1633 ? 71.390 28.416 -39.922 1.00 92.62 1633 ILE A O 1
ATOM 12505 N N . ARG A 1 1634 ? 69.671 29.625 -39.158 1.00 91.12 1634 ARG A N 1
ATOM 12506 C CA . ARG A 1 1634 ? 69.859 29.221 -37.752 1.00 91.12 1634 ARG A CA 1
ATOM 12507 C C . ARG A 1 1634 ? 69.626 27.729 -37.514 1.00 91.12 1634 ARG A C 1
ATOM 12509 O O . ARG A 1 1634 ? 70.306 27.157 -36.671 1.00 91.12 1634 ARG A O 1
ATOM 12516 N N . PHE A 1 1635 ? 68.744 27.081 -38.274 1.00 93.19 1635 PHE A N 1
ATOM 12517 C CA . PHE A 1 1635 ? 68.497 25.639 -38.145 1.00 93.19 1635 PHE A CA 1
ATOM 12518 C C . PHE A 1 1635 ? 69.631 24.751 -38.675 1.00 93.19 1635 PHE A C 1
ATOM 12520 O O . PHE A 1 1635 ? 69.643 23.562 -38.366 1.00 93.19 1635 PHE A O 1
ATOM 12527 N N . ILE A 1 1636 ? 70.621 25.299 -39.390 1.00 91.06 1636 ILE A N 1
ATOM 12528 C CA . ILE A 1 1636 ? 71.840 24.550 -39.752 1.00 91.06 1636 ILE A CA 1
ATOM 12529 C C . ILE A 1 1636 ? 72.623 24.129 -38.497 1.00 91.06 1636 ILE A C 1
ATOM 12531 O O . ILE A 1 1636 ? 73.273 23.086 -38.499 1.00 91.06 1636 ILE A O 1
ATOM 12535 N N . ASP A 1 1637 ? 72.518 24.905 -37.413 1.00 88.12 1637 ASP A N 1
ATOM 12536 C CA . ASP A 1 1637 ? 73.162 24.611 -36.129 1.00 88.12 1637 ASP A CA 1
ATOM 12537 C C . ASP A 1 1637 ? 72.306 23.706 -35.221 1.00 88.12 1637 ASP A C 1
ATOM 12539 O O . ASP A 1 1637 ? 72.670 23.467 -34.068 1.00 88.12 1637 ASP A O 1
ATOM 12543 N N . SER A 1 1638 ? 71.159 23.212 -35.708 1.00 88.75 1638 SER A N 1
ATOM 12544 C CA . SER A 1 1638 ? 70.296 22.319 -34.931 1.00 88.75 1638 SER A CA 1
ATOM 12545 C C . SER A 1 1638 ? 70.990 20.991 -34.615 1.00 88.75 1638 SER A C 1
ATOM 12547 O O . SER A 1 1638 ? 71.805 20.482 -35.386 1.00 88.75 1638 SER A O 1
ATOM 12549 N N . LYS A 1 1639 ? 70.636 20.405 -33.466 1.00 84.69 1639 LYS A N 1
ATOM 12550 C CA . LYS A 1 1639 ? 71.046 19.044 -33.090 1.00 84.69 1639 LYS A CA 1
ATOM 12551 C C . LYS A 1 1639 ? 70.202 17.968 -33.783 1.00 84.69 1639 LYS A C 1
ATOM 12553 O O . LYS A 1 1639 ? 70.630 16.819 -33.835 1.00 84.69 1639 LYS A O 1
ATOM 12558 N N . VAL A 1 1640 ? 69.034 18.333 -34.317 1.00 88.00 1640 VAL A N 1
ATOM 12559 C CA . VAL A 1 1640 ? 68.108 17.415 -34.991 1.00 88.00 1640 VAL A CA 1
ATOM 12560 C C . VAL A 1 1640 ? 68.473 17.312 -36.469 1.00 88.00 1640 VAL A C 1
ATOM 12562 O O . VAL A 1 1640 ? 68.344 18.280 -37.220 1.00 88.00 1640 VAL A O 1
ATOM 12565 N N . GLU A 1 1641 ? 68.904 16.127 -36.903 1.00 87.06 1641 GLU A N 1
ATOM 12566 C CA . GLU A 1 1641 ? 69.426 15.902 -38.258 1.00 87.06 1641 GLU A CA 1
ATOM 12567 C C . GLU A 1 1641 ? 68.435 16.300 -39.365 1.00 87.06 1641 GLU A C 1
ATOM 12569 O O . GLU A 1 1641 ? 68.819 16.964 -40.331 1.00 87.06 1641 GLU A O 1
ATOM 12574 N N . ASP A 1 1642 ? 67.157 15.946 -39.212 1.00 87.75 1642 ASP A N 1
ATOM 12575 C CA . ASP A 1 1642 ? 66.118 16.262 -40.198 1.00 87.75 1642 ASP A CA 1
ATOM 12576 C C . ASP A 1 1642 ? 65.967 17.772 -40.401 1.00 87.75 1642 ASP A C 1
ATOM 12578 O O . ASP A 1 1642 ? 65.849 18.242 -41.534 1.00 87.75 1642 ASP A O 1
ATOM 12582 N N . GLN A 1 1643 ? 66.026 18.552 -39.316 1.00 92.69 1643 GLN A N 1
ATOM 12583 C CA . GLN A 1 1643 ? 65.933 20.011 -39.381 1.00 92.69 1643 GLN A CA 1
ATOM 12584 C C . GLN A 1 1643 ? 67.129 20.600 -40.136 1.00 92.69 1643 GLN A C 1
ATOM 12586 O O . GLN A 1 1643 ? 66.950 21.457 -41.005 1.00 92.69 1643 GLN A O 1
ATOM 12591 N N . VAL A 1 1644 ? 68.337 20.091 -39.871 1.00 92.00 1644 VAL A N 1
ATOM 12592 C CA . VAL A 1 1644 ? 69.550 20.487 -40.599 1.00 92.00 1644 VAL A CA 1
ATOM 12593 C C . VAL A 1 1644 ? 69.411 20.154 -42.087 1.00 92.00 1644 VAL A C 1
ATOM 12595 O O . VAL A 1 1644 ? 69.681 21.002 -42.940 1.00 92.00 1644 VAL A O 1
ATOM 12598 N N . CYS A 1 1645 ? 68.934 18.952 -42.423 1.00 93.56 1645 CYS A N 1
ATOM 12599 C CA . CYS A 1 1645 ? 68.737 18.531 -43.810 1.00 93.56 1645 CYS A CA 1
ATOM 12600 C C . CYS A 1 1645 ? 67.705 19.399 -44.542 1.00 93.56 1645 CYS A C 1
ATOM 12602 O O . CYS A 1 1645 ? 67.982 19.863 -45.651 1.00 93.56 1645 CYS A O 1
ATOM 12604 N N . PHE A 1 1646 ? 66.539 19.668 -43.943 1.00 93.25 1646 PHE A N 1
ATOM 12605 C CA . PHE A 1 1646 ? 65.533 20.546 -44.551 1.00 93.25 1646 PHE A CA 1
ATOM 12606 C C . PHE A 1 1646 ? 66.040 21.983 -44.708 1.00 93.25 1646 PHE A C 1
ATOM 12608 O O . PHE A 1 1646 ? 65.814 22.593 -45.758 1.00 93.25 1646 PHE A O 1
ATOM 12615 N N . ALA A 1 1647 ? 66.773 22.512 -43.724 1.00 94.75 1647 ALA A N 1
ATOM 12616 C CA . ALA A 1 1647 ? 67.371 23.841 -43.810 1.00 94.75 1647 ALA A CA 1
ATOM 12617 C C . ALA A 1 1647 ? 68.380 23.934 -44.965 1.00 94.75 1647 ALA A C 1
ATOM 12619 O O . ALA A 1 1647 ? 68.282 24.832 -45.804 1.00 94.75 1647 ALA A O 1
ATOM 12620 N N . LEU A 1 1648 ? 69.293 22.964 -45.076 1.00 95.44 1648 LEU A N 1
ATOM 12621 C CA . LEU A 1 1648 ? 70.286 22.907 -46.153 1.00 95.44 1648 LEU A CA 1
ATOM 12622 C C . LEU A 1 1648 ? 69.643 22.730 -47.534 1.00 95.44 1648 LEU A C 1
ATOM 12624 O O . LEU A 1 1648 ? 70.026 23.422 -48.476 1.00 95.44 1648 LEU A O 1
ATOM 12628 N N . ARG A 1 1649 ? 68.633 21.859 -47.664 1.00 94.50 1649 ARG A N 1
ATOM 12629 C CA . ARG A 1 1649 ? 67.883 21.678 -48.922 1.00 94.50 1649 ARG A CA 1
ATOM 12630 C C . ARG A 1 1649 ? 67.159 22.955 -49.342 1.00 94.50 1649 ARG A C 1
ATOM 12632 O O . ARG A 1 1649 ? 67.181 23.315 -50.518 1.00 94.50 1649 ARG A O 1
ATOM 12639 N N . THR A 1 1650 ? 66.561 23.657 -48.383 1.00 94.69 1650 THR A N 1
ATOM 12640 C CA . THR A 1 1650 ? 65.916 24.954 -48.623 1.00 94.69 1650 THR A CA 1
ATOM 12641 C C . THR A 1 1650 ? 66.942 25.987 -49.088 1.00 94.69 1650 THR A C 1
ATOM 12643 O O . THR A 1 1650 ? 66.732 26.646 -50.103 1.00 94.69 1650 THR A O 1
ATOM 12646 N N . ILE A 1 1651 ? 68.089 26.092 -48.409 1.00 95.38 1651 ILE A N 1
ATOM 12647 C CA . ILE A 1 1651 ? 69.189 26.993 -48.791 1.00 95.38 1651 ILE A CA 1
ATOM 12648 C C . ILE A 1 1651 ? 69.702 26.675 -50.193 1.00 95.38 1651 ILE A C 1
ATOM 12650 O O . ILE A 1 1651 ? 69.920 27.592 -50.985 1.00 95.38 1651 ILE A O 1
ATOM 12654 N N . ALA A 1 1652 ? 69.843 25.393 -50.528 1.00 94.44 1652 ALA A N 1
ATOM 12655 C CA . ALA A 1 1652 ? 70.255 24.973 -51.856 1.00 94.44 1652 ALA A CA 1
ATOM 12656 C C . ALA A 1 1652 ? 69.277 25.452 -52.939 1.00 94.44 1652 ALA A C 1
ATOM 12658 O O . ALA A 1 1652 ? 69.720 25.994 -53.952 1.00 94.44 1652 ALA A O 1
ATOM 12659 N N . LEU A 1 1653 ? 67.964 25.305 -52.727 1.00 93.50 1653 LEU A N 1
ATOM 12660 C CA . LEU A 1 1653 ? 66.937 25.775 -53.667 1.00 93.50 1653 LEU A CA 1
ATOM 12661 C C . LEU A 1 1653 ? 66.882 27.303 -53.761 1.00 93.50 1653 LEU A C 1
ATOM 12663 O O . LEU A 1 1653 ? 66.783 27.853 -54.861 1.00 93.50 1653 LEU A O 1
ATOM 12667 N N . LEU A 1 1654 ? 66.980 28.002 -52.628 1.00 93.88 1654 LEU A N 1
ATOM 12668 C CA . LEU A 1 1654 ? 67.032 29.465 -52.591 1.00 93.88 1654 LEU A CA 1
ATOM 12669 C C . LEU A 1 1654 ? 68.273 29.993 -53.315 1.00 93.88 1654 LEU A C 1
ATOM 12671 O O . LEU A 1 1654 ? 68.178 30.978 -54.046 1.00 93.88 1654 LEU A O 1
ATOM 12675 N N . GLY A 1 1655 ? 69.402 29.297 -53.174 1.00 91.88 1655 GLY A N 1
ATOM 12676 C CA . GLY A 1 1655 ? 70.672 29.592 -53.826 1.00 91.88 1655 GLY A CA 1
ATOM 12677 C C . GLY A 1 1655 ? 70.649 29.472 -55.350 1.00 91.88 1655 GLY A C 1
ATOM 12678 O O . GLY A 1 1655 ? 71.659 29.753 -55.980 1.00 91.88 1655 GLY A O 1
ATOM 12679 N N . LEU A 1 1656 ? 69.539 29.094 -55.987 1.00 90.12 1656 LEU A N 1
ATOM 12680 C CA . LEU A 1 1656 ? 69.392 29.195 -57.444 1.00 90.12 1656 LEU A CA 1
ATOM 12681 C C . LEU A 1 1656 ? 69.208 30.655 -57.908 1.00 90.12 1656 LEU A C 1
ATOM 12683 O O . LEU A 1 1656 ? 69.626 31.002 -59.014 1.00 90.12 1656 LEU A O 1
ATOM 12687 N N . SER A 1 1657 ? 68.668 31.527 -57.046 1.00 88.69 1657 SER A N 1
ATOM 12688 C CA . SER A 1 1657 ? 68.458 32.956 -57.316 1.00 88.69 1657 SER A CA 1
ATOM 12689 C C . SER A 1 1657 ? 69.641 33.805 -56.841 1.00 88.69 1657 SER A C 1
ATOM 12691 O O . SER A 1 1657 ? 70.078 33.692 -55.696 1.00 88.69 1657 SER A O 1
ATOM 12693 N N . SER A 1 1658 ? 70.139 34.708 -57.693 1.00 87.19 1658 SER A N 1
ATOM 12694 C CA . SER A 1 1658 ? 71.276 35.589 -57.373 1.00 87.19 1658 SER A CA 1
ATOM 12695 C C . SER A 1 1658 ? 71.022 36.479 -56.154 1.00 87.19 1658 SER A C 1
ATOM 12697 O O . SER A 1 1658 ? 71.889 36.606 -55.292 1.00 87.19 1658 SER A O 1
ATOM 12699 N N . LEU A 1 1659 ? 69.822 37.048 -56.045 1.00 88.62 1659 LEU A N 1
ATOM 12700 C CA . LEU A 1 1659 ? 69.459 37.934 -54.940 1.00 88.62 1659 LEU A CA 1
ATOM 12701 C C . LEU A 1 1659 ? 69.339 37.168 -53.613 1.00 88.62 1659 LEU A C 1
ATOM 12703 O O . LEU A 1 1659 ? 69.738 37.671 -52.568 1.00 88.62 1659 LEU A O 1
ATOM 12707 N N . ASN A 1 1660 ? 68.868 35.920 -53.654 1.00 92.19 1660 ASN A N 1
ATOM 12708 C CA . ASN A 1 1660 ? 68.831 35.065 -52.468 1.00 92.19 1660 ASN A CA 1
ATOM 12709 C C . ASN A 1 1660 ? 70.234 34.615 -52.039 1.00 92.19 1660 ASN A C 1
ATOM 12711 O O . ASN A 1 1660 ? 70.481 34.530 -50.842 1.00 92.19 1660 ASN A O 1
ATOM 12715 N N . ARG A 1 1661 ? 71.172 34.373 -52.973 1.00 93.81 1661 ARG A N 1
ATOM 12716 C CA . ARG A 1 1661 ? 72.580 34.090 -52.619 1.00 93.81 1661 ARG A CA 1
ATOM 12717 C C . ARG A 1 1661 ? 73.204 35.238 -51.826 1.00 93.81 1661 ARG A C 1
ATOM 12719 O O . ARG A 1 1661 ? 73.879 34.976 -50.836 1.00 93.81 1661 ARG A O 1
ATOM 12726 N N . LEU A 1 1662 ? 72.969 36.482 -52.255 1.00 89.88 1662 LEU A N 1
ATOM 12727 C CA . LEU A 1 1662 ? 73.431 37.680 -51.546 1.00 89.88 1662 LEU A CA 1
ATOM 12728 C C . LEU A 1 1662 ? 72.814 37.769 -50.149 1.00 89.88 1662 LEU A C 1
ATOM 12730 O O . LEU A 1 1662 ? 73.530 37.999 -49.183 1.00 89.88 1662 LEU A O 1
ATOM 12734 N N . GLU A 1 1663 ? 71.512 37.514 -50.027 1.00 91.19 1663 GLU A N 1
ATOM 12735 C CA . GLU A 1 1663 ? 70.834 37.525 -48.728 1.00 91.19 1663 GLU A CA 1
ATOM 12736 C C . GLU A 1 1663 ? 71.367 36.431 -47.789 1.00 91.19 1663 GLU A C 1
ATOM 12738 O O . GLU A 1 1663 ? 71.612 36.682 -46.611 1.00 91.19 1663 GLU A O 1
ATOM 12743 N N . ILE A 1 1664 ? 71.598 35.221 -48.308 1.00 93.50 1664 ILE A N 1
ATOM 12744 C CA . ILE A 1 1664 ? 72.178 34.109 -47.543 1.00 93.50 1664 ILE A CA 1
ATOM 12745 C C . ILE A 1 1664 ? 73.592 34.467 -47.071 1.00 93.50 1664 ILE A C 1
ATOM 12747 O O . ILE A 1 1664 ? 73.916 34.216 -45.913 1.00 93.50 1664 ILE A O 1
ATOM 12751 N N . LEU A 1 1665 ? 74.415 35.080 -47.929 1.00 90.25 1665 LEU A N 1
ATOM 12752 C CA . LEU A 1 1665 ? 75.746 35.565 -47.554 1.00 90.25 1665 LEU A CA 1
ATOM 12753 C C . LEU A 1 1665 ? 75.669 36.644 -46.465 1.00 90.25 1665 LEU A C 1
ATOM 12755 O O . LEU A 1 1665 ? 76.359 36.527 -45.457 1.00 90.25 1665 LEU A O 1
ATOM 12759 N N . ASN A 1 1666 ? 74.815 37.657 -46.636 1.00 90.50 1666 ASN A N 1
ATOM 12760 C CA . ASN A 1 1666 ? 74.668 38.766 -45.686 1.00 90.50 1666 ASN A CA 1
ATOM 12761 C C . ASN A 1 1666 ? 74.245 38.293 -44.285 1.00 90.50 1666 ASN A C 1
ATOM 12763 O O . ASN A 1 1666 ? 74.581 38.932 -43.295 1.00 90.50 1666 ASN A O 1
ATOM 12767 N N . ASN A 1 1667 ? 73.542 37.160 -44.201 1.00 89.19 1667 ASN A N 1
ATOM 12768 C CA . ASN A 1 1667 ? 73.141 36.524 -42.944 1.00 89.19 1667 ASN A CA 1
ATOM 12769 C C . ASN A 1 1667 ? 74.126 35.424 -42.476 1.00 89.19 1667 ASN A C 1
ATOM 12771 O O . ASN A 1 1667 ? 73.772 34.591 -41.644 1.00 89.19 1667 ASN A O 1
ATOM 12775 N N . GLY A 1 1668 ? 75.347 35.364 -43.026 1.00 88.69 1668 GLY A N 1
ATOM 12776 C CA . GLY A 1 1668 ? 76.382 34.396 -42.631 1.00 88.69 1668 GLY A CA 1
ATOM 12777 C C . GLY A 1 1668 ? 76.066 32.938 -42.990 1.00 88.69 1668 GLY A C 1
ATOM 12778 O O . GLY A 1 1668 ? 76.686 32.011 -42.469 1.00 88.69 1668 GLY A O 1
ATOM 12779 N N . GLY A 1 1669 ? 75.096 32.696 -43.875 1.00 91.19 1669 GLY A N 1
ATOM 12780 C CA . GLY A 1 1669 ? 74.622 31.355 -44.207 1.00 91.19 1669 GLY A CA 1
ATOM 12781 C C . GLY A 1 1669 ? 75.677 30.491 -44.888 1.00 91.19 1669 GLY A C 1
ATOM 12782 O O . GLY A 1 1669 ? 75.782 29.308 -44.572 1.00 91.19 1669 GLY A O 1
ATOM 12783 N N . MET A 1 1670 ? 76.507 31.076 -45.758 1.00 92.56 1670 MET A N 1
ATOM 12784 C CA . MET A 1 1670 ? 77.615 30.344 -46.381 1.00 92.56 1670 MET A CA 1
ATOM 12785 C C . MET A 1 1670 ? 78.602 29.840 -45.325 1.00 92.56 1670 MET A C 1
ATOM 12787 O O . MET A 1 1670 ? 78.964 28.667 -45.336 1.00 92.56 1670 MET A O 1
ATOM 12791 N N . ASP A 1 1671 ? 78.971 30.682 -44.358 1.00 90.88 1671 ASP A N 1
ATOM 12792 C CA . ASP A 1 1671 ? 79.883 30.285 -43.286 1.00 90.88 1671 ASP A CA 1
ATOM 12793 C C . ASP A 1 1671 ? 79.347 29.121 -42.462 1.00 90.88 1671 ASP A C 1
ATOM 12795 O O . ASP A 1 1671 ? 80.111 28.212 -42.136 1.00 90.88 1671 ASP A O 1
ATOM 12799 N N . LYS A 1 1672 ? 78.042 29.106 -42.176 1.00 91.31 1672 LYS A N 1
ATOM 12800 C CA . LYS A 1 1672 ? 77.402 27.988 -41.476 1.00 91.31 1672 LYS A CA 1
ATOM 12801 C C . LYS A 1 1672 ? 77.371 26.711 -42.307 1.00 91.31 1672 LYS A C 1
ATOM 12803 O O . LYS A 1 1672 ? 77.681 25.649 -41.774 1.00 91.31 1672 LYS A O 1
ATOM 12808 N N . VAL A 1 1673 ? 77.061 26.798 -43.604 1.00 93.06 1673 VAL A N 1
ATOM 12809 C CA . VAL A 1 1673 ? 77.107 25.641 -44.518 1.00 93.06 1673 VAL A CA 1
ATOM 12810 C C . VAL A 1 1673 ? 78.519 25.049 -44.563 1.00 93.06 1673 VAL A C 1
ATOM 12812 O O . VAL A 1 1673 ? 78.673 23.833 -44.456 1.00 93.06 1673 VAL A O 1
ATOM 12815 N N . LEU A 1 1674 ? 79.552 25.891 -44.662 1.00 92.12 1674 LEU A N 1
ATOM 12816 C CA . LEU A 1 1674 ? 80.950 25.447 -44.668 1.00 92.12 1674 LEU A CA 1
ATOM 12817 C C . LEU A 1 1674 ? 81.374 24.842 -43.331 1.00 92.12 1674 LEU A C 1
ATOM 12819 O O . LEU A 1 1674 ? 81.989 23.777 -43.310 1.00 92.12 1674 LEU A O 1
ATOM 12823 N N . ASN A 1 1675 ? 81.005 25.480 -42.218 1.00 89.62 1675 ASN A N 1
ATOM 12824 C CA . ASN A 1 1675 ? 81.280 24.953 -40.885 1.00 89.62 1675 ASN A CA 1
ATOM 12825 C C . ASN A 1 1675 ? 80.620 23.584 -40.708 1.00 89.62 1675 ASN A C 1
ATOM 12827 O O . ASN A 1 1675 ? 81.279 22.653 -40.249 1.00 89.62 1675 ASN A O 1
ATOM 12831 N N . GLN A 1 1676 ? 79.358 23.438 -41.128 1.00 89.31 1676 GLN A N 1
ATOM 12832 C CA . GLN A 1 1676 ? 78.670 22.156 -41.104 1.00 89.31 1676 GLN A CA 1
ATOM 12833 C C . GLN A 1 1676 ? 79.422 21.151 -41.971 1.00 89.31 1676 GLN A C 1
ATOM 12835 O O . GLN A 1 1676 ? 79.809 20.118 -41.451 1.00 89.31 1676 GLN A O 1
ATOM 12840 N N . PHE A 1 1677 ? 79.736 21.467 -43.229 1.00 89.44 1677 PHE A N 1
ATOM 12841 C CA . PHE A 1 1677 ? 80.488 20.585 -44.128 1.00 89.44 1677 PHE A CA 1
ATOM 12842 C C . PHE A 1 1677 ? 81.854 20.134 -43.571 1.00 89.44 1677 PHE A C 1
ATOM 12844 O O . PHE A 1 1677 ? 82.255 18.996 -43.796 1.00 89.44 1677 PHE A O 1
ATOM 12851 N N . SER A 1 1678 ? 82.543 20.988 -42.807 1.00 86.94 1678 SER A N 1
ATOM 12852 C CA . SER A 1 1678 ? 83.853 20.677 -42.213 1.00 86.94 1678 SER A CA 1
ATOM 12853 C C . SER A 1 1678 ? 83.812 19.766 -40.974 1.00 86.94 1678 SER A C 1
ATOM 12855 O O . SER A 1 1678 ? 84.854 19.278 -40.537 1.00 86.94 1678 SER A O 1
ATOM 12857 N N . LYS A 1 1679 ? 82.636 19.504 -40.387 1.00 83.56 1679 LYS A N 1
ATOM 12858 C CA . LYS A 1 1679 ? 82.515 18.619 -39.216 1.00 83.56 1679 LYS A CA 1
ATOM 12859 C C . LYS A 1 1679 ? 82.821 17.167 -39.605 1.00 83.56 1679 LYS A C 1
ATOM 12861 O O . LYS A 1 1679 ? 82.148 16.586 -40.451 1.00 83.56 1679 LYS A O 1
ATOM 12866 N N . ALA A 1 1680 ? 83.800 16.564 -38.927 1.00 58.56 1680 ALA A N 1
ATOM 12867 C CA . ALA A 1 1680 ? 84.320 15.226 -39.237 1.00 58.56 1680 ALA A CA 1
ATOM 12868 C C . ALA A 1 1680 ? 83.281 14.085 -39.149 1.00 58.56 1680 ALA A C 1
ATOM 12870 O O . ALA A 1 1680 ? 83.425 13.084 -39.843 1.00 58.56 1680 ALA A O 1
ATOM 12871 N N . ASN A 1 1681 ? 82.233 14.241 -38.329 1.00 66.88 1681 ASN A N 1
ATOM 12872 C CA . ASN A 1 1681 ? 81.262 13.185 -38.004 1.00 66.88 1681 ASN A CA 1
ATOM 12873 C C . ASN A 1 1681 ? 79.874 13.391 -38.640 1.00 66.88 1681 ASN A C 1
ATOM 12875 O O . ASN A 1 1681 ? 78.868 12.973 -38.070 1.00 66.88 1681 ASN A O 1
ATOM 12879 N N . ASN A 1 1682 ? 79.770 14.063 -39.787 1.00 69.38 1682 ASN A N 1
ATOM 12880 C CA . ASN A 1 1682 ? 78.456 14.283 -40.389 1.00 69.38 1682 ASN A CA 1
ATOM 12881 C C . ASN A 1 1682 ? 77.859 13.019 -41.020 1.00 69.38 1682 ASN A C 1
ATOM 12883 O O . ASN A 1 1682 ? 78.541 12.263 -41.712 1.00 69.38 1682 ASN A O 1
ATOM 12887 N N . ASN A 1 1683 ? 76.544 12.856 -40.848 1.00 83.56 1683 ASN A N 1
ATOM 12888 C CA . ASN A 1 1683 ? 75.740 11.877 -41.573 1.00 83.56 1683 ASN A CA 1
ATOM 12889 C C . ASN A 1 1683 ? 75.857 12.118 -43.100 1.00 83.56 1683 ASN A C 1
ATOM 12891 O O . ASN A 1 1683 ? 75.834 13.280 -43.529 1.00 83.56 1683 ASN A O 1
ATOM 12895 N N . PRO A 1 1684 ? 75.947 11.067 -43.940 1.00 85.00 1684 PRO A N 1
ATOM 12896 C CA . PRO A 1 1684 ? 75.975 11.194 -45.401 1.00 85.00 1684 PRO A CA 1
ATOM 12897 C C . PRO A 1 1684 ? 74.857 12.073 -45.985 1.00 85.00 1684 PRO A C 1
ATOM 12899 O O . PRO A 1 1684 ? 75.104 12.802 -46.947 1.00 85.00 1684 PRO A O 1
ATOM 12902 N N . ASN A 1 1685 ? 73.655 12.080 -45.397 1.00 88.12 1685 ASN A N 1
ATOM 12903 C CA . ASN A 1 1685 ? 72.555 12.942 -45.847 1.00 88.12 1685 ASN A CA 1
ATOM 12904 C C . ASN A 1 1685 ? 72.871 14.434 -45.675 1.00 88.12 1685 ASN A C 1
ATOM 12906 O O . ASN A 1 1685 ? 72.618 15.232 -46.581 1.00 88.12 1685 ASN A O 1
ATOM 12910 N N . VAL A 1 1686 ? 73.465 14.808 -44.539 1.00 90.94 1686 VAL A N 1
ATOM 12911 C CA . VAL A 1 1686 ? 73.883 16.187 -44.250 1.00 90.94 1686 VAL A CA 1
ATOM 12912 C C . VAL A 1 1686 ? 75.016 16.596 -45.186 1.00 90.94 1686 VAL A C 1
ATOM 12914 O O . VAL A 1 1686 ? 74.962 17.681 -45.760 1.00 90.94 1686 VAL A O 1
ATOM 12917 N N . ILE A 1 1687 ? 76.003 15.715 -45.399 1.00 90.50 1687 ILE A N 1
ATOM 12918 C CA . ILE A 1 1687 ? 77.112 15.953 -46.339 1.00 90.50 1687 ILE A CA 1
ATOM 12919 C C . ILE A 1 1687 ? 76.563 16.225 -47.741 1.00 90.50 1687 ILE A C 1
ATOM 12921 O O . ILE A 1 1687 ? 76.920 17.229 -48.360 1.00 90.50 1687 ILE A O 1
ATOM 12925 N N . LEU A 1 1688 ? 75.653 15.374 -48.222 1.00 91.44 1688 LEU A N 1
ATOM 12926 C CA . LEU A 1 1688 ? 75.028 15.539 -49.528 1.00 91.44 1688 LEU A CA 1
ATOM 12927 C C . LEU A 1 1688 ? 74.283 16.877 -49.629 1.00 91.44 1688 LEU A C 1
ATOM 12929 O O . LEU A 1 1688 ? 74.472 17.611 -50.597 1.00 91.44 1688 LEU A O 1
ATOM 12933 N N . CYS A 1 1689 ? 73.481 17.233 -48.621 1.00 93.69 1689 CYS A N 1
ATOM 12934 C CA . CYS A 1 1689 ? 72.751 18.502 -48.615 1.00 93.69 1689 CYS A CA 1
ATOM 12935 C C . CYS A 1 1689 ? 73.695 19.718 -48.575 1.00 93.69 1689 CYS A C 1
ATOM 12937 O O . CYS A 1 1689 ? 73.442 20.699 -49.277 1.00 93.69 1689 CYS A O 1
ATOM 12939 N N . CYS A 1 1690 ? 74.801 19.648 -47.824 1.00 93.62 1690 CYS A N 1
ATOM 12940 C CA . CYS A 1 1690 ? 75.844 20.676 -47.828 1.00 93.62 1690 CYS A CA 1
ATOM 12941 C C . CYS A 1 1690 ? 76.455 20.845 -49.220 1.00 93.62 1690 CYS A C 1
ATOM 12943 O O . CYS A 1 1690 ? 76.564 21.971 -49.693 1.00 93.62 1690 CYS A O 1
ATOM 12945 N N . LEU A 1 1691 ? 76.817 19.753 -49.900 1.00 93.56 1691 LEU A N 1
ATOM 12946 C CA . LEU A 1 1691 ? 77.412 19.819 -51.239 1.00 93.56 1691 LEU A CA 1
ATOM 12947 C C . LEU A 1 1691 ? 76.462 20.462 -52.253 1.00 93.56 1691 LEU A C 1
ATOM 12949 O O . LEU A 1 1691 ? 76.869 21.358 -52.990 1.00 93.56 1691 LEU A O 1
ATOM 12953 N N . VAL A 1 1692 ? 75.184 20.074 -52.252 1.00 93.94 1692 VAL A N 1
ATOM 12954 C CA . VAL A 1 1692 ? 74.185 20.676 -53.152 1.00 93.94 1692 VAL A CA 1
ATOM 12955 C C . VAL A 1 1692 ? 73.998 22.170 -52.840 1.00 93.94 1692 VAL A C 1
ATOM 12957 O O . VAL A 1 1692 ? 73.907 22.989 -53.757 1.00 93.94 1692 VAL A O 1
ATOM 12960 N N . ALA A 1 1693 ? 73.999 22.558 -51.560 1.00 94.50 1693 ALA A N 1
ATOM 12961 C CA . ALA A 1 1693 ? 73.945 23.965 -51.166 1.00 94.50 1693 ALA A CA 1
ATOM 12962 C C . ALA A 1 1693 ? 75.190 24.740 -51.627 1.00 94.50 1693 ALA A C 1
ATOM 12964 O O . ALA A 1 1693 ? 75.057 25.793 -52.250 1.00 94.50 1693 ALA A O 1
ATOM 12965 N N . ILE A 1 1694 ? 76.391 24.202 -51.395 1.00 94.06 1694 ILE A N 1
ATOM 12966 C CA . ILE A 1 1694 ? 77.667 24.796 -51.821 1.00 94.06 1694 ILE A CA 1
ATOM 12967 C C . ILE A 1 1694 ? 77.680 24.983 -53.340 1.00 94.06 1694 ILE A C 1
ATOM 12969 O O . ILE A 1 1694 ? 77.979 26.080 -53.812 1.00 94.06 1694 ILE A O 1
ATOM 12973 N N . TYR A 1 1695 ? 77.284 23.962 -54.104 1.00 93.94 1695 TYR A N 1
ATOM 12974 C CA . TYR A 1 1695 ? 77.205 24.028 -55.563 1.00 93.94 1695 TYR A CA 1
ATOM 12975 C C . TYR A 1 1695 ? 76.387 25.232 -56.051 1.00 93.94 1695 TYR A C 1
ATOM 12977 O O . TYR A 1 1695 ? 76.800 25.929 -56.980 1.00 93.94 1695 TYR A O 1
ATOM 12985 N N . ASN A 1 1696 ? 75.264 25.527 -55.393 1.00 93.88 1696 ASN A N 1
ATOM 12986 C CA . ASN A 1 1696 ? 74.402 26.647 -55.764 1.00 93.88 1696 ASN A CA 1
ATOM 12987 C C . ASN A 1 1696 ? 74.870 27.998 -55.198 1.00 93.88 1696 ASN A C 1
ATOM 12989 O O . ASN A 1 1696 ? 74.651 29.026 -55.839 1.00 93.88 1696 ASN A O 1
ATOM 12993 N N . LEU A 1 1697 ? 75.519 28.036 -54.031 1.00 94.44 1697 LEU A N 1
ATOM 12994 C CA . LEU A 1 1697 ? 75.947 29.283 -53.380 1.00 94.44 1697 LEU A CA 1
ATOM 12995 C C . LEU A 1 1697 ? 77.261 29.849 -53.932 1.00 94.44 1697 LEU A C 1
ATOM 12997 O O . LEU A 1 1697 ? 77.422 31.071 -53.966 1.00 94.44 1697 LEU A O 1
ATOM 13001 N N . VAL A 1 1698 ? 78.177 28.993 -54.391 1.00 91.44 1698 VAL A N 1
ATOM 13002 C CA . VAL A 1 1698 ? 79.531 29.373 -54.846 1.00 91.44 1698 VAL A CA 1
ATOM 13003 C C . VAL A 1 1698 ? 79.535 30.185 -56.151 1.00 91.44 1698 VAL A C 1
ATOM 13005 O O . VAL A 1 1698 ? 80.521 30.845 -56.455 1.00 91.44 1698 VAL A O 1
ATOM 13008 N N . PHE A 1 1699 ? 78.408 30.267 -56.867 1.00 87.50 1699 PHE A N 1
ATOM 13009 C CA . PHE A 1 1699 ? 78.242 31.199 -57.995 1.00 87.50 1699 PHE A CA 1
ATOM 13010 C C . PHE A 1 1699 ? 78.493 32.673 -57.632 1.00 87.50 1699 PHE A C 1
ATOM 13012 O O . PHE A 1 1699 ? 78.699 33.493 -58.524 1.00 87.50 1699 PHE A O 1
ATOM 13019 N N . LEU A 1 1700 ? 78.421 33.024 -56.346 1.00 89.06 1700 LEU A N 1
ATOM 13020 C CA . LEU A 1 1700 ? 78.763 34.346 -55.844 1.00 89.06 1700 LEU A CA 1
ATOM 13021 C C . LEU A 1 1700 ? 80.255 34.385 -55.470 1.00 89.06 1700 LEU A C 1
ATOM 13023 O O . LEU A 1 1700 ? 80.705 33.593 -54.645 1.00 89.06 1700 LEU A O 1
ATOM 13027 N N . GLU A 1 1701 ? 81.017 35.320 -56.042 1.00 87.19 1701 GLU A N 1
ATOM 13028 C CA . GLU A 1 1701 ? 82.481 35.385 -55.891 1.00 87.19 1701 GLU A CA 1
ATOM 13029 C C . GLU A 1 1701 ? 82.930 35.469 -54.423 1.00 87.19 1701 GLU A C 1
ATOM 13031 O O . GLU A 1 1701 ? 83.891 34.813 -54.023 1.00 87.19 1701 GLU A O 1
ATOM 13036 N N . GLN A 1 1702 ? 82.182 36.190 -53.583 1.00 91.12 1702 GLN A N 1
ATOM 13037 C CA . GLN A 1 1702 ? 82.439 36.264 -52.143 1.00 91.12 1702 GLN A CA 1
ATOM 13038 C C . GLN A 1 1702 ? 82.302 34.896 -51.446 1.00 91.12 1702 GLN A C 1
ATOM 13040 O O . GLN A 1 1702 ? 83.095 34.566 -50.564 1.00 91.12 1702 GLN A O 1
ATOM 13045 N N . ASN A 1 1703 ? 81.334 34.071 -51.862 1.00 92.75 1703 ASN A N 1
ATOM 13046 C CA . ASN A 1 1703 ? 81.152 32.720 -51.323 1.00 92.75 1703 ASN A CA 1
ATOM 13047 C C . ASN A 1 1703 ? 82.275 31.783 -51.778 1.00 92.75 1703 ASN A C 1
ATOM 13049 O O . ASN A 1 1703 ? 82.750 30.979 -50.978 1.00 92.75 1703 ASN A O 1
ATOM 13053 N N . LEU A 1 1704 ? 82.721 31.898 -53.036 1.00 89.50 1704 LEU A N 1
ATOM 13054 C CA . LEU A 1 1704 ? 83.893 31.166 -53.520 1.00 89.50 1704 LEU A CA 1
ATOM 13055 C C . LEU A 1 1704 ? 85.144 31.559 -52.721 1.00 89.50 1704 LEU A C 1
ATOM 13057 O O . LEU A 1 1704 ? 85.883 30.685 -52.278 1.00 89.50 1704 LEU A O 1
ATOM 13061 N N . ALA A 1 1705 ? 85.356 32.854 -52.471 1.00 89.12 1705 ALA A N 1
ATOM 13062 C CA . ALA A 1 1705 ? 86.470 33.325 -51.653 1.00 89.12 1705 ALA A CA 1
ATOM 13063 C C . ALA A 1 1705 ? 86.429 32.737 -50.231 1.00 89.12 1705 ALA A C 1
ATOM 13065 O O . ALA A 1 1705 ? 87.453 32.245 -49.760 1.00 89.12 1705 ALA A O 1
ATOM 13066 N N . SER A 1 1706 ? 85.257 32.706 -49.586 1.00 89.12 1706 SER A N 1
ATOM 13067 C CA . SER A 1 1706 ? 85.082 32.087 -48.261 1.00 89.12 1706 SER A CA 1
ATOM 13068 C C . SER A 1 1706 ? 85.339 30.571 -48.279 1.00 89.12 1706 SER A C 1
ATOM 13070 O O . SER A 1 1706 ? 86.086 30.061 -47.442 1.00 89.12 1706 SER A O 1
ATOM 13072 N N . PHE A 1 1707 ? 84.818 29.854 -49.286 1.00 90.38 1707 PHE A N 1
ATOM 13073 C CA . PHE A 1 1707 ? 85.070 28.418 -49.482 1.00 90.38 1707 PHE A CA 1
ATOM 13074 C C . PHE A 1 1707 ? 86.573 28.105 -49.555 1.00 90.38 1707 PHE A C 1
ATOM 13076 O O . PHE A 1 1707 ? 87.046 27.132 -48.967 1.00 90.38 1707 PHE A O 1
ATOM 13083 N N . ILE A 1 1708 ? 87.338 28.952 -50.247 1.00 88.50 1708 ILE A N 1
ATOM 13084 C CA . ILE A 1 1708 ? 88.790 28.797 -50.368 1.00 88.50 1708 ILE A CA 1
ATOM 13085 C C . ILE A 1 1708 ? 89.508 29.194 -49.070 1.00 88.50 1708 ILE A C 1
ATOM 13087 O O . ILE A 1 1708 ? 90.369 28.450 -48.608 1.00 88.50 1708 ILE A O 1
ATOM 13091 N N . GLN A 1 1709 ? 89.152 30.326 -48.453 1.00 86.19 1709 GLN A N 1
ATOM 13092 C CA . GLN A 1 1709 ? 89.790 30.814 -47.219 1.00 86.19 1709 GLN A CA 1
ATOM 13093 C C . GLN A 1 1709 ? 89.666 29.829 -46.049 1.00 86.19 1709 GLN A C 1
ATOM 13095 O O . GLN A 1 1709 ? 90.584 29.735 -45.238 1.00 86.19 1709 GLN A O 1
ATOM 13100 N N . LYS A 1 1710 ? 88.568 29.067 -45.978 1.00 86.19 1710 LYS A N 1
ATOM 13101 C CA . LYS A 1 1710 ? 88.344 28.032 -44.954 1.00 86.19 1710 LYS A CA 1
ATOM 13102 C C . LYS A 1 1710 ? 88.979 26.673 -45.272 1.00 86.19 1710 LYS A C 1
ATOM 13104 O O . LYS A 1 1710 ? 88.667 25.685 -44.609 1.00 86.19 1710 LYS A O 1
ATOM 13109 N N . ASP A 1 1711 ? 89.848 26.603 -46.280 1.00 83.75 1711 ASP A N 1
ATOM 13110 C CA . ASP A 1 1711 ? 90.551 25.380 -46.696 1.00 83.75 1711 ASP A CA 1
ATOM 13111 C C . ASP A 1 1711 ? 89.572 24.215 -46.989 1.00 83.75 1711 ASP A C 1
ATOM 13113 O O . ASP A 1 1711 ? 89.860 23.026 -46.793 1.00 83.75 1711 ASP A O 1
ATOM 13117 N N . CYS A 1 1712 ? 88.363 24.547 -47.470 1.00 86.62 1712 CYS A N 1
ATOM 13118 C CA . CYS A 1 1712 ? 87.316 23.565 -47.751 1.00 86.62 1712 CYS A CA 1
ATOM 13119 C C . CYS A 1 1712 ? 87.641 22.691 -48.968 1.00 86.62 1712 CYS A C 1
ATOM 13121 O O . CYS A 1 1712 ? 87.028 21.638 -49.123 1.00 86.62 1712 CYS A O 1
ATOM 13123 N N . LEU A 1 1713 ? 88.640 23.057 -49.782 1.00 86.56 1713 LEU A N 1
ATOM 13124 C CA . LEU A 1 1713 ? 89.202 22.198 -50.832 1.00 86.56 1713 LEU A CA 1
ATOM 13125 C C . LEU A 1 1713 ? 89.655 20.847 -50.267 1.00 86.56 1713 LEU A C 1
ATOM 13127 O O . LEU A 1 1713 ? 89.295 19.799 -50.802 1.00 86.56 1713 LEU A O 1
ATOM 13131 N N . LYS A 1 1714 ? 90.374 20.861 -49.137 1.00 86.88 1714 LYS A N 1
ATOM 13132 C CA . LYS A 1 1714 ? 90.826 19.639 -48.460 1.00 86.88 1714 LYS A CA 1
ATOM 13133 C C . LYS A 1 1714 ? 89.648 18.772 -48.015 1.00 86.88 1714 LYS A C 1
ATOM 13135 O O . LYS A 1 1714 ? 89.681 17.555 -48.171 1.00 86.88 1714 LYS A O 1
ATOM 13140 N N . HIS A 1 1715 ? 88.599 19.396 -47.482 1.00 86.69 1715 HIS A N 1
ATOM 13141 C CA . HIS A 1 1715 ? 87.392 18.691 -47.051 1.00 86.69 1715 HIS A CA 1
ATOM 13142 C C . HIS A 1 1715 ? 86.588 18.153 -48.239 1.00 86.69 1715 HIS A C 1
ATOM 13144 O O . HIS A 1 1715 ? 86.121 17.024 -48.184 1.00 86.69 1715 HIS A O 1
ATOM 13150 N N . LEU A 1 1716 ? 86.486 18.894 -49.345 1.00 89.31 1716 LEU A N 1
ATOM 13151 C CA . LEU A 1 1716 ? 85.832 18.426 -50.570 1.00 89.31 1716 LEU A CA 1
ATOM 13152 C C . LEU A 1 1716 ? 86.498 17.159 -51.119 1.00 89.31 1716 LEU A C 1
ATOM 13154 O O . LEU A 1 1716 ? 85.814 16.233 -51.547 1.00 89.31 1716 LEU A O 1
ATOM 13158 N N . VAL A 1 1717 ? 87.825 17.083 -51.047 1.00 88.12 1717 VAL A N 1
ATOM 13159 C CA . VAL A 1 1717 ? 88.573 15.886 -51.442 1.00 88.12 1717 VAL A CA 1
ATOM 13160 C C . VAL A 1 1717 ? 88.373 14.746 -50.433 1.00 88.12 1717 VAL A C 1
ATOM 13162 O O . VAL A 1 1717 ? 87.925 13.664 -50.811 1.00 88.12 1717 VAL A O 1
ATOM 13165 N N . ASN A 1 1718 ? 88.651 14.990 -49.150 1.00 84.38 1718 ASN A N 1
ATOM 13166 C CA . ASN A 1 1718 ? 88.666 13.943 -48.120 1.00 84.38 1718 ASN A CA 1
ATOM 13167 C C . ASN A 1 1718 ? 87.268 13.426 -47.738 1.00 84.38 1718 ASN A C 1
ATOM 13169 O O . ASN A 1 1718 ? 87.113 12.255 -47.414 1.00 84.38 1718 ASN A O 1
ATOM 13173 N N . VAL A 1 1719 ? 86.262 14.300 -47.734 1.00 81.69 1719 VAL A N 1
ATOM 13174 C CA . VAL A 1 1719 ? 84.885 14.005 -47.295 1.00 81.69 1719 VAL A CA 1
ATOM 13175 C C . VAL A 1 1719 ? 83.931 13.895 -48.484 1.00 81.69 1719 VAL A C 1
ATOM 13177 O O . VAL A 1 1719 ? 82.912 13.227 -48.384 1.00 81.69 1719 VAL A O 1
ATOM 13180 N N . GLY A 1 1720 ? 84.231 14.533 -49.617 1.00 82.00 1720 GLY A N 1
ATOM 13181 C CA . GLY A 1 1720 ? 83.399 14.452 -50.818 1.00 82.00 1720 GLY A CA 1
ATOM 13182 C C . GLY A 1 1720 ? 83.797 13.301 -51.743 1.00 82.00 1720 GLY A C 1
ATOM 13183 O O . GLY A 1 1720 ? 83.016 12.383 -51.978 1.00 82.00 1720 GLY A O 1
ATOM 13184 N N . LEU A 1 1721 ? 85.028 13.331 -52.265 1.00 86.06 1721 LEU A N 1
ATOM 13185 C CA . LEU A 1 1721 ? 85.501 12.354 -53.259 1.00 86.06 1721 LEU A CA 1
ATOM 13186 C C . LEU A 1 1721 ? 85.853 10.989 -52.653 1.00 86.06 1721 LEU A C 1
ATOM 13188 O O . LEU A 1 1721 ? 85.551 9.958 -53.248 1.00 86.06 1721 LEU A O 1
ATOM 13192 N N . MET A 1 1722 ? 86.490 10.961 -51.479 1.00 84.44 1722 MET A N 1
ATOM 13193 C CA . MET A 1 1722 ? 86.903 9.702 -50.837 1.00 84.44 1722 MET A CA 1
ATOM 13194 C C . MET A 1 1722 ? 85.770 8.980 -50.093 1.00 84.44 1722 MET A C 1
ATOM 13196 O O . MET A 1 1722 ? 85.950 7.845 -49.655 1.00 84.44 1722 MET A O 1
ATOM 13200 N N . TYR A 1 1723 ? 84.603 9.607 -49.944 1.00 85.56 1723 TYR A N 1
ATOM 13201 C CA . TYR A 1 1723 ? 83.478 9.006 -49.235 1.00 85.56 1723 TYR A CA 1
ATOM 13202 C C . TYR A 1 1723 ? 82.803 7.933 -50.103 1.00 85.56 1723 TYR A C 1
ATOM 13204 O O . TYR A 1 1723 ? 82.545 8.196 -51.280 1.00 85.56 1723 TYR A O 1
ATOM 13212 N N . PRO A 1 1724 ? 82.479 6.739 -49.566 1.00 82.50 1724 PRO A N 1
ATOM 13213 C CA . PRO A 1 1724 ? 81.942 5.616 -50.342 1.00 82.50 1724 PRO A CA 1
ATOM 13214 C C . PRO A 1 1724 ? 80.438 5.778 -50.641 1.00 82.50 1724 PRO A C 1
ATOM 13216 O O . PRO A 1 1724 ? 79.620 4.929 -50.296 1.00 82.50 1724 PRO A O 1
ATOM 13219 N N . ASN A 1 1725 ? 80.047 6.897 -51.253 1.00 87.19 1725 ASN A N 1
ATOM 13220 C CA . ASN A 1 1725 ? 78.685 7.160 -51.715 1.00 87.19 1725 ASN A CA 1
ATOM 13221 C C . ASN A 1 1725 ? 78.735 7.880 -53.068 1.00 87.19 1725 ASN A C 1
ATOM 13223 O O . ASN A 1 1725 ? 79.169 9.030 -53.148 1.00 87.19 1725 ASN A O 1
ATOM 13227 N N . GLU A 1 1726 ? 78.248 7.222 -54.119 1.00 91.00 1726 GLU A N 1
ATOM 13228 C CA . GLU A 1 1726 ? 78.321 7.732 -55.495 1.00 91.00 1726 GLU A CA 1
ATOM 13229 C C . GLU A 1 1726 ? 77.629 9.087 -55.683 1.00 91.00 1726 GLU A C 1
ATOM 13231 O O . GLU A 1 1726 ? 78.097 9.922 -56.453 1.00 91.00 1726 GLU A O 1
ATOM 13236 N N . THR A 1 1727 ? 76.548 9.351 -54.947 1.00 89.94 1727 THR A N 1
ATOM 13237 C CA . THR A 1 1727 ? 75.812 10.622 -55.035 1.00 89.94 1727 THR A CA 1
ATOM 13238 C C . THR A 1 1727 ? 76.630 11.776 -54.457 1.00 89.94 1727 THR A C 1
ATOM 13240 O O . THR A 1 1727 ? 76.688 12.859 -55.040 1.00 89.94 1727 THR A O 1
ATOM 13243 N N . ILE A 1 1728 ? 77.296 11.543 -53.320 1.00 90.88 1728 ILE A N 1
ATOM 13244 C CA . ILE A 1 1728 ? 78.193 12.515 -52.672 1.00 90.88 1728 ILE A CA 1
ATOM 13245 C C . ILE A 1 1728 ? 79.401 12.788 -53.573 1.00 90.88 1728 ILE A C 1
ATOM 13247 O O . ILE A 1 1728 ? 79.755 13.949 -53.806 1.00 90.88 1728 ILE A O 1
ATOM 13251 N N . GLN A 1 1729 ? 79.981 11.730 -54.141 1.00 93.19 1729 GLN A N 1
ATOM 13252 C CA . GLN A 1 1729 ? 81.066 11.837 -55.114 1.00 93.19 1729 GLN A CA 1
ATOM 13253 C C . GLN A 1 1729 ? 80.627 12.656 -56.332 1.00 93.19 1729 GLN A C 1
ATOM 13255 O O . GLN A 1 1729 ? 81.304 13.616 -56.698 1.00 93.19 1729 GLN A O 1
ATOM 13260 N N . GLN A 1 1730 ? 79.459 12.355 -56.907 1.00 93.50 1730 GLN A N 1
ATOM 13261 C CA . GLN A 1 1730 ? 78.921 13.065 -58.067 1.00 93.50 1730 GLN A CA 1
ATOM 13262 C C . GLN A 1 1730 ? 78.737 14.563 -57.791 1.00 93.50 1730 GLN A C 1
ATOM 13264 O O . GLN A 1 1730 ? 79.149 15.389 -58.605 1.00 93.50 1730 GLN A O 1
ATOM 13269 N N . GLN A 1 1731 ? 78.153 14.932 -56.646 1.00 92.88 1731 GLN A N 1
ATOM 13270 C CA . GLN A 1 1731 ? 77.973 16.342 -56.280 1.00 92.88 1731 GLN A CA 1
ATOM 13271 C C . GLN A 1 1731 ? 79.308 17.053 -56.039 1.00 92.88 1731 GLN A C 1
ATOM 13273 O O . GLN A 1 1731 ? 79.488 18.197 -56.456 1.00 92.88 1731 GLN A O 1
ATOM 13278 N N . SER A 1 1732 ? 80.280 16.365 -55.439 1.00 93.25 1732 SER A N 1
ATOM 13279 C CA . SER A 1 1732 ? 81.628 16.910 -55.246 1.00 93.25 1732 SER A CA 1
ATOM 13280 C C . SER A 1 1732 ? 82.310 17.193 -56.586 1.00 93.25 1732 SER A C 1
ATOM 13282 O O . SER A 1 1732 ? 82.870 18.270 -56.787 1.00 93.25 1732 SER A O 1
ATOM 13284 N N . ILE A 1 1733 ? 82.190 16.267 -57.541 1.00 93.69 1733 ILE A N 1
ATOM 13285 C CA . ILE A 1 1733 ? 82.720 16.417 -58.902 1.00 93.69 1733 ILE A CA 1
ATOM 13286 C C . ILE A 1 1733 ? 82.037 17.575 -59.636 1.00 93.69 1733 ILE A C 1
ATOM 13288 O O . ILE A 1 1733 ? 82.714 18.359 -60.300 1.00 93.69 1733 ILE A O 1
ATOM 13292 N N . LEU A 1 1734 ? 80.720 17.737 -59.482 1.00 91.62 1734 LEU A N 1
ATOM 13293 C CA . LEU A 1 1734 ? 79.978 18.858 -60.066 1.00 91.62 1734 LEU A CA 1
ATOM 13294 C C . LEU A 1 1734 ? 80.504 20.217 -59.589 1.00 91.62 1734 LEU A C 1
ATOM 13296 O O . LEU A 1 1734 ? 80.671 21.123 -60.407 1.00 91.62 1734 LEU A O 1
ATOM 13300 N N . ILE A 1 1735 ? 80.801 20.359 -58.293 1.00 91.75 1735 ILE A N 1
ATOM 13301 C CA . ILE A 1 1735 ? 81.403 21.583 -57.740 1.00 91.75 1735 ILE A CA 1
ATOM 13302 C C . ILE A 1 1735 ? 82.775 21.833 -58.372 1.00 91.75 1735 ILE A C 1
ATOM 13304 O O . ILE A 1 1735 ? 83.054 22.951 -58.808 1.00 91.75 1735 ILE A O 1
ATOM 13308 N N . ILE A 1 1736 ? 83.607 20.794 -58.465 1.00 91.75 1736 ILE A N 1
ATOM 13309 C CA . ILE A 1 1736 ? 84.965 20.888 -59.012 1.00 91.75 1736 ILE A CA 1
ATOM 13310 C C . ILE A 1 1736 ? 84.931 21.322 -60.477 1.00 91.75 1736 ILE A C 1
ATOM 13312 O O . ILE A 1 1736 ? 85.544 22.325 -60.840 1.00 91.75 1736 ILE A O 1
ATOM 13316 N N . ASN A 1 1737 ? 84.170 20.611 -61.306 1.00 91.44 1737 ASN A N 1
ATOM 13317 C CA . ASN A 1 1737 ? 84.070 20.888 -62.734 1.00 91.44 1737 ASN A CA 1
ATOM 13318 C C . ASN A 1 1737 ? 83.488 22.275 -63.025 1.00 91.44 1737 ASN A C 1
ATOM 13320 O O . ASN A 1 1737 ? 83.907 22.936 -63.972 1.00 91.44 1737 ASN A O 1
ATOM 13324 N N . ARG A 1 1738 ? 82.513 22.722 -62.224 1.00 91.25 1738 ARG A N 1
ATOM 13325 C CA . ARG A 1 1738 ? 81.799 23.972 -62.496 1.00 91.25 1738 ARG A CA 1
ATOM 13326 C C . ARG A 1 1738 ? 82.507 25.206 -61.951 1.00 91.25 1738 ARG A C 1
ATOM 13328 O O . ARG A 1 1738 ? 82.538 26.215 -62.649 1.00 91.25 1738 ARG A O 1
ATOM 13335 N N . HIS A 1 1739 ? 83.026 25.140 -60.725 1.00 87.25 1739 HIS A N 1
ATOM 13336 C CA . HIS A 1 1739 ? 83.496 26.321 -59.984 1.00 87.25 1739 HIS A CA 1
ATOM 13337 C C . HIS A 1 1739 ? 85.009 26.363 -59.783 1.00 87.25 1739 HIS A C 1
ATOM 13339 O O . HIS A 1 1739 ? 85.561 27.440 -59.580 1.00 87.25 1739 HIS A O 1
ATOM 13345 N N . LEU A 1 1740 ? 85.692 25.217 -59.853 1.00 87.06 1740 LEU A N 1
ATOM 13346 C CA . LEU A 1 1740 ? 87.137 25.111 -59.614 1.00 87.06 1740 LEU A CA 1
ATOM 13347 C C . LEU A 1 1740 ? 87.933 24.827 -60.897 1.00 87.06 1740 LEU A C 1
ATOM 13349 O O . LEU A 1 1740 ? 89.131 24.569 -60.836 1.00 87.06 1740 LEU A O 1
ATOM 13353 N N . ASN A 1 1741 ? 87.290 24.911 -62.063 1.00 85.00 1741 ASN A N 1
ATOM 13354 C CA . ASN A 1 1741 ? 87.907 24.680 -63.367 1.00 85.00 1741 ASN A CA 1
ATOM 13355 C C . ASN A 1 1741 ? 88.615 25.937 -63.909 1.00 85.00 1741 ASN A C 1
ATOM 13357 O O . ASN A 1 1741 ? 88.260 26.487 -64.951 1.00 85.00 1741 ASN A O 1
ATOM 13361 N N . SER A 1 1742 ? 89.589 26.439 -63.150 1.00 85.00 1742 SER A N 1
ATOM 13362 C CA . SER A 1 1742 ? 90.484 27.525 -63.557 1.00 85.00 1742 SER A CA 1
ATOM 13363 C C . SER A 1 1742 ? 91.929 27.150 -63.250 1.00 85.00 1742 SER A C 1
ATOM 13365 O O . SER A 1 1742 ? 92.181 26.376 -62.325 1.00 85.00 1742 SER A O 1
ATOM 13367 N N . THR A 1 1743 ? 92.888 27.721 -63.986 1.00 85.38 1743 THR A N 1
ATOM 13368 C CA . THR A 1 1743 ? 94.316 27.366 -63.878 1.00 85.38 1743 THR A CA 1
ATOM 13369 C C . THR A 1 1743 ? 94.800 27.352 -62.429 1.00 85.38 1743 THR A C 1
ATOM 13371 O O . THR A 1 1743 ? 95.421 26.390 -61.993 1.00 85.38 1743 THR A O 1
ATOM 13374 N N . LYS A 1 1744 ? 94.415 28.371 -61.649 1.00 85.44 1744 LYS A N 1
ATOM 13375 C CA . LYS A 1 1744 ? 94.796 28.526 -60.240 1.00 85.44 1744 LYS A CA 1
ATOM 13376 C C . LYS A 1 1744 ? 94.381 27.337 -59.367 1.00 85.44 1744 LYS A C 1
ATOM 13378 O O . LYS A 1 1744 ? 95.175 26.873 -58.557 1.00 85.44 1744 LYS A O 1
ATOM 13383 N N . TYR A 1 1745 ? 93.136 26.879 -59.488 1.00 89.12 1745 TYR A N 1
ATOM 13384 C CA . TYR A 1 1745 ? 92.589 25.850 -58.600 1.00 89.12 1745 TYR A CA 1
ATOM 13385 C C . TYR A 1 1745 ? 92.856 24.440 -59.117 1.00 89.12 1745 TYR A C 1
ATOM 13387 O O . TYR A 1 1745 ? 93.106 23.545 -58.314 1.00 89.12 1745 TYR A O 1
ATOM 13395 N N . VAL A 1 1746 ? 92.847 24.234 -60.439 1.00 88.06 1746 VAL A N 1
ATOM 13396 C CA . VAL A 1 1746 ? 93.164 22.929 -61.035 1.00 88.06 1746 VAL A CA 1
ATOM 13397 C C . VAL A 1 1746 ? 94.607 22.543 -60.726 1.00 88.06 1746 VAL A C 1
ATOM 13399 O O . VAL A 1 1746 ? 94.845 21.417 -60.297 1.00 88.06 1746 VAL A O 1
ATOM 13402 N N . GLU A 1 1747 ? 95.562 23.471 -60.855 1.00 87.69 1747 GLU A N 1
ATOM 13403 C CA . GLU A 1 1747 ? 96.953 23.204 -60.475 1.00 87.69 1747 GLU A CA 1
ATOM 13404 C C . GLU A 1 1747 ? 97.086 22.837 -58.994 1.00 87.69 1747 GLU A C 1
ATOM 13406 O O . GLU A 1 1747 ? 97.803 21.894 -58.666 1.00 87.69 1747 GLU A O 1
ATOM 13411 N N . GLU A 1 1748 ? 96.365 23.517 -58.096 1.00 87.44 1748 GLU A N 1
ATOM 13412 C CA . GLU A 1 1748 ? 96.359 23.159 -56.675 1.00 87.44 1748 GLU A CA 1
ATOM 13413 C C . GLU A 1 1748 ? 95.745 21.767 -56.443 1.00 87.44 1748 GLU A C 1
ATOM 13415 O O . GLU A 1 1748 ? 96.344 20.939 -55.759 1.00 87.44 1748 GLU A O 1
ATOM 13420 N N . LEU A 1 1749 ? 94.589 21.465 -57.041 1.00 89.69 1749 LEU A N 1
ATOM 13421 C CA . LEU A 1 1749 ? 93.914 20.168 -56.910 1.00 89.69 1749 LEU A CA 1
ATOM 13422 C C . LEU A 1 1749 ? 94.768 19.004 -57.428 1.00 89.69 1749 LEU A C 1
ATOM 13424 O O . LEU A 1 1749 ? 94.803 17.936 -56.814 1.00 89.69 1749 LEU A O 1
ATOM 13428 N N . VAL A 1 1750 ? 95.477 19.207 -58.537 1.00 90.06 1750 VAL A N 1
ATOM 13429 C CA . VAL A 1 1750 ? 96.367 18.197 -59.118 1.00 90.06 1750 VAL A CA 1
ATOM 13430 C C . VAL A 1 1750 ? 97.628 18.039 -58.277 1.00 90.06 1750 VAL A C 1
ATOM 13432 O O . VAL A 1 1750 ? 97.942 16.923 -57.869 1.00 90.06 1750 VAL A O 1
ATOM 13435 N N . ASN A 1 1751 ? 98.331 19.132 -57.976 1.00 90.00 1751 ASN A N 1
ATOM 13436 C CA . ASN A 1 1751 ? 99.650 19.060 -57.348 1.00 90.00 1751 ASN A CA 1
ATOM 13437 C C . ASN A 1 1751 ? 99.584 18.736 -55.847 1.00 90.00 1751 ASN A C 1
ATOM 13439 O O . ASN A 1 1751 ? 100.447 18.025 -55.339 1.00 90.00 1751 ASN A O 1
ATOM 13443 N N . LYS A 1 1752 ? 98.583 19.258 -55.124 1.00 89.38 1752 LYS A N 1
ATOM 13444 C CA . LYS A 1 1752 ? 98.476 19.128 -53.658 1.00 89.38 1752 LYS A CA 1
ATOM 13445 C C . LYS A 1 1752 ? 97.636 17.930 -53.223 1.00 89.38 1752 LYS A C 1
ATOM 13447 O O . LYS A 1 1752 ? 97.934 17.334 -52.193 1.00 89.38 1752 LYS A O 1
ATOM 13452 N N . PHE A 1 1753 ? 96.587 17.594 -53.974 1.00 89.69 1753 PHE A N 1
ATOM 13453 C CA . PHE A 1 1753 ? 95.596 16.586 -53.570 1.00 89.69 1753 PHE A CA 1
ATOM 13454 C C . PHE A 1 1753 ? 95.544 15.356 -54.477 1.00 89.69 1753 PHE A C 1
ATOM 13456 O O . PHE A 1 1753 ? 94.770 14.441 -54.208 1.00 89.69 1753 PHE A O 1
ATOM 13463 N N . ASP A 1 1754 ? 96.349 15.328 -55.540 1.00 91.25 1754 ASP A N 1
ATOM 13464 C CA . ASP A 1 1754 ? 96.380 14.246 -56.520 1.00 91.25 1754 ASP A CA 1
ATOM 13465 C C . ASP A 1 1754 ? 94.988 13.852 -57.051 1.00 91.25 1754 ASP A C 1
ATOM 13467 O O . ASP A 1 1754 ? 94.630 12.676 -57.181 1.00 91.25 1754 ASP A O 1
ATOM 13471 N N . ILE A 1 1755 ? 94.173 14.871 -57.348 1.00 92.06 1755 ILE A N 1
ATOM 13472 C CA . ILE A 1 1755 ? 92.759 14.699 -57.699 1.00 92.06 1755 ILE A CA 1
ATOM 13473 C C . ILE A 1 1755 ? 92.535 13.735 -58.873 1.00 92.06 1755 ILE A C 1
ATOM 13475 O O . ILE A 1 1755 ? 91.525 13.037 -58.909 1.00 92.06 1755 ILE A O 1
ATOM 13479 N N . ILE A 1 1756 ? 93.474 13.660 -59.820 1.00 92.50 1756 ILE A N 1
ATOM 13480 C CA . ILE A 1 1756 ? 93.355 12.792 -60.996 1.00 92.50 1756 ILE A CA 1
ATOM 13481 C C . ILE A 1 1756 ? 93.321 11.319 -60.583 1.00 92.50 1756 ILE A C 1
ATOM 13483 O O . ILE A 1 1756 ? 92.456 10.588 -61.057 1.00 92.50 1756 ILE A O 1
ATOM 13487 N N . THR A 1 1757 ? 94.183 10.888 -59.655 1.00 92.00 1757 THR A N 1
ATOM 13488 C CA . THR A 1 1757 ? 94.152 9.511 -59.128 1.00 92.00 1757 THR A CA 1
ATOM 13489 C C . THR A 1 1757 ? 92.806 9.202 -58.487 1.00 92.00 1757 THR A C 1
ATOM 13491 O O . THR A 1 1757 ? 92.244 8.130 -58.698 1.00 92.00 1757 THR A O 1
ATOM 13494 N N . LEU A 1 1758 ? 92.254 10.154 -57.732 1.00 91.50 1758 LEU A N 1
ATOM 13495 C CA . LEU A 1 1758 ? 90.965 9.978 -57.068 1.00 91.50 1758 LEU A CA 1
ATOM 13496 C C . LEU A 1 1758 ? 89.826 9.848 -58.076 1.00 91.50 1758 LEU A C 1
ATOM 13498 O O . LEU A 1 1758 ? 89.016 8.933 -57.959 1.00 91.50 1758 LEU A O 1
ATOM 13502 N N . LEU A 1 1759 ? 89.796 10.702 -59.100 1.00 93.12 1759 LEU A N 1
ATOM 13503 C CA . LEU A 1 1759 ? 88.814 10.614 -60.179 1.00 93.12 1759 LEU A CA 1
ATOM 13504 C C . LEU A 1 1759 ? 88.926 9.290 -60.944 1.00 93.12 1759 LEU A C 1
ATOM 13506 O O . LEU A 1 1759 ? 87.902 8.691 -61.252 1.00 93.12 1759 LEU A O 1
ATOM 13510 N N . VAL A 1 1760 ? 90.138 8.792 -61.200 1.00 91.75 1760 VAL A N 1
ATOM 13511 C CA . VAL A 1 1760 ? 90.353 7.484 -61.846 1.00 91.75 1760 VAL A CA 1
ATOM 13512 C C . VAL A 1 1760 ? 89.887 6.328 -60.964 1.00 91.75 1760 VAL A C 1
ATOM 13514 O O . VAL A 1 1760 ? 89.258 5.391 -61.460 1.00 91.75 1760 VAL A O 1
ATOM 13517 N N . ASN A 1 1761 ? 90.136 6.398 -59.657 1.00 90.69 1761 ASN A N 1
ATOM 13518 C CA . ASN A 1 1761 ? 89.640 5.402 -58.710 1.00 90.69 1761 ASN A CA 1
ATOM 13519 C C . ASN A 1 1761 ? 88.108 5.399 -58.658 1.00 90.69 1761 ASN A C 1
ATOM 13521 O O . ASN A 1 1761 ? 87.504 4.330 -58.644 1.00 90.69 1761 ASN A O 1
ATOM 13525 N N . ILE A 1 1762 ? 87.473 6.577 -58.679 1.00 91.56 1762 ILE A N 1
ATOM 13526 C CA . ILE A 1 1762 ? 86.012 6.690 -58.773 1.00 91.56 1762 ILE A CA 1
ATOM 13527 C C . ILE A 1 1762 ? 85.535 6.111 -60.107 1.00 91.56 1762 ILE A C 1
ATOM 13529 O O . ILE A 1 1762 ? 84.641 5.277 -60.106 1.00 91.56 1762 ILE A O 1
ATOM 13533 N N . LEU A 1 1763 ? 86.162 6.472 -61.231 1.00 90.38 1763 LEU A N 1
ATOM 13534 C CA . LEU A 1 1763 ? 85.812 5.953 -62.558 1.00 90.38 1763 LEU A CA 1
ATOM 13535 C C . LEU A 1 1763 ? 85.876 4.423 -62.622 1.00 90.38 1763 LEU A C 1
ATOM 13537 O O . LEU A 1 1763 ? 85.030 3.802 -63.254 1.00 90.38 1763 LEU A O 1
ATOM 13541 N N . SER A 1 1764 ? 86.873 3.826 -61.966 1.00 87.56 1764 SER A N 1
ATOM 13542 C CA . SER A 1 1764 ? 87.089 2.375 -61.961 1.00 87.56 1764 SER A CA 1
ATOM 13543 C C . SER A 1 1764 ? 86.078 1.623 -61.091 1.00 87.56 1764 SER A C 1
ATOM 13545 O O . SER A 1 1764 ? 85.839 0.443 -61.330 1.00 87.56 1764 SER A O 1
ATOM 13547 N N . ASN A 1 1765 ? 85.497 2.293 -60.092 1.00 87.81 1765 ASN A N 1
ATOM 13548 C CA . ASN A 1 1765 ? 84.590 1.687 -59.115 1.00 87.81 1765 ASN A CA 1
ATOM 13549 C C . ASN A 1 1765 ? 83.122 2.122 -59.280 1.00 87.81 1765 ASN A C 1
ATOM 13551 O O . ASN A 1 1765 ? 82.251 1.541 -58.637 1.00 87.81 1765 ASN A O 1
ATOM 13555 N N . ALA A 1 1766 ? 82.838 3.140 -60.095 1.00 87.88 1766 ALA A N 1
ATOM 13556 C CA . ALA A 1 1766 ? 81.500 3.696 -60.260 1.00 87.88 1766 ALA A CA 1
ATOM 13557 C C . ALA A 1 1766 ? 80.553 2.710 -60.962 1.00 87.88 1766 ALA A C 1
ATOM 13559 O O . ALA A 1 1766 ? 80.856 2.188 -62.034 1.00 87.88 1766 ALA A O 1
ATOM 13560 N N . SER A 1 1767 ? 79.370 2.520 -60.382 1.00 86.81 1767 SER A N 1
ATOM 13561 C CA . SER A 1 1767 ? 78.253 1.765 -60.959 1.00 86.81 1767 SER A CA 1
ATOM 13562 C C . SER A 1 1767 ? 77.252 2.663 -61.698 1.00 86.81 1767 SER A C 1
ATOM 13564 O O . SER A 1 1767 ? 76.619 2.230 -62.661 1.00 86.81 1767 SER A O 1
ATOM 13566 N N . SER A 1 1768 ? 77.138 3.934 -61.296 1.00 87.31 1768 SER A N 1
ATOM 13567 C CA . SER A 1 1768 ? 76.297 4.944 -61.942 1.00 87.31 1768 SER A CA 1
ATOM 13568 C C . SER A 1 1768 ? 76.883 5.457 -63.260 1.00 87.31 1768 SER A C 1
ATOM 13570 O O . SER A 1 1768 ? 77.923 6.119 -63.293 1.00 87.31 1768 SER A O 1
ATOM 13572 N N . GLU A 1 1769 ? 76.134 5.273 -64.348 1.00 87.44 1769 GLU A N 1
ATOM 13573 C CA . GLU A 1 1769 ? 76.434 5.857 -65.661 1.00 87.44 1769 GLU A CA 1
ATOM 13574 C C . GLU A 1 1769 ? 76.572 7.391 -65.599 1.00 87.44 1769 GLU A C 1
ATOM 13576 O O . GLU A 1 1769 ? 77.440 7.985 -66.242 1.00 87.44 1769 GLU A O 1
ATOM 13581 N N . SER A 1 1770 ? 75.755 8.043 -64.764 1.00 88.69 1770 SER A N 1
ATOM 13582 C CA . SER A 1 1770 ? 75.817 9.489 -64.548 1.00 88.69 1770 SER A CA 1
ATOM 13583 C C . SER A 1 1770 ? 77.115 9.901 -63.856 1.00 88.69 1770 SER A C 1
ATOM 13585 O O . SER A 1 1770 ? 77.736 10.883 -64.261 1.00 88.69 1770 SER A O 1
ATOM 13587 N N . LEU A 1 1771 ? 77.555 9.174 -62.826 1.00 91.38 1771 LEU A N 1
ATOM 13588 C CA . LEU A 1 1771 ? 78.813 9.474 -62.140 1.00 91.38 1771 LEU A CA 1
ATOM 13589 C C . LEU A 1 1771 ? 79.995 9.341 -63.106 1.00 91.38 1771 LEU A C 1
ATOM 13591 O O . LEU A 1 1771 ? 80.800 10.267 -63.211 1.00 91.38 1771 LEU A O 1
ATOM 13595 N N . ILE A 1 1772 ? 80.033 8.249 -63.874 1.00 90.88 1772 ILE A N 1
ATOM 13596 C CA . ILE A 1 1772 ? 81.035 8.011 -64.923 1.00 90.88 1772 ILE A CA 1
ATOM 13597 C C . ILE A 1 1772 ? 81.073 9.196 -65.898 1.00 90.88 1772 ILE A C 1
ATOM 13599 O O . ILE A 1 1772 ? 82.145 9.741 -66.164 1.00 90.88 1772 ILE A O 1
ATOM 13603 N N . LEU A 1 1773 ? 79.912 9.655 -66.375 1.00 91.88 1773 LEU A N 1
ATOM 13604 C CA . LEU A 1 1773 ? 79.821 10.786 -67.302 1.00 91.88 1773 LEU A CA 1
ATOM 13605 C C . LEU A 1 1773 ? 80.437 12.066 -66.729 1.00 91.88 1773 LEU A C 1
ATOM 13607 O O . LEU A 1 1773 ? 81.208 12.741 -67.412 1.00 91.88 1773 LEU A O 1
ATOM 13611 N N . HIS A 1 1774 ? 80.124 12.396 -65.475 1.00 92.38 1774 HIS A N 1
ATOM 13612 C CA . HIS A 1 1774 ? 80.653 13.598 -64.829 1.00 92.38 1774 HIS A CA 1
ATOM 13613 C C . HIS A 1 1774 ? 82.161 13.499 -64.575 1.00 92.38 1774 HIS A C 1
ATOM 13615 O O . HIS A 1 1774 ? 82.868 14.495 -64.746 1.00 92.38 1774 HIS A O 1
ATOM 13621 N N . VAL A 1 1775 ? 82.673 12.314 -64.228 1.00 93.62 1775 VAL A N 1
ATOM 13622 C CA . VAL A 1 1775 ? 84.117 12.082 -64.087 1.00 93.62 1775 VAL A CA 1
ATOM 13623 C C . VAL A 1 1775 ? 84.830 12.284 -65.425 1.00 93.62 1775 VAL A C 1
ATOM 13625 O O . VAL A 1 1775 ? 85.770 13.076 -65.495 1.00 93.62 1775 VAL A O 1
ATOM 13628 N N . LEU A 1 1776 ? 84.360 11.641 -66.501 1.00 92.81 1776 LEU A N 1
ATOM 13629 C CA . LEU A 1 1776 ? 84.967 11.759 -67.833 1.00 92.81 1776 LEU A CA 1
ATOM 13630 C C . LEU A 1 1776 ? 84.935 13.194 -68.354 1.00 92.81 1776 LEU A C 1
ATOM 13632 O O . LEU A 1 1776 ? 85.937 13.683 -68.880 1.00 92.81 1776 LEU A O 1
ATOM 13636 N N . LYS A 1 1777 ? 83.807 13.885 -68.170 1.00 92.56 1777 LYS A N 1
ATOM 13637 C CA . LYS A 1 1777 ? 83.683 15.299 -68.516 1.00 92.56 1777 LYS A CA 1
ATOM 13638 C C . LYS A 1 1777 ? 84.704 16.143 -67.755 1.00 92.56 1777 LYS A C 1
ATOM 13640 O O . LYS A 1 1777 ? 85.403 16.934 -68.372 1.00 92.56 1777 LYS A O 1
ATOM 13645 N N . THR A 1 1778 ? 84.840 15.934 -66.446 1.00 93.81 1778 THR A N 1
ATOM 13646 C CA . THR A 1 1778 ? 85.793 16.691 -65.617 1.00 93.81 1778 THR A CA 1
ATOM 13647 C C . THR A 1 1778 ? 87.235 16.459 -66.051 1.00 93.81 1778 THR A C 1
ATOM 13649 O O . THR A 1 1778 ? 87.986 17.417 -66.200 1.00 93.81 1778 THR A O 1
ATOM 13652 N N . LEU A 1 1779 ? 87.610 15.205 -66.315 1.00 92.94 1779 LEU A N 1
ATOM 13653 C CA . LEU A 1 1779 ? 88.940 14.862 -66.822 1.00 92.94 1779 LEU A CA 1
ATOM 13654 C C . LEU A 1 1779 ? 89.196 15.505 -68.191 1.00 92.94 1779 LEU A C 1
ATOM 13656 O O . LEU A 1 1779 ? 90.268 16.054 -68.420 1.00 92.94 1779 LEU A O 1
ATOM 13660 N N . THR A 1 1780 ? 88.199 15.496 -69.078 1.00 91.62 1780 THR A N 1
ATOM 13661 C CA . THR A 1 1780 ? 88.300 16.134 -70.398 1.00 91.62 1780 THR A CA 1
ATOM 13662 C C . THR A 1 1780 ? 88.464 17.649 -70.277 1.00 91.62 1780 THR A C 1
ATOM 13664 O O . THR A 1 1780 ? 89.329 18.236 -70.923 1.00 91.62 1780 THR A O 1
ATOM 13667 N N . ASP A 1 1781 ? 87.675 18.288 -69.415 1.00 90.75 1781 ASP A N 1
ATOM 13668 C CA . ASP A 1 1781 ? 87.724 19.734 -69.194 1.00 90.75 1781 ASP A CA 1
ATOM 13669 C C . ASP A 1 1781 ? 89.039 20.181 -68.530 1.00 90.75 1781 ASP A C 1
ATOM 13671 O O . ASP A 1 1781 ? 89.403 21.351 -68.621 1.00 90.75 1781 ASP A O 1
ATOM 13675 N N . PHE A 1 1782 ? 89.773 19.262 -67.896 1.00 93.56 1782 PHE A N 1
ATOM 13676 C CA . PHE A 1 1782 ? 91.083 19.520 -67.297 1.00 93.56 1782 PHE A CA 1
ATOM 13677 C C . PHE A 1 1782 ? 92.255 19.403 -68.286 1.00 93.56 1782 PHE A C 1
ATOM 13679 O O . PHE A 1 1782 ? 93.357 19.854 -67.977 1.00 93.56 1782 PHE A O 1
ATOM 13686 N N . ILE A 1 1783 ? 92.043 18.865 -69.492 1.00 89.94 1783 ILE A N 1
ATOM 13687 C CA . ILE A 1 1783 ? 93.082 18.728 -70.530 1.00 89.94 1783 ILE A CA 1
ATOM 13688 C C . ILE A 1 1783 ? 93.832 20.039 -70.833 1.00 89.94 1783 ILE A C 1
ATOM 13690 O O . ILE A 1 1783 ? 95.048 19.982 -71.025 1.00 89.94 1783 ILE A O 1
ATOM 13694 N N . PRO A 1 1784 ? 93.198 21.226 -70.890 1.00 87.06 1784 PRO A N 1
ATOM 13695 C CA . PRO A 1 1784 ? 93.909 22.464 -71.197 1.00 87.06 1784 PRO A CA 1
ATOM 13696 C C . PRO A 1 1784 ? 95.017 22.828 -70.196 1.00 87.06 1784 PRO A C 1
ATOM 13698 O O . PRO A 1 1784 ? 95.938 23.544 -70.575 1.00 87.06 1784 PRO A O 1
ATOM 13701 N N . PHE A 1 1785 ? 94.993 22.309 -68.964 1.00 88.94 1785 PHE A N 1
ATOM 13702 C CA . PHE A 1 1785 ? 95.994 22.618 -67.937 1.00 88.94 1785 PHE A CA 1
ATOM 13703 C C . PHE A 1 1785 ? 97.135 21.596 -67.961 1.00 88.94 1785 PHE A C 1
ATOM 13705 O O . PHE A 1 1785 ? 96.904 20.399 -67.799 1.00 88.94 1785 PHE A O 1
ATOM 13712 N N . ASP A 1 1786 ? 98.375 22.050 -68.152 1.00 86.62 1786 ASP A N 1
ATOM 13713 C CA . ASP A 1 1786 ? 99.516 21.163 -68.435 1.00 86.62 1786 ASP A CA 1
ATOM 13714 C C . ASP A 1 1786 ? 99.796 20.135 -67.321 1.00 86.62 1786 ASP A C 1
ATOM 13716 O O . ASP A 1 1786 ? 100.071 18.965 -67.608 1.00 86.62 1786 ASP A O 1
ATOM 13720 N N . SER A 1 1787 ? 99.671 20.535 -66.051 1.00 86.44 1787 SER A N 1
ATOM 13721 C CA . SER A 1 1787 ? 99.830 19.640 -64.892 1.00 86.44 1787 SER A CA 1
ATOM 13722 C C . SER A 1 1787 ? 98.787 18.519 -64.891 1.00 86.44 1787 SER A C 1
ATOM 13724 O O . SER A 1 1787 ? 99.123 17.340 -64.750 1.00 86.44 1787 SER A O 1
ATOM 13726 N N . ALA A 1 1788 ? 97.522 18.878 -65.116 1.00 89.38 1788 ALA A N 1
ATOM 13727 C CA . ALA A 1 1788 ? 96.421 17.934 -65.194 1.00 89.38 1788 ALA A CA 1
ATOM 13728 C C . ALA A 1 1788 ? 96.567 17.013 -66.407 1.00 89.38 1788 ALA A C 1
ATOM 13730 O O . ALA A 1 1788 ? 96.466 15.802 -66.247 1.00 89.38 1788 ALA A O 1
ATOM 13731 N N . ARG A 1 1789 ? 96.881 17.559 -67.589 1.00 89.56 1789 ARG A N 1
ATOM 13732 C CA . ARG A 1 1789 ? 97.093 16.793 -68.828 1.00 89.56 1789 ARG A CA 1
ATOM 13733 C C . ARG A 1 1789 ? 98.159 15.718 -68.648 1.00 89.56 1789 ARG A C 1
ATOM 13735 O O . ARG A 1 1789 ? 97.914 14.557 -68.955 1.00 89.56 1789 ARG A O 1
ATOM 13742 N N . THR A 1 1790 ? 99.306 16.087 -68.080 1.00 88.19 1790 THR A N 1
ATOM 13743 C CA . THR A 1 1790 ? 100.421 15.159 -67.827 1.00 88.19 1790 THR A CA 1
ATOM 13744 C C . THR A 1 1790 ? 100.022 14.051 -66.843 1.00 88.19 1790 THR A C 1
ATOM 13746 O O . THR A 1 1790 ? 100.332 12.874 -67.047 1.00 88.19 1790 THR A O 1
ATOM 13749 N N . SER A 1 1791 ? 99.289 14.404 -65.784 1.00 89.50 1791 SER A N 1
ATOM 13750 C CA . SER A 1 1791 ? 98.787 13.439 -64.797 1.00 89.50 1791 SER A CA 1
ATOM 13751 C C . SER A 1 1791 ? 97.708 12.514 -65.387 1.00 89.50 1791 SER A C 1
ATOM 13753 O O . SER A 1 1791 ? 97.733 11.307 -65.173 1.00 89.50 1791 SER A O 1
ATOM 13755 N N . ILE A 1 1792 ? 96.805 13.044 -66.215 1.00 90.50 1792 ILE A N 1
ATOM 13756 C CA . ILE A 1 1792 ? 95.766 12.285 -66.927 1.00 90.50 1792 ILE A CA 1
ATOM 13757 C C . ILE A 1 1792 ? 96.394 11.252 -67.868 1.00 90.50 1792 ILE A C 1
ATOM 13759 O O . ILE A 1 1792 ? 96.067 10.068 -67.775 1.00 90.50 1792 ILE A O 1
ATOM 13763 N N . SER A 1 1793 ? 97.334 11.676 -68.719 1.00 86.25 1793 SER A N 1
ATOM 13764 C CA . SER A 1 1793 ? 98.026 10.791 -69.665 1.00 86.25 1793 SER A CA 1
ATOM 13765 C C . SER A 1 1793 ? 98.856 9.705 -68.978 1.00 86.25 1793 SER A C 1
ATOM 13767 O O . SER A 1 1793 ? 99.093 8.659 -69.568 1.00 86.25 1793 SER A O 1
ATOM 13769 N N . SER A 1 1794 ? 99.302 9.918 -67.738 1.00 88.31 1794 SER A N 1
ATOM 13770 C CA . SER A 1 1794 ? 100.072 8.907 -66.998 1.00 88.31 1794 SER A CA 1
ATOM 13771 C C . SER A 1 1794 ? 99.209 7.962 -66.159 1.00 88.31 1794 SER A C 1
ATOM 13773 O O . SER A 1 1794 ? 99.632 6.834 -65.909 1.00 88.31 1794 SER A O 1
ATOM 13775 N N . LYS A 1 1795 ? 98.020 8.390 -65.715 1.00 89.00 1795 LYS A N 1
ATOM 13776 C CA . LYS A 1 1795 ? 97.232 7.655 -64.710 1.00 89.00 1795 LYS A CA 1
ATOM 13777 C C . LYS A 1 1795 ? 95.969 6.989 -65.232 1.00 89.00 1795 LYS A C 1
ATOM 13779 O O . LYS A 1 1795 ? 95.537 6.016 -64.620 1.00 89.00 1795 LYS A O 1
ATOM 13784 N N . ILE A 1 1796 ? 95.356 7.479 -66.313 1.00 88.94 1796 ILE A N 1
ATOM 13785 C CA . ILE A 1 1796 ? 94.138 6.851 -66.845 1.00 88.94 1796 ILE A CA 1
ATOM 13786 C C . ILE A 1 1796 ? 94.506 5.571 -67.610 1.00 88.94 1796 ILE A C 1
ATOM 13788 O O . ILE A 1 1796 ? 95.211 5.649 -68.619 1.00 88.94 1796 ILE A O 1
ATOM 13792 N N . PRO A 1 1797 ? 93.984 4.393 -67.222 1.00 85.44 1797 PRO A N 1
ATOM 13793 C CA . PRO A 1 1797 ? 94.180 3.176 -67.994 1.00 85.44 1797 PRO A CA 1
ATOM 13794 C C . PRO A 1 1797 ? 93.443 3.271 -69.334 1.00 85.44 1797 PRO A C 1
ATOM 13796 O O . PRO A 1 1797 ? 92.212 3.326 -69.382 1.00 85.44 1797 PRO A O 1
ATOM 13799 N N . VAL A 1 1798 ? 94.192 3.212 -70.438 1.00 84.25 1798 VAL A N 1
ATOM 13800 C CA . VAL A 1 1798 ? 93.655 3.251 -71.814 1.00 84.25 1798 VAL A CA 1
ATOM 13801 C C . VAL A 1 1798 ? 92.557 2.198 -72.032 1.00 84.25 1798 VAL A C 1
ATOM 13803 O O . VAL A 1 1798 ? 91.591 2.437 -72.756 1.00 84.25 1798 VAL A O 1
ATOM 13806 N N . GLN A 1 1799 ? 92.661 1.046 -71.363 1.00 85.12 1799 GLN A N 1
ATOM 13807 C CA . GLN A 1 1799 ? 91.691 -0.047 -71.464 1.00 85.12 1799 GLN A CA 1
ATOM 13808 C C . GLN A 1 1799 ? 90.290 0.340 -70.963 1.00 85.12 1799 GLN A C 1
ATOM 13810 O O . GLN A 1 1799 ? 89.292 -0.068 -71.560 1.00 85.12 1799 GLN A O 1
ATOM 13815 N N . ILE A 1 1800 ? 90.204 1.152 -69.902 1.00 85.12 1800 ILE A N 1
ATOM 13816 C CA . ILE A 1 1800 ? 88.922 1.639 -69.372 1.00 85.12 1800 ILE A CA 1
ATOM 13817 C C . ILE A 1 1800 ? 88.259 2.544 -70.416 1.00 85.12 1800 ILE A C 1
ATOM 13819 O O . ILE A 1 1800 ? 87.089 2.351 -70.743 1.00 85.12 1800 ILE A O 1
ATOM 13823 N N . LEU A 1 1801 ? 89.024 3.461 -71.020 1.00 85.56 1801 LEU A N 1
ATOM 13824 C CA . LEU A 1 1801 ? 88.518 4.355 -72.068 1.00 85.56 1801 LEU A CA 1
ATOM 13825 C C . LEU A 1 1801 ? 88.044 3.585 -73.311 1.00 85.56 1801 LEU A C 1
ATOM 13827 O O . LEU A 1 1801 ? 86.963 3.862 -73.821 1.00 85.56 1801 LEU A O 1
ATOM 13831 N N . LYS A 1 1802 ? 88.793 2.569 -73.762 1.00 85.56 1802 LYS A N 1
ATOM 13832 C CA . LYS A 1 1802 ? 88.377 1.689 -74.874 1.00 85.56 1802 LYS A CA 1
ATOM 13833 C C . LYS A 1 1802 ? 87.098 0.911 -74.561 1.00 85.56 1802 LYS A C 1
ATOM 13835 O O . LYS A 1 1802 ? 86.266 0.714 -75.438 1.00 85.56 1802 LYS A O 1
ATOM 13840 N N . THR A 1 1803 ? 86.923 0.482 -73.312 1.00 85.38 1803 THR A N 1
ATOM 13841 C CA . THR A 1 1803 ? 85.694 -0.206 -72.887 1.00 85.38 1803 THR A CA 1
ATOM 13842 C C . THR A 1 1803 ? 84.494 0.740 -72.971 1.00 85.38 1803 THR A C 1
ATOM 13844 O O . THR A 1 1803 ? 83.438 0.354 -73.472 1.00 85.38 1803 THR A O 1
ATOM 13847 N N . LEU A 1 1804 ? 84.679 2.003 -72.573 1.00 85.00 1804 LEU A N 1
ATOM 13848 C CA . LEU A 1 1804 ? 83.650 3.043 -72.637 1.00 85.00 1804 LEU A CA 1
ATOM 13849 C C . LEU A 1 1804 ? 83.250 3.423 -74.074 1.00 85.00 1804 LEU A C 1
ATOM 13851 O O . LEU A 1 1804 ? 82.104 3.813 -74.289 1.00 85.00 1804 LEU A O 1
ATOM 13855 N N . GLN A 1 1805 ? 84.123 3.231 -75.071 1.00 81.62 1805 GLN A N 1
ATOM 13856 C CA . GLN A 1 1805 ? 83.772 3.437 -76.486 1.00 81.62 1805 GLN A CA 1
ATOM 13857 C C . GLN A 1 1805 ? 82.671 2.492 -76.993 1.00 81.62 1805 GLN A C 1
ATOM 13859 O O . GLN A 1 1805 ? 81.986 2.817 -77.963 1.00 81.62 1805 GLN A O 1
ATOM 13864 N N . ASN A 1 1806 ? 82.470 1.349 -76.335 1.00 82.56 1806 ASN A N 1
ATOM 13865 C CA . ASN A 1 1806 ? 81.446 0.372 -76.710 1.00 82.56 1806 ASN A CA 1
ATOM 13866 C C . ASN A 1 1806 ? 80.112 0.581 -75.975 1.00 82.56 1806 ASN A C 1
ATOM 13868 O O . ASN A 1 1806 ? 79.158 -0.160 -76.212 1.00 82.56 1806 ASN A O 1
ATOM 13872 N N . VAL A 1 1807 ? 80.027 1.571 -75.081 1.00 84.81 1807 VAL A N 1
ATOM 13873 C CA . VAL A 1 1807 ? 78.806 1.861 -74.320 1.00 84.81 1807 VAL A CA 1
ATOM 13874 C C . VAL A 1 1807 ? 77.800 2.599 -75.208 1.00 84.81 1807 VAL A C 1
ATOM 13876 O O . VAL A 1 1807 ? 78.161 3.437 -76.033 1.00 84.81 1807 VAL A O 1
ATOM 13879 N N . SER A 1 1808 ? 76.511 2.293 -75.049 1.00 83.75 1808 SER A N 1
ATOM 13880 C CA . SER A 1 1808 ? 75.424 2.867 -75.856 1.00 83.75 1808 SER A CA 1
ATOM 13881 C C . SER A 1 1808 ? 75.317 4.393 -75.734 1.00 83.75 1808 SER A C 1
ATOM 13883 O O . SER A 1 1808 ? 74.972 5.062 -76.713 1.00 83.75 1808 SER A O 1
ATOM 13885 N N . ASN A 1 1809 ? 75.650 4.959 -74.568 1.00 87.25 1809 ASN A N 1
ATOM 13886 C CA . ASN A 1 1809 ? 75.574 6.395 -74.318 1.00 87.25 1809 ASN A CA 1
ATOM 13887 C C . ASN A 1 1809 ? 76.561 7.182 -75.210 1.00 87.25 1809 ASN A C 1
ATOM 13889 O O . ASN A 1 1809 ? 77.778 7.010 -75.097 1.00 87.25 1809 ASN A O 1
ATOM 13893 N N . PRO A 1 1810 ? 76.069 8.075 -76.090 1.00 88.00 1810 PRO A N 1
ATOM 13894 C CA . PRO A 1 1810 ? 76.913 8.821 -77.020 1.00 88.00 1810 PRO A CA 1
ATOM 13895 C C . PRO A 1 1810 ? 77.866 9.800 -76.323 1.00 88.00 1810 PRO A C 1
ATOM 13897 O O . PRO A 1 1810 ? 78.997 9.955 -76.773 1.00 88.00 1810 PRO A O 1
ATOM 13900 N N . SER A 1 1811 ? 77.462 10.419 -75.211 1.00 88.94 1811 SER A N 1
ATOM 13901 C CA . SER A 1 1811 ? 78.306 11.375 -74.486 1.00 88.94 1811 SER A CA 1
ATOM 13902 C C . SER A 1 1811 ? 79.478 10.685 -73.794 1.00 88.94 1811 SER A C 1
ATOM 13904 O O . SER A 1 1811 ? 80.592 11.201 -73.821 1.00 88.94 1811 SER A O 1
ATOM 13906 N N . LEU A 1 1812 ? 79.259 9.495 -73.218 1.00 88.75 1812 LEU A N 1
ATOM 13907 C CA . LEU A 1 1812 ? 80.350 8.695 -72.649 1.00 88.75 1812 LEU A CA 1
ATOM 13908 C C . LEU A 1 1812 ? 81.396 8.351 -73.710 1.00 88.75 1812 LEU A C 1
ATOM 13910 O O . LEU A 1 1812 ? 82.593 8.514 -73.465 1.00 88.75 1812 LEU A O 1
ATOM 13914 N N . ARG A 1 1813 ? 80.941 7.949 -74.904 1.00 88.44 1813 ARG A N 1
ATOM 13915 C CA . ARG A 1 1813 ? 81.825 7.673 -76.042 1.00 88.44 1813 ARG A CA 1
ATOM 13916 C C . ARG A 1 1813 ? 82.605 8.915 -76.456 1.00 88.44 1813 ARG A C 1
ATOM 13918 O O . ARG A 1 1813 ? 83.829 8.842 -76.521 1.00 88.44 1813 ARG A O 1
ATOM 13925 N N . GLU A 1 1814 ? 81.931 10.049 -76.635 1.00 90.06 1814 GLU A N 1
ATOM 13926 C CA . GLU A 1 1814 ? 82.559 11.316 -77.031 1.00 90.06 1814 GLU A CA 1
ATOM 13927 C C . GLU A 1 1814 ? 83.667 11.747 -76.055 1.00 90.06 1814 GLU A C 1
ATOM 13929 O O . GLU A 1 1814 ? 84.783 12.060 -76.475 1.00 90.06 1814 GLU A O 1
ATOM 13934 N N . TYR A 1 1815 ? 83.398 11.739 -74.745 1.00 91.69 1815 TYR A N 1
ATOM 13935 C CA . TYR A 1 1815 ? 84.410 12.104 -73.749 1.00 91.69 1815 TYR A CA 1
ATOM 13936 C C . TYR A 1 1815 ? 85.540 11.072 -73.665 1.00 91.69 1815 TYR A C 1
ATOM 13938 O O . TYR A 1 1815 ? 86.706 11.451 -73.543 1.00 91.69 1815 TYR A O 1
ATOM 13946 N N . SER A 1 1816 ? 85.226 9.775 -73.782 1.00 88.75 1816 SER A N 1
ATOM 13947 C CA . SER A 1 1816 ? 86.257 8.731 -73.825 1.00 88.75 1816 SER A CA 1
ATOM 13948 C C . SER A 1 1816 ? 87.191 8.897 -75.029 1.00 88.75 1816 SER A C 1
ATOM 13950 O O . SER A 1 1816 ? 88.401 8.733 -74.892 1.00 88.75 1816 SER A O 1
ATOM 13952 N N . GLU A 1 1817 ? 86.653 9.294 -76.186 1.00 88.12 1817 GLU A N 1
ATOM 13953 C CA . GLU A 1 1817 ? 87.413 9.517 -77.414 1.00 88.12 1817 GLU A CA 1
ATOM 13954 C C . GLU A 1 1817 ? 88.322 10.745 -77.298 1.00 88.12 1817 GLU A C 1
ATOM 13956 O O . GLU A 1 1817 ? 89.506 10.658 -77.624 1.00 88.12 1817 GLU A O 1
ATOM 13961 N N . LYS A 1 1818 ? 87.819 11.857 -76.745 1.00 87.44 1818 LYS A N 1
ATOM 13962 C CA . LYS A 1 1818 ? 88.639 13.051 -76.464 1.00 87.44 1818 LYS A CA 1
ATOM 13963 C C . LYS A 1 1818 ? 89.812 12.744 -75.531 1.00 87.44 1818 LYS A C 1
ATOM 13965 O O . LYS A 1 1818 ? 90.907 13.253 -75.746 1.00 87.44 1818 LYS A O 1
ATOM 13970 N N . LEU A 1 1819 ? 89.609 11.893 -74.524 1.00 89.44 1819 LEU A N 1
ATOM 13971 C CA . LEU A 1 1819 ? 90.689 11.460 -73.632 1.00 89.44 1819 LEU A CA 1
ATOM 13972 C C . LEU A 1 1819 ? 91.668 10.500 -74.327 1.00 89.44 1819 LEU A C 1
ATOM 13974 O O . LEU A 1 1819 ? 92.870 10.590 -74.090 1.00 89.44 1819 LEU A O 1
ATOM 13978 N N . LEU A 1 1820 ? 91.191 9.621 -75.217 1.00 87.00 1820 LEU A N 1
ATOM 13979 C CA . LEU A 1 1820 ? 92.047 8.718 -76.000 1.00 87.00 1820 LEU A CA 1
ATOM 13980 C C . LEU A 1 1820 ? 92.978 9.466 -76.963 1.00 87.00 1820 LEU A C 1
ATOM 13982 O O . LEU A 1 1820 ? 94.106 9.022 -77.175 1.00 87.00 1820 LEU A O 1
ATOM 13986 N N . GLN A 1 1821 ? 92.558 10.621 -77.489 1.00 85.25 1821 GLN A N 1
ATOM 13987 C CA . GLN A 1 1821 ? 93.390 11.455 -78.367 1.00 85.25 1821 GLN A CA 1
ATOM 13988 C C . GLN A 1 1821 ? 94.699 11.921 -77.705 1.00 85.25 1821 GLN A C 1
ATOM 13990 O O . GLN A 1 1821 ? 95.666 12.187 -78.415 1.00 85.25 1821 GLN A O 1
ATOM 13995 N N . LEU A 1 1822 ? 94.779 11.948 -76.368 1.00 82.62 1822 LEU A N 1
ATOM 13996 C CA . LEU A 1 1822 ? 96.011 12.270 -75.633 1.00 82.62 1822 LEU A CA 1
ATOM 13997 C C . LEU A 1 1822 ? 97.115 11.210 -75.779 1.00 82.62 1822 LEU A C 1
ATOM 13999 O O . LEU A 1 1822 ? 98.264 11.493 -75.448 1.00 82.62 1822 LEU A O 1
ATOM 14003 N N . PHE A 1 1823 ? 96.778 10.003 -76.244 1.00 79.62 1823 PHE A N 1
ATOM 14004 C CA . PHE A 1 1823 ? 97.705 8.876 -76.392 1.00 79.62 1823 PHE A CA 1
ATOM 14005 C C . PHE A 1 1823 ? 98.109 8.617 -77.856 1.00 79.62 1823 PHE A C 1
ATOM 14007 O O . PHE A 1 1823 ? 98.993 7.799 -78.115 1.00 79.62 1823 PHE A O 1
ATOM 14014 N N . CYS A 1 1824 ? 97.493 9.307 -78.824 1.00 63.25 1824 CYS A N 1
ATOM 14015 C CA . CYS A 1 1824 ? 97.800 9.158 -80.248 1.00 63.25 1824 CYS A CA 1
ATOM 14016 C C . CYS A 1 1824 ? 99.189 9.744 -80.567 1.00 63.25 1824 CYS A C 1
ATOM 14018 O O . CYS A 1 1824 ? 99.348 10.958 -80.675 1.00 63.25 1824 CYS A O 1
ATOM 14020 N N . GLY A 1 1825 ? 100.189 8.870 -80.716 1.00 58.66 1825 GLY A N 1
ATOM 14021 C CA . GLY A 1 1825 ? 101.599 9.221 -80.951 1.00 58.66 1825 GLY A CA 1
ATOM 14022 C C . GLY A 1 1825 ? 102.594 8.435 -80.087 1.00 58.66 1825 GLY A C 1
ATOM 14023 O O . GLY A 1 1825 ? 103.800 8.571 -80.272 1.00 58.66 1825 GLY A O 1
ATOM 14024 N N . ILE A 1 1826 ? 102.101 7.614 -79.159 1.00 45.22 1826 ILE A N 1
ATOM 14025 C CA . ILE A 1 1826 ? 102.899 6.678 -78.366 1.00 45.22 1826 ILE A CA 1
ATOM 14026 C C . ILE A 1 1826 ? 102.602 5.284 -78.923 1.00 45.22 1826 ILE A C 1
ATOM 14028 O O . ILE A 1 1826 ? 101.455 4.847 -78.851 1.00 45.22 1826 ILE A O 1
ATOM 14032 N N . ASP A 1 1827 ? 103.602 4.613 -79.503 1.00 47.75 1827 ASP A N 1
ATOM 14033 C CA . ASP A 1 1827 ? 103.510 3.189 -79.853 1.00 47.75 1827 ASP A CA 1
ATOM 14034 C C . ASP A 1 1827 ? 103.352 2.377 -78.549 1.00 47.75 1827 ASP A C 1
ATOM 14036 O O . ASP A 1 1827 ? 104.328 2.014 -77.889 1.00 47.75 1827 ASP A O 1
ATOM 14040 N N . LEU A 1 1828 ? 102.094 2.192 -78.145 1.00 37.09 1828 LEU A N 1
ATOM 14041 C CA . LEU A 1 1828 ? 101.579 1.194 -77.201 1.00 37.09 1828 LEU A CA 1
ATOM 14042 C C . LEU A 1 1828 ? 101.190 -0.057 -77.988 1.00 37.09 1828 LEU A C 1
ATOM 14044 O O . LEU A 1 1828 ? 101.382 -1.166 -77.441 1.00 37.09 1828 LEU A O 1
#

Secondary structure (DSSP, 8-state):
-------BPPTT-EEEE-TTS-EEEEETTTTEEESSPPTT-BPPP----PPPP------------------PPPTTEEEEE-TTS-EEEEETTTTEEESS-THHHHHHH----PPP-PPPP-------------------------------PPP---S--GGGG----------------------------------------------------------PPPPP-----PPP------------TTTSS----TTTTT--B-TTT-PBP-SSS--EE-TTT--EE-GGGS-EEEEEGGGTEEEEEEE-HHHHHTTT-TT--GGGGHHHHHHHH--SHHHHHHHHHHHHHHHHHTTT-HHHHHHHSTTTTHHHHHHHHH---TT-HHHHHHHHHHHHHTTSHHHHGGG-SHHHHHHHHHHHHH---HHHHHHHHHHHHHHHHHHHHHS--------------------------------------------S---SS-HHHHHHHHHGGG-TT-HHHHHHHHHHHHHHTTSHHHHHHHHHTTHHHHHGGGGG-S-HHHHHHHHHHHHHHHHH-GGGHHHHHHHHHHHHHHTGGGGGG-TTHHHHHHGGGTT-TT-HHHHHHHHHHHHHHHHS-HHHHHHHHHHHTT-HHHHHHHHHGGG-TTTHHHHHHHHHHHTT-HHHHHHHHHTT-HHHHHHHHH-TTS-THHHHHHHHHHHTT-HHHHHHHHHTTHHHHHHHHHHPPPP-PPPP--------------------------------------HHHHHHHHHHHHHHHHHHHHHHHHHHHTTSHHHHHHHHHGGGGHHHHHHHHTTSTTS-HHHHHHHHHHHHHHTTSHHHHHHHHHTTHHHHHHHHTT-S-HHHHHHHHHHHHHHHTT-HHHHHHHHTSSHHHHHHHHTTSS-HHHHHHHHHHHHHHHTT-HHHHHHHHHTTHHHHHHHHGGGSTT-HHHHHHHHHHHHHHHHH-HHHHHHHHTSTHHHHHHHHHHHTPPPS---GGGHHHHHHHHHHHHHHHHHHHHH--TT-HHHHHHHHHTTTHHHHHHHHTSS-HHHHHHHHHHHHHHHTT--HHHHHHHHHTTHHHHHHHHTT-S-HHHHHHHHHHHHHHHTSTTHHHHHHHTTHHHHHHHHHH-TTS-HHHHHHHHHHHHHHHHH-TTHHHHHHHHHHHHHHHHHHHHTT-S-HHHHHHHHHHHHHHTTSHHHHHHHHHTTHHHHHHHHHT-SSHHHHHHHHHHHHHHTTSHHHHHHHHHTTHHHHHHHHHH-GGGGS-TT---HHHHHHHHHHHHHHSHHHHHHHHH-TTHHHHHHHHHHH---HHHHHHHHHHHHHH--SHHHHHHHHHTTHHHHHHHHTSTTS-HHHHHHHHHHHHHHHHH-THHHHHHHT-B-TTS-BHHHHHHHHHHPPPPP-----------------SSHHHHHHHHHHHHHHHHHTTSHHHHHHHHHTT-HHHHHHHHHHHHHHHTT--S--SS-HHHHHHHHHHHHHHHHHHHHHTTSHHHHHHHHHTTHHHHHHHH--PPPP------TTSTTTSTTS---PPPP----------------HHHHHHHHHHHHHHHHHHHTSHHHHHHHHHTTHHHHHHHGGG-SSHHHHHHHHHHHHHHTTSHHHHHHHHHTTHHHHHHHHHH-TT--HHHHHHHHHHHHHHTTSHHHHHHHHHTTHHHHIIIIIISSS-HHHHHHHHHHHHHHS-SHHHHHHHHHHH-HHHHHHHHHHH---HHHHHHHHHHHHHTTTSHHHHHHHHHHS-HHHHHHHTTSS-HHHHHHHHHHHGGGTTS--